Protein 6T9R (pdb70)

Secondary structure (P-SEA, 3-state):
ccaaaaaaaaacccccccccccccbbbbbbbbbbccccccccccccbbbbbbbbbbbbbbcccccccccccccccccccccccccccccccccccccccccccbbbbcccbbbbbbbbbbbbbbbbcccccccccbbbbbbbcccccccccbbbbbcccccccccccccccccccbbbbbbbccccccccbbbbbbbbbbbcccc/ccaaaaaaaaacccccccccccccccbbbbbbbbccccccccccccbbbbbbbbbbbbcccccccccccccccccccccccccccccccccccccccccccccbbbbcccbbbbbbbbbbbbbbbbcccccccccccccccccccccccccbbbbbcccccccccccccccccccbbbbbbbccccccccbbbbbbbbbbbccccccccccc/ccaaaaaaaaacccccccccccccbbbbbbbbbbccccccccccccbbbbbbbbbbbbbbcccccccccccccccccccccccccccccccccccccccccccbbbbcccbbbbbbbbbbbbbbbbcccccccbbbbbbbbbcccccccccbbbbbcccccccccccccccbbbcbbbbbbbbbbcccccbbbbbbbbbbbccccc/ccaaaaaaaaacccccccccccccbbbbbbbbbbccccccccccccbbbbbbbbbbbbcccccccccccccccccccccccccccccccccccccccccccccbbbbcccbbbbbbbbbccccccccccccccbbbbbbbbbcccccccccbbbbbcccccccccccccccccccbbbbbbbbbccccccbbbbbbbbbbbcccc/ccaaaaaaaaacccccccccccccbbbbbbbbbbccccccccccccbbbbbbbbbbbbbbcccccccccccccccccccccccccccccccccccccccccccbbbbcccbbbbbbbbbccccccccccccccbbbbbbccccccccccccbbbbbcccccccccccccccbbbcbbbbbbbccccccccbbbbbbbbbbbcccc/ccaaaaaaaaacccccccccccccbbbbbbbbbbccccccccccccbbbbbbbbbbbbbbccccccccccccccccccccccbbbbbccccccccccccccccbbbbcccbbbbbbbbbccccccccccccccccbbbbbbbcccccccccbbbbbcccccccccccccccbbbcbbbbbbbccccccccbbbbbbbbbbbcccc/ccaaaaaaaaacccccccccccccbbbbbbbbbbccccccccccccbbbbbbbbbbbbcccccccccccccccccccccccccccccccccccccccccccccbbbbcccbbbbbbbbbccccccccccccccbbbbbbccccccccccccbbbbbcccccccccccccccbbbcbbbbbbbccccccccbbbbbbbbbbbcccc/caaaaaaaaaacccccccccccccbbbbbbbbbbccccccccccccbbbbbbbbbbbbcccccccccccccccccbbbbcccbbbbbccccccccccccccccbbbbcccbbbbbbbbbbbbbbbbcccccccbbbbbbbbbcccccccccbbbbbcccccccccccccccbbbcbbbbbbbbbbcccccbbbbbbbbbbbcccc/caaaaaaaaaacccccccccccccbbbbbbbbbbccccccccccccbbbbbbbbbbbbbbccccccccccccccccccccccccccccccccccccccccccbbbbbcccbbbbbbbbbccccccccccccccbbbbbbbbbcccccccccbbbbbcccccccccccccccccccbbbbbbbccccccccbbbbbbbbbbbcccc/caaaaaaaaaacccccccccccccbbbbbbbbbbccccccccccccbbbbbbbbbbbbbbcccccccccccccccccccccccccccccccccccccccccccbbbbcccbbbbbbbbbccccccccccccccbbbbbbccccccccccccbbbbbcccccccccccccccccccbbbbbbbccccccccbbbbbbbbbbbcccc

Nearest PDB structures (foldseek):
  5ain-assembly1_E  TM=1.000E+00  e=4.618E-41  Aplysia californica
  5oaj-assembly1_B  TM=9.900E-01  e=3.506E-41  Aplysia californica
  2ymd-assembly1_A  TM=1.000E+00  e=1.732E-40  Aplysia californica
  5oaj-assembly1_A  TM=9.886E-01  e=1.055E-40  Aplysia californica
  5oan-assembly1_B  TM=9.975E-01  e=3.354E-40  Aplysia californica

Foldseek 3Di:
DPLVVVLLCVLQVPDDADPAFDLVRAKEKAKAKAWAAQADADQPQQKTKTKIKMKIKIFDQSLADDCVSRVNDFKDKDALVRHDDAQKDWPFFPDPKDWDDGRIWMAGNRRMIITITITMTIGRHNQVCQQPPQGGKDKIWIFGPPDFPSHYHYHYPAQFHRHVNYHPPYQKDWPGWTWAKDWDDDPVDGGTTIIIMIMTGIHGD/DPLVVVLLCVLQVPDDADPAFDLVRAKEKAKAKAWAAFADADQVQQKTKTKIKMKIKIFDPSSADDCVSRVNDFKDKDALVRHDDAQWDWPFFPDPKDWDDGRIWMAGNRRMIITITIIMTIGRHNFVCLAPLQGGKDKIWIFGPPDFCSHYHYDYPFQFHNHVNYDPPHQKDWPGKTWAKDWDDDPVDGGITIITMIMTGIHGDDVPDNDD/DPLVVVLLCVLFVVDDADPAFDLVRAKEKEKAKAWAAFADADQVQQKTKTKIKIKIKIFDQSSADDCVSRVNDFKDKDALVRHDDAQWDWPFFPDPKDWDDGRIWMAGNRRMIITITITMTIGRHNQVCLAPPQGGKDKIWIFGPPDFCSHYHYHYPFQFHRHVNYDPPHQKDWPGWTWAWDWDDDPPDDGITITTMIMTGIHGVD/DPLVVVLLCVLQVPDDADPAFDLVRAKEKEKAKAWAAFADADQVQQKTKTKIKIKIKIFDQSSADDCVSRVNDFKDKDALVRHDDAQKDWPFFPDPKDWDDGRIWMAGNRRMIITITITMTIGRHNQVCLADPQGGKDKIKIFGPPDACSHYHYDYPAQAHNHVNYHPPHQKDWPGWTWAKDWDDDPVDDGITIIIMIMTGIHGD/DVLVVVLLCVLQVPDPADPAFDLVRAKEKAKAKAWAAQADADQVQQKTKTKIKIKIKIFDQSSADDCVSRVNDFKDKDALVRHDDAQWDWPFFPDDKDWDDGRIWMAGNRRMIITITITMTIGRHNQVCLAPPQGGKDKIWIFHPPDFCSHYHYDYPFQFHRHVNYHPPHQKDWPGWTWAWDWDDDPVDGGITIITMIMTGIHGD/DPLVVVLLCVLQVPDDADPAFDLVRAKEKAKAKAWAAQADADQVQQKTKTKIKIKIKIFDPSSADDCVSRVNDFKDKDALVRHDDAQKDWPFFPDDKDWDDGRIWMAGNRRMIITITITITIGHHNQVCLADPQGGKDKIKIFGPPDFCSHYHYHYPFQFHNHVNYDPPHQKDWPGWGWAKDWDDDPVDGGTTIITMIMTGIHGD/DPLVVVLLCVLQVVDDADPAFDLVRAKEKAKAKAWAAFADADQVQQKTKTKIKMKIKIFDQSSADDCVSRVNDFKDKDALVRHDDAQWDWPFFPDPKDWDDGRIWMAGNRRMIITITITMTIGRHNQVCLAPPQGGKDKIWIFGPPDFCSHYHYHYPAQAHRHVNYHPPHQKDWPGWTWAKDWDDDPVDPGITIITMIMTGIHGD/DPLVVVLLCVLQVPDDADPAFDLVGAKEKEKAKAWAAFADADQVQQKTKTKIKIKIKIFDQSSADDCVSRVNDFKDKDALVRHDDAQWDWPFFPDPKDWDDGRIWMAGNRRMIITITITMTIGRHNQVCLADPQGGKDKIWIFGPPDFCSHYHYDYPFQFHRHVNYDPPHQKDWPGWTWAWDWDDDPVDPGIHIIIMIMTGIHGD/DPLVVVLLCVLQVPDPADPAFDLVRAKEKAKAKAWAAQADADQVQQKTKTKIKIKIKIFDQSSADDCVSRVNDFKDKDALVRHDDAQWDWPFFPDPKDWDDGRIWMAGNRRMIITITITMTIGRHNQVQLADPQGGKDKIWIFGPPDFCSHYHYHYPFQAHHHVNYHPPHQKDWPGWTWAKDWDDDPVDPGITIIIMIMTGMHGD/DPLVVVLLCVLFVPDDADPAFDLVRAKEKAKAKAWAAQADADQVQQKTKTKIKMKIKIFDPSSADDCVSRVNDFKDKDALVRHDDAQWDWPFFPDPKDWDDGRIWMAGNRRMIITITITITIGRHNQVCLADPQGGKDKIWIFGPPDFCSHYHYHYPFQAHNHVNYHPPHQKDWPGWTWAKDWDDDPVDDGTTIITMIMTGIHGD

Structure (mmCIF, N/CA/C/O backbone):
data_6T9R
#
_entry.id   6T9R
#
_cell.length_a   209.466
_cell.length_b   132.874
_cell.length_c   131.086
_cell.angle_alpha   90.000
_cell.angle_beta   102.524
_cell.angle_gamma   90.000
#
_symmetry.space_group_name_H-M   'C 1 2 1'
#
loop_
_entity.id
_entity.type
_entity.pdbx_description
1 polymer 'Acetylcholine binding protein'
2 non-polymer (1~{R},9~{S})-5-(3-oxidanylpropyl)-7,11-diazatricyclo[7.3.1.0^{2,7}]trideca-2,4-dien-6-one
3 non-polymer 2-acetamido-2-deoxy-beta-D-glucopyranose
4 non-polymer GLYCEROL
5 non-polymer 'PHOSPHATE ION'
6 non-polymer 'CHLORIDE ION'
7 non-polymer 'POTASSIUM ION'
8 water water
#
loop_
_atom_site.group_PDB
_atom_site.id
_atom_site.type_symbol
_atom_site.label_atom_id
_atom_site.label_alt_id
_atom_site.label_comp_id
_atom_site.label_asym_id
_atom_site.label_entity_id
_atom_site.label_seq_id
_atom_site.pdbx_PDB_ins_code
_atom_site.Cartn_x
_atom_site.Cartn_y
_atom_site.Cartn_z
_atom_site.occupancy
_atom_site.B_iso_or_equiv
_atom_site.auth_seq_id
_atom_site.auth_comp_id
_atom_site.auth_asym_id
_atom_site.auth_atom_id
_atom_site.pdbx_PDB_model_num
ATOM 1 N N . GLN A 1 20 ? 35.410 41.594 55.716 1.000 55.570 20 GLN AAA N 1
ATOM 2 C CA . GLN A 1 20 ? 36.708 41.741 56.389 1.000 50.450 20 GLN AAA CA 1
ATOM 3 C C . GLN A 1 20 ? 37.874 41.624 55.421 1.000 46.120 20 GLN AAA C 1
ATOM 4 O O . GLN A 1 20 ? 37.732 41.257 54.231 1.000 34.180 20 GLN AAA O 1
ATOM 18 N N . ALA A 1 21 ? 38.989 42.114 55.935 1.000 44.100 21 ALA AAA N 1
ATOM 19 C CA . ALA A 1 21 ? 40.081 42.684 55.134 1.000 41.730 21 ALA AAA CA 1
ATOM 20 C C . ALA A 1 21 ? 40.737 41.569 54.322 1.000 32.770 21 ALA AAA C 1
ATOM 21 O O . ALA A 1 21 ? 41.023 41.806 53.145 1.000 31.800 21 ALA AAA O 1
ATOM 28 N N . ASN A 1 22 ? 41.021 40.415 54.933 1.000 31.660 22 ASN AAA N 1
ATOM 29 C CA . ASN A 1 22 ? 41.783 39.357 54.221 1.000 29.920 22 ASN AAA CA 1
ATOM 30 C C . ASN A 1 22 ? 40.929 38.835 53.040 1.000 28.260 22 ASN AAA C 1
ATOM 31 O O . ASN A 1 22 ? 41.502 38.550 51.976 1.000 27.410 22 ASN AAA O 1
ATOM 42 N N . LEU A 1 23 ? 39.614 38.735 53.216 1.000 28.600 23 LEU AAA N 1
ATOM 43 C CA . LEU A 1 23 ? 38.733 38.185 52.149 1.000 25.920 23 LEU AAA CA 1
ATOM 44 C C . LEU A 1 23 ? 38.631 39.214 51.036 1.000 28.490 23 LEU AAA C 1
ATOM 45 O O . LEU A 1 23 ? 38.683 38.830 49.866 1.000 28.240 23 LEU AAA O 1
ATOM 61 N N . MET A 1 24 ? 38.519 40.494 51.385 1.000 27.450 24 MET AAA N 1
ATOM 62 C CA . MET A 1 24 ? 38.433 41.543 50.347 1.000 31.380 24 MET AAA CA 1
ATOM 63 C C . MET A 1 24 ? 39.710 41.541 49.518 1.000 28.900 24 MET AAA C 1
ATOM 64 O O . MET A 1 24 ? 39.625 41.681 48.307 1.000 28.670 24 MET AAA O 1
ATOM 78 N N . ARG A 1 25 ? 40.855 41.373 50.155 1.000 31.640 25 ARG AAA N 1
ATOM 79 C CA . ARG A 1 25 ? 42.166 41.282 49.467 1.000 30.960 25 ARG AAA CA 1
ATOM 80 C C . ARG A 1 25 ? 42.209 40.049 48.560 1.000 27.530 25 ARG AAA C 1
ATOM 81 O O . ARG A 1 25 ? 42.684 40.141 47.413 1.000 27.410 25 ARG AAA O 1
ATOM 102 N N . LEU A 1 26 ? 41.761 38.897 49.046 1.000 28.760 26 LEU AAA N 1
ATOM 103 C CA . LEU A 1 26 ? 41.800 37.638 48.246 1.000 26.780 26 LEU AAA CA 1
ATOM 104 C C . LEU A 1 26 ? 40.920 37.795 46.999 1.000 26.270 26 LEU AAA C 1
ATOM 105 O O . LEU A 1 26 ? 41.386 37.390 45.872 1.000 25.060 26 LEU AAA O 1
ATOM 121 N N . LYS A 1 27 ? 39.699 38.322 47.170 1.000 26.320 27 LYS AAA N 1
ATOM 122 C CA . LYS A 1 27 ? 38.764 38.448 46.008 1.000 29.570 27 LYS AAA CA 1
ATOM 123 C C . LYS A 1 27 ? 39.350 39.444 44.985 1.000 33.960 27 LYS AAA C 1
ATOM 124 O O . LYS A 1 27 ? 39.306 39.156 43.782 1.000 27.700 27 LYS AAA O 1
ATOM 143 N N . SER A 1 28 ? 39.906 40.562 45.457 1.000 31.520 28 SER AAA N 1
ATOM 144 C CA . SER A 1 28 ? 40.587 41.552 44.575 1.000 33.180 28 SER AAA CA 1
ATOM 145 C C . SER A 1 28 ? 41.726 40.892 43.771 1.000 30.120 28 SER AAA C 1
ATOM 146 O O . SER A 1 28 ? 41.811 41.062 42.541 1.000 31.140 28 SER AAA O 1
ATOM 154 N N . ASP A 1 29 ? 42.549 40.079 44.417 1.000 29.780 29 ASP AAA N 1
ATOM 155 C CA . ASP A 1 29 ? 43.656 39.343 43.763 1.000 30.380 29 ASP AAA CA 1
ATOM 156 C C . ASP A 1 29 ? 43.147 38.299 42.761 1.000 31.290 29 ASP AAA C 1
ATOM 157 O O . ASP A 1 29 ? 43.782 38.148 41.680 1.000 30.750 29 ASP AAA O 1
ATOM 166 N N . LEU A 1 30 ? 42.096 37.562 43.100 1.000 26.570 30 LEU AAA N 1
ATOM 167 C CA . LEU A 1 30 ? 41.577 36.490 42.198 1.000 30.710 30 LEU AAA CA 1
ATOM 168 C C . LEU A 1 30 ? 40.812 37.099 41.021 1.000 31.770 30 LEU AAA C 1
ATOM 169 O O . LEU A 1 30 ? 40.893 36.532 39.974 1.000 34.350 30 LEU AAA O 1
ATOM 185 N N . PHE A 1 31 ? 40.088 38.197 41.199 1.000 33.090 31 PHE AAA N 1
ATOM 186 C CA . PHE A 1 31 ? 39.096 38.654 40.197 1.000 34.840 31 PHE AAA CA 1
ATOM 187 C C . PHE A 1 31 ? 39.510 39.942 39.488 1.000 43.230 31 PHE AAA C 1
ATOM 188 O O . PHE A 1 31 ? 39.073 40.048 38.351 1.000 44.600 31 PHE AAA O 1
ATOM 205 N N . ASN A 1 32 ? 40.291 40.845 40.089 1.000 40.890 32 ASN AAA N 1
ATOM 206 C CA . ASN A 1 32 ? 40.546 42.196 39.507 1.000 45.700 32 ASN AAA CA 1
ATOM 207 C C . ASN A 1 32 ? 41.874 42.235 38.753 1.000 47.930 32 ASN AAA C 1
ATOM 208 O O . ASN A 1 32 ? 42.107 43.249 38.115 1.000 61.070 32 ASN AAA O 1
ATOM 219 N N . ARG A 1 33 ? 42.686 41.178 38.756 1.000 53.090 33 ARG AAA N 1
ATOM 220 C CA . ARG A 1 33 ? 44.091 41.257 38.252 1.000 62.600 33 ARG AAA CA 1
ATOM 221 C C . ARG A 1 33 ? 44.312 40.529 36.926 1.000 74.490 33 ARG AAA C 1
ATOM 222 O O . ARG A 1 33 ? 45.319 40.866 36.266 1.000 78.920 33 ARG AAA O 1
ATOM 243 N N . SER A 1 34 ? 43.476 39.545 36.580 1.000 74.350 34 SER AAA N 1
ATOM 244 C CA . SER A 1 34 ? 43.635 38.708 35.361 1.000 71.500 34 SER AAA CA 1
ATOM 245 C C . SER A 1 34 ? 42.339 38.751 34.564 1.000 67.190 34 SER AAA C 1
ATOM 246 O O . SER A 1 34 ? 41.312 39.122 35.126 1.000 57.140 34 SER AAA O 1
ATOM 254 N N . PRO A 1 35 ? 42.323 38.403 33.249 1.000 67.250 35 PRO AAA N 1
ATOM 255 C CA . PRO A 1 35 ? 41.052 38.253 32.538 1.000 62.500 35 PRO AAA CA 1
ATOM 256 C C . PRO A 1 35 ? 40.279 37.077 33.152 1.000 57.160 35 PRO AAA C 1
ATOM 257 O O . PRO A 1 35 ? 40.886 36.219 33.867 1.000 48.250 35 PRO AAA O 1
ATOM 268 N N . MET A 1 36 ? 38.965 37.045 32.908 1.000 53.080 36 MET AAA N 1
ATOM 269 C CA A MET A 1 36 ? 38.195 35.861 33.378 0.500 48.850 36 MET AAA CA 1
ATOM 270 C CA B MET A 1 36 ? 38.080 35.894 33.233 0.500 50.210 36 MET AAA CA 1
ATOM 271 C C . MET A 1 36 ? 38.720 34.648 32.598 1.000 43.270 36 MET AAA C 1
ATOM 272 O O . MET A 1 36 ? 39.242 34.797 31.458 1.000 44.330 36 MET AAA O 1
ATOM 298 N N . TYR A 1 37 ? 38.717 33.517 33.286 1.000 39.640 37 TYR AAA N 1
ATOM 299 C CA . TYR A 1 37 ? 38.903 32.179 32.686 1.000 35.540 37 TYR AAA CA 1
ATOM 300 C C . TYR A 1 37 ? 38.027 32.096 31.425 1.000 35.410 37 TYR AAA C 1
ATOM 301 O O . TYR A 1 37 ? 36.831 32.388 31.498 1.000 33.620 37 TYR AAA O 1
ATOM 319 N N . PRO A 1 38 ? 38.564 31.734 30.236 1.000 31.160 38 PRO AAA N 1
ATOM 320 C CA . PRO A 1 38 ? 37.764 31.682 29.001 1.000 30.020 38 PRO AAA CA 1
ATOM 321 C C . PRO A 1 38 ? 37.036 30.356 28.726 1.000 29.250 38 PRO AAA C 1
ATOM 322 O O . PRO A 1 38 ? 36.644 30.060 27.591 1.000 32.570 38 PRO AAA O 1
ATOM 333 N N . GLY A 1 39 ? 36.925 29.538 29.764 1.000 27.280 39 GLY AAA N 1
ATOM 334 C CA . GLY A 1 39 ? 36.285 28.231 29.700 1.000 27.030 39 GLY AAA CA 1
ATOM 335 C C . GLY A 1 39 ? 37.310 27.205 29.257 1.000 26.330 39 GLY AAA C 1
ATOM 336 O O . GLY A 1 39 ? 38.424 27.552 28.826 1.000 28.850 39 GLY AAA O 1
ATOM 340 N N . PRO A 1 40 ? 36.934 25.917 29.296 1.000 25.910 40 PRO AAA N 1
ATOM 341 C CA . PRO A 1 40 ? 37.856 24.851 28.957 1.000 28.080 40 PRO AAA CA 1
ATOM 342 C C . PRO A 1 40 ? 38.159 24.797 27.463 1.000 29.880 40 PRO AAA C 1
ATOM 343 O O . PRO A 1 40 ? 37.419 25.385 26.630 1.000 29.250 40 PRO AAA O 1
ATOM 354 N N . THR A 1 41 ? 39.243 24.092 27.162 1.000 29.220 41 THR AAA N 1
ATOM 355 C CA . THR A 1 41 ? 39.742 23.852 25.788 1.000 30.130 41 THR AAA CA 1
ATOM 356 C C . THR A 1 41 ? 40.180 22.402 25.642 1.000 33.500 41 THR AAA C 1
ATOM 357 O O . THR A 1 41 ? 40.302 21.699 26.644 1.000 29.890 41 THR AAA O 1
ATOM 368 N N . LYS A 1 42 ? 40.454 21.989 24.412 1.000 33.590 42 LYS AAA N 1
ATOM 369 C CA . LYS A 1 42 ? 40.977 20.630 24.131 1.000 35.390 42 LYS AAA CA 1
ATOM 370 C C . LYS A 1 42 ? 42.324 20.442 24.856 1.000 32.750 42 LYS AAA C 1
ATOM 371 O O . LYS A 1 42 ? 42.558 19.336 25.320 1.000 33.550 42 LYS AAA O 1
ATOM 390 N N . ASP A 1 43 ? 43.125 21.490 25.015 1.000 35.220 43 ASP AAA N 1
ATOM 391 C CA . ASP A 1 43 ? 44.461 21.411 25.670 1.000 40.300 43 ASP AAA CA 1
ATOM 392 C C . ASP A 1 43 ? 44.292 21.433 27.191 1.000 40.950 43 ASP AAA C 1
ATOM 393 O O . ASP A 1 43 ? 45.150 20.832 27.848 1.000 40.210 43 ASP AAA O 1
ATOM 402 N N . ASP A 1 44 ? 43.256 22.100 27.742 1.000 35.580 44 ASP AAA N 1
ATOM 403 C CA A ASP A 1 44 ? 43.020 22.119 29.215 0.380 35.080 44 ASP AAA CA 1
ATOM 404 C CA C ASP A 1 44 ? 43.000 22.219 29.195 0.620 35.370 44 ASP AAA CA 1
ATOM 405 C C . ASP A 1 44 ? 41.535 21.883 29.467 1.000 32.800 44 ASP AAA C 1
ATOM 406 O O . ASP A 1 44 ? 40.774 22.796 29.787 1.000 29.300 44 ASP AAA O 1
ATOM 422 N N . PRO A 1 45 ? 41.110 20.609 29.314 1.000 31.520 45 PRO AAA N 1
ATOM 423 C CA . PRO A 1 45 ? 39.715 20.227 29.502 1.000 30.090 45 PRO AAA CA 1
ATOM 424 C C . PRO A 1 45 ? 39.365 20.146 30.979 1.000 31.720 45 PRO AAA C 1
ATOM 425 O O . PRO A 1 45 ? 40.256 20.079 31.832 1.000 29.310 45 PRO AAA O 1
ATOM 436 N N . LEU A 1 46 ? 38.088 20.082 31.295 1.000 28.100 46 LEU AAA N 1
ATOM 437 C CA A LEU A 1 46 ? 37.749 19.885 32.729 0.500 27.700 46 LEU AAA CA 1
ATOM 438 C CA B LEU A 1 46 ? 37.549 20.094 32.686 0.500 26.620 46 LEU AAA CA 1
ATOM 439 C C . LEU A 1 46 ? 36.621 18.884 32.858 1.000 26.710 46 LEU AAA C 1
ATOM 440 O O . LEU A 1 46 ? 35.952 18.599 31.880 1.000 25.960 46 LEU AAA O 1
ATOM 470 N N . THR A 1 47 ? 36.530 18.328 34.061 1.000 26.520 47 THR AAA N 1
ATOM 471 C CA . THR A 1 47 ? 35.477 17.392 34.469 1.000 26.920 47 THR AAA CA 1
ATOM 472 C C . THR A 1 47 ? 34.570 18.094 35.473 1.000 27.630 47 THR AAA C 1
ATOM 473 O O . THR A 1 47 ? 35.060 18.614 36.521 1.000 25.780 47 THR AAA O 1
ATOM 484 N N . VAL A 1 48 ? 33.273 18.076 35.194 1.000 23.380 48 VAL AAA N 1
ATOM 485 C CA . VAL A 1 48 ? 32.252 18.631 36.103 1.000 22.670 48 VAL AAA CA 1
ATOM 486 C C . VAL A 1 48 ? 31.579 17.430 36.755 1.000 26.020 48 VAL AAA C 1
ATOM 487 O O . VAL A 1 48 ? 31.129 16.540 36.025 1.000 26.120 48 VAL AAA O 1
ATOM 500 N N . THR A 1 49 ? 31.486 17.437 38.074 1.000 26.390 49 THR AAA N 1
ATOM 501 C CA . THR A 1 49 ? 30.749 16.413 38.843 1.000 25.420 49 THR AAA CA 1
ATOM 502 C C . THR A 1 49 ? 29.330 16.914 38.986 1.000 23.800 49 THR AAA C 1
ATOM 503 O O . THR A 1 49 ? 29.152 18.081 39.395 1.000 23.530 49 THR AAA O 1
ATOM 514 N N . LEU A 1 50 ? 28.336 16.082 38.689 1.000 22.170 50 LEU AAA N 1
ATOM 515 C CA . LEU A 1 50 ? 26.919 16.491 38.831 1.000 22.520 50 LEU AAA CA 1
ATOM 516 C C . LEU A 1 50 ? 26.238 15.551 39.808 1.000 24.170 50 LEU AAA C 1
ATOM 517 O O . LEU A 1 50 ? 26.491 14.349 39.710 1.000 24.690 50 LEU AAA O 1
ATOM 533 N N . GLY A 1 51 ? 25.265 16.055 40.554 1.000 22.280 51 GLY AAA N 1
ATOM 534 C CA . GLY A 1 51 ? 24.317 15.184 41.270 1.000 26.130 51 GLY AAA CA 1
ATOM 535 C C . GLY A 1 51 ? 23.015 15.913 41.557 1.000 26.920 51 GLY AAA C 1
ATOM 536 O O . GLY A 1 51 ? 23.028 17.166 41.682 1.000 25.120 51 GLY AAA O 1
ATOM 540 N N . PHE A 1 52 ? 21.931 15.171 41.711 1.000 21.690 52 PHE AAA N 1
ATOM 541 C CA . PHE A 1 52 ? 20.606 15.781 41.878 1.000 23.270 52 PHE AAA CA 1
ATOM 542 C C . PHE A 1 52 ? 20.057 15.445 43.250 1.000 23.040 52 PHE AAA C 1
ATOM 543 O O . PHE A 1 52 ? 20.217 14.289 43.708 1.000 22.740 52 PHE AAA O 1
ATOM 560 N N . THR A 1 53 ? 19.382 16.418 43.837 1.000 21.560 53 THR AAA N 1
ATOM 561 C CA . THR A 1 53 ? 18.537 16.251 45.026 1.000 21.030 53 THR AAA CA 1
ATOM 562 C C . THR A 1 53 ? 17.118 16.562 44.578 1.000 22.000 53 THR AAA C 1
ATOM 563 O O . THR A 1 53 ? 16.803 17.747 44.386 1.000 20.890 53 THR AAA O 1
ATOM 574 N N . LEU A 1 54 ? 16.281 15.542 44.390 1.000 20.930 54 LEU AAA N 1
ATOM 575 C CA . LEU A 1 54 ? 14.904 15.761 43.874 1.000 20.520 54 LEU AAA CA 1
ATOM 576 C C . LEU A 1 54 ? 13.980 16.148 45.038 1.000 21.080 54 LEU AAA C 1
ATOM 577 O O . LEU A 1 54 ? 13.861 15.380 46.008 1.000 21.530 54 LEU AAA O 1
ATOM 593 N N . GLN A 1 55 ? 13.404 17.354 44.995 1.000 19.950 55 GLN AAA N 1
ATOM 594 C CA . GLN A 1 55 ? 12.517 17.846 46.067 1.000 22.270 55 GLN AAA CA 1
ATOM 595 C C . GLN A 1 55 ? 11.051 17.479 45.775 1.000 22.890 55 GLN AAA C 1
ATOM 596 O O . GLN A 1 55 ? 10.263 17.229 46.764 1.000 20.660 55 GLN AAA O 1
ATOM 610 N N . ASP A 1 56 ? 10.603 17.558 44.520 1.000 22.120 56 ASP AAA N 1
ATOM 611 C CA . ASP A 1 56 ? 9.167 17.361 44.213 1.000 22.150 56 ASP AAA CA 1
ATOM 612 C C . ASP A 1 56 ? 8.928 17.109 42.732 1.000 23.910 56 ASP AAA C 1
ATOM 613 O O . ASP A 1 56 ? 9.622 17.723 41.909 1.000 22.410 56 ASP AAA O 1
ATOM 622 N N . ILE A 1 57 ? 8.057 16.150 42.404 1.000 21.750 57 ILE AAA N 1
ATOM 623 C CA . ILE A 1 57 ? 7.346 16.146 41.084 1.000 21.480 57 ILE AAA CA 1
ATOM 624 C C . ILE A 1 57 ? 6.097 16.964 41.352 1.000 21.060 57 ILE AAA C 1
ATOM 625 O O . ILE A 1 57 ? 5.172 16.504 42.086 1.000 22.890 57 ILE AAA O 1
ATOM 641 N N . VAL A 1 58 ? 6.075 18.178 40.855 1.000 20.640 58 VAL AAA N 1
ATOM 642 C CA A VAL A 1 58 ? 5.068 19.217 41.197 0.500 22.200 58 VAL AAA CA 1
ATOM 643 C CA B VAL A 1 58 ? 5.045 19.149 41.283 0.500 23.310 58 VAL AAA CA 1
ATOM 644 C C . VAL A 1 58 ? 3.809 18.992 40.372 1.000 25.490 58 VAL AAA C 1
ATOM 645 O O . VAL A 1 58 ? 2.664 19.074 40.924 1.000 23.960 58 VAL AAA O 1
ATOM 669 N N . LYS A 1 59 ? 4.001 18.730 39.099 1.000 25.190 59 LYS AAA N 1
ATOM 670 C CA . LYS A 1 59 ? 2.863 18.757 38.164 1.000 24.110 59 LYS AAA CA 1
ATOM 671 C C . LYS A 1 59 ? 3.128 17.835 37.000 1.000 24.070 59 LYS AAA C 1
ATOM 672 O O . LYS A 1 59 ? 4.282 17.688 36.543 1.000 22.620 59 LYS AAA O 1
ATOM 691 N N . VAL A 1 60 ? 2.034 17.269 36.529 1.000 21.720 60 VAL AAA N 1
ATOM 692 C CA A VAL A 1 60 ? 2.001 16.421 35.323 0.700 25.740 60 VAL AAA CA 1
ATOM 693 C CA B VAL A 1 60 ? 1.965 16.383 35.336 0.300 24.250 60 VAL AAA CA 1
ATOM 694 C C . VAL A 1 60 ? 0.926 17.005 34.393 1.000 26.030 60 VAL AAA C 1
ATOM 695 O O . VAL A 1 60 ? -0.166 17.394 34.881 1.000 28.400 60 VAL AAA O 1
ATOM 719 N N . ASP A 1 61 ? 1.242 17.144 33.119 1.000 24.370 61 ASP AAA N 1
ATOM 720 C CA . ASP A 1 61 ? 0.281 17.658 32.105 1.000 26.300 61 ASP AAA CA 1
ATOM 721 C C . ASP A 1 61 ? 0.055 16.565 31.068 1.000 26.470 61 ASP AAA C 1
ATOM 722 O O . ASP A 1 61 ? 0.884 16.390 30.147 1.000 23.530 61 ASP AAA O 1
ATOM 731 N N . SER A 1 62 ? -1.012 15.763 31.238 1.000 26.310 62 SER AAA N 1
ATOM 732 C CA . SER A 1 62 ? -1.328 14.661 30.289 1.000 30.660 62 SER AAA CA 1
ATOM 733 C C . SER A 1 62 ? -1.767 15.203 28.918 1.000 27.510 62 SER AAA C 1
ATOM 734 O O . SER A 1 62 ? -1.828 14.382 27.972 1.000 29.980 62 SER AAA O 1
ATOM 742 N N . SER A 1 63 ? -2.142 16.473 28.780 1.000 24.290 63 SER AAA N 1
ATOM 743 C CA A SER A 1 63 ? -2.558 17.032 27.468 0.500 28.230 63 SER AAA CA 1
ATOM 744 C CA B SER A 1 63 ? -2.554 17.065 27.481 0.500 28.380 63 SER AAA CA 1
ATOM 745 C C . SER A 1 63 ? -1.324 17.414 26.631 1.000 31.290 63 SER AAA C 1
ATOM 746 O O . SER A 1 63 ? -1.469 17.458 25.384 1.000 30.840 63 SER AAA O 1
ATOM 760 N N . THR A 1 64 ? -0.164 17.675 27.268 1.000 24.850 64 THR AAA N 1
ATOM 761 C CA . THR A 1 64 ? 1.058 18.155 26.538 1.000 25.070 64 THR AAA CA 1
ATOM 762 C C . THR A 1 64 ? 2.267 17.231 26.709 1.000 23.980 64 THR AAA C 1
ATOM 763 O O . THR A 1 64 ? 3.311 17.463 26.014 1.000 24.200 64 THR AAA O 1
ATOM 774 N N . ASN A 1 65 ? 2.157 16.191 27.536 1.000 22.450 65 ASN AAA N 1
ATOM 775 C CA . ASN A 1 65 ? 3.250 15.304 27.945 1.000 23.530 65 ASN AAA CA 1
ATOM 776 C C . ASN A 1 65 ? 4.423 16.200 28.391 1.000 22.320 65 ASN AAA C 1
ATOM 777 O O . ASN A 1 65 ? 5.555 16.085 27.857 1.000 21.420 65 ASN AAA O 1
ATOM 788 N N . GLU A 1 66 ? 4.136 17.026 29.360 1.000 20.740 66 GLU AAA N 1
ATOM 789 C CA . GLU A 1 66 ? 5.124 17.819 30.109 1.000 21.580 66 GLU AAA CA 1
ATOM 790 C C . GLU A 1 66 ? 5.010 17.514 31.605 1.000 22.670 66 GLU AAA C 1
ATOM 791 O O . GLU A 1 66 ? 3.873 17.587 32.153 1.000 24.140 66 GLU AAA O 1
ATOM 803 N N . VAL A 1 67 ? 6.145 17.291 32.264 1.000 20.510 67 VAL AAA N 1
ATOM 804 C CA . VAL A 1 67 ? 6.211 17.076 33.730 1.000 20.630 67 VAL AAA CA 1
ATOM 805 C C . VAL A 1 67 ? 7.159 18.117 34.342 1.000 22.270 67 VAL AAA C 1
ATOM 806 O O . VAL A 1 67 ? 8.163 18.516 33.694 1.000 20.620 67 VAL AAA O 1
ATOM 819 N N . ASP A 1 68 ? 6.782 18.595 35.528 1.000 20.440 68 ASP AAA N 1
ATOM 820 C CA . ASP A 1 68 ? 7.540 19.665 36.220 1.000 19.760 68 ASP AAA CA 1
ATOM 821 C C . ASP A 1 68 ? 8.227 19.060 37.436 1.000 19.260 68 ASP AAA C 1
ATOM 822 O O . ASP A 1 68 ? 7.499 18.487 38.330 1.000 22.600 68 ASP AAA O 1
ATOM 831 N N . LEU A 1 69 ? 9.535 19.267 37.536 1.000 19.830 69 LEU AAA N 1
ATOM 832 C CA . LEU A 1 69 ? 10.376 18.807 38.668 1.000 20.200 69 LEU AAA CA 1
ATOM 833 C C . LEU A 1 69 ? 10.878 20.025 39.439 1.000 23.250 69 LEU AAA C 1
ATOM 834 O O . LEU A 1 69 ? 11.199 21.034 38.770 1.000 21.310 69 LEU AAA O 1
ATOM 850 N N . VAL A 1 70 ? 11.009 19.909 40.765 1.000 20.610 70 VAL AAA N 1
ATOM 851 C CA . VAL A 1 70 ? 11.783 20.886 41.590 1.000 20.200 70 VAL AAA CA 1
ATOM 852 C C . VAL A 1 70 ? 12.934 20.095 42.192 1.000 22.130 70 VAL AAA C 1
ATOM 853 O O . VAL A 1 70 ? 12.675 19.036 42.829 1.000 19.920 70 VAL AAA O 1
ATOM 866 N N . TYR A 1 71 ? 14.162 20.595 42.027 1.000 20.040 71 TYR AAA N 1
ATOM 867 C CA . TYR A 1 71 ? 15.371 19.876 42.461 1.000 17.860 71 TYR AAA CA 1
ATOM 868 C C . TYR A 1 71 ? 16.466 20.904 42.730 1.000 20.620 71 TYR AAA C 1
ATOM 869 O O . TYR A 1 71 ? 16.367 22.087 42.263 1.000 20.080 71 TYR AAA O 1
ATOM 887 N N . TYR A 1 72 ? 17.542 20.465 43.367 1.000 20.250 72 TYR AAA N 1
ATOM 888 C CA . TYR A 1 72 ? 18.785 21.263 43.286 1.000 21.450 72 TYR AAA CA 1
ATOM 889 C C . TYR A 1 72 ? 19.904 20.394 42.738 1.000 23.490 72 TYR AAA C 1
ATOM 890 O O . TYR A 1 72 ? 19.912 19.214 42.963 1.000 23.490 72 TYR AAA O 1
ATOM 908 N N . GLU A 1 73 ? 20.750 21.019 41.930 1.000 21.810 73 GLU AAA N 1
ATOM 909 C CA . GLU A 1 73 ? 21.777 20.325 41.126 1.000 23.010 73 GLU AAA CA 1
ATOM 910 C C . GLU A 1 73 ? 23.143 20.725 41.697 1.000 23.370 73 GLU AAA C 1
ATOM 911 O O . GLU A 1 73 ? 23.472 21.889 41.573 1.000 21.590 73 GLU AAA O 1
ATOM 923 N N . GLN A 1 74 ? 23.866 19.796 42.317 1.000 20.740 74 GLN AAA N 1
ATOM 924 C CA . GLN A 1 74 ? 25.219 20.067 42.852 1.000 22.090 74 GLN AAA CA 1
ATOM 925 C C . GLN A 1 74 ? 26.202 19.962 41.683 1.000 20.450 74 GLN AAA C 1
ATOM 926 O O . GLN A 1 74 ? 26.298 18.885 41.093 1.000 23.620 74 GLN AAA O 1
ATOM 940 N N . GLN A 1 75 ? 26.952 21.028 41.431 1.000 18.830 75 GLN AAA N 1
ATOM 941 C CA . GLN A 1 75 ? 27.961 21.088 40.361 1.000 19.690 75 GLN AAA CA 1
ATOM 942 C C . GLN A 1 75 ? 29.312 21.322 41.048 1.000 23.760 75 GLN AAA C 1
ATOM 943 O O . GLN A 1 75 ? 29.353 22.149 41.927 1.000 23.600 75 GLN AAA O 1
ATOM 957 N N . ARG A 1 76 ? 30.350 20.642 40.592 1.000 21.540 76 ARG AAA N 1
ATOM 958 C CA . ARG A 1 76 ? 31.727 20.770 41.149 1.000 24.240 76 ARG AAA CA 1
ATOM 959 C C . ARG A 1 76 ? 32.720 20.658 39.995 1.000 21.570 76 ARG AAA C 1
ATOM 960 O O . ARG A 1 76 ? 32.583 19.778 39.133 1.000 22.810 76 ARG AAA O 1
ATOM 981 N N . TRP A 1 77 ? 33.680 21.573 39.980 1.000 19.920 77 TRP AAA N 1
ATOM 982 C CA . TRP A 1 77 ? 34.820 21.571 39.043 1.000 20.080 77 TRP AAA CA 1
ATOM 983 C C . TRP A 1 77 ? 36.018 22.228 39.783 1.000 23.030 77 TRP AAA C 1
ATOM 984 O O . TRP A 1 77 ? 35.848 22.731 40.918 1.000 22.830 77 TRP AAA O 1
ATOM 1005 N N . LYS A 1 78 ? 37.171 22.273 39.140 1.000 23.530 78 LYS AAA N 1
ATOM 1006 C CA . LYS A 1 78 ? 38.418 22.808 39.739 1.000 23.630 78 LYS AAA CA 1
ATOM 1007 C C . LYS A 1 78 ? 39.235 23.539 38.675 1.000 25.070 78 LYS AAA C 1
ATOM 1008 O O . LYS A 1 78 ? 39.459 22.958 37.632 1.000 25.330 78 LYS AAA O 1
ATOM 1027 N N . LEU A 1 79 ? 39.652 24.772 38.972 1.000 23.930 79 LEU AAA N 1
ATOM 1028 C CA . LEU A 1 79 ? 40.508 25.611 38.100 1.000 25.580 79 LEU AAA CA 1
ATOM 1029 C C . LEU A 1 79 ? 41.809 25.912 38.868 1.000 23.480 79 LEU AAA C 1
ATOM 1030 O O . LEU A 1 79 ? 41.725 26.456 39.982 1.000 24.270 79 LEU AAA O 1
ATOM 1046 N N . ASN A 1 80 ? 42.950 25.750 38.201 1.000 24.540 80 ASN AAA N 1
ATOM 1047 C CA . ASN A 1 80 ? 44.264 26.225 38.717 1.000 28.860 80 ASN AAA CA 1
ATOM 1048 C C . ASN A 1 80 ? 44.232 27.719 38.999 1.000 24.200 80 ASN AAA C 1
ATOM 1049 O O . ASN A 1 80 ? 44.866 28.118 39.991 1.000 27.940 80 ASN AAA O 1
ATOM 1060 N N . SER A 1 81 ? 43.507 28.486 38.197 1.000 25.850 81 SER AAA N 1
ATOM 1061 C CA . SER A 1 81 ? 43.408 29.965 38.286 1.000 26.560 81 SER AAA CA 1
ATOM 1062 C C . SER A 1 81 ? 42.681 30.400 39.554 1.000 28.230 81 SER AAA C 1
ATOM 1063 O O . SER A 1 81 ? 42.800 31.614 39.876 1.000 28.220 81 SER AAA O 1
ATOM 1071 N N . LEU A 1 82 ? 41.944 29.513 40.238 1.000 23.850 82 LEU AAA N 1
ATOM 1072 C CA . LEU A 1 82 ? 41.243 29.917 41.481 1.000 24.310 82 LEU AAA CA 1
ATOM 1073 C C . LEU A 1 82 ? 42.014 29.469 42.733 1.000 27.190 82 LEU AAA C 1
ATOM 1074 O O . LEU A 1 82 ? 41.445 29.610 43.812 1.000 27.070 82 LEU AAA O 1
ATOM 1090 N N . MET A 1 83 ? 43.263 29.006 42.597 1.000 27.690 83 MET AAA N 1
ATOM 1091 C CA . MET A 1 83 ? 44.091 28.525 43.730 1.000 28.870 83 MET AAA CA 1
ATOM 1092 C C . MET A 1 83 ? 44.692 29.699 44.504 1.000 28.530 83 MET AAA C 1
ATOM 1093 O O . MET A 1 83 ? 44.994 30.720 43.908 1.000 29.560 83 MET AAA O 1
ATOM 1107 N N . TRP A 1 84 ? 44.772 29.572 45.810 1.000 27.910 84 TRP AAA N 1
ATOM 1108 C CA . TRP A 1 84 ? 45.543 30.522 46.659 1.000 29.050 84 TRP AAA CA 1
ATOM 1109 C C . TRP A 1 84 ? 46.177 29.776 47.826 1.000 32.000 84 TRP AAA C 1
ATOM 1110 O O . TRP A 1 84 ? 45.730 28.659 48.200 1.000 28.940 84 TRP AAA O 1
ATOM 1131 N N . ASP A 1 85 ? 47.175 30.423 48.410 1.000 33.490 85 ASP AAA N 1
ATOM 1132 C CA . ASP A 1 85 ? 47.816 29.924 49.656 1.000 33.630 85 ASP AAA CA 1
ATOM 1133 C C . ASP A 1 85 ? 47.098 30.517 50.857 1.000 26.200 85 ASP AAA C 1
ATOM 1134 O O . ASP A 1 85 ? 47.200 31.722 51.068 1.000 32.500 85 ASP AAA O 1
ATOM 1143 N N . PRO A 1 86 ? 46.363 29.749 51.698 1.000 25.610 86 PRO AAA N 1
ATOM 1144 C CA . PRO A 1 86 ? 45.651 30.329 52.833 1.000 29.050 86 PRO AAA CA 1
ATOM 1145 C C . PRO A 1 86 ? 46.537 31.160 53.780 1.000 34.210 86 PRO AAA C 1
ATOM 1146 O O . PRO A 1 86 ? 46.030 32.108 54.332 1.000 32.560 86 PRO AAA O 1
ATOM 1157 N N . ASN A 1 87 ? 47.818 30.802 53.905 1.000 37.960 87 ASN AAA N 1
ATOM 1158 C CA A ASN A 1 87 ? 48.827 31.515 54.745 0.500 41.160 87 ASN AAA CA 1
ATOM 1159 C CA B ASN A 1 87 ? 48.775 31.536 54.792 0.500 39.950 87 ASN AAA CA 1
ATOM 1160 C C . ASN A 1 87 ? 48.936 32.995 54.331 1.000 40.210 87 ASN AAA C 1
ATOM 1161 O O . ASN A 1 87 ? 49.182 33.821 55.210 1.000 44.430 87 ASN AAA O 1
ATOM 1181 N N . GLU A 1 88 ? 48.763 33.308 53.035 1.000 38.710 88 GLU AAA N 1
ATOM 1182 C CA A GLU A 1 88 ? 48.928 34.703 52.533 0.500 40.810 88 GLU AAA CA 1
ATOM 1183 C CA B GLU A 1 88 ? 48.889 34.690 52.483 0.500 37.500 88 GLU AAA CA 1
ATOM 1184 C C . GLU A 1 88 ? 47.605 35.492 52.685 1.000 38.270 88 GLU AAA C 1
ATOM 1185 O O . GLU A 1 88 ? 47.624 36.732 52.375 1.000 38.960 88 GLU AAA O 1
ATOM 1207 N N . TYR A 1 89 ? 46.521 34.849 53.168 1.000 36.390 89 TYR AAA N 1
ATOM 1208 C CA . TYR A 1 89 ? 45.168 35.457 53.271 1.000 34.750 89 TYR AAA CA 1
ATOM 1209 C C . TYR A 1 89 ? 44.503 35.060 54.572 1.000 37.990 89 TYR AAA C 1
ATOM 1210 O O . TYR A 1 89 ? 43.293 34.724 54.576 1.000 32.810 89 TYR AAA O 1
ATOM 1228 N N . GLY A 1 90 ? 45.255 35.126 55.678 1.000 35.310 90 GLY AAA N 1
ATOM 1229 C CA . GLY A 1 90 ? 44.636 35.043 57.018 1.000 32.610 90 GLY AAA CA 1
ATOM 1230 C C . GLY A 1 90 ? 43.996 33.693 57.288 1.000 30.130 90 GLY AAA C 1
ATOM 1231 O O . GLY A 1 90 ? 43.046 33.664 58.069 1.000 32.850 90 GLY AAA O 1
ATOM 1235 N N . ASN A 1 91 ? 44.579 32.619 56.749 1.000 32.670 91 ASN AAA N 1
ATOM 1236 C CA . ASN A 1 91 ? 44.123 31.216 56.938 1.000 37.890 91 ASN AAA CA 1
ATOM 1237 C C . ASN A 1 91 ? 42.755 30.983 56.254 1.000 32.960 91 ASN AAA C 1
ATOM 1238 O O . ASN A 1 91 ? 42.143 29.964 56.581 1.000 30.350 91 ASN AAA O 1
ATOM 1248 N N . ILE A 1 92 ? 42.291 31.860 55.357 1.000 29.860 92 ILE AAA N 1
ATOM 1249 C CA . ILE A 1 92 ? 40.998 31.626 54.610 1.000 27.570 92 ILE AAA CA 1
ATOM 1250 C C . ILE A 1 92 ? 41.175 30.396 53.729 1.000 24.660 92 ILE AAA C 1
ATOM 1251 O O . ILE A 1 92 ? 42.115 30.378 52.926 1.000 25.560 92 ILE AAA O 1
ATOM 1267 N N . THR A 1 93 ? 40.314 29.386 53.882 1.000 25.890 93 THR AAA N 1
ATOM 1268 C CA . THR A 1 93 ? 40.387 28.124 53.088 1.000 25.890 93 THR AAA CA 1
ATOM 1269 C C . THR A 1 93 ? 39.287 28.067 52.004 1.000 23.390 93 THR AAA C 1
ATOM 1270 O O . THR A 1 93 ? 39.445 27.253 51.086 1.000 23.200 93 THR AAA O 1
ATOM 1281 N N . ASP A 1 94 ? 38.266 28.895 52.102 1.000 23.220 94 ASP AAA N 1
ATOM 1282 C CA . ASP A 1 94 ? 37.157 28.919 51.118 1.000 25.420 94 ASP AAA CA 1
ATOM 1283 C C . ASP A 1 94 ? 36.397 30.205 51.309 1.000 23.590 94 ASP AAA C 1
ATOM 1284 O O . ASP A 1 94 ? 36.552 30.886 52.382 1.000 26.450 94 ASP AAA O 1
ATOM 1293 N N . PHE A 1 95 ? 35.568 30.546 50.318 1.000 22.910 95 PHE AAA N 1
ATOM 1294 C CA . PHE A 1 95 ? 34.700 31.736 50.405 1.000 21.100 95 PHE AAA CA 1
ATOM 1295 C C . PHE A 1 95 ? 33.476 31.578 49.484 1.000 22.020 95 PHE AAA C 1
ATOM 1296 O O . PHE A 1 95 ? 33.536 30.894 48.468 1.000 22.660 95 PHE AAA O 1
ATOM 1313 N N . ARG A 1 96 ? 32.419 32.273 49.868 1.000 21.470 96 ARG AAA N 1
ATOM 1314 C CA . ARG A 1 96 ? 31.176 32.421 49.091 1.000 23.510 96 ARG AAA CA 1
ATOM 1315 C C . ARG A 1 96 ? 31.389 33.572 48.141 1.000 24.820 96 ARG AAA C 1
ATOM 1316 O O . ARG A 1 96 ? 31.931 34.585 48.589 1.000 23.840 96 ARG AAA O 1
ATOM 1337 N N . THR A 1 97 ? 30.870 33.445 46.929 1.000 25.100 97 THR AAA N 1
ATOM 1338 C CA . THR A 1 97 ? 30.977 34.506 45.911 1.000 23.420 97 THR AAA CA 1
ATOM 1339 C C . THR A 1 97 ? 29.803 34.395 44.946 1.000 22.020 97 THR AAA C 1
ATOM 1340 O O . THR A 1 97 ? 29.397 33.268 44.623 1.000 21.890 97 THR AAA O 1
ATOM 1351 N N . SER A 1 98 ? 29.371 35.532 44.446 1.000 22.870 98 SER AAA N 1
ATOM 1352 C CA . SER A 1 98 ? 28.405 35.609 43.327 1.000 25.700 98 SER AAA CA 1
ATOM 1353 C C . SER A 1 98 ? 28.904 34.733 42.184 1.000 25.190 98 SER AAA C 1
ATOM 1354 O O . SER A 1 98 ? 30.090 34.847 41.759 1.000 25.160 98 SER AAA O 1
ATOM 1362 N N . ALA A 1 99 ? 28.028 33.902 41.634 1.000 26.340 99 ALA AAA N 1
ATOM 1363 C CA . ALA A 1 99 ? 28.314 33.080 40.442 1.000 26.140 99 ALA AAA CA 1
ATOM 1364 C C . ALA A 1 99 ? 28.663 33.957 39.245 1.000 28.100 99 ALA AAA C 1
ATOM 1365 O O . ALA A 1 99 ? 29.374 33.443 38.388 1.000 25.890 99 ALA AAA O 1
ATOM 1372 N N . ALA A 1 100 ? 28.255 35.230 39.184 1.000 29.860 100 ALA AAA N 1
ATOM 1373 C CA . ALA A 1 100 ? 28.692 36.208 38.140 1.000 31.990 100 ALA AAA CA 1
ATOM 1374 C C . ALA A 1 100 ? 30.205 36.455 38.156 1.000 32.920 100 ALA AAA C 1
ATOM 1375 O O . ALA A 1 100 ? 30.746 36.830 37.103 1.000 35.390 100 ALA AAA O 1
ATOM 1382 N N . ASP A 1 101 ? 30.871 36.295 39.305 1.000 29.760 101 ASP AAA N 1
ATOM 1383 C CA . ASP A 1 101 ? 32.316 36.568 39.486 1.000 32.390 101 ASP AAA CA 1
ATOM 1384 C C . ASP A 1 101 ? 33.159 35.520 38.772 1.000 29.490 101 ASP AAA C 1
ATOM 1385 O O . ASP A 1 101 ? 34.324 35.793 38.581 1.000 29.510 101 ASP AAA O 1
ATOM 1394 N N . ILE A 1 102 ? 32.626 34.317 38.498 1.000 24.200 102 ILE AAA N 1
ATOM 1395 C CA . ILE A 1 102 ? 33.426 33.175 38.063 1.000 23.500 102 ILE AAA CA 1
ATOM 1396 C C . ILE A 1 102 ? 32.819 32.588 36.801 1.000 25.300 102 ILE AAA C 1
ATOM 1397 O O . ILE A 1 102 ? 31.590 32.770 36.567 1.000 22.810 102 ILE AAA O 1
ATOM 1413 N N . TRP A 1 103 ? 33.622 31.817 36.097 1.000 24.480 103 TRP AAA N 1
ATOM 1414 C CA . TRP A 1 103 ? 33.074 30.946 35.041 1.000 26.080 103 TRP AAA CA 1
ATOM 1415 C C . TRP A 1 103 ? 32.156 29.906 35.698 1.000 26.680 103 TRP AAA C 1
ATOM 1416 O O . TRP A 1 103 ? 32.536 29.349 36.717 1.000 23.690 103 TRP AAA O 1
ATOM 1437 N N . THR A 1 104 ? 31.045 29.550 35.042 1.000 25.020 104 THR AAA N 1
ATOM 1438 C CA . THR A 1 104 ? 30.197 28.416 35.451 1.000 24.990 104 THR AAA CA 1
ATOM 1439 C C . THR A 1 104 ? 29.873 27.615 34.203 1.000 25.290 104 THR AAA C 1
ATOM 1440 O O . THR A 1 104 ? 29.758 28.183 33.117 1.000 23.320 104 THR AAA O 1
ATOM 1451 N N . PRO A 1 105 ? 29.733 26.273 34.338 1.000 22.710 105 PRO AAA N 1
ATOM 1452 C CA . PRO A 1 105 ? 29.507 25.429 33.194 1.000 23.860 105 PRO AAA CA 1
ATOM 1453 C C . PRO A 1 105 ? 28.058 25.600 32.688 1.000 23.170 105 PRO AAA C 1
ATOM 1454 O O . PRO A 1 105 ? 27.134 25.836 33.463 1.000 23.570 105 PRO AAA O 1
ATOM 1465 N N . ASP A 1 106 ? 27.900 25.454 31.390 1.000 21.130 106 ASP AAA N 1
ATOM 1466 C CA . ASP A 1 106 ? 26.631 25.650 30.634 1.000 24.860 106 ASP AAA CA 1
ATOM 1467 C C . ASP A 1 106 ? 25.840 24.330 30.655 1.000 23.200 106 ASP AAA C 1
ATOM 1468 O O . ASP A 1 106 ? 25.289 23.946 29.597 1.000 27.920 106 ASP AAA O 1
ATOM 1477 N N . ILE A 1 107 ? 25.613 23.764 31.843 1.000 24.590 107 ILE AAA N 1
ATOM 1478 C CA . ILE A 1 107 ? 24.850 22.483 31.963 1.000 25.430 107 ILE AAA CA 1
ATOM 1479 C C . ILE A 1 107 ? 23.377 22.801 31.631 1.000 23.290 107 ILE AAA C 1
ATOM 1480 O O . ILE A 1 107 ? 22.753 23.625 32.352 1.000 22.870 107 ILE AAA O 1
ATOM 1496 N N . THR A 1 108 ? 22.786 22.020 30.737 1.000 21.470 108 THR AAA N 1
ATOM 1497 C CA . THR A 1 108 ? 21.484 22.339 30.100 1.000 21.000 108 THR AAA CA 1
ATOM 1498 C C . THR A 1 108 ? 20.675 21.033 30.050 1.000 21.620 108 THR AAA C 1
ATOM 1499 O O . THR A 1 108 ? 21.262 20.010 29.648 1.000 19.190 108 THR AAA O 1
ATOM 1510 N N . ALA A 1 109 ? 19.403 21.104 30.383 1.000 20.470 109 ALA AAA N 1
ATOM 1511 C CA . ALA A 1 109 ? 18.449 19.992 30.187 1.000 20.970 109 ALA AAA CA 1
ATOM 1512 C C . ALA A 1 109 ? 18.167 19.889 28.691 1.000 24.270 109 ALA AAA C 1
ATOM 1513 O O . ALA A 1 109 ? 17.838 20.907 28.072 1.000 24.830 109 ALA AAA O 1
ATOM 1520 N N . TYR A 1 110 ? 18.323 18.724 28.088 1.000 21.280 110 TYR AAA N 1
ATOM 1521 C CA A TYR A 1 110 ? 18.233 18.569 26.617 0.700 22.540 110 TYR AAA CA 1
ATOM 1522 C CA B TYR A 1 110 ? 18.234 18.583 26.610 0.300 24.040 110 TYR AAA CA 1
ATOM 1523 C C . TYR A 1 110 ? 16.778 18.505 26.113 1.000 24.700 110 TYR AAA C 1
ATOM 1524 O O . TYR A 1 110 ? 16.601 18.668 24.929 1.000 28.800 110 TYR AAA O 1
ATOM 1558 N N . SER A 1 111 ? 15.765 18.306 26.990 1.000 23.690 111 SER AAA N 1
ATOM 1559 C CA A SER A 1 111 ? 14.349 18.079 26.611 0.500 20.480 111 SER AAA CA 1
ATOM 1560 C CA B SER A 1 111 ? 14.354 18.133 26.555 0.500 20.550 111 SER AAA CA 1
ATOM 1561 C C . SER A 1 111 ? 13.435 19.010 27.423 1.000 22.550 111 SER AAA C 1
ATOM 1562 O O . SER A 1 111 ? 12.275 18.637 27.647 1.000 20.000 111 SER AAA O 1
ATOM 1576 N N . SER A 1 112 ? 13.932 20.190 27.853 1.000 18.860 112 SER AAA N 1
ATOM 1577 C CA . SER A 1 112 ? 13.103 21.202 28.543 1.000 20.920 112 SER AAA CA 1
ATOM 1578 C C . SER A 1 112 ? 12.073 21.730 27.543 1.000 20.750 112 SER AAA C 1
ATOM 1579 O O . SER A 1 112 ? 12.387 21.755 26.338 1.000 20.340 112 SER AAA O 1
ATOM 1587 N N . THR A 1 113 ? 10.937 22.193 28.036 1.000 17.130 113 THR AAA N 1
ATOM 1588 C CA . THR A 1 113 ? 9.890 22.796 27.156 1.000 20.620 113 THR AAA CA 1
ATOM 1589 C C . THR A 1 113 ? 9.616 24.234 27.568 1.000 20.910 113 THR AAA C 1
ATOM 1590 O O . THR A 1 113 ? 8.808 24.859 26.925 1.000 22.320 113 THR AAA O 1
ATOM 1601 N N . ARG A 1 114 ? 10.320 24.720 28.566 1.000 20.770 114 ARG AAA N 1
ATOM 1602 C CA A ARG A 1 114 ? 10.196 26.128 29.014 0.500 21.670 114 ARG AAA CA 1
ATOM 1603 C CA B ARG A 1 114 ? 10.170 26.093 29.102 0.500 20.700 114 ARG AAA CA 1
ATOM 1604 C C . ARG A 1 114 ? 11.531 26.485 29.631 1.000 18.160 114 ARG AAA C 1
ATOM 1605 O O . ARG A 1 114 ? 12.292 25.618 30.035 1.000 17.940 114 ARG AAA O 1
ATOM 1645 N N . PRO A 1 115 ? 11.888 27.779 29.695 1.000 18.590 115 PRO AAA N 1
ATOM 1646 C CA . PRO A 1 115 ? 13.136 28.135 30.377 1.000 20.370 115 PRO AAA CA 1
ATOM 1647 C C . PRO A 1 115 ? 13.113 27.682 31.844 1.000 21.190 115 PRO AAA C 1
ATOM 1648 O O . PRO A 1 115 ? 12.047 27.773 32.492 1.000 20.730 115 PRO AAA O 1
ATOM 1659 N N . VAL A 1 116 ? 14.218 27.163 32.348 1.000 21.750 116 VAL AAA N 1
ATOM 1660 C CA A VAL A 1 116 ? 14.306 26.774 33.787 0.500 24.070 116 VAL AAA CA 1
ATOM 1661 C CA B VAL A 1 116 ? 14.340 26.785 33.792 0.500 24.750 116 VAL AAA CA 1
ATOM 1662 C C . VAL A 1 116 ? 14.025 28.008 34.661 1.000 26.210 116 VAL AAA C 1
ATOM 1663 O O . VAL A 1 116 ? 14.458 29.108 34.333 1.000 25.060 116 VAL AAA O 1
ATOM 1687 N N . GLN A 1 117 ? 13.319 27.809 35.752 1.000 21.630 117 GLN AAA N 1
ATOM 1688 C CA . GLN A 1 117 ? 13.056 28.872 36.745 1.000 21.540 117 GLN AAA CA 1
ATOM 1689 C C . GLN A 1 117 ? 14.035 28.666 37.920 1.000 22.830 117 GLN AAA C 1
ATOM 1690 O O . GLN A 1 117 ? 14.168 27.557 38.426 1.000 22.370 117 GLN AAA O 1
ATOM 1704 N N . VAL A 1 118 ? 14.812 29.686 38.231 1.000 21.100 118 VAL AAA N 1
ATOM 1705 C CA . VAL A 1 118 ? 15.861 29.609 39.286 1.000 23.070 118 VAL AAA CA 1
ATOM 1706 C C . VAL A 1 118 ? 15.201 29.875 40.645 1.000 21.270 118 VAL AAA C 1
ATOM 1707 O O . VAL A 1 118 ? 14.541 30.923 40.829 1.000 22.540 118 VAL AAA O 1
ATOM 1720 N N . LEU A 1 119 ? 15.422 28.986 41.608 1.000 18.080 119 LEU AAA N 1
ATOM 1721 C CA . LEU A 1 119 ? 14.752 29.100 42.922 1.000 19.110 119 LEU AAA CA 1
ATOM 1722 C C . LEU A 1 119 ? 15.740 29.437 44.052 1.000 18.840 119 LEU AAA C 1
ATOM 1723 O O . LEU A 1 119 ? 15.264 29.589 45.185 1.000 22.840 119 LEU AAA O 1
ATOM 1739 N N . SER A 1 120 ? 17.035 29.505 43.788 1.000 21.610 120 SER AAA N 1
ATOM 1740 C CA . SER A 1 120 ? 18.047 29.758 44.842 1.000 20.470 120 SER AAA CA 1
ATOM 1741 C C . SER A 1 120 ? 18.972 30.909 44.448 1.000 26.730 120 SER AAA C 1
ATOM 1742 O O . SER A 1 120 ? 19.120 31.242 43.264 1.000 22.980 120 SER AAA O 1
ATOM 1750 N N . PRO A 1 121 ? 19.628 31.546 45.446 1.000 24.500 121 PRO AAA N 1
ATOM 1751 C CA . PRO A 1 121 ? 20.637 32.574 45.181 1.000 25.830 121 PRO AAA CA 1
ATOM 1752 C C . PRO A 1 121 ? 21.773 32.033 44.298 1.000 22.240 121 PRO AAA C 1
ATOM 1753 O O . PRO A 1 121 ? 22.208 30.915 44.488 1.000 26.730 121 PRO AAA O 1
ATOM 1764 N N . GLN A 1 122 ? 22.288 32.861 43.413 1.000 21.540 122 GLN AAA N 1
ATOM 1765 C CA A GLN A 1 122 ? 23.345 32.545 42.419 0.500 23.340 122 GLN AAA CA 1
ATOM 1766 C CA B GLN A 1 122 ? 23.344 32.403 42.465 0.500 23.750 122 GLN AAA CA 1
ATOM 1767 C C . GLN A 1 122 ? 24.704 32.740 43.113 1.000 24.650 122 GLN AAA C 1
ATOM 1768 O O . GLN A 1 122 ? 25.380 33.711 42.754 1.000 22.880 122 GLN AAA O 1
ATOM 1794 N N . ILE A 1 123 ? 25.064 31.906 44.097 1.000 21.470 123 ILE AAA N 1
ATOM 1795 C CA . ILE A 1 123 ? 26.262 32.110 44.973 1.000 21.900 123 ILE AAA CA 1
ATOM 1796 C C . ILE A 1 123 ? 26.937 30.774 45.057 1.000 22.200 123 ILE AAA C 1
ATOM 1797 O O . ILE A 1 123 ? 26.239 29.752 45.270 1.000 23.010 123 ILE AAA O 1
ATOM 1813 N N . ALA A 1 124 ? 28.217 30.747 44.746 1.000 20.050 124 ALA AAA N 1
ATOM 1814 C CA . ALA A 1 124 ? 29.007 29.508 44.757 1.000 20.900 124 ALA AAA CA 1
ATOM 1815 C C . ALA A 1 124 ? 30.007 29.578 45.928 1.000 20.090 124 ALA AAA C 1
ATOM 1816 O O . ALA A 1 124 ? 30.305 30.679 46.407 1.000 22.170 124 ALA AAA O 1
ATOM 1823 N N . VAL A 1 125 ? 30.670 28.461 46.211 1.000 20.790 125 VAL AAA N 1
ATOM 1824 C CA . VAL A 1 125 ? 31.815 28.410 47.174 1.000 22.490 125 VAL AAA CA 1
ATOM 1825 C C . VAL A 1 125 ? 33.077 27.986 46.440 1.000 23.480 125 VAL AAA C 1
ATOM 1826 O O . VAL A 1 125 ? 33.087 26.901 45.836 1.000 22.260 125 VAL AAA O 1
ATOM 1839 N N . VAL A 1 126 ? 34.114 28.820 46.541 1.000 22.680 126 VAL AAA N 1
ATOM 1840 C CA . VAL A 1 126 ? 35.457 28.561 45.967 1.000 22.040 126 VAL AAA CA 1
ATOM 1841 C C . VAL A 1 126 ? 36.368 28.160 47.144 1.000 22.380 126 VAL AAA C 1
ATOM 1842 O O . VAL A 1 126 ? 36.389 28.899 48.148 1.000 22.200 126 VAL AAA O 1
ATOM 1855 N N . THR A 1 127 ? 37.097 27.073 46.992 1.000 22.260 127 THR AAA N 1
ATOM 1856 C CA . THR A 1 127 ? 38.067 26.518 47.962 1.000 24.060 127 THR AAA CA 1
ATOM 1857 C C . THR A 1 127 ? 39.488 26.778 47.445 1.000 24.760 127 THR AAA C 1
ATOM 1858 O O . THR A 1 127 ? 39.702 26.857 46.223 1.000 23.950 127 THR AAA O 1
ATOM 1869 N N . HIS A 1 128 ? 40.453 26.823 48.365 1.000 24.140 128 HIS AAA N 1
ATOM 1870 C CA . HIS A 1 128 ? 41.845 27.297 48.117 1.000 24.550 128 HIS AAA CA 1
ATOM 1871 C C . HIS A 1 128 ? 42.589 26.392 47.143 1.000 25.600 128 HIS AAA C 1
ATOM 1872 O O . HIS A 1 128 ? 43.554 26.870 46.532 1.000 24.360 128 HIS AAA O 1
ATOM 1887 N N . ASP A 1 129 ? 42.172 25.122 46.982 1.000 25.130 129 ASP AAA N 1
ATOM 1888 C CA . ASP A 1 129 ? 42.727 24.255 45.910 1.000 27.610 129 ASP AAA CA 1
ATOM 1889 C C . ASP A 1 129 ? 42.147 24.602 44.520 1.000 25.340 129 ASP AAA C 1
ATOM 1890 O O . ASP A 1 129 ? 42.495 23.903 43.564 1.000 26.840 129 ASP AAA O 1
ATOM 1899 N N . GLY A 1 130 ? 41.351 25.659 44.364 1.000 23.630 130 GLY AAA N 1
ATOM 1900 C CA . GLY A 1 130 ? 40.720 26.025 43.074 1.000 24.540 130 GLY AAA CA 1
ATOM 1901 C C . GLY A 1 130 ? 39.418 25.270 42.789 1.000 25.390 130 GLY AAA C 1
ATOM 1902 O O . GLY A 1 130 ? 38.854 25.488 41.697 1.000 23.230 130 GLY AAA O 1
ATOM 1906 N N . SER A 1 131 ? 38.925 24.444 43.720 1.000 24.230 131 SER AAA N 1
ATOM 1907 C CA . SER A 1 131 ? 37.653 23.717 43.519 1.000 25.070 131 SER AAA CA 1
ATOM 1908 C C . SER A 1 131 ? 36.471 24.668 43.756 1.000 25.400 131 SER AAA C 1
ATOM 1909 O O . SER A 1 131 ? 36.554 25.586 44.591 1.000 24.990 131 SER AAA O 1
ATOM 1917 N N . VAL A 1 132 ? 35.392 24.489 42.989 1.000 23.970 132 VAL AAA N 1
ATOM 1918 C CA . VAL A 1 132 ? 34.177 25.336 43.037 1.000 22.410 132 VAL AAA CA 1
ATOM 1919 C C . VAL A 1 132 ? 33.013 24.363 43.239 1.000 22.980 132 VAL AAA C 1
ATOM 1920 O O . VAL A 1 132 ? 33.006 23.317 42.581 1.000 23.710 132 VAL AAA O 1
ATOM 1933 N N . MET A 1 133 ? 32.122 24.672 44.158 1.000 22.440 133 MET AAA N 1
ATOM 1934 C CA A MET A 1 133 ? 30.827 23.953 44.304 0.500 21.590 133 MET AAA CA 1
ATOM 1935 C CA B MET A 1 133 ? 30.826 23.961 44.324 0.500 24.420 133 MET AAA CA 1
ATOM 1936 C C . MET A 1 133 ? 29.697 24.972 44.141 1.000 21.910 133 MET AAA C 1
ATOM 1937 O O . MET A 1 133 ? 29.784 26.034 44.720 1.000 22.730 133 MET AAA O 1
ATOM 1963 N N . PHE A 1 134 ? 28.697 24.636 43.318 1.000 21.020 134 PHE AAA N 1
ATOM 1964 C CA . PHE A 1 134 ? 27.582 25.535 42.978 1.000 21.000 134 PHE AAA CA 1
ATOM 1965 C C . PHE A 1 134 ? 26.316 24.672 42.930 1.000 19.910 134 PHE AAA C 1
ATOM 1966 O O . PHE A 1 134 ? 26.420 23.593 42.313 1.000 20.810 134 PHE AAA O 1
ATOM 1983 N N . ILE A 1 135 ? 25.281 25.039 43.695 1.000 21.140 135 ILE AAA N 1
ATOM 1984 C CA . ILE A 1 135 ? 24.133 24.120 43.946 1.000 19.780 135 ILE AAA CA 1
ATOM 1985 C C . ILE A 1 135 ? 22.856 24.883 43.626 1.000 21.190 135 ILE AAA C 1
ATOM 1986 O O . ILE A 1 135 ? 22.076 25.194 44.544 1.000 22.770 135 ILE AAA O 1
ATOM 2002 N N . PRO A 1 136 ? 22.601 25.197 42.332 1.000 19.970 136 PRO AAA N 1
ATOM 2003 C CA . PRO A 1 136 ? 21.358 25.855 41.933 1.000 23.440 136 PRO AAA CA 1
ATOM 2004 C C . PRO A 1 136 ? 20.092 24.986 42.099 1.000 21.720 136 PRO AAA C 1
ATOM 2005 O O . PRO A 1 136 ? 20.106 23.844 41.680 1.000 22.090 136 PRO AAA O 1
ATOM 2016 N N . ALA A 1 137 ? 19.072 25.554 42.739 1.000 20.170 137 ALA AAA N 1
ATOM 2017 C CA . ALA A 1 137 ? 17.711 24.997 42.790 1.000 18.510 137 ALA AAA CA 1
ATOM 2018 C C . ALA A 1 137 ? 16.923 25.502 41.567 1.000 20.440 137 ALA AAA C 1
ATOM 2019 O O . ALA A 1 137 ? 16.977 26.709 41.218 1.000 17.850 137 ALA AAA O 1
ATOM 2026 N N . GLN A 1 138 ? 16.136 24.619 40.969 1.000 19.120 138 GLN AAA N 1
ATOM 2027 C CA . GLN A 1 138 ? 15.472 24.878 39.683 1.000 21.350 138 GLN AAA CA 1
ATOM 2028 C C . GLN A 1 138 ? 14.098 24.224 39.654 1.000 19.840 138 GLN AAA C 1
ATOM 2029 O O . GLN A 1 138 ? 13.956 23.120 40.229 1.000 20.640 138 GLN AAA O 1
ATOM 2043 N N . ARG A 1 139 ? 13.179 24.857 38.922 1.000 18.790 139 ARG AAA N 1
ATOM 2044 C CA . ARG A 1 139 ? 11.946 24.196 38.430 1.000 20.110 139 ARG AAA CA 1
ATOM 2045 C C . ARG A 1 139 ? 12.112 23.994 36.917 1.000 20.750 139 ARG AAA C 1
ATOM 2046 O O . ARG A 1 139 ? 12.355 24.999 36.203 1.000 21.420 139 ARG AAA O 1
ATOM 2067 N N . LEU A 1 140 ? 11.972 22.743 36.464 1.000 20.030 140 LEU AAA N 1
ATOM 2068 C CA . LEU A 1 140 ? 12.172 22.295 35.069 1.000 20.140 140 LEU AAA CA 1
ATOM 2069 C C . LEU A 1 140 ? 10.855 21.696 34.548 1.000 23.280 140 LEU AAA C 1
ATOM 2070 O O . LEU A 1 140 ? 10.293 20.802 35.260 1.000 21.770 140 LEU AAA O 1
ATOM 2086 N N . SER A 1 141 ? 10.359 22.174 33.416 1.000 19.370 141 SER AAA N 1
ATOM 2087 C CA . SER A 1 141 ? 9.313 21.486 32.614 1.000 19.240 141 SER AAA CA 1
ATOM 2088 C C . SER A 1 141 ? 10.035 20.680 31.558 1.000 19.760 141 SER AAA C 1
ATOM 2089 O O . SER A 1 141 ? 10.808 21.284 30.775 1.000 19.160 141 SER AAA O 1
ATOM 2097 N N . PHE A 1 142 ? 9.800 19.369 31.467 1.000 19.720 142 PHE AAA N 1
ATOM 2098 C CA . PHE A 1 142 ? 10.454 18.561 30.430 1.000 20.360 142 PHE AAA CA 1
ATOM 2099 C C . PHE A 1 142 ? 9.470 17.558 29.808 1.000 23.390 142 PHE AAA C 1
ATOM 2100 O O . PHE A 1 142 ? 8.367 17.289 30.341 1.000 19.750 142 PHE AAA O 1
ATOM 2117 N N . MET A 1 143 ? 9.940 16.943 28.735 1.000 21.740 143 MET AAA N 1
ATOM 2118 C CA . MET A 1 143 ? 9.136 16.039 27.866 1.000 22.210 143 MET AAA CA 1
ATOM 2119 C C . MET A 1 143 ? 8.989 14.679 28.548 1.000 21.010 143 MET AAA C 1
ATOM 2120 O O . MET A 1 143 ? 10.015 13.987 28.859 1.000 22.550 143 MET AAA O 1
ATOM 2134 N N . CYS A 1 144 ? 7.749 14.363 28.940 1.000 24.290 144 CYS AAA N 1
ATOM 2135 C CA . CYS A 1 144 ? 7.465 13.148 29.727 1.000 24.300 144 CYS AAA CA 1
ATOM 2136 C C . CYS A 1 144 ? 5.976 12.794 29.584 1.000 24.170 144 CYS AAA C 1
ATOM 2137 O O . CYS A 1 144 ? 5.128 13.665 29.825 1.000 25.870 144 CYS AAA O 1
ATOM 2144 N N . ASP A 1 145 ? 5.711 11.577 29.141 1.000 25.270 145 ASP AAA N 1
ATOM 2145 C CA . ASP A 1 145 ? 4.336 11.058 28.945 1.000 26.810 145 ASP AAA CA 1
ATOM 2146 C C . ASP A 1 145 ? 3.900 10.412 30.253 1.000 24.440 145 ASP AAA C 1
ATOM 2147 O O . ASP A 1 145 ? 4.383 9.327 30.582 1.000 27.260 145 ASP AAA O 1
ATOM 2156 N N . PRO A 1 146 ? 2.980 11.017 31.027 1.000 23.430 146 PRO AAA N 1
ATOM 2157 C CA . PRO A 1 146 ? 2.582 10.437 32.294 1.000 28.050 146 PRO AAA CA 1
ATOM 2158 C C . PRO A 1 146 ? 1.500 9.347 32.243 1.000 32.110 146 PRO AAA C 1
ATOM 2159 O O . PRO A 1 146 ? 0.989 8.992 33.311 1.000 31.220 146 PRO AAA O 1
ATOM 2170 N N . THR A 1 147 ? 1.192 8.835 31.058 1.000 30.190 147 THR AAA N 1
ATOM 2171 C CA . THR A 1 147 ? 0.103 7.848 30.887 1.000 32.130 147 THR AAA CA 1
ATOM 2172 C C . THR A 1 147 ? 0.479 6.631 31.712 1.000 27.840 147 THR AAA C 1
ATOM 2173 O O . THR A 1 147 ? 1.538 6.074 31.446 1.000 32.860 147 THR AAA O 1
ATOM 2184 N N . GLY A 1 148 ? -0.354 6.251 32.673 1.000 29.770 148 GLY AAA N 1
ATOM 2185 C CA . GLY A 1 148 ? -0.103 5.073 33.536 1.000 30.880 148 GLY AAA CA 1
ATOM 2186 C C . GLY A 1 148 ? 0.417 5.470 34.905 1.000 30.510 148 GLY AAA C 1
ATOM 2187 O O . GLY A 1 148 ? 0.697 4.587 35.704 1.000 32.270 148 GLY AAA O 1
ATOM 2191 N N . VAL A 1 149 ? 0.547 6.768 35.189 1.000 31.170 149 VAL AAA N 1
ATOM 2192 C CA . VAL A 1 149 ? 1.073 7.228 36.494 1.000 30.640 149 VAL AAA CA 1
ATOM 2193 C C . VAL A 1 149 ? 0.096 6.813 37.617 1.000 31.700 149 VAL AAA C 1
ATOM 2194 O O . VAL A 1 149 ? 0.559 6.549 38.702 1.000 27.800 149 VAL AAA O 1
ATOM 2207 N N . ASP A 1 150 ? -1.203 6.714 37.333 1.000 31.950 150 ASP AAA N 1
ATOM 2208 C CA . ASP A 1 150 ? -2.224 6.289 38.346 1.000 32.590 150 ASP AAA CA 1
ATOM 2209 C C . ASP A 1 150 ? -2.196 4.777 38.594 1.000 35.000 150 ASP AAA C 1
ATOM 2210 O O . ASP A 1 150 ? -2.985 4.351 39.411 1.000 50.530 150 ASP AAA O 1
ATOM 2219 N N . SER A 1 151 ? -1.318 4.009 37.968 1.000 34.930 151 SER AAA N 1
ATOM 2220 C CA . SER A 1 151 ? -1.162 2.546 38.160 1.000 37.890 151 SER AAA CA 1
ATOM 2221 C C . SER A 1 151 ? -0.099 2.215 39.222 1.000 47.420 151 SER AAA C 1
ATOM 2222 O O . SER A 1 151 ? 0.737 3.100 39.571 1.000 39.240 151 SER AAA O 1
ATOM 2230 N N . GLU A 1 152 ? -0.120 0.965 39.688 1.000 38.870 152 GLU AAA N 1
ATOM 2231 C CA . GLU A 1 152 ? 0.840 0.410 40.677 1.000 46.030 152 GLU AAA CA 1
ATOM 2232 C C . GLU A 1 152 ? 2.263 0.446 40.105 1.000 38.950 152 GLU AAA C 1
ATOM 2233 O O . GLU A 1 152 ? 3.189 0.588 40.887 1.000 40.250 152 GLU AAA O 1
ATOM 2245 N N . GLU A 1 153 ? 2.418 0.193 38.809 1.000 39.830 153 GLU AAA N 1
ATOM 2246 C CA . GLU A 1 153 ? 3.715 0.100 38.102 1.000 43.550 153 GLU AAA CA 1
ATOM 2247 C C . GLU A 1 153 ? 4.238 1.527 37.818 1.000 39.290 153 GLU AAA C 1
ATOM 2248 O O . GLU A 1 153 ? 5.448 1.688 37.674 1.000 41.310 153 GLU AAA O 1
ATOM 2260 N N . GLY A 1 154 ? 3.350 2.516 37.720 1.000 35.770 154 GLY AAA N 1
ATOM 2261 C CA . GLY A 1 154 ? 3.707 3.922 37.430 1.000 36.380 154 GLY AAA CA 1
ATOM 2262 C C . GLY A 1 154 ? 4.346 4.092 36.057 1.000 34.470 154 GLY AAA C 1
ATOM 2263 O O . GLY A 1 154 ? 4.080 3.298 35.151 1.000 31.990 154 GLY AAA O 1
ATOM 2267 N N . VAL A 1 155 ? 5.163 5.131 35.909 1.000 30.580 155 VAL AAA N 1
ATOM 2268 C CA A VAL A 1 155 ? 5.732 5.585 34.614 0.500 30.950 155 VAL AAA CA 1
ATOM 2269 C CA B VAL A 1 155 ? 5.750 5.560 34.602 0.500 30.250 155 VAL AAA CA 1
ATOM 2270 C C . VAL A 1 155 ? 7.222 5.893 34.825 1.000 30.020 155 VAL AAA C 1
ATOM 2271 O O . VAL A 1 155 ? 7.596 6.157 35.968 1.000 27.890 155 VAL AAA O 1
ATOM 2295 N N . THR A 1 156 ? 7.996 5.827 33.755 1.000 28.010 156 THR AAA N 1
ATOM 2296 C CA . THR A 1 156 ? 9.419 6.203 33.723 1.000 31.430 156 THR AAA CA 1
ATOM 2297 C C . THR A 1 156 ? 9.547 7.392 32.784 1.000 32.700 156 THR AAA C 1
ATOM 2298 O O . THR A 1 156 ? 8.967 7.345 31.711 1.000 29.260 156 THR AAA O 1
ATOM 2309 N N . CYS A 1 157 ? 10.231 8.450 33.239 1.000 31.000 157 CYS AAA N 1
ATOM 2310 C CA . CYS A 1 157 ? 10.624 9.610 32.416 1.000 28.140 157 CYS AAA CA 1
ATOM 2311 C C . CYS A 1 157 ? 12.121 9.859 32.595 1.000 25.520 157 CYS AAA C 1
ATOM 2312 O O . CYS A 1 157 ? 12.727 9.378 33.572 1.000 26.990 157 CYS AAA O 1
ATOM 2319 N N . ALA A 1 158 ? 12.726 10.503 31.606 1.000 25.860 158 ALA AAA N 1
ATOM 2320 C CA . ALA A 1 158 ? 14.187 10.706 31.554 1.000 25.190 158 ALA AAA CA 1
ATOM 2321 C C . ALA A 1 158 ? 14.459 12.067 30.951 1.000 24.520 158 ALA AAA C 1
ATOM 2322 O O . ALA A 1 158 ? 13.724 12.497 30.040 1.000 25.760 158 ALA AAA O 1
ATOM 2329 N N . VAL A 1 159 ? 15.514 12.698 31.435 1.000 24.760 159 VAL AAA N 1
ATOM 2330 C CA . VAL A 1 159 ? 15.998 13.978 30.871 1.000 21.770 159 VAL AAA CA 1
ATOM 2331 C C . VAL A 1 159 ? 17.519 14.004 31.017 1.000 22.600 159 VAL AAA C 1
ATOM 2332 O O . VAL A 1 159 ? 18.048 13.593 32.110 1.000 23.270 159 VAL AAA O 1
ATOM 2345 N N . LYS A 1 160 ? 18.189 14.344 29.915 1.000 20.780 160 LYS AAA N 1
ATOM 2346 C CA . LYS A 1 160 ? 19.661 14.453 29.855 1.000 21.560 160 LYS AAA CA 1
ATOM 2347 C C . LYS A 1 160 ? 20.090 15.861 30.269 1.000 21.060 160 LYS AAA C 1
ATOM 2348 O O . LYS A 1 160 ? 19.520 16.827 29.799 1.000 21.720 160 LYS AAA O 1
ATOM 2367 N N . PHE A 1 161 ? 21.142 15.941 31.045 1.000 19.140 161 PHE AAA N 1
ATOM 2368 C CA . PHE A 1 161 ? 21.806 17.219 31.410 1.000 21.100 161 PHE AAA CA 1
ATOM 2369 C C . PHE A 1 161 ? 23.255 17.182 30.942 1.000 23.790 161 PHE AAA C 1
ATOM 2370 O O . PHE A 1 161 ? 23.997 16.256 31.310 1.000 24.390 161 PHE AAA O 1
ATOM 2387 N N . GLY A 1 162 ? 23.666 18.209 30.210 1.000 22.810 162 GLY AAA N 1
ATOM 2388 C CA . GLY A 1 162 ? 25.038 18.294 29.697 1.000 23.290 162 GLY AAA CA 1
ATOM 2389 C C . GLY A 1 162 ? 25.359 19.662 29.192 1.000 23.350 162 GLY AAA C 1
ATOM 2390 O O . GLY A 1 162 ? 24.426 20.469 29.044 1.000 22.880 162 GLY AAA O 1
ATOM 2394 N N . SER A 1 163 ? 26.612 19.862 28.794 1.000 23.050 163 SER AAA N 1
ATOM 2395 C CA . SER A 1 163 ? 27.024 21.089 28.072 1.000 22.350 163 SER AAA CA 1
ATOM 2396 C C . SER A 1 163 ? 26.192 21.193 26.779 1.000 20.640 163 SER AAA C 1
ATOM 2397 O O . SER A 1 163 ? 25.945 20.155 26.128 1.000 22.600 163 SER AAA O 1
ATOM 2405 N N . TRP A 1 164 ? 25.705 22.387 26.473 1.000 19.030 164 TRP AAA N 1
ATOM 2406 C CA . TRP A 1 164 ? 25.032 22.665 25.192 1.000 21.050 164 TRP AAA CA 1
ATOM 2407 C C . TRP A 1 164 ? 26.113 22.789 24.093 1.000 22.240 164 TRP AAA C 1
ATOM 2408 O O . TRP A 1 164 ? 25.866 22.282 22.978 1.000 21.110 164 TRP AAA O 1
ATOM 2429 N N . VAL A 1 165 ? 27.275 23.384 24.402 1.000 20.730 165 VAL AAA N 1
ATOM 2430 C CA . VAL A 1 165 ? 28.261 23.803 23.344 1.000 20.770 165 VAL AAA CA 1
ATOM 2431 C C . VAL A 1 165 ? 29.620 23.104 23.410 1.000 23.010 165 VAL AAA C 1
ATOM 2432 O O . VAL A 1 165 ? 30.365 23.323 22.405 1.000 22.500 165 VAL AAA O 1
ATOM 2445 N N . TYR A 1 166 ? 29.974 22.411 24.514 1.000 22.950 166 TYR AAA N 1
ATOM 2446 C CA . TYR A 1 166 ? 31.313 21.792 24.689 1.000 22.450 166 TYR AAA CA 1
ATOM 2447 C C . TYR A 1 166 ? 31.168 20.285 24.534 1.000 24.320 166 TYR AAA C 1
ATOM 2448 O O . TYR A 1 166 ? 30.371 19.676 25.222 1.000 25.000 166 TYR AAA O 1
ATOM 2466 N N . SER A 1 167 ? 31.938 19.707 23.617 1.000 22.830 167 SER AAA N 1
ATOM 2467 C CA . SER A 1 167 ? 32.093 18.246 23.479 1.000 24.620 167 SER AAA CA 1
ATOM 2468 C C . SER A 1 167 ? 32.841 17.652 24.694 1.000 22.650 167 SER AAA C 1
ATOM 2469 O O . SER A 1 167 ? 33.390 18.397 25.548 1.000 23.240 167 SER AAA O 1
ATOM 2477 N N . GLY A 1 168 ? 32.908 16.333 24.744 1.000 25.710 168 GLY AAA N 1
ATOM 2478 C CA . GLY A 1 168 ? 33.754 15.530 25.646 1.000 27.390 168 GLY AAA CA 1
ATOM 2479 C C . GLY A 1 168 ? 35.237 15.905 25.584 1.000 30.840 168 GLY AAA C 1
ATOM 2480 O O . GLY A 1 168 ? 35.920 15.669 26.590 1.000 29.500 168 GLY AAA O 1
ATOM 2484 N N . PHE A 1 169 ? 35.730 16.522 24.507 1.000 30.620 169 PHE AAA N 1
ATOM 2485 C CA . PHE A 1 169 ? 37.137 17.005 24.459 1.000 32.120 169 PHE AAA CA 1
ATOM 2486 C C . PHE A 1 169 ? 37.357 18.247 25.317 1.000 32.070 169 PHE AAA C 1
ATOM 2487 O O . PHE A 1 169 ? 38.524 18.484 25.611 1.000 29.950 169 PHE AAA O 1
ATOM 2504 N N . GLU A 1 170 ? 36.323 18.979 25.753 1.000 28.950 170 GLU AAA N 1
ATOM 2505 C CA . GLU A 1 170 ? 36.494 20.165 26.628 1.000 24.370 170 GLU AAA CA 1
ATOM 2506 C C . GLU A 1 170 ? 35.819 19.940 27.980 1.000 25.640 170 GLU AAA C 1
ATOM 2507 O O . GLU A 1 170 ? 36.386 20.393 28.985 1.000 26.730 170 GLU AAA O 1
ATOM 2519 N N . ILE A 1 171 ? 34.606 19.378 28.000 1.000 24.730 171 ILE AAA N 1
ATOM 2520 C CA . ILE A 1 171 ? 33.850 19.093 29.261 1.000 26.230 171 ILE AAA CA 1
ATOM 2521 C C . ILE A 1 171 ? 33.526 17.609 29.332 1.000 24.960 171 ILE AAA C 1
ATOM 2522 O O . ILE A 1 171 ? 32.719 17.131 28.553 1.000 27.150 171 ILE AAA O 1
ATOM 2538 N N . ASP A 1 172 ? 34.095 16.933 30.321 1.000 23.960 172 ASP AAA N 1
ATOM 2539 C CA . ASP A 1 172 ? 33.632 15.583 30.700 1.000 24.560 172 ASP AAA CA 1
ATOM 2540 C C . ASP A 1 172 ? 32.727 15.780 31.919 1.000 22.890 172 ASP AAA C 1
ATOM 2541 O O . ASP A 1 172 ? 32.830 16.824 32.585 1.000 23.530 172 ASP AAA O 1
ATOM 2550 N N . LEU A 1 173 ? 31.878 14.817 32.176 1.000 23.340 173 LEU AAA N 1
ATOM 2551 C CA . LEU A 1 173 ? 31.017 14.767 33.386 1.000 23.590 173 LEU AAA CA 1
ATOM 2552 C C . LEU A 1 173 ? 31.291 13.474 34.134 1.000 24.230 173 LEU AAA C 1
ATOM 2553 O O . LEU A 1 173 ? 31.624 12.429 33.488 1.000 25.280 173 LEU AAA O 1
ATOM 2569 N N . LYS A 1 174 ? 31.020 13.536 35.428 1.000 26.400 174 LYS AAA N 1
ATOM 2570 C CA A LYS A 1 174 ? 30.928 12.358 36.321 0.500 26.420 174 LYS AAA CA 1
ATOM 2571 C CA B LYS A 1 174 ? 30.894 12.335 36.289 0.500 27.680 174 LYS AAA CA 1
ATOM 2572 C C . LYS A 1 174 ? 29.829 12.586 37.363 1.000 27.150 174 LYS AAA C 1
ATOM 2573 O O . LYS A 1 174 ? 29.458 13.768 37.605 1.000 24.630 174 LYS AAA O 1
ATOM 2609 N N . THR A 1 175 ? 29.345 11.502 37.945 1.000 25.950 175 THR AAA N 1
ATOM 2610 C CA . THR A 1 175 ? 28.545 11.523 39.191 1.000 29.330 175 THR AAA CA 1
ATOM 2611 C C . THR A 1 175 ? 29.442 10.947 40.306 1.000 30.670 175 THR AAA C 1
ATOM 2612 O O . THR A 1 175 ? 30.354 10.132 39.964 1.000 30.570 175 THR AAA O 1
ATOM 2623 N N . ASP A 1 176 ? 29.189 11.327 41.559 1.000 30.190 176 ASP AAA N 1
ATOM 2624 C CA . ASP A 1 176 ? 29.784 10.678 42.768 1.000 33.060 176 ASP AAA CA 1
ATOM 2625 C C . ASP A 1 176 ? 29.015 9.387 43.088 1.000 37.420 176 ASP AAA C 1
ATOM 2626 O O . ASP A 1 176 ? 29.598 8.502 43.698 1.000 34.710 176 ASP AAA O 1
ATOM 2635 N N . THR A 1 177 ? 27.743 9.296 42.694 1.000 29.850 177 THR AAA N 1
ATOM 2636 C CA . THR A 1 177 ? 26.842 8.135 42.902 1.000 29.080 177 THR AAA CA 1
ATOM 2637 C C . THR A 1 177 ? 25.850 8.116 41.734 1.000 28.860 177 THR AAA C 1
ATOM 2638 O O . THR A 1 177 ? 25.504 9.205 41.264 1.000 25.660 177 THR AAA O 1
ATOM 2649 N N . ASP A 1 178 ? 25.333 6.952 41.353 1.000 27.580 178 ASP AAA N 1
ATOM 2650 C CA . ASP A 1 178 ? 24.216 6.881 40.381 1.000 30.060 178 ASP AAA CA 1
ATOM 2651 C C . ASP A 1 178 ? 22.845 6.977 41.073 1.000 27.050 178 ASP AAA C 1
ATOM 2652 O O . ASP A 1 178 ? 21.864 6.973 40.345 1.000 27.110 178 ASP AAA O 1
ATOM 2661 N N . GLN A 1 179 ? 22.771 7.134 42.383 1.000 27.660 179 GLN AAA N 1
ATOM 2662 C CA . GLN A 1 179 ? 21.477 7.265 43.100 1.000 30.030 179 GLN AAA CA 1
ATOM 2663 C C . GLN A 1 179 ? 21.191 8.752 43.320 1.000 26.670 179 GLN AAA C 1
ATOM 2664 O O . GLN A 1 179 ? 21.943 9.434 43.972 1.000 26.000 179 GLN AAA O 1
ATOM 2678 N N . VAL A 1 180 ? 20.076 9.215 42.800 1.000 25.960 180 VAL AAA N 1
ATOM 2679 C CA . VAL A 1 180 ? 19.608 10.596 43.071 1.000 26.090 180 VAL AAA CA 1
ATOM 2680 C C . VAL A 1 180 ? 19.367 10.681 44.575 1.000 28.930 180 VAL AAA C 1
ATOM 2681 O O . VAL A 1 180 ? 18.849 9.710 45.152 1.000 26.760 180 VAL AAA O 1
ATOM 2694 N N . ASP A 1 181 ? 19.607 11.835 45.168 1.000 24.740 181 ASP AAA N 1
ATOM 2695 C CA . ASP A 1 181 ? 19.365 12.044 46.610 1.000 29.440 181 ASP AAA CA 1
ATOM 2696 C C . ASP A 1 181 ? 17.872 12.346 46.778 1.000 27.360 181 ASP AAA C 1
ATOM 2697 O O . ASP A 1 181 ? 17.412 13.423 46.342 1.000 26.090 181 ASP AAA O 1
ATOM 2706 N N . LEU A 1 182 ? 17.181 11.467 47.502 1.000 24.370 182 LEU AAA N 1
ATOM 2707 C CA . LEU A 1 182 ? 15.747 11.544 47.812 1.000 25.880 182 LEU AAA CA 1
ATOM 2708 C C . LEU A 1 182 ? 15.517 11.867 49.275 1.000 28.580 182 LEU AAA C 1
ATOM 2709 O O . LEU A 1 182 ? 14.335 11.898 49.651 1.000 27.430 182 LEU AAA O 1
ATOM 2725 N N . SER A 1 183 ? 16.573 12.209 50.020 1.000 28.610 183 SER AAA N 1
ATOM 2726 C CA . SER A 1 183 ? 16.522 12.528 51.468 1.000 32.510 183 SER AAA CA 1
ATOM 2727 C C . SER A 1 183 ? 15.667 13.775 51.735 1.000 31.270 183 SER AAA C 1
ATOM 2728 O O . SER A 1 183 ? 15.207 13.956 52.883 1.000 29.990 183 SER AAA O 1
ATOM 2736 N N . SER A 1 184 ? 15.478 14.648 50.762 1.000 30.270 184 SER AAA N 1
ATOM 2737 C CA . SER A 1 184 ? 14.615 15.853 50.906 1.000 29.970 184 SER AAA CA 1
ATOM 2738 C C . SER A 1 184 ? 13.387 15.786 49.985 1.000 24.800 184 SER AAA C 1
ATOM 2739 O O . SER A 1 184 ? 12.816 16.859 49.700 1.000 27.350 184 SER AAA O 1
ATOM 2747 N N . TYR A 1 185 ? 12.927 14.609 49.562 1.000 22.590 185 TYR AAA N 1
ATOM 2748 C CA . TYR A 1 185 ? 11.727 14.532 48.682 1.000 21.670 185 TYR AAA CA 1
ATOM 2749 C C . TYR A 1 185 ? 10.475 14.853 49.530 1.000 23.740 185 TYR AAA C 1
ATOM 2750 O O . TYR A 1 185 ? 10.298 14.309 50.649 1.000 23.500 185 TYR AAA O 1
ATOM 2768 N N . TYR A 1 186 ? 9.620 15.739 49.027 1.000 21.510 186 TYR AAA N 1
ATOM 2769 C CA . TYR A 1 186 ? 8.391 16.221 49.689 1.000 23.820 186 TYR AAA CA 1
ATOM 2770 C C . TYR A 1 186 ? 7.505 15.012 50.046 1.000 26.420 186 TYR AAA C 1
ATOM 2771 O O . TYR A 1 186 ? 6.980 14.322 49.163 1.000 23.150 186 TYR AAA O 1
ATOM 2789 N N . ALA A 1 187 ? 7.287 14.795 51.341 1.000 26.790 187 ALA AAA N 1
ATOM 2790 C CA . ALA A 1 187 ? 6.583 13.584 51.829 1.000 32.230 187 ALA AAA CA 1
ATOM 2791 C C . ALA A 1 187 ? 5.106 13.624 51.417 1.000 27.570 187 ALA AAA C 1
ATOM 2792 O O . ALA A 1 187 ? 4.483 12.544 51.342 1.000 28.000 187 ALA AAA O 1
ATOM 2799 N N . SER A 1 188 ? 4.524 14.782 51.148 1.000 23.070 188 SER AAA N 1
ATOM 2800 C CA . SER A 1 188 ? 3.081 14.867 50.763 1.000 24.030 188 SER AAA CA 1
ATOM 2801 C C . SER A 1 188 ? 2.908 15.203 49.272 1.000 25.380 188 SER AAA C 1
ATOM 2802 O O . SER A 1 188 ? 1.803 15.704 48.896 1.000 25.410 188 SER AAA O 1
ATOM 2810 N N . SER A 1 189 ? 3.920 14.931 48.427 1.000 27.600 189 SER AAA N 1
ATOM 2811 C CA . SER A 1 189 ? 3.808 15.112 46.960 1.000 23.560 189 SER AAA CA 1
ATOM 2812 C C . SER A 1 189 ? 2.622 14.276 46.462 1.000 26.800 189 SER AAA C 1
ATOM 2813 O O . SER A 1 189 ? 2.379 13.202 47.030 1.000 24.400 189 SER AAA O 1
ATOM 2821 N N . LYS A 1 190 ? 2.003 14.680 45.358 1.000 28.360 190 LYS AAA N 1
ATOM 2822 C CA . LYS A 1 190 ? 1.058 13.808 44.625 1.000 29.730 190 LYS AAA CA 1
ATOM 2823 C C . LYS A 1 190 ? 1.748 12.564 44.121 1.000 32.390 190 LYS AAA C 1
ATOM 2824 O O . LYS A 1 190 ? 1.051 11.593 43.943 1.000 29.800 190 LYS AAA O 1
ATOM 2843 N N . TYR A 1 191 ? 3.074 12.578 43.915 1.000 27.500 191 TYR AAA N 1
ATOM 2844 C CA . TYR A 1 191 ? 3.796 11.448 43.298 1.000 26.120 191 TYR AAA CA 1
ATOM 2845 C C . TYR A 1 191 ? 4.829 10.894 44.279 1.000 28.990 191 TYR AAA C 1
ATOM 2846 O O . TYR A 1 191 ? 5.582 11.658 44.929 1.000 29.950 191 TYR AAA O 1
ATOM 2864 N N . GLU A 1 192 ? 4.841 9.570 44.380 1.000 29.290 192 GLU AAA N 1
ATOM 2865 C CA A GLU A 1 192 ? 5.831 8.732 45.105 0.500 30.060 192 GLU AAA CA 1
ATOM 2866 C CA B GLU A 1 192 ? 5.869 8.789 45.107 0.500 31.010 192 GLU AAA CA 1
ATOM 2867 C C . GLU A 1 192 ? 6.945 8.384 44.115 1.000 29.150 192 GLU AAA C 1
ATOM 2868 O O . GLU A 1 192 ? 6.602 7.966 43.017 1.000 28.390 192 GLU AAA O 1
ATOM 2890 N N . ILE A 1 193 ? 8.194 8.453 44.526 1.000 26.800 193 ILE AAA N 1
ATOM 2891 C CA . ILE A 1 193 ? 9.322 8.029 43.663 1.000 26.560 193 ILE AAA CA 1
ATOM 2892 C C . ILE A 1 193 ? 9.538 6.545 43.883 1.000 29.980 193 ILE AAA C 1
ATOM 2893 O O . ILE A 1 193 ? 9.820 6.159 45.016 1.000 31.820 193 ILE AAA O 1
ATOM 2909 N N . LEU A 1 194 ? 9.523 5.775 42.812 1.000 27.900 194 LEU AAA N 1
ATOM 2910 C CA . LEU A 1 194 ? 9.833 4.329 42.863 1.000 29.450 194 LEU AAA CA 1
ATOM 2911 C C . LEU A 1 194 ? 11.325 4.155 42.645 1.000 32.730 194 LEU AAA C 1
ATOM 2912 O O . LEU A 1 194 ? 11.907 3.301 43.303 1.000 33.080 194 LEU AAA O 1
ATOM 2928 N N . SER A 1 195 ? 11.939 4.910 41.737 1.000 28.460 195 SER AAA N 1
ATOM 2929 C CA . SER A 1 195 ? 13.412 4.912 41.607 1.000 31.670 195 SER AAA CA 1
ATOM 2930 C C . SER A 1 195 ? 13.860 6.213 40.948 1.000 28.400 195 SER AAA C 1
ATOM 2931 O O . SER A 1 195 ? 13.074 6.793 40.210 1.000 28.100 195 SER AAA O 1
ATOM 2939 N N . ALA A 1 196 ? 15.093 6.621 41.225 1.000 29.520 196 ALA AAA N 1
ATOM 2940 C CA . ALA A 1 196 ? 15.699 7.827 40.615 1.000 28.620 196 ALA AAA CA 1
ATOM 2941 C C . ALA A 1 196 ? 17.199 7.632 40.497 1.000 23.960 196 ALA AAA C 1
ATOM 2942 O O . ALA A 1 196 ? 17.840 7.543 41.539 1.000 25.640 196 ALA AAA O 1
ATOM 2949 N N . THR A 1 197 ? 17.711 7.566 39.271 1.000 24.150 197 THR AAA N 1
ATOM 2950 C CA . THR A 1 197 ? 19.122 7.325 38.942 1.000 24.800 197 THR AAA CA 1
ATOM 2951 C C . THR A 1 197 ? 19.654 8.479 38.100 1.000 24.890 197 THR AAA C 1
ATOM 2952 O O . THR A 1 197 ? 18.852 9.159 37.384 1.000 24.010 197 THR AAA O 1
ATOM 2963 N N . GLN A 1 198 ? 20.963 8.672 38.201 1.000 24.810 198 GLN AAA N 1
ATOM 2964 C CA . GLN A 1 198 ? 21.742 9.724 37.508 1.000 24.120 198 GLN AAA CA 1
ATOM 2965 C C . GLN A 1 198 ? 22.972 9.035 36.933 1.000 26.010 198 GLN AAA C 1
ATOM 2966 O O . GLN A 1 198 ? 23.833 8.560 37.746 1.000 26.550 198 GLN AAA O 1
ATOM 2980 N N . THR A 1 199 ? 23.089 8.951 35.607 1.000 24.330 199 THR AAA N 1
ATOM 2981 C CA . THR A 1 199 ? 24.101 8.076 34.976 1.000 25.050 199 THR AAA CA 1
ATOM 2982 C C . THR A 1 199 ? 24.784 8.831 33.850 1.000 26.060 199 THR AAA C 1
ATOM 2983 O O . THR A 1 199 ? 24.076 9.346 32.950 1.000 25.890 199 THR AAA O 1
ATOM 2994 N N . ARG A 1 200 ? 26.106 8.874 33.881 1.000 26.370 200 ARG AAA N 1
ATOM 2995 C CA . ARG A 1 200 ? 26.921 9.398 32.743 1.000 26.470 200 ARG AAA CA 1
ATOM 2996 C C . ARG A 1 200 ? 26.586 8.656 31.448 1.000 27.890 200 ARG AAA C 1
ATOM 2997 O O . ARG A 1 200 ? 26.478 7.439 31.485 1.000 29.110 200 ARG AAA O 1
ATOM 3018 N N . GLN A 1 201 ? 26.481 9.364 30.329 1.000 26.250 201 GLN AAA N 1
ATOM 3019 C CA A GLN A 1 201 ? 26.332 8.725 28.993 0.500 28.930 201 GLN AAA CA 1
ATOM 3020 C CA B GLN A 1 201 ? 26.119 8.854 28.975 0.500 28.510 201 GLN AAA CA 1
ATOM 3021 C C . GLN A 1 201 ? 26.924 9.612 27.899 1.000 34.170 201 GLN AAA C 1
ATOM 3022 O O . GLN A 1 201 ? 27.174 10.819 28.088 1.000 29.250 201 GLN AAA O 1
ATOM 3048 N N . VAL A 1 202 ? 27.222 8.957 26.797 1.000 34.170 202 VAL AAA N 1
ATOM 3049 C CA . VAL A 1 202 ? 27.794 9.572 25.575 1.000 34.760 202 VAL AAA CA 1
ATOM 3050 C C . VAL A 1 202 ? 26.674 9.695 24.528 1.000 41.990 202 VAL AAA C 1
ATOM 3051 O O . VAL A 1 202 ? 25.882 8.728 24.387 1.000 36.420 202 VAL AAA O 1
ATOM 3064 N N . GLN A 1 203 ? 26.552 10.867 23.892 1.000 34.100 203 GLN AAA N 1
ATOM 3065 C CA . GLN A 1 203 ? 25.619 11.109 22.758 1.000 36.670 203 GLN AAA CA 1
ATOM 3066 C C . GLN A 1 203 ? 26.386 11.747 21.594 1.000 38.360 203 GLN AAA C 1
ATOM 3067 O O . GLN A 1 203 ? 27.410 12.436 21.840 1.000 34.720 203 GLN AAA O 1
ATOM 3081 N N . HIS A 1 204 ? 25.890 11.543 20.369 1.000 36.770 204 HIS AAA N 1
ATOM 3082 C CA . HIS A 1 204 ? 26.346 12.245 19.137 1.000 35.950 204 HIS AAA CA 1
ATOM 3083 C C . HIS A 1 204 ? 25.159 13.025 18.576 1.000 36.020 204 HIS AAA C 1
ATOM 3084 O O . HIS A 1 204 ? 24.027 12.549 18.728 1.000 33.190 204 HIS AAA O 1
ATOM 3099 N N . TYR A 1 205 ? 25.444 14.141 17.907 1.000 34.870 205 TYR AAA N 1
ATOM 3100 C CA . TYR A 1 205 ? 24.449 15.081 17.315 1.000 34.140 205 TYR AAA CA 1
ATOM 3101 C C . TYR A 1 205 ? 24.787 15.272 15.831 1.000 36.000 205 TYR AAA C 1
ATOM 3102 O O . TYR A 1 205 ? 25.943 15.082 15.471 1.000 35.450 205 TYR AAA O 1
ATOM 3120 N N . SER A 1 206 ? 23.796 15.626 14.999 1.000 37.580 206 SER AAA N 1
ATOM 3121 C CA . SER A 1 206 ? 23.930 15.737 13.518 1.000 40.240 206 SER AAA CA 1
ATOM 3122 C C . SER A 1 206 ? 25.018 16.761 13.143 1.000 39.300 206 SER AAA C 1
ATOM 3123 O O . SER A 1 206 ? 25.788 16.492 12.203 1.000 37.990 206 SER AAA O 1
ATOM 3131 N N . CYS A 1 207 ? 25.126 17.877 13.871 1.000 35.400 207 CYS AAA N 1
ATOM 3132 C CA . CYS A 1 207 ? 26.019 19.014 13.513 1.000 41.370 207 CYS AAA CA 1
ATOM 3133 C C . CYS A 1 207 ? 27.513 18.633 13.521 1.000 41.070 207 CYS AAA C 1
ATOM 3134 O O . CYS A 1 207 ? 28.277 19.316 12.802 1.000 45.950 207 CYS AAA O 1
ATOM 3141 N N . CYS A 1 208 ? 27.930 17.659 14.343 1.000 38.210 208 CYS AAA N 1
ATOM 3142 C CA . CYS A 1 208 ? 29.304 17.591 14.940 1.000 40.590 208 CYS AAA CA 1
ATOM 3143 C C . CYS A 1 208 ? 29.688 16.107 15.006 1.000 41.670 208 CYS AAA C 1
ATOM 3144 O O . CYS A 1 208 ? 28.844 15.295 15.394 1.000 40.400 208 CYS AAA O 1
ATOM 3151 N N . PRO A 1 209 ? 30.907 15.647 14.596 1.000 43.030 209 PRO AAA N 1
ATOM 3152 C CA . PRO A 1 209 ? 31.316 14.256 14.848 1.000 43.590 209 PRO AAA CA 1
ATOM 3153 C C . PRO A 1 209 ? 31.694 13.890 16.307 1.000 47.440 209 PRO AAA C 1
ATOM 3154 O O . PRO A 1 209 ? 31.702 12.667 16.617 1.000 42.180 209 PRO AAA O 1
ATOM 3165 N N . GLU A 1 210 ? 31.978 14.879 17.184 1.000 39.140 210 GLU AAA N 1
ATOM 3166 C CA . GLU A 1 210 ? 32.603 14.569 18.509 1.000 41.590 210 GLU AAA CA 1
ATOM 3167 C C . GLU A 1 210 ? 31.540 14.054 19.494 1.000 37.320 210 GLU AAA C 1
ATOM 3168 O O . GLU A 1 210 ? 30.347 14.417 19.414 1.000 35.380 210 GLU AAA O 1
ATOM 3180 N N . PRO A 1 211 ? 31.946 13.204 20.470 1.000 34.870 211 PRO AAA N 1
ATOM 3181 C CA . PRO A 1 211 ? 31.040 12.740 21.534 1.000 36.150 211 PRO AAA CA 1
ATOM 3182 C C . PRO A 1 211 ? 30.708 13.895 22.477 1.000 31.060 211 PRO AAA C 1
ATOM 3183 O O . PRO A 1 211 ? 31.625 14.671 22.763 1.000 31.060 211 PRO AAA O 1
ATOM 3194 N N . TYR A 1 212 ? 29.439 13.996 22.876 1.000 30.520 212 TYR AAA N 1
ATOM 3195 C CA . TYR A 1 212 ? 28.922 14.955 23.876 1.000 32.580 212 TYR AAA CA 1
ATOM 3196 C C . TYR A 1 212 ? 28.520 14.109 25.084 1.000 30.180 212 TYR AAA C 1
ATOM 3197 O O . TYR A 1 212 ? 28.040 12.974 24.926 1.000 31.040 212 TYR AAA O 1
ATOM 3215 N N . ILE A 1 213 ? 28.820 14.605 26.273 1.000 26.130 213 ILE AAA N 1
ATOM 3216 C CA . ILE A 1 213 ? 28.608 13.825 27.505 1.000 24.420 213 ILE AAA CA 1
ATOM 3217 C C . ILE A 1 213 ? 27.372 14.409 28.169 1.000 24.300 213 ILE AAA C 1
ATOM 3218 O O . ILE A 1 213 ? 27.248 15.651 28.273 1.000 27.180 213 ILE AAA O 1
ATOM 3234 N N . ASP A 1 214 ? 26.564 13.549 28.738 1.000 22.800 214 ASP AAA N 1
ATOM 3235 C CA . ASP A 1 214 ? 25.447 14.016 29.586 1.000 23.870 214 ASP AAA CA 1
ATOM 3236 C C . ASP A 1 214 ? 25.327 13.114 30.804 1.000 23.760 214 ASP AAA C 1
ATOM 3237 O O . ASP A 1 214 ? 25.929 12.017 30.842 1.000 22.530 214 ASP AAA O 1
ATOM 3246 N N . VAL A 1 215 ? 24.578 13.591 31.768 1.000 23.560 215 VAL AAA N 1
ATOM 3247 C CA . VAL A 1 215 ? 24.090 12.770 32.908 1.000 24.700 215 VAL AAA CA 1
ATOM 3248 C C . VAL A 1 215 ? 22.602 12.591 32.663 1.000 23.590 215 VAL AAA C 1
ATOM 3249 O O . VAL A 1 215 ? 21.865 13.581 32.607 1.000 21.510 215 VAL AAA O 1
ATOM 3262 N N . ASN A 1 216 ? 22.188 11.345 32.548 1.000 21.430 216 ASN AAA N 1
ATOM 3263 C CA . ASN A 1 216 ? 20.791 10.978 32.279 1.000 22.340 216 ASN AAA CA 1
ATOM 3264 C C . ASN A 1 216 ? 20.070 10.769 33.626 1.000 23.670 216 ASN AAA C 1
ATOM 3265 O O . ASN A 1 216 ? 20.439 9.861 34.367 1.000 23.830 216 ASN AAA O 1
ATOM 3276 N N . LEU A 1 217 ? 19.129 11.650 33.929 1.000 21.870 217 LEU AAA N 1
ATOM 3277 C CA . LEU A 1 217 ? 18.263 11.593 35.133 1.000 21.500 217 LEU AAA CA 1
ATOM 3278 C C . LEU A 1 217 ? 17.040 10.752 34.785 1.000 23.760 217 LEU AAA C 1
ATOM 3279 O O . LEU A 1 217 ? 16.234 11.228 33.945 1.000 24.860 217 LEU AAA O 1
ATOM 3295 N N . VAL A 1 218 ? 16.925 9.553 35.352 1.000 23.360 218 VAL AAA N 1
ATOM 3296 C CA . VAL A 1 218 ? 15.807 8.610 35.045 1.000 25.660 218 VAL AAA CA 1
ATOM 3297 C C . VAL A 1 218 ? 14.984 8.432 36.332 1.000 26.960 218 VAL AAA C 1
ATOM 3298 O O . VAL A 1 218 ? 15.554 7.952 37.351 1.000 23.840 218 VAL AAA O 1
ATOM 3311 N N . VAL A 1 219 ? 13.714 8.834 36.282 1.000 24.130 219 VAL AAA N 1
ATOM 3312 C CA . VAL A 1 219 ? 12.798 8.848 37.453 1.000 24.180 219 VAL AAA CA 1
ATOM 3313 C C . VAL A 1 219 ? 11.596 7.971 37.109 1.000 26.730 219 VAL AAA C 1
ATOM 3314 O O . VAL A 1 219 ? 10.906 8.262 36.101 1.000 24.860 219 VAL AAA O 1
ATOM 3327 N N . LYS A 1 220 ? 11.357 6.966 37.929 1.000 27.350 220 LYS AAA N 1
ATOM 3328 C CA . LYS A 1 220 ? 10.128 6.125 37.874 1.000 30.020 220 LYS AAA CA 1
ATOM 3329 C C . LYS A 1 220 ? 9.241 6.537 39.040 1.000 25.910 220 LYS AAA C 1
ATOM 3330 O O . LYS A 1 220 ? 9.747 6.623 40.185 1.000 27.260 220 LYS AAA O 1
ATOM 3349 N N . PHE A 1 221 ? 7.990 6.884 38.766 1.000 24.530 221 PHE AAA N 1
ATOM 3350 C CA . PHE A 1 221 ? 7.087 7.452 39.776 1.000 25.290 221 PHE AAA CA 1
ATOM 3351 C C . PHE A 1 221 ? 5.639 7.006 39.523 1.000 26.340 221 PHE AAA C 1
ATOM 3352 O O . PHE A 1 221 ? 5.293 6.589 38.382 1.000 25.960 221 PHE AAA O 1
ATOM 3369 N N . ARG A 1 222 ? 4.811 7.199 40.549 1.000 27.900 222 ARG AAA N 1
ATOM 3370 C CA . ARG A 1 222 ? 3.359 6.910 40.479 1.000 31.360 222 ARG AAA CA 1
ATOM 3371 C C . ARG A 1 222 ? 2.594 7.814 41.427 1.000 31.180 222 ARG AAA C 1
ATOM 3372 O O . ARG A 1 222 ? 3.179 8.430 42.327 1.000 27.540 222 ARG AAA O 1
ATOM 3393 N N . GLU A 1 223 ? 1.299 7.905 41.216 1.000 28.160 223 GLU AAA N 1
ATOM 3394 C CA . GLU A 1 223 ? 0.410 8.644 42.152 1.000 33.150 223 GLU AAA CA 1
ATOM 3395 C C . GLU A 1 223 ? 0.509 8.017 43.550 1.000 32.010 223 GLU AAA C 1
ATOM 3396 O O . GLU A 1 223 ? 0.618 6.793 43.620 1.000 32.300 223 GLU AAA O 1
ATOM 3408 N N . ARG A 1 224 ? 0.650 8.858 44.568 1.000 35.420 224 ARG AAA N 1
ATOM 3409 C CA . ARG A 1 224 ? 0.588 8.495 46.016 1.000 42.870 224 ARG AAA CA 1
ATOM 3410 C C . ARG A 1 224 ? -0.851 8.066 46.346 1.000 46.780 224 ARG AAA C 1
ATOM 3411 O O . ARG A 1 224 ? -0.999 6.831 46.348 1.000 49.380 224 ARG AAA O 1
ATOM 3432 N N . GLN B 1 20 ? 32.521 46.993 9.037 1.000 57.350 20 GLN BBB N 1
ATOM 3433 C CA . GLN B 1 20 ? 33.058 47.683 7.859 1.000 47.710 20 GLN BBB CA 1
ATOM 3434 C C . GLN B 1 20 ? 33.222 49.180 7.954 1.000 37.440 20 GLN BBB C 1
ATOM 3435 O O . GLN B 1 20 ? 32.443 49.846 8.618 1.000 27.900 20 GLN BBB O 1
ATOM 3449 N N . ALA B 1 21 ? 34.287 49.629 7.303 1.000 35.400 21 ALA BBB N 1
ATOM 3450 C CA . ALA B 1 21 ? 35.088 50.770 7.802 1.000 34.670 21 ALA BBB CA 1
ATOM 3451 C C . ALA B 1 21 ? 34.250 52.039 7.718 1.000 25.830 21 ALA BBB C 1
ATOM 3452 O O . ALA B 1 21 ? 34.171 52.724 8.731 1.000 28.110 21 ALA BBB O 1
ATOM 3459 N N . ASN B 1 22 ? 33.595 52.277 6.584 1.000 25.760 22 ASN BBB N 1
ATOM 3460 C CA . ASN B 1 22 ? 32.813 53.522 6.354 1.000 26.960 22 ASN BBB CA 1
ATOM 3461 C C . ASN B 1 22 ? 31.606 53.555 7.335 1.000 24.080 22 ASN BBB C 1
ATOM 3462 O O . ASN B 1 22 ? 31.353 54.610 7.932 1.000 25.450 22 ASN BBB O 1
ATOM 3473 N N . LEU B 1 23 ? 30.870 52.450 7.474 1.000 27.010 23 LEU BBB N 1
ATOM 3474 C CA . LEU B 1 23 ? 29.701 52.407 8.392 1.000 24.180 23 LEU BBB CA 1
ATOM 3475 C C . LEU B 1 23 ? 30.177 52.589 9.848 1.000 26.310 23 LEU BBB C 1
ATOM 3476 O O . LEU B 1 23 ? 29.505 53.311 10.623 1.000 26.400 23 LEU BBB O 1
ATOM 3492 N N . MET B 1 24 ? 31.293 51.952 10.257 1.000 26.020 24 MET BBB N 1
ATOM 3493 C CA . MET B 1 24 ? 31.771 52.096 11.674 1.000 28.420 24 MET BBB CA 1
ATOM 3494 C C . MET B 1 24 ? 32.097 53.561 11.945 1.000 24.900 24 MET BBB C 1
ATOM 3495 O O . MET B 1 24 ? 31.709 54.079 12.992 1.000 24.270 24 MET BBB O 1
ATOM 3509 N N . ARG B 1 25 ? 32.671 54.232 10.941 1.000 26.890 25 ARG BBB N 1
ATOM 3510 C CA . ARG B 1 25 ? 33.031 55.676 11.011 1.000 27.960 25 ARG BBB CA 1
ATOM 3511 C C . ARG B 1 25 ? 31.772 56.533 11.131 1.000 26.590 25 ARG BBB C 1
ATOM 3512 O O . ARG B 1 25 ? 31.717 57.432 11.986 1.000 25.890 25 ARG BBB O 1
ATOM 3533 N N . LEU B 1 26 ? 30.742 56.253 10.322 1.000 24.780 26 LEU BBB N 1
ATOM 3534 C CA . LEU B 1 26 ? 29.466 57.002 10.376 1.000 24.140 26 LEU BBB CA 1
ATOM 3535 C C . LEU B 1 26 ? 28.808 56.822 11.754 1.000 21.820 26 LEU BBB C 1
ATOM 3536 O O . LEU B 1 26 ? 28.367 57.781 12.330 1.000 22.610 26 LEU BBB O 1
ATOM 3552 N N . LYS B 1 27 ? 28.676 55.606 12.236 1.000 22.110 27 LYS BBB N 1
ATOM 3553 C CA . LYS B 1 27 ? 27.969 55.392 13.512 1.000 25.890 27 LYS BBB CA 1
ATOM 3554 C C . LYS B 1 27 ? 28.776 56.029 14.663 1.000 28.980 27 LYS BBB C 1
ATOM 3555 O O . LYS B 1 27 ? 28.157 56.655 15.543 1.000 27.360 27 LYS BBB O 1
ATOM 3574 N N . SER B 1 28 ? 30.105 55.934 14.613 1.000 29.010 28 SER BBB N 1
ATOM 3575 C CA . SER B 1 28 ? 30.970 56.581 15.638 1.000 32.070 28 SER BBB CA 1
ATOM 3576 C C . SER B 1 28 ? 30.754 58.099 15.615 1.000 30.320 28 SER BBB C 1
ATOM 3577 O O . SER B 1 28 ? 30.439 58.679 16.680 1.000 32.860 28 SER BBB O 1
ATOM 3585 N N . ASP B 1 29 ? 30.732 58.694 14.434 1.000 27.540 29 ASP BBB N 1
ATOM 3586 C CA . ASP B 1 29 ? 30.446 60.140 14.241 1.000 28.060 29 ASP BBB CA 1
ATOM 3587 C C . ASP B 1 29 ? 29.049 60.531 14.692 1.000 33.190 29 ASP BBB C 1
ATOM 3588 O O . ASP B 1 29 ? 28.921 61.617 15.279 1.000 29.900 29 ASP BBB O 1
ATOM 3597 N N . LEU B 1 30 ? 28.010 59.764 14.347 1.000 30.210 30 LEU BBB N 1
ATOM 3598 C CA . LEU B 1 30 ? 26.611 60.154 14.696 1.000 32.340 30 LEU BBB CA 1
ATOM 3599 C C . LEU B 1 30 ? 26.356 59.980 16.189 1.000 30.550 30 LEU BBB C 1
ATOM 3600 O O . LEU B 1 30 ? 25.566 60.758 16.695 1.000 38.070 30 LEU BBB O 1
ATOM 3616 N N . PHE B 1 31 ? 26.854 58.907 16.789 1.000 30.320 31 PHE BBB N 1
ATOM 3617 C CA . PHE B 1 31 ? 26.420 58.423 18.127 1.000 35.470 31 PHE BBB CA 1
ATOM 3618 C C . PHE B 1 31 ? 27.453 58.705 19.232 1.000 43.340 31 PHE BBB C 1
ATOM 3619 O O . PHE B 1 31 ? 26.995 58.844 20.393 1.000 39.570 31 PHE BBB O 1
ATOM 3636 N N . ASN B 1 32 ? 28.760 58.793 18.948 1.000 42.530 32 ASN BBB N 1
ATOM 3637 C CA . ASN B 1 32 ? 29.772 58.895 20.043 1.000 42.980 32 ASN BBB CA 1
ATOM 3638 C C . ASN B 1 32 ? 30.186 60.337 20.317 1.000 46.140 32 ASN BBB C 1
ATOM 3639 O O . ASN B 1 32 ? 30.838 60.491 21.309 1.000 51.270 32 ASN BBB O 1
ATOM 3650 N N . ARG B 1 33 ? 29.769 61.355 19.561 1.000 50.570 33 ARG BBB N 1
ATOM 3651 C CA . ARG B 1 33 ? 30.376 62.721 19.660 1.000 57.220 33 ARG BBB CA 1
ATOM 3652 C C . ARG B 1 33 ? 29.502 63.762 20.381 1.000 65.260 33 ARG BBB C 1
ATOM 3653 O O . ARG B 1 33 ? 30.069 64.797 20.793 1.000 66.650 33 ARG BBB O 1
ATOM 3674 N N . SER B 1 34 ? 28.192 63.546 20.492 1.000 63.980 34 SER BBB N 1
ATOM 3675 C CA . SER B 1 34 ? 27.200 64.547 20.979 1.000 64.370 34 SER BBB CA 1
ATOM 3676 C C . SER B 1 34 ? 26.274 63.842 21.959 1.000 60.170 34 SER BBB C 1
ATOM 3677 O O . SER B 1 34 ? 26.206 62.613 21.895 1.000 49.880 34 SER BBB O 1
ATOM 3685 N N . PRO B 1 35 ? 25.549 64.537 22.887 1.000 62.790 35 PRO BBB N 1
ATOM 3686 C CA . PRO B 1 35 ? 24.575 63.853 23.743 1.000 60.120 35 PRO BBB CA 1
ATOM 3687 C C . PRO B 1 35 ? 23.473 63.257 22.855 1.000 49.140 35 PRO BBB C 1
ATOM 3688 O O . PRO B 1 35 ? 23.392 63.632 21.686 1.000 47.770 35 PRO BBB O 1
ATOM 3699 N N . MET B 1 36 ? 22.728 62.278 23.371 1.000 52.650 36 MET BBB N 1
ATOM 3700 C CA A MET B 1 36 ? 21.544 61.786 22.605 0.500 50.170 36 MET BBB CA 1
ATOM 3701 C CA B MET B 1 36 ? 21.447 61.773 22.804 0.500 50.790 36 MET BBB CA 1
ATOM 3702 C C . MET B 1 36 ? 20.606 62.993 22.404 1.000 45.450 36 MET BBB C 1
ATOM 3703 O O . MET B 1 36 ? 20.621 64.001 23.209 1.000 50.710 36 MET BBB O 1
ATOM 3729 N N . TYR B 1 37 ? 19.901 62.942 21.298 1.000 39.090 37 TYR BBB N 1
ATOM 3730 C CA . TYR B 1 37 ? 18.771 63.850 21.032 1.000 38.330 37 TYR BBB CA 1
ATOM 3731 C C . TYR B 1 37 ? 17.855 63.788 22.260 1.000 35.790 37 TYR BBB C 1
ATOM 3732 O O . TYR B 1 37 ? 17.474 62.684 22.676 1.000 33.040 37 TYR BBB O 1
ATOM 3750 N N . PRO B 1 38 ? 17.478 64.936 22.860 1.000 29.670 38 PRO BBB N 1
ATOM 3751 C CA . PRO B 1 38 ? 16.639 64.945 24.067 1.000 29.200 38 PRO BBB CA 1
ATOM 3752 C C . PRO B 1 38 ? 15.118 64.851 23.835 1.000 28.570 38 PRO BBB C 1
ATOM 3753 O O . PRO B 1 38 ? 14.332 65.151 24.741 1.000 28.440 38 PRO BBB O 1
ATOM 3764 N N . GLY B 1 39 ? 14.720 64.474 22.619 1.000 28.670 39 GLY BBB N 1
ATOM 3765 C CA . GLY B 1 39 ? 13.339 64.371 22.155 1.000 27.190 39 GLY BBB CA 1
ATOM 3766 C C . GLY B 1 39 ? 12.815 65.713 21.692 1.000 31.850 39 GLY BBB C 1
ATOM 3767 O O . GLY B 1 39 ? 13.480 66.754 21.822 1.000 31.610 39 GLY BBB O 1
ATOM 3771 N N . PRO B 1 40 ? 11.593 65.716 21.142 1.000 27.320 40 PRO BBB N 1
ATOM 3772 C CA . PRO B 1 40 ? 11.007 66.936 20.609 1.000 24.740 40 PRO BBB CA 1
ATOM 3773 C C . PRO B 1 40 ? 10.636 67.962 21.670 1.000 24.390 40 PRO BBB C 1
ATOM 3774 O O . PRO B 1 40 ? 10.442 67.615 22.843 1.000 30.310 40 PRO BBB O 1
ATOM 3785 N N . THR B 1 41 ? 10.451 69.200 21.228 1.000 27.260 41 THR BBB N 1
ATOM 3786 C CA . THR B 1 41 ? 10.044 70.338 22.092 1.000 30.730 41 THR BBB CA 1
ATOM 3787 C C . THR B 1 41 ? 9.057 71.204 21.358 1.000 31.460 41 THR BBB C 1
ATOM 3788 O O . THR B 1 41 ? 8.909 71.014 20.149 1.000 30.720 41 THR BBB O 1
ATOM 3799 N N . LYS B 1 42 ? 8.447 72.159 22.052 1.000 31.750 42 LYS BBB N 1
ATOM 3800 C CA . LYS B 1 42 ? 7.524 73.147 21.417 1.000 36.160 42 LYS BBB CA 1
ATOM 3801 C C . LYS B 1 42 ? 8.279 73.931 20.320 1.000 34.430 42 LYS BBB C 1
ATOM 3802 O O . LYS B 1 42 ? 7.672 74.207 19.261 1.000 34.950 42 LYS BBB O 1
ATOM 3821 N N . ASP B 1 43 ? 9.555 74.232 20.533 1.000 37.630 43 ASP BBB N 1
ATOM 3822 C CA . ASP B 1 43 ? 10.421 74.973 19.568 1.000 44.770 43 ASP BBB CA 1
ATOM 3823 C C . ASP B 1 43 ? 10.770 74.098 18.358 1.000 42.730 43 ASP BBB C 1
ATOM 3824 O O . ASP B 1 43 ? 10.862 74.675 17.265 1.000 38.230 43 ASP BBB O 1
ATOM 3833 N N . ASP B 1 44 ? 10.965 72.777 18.540 1.000 37.630 44 ASP BBB N 1
ATOM 3834 C CA . ASP B 1 44 ? 11.401 71.820 17.484 1.000 38.190 44 ASP BBB CA 1
ATOM 3835 C C . ASP B 1 44 ? 10.498 70.584 17.544 1.000 34.000 44 ASP BBB C 1
ATOM 3836 O O . ASP B 1 44 ? 10.947 69.501 17.967 1.000 29.690 44 ASP BBB O 1
ATOM 3845 N N . PRO B 1 45 ? 9.223 70.738 17.137 1.000 30.950 45 PRO BBB N 1
ATOM 3846 C CA . PRO B 1 45 ? 8.262 69.633 17.128 1.000 30.130 45 PRO BBB CA 1
ATOM 3847 C C . PRO B 1 45 ? 8.566 68.597 16.053 1.000 31.800 45 PRO BBB C 1
ATOM 3848 O O . PRO B 1 45 ? 9.333 68.852 15.144 1.000 26.680 45 PRO BBB O 1
ATOM 3859 N N . LEU B 1 46 ? 7.946 67.421 16.177 1.000 27.990 46 LEU BBB N 1
ATOM 3860 C CA A LEU B 1 46 ? 8.054 66.434 15.072 0.500 27.540 46 LEU BBB CA 1
ATOM 3861 C CA B LEU B 1 46 ? 8.104 66.242 15.284 0.500 26.210 46 LEU BBB CA 1
ATOM 3862 C C . LEU B 1 46 ? 6.715 65.757 14.822 1.000 24.850 46 LEU BBB C 1
ATOM 3863 O O . LEU B 1 46 ? 5.776 65.842 15.642 1.000 25.730 46 LEU BBB O 1
ATOM 3893 N N . THR B 1 47 ? 6.614 65.229 13.623 1.000 26.820 47 THR BBB N 1
ATOM 3894 C CA . THR B 1 47 ? 5.430 64.470 13.154 1.000 25.310 47 THR BBB CA 1
ATOM 3895 C C . THR B 1 47 ? 5.886 63.034 13.032 1.000 24.250 47 THR BBB C 1
ATOM 3896 O O . THR B 1 47 ? 6.848 62.785 12.290 1.000 25.090 47 THR BBB O 1
ATOM 3907 N N . VAL B 1 48 ? 5.158 62.123 13.672 1.000 21.340 48 VAL BBB N 1
ATOM 3908 C CA . VAL B 1 48 ? 5.396 60.664 13.505 1.000 21.030 48 VAL BBB CA 1
ATOM 3909 C C . VAL B 1 48 ? 4.300 60.135 12.576 1.000 21.350 48 VAL BBB C 1
ATOM 3910 O O . VAL B 1 48 ? 3.148 60.337 12.881 1.000 22.180 48 VAL BBB O 1
ATOM 3923 N N . THR B 1 49 ? 4.673 59.418 11.514 1.000 22.240 49 THR BBB N 1
ATOM 3924 C CA . THR B 1 49 ? 3.717 58.687 10.642 1.000 21.810 49 THR BBB CA 1
ATOM 3925 C C . THR B 1 49 ? 3.554 57.277 11.219 1.000 24.020 49 THR BBB C 1
ATOM 3926 O O . THR B 1 49 ? 4.560 56.638 11.462 1.000 24.120 49 THR BBB O 1
ATOM 3937 N N . LEU B 1 50 ? 2.319 56.829 11.364 1.000 21.570 50 LEU BBB N 1
ATOM 3938 C CA . LEU B 1 50 ? 2.007 55.463 11.835 1.000 20.850 50 LEU BBB CA 1
ATOM 3939 C C . LEU B 1 50 ? 1.153 54.758 10.793 1.000 21.730 50 LEU BBB C 1
ATOM 3940 O O . LEU B 1 50 ? 0.316 55.390 10.164 1.000 19.690 50 LEU BBB O 1
ATOM 3956 N N . GLY B 1 51 ? 1.315 53.435 10.704 1.000 21.230 51 GLY BBB N 1
ATOM 3957 C CA . GLY B 1 51 ? 0.392 52.580 9.962 1.000 21.040 51 GLY BBB CA 1
ATOM 3958 C C . GLY B 1 51 ? 0.514 51.171 10.492 1.000 21.500 51 GLY BBB C 1
ATOM 3959 O O . GLY B 1 51 ? 1.581 50.815 11.025 1.000 22.250 51 GLY BBB O 1
ATOM 3963 N N . PHE B 1 52 ? -0.560 50.416 10.409 1.000 20.080 52 PHE BBB N 1
ATOM 3964 C CA . PHE B 1 52 ? -0.659 49.055 10.939 1.000 19.710 52 PHE BBB CA 1
ATOM 3965 C C . PHE B 1 52 ? -0.838 48.063 9.818 1.000 18.930 52 PHE BBB C 1
ATOM 3966 O O . PHE B 1 52 ? -1.581 48.310 8.847 1.000 19.880 52 PHE BBB O 1
ATOM 3983 N N . THR B 1 53 ? -0.238 46.910 10.031 1.000 19.720 53 THR BBB N 1
ATOM 3984 C CA . THR B 1 53 ? -0.447 45.675 9.277 1.000 19.900 53 THR BBB CA 1
ATOM 3985 C C . THR B 1 53 ? -0.971 44.665 10.282 1.000 21.240 53 THR BBB C 1
ATOM 3986 O O . THR B 1 53 ? -0.172 44.226 11.140 1.000 19.030 53 THR BBB O 1
ATOM 3997 N N . LEU B 1 54 ? -2.265 44.330 10.201 1.000 19.890 54 LEU BBB N 1
ATOM 3998 C CA . LEU B 1 54 ? -2.894 43.446 11.189 1.000 18.230 54 LEU BBB CA 1
ATOM 3999 C C . LEU B 1 54 ? -2.628 42.019 10.722 1.000 19.870 54 LEU BBB C 1
ATOM 4000 O O . LEU B 1 54 ? -3.035 41.662 9.585 1.000 20.690 54 LEU BBB O 1
ATOM 4016 N N . GLN B 1 55 ? -1.942 41.216 11.548 1.000 17.950 55 GLN BBB N 1
ATOM 4017 C CA . GLN B 1 55 ? -1.633 39.811 11.183 1.000 18.980 55 GLN BBB CA 1
ATOM 4018 C C . GLN B 1 55 ? -2.681 38.846 11.741 1.000 18.790 55 GLN BBB C 1
ATOM 4019 O O . GLN B 1 55 ? -2.952 37.819 11.081 1.000 19.040 55 GLN BBB O 1
ATOM 4033 N N . ASP B 1 56 ? -3.215 39.069 12.938 1.000 18.510 56 ASP BBB N 1
ATOM 4034 C CA . ASP B 1 56 ? -4.092 38.061 13.555 1.000 19.390 56 ASP BBB CA 1
ATOM 4035 C C . ASP B 1 56 ? -4.862 38.687 14.710 1.000 18.540 56 ASP BBB C 1
ATOM 4036 O O . ASP B 1 56 ? -4.243 39.482 15.474 1.000 21.020 56 ASP BBB O 1
ATOM 4045 N N . ILE B 1 57 ? -6.136 38.343 14.818 1.000 18.720 57 ILE BBB N 1
ATOM 4046 C CA . ILE B 1 57 ? -6.908 38.440 16.099 1.000 18.070 57 ILE BBB CA 1
ATOM 4047 C C . ILE B 1 57 ? -6.786 37.072 16.727 1.000 19.730 57 ILE BBB C 1
ATOM 4048 O O . ILE B 1 57 ? -7.388 36.103 16.166 1.000 20.970 57 ILE BBB O 1
ATOM 4064 N N . VAL B 1 58 ? -5.926 36.937 17.734 1.000 18.020 58 VAL BBB N 1
ATOM 4065 C CA A VAL B 1 58 ? -5.523 35.625 18.316 0.500 18.140 58 VAL BBB CA 1
ATOM 4066 C CA B VAL B 1 58 ? -5.545 35.592 18.258 0.500 21.320 58 VAL BBB CA 1
ATOM 4067 C C . VAL B 1 58 ? -6.628 35.097 19.222 1.000 20.920 58 VAL BBB C 1
ATOM 4068 O O . VAL B 1 58 ? -6.962 33.882 19.151 1.000 22.790 58 VAL BBB O 1
ATOM 4092 N N . LYS B 1 59 ? -7.098 35.949 20.087 1.000 19.510 59 LYS BBB N 1
ATOM 4093 C CA . LYS B 1 59 ? -7.889 35.511 21.250 1.000 22.980 59 LYS BBB CA 1
ATOM 4094 C C . LYS B 1 59 ? -8.879 36.596 21.596 1.000 20.940 59 LYS BBB C 1
ATOM 4095 O O . LYS B 1 59 ? -8.542 37.793 21.548 1.000 22.100 59 LYS BBB O 1
ATOM 4114 N N . VAL B 1 60 ? -10.002 36.143 22.113 1.000 20.080 60 VAL BBB N 1
ATOM 4115 C CA A VAL B 1 60 ? -11.121 36.972 22.647 0.500 22.490 60 VAL BBB CA 1
ATOM 4116 C CA B VAL B 1 60 ? -11.078 36.999 22.663 0.500 22.300 60 VAL BBB CA 1
ATOM 4117 C C . VAL B 1 60 ? -11.421 36.408 24.042 1.000 27.180 60 VAL BBB C 1
ATOM 4118 O O . VAL B 1 60 ? -11.425 35.152 24.140 1.000 27.800 60 VAL BBB O 1
ATOM 4142 N N . ASP B 1 61 ? -11.546 37.258 25.087 1.000 24.080 61 ASP BBB N 1
ATOM 4143 C CA . ASP B 1 61 ? -11.894 36.830 26.472 1.000 25.580 61 ASP BBB CA 1
ATOM 4144 C C . ASP B 1 61 ? -13.225 37.473 26.827 1.000 26.670 61 ASP BBB C 1
ATOM 4145 O O . ASP B 1 61 ? -13.272 38.653 27.166 1.000 23.230 61 ASP BBB O 1
ATOM 4154 N N . SER B 1 62 ? -14.322 36.717 26.681 1.000 25.260 62 SER BBB N 1
ATOM 4155 C CA . SER B 1 62 ? -15.672 37.248 26.948 1.000 27.850 62 SER BBB CA 1
ATOM 4156 C C . SER B 1 62 ? -15.881 37.402 28.461 1.000 23.880 62 SER BBB C 1
ATOM 4157 O O . SER B 1 62 ? -16.821 38.110 28.800 1.000 28.530 62 SER BBB O 1
ATOM 4165 N N . SER B 1 63 ? -15.103 36.767 29.341 1.000 25.730 63 SER BBB N 1
ATOM 4166 C CA A SER B 1 63 ? -15.227 36.955 30.811 0.500 26.780 63 SER BBB CA 1
ATOM 4167 C CA B SER B 1 63 ? -15.267 36.967 30.808 0.500 28.970 63 SER BBB CA 1
ATOM 4168 C C . SER B 1 63 ? -14.649 38.311 31.241 1.000 30.730 63 SER BBB C 1
ATOM 4169 O O . SER B 1 63 ? -15.155 38.873 32.199 1.000 28.630 63 SER BBB O 1
ATOM 4183 N N . THR B 1 64 ? -13.660 38.851 30.506 1.000 25.170 64 THR BBB N 1
ATOM 4184 C CA . THR B 1 64 ? -12.928 40.089 30.890 1.000 24.360 64 THR BBB CA 1
ATOM 4185 C C . THR B 1 64 ? -13.037 41.230 29.885 1.000 23.740 64 THR BBB C 1
ATOM 4186 O O . THR B 1 64 ? -12.463 42.325 30.193 1.000 21.000 64 THR BBB O 1
ATOM 4197 N N . ASN B 1 65 ? -13.640 41.020 28.710 1.000 21.130 65 ASN BBB N 1
ATOM 4198 C CA . ASN B 1 65 ? -13.716 42.033 27.647 1.000 22.840 65 ASN BBB CA 1
ATOM 4199 C C . ASN B 1 65 ? -12.268 42.459 27.313 1.000 21.530 65 ASN BBB C 1
ATOM 4200 O O . ASN B 1 65 ? -11.986 43.678 27.295 1.000 21.720 65 ASN BBB O 1
ATOM 4211 N N . GLU B 1 66 ? -11.436 41.466 27.037 1.000 19.880 66 GLU BBB N 1
ATOM 4212 C CA . GLU B 1 66 ? -10.079 41.645 26.480 1.000 21.090 66 GLU BBB CA 1
ATOM 4213 C C . GLU B 1 66 ? -9.963 40.891 25.177 1.000 24.240 66 GLU BBB C 1
ATOM 4214 O O . GLU B 1 66 ? -10.365 39.700 25.093 1.000 22.270 66 GLU BBB O 1
ATOM 4226 N N . VAL B 1 67 ? -9.328 41.538 24.206 1.000 20.190 67 VAL BBB N 1
ATOM 4227 C CA . VAL B 1 67 ? -9.035 40.933 22.899 1.000 20.260 67 VAL BBB CA 1
ATOM 4228 C C . VAL B 1 67 ? -7.554 41.116 22.611 1.000 20.360 67 VAL BBB C 1
ATOM 4229 O O . VAL B 1 67 ? -6.994 42.192 22.950 1.000 20.290 67 VAL BBB O 1
ATOM 4242 N N . ASP B 1 68 ? -6.965 40.107 21.972 1.000 18.790 68 ASP BBB N 1
ATOM 4243 C CA . ASP B 1 68 ? -5.509 40.078 21.715 1.000 19.870 68 ASP BBB CA 1
ATOM 4244 C C . ASP B 1 68 ? -5.223 40.146 20.204 1.000 20.660 68 ASP BBB C 1
ATOM 4245 O O . ASP B 1 68 ? -5.754 39.300 19.450 1.000 19.960 68 ASP BBB O 1
ATOM 4254 N N . LEU B 1 69 ? -4.510 41.190 19.776 1.000 19.530 69 LEU BBB N 1
ATOM 4255 C CA . LEU B 1 69 ? -4.112 41.439 18.371 1.000 19.920 69 LEU BBB CA 1
ATOM 4256 C C . LEU B 1 69 ? -2.616 41.165 18.213 1.000 18.610 69 LEU BBB C 1
ATOM 4257 O O . LEU B 1 69 ? -1.802 41.576 19.114 1.000 19.110 69 LEU BBB O 1
ATOM 4273 N N . VAL B 1 70 ? -2.222 40.634 17.053 1.000 18.050 70 VAL BBB N 1
ATOM 4274 C CA . VAL B 1 70 ? -0.816 40.623 16.599 1.000 18.610 70 VAL BBB CA 1
ATOM 4275 C C . VAL B 1 70 ? -0.736 41.440 15.309 1.000 20.100 70 VAL BBB C 1
ATOM 4276 O O . VAL B 1 70 ? -1.552 41.229 14.405 1.000 18.590 70 VAL BBB O 1
ATOM 4289 N N . TYR B 1 71 ? 0.183 42.398 15.262 1.000 19.800 71 TYR BBB N 1
ATOM 4290 C CA . TYR B 1 71 ? 0.335 43.350 14.153 1.000 19.000 71 TYR BBB CA 1
ATOM 4291 C C . TYR B 1 71 ? 1.797 43.838 14.116 1.000 19.770 71 TYR BBB C 1
ATOM 4292 O O . TYR B 1 71 ? 2.545 43.638 15.120 1.000 18.970 71 TYR BBB O 1
ATOM 4310 N N . TYR B 1 72 ? 2.184 44.456 13.018 1.000 18.660 72 TYR BBB N 1
ATOM 4311 C CA . TYR B 1 72 ? 3.394 45.317 13.019 1.000 20.170 72 TYR BBB CA 1
ATOM 4312 C C . TYR B 1 72 ? 2.978 46.726 12.663 1.000 20.040 72 TYR BBB C 1
ATOM 4313 O O . TYR B 1 72 ? 2.024 46.981 11.916 1.000 22.540 72 TYR BBB O 1
ATOM 4331 N N . GLU B 1 73 ? 3.656 47.639 13.325 1.000 18.360 73 GLU BBB N 1
ATOM 4332 C CA . GLU B 1 73 ? 3.341 49.064 13.329 1.000 18.990 73 GLU BBB CA 1
ATOM 4333 C C . GLU B 1 73 ? 4.527 49.790 12.695 1.000 20.430 73 GLU BBB C 1
ATOM 4334 O O . GLU B 1 73 ? 5.610 49.815 13.310 1.000 21.240 73 GLU BBB O 1
ATOM 4346 N N . GLN B 1 74 ? 4.292 50.400 11.550 1.000 20.720 74 GLN BBB N 1
ATOM 4347 C CA . GLN B 1 74 ? 5.316 51.157 10.819 1.000 21.710 74 GLN BBB CA 1
ATOM 4348 C C . GLN B 1 74 ? 5.322 52.555 11.432 1.000 20.730 74 GLN BBB C 1
ATOM 4349 O O . GLN B 1 74 ? 4.271 53.183 11.420 1.000 22.070 74 GLN BBB O 1
ATOM 4363 N N . GLN B 1 75 ? 6.467 52.992 11.947 1.000 18.340 75 GLN BBB N 1
ATOM 4364 C CA . GLN B 1 75 ? 6.676 54.336 12.518 1.000 20.150 75 GLN BBB CA 1
ATOM 4365 C C . GLN B 1 75 ? 7.742 55.049 11.647 1.000 20.950 75 GLN BBB C 1
ATOM 4366 O O . GLN B 1 75 ? 8.796 54.442 11.325 1.000 21.430 75 GLN BBB O 1
ATOM 4380 N N . ARG B 1 76 ? 7.523 56.320 11.367 1.000 20.950 76 ARG BBB N 1
ATOM 4381 C CA . ARG B 1 76 ? 8.491 57.101 10.591 1.000 23.310 76 ARG BBB CA 1
ATOM 4382 C C . ARG B 1 76 ? 8.569 58.496 11.203 1.000 22.200 76 ARG BBB C 1
ATOM 4383 O O . ARG B 1 76 ? 7.523 59.111 11.510 1.000 22.230 76 ARG BBB O 1
ATOM 4404 N N . TRP B 1 77 ? 9.784 59.014 11.285 1.000 21.370 77 TRP BBB N 1
ATOM 4405 C CA . TRP B 1 77 ? 9.999 60.424 11.691 1.000 21.760 77 TRP BBB CA 1
ATOM 4406 C C . TRP B 1 77 ? 11.328 60.886 11.097 1.000 22.670 77 TRP BBB C 1
ATOM 4407 O O . TRP B 1 77 ? 12.015 60.068 10.464 1.000 22.950 77 TRP BBB O 1
ATOM 4428 N N . LYS B 1 78 ? 11.690 62.139 11.344 1.000 23.320 78 LYS BBB N 1
ATOM 4429 C CA . LYS B 1 78 ? 12.912 62.711 10.736 1.000 26.060 78 LYS BBB CA 1
ATOM 4430 C C . LYS B 1 78 ? 13.574 63.700 11.712 1.000 25.200 78 LYS BBB C 1
ATOM 4431 O O . LYS B 1 78 ? 12.890 64.575 12.234 1.000 26.090 78 LYS BBB O 1
ATOM 4450 N N . LEU B 1 79 ? 14.848 63.514 11.935 1.000 24.240 79 LEU BBB N 1
ATOM 4451 C CA . LEU B 1 79 ? 15.711 64.354 12.814 1.000 25.750 79 LEU BBB CA 1
ATOM 4452 C C . LEU B 1 79 ? 16.856 64.974 11.966 1.000 27.720 79 LEU BBB C 1
ATOM 4453 O O . LEU B 1 79 ? 17.640 64.238 11.322 1.000 25.610 79 LEU BBB O 1
ATOM 4469 N N . ASN B 1 80 ? 17.017 66.298 12.023 1.000 28.330 80 ASN BBB N 1
ATOM 4470 C CA . ASN B 1 80 ? 18.216 66.984 11.458 1.000 31.510 80 ASN BBB CA 1
ATOM 4471 C C . ASN B 1 80 ? 19.521 66.410 12.035 1.000 28.170 80 ASN BBB C 1
ATOM 4472 O O . ASN B 1 80 ? 20.473 66.272 11.263 1.000 29.270 80 ASN BBB O 1
ATOM 4483 N N . SER B 1 81 ? 19.548 65.980 13.300 1.000 28.100 81 SER BBB N 1
ATOM 4484 C CA . SER B 1 81 ? 20.753 65.459 13.984 1.000 27.260 81 SER BBB CA 1
ATOM 4485 C C . SER B 1 81 ? 21.147 64.081 13.451 1.000 27.720 81 SER BBB C 1
ATOM 4486 O O . SER B 1 81 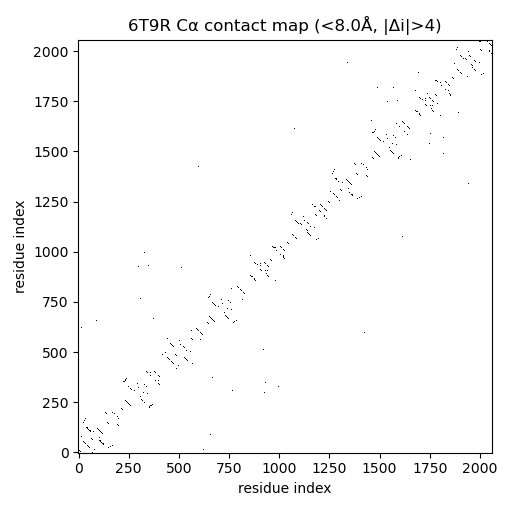? 22.223 63.617 13.814 1.000 26.750 81 SER BBB O 1
ATOM 4494 N N . LEU B 1 82 ? 20.303 63.391 12.675 1.000 25.180 82 LEU BBB N 1
ATOM 4495 C CA . LEU B 1 82 ? 20.712 62.083 12.081 1.000 27.250 82 LEU BBB CA 1
ATOM 4496 C C . LEU B 1 82 ? 21.133 62.236 10.617 1.000 27.720 82 LEU BBB C 1
ATOM 4497 O O . LEU B 1 82 ? 21.311 61.196 9.953 1.000 27.070 82 LEU BBB O 1
ATOM 4513 N N . MET B 1 83 ? 21.294 63.460 10.123 1.000 27.280 83 MET BBB N 1
ATOM 4514 C CA . MET B 1 83 ? 21.684 63.690 8.707 1.000 26.180 83 MET BBB CA 1
ATOM 4515 C C . MET B 1 83 ? 23.169 63.439 8.524 1.000 27.170 83 MET BBB C 1
ATOM 4516 O O . MET B 1 83 ? 23.946 63.759 9.419 1.000 26.910 83 MET BBB O 1
ATOM 4530 N N . TRP B 1 84 ? 23.546 62.953 7.353 1.000 28.430 84 TRP BBB N 1
ATOM 4531 C CA . TRP B 1 84 ? 24.960 62.969 6.906 1.000 28.170 84 TRP BBB CA 1
ATOM 4532 C C . TRP B 1 84 ? 25.046 63.150 5.404 1.000 29.780 84 TRP BBB C 1
ATOM 4533 O O . TRP B 1 84 ? 24.108 62.817 4.672 1.000 25.870 84 TRP BBB O 1
ATOM 4554 N N . ASP B 1 85 ? 26.251 63.499 4.974 1.000 31.740 85 ASP BBB N 1
ATOM 4555 C CA . ASP B 1 85 ? 26.617 63.543 3.535 1.000 30.830 85 ASP BBB CA 1
ATOM 4556 C C . ASP B 1 85 ? 27.171 62.178 3.133 1.000 28.660 85 ASP BBB C 1
ATOM 4557 O O . ASP B 1 85 ? 28.258 61.798 3.577 1.000 29.590 85 ASP BBB O 1
ATOM 4566 N N . PRO B 1 86 ? 26.481 61.387 2.281 1.000 26.220 86 PRO BBB N 1
ATOM 4567 C CA . PRO B 1 86 ? 26.992 60.090 1.852 1.000 29.500 86 PRO BBB CA 1
ATOM 4568 C C . PRO B 1 86 ? 28.398 60.122 1.227 1.000 30.360 86 PRO BBB C 1
ATOM 4569 O O . PRO B 1 86 ? 29.080 59.122 1.340 1.000 30.890 86 PRO BBB O 1
ATOM 4580 N N . ASN B 1 87 ? 28.782 61.247 0.611 1.000 33.910 87 ASN BBB N 1
ATOM 4581 C CA A ASN B 1 87 ? 30.133 61.396 -0.006 0.500 33.160 87 ASN BBB CA 1
ATOM 4582 C CA B ASN B 1 87 ? 30.133 61.464 0.006 0.500 34.510 87 ASN BBB CA 1
ATOM 4583 C C . ASN B 1 87 ? 31.228 61.324 1.078 1.000 32.010 87 ASN BBB C 1
ATOM 4584 O O . ASN B 1 87 ? 32.312 60.821 0.742 1.000 35.980 87 ASN BBB O 1
ATOM 4604 N N . GLU B 1 88 ? 30.962 61.745 2.319 1.000 29.540 88 GLU BBB N 1
ATOM 4605 C CA . GLU B 1 88 ? 31.967 61.661 3.424 1.000 31.380 88 GLU BBB CA 1
ATOM 4606 C C . GLU B 1 88 ? 32.058 60.233 4.005 1.000 31.310 88 GLU BBB C 1
ATOM 4607 O O . GLU B 1 88 ? 32.940 59.999 4.894 1.000 34.180 88 GLU BBB O 1
ATOM 4619 N N . TYR B 1 89 ? 31.177 59.298 3.607 1.000 30.380 89 TYR BBB N 1
ATOM 4620 C CA . TYR B 1 89 ? 31.024 57.968 4.261 1.000 29.770 89 TYR BBB CA 1
ATOM 4621 C C . TYR B 1 89 ? 30.835 56.883 3.214 1.000 30.740 89 TYR BBB C 1
ATOM 4622 O O . TYR B 1 89 ? 29.988 55.966 3.333 1.000 27.630 89 TYR BBB O 1
ATOM 4640 N N . GLY B 1 90 ? 31.719 56.899 2.221 1.000 31.960 90 GLY BBB N 1
ATOM 4641 C CA . GLY B 1 90 ? 31.766 55.875 1.176 1.000 28.500 90 GLY BBB CA 1
ATOM 4642 C C . GLY B 1 90 ? 30.439 55.689 0.450 1.000 28.020 90 GLY BBB C 1
ATOM 4643 O O . GLY B 1 90 ? 30.163 54.548 0.122 1.000 31.580 90 GLY BBB O 1
ATOM 4647 N N . ASN B 1 91 ? 29.642 56.743 0.231 1.000 28.450 91 ASN BBB N 1
ATOM 4648 C CA . ASN B 1 91 ? 28.322 56.684 -0.481 1.000 33.850 91 ASN BBB CA 1
ATOM 4649 C C . ASN B 1 91 ? 27.275 55.883 0.314 1.000 31.630 91 ASN BBB C 1
ATOM 4650 O O . ASN B 1 91 ? 26.301 55.450 -0.292 1.000 29.910 91 ASN BBB O 1
ATOM 4660 N N . ILE B 1 92 ? 27.442 55.708 1.620 1.000 29.510 92 ILE BBB N 1
ATOM 4661 C CA . ILE B 1 92 ? 26.373 55.049 2.454 1.000 26.520 92 ILE BBB CA 1
ATOM 4662 C C . ILE B 1 92 ? 25.156 55.971 2.449 1.000 24.250 92 ILE BBB C 1
ATOM 4663 O O . ILE B 1 92 ? 25.291 57.121 2.817 1.000 25.240 92 ILE BBB O 1
ATOM 4679 N N . THR B 1 93 ? 23.984 55.465 2.074 1.000 23.220 93 THR BBB N 1
ATOM 4680 C CA . THR B 1 93 ? 22.734 56.279 2.070 1.000 24.320 93 THR BBB CA 1
ATOM 4681 C C . THR B 1 93 ? 21.807 55.914 3.259 1.000 22.460 93 THR BBB C 1
ATOM 4682 O O . THR B 1 93 ? 20.874 56.670 3.503 1.000 22.430 93 THR BBB O 1
ATOM 4693 N N . ASP B 1 94 ? 21.957 54.722 3.816 1.000 25.230 94 ASP BBB N 1
ATOM 4694 C CA . ASP B 1 94 ? 21.171 54.309 5.013 1.000 26.430 94 ASP BBB CA 1
ATOM 4695 C C . ASP B 1 94 ? 21.903 53.215 5.766 1.000 21.290 94 ASP BBB C 1
ATOM 4696 O O . ASP B 1 94 ? 22.845 52.622 5.232 1.000 25.390 94 ASP BBB O 1
ATOM 4705 N N . PHE B 1 95 ? 21.421 52.901 6.962 1.000 21.380 95 PHE BBB N 1
ATOM 4706 C CA . PHE B 1 95 ? 21.970 51.779 7.732 1.000 19.840 95 PHE BBB CA 1
ATOM 4707 C C . PHE B 1 95 ? 20.942 51.301 8.758 1.000 18.530 95 PHE BBB C 1
ATOM 4708 O O . PHE B 1 95 ? 20.105 52.076 9.235 1.000 19.540 95 PHE BBB O 1
ATOM 4725 N N . ARG B 1 96 ? 21.074 50.034 9.099 1.000 18.980 96 ARG BBB N 1
ATOM 4726 C CA . ARG B 1 96 ? 20.308 49.410 10.180 1.000 20.450 96 ARG BBB CA 1
ATOM 4727 C C . ARG B 1 96 ? 21.052 49.683 11.483 1.000 23.030 96 ARG BBB C 1
ATOM 4728 O O . ARG B 1 96 ? 22.293 49.565 11.501 1.000 23.490 96 ARG BBB O 1
ATOM 4749 N N . THR B 1 97 ? 20.326 49.959 12.553 1.000 21.740 97 THR BBB N 1
ATOM 4750 C CA . THR B 1 97 ? 20.917 50.182 13.874 1.000 24.200 97 THR BBB CA 1
ATOM 4751 C C . THR B 1 97 ? 19.935 49.739 14.955 1.000 24.570 97 THR BBB C 1
ATOM 4752 O O . THR B 1 97 ? 18.728 49.917 14.770 1.000 19.870 97 THR BBB O 1
ATOM 4763 N N . SER B 1 98 ? 20.490 49.298 16.075 1.000 22.870 98 SER BBB N 1
ATOM 4764 C CA . SER B 1 98 ? 19.731 49.054 17.322 1.000 23.270 98 SER BBB CA 1
ATOM 4765 C C . SER B 1 98 ? 18.860 50.264 17.619 1.000 24.080 98 SER BBB C 1
ATOM 4766 O O . SER B 1 98 ? 19.361 51.423 17.641 1.000 25.770 98 SER BBB O 1
ATOM 4774 N N . ALA B 1 99 ? 17.602 50.014 17.923 1.000 23.710 99 ALA BBB N 1
ATOM 4775 C CA . ALA B 1 99 ? 16.675 51.080 18.334 1.000 27.040 99 ALA BBB CA 1
ATOM 4776 C C . ALA B 1 99 ? 17.156 51.689 19.652 1.000 25.930 99 ALA BBB C 1
ATOM 4777 O O . ALA B 1 99 ? 16.823 52.838 19.874 1.000 28.060 99 ALA BBB O 1
ATOM 4784 N N . ALA B 1 100 ? 17.998 51.022 20.431 1.000 26.780 100 ALA BBB N 1
ATOM 4785 C CA . ALA B 1 100 ? 18.642 51.608 21.639 1.000 28.970 100 ALA BBB CA 1
ATOM 4786 C C . ALA B 1 100 ? 19.566 52.788 21.309 1.000 29.180 100 ALA BBB C 1
ATOM 4787 O O . ALA B 1 100 ? 19.797 53.616 22.200 1.000 33.840 100 ALA BBB O 1
ATOM 4794 N N . ASP B 1 101 ? 20.099 52.888 20.094 1.000 29.120 101 ASP BBB N 1
ATOM 4795 C CA . ASP B 1 101 ? 21.133 53.894 19.717 1.000 28.730 101 ASP BBB CA 1
ATOM 4796 C C . ASP B 1 101 ? 20.491 55.247 19.464 1.000 30.600 101 ASP BBB C 1
ATOM 4797 O O . ASP B 1 101 ? 21.258 56.213 19.317 1.000 29.620 101 ASP BBB O 1
ATOM 4806 N N . ILE B 1 102 ? 19.168 55.294 19.241 1.000 26.770 102 ILE BBB N 1
ATOM 4807 C CA . ILE B 1 102 ? 18.471 56.501 18.740 1.000 25.240 102 ILE BBB CA 1
ATOM 4808 C C . ILE B 1 102 ? 17.307 56.812 19.658 1.000 24.420 102 ILE BBB C 1
ATOM 4809 O O . ILE B 1 102 ? 16.783 55.892 20.358 1.000 22.300 102 ILE BBB O 1
ATOM 4825 N N . TRP B 1 103 ? 16.846 58.041 19.621 1.000 24.400 103 TRP BBB N 1
ATOM 4826 C CA . TRP B 1 103 ? 15.531 58.365 20.196 1.000 26.960 103 TRP BBB CA 1
ATOM 4827 C C . TRP B 1 103 ? 14.434 57.593 19.430 1.000 27.670 103 TRP BBB C 1
ATOM 4828 O O . TRP B 1 103 ? 14.511 57.522 18.186 1.000 22.260 103 TRP BBB O 1
ATOM 4849 N N . THR B 1 104 ? 13.408 57.101 20.136 1.000 26.950 104 THR BBB N 1
ATOM 4850 C CA . THR B 1 104 ? 12.196 56.512 19.503 1.000 24.870 104 THR BBB CA 1
ATOM 4851 C C . THR B 1 104 ? 10.972 57.084 20.204 1.000 24.780 104 THR BBB C 1
ATOM 4852 O O . THR B 1 104 ? 11.029 57.352 21.409 1.000 23.170 104 THR BBB O 1
ATOM 4863 N N . PRO B 1 105 ? 9.865 57.330 19.466 1.000 22.420 105 PRO BBB N 1
ATOM 4864 C CA . PRO B 1 105 ? 8.671 57.917 20.047 1.000 22.870 105 PRO BBB CA 1
ATOM 4865 C C . PRO B 1 105 ? 8.016 56.949 21.045 1.000 22.790 105 PRO BBB C 1
ATOM 4866 O O . PRO B 1 105 ? 8.024 55.720 20.835 1.000 23.130 105 PRO BBB O 1
ATOM 4877 N N . ASP B 1 106 ? 7.449 57.505 22.095 1.000 25.200 106 ASP BBB N 1
ATOM 4878 C CA . ASP B 1 106 ? 6.737 56.739 23.164 1.000 27.120 106 ASP BBB CA 1
ATOM 4879 C C . ASP B 1 106 ? 5.294 56.416 22.729 1.000 23.060 106 ASP BBB C 1
ATOM 4880 O O . ASP B 1 106 ? 4.374 56.661 23.509 1.000 23.760 106 ASP BBB O 1
ATOM 4889 N N . ILE B 1 107 ? 5.105 55.757 21.596 1.000 26.500 107 ILE BBB N 1
ATOM 4890 C CA . ILE B 1 107 ? 3.737 55.436 21.073 1.000 23.150 107 ILE BBB CA 1
ATOM 4891 C C . ILE B 1 107 ? 3.150 54.339 21.982 1.000 24.110 107 ILE BBB C 1
ATOM 4892 O O . ILE B 1 107 ? 3.765 53.263 22.097 1.000 25.660 107 ILE BBB O 1
ATOM 4908 N N . THR B 1 108 ? 2.033 54.643 22.613 1.000 20.270 108 THR BBB N 1
ATOM 4909 C CA . THR B 1 108 ? 1.411 53.833 23.683 1.000 21.650 108 THR BBB CA 1
ATOM 4910 C C . THR B 1 108 ? -0.040 53.536 23.289 1.000 19.980 108 THR BBB C 1
ATOM 4911 O O . THR B 1 108 ? -0.740 54.436 22.907 1.000 19.550 108 THR BBB O 1
ATOM 4922 N N . ALA B 1 109 ? -0.477 52.290 23.458 1.000 18.570 109 ALA BBB N 1
ATOM 4923 C CA . ALA B 1 109 ? -1.912 51.915 23.394 1.000 19.260 109 ALA BBB CA 1
ATOM 4924 C C . ALA B 1 109 ? -2.620 52.430 24.654 1.000 20.810 109 ALA BBB C 1
ATOM 4925 O O . ALA B 1 109 ? -2.136 52.158 25.739 1.000 26.050 109 ALA BBB O 1
ATOM 4932 N N . TYR B 1 110 ? -3.695 53.190 24.522 1.000 20.900 110 TYR BBB N 1
ATOM 4933 C CA A TYR B 1 110 ? -4.331 53.892 25.656 0.600 20.180 110 TYR BBB CA 1
ATOM 4934 C CA B TYR B 1 110 ? -4.329 53.897 25.658 0.400 24.000 110 TYR BBB CA 1
ATOM 4935 C C . TYR B 1 110 ? -5.259 52.972 26.459 1.000 24.800 110 TYR BBB C 1
ATOM 4936 O O . TYR B 1 110 ? -5.567 53.348 27.587 1.000 29.780 110 TYR BBB O 1
ATOM 4970 N N . SER B 1 111 ? -5.618 51.810 25.941 1.000 21.970 111 SER BBB N 1
ATOM 4971 C CA . SER B 1 111 ? -6.561 50.895 26.630 1.000 21.050 111 SER BBB CA 1
ATOM 4972 C C . SER B 1 111 ? -5.985 49.488 26.658 1.000 21.630 111 SER BBB C 1
ATOM 4973 O O . SER B 1 111 ? -6.784 48.492 26.701 1.000 20.040 111 SER BBB O 1
ATOM 4981 N N . SER B 1 112 ? -4.666 49.371 26.745 1.000 20.430 112 SER BBB N 1
ATOM 4982 C CA . SER B 1 112 ? -3.999 48.058 26.973 1.000 20.440 112 SER BBB CA 1
ATOM 4983 C C . SER B 1 112 ? -4.394 47.552 28.378 1.000 20.400 112 SER BBB C 1
ATOM 4984 O O . SER B 1 112 ? -4.704 48.407 29.295 1.000 20.470 112 SER BBB O 1
ATOM 4992 N N . THR B 1 113 ? -4.414 46.226 28.568 1.000 19.460 113 THR BBB N 1
ATOM 4993 C CA . THR B 1 113 ? -4.715 45.623 29.891 1.000 21.600 113 THR BBB CA 1
ATOM 4994 C C . THR B 1 113 ? -3.523 44.790 30.344 1.000 22.240 113 THR BBB C 1
ATOM 4995 O O . THR B 1 113 ? -3.591 44.268 31.408 1.000 20.760 113 THR BBB O 1
ATOM 5006 N N . ARG B 1 114 ? -2.473 44.703 29.530 1.000 22.050 114 ARG BBB N 1
ATOM 5007 C CA A ARG B 1 114 ? -1.234 43.929 29.784 0.700 23.210 114 ARG BBB CA 1
ATOM 5008 C CA B ARG B 1 114 ? -1.220 43.983 29.855 0.300 22.410 114 ARG BBB CA 1
ATOM 5009 C C . ARG B 1 114 ? -0.094 44.691 29.106 1.000 21.510 114 ARG BBB C 1
ATOM 5010 O O . ARG B 1 114 ? -0.356 45.351 28.125 1.000 19.600 114 ARG BBB O 1
ATOM 5050 N N . PRO B 1 115 ? 1.170 44.591 29.570 1.000 22.220 115 PRO BBB N 1
ATOM 5051 C CA . PRO B 1 115 ? 2.307 45.170 28.849 1.000 22.750 115 PRO BBB CA 1
ATOM 5052 C C . PRO B 1 115 ? 2.334 44.543 27.455 1.000 22.060 115 PRO BBB C 1
ATOM 5053 O O . PRO B 1 115 ? 2.155 43.319 27.268 1.000 19.810 115 PRO BBB O 1
ATOM 5064 N N . VAL B 1 116 ? 2.537 45.379 26.474 1.000 20.690 116 VAL BBB N 1
ATOM 5065 C CA A VAL B 1 116 ? 2.702 44.924 25.054 0.500 21.430 116 VAL BBB CA 1
ATOM 5066 C CA B VAL B 1 116 ? 2.674 44.920 25.055 0.500 23.980 116 VAL BBB CA 1
ATOM 5067 C C . VAL B 1 116 ? 3.873 43.951 24.969 1.000 23.200 116 VAL BBB C 1
ATOM 5068 O O . VAL B 1 116 ? 4.918 44.141 25.694 1.000 23.830 116 VAL BBB O 1
ATOM 5092 N N . GLN B 1 117 ? 3.731 42.874 24.192 1.000 20.860 117 GLN BBB N 1
ATOM 5093 C CA . GLN B 1 117 ? 4.810 41.891 24.015 1.000 20.010 117 GLN BBB CA 1
ATOM 5094 C C . GLN B 1 117 ? 5.490 42.191 22.665 1.000 20.520 117 GLN BBB C 1
ATOM 5095 O O . GLN B 1 117 ? 4.776 42.315 21.638 1.000 21.550 117 GLN BBB O 1
ATOM 5109 N N . VAL B 1 118 ? 6.804 42.233 22.652 1.000 19.650 118 VAL BBB N 1
ATOM 5110 C CA . VAL B 1 118 ? 7.593 42.559 21.429 1.000 20.790 118 VAL BBB CA 1
ATOM 5111 C C . VAL B 1 118 ? 7.923 41.279 20.709 1.000 22.060 118 VAL BBB C 1
ATOM 5112 O O . VAL B 1 118 ? 8.470 40.387 21.349 1.000 22.470 118 VAL BBB O 1
ATOM 5125 N N . LEU B 1 119 ? 7.598 41.200 19.412 1.000 20.070 119 LEU BBB N 1
ATOM 5126 C CA . LEU B 1 119 ? 7.743 39.942 18.644 1.000 19.100 119 LEU BBB CA 1
ATOM 5127 C C . LEU B 1 119 ? 8.852 40.075 17.600 1.000 19.710 119 LEU BBB C 1
ATOM 5128 O O . LEU B 1 119 ? 9.144 39.103 16.985 1.000 23.280 119 LEU BBB O 1
ATOM 5144 N N . SER B 1 120 ? 9.482 41.229 17.470 1.000 20.190 120 SER BBB N 1
ATOM 5145 C CA . SER B 1 120 ? 10.486 41.472 16.404 1.000 19.980 120 SER BBB CA 1
ATOM 5146 C C . SER B 1 120 ? 11.728 42.122 17.011 1.000 21.860 120 SER BBB C 1
ATOM 5147 O O . SER B 1 120 ? 11.639 42.754 18.046 1.000 20.600 120 SER BBB O 1
ATOM 5155 N N . PRO B 1 121 ? 12.893 42.002 16.352 1.000 20.390 121 PRO BBB N 1
ATOM 5156 C CA . PRO B 1 121 ? 14.124 42.680 16.774 1.000 23.000 121 PRO BBB CA 1
ATOM 5157 C C . PRO B 1 121 ? 13.959 44.200 16.796 1.000 23.310 121 PRO BBB C 1
ATOM 5158 O O . PRO B 1 121 ? 13.348 44.751 15.946 1.000 24.240 121 PRO BBB O 1
ATOM 5169 N N . GLN B 1 122 ? 14.545 44.838 17.779 1.000 21.490 122 GLN BBB N 1
ATOM 5170 C CA A GLN B 1 122 ? 14.482 46.293 18.040 0.500 25.200 122 GLN BBB CA 1
ATOM 5171 C CA B GLN B 1 122 ? 14.372 46.312 17.936 0.500 24.520 122 GLN BBB CA 1
ATOM 5172 C C . GLN B 1 122 ? 15.552 46.961 17.165 1.000 21.920 122 GLN BBB C 1
ATOM 5173 O O . GLN B 1 122 ? 16.589 47.349 17.727 1.000 23.430 122 GLN BBB O 1
ATOM 5199 N N . ILE B 1 123 ? 15.347 47.018 15.868 1.000 21.920 123 ILE BBB N 1
ATOM 5200 C CA . ILE B 1 123 ? 16.329 47.490 14.838 1.000 21.450 123 ILE BBB CA 1
ATOM 5201 C C . ILE B 1 123 ? 15.547 48.407 13.915 1.000 22.020 123 ILE BBB C 1
ATOM 5202 O O . ILE B 1 123 ? 14.505 47.993 13.424 1.000 21.400 123 ILE BBB O 1
ATOM 5218 N N . ALA B 1 124 ? 16.052 49.631 13.737 1.000 19.260 124 ALA BBB N 1
ATOM 5219 C CA . ALA B 1 124 ? 15.483 50.669 12.872 1.000 20.010 124 ALA BBB CA 1
ATOM 5220 C C . ALA B 1 124 ? 16.445 50.915 11.685 1.000 20.900 124 ALA BBB C 1
ATOM 5221 O O . ALA B 1 124 ? 17.591 50.420 11.700 1.000 21.100 124 ALA BBB O 1
ATOM 5228 N N . VAL B 1 125 ? 15.950 51.571 10.641 1.000 19.680 125 VAL BBB N 1
ATOM 5229 C CA . VAL B 1 125 ? 16.789 52.021 9.497 1.000 18.860 125 VAL BBB CA 1
ATOM 5230 C C . VAL B 1 125 ? 16.836 53.537 9.527 1.000 21.100 125 VAL BBB C 1
ATOM 5231 O O . VAL B 1 125 ? 15.766 54.141 9.511 1.000 21.560 125 VAL BBB O 1
ATOM 5244 N N . VAL B 1 126 ? 18.050 54.105 9.490 1.000 21.230 126 VAL BBB N 1
ATOM 5245 C CA . VAL B 1 126 ? 18.266 55.576 9.408 1.000 19.900 126 VAL BBB CA 1
ATOM 5246 C C . VAL B 1 126 ? 18.741 55.872 7.984 1.000 22.170 126 VAL BBB C 1
ATOM 5247 O O . VAL B 1 126 ? 19.639 55.195 7.517 1.000 20.670 126 VAL BBB O 1
ATOM 5260 N N . THR B 1 127 ? 18.183 56.893 7.361 1.000 21.910 127 THR BBB N 1
ATOM 5261 C CA . THR B 1 127 ? 18.532 57.320 5.990 1.000 23.910 127 THR BBB CA 1
ATOM 5262 C C . THR B 1 127 ? 19.261 58.659 6.117 1.000 22.910 127 THR BBB C 1
ATOM 5263 O O . THR B 1 127 ? 19.018 59.389 7.072 1.000 22.380 127 THR BBB O 1
ATOM 5274 N N . HIS B 1 128 ? 20.122 58.965 5.144 1.000 25.300 128 HIS BBB N 1
ATOM 5275 C CA . HIS B 1 128 ? 21.082 60.108 5.182 1.000 25.020 128 HIS BBB CA 1
ATOM 5276 C C . HIS B 1 128 ? 20.372 61.454 5.320 1.000 24.860 128 HIS BBB C 1
ATOM 5277 O O . HIS B 1 128 ? 21.014 62.412 5.757 1.000 24.940 128 HIS BBB O 1
ATOM 5292 N N . ASP B 1 129 ? 19.108 61.567 4.908 1.000 25.710 129 ASP BBB N 1
ATOM 5293 C CA . ASP B 1 129 ? 18.311 62.819 5.120 1.000 26.340 129 ASP BBB CA 1
ATOM 5294 C C . ASP B 1 129 ? 17.840 62.947 6.589 1.000 25.870 129 ASP BBB C 1
ATOM 5295 O O . ASP B 1 129 ? 17.122 63.937 6.918 1.000 28.130 129 ASP BBB O 1
ATOM 5304 N N . GLY B 1 130 ? 18.198 62.008 7.476 1.000 24.200 130 GLY BBB N 1
ATOM 5305 C CA . GLY B 1 130 ? 17.825 62.055 8.902 1.000 24.400 130 GLY BBB CA 1
ATOM 5306 C C . GLY B 1 130 ? 16.481 61.364 9.162 1.000 26.040 130 GLY BBB C 1
ATOM 5307 O O . GLY B 1 130 ? 16.037 61.376 10.320 1.000 23.630 130 GLY BBB O 1
ATOM 5311 N N . SER B 1 131 ? 15.877 60.740 8.145 1.000 25.320 131 SER BBB N 1
ATOM 5312 C CA . SER B 1 131 ? 14.603 59.999 8.320 1.000 26.310 131 SER BBB CA 1
ATOM 5313 C C . SER B 1 131 ? 14.886 58.619 8.928 1.000 22.980 131 SER BBB C 1
ATOM 5314 O O . SER B 1 131 ? 15.908 57.982 8.644 1.000 21.950 131 SER BBB O 1
ATOM 5322 N N . VAL B 1 132 ? 13.952 58.161 9.746 1.000 23.060 132 VAL BBB N 1
ATOM 5323 C CA . VAL B 1 132 ? 14.053 56.877 10.460 1.000 22.450 132 VAL BBB CA 1
ATOM 5324 C C . VAL B 1 132 ? 12.761 56.118 10.154 1.000 22.130 132 VAL BBB C 1
ATOM 5325 O O . VAL B 1 132 ? 11.688 56.728 10.158 1.000 19.490 132 VAL BBB O 1
ATOM 5338 N N . MET B 1 133 ? 12.899 54.825 9.923 1.000 21.880 133 MET BBB N 1
ATOM 5339 C CA A MET B 1 133 ? 11.750 53.909 9.859 0.500 21.300 133 MET BBB CA 1
ATOM 5340 C CA B MET B 1 133 ? 11.764 53.885 9.815 0.500 24.830 133 MET BBB CA 1
ATOM 5341 C C . MET B 1 133 ? 12.003 52.766 10.829 1.000 21.570 133 MET BBB C 1
ATOM 5342 O O . MET B 1 133 ? 13.086 52.227 10.842 1.000 22.450 133 MET BBB O 1
ATOM 5368 N N . PHE B 1 134 ? 10.981 52.443 11.606 1.000 21.360 134 PHE BBB N 1
ATOM 5369 C CA . PHE B 1 134 ? 11.033 51.437 12.680 1.000 20.110 134 PHE BBB CA 1
ATOM 5370 C C . PHE B 1 134 ? 9.686 50.685 12.657 1.000 18.460 134 PHE BBB C 1
ATOM 5371 O O . PHE B 1 134 ? 8.621 51.324 12.692 1.000 18.220 134 PHE BBB O 1
ATOM 5388 N N . ILE B 1 135 ? 9.745 49.358 12.607 1.000 18.550 135 ILE BBB N 1
ATOM 5389 C CA . ILE B 1 135 ? 8.535 48.547 12.313 1.000 20.290 135 ILE BBB CA 1
ATOM 5390 C C . ILE B 1 135 ? 8.436 47.442 13.349 1.000 20.410 135 ILE BBB C 1
ATOM 5391 O O . ILE B 1 135 ? 8.616 46.271 13.039 1.000 19.640 135 ILE BBB O 1
ATOM 5407 N N . PRO B 1 136 ? 8.140 47.771 14.623 1.000 19.170 136 PRO BBB N 1
ATOM 5408 C CA . PRO B 1 136 ? 7.971 46.728 15.649 1.000 21.130 136 PRO BBB CA 1
ATOM 5409 C C . PRO B 1 136 ? 6.713 45.857 15.432 1.000 18.720 136 PRO BBB C 1
ATOM 5410 O O . PRO B 1 136 ? 5.659 46.367 15.147 1.000 19.180 136 PRO BBB O 1
ATOM 5421 N N . ALA B 1 137 ? 6.871 44.558 15.574 1.000 18.380 137 ALA BBB N 1
ATOM 5422 C CA . ALA B 1 137 ? 5.778 43.590 15.682 1.000 17.560 137 ALA BBB CA 1
ATOM 5423 C C . ALA B 1 137 ? 5.430 43.456 17.179 1.000 17.060 137 ALA BBB C 1
ATOM 5424 O O . ALA B 1 137 ? 6.385 43.368 18.056 1.000 17.410 137 ALA BBB O 1
ATOM 5431 N N . GLN B 1 138 ? 4.144 43.483 17.474 1.000 17.260 138 GLN BBB N 1
ATOM 5432 C CA . GLN B 1 138 ? 3.608 43.493 18.855 1.000 18.230 138 GLN BBB CA 1
ATOM 5433 C C . GLN B 1 138 ? 2.431 42.528 19.007 1.000 19.940 138 GLN BBB C 1
ATOM 5434 O O . GLN B 1 138 ? 1.625 42.339 18.044 1.000 17.590 138 GLN BBB O 1
ATOM 5448 N N . ARG B 1 139 ? 2.283 41.995 20.220 1.000 17.320 139 ARG BBB N 1
ATOM 5449 C CA . ARG B 1 139 ? 0.994 41.410 20.653 1.000 18.480 139 ARG BBB CA 1
ATOM 5450 C C . ARG B 1 139 ? 0.396 42.269 21.770 1.000 18.980 139 ARG BBB C 1
ATOM 5451 O O . ARG B 1 139 ? 1.141 42.542 22.782 1.000 19.380 139 ARG BBB O 1
ATOM 5472 N N . LEU B 1 140 ? -0.816 42.752 21.548 1.000 18.330 140 LEU BBB N 1
ATOM 5473 C CA . LEU B 1 140 ? -1.536 43.704 22.407 1.000 18.890 140 LEU BBB CA 1
ATOM 5474 C C . LEU B 1 140 ? -2.785 43.027 22.977 1.000 19.330 140 LEU BBB C 1
ATOM 5475 O O . LEU B 1 140 ? -3.631 42.616 22.120 1.000 19.380 140 LEU BBB O 1
ATOM 5491 N N . SER B 1 141 ? -3.003 43.094 24.301 1.000 18.640 141 SER BBB N 1
ATOM 5492 C CA . SER B 1 141 ? -4.318 42.831 24.954 1.000 19.950 141 SER BBB CA 1
ATOM 5493 C C . SER B 1 141 ? -4.972 44.175 25.225 1.000 18.300 141 SER BBB C 1
ATOM 5494 O O . SER B 1 141 ? -4.345 44.999 25.886 1.000 18.410 141 SER BBB O 1
ATOM 5502 N N . PHE B 1 142 ? -6.144 44.423 24.673 1.000 19.810 142 PHE BBB N 1
ATOM 5503 C CA . PHE B 1 142 ? -6.865 45.691 24.882 1.000 20.140 142 PHE BBB CA 1
ATOM 5504 C C . PHE B 1 142 ? -8.341 45.464 25.219 1.000 20.430 142 PHE BBB C 1
ATOM 5505 O O . PHE B 1 142 ? -8.911 44.370 24.968 1.000 19.680 142 PHE BBB O 1
ATOM 5522 N N . MET B 1 143 ? -8.949 46.548 25.694 1.000 19.200 143 MET BBB N 1
ATOM 5523 C CA . MET B 1 143 ? -10.357 46.571 26.184 1.000 20.660 143 MET BBB CA 1
ATOM 5524 C C . MET B 1 143 ? -11.313 46.518 24.976 1.000 21.110 143 MET BBB C 1
ATOM 5525 O O . MET B 1 143 ? -11.321 47.432 24.119 1.000 19.510 143 MET BBB O 1
ATOM 5539 N N . CYS B 1 144 ? -12.025 45.403 24.859 1.000 19.900 144 CYS BBB N 1
ATOM 5540 C CA . CYS B 1 144 ? -12.929 45.157 23.708 1.000 21.230 144 CYS BBB CA 1
ATOM 5541 C C . CYS B 1 144 ? -14.001 44.161 24.170 1.000 22.970 144 CYS BBB C 1
ATOM 5542 O O . CYS B 1 144 ? -13.620 43.073 24.631 1.000 21.510 144 CYS BBB O 1
ATOM 5549 N N . ASP B 1 145 ? -15.272 44.495 23.950 1.000 25.460 145 ASP BBB N 1
ATOM 5550 C CA . ASP B 1 145 ? -16.422 43.638 24.350 1.000 23.370 145 ASP BBB CA 1
ATOM 5551 C C . ASP B 1 145 ? -16.740 42.775 23.147 1.000 21.370 145 ASP BBB C 1
ATOM 5552 O O . ASP B 1 145 ? -17.248 43.273 22.165 1.000 23.530 145 ASP BBB O 1
ATOM 5561 N N . PRO B 1 146 ? -16.447 41.466 23.173 1.000 20.700 146 PRO BBB N 1
ATOM 5562 C CA . PRO B 1 146 ? -16.725 40.622 22.023 1.000 25.130 146 PRO BBB CA 1
ATOM 5563 C C . PRO B 1 146 ? -18.145 40.035 21.959 1.000 27.860 146 PRO BBB C 1
ATOM 5564 O O . PRO B 1 146 ? -18.336 39.152 21.198 1.000 27.470 146 PRO BBB O 1
ATOM 5575 N N . THR B 1 147 ? -19.072 40.465 22.804 1.000 29.510 147 THR BBB N 1
ATOM 5576 C CA . THR B 1 147 ? -20.490 40.038 22.703 1.000 28.050 147 THR BBB CA 1
ATOM 5577 C C . THR B 1 147 ? -20.997 40.185 21.267 1.000 25.200 147 THR BBB C 1
ATOM 5578 O O . THR B 1 147 ? -21.049 41.299 20.781 1.000 26.150 147 THR BBB O 1
ATOM 5589 N N . GLY B 1 148 ? -21.421 39.081 20.632 1.000 26.130 148 GLY BBB N 1
ATOM 5590 C CA . GLY B 1 148 ? -21.955 39.132 19.255 1.000 27.290 148 GLY BBB CA 1
ATOM 5591 C C . GLY B 1 148 ? -20.882 38.827 18.208 1.000 26.960 148 GLY BBB C 1
ATOM 5592 O O . GLY B 1 148 ? -21.198 38.879 17.012 1.000 26.700 148 GLY BBB O 1
ATOM 5596 N N . VAL B 1 149 ? -19.649 38.503 18.626 1.000 27.820 149 VAL BBB N 1
ATOM 5597 C CA . VAL B 1 149 ? -18.567 38.138 17.664 1.000 25.040 149 VAL BBB CA 1
ATOM 5598 C C . VAL B 1 149 ? -19.008 36.893 16.863 1.000 28.040 149 VAL BBB C 1
ATOM 5599 O O . VAL B 1 149 ? -18.555 36.717 15.704 1.000 24.410 149 VAL BBB O 1
ATOM 5612 N N . ASP B 1 150 ? -19.845 36.035 17.438 1.000 24.390 150 ASP BBB N 1
ATOM 5613 C CA . ASP B 1 150 ? -20.295 34.809 16.733 1.000 24.760 150 ASP BBB CA 1
ATOM 5614 C C . ASP B 1 150 ? -21.496 35.085 15.796 1.000 27.280 150 ASP BBB C 1
ATOM 5615 O O . ASP B 1 150 ? -22.089 34.116 15.272 1.000 33.560 150 ASP BBB O 1
ATOM 5624 N N . SER B 1 151 ? -21.897 36.322 15.583 1.000 26.190 151 SER BBB N 1
ATOM 5625 C CA . SER B 1 151 ? -23.021 36.703 14.718 1.000 26.890 151 SER BBB CA 1
ATOM 5626 C C . SER B 1 151 ? -22.494 36.970 13.309 1.000 31.120 151 SER BBB C 1
ATOM 5627 O O . SER B 1 151 ? -21.279 37.188 13.127 1.000 28.040 151 SER BBB O 1
ATOM 5635 N N . GLU B 1 152 ? -23.417 37.058 12.357 1.000 29.550 152 GLU BBB N 1
ATOM 5636 C CA . GLU B 1 152 ? -23.096 37.396 10.961 1.000 34.940 152 GLU BBB CA 1
ATOM 5637 C C . GLU B 1 152 ? -22.522 38.816 10.924 1.000 27.200 152 GLU BBB C 1
ATOM 5638 O O . GLU B 1 152 ? -21.621 39.051 10.116 1.000 24.810 152 GLU BBB O 1
ATOM 5650 N N . GLU B 1 153 ? -23.011 39.738 11.743 1.000 25.270 153 GLU BBB N 1
ATOM 5651 C CA . GLU B 1 153 ? -22.563 41.148 11.704 1.000 29.740 153 GLU BBB CA 1
ATOM 5652 C C . GLU B 1 153 ? -21.237 41.312 12.465 1.000 26.960 153 GLU BBB C 1
ATOM 5653 O O . GLU B 1 153 ? -20.555 42.305 12.167 1.000 31.320 153 GLU BBB O 1
ATOM 5665 N N . GLY B 1 154 ? -20.946 40.474 13.446 1.000 23.090 154 GLY BBB N 1
ATOM 5666 C CA . GLY B 1 154 ? -19.749 40.626 14.300 1.000 24.390 154 GLY BBB CA 1
ATOM 5667 C C . GLY B 1 154 ? -19.774 41.833 15.224 1.000 25.670 154 GLY BBB C 1
ATOM 5668 O O . GLY B 1 154 ? -20.863 42.338 15.567 1.000 24.940 154 GLY BBB O 1
ATOM 5672 N N . VAL B 1 155 ? -18.580 42.323 15.569 1.000 23.700 155 VAL BBB N 1
ATOM 5673 C CA A VAL B 1 155 ? -18.363 43.358 16.623 0.500 21.120 155 VAL BBB CA 1
ATOM 5674 C CA B VAL B 1 155 ? -18.325 43.321 16.642 0.500 24.340 155 VAL BBB CA 1
ATOM 5675 C C . VAL B 1 155 ? -17.350 44.376 16.108 1.000 23.320 155 VAL BBB C 1
ATOM 5676 O O . VAL B 1 155 ? -16.634 44.091 15.103 1.000 21.780 155 VAL BBB O 1
ATOM 5700 N N . THR B 1 156 ? -17.362 45.546 16.711 1.000 20.760 156 THR BBB N 1
ATOM 5701 C CA . THR B 1 156 ? -16.429 46.648 16.431 1.000 22.240 156 THR BBB CA 1
ATOM 5702 C C . THR B 1 156 ? -15.704 46.898 17.733 1.000 24.010 156 THR BBB C 1
ATOM 5703 O O . THR B 1 156 ? -16.358 46.974 18.797 1.000 24.270 156 THR BBB O 1
ATOM 5714 N N . CYS B 1 157 ? -14.406 47.027 17.668 1.000 21.080 157 CYS BBB N 1
ATOM 5715 C CA . CYS B 1 157 ? -13.571 47.462 18.819 1.000 22.520 157 CYS BBB CA 1
ATOM 5716 C C . CYS B 1 157 ? -12.622 48.530 18.314 1.000 22.110 157 CYS BBB C 1
ATOM 5717 O O . CYS B 1 157 ? -12.357 48.604 17.068 1.000 20.740 157 CYS BBB O 1
ATOM 5724 N N . ALA B 1 158 ? -12.045 49.257 19.259 1.000 20.100 158 ALA BBB N 1
ATOM 5725 C CA . ALA B 1 158 ? -11.142 50.367 18.918 1.000 21.600 158 ALA BBB CA 1
ATOM 5726 C C . ALA B 1 158 ? -10.102 50.523 20.026 1.000 20.770 158 ALA BBB C 1
ATOM 5727 O O . ALA B 1 158 ? -10.457 50.314 21.196 1.000 19.170 158 ALA BBB O 1
ATOM 5734 N N . VAL B 1 159 ? -8.922 50.958 19.642 1.000 18.510 159 VAL BBB N 1
ATOM 5735 C CA . VAL B 1 159 ? -7.812 51.291 20.585 1.000 19.000 159 VAL BBB CA 1
ATOM 5736 C C . VAL B 1 159 ? -7.053 52.469 19.992 1.000 20.510 159 VAL BBB C 1
ATOM 5737 O O . VAL B 1 159 ? -6.714 52.444 18.776 1.000 21.010 159 VAL BBB O 1
ATOM 5750 N N . LYS B 1 160 ? -6.741 53.448 20.832 1.000 20.460 160 LYS BBB N 1
ATOM 5751 C CA . LYS B 1 160 ? -6.006 54.684 20.478 1.000 21.210 160 LYS BBB CA 1
ATOM 5752 C C . LYS B 1 160 ? -4.514 54.500 20.749 1.000 21.650 160 LYS BBB C 1
ATOM 5753 O O . LYS B 1 160 ? -4.110 53.972 21.836 1.000 21.260 160 LYS BBB O 1
ATOM 5772 N N . PHE B 1 161 ? -3.689 54.892 19.789 1.000 21.400 161 PHE BBB N 1
ATOM 5773 C CA . PHE B 1 161 ? -2.214 54.822 19.902 1.000 20.650 161 PHE BBB CA 1
ATOM 5774 C C . PHE B 1 161 ? -1.667 56.246 19.834 1.000 21.970 161 PHE BBB C 1
ATOM 5775 O O . PHE B 1 161 ? -2.018 56.979 18.903 1.000 21.570 161 PHE BBB O 1
ATOM 5792 N N . GLY B 1 162 ? -0.851 56.625 20.811 1.000 21.620 162 GLY BBB N 1
ATOM 5793 C CA . GLY B 1 162 ? -0.302 58.003 20.791 1.000 22.640 162 GLY BBB CA 1
ATOM 5794 C C . GLY B 1 162 ? 0.782 58.147 21.799 1.000 21.780 162 GLY BBB C 1
ATOM 5795 O O . GLY B 1 162 ? 1.015 57.193 22.581 1.000 22.030 162 GLY BBB O 1
ATOM 5799 N N . SER B 1 163 ? 1.461 59.297 21.777 1.000 21.060 163 SER BBB N 1
ATOM 5800 C CA . SER B 1 163 ? 2.431 59.604 22.843 1.000 21.240 163 SER BBB CA 1
ATOM 5801 C C . SER B 1 163 ? 1.699 59.578 24.205 1.000 21.090 163 SER BBB C 1
ATOM 5802 O O . SER B 1 163 ? 0.615 60.173 24.326 1.000 22.550 163 SER BBB O 1
ATOM 5810 N N . TRP B 1 164 ? 2.328 58.995 25.218 1.000 19.410 164 TRP BBB N 1
ATOM 5811 C CA . TRP B 1 164 ? 1.862 59.057 26.627 1.000 22.160 164 TRP BBB CA 1
ATOM 5812 C C . TRP B 1 164 ? 2.120 60.468 27.206 1.000 22.600 164 TRP BBB C 1
ATOM 5813 O O . TRP B 1 164 ? 1.311 60.954 28.033 1.000 21.530 164 TRP BBB O 1
ATOM 5834 N N . VAL B 1 165 ? 3.243 61.081 26.843 1.000 21.720 165 VAL BBB N 1
ATOM 5835 C CA . VAL B 1 165 ? 3.777 62.247 27.610 1.000 23.790 165 VAL BBB CA 1
ATOM 5836 C C . VAL B 1 165 ? 3.873 63.518 26.782 1.000 23.170 165 VAL BBB C 1
ATOM 5837 O O . VAL B 1 165 ? 4.104 64.561 27.459 1.000 22.840 165 VAL BBB O 1
ATOM 5850 N N . TYR B 1 166 ? 3.858 63.453 25.448 1.000 23.950 166 TYR BBB N 1
ATOM 5851 C CA . TYR B 1 166 ? 4.035 64.657 24.578 1.000 24.450 166 TYR BBB CA 1
ATOM 5852 C C . TYR B 1 166 ? 2.699 65.061 24.015 1.000 24.460 166 TYR BBB C 1
ATOM 5853 O O . TYR B 1 166 ? 1.994 64.232 23.405 1.000 24.820 166 TYR BBB O 1
ATOM 5871 N N . SER B 1 167 ? 2.336 66.334 24.180 1.000 23.790 167 SER BBB N 1
ATOM 5872 C CA . SER B 1 167 ? 1.143 66.929 23.548 1.000 23.790 167 SER BBB CA 1
ATOM 5873 C C . SER B 1 167 ? 1.379 67.117 22.051 1.000 24.580 167 SER BBB C 1
ATOM 5874 O O . SER B 1 167 ? 2.522 66.877 21.570 1.000 24.490 167 SER BBB O 1
ATOM 5882 N N . GLY B 1 168 ? 0.333 67.534 21.347 1.000 25.690 168 GLY BBB N 1
ATOM 5883 C CA . GLY B 1 168 ? 0.376 67.910 19.925 1.000 28.620 168 GLY BBB CA 1
ATOM 5884 C C . GLY B 1 168 ? 1.362 69.040 19.625 1.000 29.130 168 GLY BBB C 1
ATOM 5885 O O . GLY B 1 168 ? 1.813 69.116 18.471 1.000 27.720 168 GLY BBB O 1
ATOM 5889 N N . PHE B 1 169 ? 1.729 69.841 20.619 1.000 31.700 169 PHE BBB N 1
ATOM 5890 C CA . PHE B 1 169 ? 2.813 70.858 20.479 1.000 33.410 169 PHE BBB CA 1
ATOM 5891 C C . PHE B 1 169 ? 4.206 70.251 20.366 1.000 32.560 169 PHE BBB C 1
ATOM 5892 O O . PHE B 1 169 ? 5.068 71.017 19.937 1.000 31.860 169 PHE BBB O 1
ATOM 5909 N N . GLU B 1 170 ? 4.459 68.985 20.733 1.000 26.390 170 GLU BBB N 1
ATOM 5910 C CA . GLU B 1 170 ? 5.785 68.349 20.567 1.000 27.400 170 GLU BBB CA 1
ATOM 5911 C C . GLU B 1 170 ? 5.716 67.193 19.588 1.000 27.120 170 GLU BBB C 1
ATOM 5912 O O . GLU B 1 170 ? 6.661 67.052 18.793 1.000 26.120 170 GLU BBB O 1
ATOM 5924 N N . ILE B 1 171 ? 4.670 66.366 19.677 1.000 25.610 171 ILE BBB N 1
ATOM 5925 C CA . ILE B 1 171 ? 4.494 65.211 18.755 1.000 24.780 171 ILE BBB CA 1
ATOM 5926 C C . ILE B 1 171 ? 3.129 65.335 18.083 1.000 24.330 171 ILE BBB C 1
ATOM 5927 O O . ILE B 1 171 ? 2.077 65.245 18.753 1.000 23.890 171 ILE BBB O 1
ATOM 5943 N N . ASP B 1 172 ? 3.150 65.465 16.779 1.000 24.550 172 ASP BBB N 1
ATOM 5944 C CA . ASP B 1 172 ? 1.966 65.323 15.926 1.000 25.450 172 ASP BBB CA 1
ATOM 5945 C C . ASP B 1 172 ? 2.048 63.944 15.290 1.000 23.100 172 ASP BBB C 1
ATOM 5946 O O . ASP B 1 172 ? 3.157 63.377 15.164 1.000 25.580 172 ASP BBB O 1
ATOM 5955 N N . LEU B 1 173 ? 0.905 63.419 14.890 1.000 22.300 173 LEU BBB N 1
ATOM 5956 C CA . LEU B 1 173 ? 0.832 62.121 14.197 1.000 22.340 173 LEU BBB CA 1
ATOM 5957 C C . LEU B 1 173 ? 0.123 62.275 12.864 1.000 22.520 173 LEU BBB C 1
ATOM 5958 O O . LEU B 1 173 ? -0.763 63.156 12.731 1.000 24.180 173 LEU BBB O 1
ATOM 5974 N N . LYS B 1 174 ? 0.432 61.394 11.915 1.000 23.610 174 LYS BBB N 1
ATOM 5975 C CA . LYS B 1 174 ? -0.428 61.243 10.727 1.000 23.660 174 LYS BBB CA 1
ATOM 5976 C C . LYS B 1 174 ? -0.387 59.800 10.276 1.000 24.140 174 LYS BBB C 1
ATOM 5977 O O . LYS B 1 174 ? 0.507 59.057 10.709 1.000 24.030 174 LYS BBB O 1
ATOM 5996 N N . THR B 1 175 ? -1.273 59.478 9.354 1.000 23.690 175 THR BBB N 1
ATOM 5997 C CA . THR B 1 175 ? -1.242 58.199 8.617 1.000 25.660 175 THR BBB CA 1
ATOM 5998 C C . THR B 1 175 ? -1.021 58.539 7.146 1.000 28.330 175 THR BBB C 1
ATOM 5999 O O . THR B 1 175 ? -1.448 59.629 6.731 1.000 29.700 175 THR BBB O 1
ATOM 6010 N N . ASP B 1 176 ? -0.420 57.637 6.394 1.000 29.650 176 ASP BBB N 1
ATOM 6011 C CA . ASP B 1 176 ? -0.340 57.788 4.912 1.000 30.970 176 ASP BBB CA 1
ATOM 6012 C C . ASP B 1 176 ? -1.703 57.390 4.306 1.000 34.970 176 ASP BBB C 1
ATOM 6013 O O . ASP B 1 176 ? -2.008 57.812 3.198 1.000 31.860 176 ASP BBB O 1
ATOM 6022 N N . THR B 1 177 ? -2.465 56.514 4.964 1.000 27.670 177 THR BBB N 1
ATOM 6023 C CA . THR B 1 177 ? -3.808 56.069 4.508 1.000 25.740 177 THR BBB CA 1
ATOM 6024 C C . THR B 1 177 ? -4.615 55.755 5.781 1.000 23.400 177 THR BBB C 1
ATOM 6025 O O . THR B 1 177 ? -3.977 55.307 6.756 1.000 23.560 177 THR BBB O 1
ATOM 6036 N N . ASP B 1 178 ? -5.913 55.920 5.718 1.000 19.630 178 ASP BBB N 1
ATOM 6037 C CA . ASP B 1 178 ? -6.826 55.554 6.827 1.000 24.750 178 ASP BBB CA 1
ATOM 6038 C C . ASP B 1 178 ? -7.179 54.060 6.729 1.000 20.930 178 ASP BBB C 1
ATOM 6039 O O . ASP B 1 178 ? -7.856 53.540 7.647 1.000 22.590 178 ASP BBB O 1
ATOM 6048 N N . GLN B 1 179 ? -6.775 53.391 5.665 1.000 23.200 179 GLN BBB N 1
ATOM 6049 C CA . GLN B 1 179 ? -7.063 51.951 5.466 1.000 23.510 179 GLN BBB CA 1
ATOM 6050 C C . GLN B 1 179 ? -5.913 51.126 6.063 1.000 24.700 179 GLN BBB C 1
ATOM 6051 O O . GLN B 1 179 ? -4.801 51.223 5.580 1.000 23.310 179 GLN BBB O 1
ATOM 6065 N N . VAL B 1 180 ? -6.226 50.268 7.028 1.000 20.610 180 VAL BBB N 1
ATOM 6066 C CA . VAL B 1 180 ? -5.241 49.351 7.666 1.000 22.150 180 VAL BBB CA 1
ATOM 6067 C C . VAL B 1 180 ? -4.823 48.329 6.609 1.000 22.740 180 VAL BBB C 1
ATOM 6068 O O . VAL B 1 180 ? -5.672 47.914 5.783 1.000 21.240 180 VAL BBB O 1
ATOM 6081 N N . ASP B 1 181 ? -3.593 47.845 6.682 1.000 21.510 181 ASP BBB N 1
ATOM 6082 C CA . ASP B 1 181 ? -3.098 46.833 5.721 1.000 21.720 181 ASP BBB CA 1
ATOM 6083 C C . ASP B 1 181 ? -3.589 45.470 6.224 1.000 21.610 181 ASP BBB C 1
ATOM 6084 O O . ASP B 1 181 ? -3.124 45.010 7.300 1.000 21.760 181 ASP BBB O 1
ATOM 6093 N N . LEU B 1 182 ? -4.511 44.861 5.498 1.000 20.820 182 LEU BBB N 1
ATOM 6094 C CA . LEU B 1 182 ? -5.077 43.528 5.834 1.000 21.340 182 LEU BBB CA 1
ATOM 6095 C C . LEU B 1 182 ? -4.651 42.468 4.835 1.000 20.390 182 LEU BBB C 1
ATOM 6096 O O . LEU B 1 182 ? -5.152 41.300 4.922 1.000 20.900 182 LEU BBB O 1
ATOM 6112 N N . SER B 1 183 ? -3.715 42.800 3.966 1.000 22.440 183 SER BBB N 1
ATOM 6113 C CA A SER B 1 183 ? -3.308 41.884 2.869 0.500 27.130 183 SER BBB CA 1
ATOM 6114 C CA B SER B 1 183 ? -3.306 41.896 2.863 0.500 23.200 183 SER BBB CA 1
ATOM 6115 C C . SER B 1 183 ? -2.432 40.746 3.410 1.000 26.860 183 SER BBB C 1
ATOM 6116 O O . SER B 1 183 ? -2.286 39.779 2.711 1.000 29.230 183 SER BBB O 1
ATOM 6130 N N . SER B 1 184 ? -1.905 40.846 4.635 1.000 22.730 184 SER BBB N 1
ATOM 6131 C CA . SER B 1 184 ? -1.113 39.767 5.312 1.000 24.980 184 SER BBB CA 1
ATOM 6132 C C . SER B 1 184 ? -1.862 39.175 6.513 1.000 22.920 184 SER BBB C 1
ATOM 6133 O O . SER B 1 184 ? -1.204 38.519 7.324 1.000 23.770 184 SER BBB O 1
ATOM 6141 N N . TYR B 1 185 ? -3.176 39.335 6.594 1.000 21.690 185 TYR BBB N 1
ATOM 6142 C CA . TYR B 1 185 ? -3.976 38.796 7.725 1.000 19.200 185 TYR BBB CA 1
ATOM 6143 C C . TYR B 1 185 ? -3.966 37.271 7.605 1.000 20.970 185 TYR BBB C 1
ATOM 6144 O O . TYR B 1 185 ? -4.135 36.749 6.532 1.000 19.680 185 TYR BBB O 1
ATOM 6162 N N . TYR B 1 186 ? -3.779 36.590 8.719 1.000 20.150 186 TYR BBB N 1
ATOM 6163 C CA . TYR B 1 186 ? -3.778 35.108 8.824 1.000 20.610 186 TYR BBB CA 1
ATOM 6164 C C . TYR B 1 186 ? -5.133 34.551 8.355 1.000 19.200 186 TYR BBB C 1
ATOM 6165 O O . TYR B 1 186 ? -6.135 34.762 9.005 1.000 21.220 186 TYR BBB O 1
ATOM 6183 N N . ALA B 1 187 ? -5.113 33.817 7.250 1.000 21.540 187 ALA BBB N 1
ATOM 6184 C CA . ALA B 1 187 ? -6.306 33.306 6.522 1.000 24.170 187 ALA BBB CA 1
ATOM 6185 C C . ALA B 1 187 ? -7.047 32.231 7.333 1.000 25.920 187 ALA BBB C 1
ATOM 6186 O O . ALA B 1 187 ? -8.272 32.156 7.166 1.000 26.070 187 ALA BBB O 1
ATOM 6193 N N . SER B 1 188 ? -6.382 31.517 8.242 1.000 22.710 188 SER BBB N 1
ATOM 6194 C CA . SER B 1 188 ? -7.027 30.493 9.097 1.000 24.900 188 SER BBB CA 1
ATOM 6195 C C . SER B 1 188 ? -7.216 30.975 10.544 1.000 23.020 188 SER BBB C 1
ATOM 6196 O O . SER B 1 188 ? -7.379 30.137 11.392 1.000 24.370 188 SER BBB O 1
ATOM 6204 N N . SER B 1 189 ? -7.149 32.284 10.826 1.000 22.030 189 SER BBB N 1
ATOM 6205 C CA . SER B 1 189 ? -7.506 32.832 12.152 1.000 21.130 189 SER BBB CA 1
ATOM 6206 C C . SER B 1 189 ? -8.868 32.303 12.605 1.000 19.810 189 SER BBB C 1
ATOM 6207 O O . SER B 1 189 ? -9.791 32.145 11.761 1.000 19.640 189 SER BBB O 1
ATOM 6215 N N . LYS B 1 190 ? -9.073 32.260 13.910 1.000 22.470 190 LYS BBB N 1
ATOM 6216 C CA . LYS B 1 190 ? -10.428 32.033 14.467 1.000 25.050 190 LYS BBB CA 1
ATOM 6217 C C . LYS B 1 190 ? -11.380 33.154 14.072 1.000 25.120 190 LYS BBB C 1
ATOM 6218 O O . LYS B 1 190 ? -12.594 32.912 14.066 1.000 22.300 190 LYS BBB O 1
ATOM 6237 N N . TYR B 1 191 ? -10.853 34.356 13.808 1.000 20.850 191 TYR BBB N 1
ATOM 6238 C CA . TYR B 1 191 ? -11.661 35.582 13.589 1.000 19.690 191 TYR BBB CA 1
ATOM 6239 C C . TYR B 1 191 ? -11.400 36.083 12.176 1.000 21.800 191 TYR BBB C 1
ATOM 6240 O O . TYR B 1 191 ? -10.193 36.237 11.806 1.000 23.060 191 TYR BBB O 1
ATOM 6258 N N . GLU B 1 192 ? -12.488 36.335 11.445 1.000 20.640 192 GLU BBB N 1
ATOM 6259 C CA A GLU B 1 192 ? -12.444 36.982 10.108 0.500 22.470 192 GLU BBB CA 1
ATOM 6260 C CA B GLU B 1 192 ? -12.492 36.977 10.122 0.500 23.250 192 GLU BBB CA 1
ATOM 6261 C C . GLU B 1 192 ? -12.457 38.490 10.340 1.000 22.400 192 GLU BBB C 1
ATOM 6262 O O . GLU B 1 192 ? -13.272 38.968 11.126 1.000 21.980 192 GLU BBB O 1
ATOM 6284 N N . ILE B 1 193 ? -11.567 39.200 9.661 1.000 21.260 193 ILE BBB N 1
ATOM 6285 C CA A ILE B 1 193 ? -11.513 40.682 9.656 0.500 24.490 193 ILE BBB CA 1
ATOM 6286 C CA B ILE B 1 193 ? -11.564 40.689 9.697 0.500 20.720 193 ILE BBB CA 1
ATOM 6287 C C . ILE B 1 193 ? -12.463 41.187 8.570 1.000 22.880 193 ILE BBB C 1
ATOM 6288 O O . ILE B 1 193 ? -12.237 40.818 7.394 1.000 26.950 193 ILE BBB O 1
ATOM 6318 N N . LEU B 1 194 ? -13.435 42.023 8.907 1.000 21.870 194 LEU BBB N 1
ATOM 6319 C CA . LEU B 1 194 ? -14.333 42.638 7.899 1.000 24.430 194 LEU BBB CA 1
ATOM 6320 C C . LEU B 1 194 ? -13.656 43.892 7.346 1.000 25.190 194 LEU BBB C 1
ATOM 6321 O O . LEU B 1 194 ? -13.564 44.042 6.119 1.000 24.010 194 LEU BBB O 1
ATOM 6337 N N . SER B 1 195 ? -13.245 44.783 8.232 1.000 23.510 195 SER BBB N 1
ATOM 6338 C CA . SER B 1 195 ? -12.579 46.049 7.872 1.000 23.170 195 SER BBB CA 1
ATOM 6339 C C . SER B 1 195 ? -11.784 46.559 9.076 1.000 20.670 195 SER BBB C 1
ATOM 6340 O O . SER B 1 195 ? -12.041 46.139 10.217 1.000 21.200 195 SER BBB O 1
ATOM 6348 N N . ALA B 1 196 ? -10.877 47.476 8.815 1.000 18.870 196 ALA BBB N 1
ATOM 6349 C CA . ALA B 1 196 ? -10.069 48.122 9.848 1.000 19.630 196 ALA BBB CA 1
ATOM 6350 C C . ALA B 1 196 ? -9.552 49.462 9.324 1.000 21.880 196 ALA BBB C 1
ATOM 6351 O O . ALA B 1 196 ? -9.155 49.523 8.143 1.000 21.070 196 ALA BBB O 1
ATOM 6358 N N . THR B 1 197 ? -9.672 50.495 10.158 1.000 20.390 197 THR BBB N 1
ATOM 6359 C CA . THR B 1 197 ? -9.296 51.876 9.841 1.000 20.450 197 THR BBB CA 1
ATOM 6360 C C . THR B 1 197 ? -8.245 52.334 10.862 1.000 19.680 197 THR BBB C 1
ATOM 6361 O O . THR B 1 197 ? -8.265 51.858 12.019 1.000 20.860 197 THR BBB O 1
ATOM 6372 N N . GLN B 1 198 ? -7.485 53.340 10.473 1.000 20.550 198 GLN BBB N 1
ATOM 6373 C CA . GLN B 1 198 ? -6.450 53.983 11.310 1.000 19.400 198 GLN BBB CA 1
ATOM 6374 C C . GLN B 1 198 ? -6.576 55.484 11.060 1.000 23.050 198 GLN BBB C 1
ATOM 6375 O O . GLN B 1 198 ? -6.251 55.941 9.982 1.000 25.300 198 GLN BBB O 1
ATOM 6389 N N . THR B 1 199 ? -7.071 56.216 12.023 1.000 20.020 199 THR BBB N 1
ATOM 6390 C CA . THR B 1 199 ? -7.514 57.605 11.809 1.000 21.980 199 THR BBB CA 1
ATOM 6391 C C . THR B 1 199 ? -6.930 58.506 12.888 1.000 22.340 199 THR BBB C 1
ATOM 6392 O O . THR B 1 199 ? -7.144 58.267 14.104 1.000 22.550 199 THR BBB O 1
ATOM 6403 N N . ARG B 1 200 ? -6.263 59.558 12.462 1.000 23.250 200 ARG BBB N 1
ATOM 6404 C CA . ARG B 1 200 ? -5.813 60.640 13.378 1.000 24.070 200 ARG BBB CA 1
ATOM 6405 C C . ARG B 1 200 ? -6.990 61.228 14.155 1.000 23.720 200 ARG BBB C 1
ATOM 6406 O O . ARG B 1 200 ? -8.053 61.457 13.565 1.000 23.270 200 ARG BBB O 1
ATOM 6427 N N . GLN B 1 201 ? -6.754 61.519 15.425 1.000 22.750 201 GLN BBB N 1
ATOM 6428 C CA A GLN B 1 201 ? -7.757 62.105 16.363 0.500 24.600 201 GLN BBB CA 1
ATOM 6429 C CA B GLN B 1 201 ? -7.758 62.066 16.365 0.500 26.070 201 GLN BBB CA 1
ATOM 6430 C C . GLN B 1 201 ? -7.075 63.025 17.360 1.000 27.600 201 GLN BBB C 1
ATOM 6431 O O . GLN B 1 201 ? -5.902 62.828 17.662 1.000 25.700 201 GLN BBB O 1
ATOM 6457 N N . VAL B 1 202 ? -7.837 63.984 17.885 1.000 29.430 202 VAL BBB N 1
ATOM 6458 C CA . VAL B 1 202 ? -7.413 64.918 18.966 1.000 31.390 202 VAL BBB CA 1
ATOM 6459 C C . VAL B 1 202 ? -8.161 64.540 20.248 1.000 31.430 202 VAL BBB C 1
ATOM 6460 O O . VAL B 1 202 ? -9.363 64.307 20.178 1.000 32.340 202 VAL BBB O 1
ATOM 6473 N N . GLN B 1 203 ? -7.462 64.424 21.376 1.000 28.630 203 GLN BBB N 1
ATOM 6474 C CA . GLN B 1 203 ? -8.099 64.194 22.706 1.000 29.860 203 GLN BBB CA 1
ATOM 6475 C C . GLN B 1 203 ? -7.584 65.204 23.728 1.000 32.150 203 GLN BBB C 1
ATOM 6476 O O . GLN B 1 203 ? -6.448 65.720 23.562 1.000 29.780 203 GLN BBB O 1
ATOM 6490 N N . HIS B 1 204 ? -8.356 65.383 24.810 1.000 30.850 204 HIS BBB N 1
ATOM 6491 C CA . HIS B 1 204 ? -7.916 66.128 26.015 1.000 33.300 204 HIS BBB CA 1
ATOM 6492 C C . HIS B 1 204 ? -8.028 65.207 27.220 1.000 30.100 204 HIS BBB C 1
ATOM 6493 O O . HIS B 1 204 ? -8.874 64.296 27.211 1.000 30.220 204 HIS BBB O 1
ATOM 6508 N N . TYR B 1 205 ? -7.163 65.450 28.193 1.000 29.420 205 TYR BBB N 1
ATOM 6509 C CA . TYR B 1 205 ? -7.049 64.680 29.450 1.000 32.090 205 TYR BBB CA 1
ATOM 6510 C C . TYR B 1 205 ? -7.222 65.662 30.604 1.000 33.510 205 TYR BBB C 1
ATOM 6511 O O . TYR B 1 205 ? -6.905 66.847 30.433 1.000 34.080 205 TYR BBB O 1
ATOM 6529 N N . SER B 1 206 ? -7.677 65.154 31.751 1.000 36.260 206 SER BBB N 1
ATOM 6530 C CA . SER B 1 206 ? -7.963 65.933 32.986 1.000 36.350 206 SER BBB CA 1
ATOM 6531 C C . SER B 1 206 ? -6.723 66.685 33.472 1.000 37.450 206 SER BBB C 1
ATOM 6532 O O . SER B 1 206 ? -6.878 67.801 33.938 1.000 38.710 206 SER BBB O 1
ATOM 6540 N N . CYS B 1 207 ? -5.530 66.094 33.369 1.000 34.440 207 CYS BBB N 1
ATOM 6541 C CA . CYS B 1 207 ? -4.292 66.646 33.979 1.000 37.250 207 CYS BBB CA 1
ATOM 6542 C C . CYS B 1 207 ? -3.876 67.977 33.342 1.000 41.000 207 CYS BBB C 1
ATOM 6543 O O . CYS B 1 207 ? -3.155 68.691 34.020 1.000 40.010 207 CYS BBB O 1
ATOM 6550 N N . CYS B 1 208 ? -4.215 68.221 32.071 1.000 40.320 208 CYS BBB N 1
ATOM 6551 C CA . CYS B 1 208 ? -3.405 69.038 31.118 1.000 40.030 208 CYS BBB CA 1
ATOM 6552 C C . CYS B 1 208 ? -4.400 69.730 30.178 1.000 39.470 208 CYS BBB C 1
ATOM 6553 O O . CYS B 1 208 ? -5.328 69.074 29.717 1.000 39.580 208 CYS BBB O 1
ATOM 6560 N N . PRO B 1 209 ? -4.322 71.052 29.876 1.000 43.610 209 PRO BBB N 1
ATOM 6561 C CA . PRO B 1 209 ? -5.210 71.663 28.867 1.000 42.260 209 PRO BBB CA 1
ATOM 6562 C C . PRO B 1 209 ? -4.832 71.447 27.383 1.000 39.320 209 PRO BBB C 1
ATOM 6563 O O . PRO B 1 209 ? -5.682 71.673 26.529 1.000 43.590 209 PRO BBB O 1
ATOM 6574 N N . GLU B 1 210 ? -3.603 70.991 27.085 1.000 35.950 210 GLU BBB N 1
ATOM 6575 C CA . GLU B 1 210 ? -3.094 70.872 25.681 1.000 37.710 210 GLU BBB CA 1
ATOM 6576 C C . GLU B 1 210 ? -3.720 69.668 24.970 1.000 35.450 210 GLU BBB C 1
ATOM 6577 O O . GLU B 1 210 ? -4.013 68.653 25.605 1.000 33.290 210 GLU BBB O 1
ATOM 6589 N N . PRO B 1 211 ? -3.925 69.748 23.633 1.000 35.090 211 PRO BBB N 1
ATOM 6590 C CA . PRO B 1 211 ? -4.421 68.616 22.850 1.000 35.490 211 PRO BBB CA 1
ATOM 6591 C C . PRO B 1 211 ? -3.354 67.522 22.728 1.000 31.110 211 PRO BBB C 1
ATOM 6592 O O . PRO B 1 211 ? -2.177 67.874 22.600 1.000 30.360 211 PRO BBB O 1
ATOM 6603 N N . TYR B 1 212 ? -3.772 66.255 22.849 1.000 27.640 212 TYR BBB N 1
ATOM 6604 C CA . TYR B 1 212 ? -2.947 65.047 22.635 1.000 27.100 212 TYR BBB CA 1
ATOM 6605 C C . TYR B 1 212 ? -3.459 64.398 21.333 1.000 30.890 212 TYR BBB C 1
ATOM 6606 O O . TYR B 1 212 ? -4.675 64.357 21.037 1.000 32.490 212 TYR BBB O 1
ATOM 6624 N N . ILE B 1 213 ? -2.536 63.923 20.527 1.000 25.880 213 ILE BBB N 1
ATOM 6625 C CA . ILE B 1 213 ? -2.866 63.312 19.221 1.000 24.580 213 ILE BBB CA 1
ATOM 6626 C C . ILE B 1 213 ? -2.777 61.784 19.335 1.000 23.870 213 ILE BBB C 1
ATOM 6627 O O . ILE B 1 213 ? -1.873 61.301 19.952 1.000 24.660 213 ILE BBB O 1
ATOM 6643 N N . ASP B 1 214 ? -3.742 61.086 18.751 1.000 21.590 214 ASP BBB N 1
ATOM 6644 C CA . ASP B 1 214 ? -3.666 59.607 18.652 1.000 23.400 214 ASP BBB CA 1
ATOM 6645 C C . ASP B 1 214 ? -4.055 59.208 17.246 1.000 21.860 214 ASP BBB C 1
ATOM 6646 O O . ASP B 1 214 ? -4.641 60.024 16.504 1.000 21.220 214 ASP BBB O 1
ATOM 6655 N N . VAL B 1 215 ? -3.723 57.966 16.918 1.000 21.680 215 VAL BBB N 1
ATOM 6656 C CA . VAL B 1 215 ? -4.301 57.263 15.770 1.000 21.930 215 VAL BBB CA 1
ATOM 6657 C C . VAL B 1 215 ? -5.195 56.182 16.351 1.000 21.720 215 VAL BBB C 1
ATOM 6658 O O . VAL B 1 215 ? -4.705 55.364 17.147 1.000 20.510 215 VAL BBB O 1
ATOM 6671 N N . ASN B 1 216 ? -6.447 56.198 15.928 1.000 22.620 216 ASN BBB N 1
ATOM 6672 C CA . ASN B 1 216 ? -7.494 55.314 16.464 1.000 21.450 216 ASN BBB CA 1
ATOM 6673 C C . ASN B 1 216 ? -7.573 54.151 15.505 1.000 23.200 216 ASN BBB C 1
ATOM 6674 O O . ASN B 1 216 ? -7.917 54.400 14.317 1.000 21.180 216 ASN BBB O 1
ATOM 6685 N N . LEU B 1 217 ? -7.244 52.964 16.006 1.000 18.820 217 LEU BBB N 1
ATOM 6686 C CA . LEU B 1 217 ? -7.322 51.699 15.276 1.000 18.930 217 LEU BBB CA 1
ATOM 6687 C C . LEU B 1 217 ? -8.696 51.093 15.587 1.000 22.630 217 LEU BBB C 1
ATOM 6688 O O . LEU B 1 217 ? -8.960 50.781 16.789 1.000 20.430 217 LEU BBB O 1
ATOM 6704 N N . VAL B 1 218 ? -9.542 50.981 14.559 1.000 21.020 218 VAL BBB N 1
ATOM 6705 C CA . VAL B 1 218 ? -10.914 50.422 14.650 1.000 21.080 218 VAL BBB CA 1
ATOM 6706 C C . VAL B 1 218 ? -10.906 49.116 13.856 1.000 22.910 218 VAL BBB C 1
ATOM 6707 O O . VAL B 1 218 ? -10.592 49.135 12.626 1.000 23.270 218 VAL BBB O 1
ATOM 6720 N N . VAL B 1 219 ? -11.336 48.039 14.484 1.000 19.780 219 VAL BBB N 1
ATOM 6721 C CA A VAL B 1 219 ? -11.383 46.706 13.834 0.500 22.160 219 VAL BBB CA 1
ATOM 6722 C CA B VAL B 1 219 ? -11.388 46.696 13.841 0.500 20.070 219 VAL BBB CA 1
ATOM 6723 C C . VAL B 1 219 ? -12.837 46.203 13.927 1.000 21.580 219 VAL BBB C 1
ATOM 6724 O O . VAL B 1 219 ? -13.424 46.304 15.018 1.000 21.280 219 VAL BBB O 1
ATOM 6748 N N . LYS B 1 220 ? -13.384 45.758 12.797 1.000 23.720 220 LYS BBB N 1
ATOM 6749 C CA . LYS B 1 220 ? -14.684 45.060 12.703 1.000 20.350 220 LYS BBB CA 1
ATOM 6750 C C . LYS B 1 220 ? -14.402 43.624 12.315 1.000 20.590 220 LYS BBB C 1
ATOM 6751 O O . LYS B 1 220 ? -13.727 43.411 11.268 1.000 20.170 220 LYS BBB O 1
ATOM 6770 N N . PHE B 1 221 ? -14.852 42.687 13.137 1.000 18.340 221 PHE BBB N 1
ATOM 6771 C CA . PHE B 1 221 ? -14.493 41.256 13.002 1.000 18.970 221 PHE BBB CA 1
ATOM 6772 C C . PHE B 1 221 ? -15.612 40.364 13.506 1.000 19.350 221 PHE BBB C 1
ATOM 6773 O O . PHE B 1 221 ? -16.495 40.813 14.277 1.000 19.890 221 PHE BBB O 1
ATOM 6790 N N . ARG B 1 222 ? -15.480 39.081 13.197 1.000 20.100 222 ARG BBB N 1
ATOM 6791 C CA . ARG B 1 222 ? -16.495 38.091 13.622 1.000 22.240 222 ARG BBB CA 1
ATOM 6792 C C . ARG B 1 222 ? -15.813 36.754 13.630 1.000 24.420 222 ARG BBB C 1
ATOM 6793 O O . ARG B 1 222 ? -14.737 36.626 13.027 1.000 22.480 222 ARG BBB O 1
ATOM 6814 N N . GLU B 1 223 ? -16.433 35.789 14.265 1.000 23.540 223 GLU BBB N 1
ATOM 6815 C CA . GLU B 1 223 ? -15.921 34.400 14.276 1.000 26.530 223 GLU BBB CA 1
ATOM 6816 C C . GLU B 1 223 ? -15.989 33.835 12.861 1.000 27.470 223 GLU BBB C 1
ATOM 6817 O O . GLU B 1 223 ? -16.993 34.132 12.142 1.000 27.760 223 GLU BBB O 1
ATOM 6829 N N . ARG B 1 224 ? -14.924 33.169 12.426 1.000 29.950 224 ARG BBB N 1
ATOM 6830 C CA A ARG B 1 224 ? -14.895 32.438 11.133 0.500 32.630 224 ARG BBB CA 1
ATOM 6831 C CA B ARG B 1 224 ? -14.897 32.428 11.137 0.500 35.440 224 ARG BBB CA 1
ATOM 6832 C C . ARG B 1 224 ? -15.763 31.187 11.331 1.000 39.750 224 ARG BBB C 1
ATOM 6833 O O . ARG B 1 224 ? -15.418 30.404 12.259 1.000 40.070 224 ARG BBB O 1
ATOM 6873 N N . ARG B 1 225 ? -16.812 31.038 10.519 1.000 44.120 225 ARG BBB N 1
ATOM 6874 C CA . ARG B 1 225 ? -17.616 29.773 10.411 1.000 64.240 225 ARG BBB CA 1
ATOM 6875 C C . ARG B 1 225 ? -17.476 29.217 8.991 1.000 71.140 225 ARG BBB C 1
ATOM 6876 O O . ARG B 1 225 ? -17.921 28.073 8.783 1.000 74.670 225 ARG BBB O 1
ATOM 6897 N N . GLY B 1 227 ? -17.922 28.434 5.557 1.000 82.920 227 GLY BBB N 1
ATOM 6898 C CA . GLY B 1 227 ? -18.756 29.128 4.554 1.000 80.370 227 GLY BBB CA 1
ATOM 6899 C C . GLY B 1 227 ? -19.914 29.866 5.203 1.000 82.630 227 GLY BBB C 1
ATOM 6900 O O . GLY B 1 227 ? -20.940 29.214 5.502 1.000 88.270 227 GLY BBB O 1
ATOM 6904 N N . ASN B 1 228 ? -19.726 31.158 5.478 1.000 71.990 228 ASN BBB N 1
ATOM 6905 C CA . ASN B 1 228 ? -20.759 32.096 6.011 1.000 73.710 228 ASN BBB CA 1
ATOM 6906 C C . ASN B 1 228 ? -20.621 33.393 5.184 1.000 62.210 228 ASN BBB C 1
ATOM 6907 O O . ASN B 1 228 ? -19.481 33.909 5.073 1.000 53.090 228 ASN BBB O 1
ATOM 6918 N N . GLY B 1 229 ? -21.697 33.886 4.561 1.000 50.650 229 GLY BBB N 1
ATOM 6919 C CA . GLY B 1 229 ? -21.667 35.154 3.798 1.000 44.700 229 GLY BBB CA 1
ATOM 6920 C C . GLY B 1 229 ? -21.520 36.375 4.703 1.000 50.320 229 GLY BBB C 1
ATOM 6921 O O . GLY B 1 229 ? -21.643 36.214 5.916 1.000 43.800 229 GLY BBB O 1
ATOM 6925 N N . PHE B 1 230 ? -21.272 37.562 4.138 1.000 51.990 230 PHE BBB N 1
ATOM 6926 C CA . PHE B 1 230 ? -20.982 38.815 4.886 1.000 52.940 230 PHE BBB CA 1
ATOM 6927 C C . PHE B 1 230 ? -22.150 39.796 4.885 1.000 59.000 230 PHE BBB C 1
ATOM 6928 O O . PHE B 1 230 ? -21.940 40.923 5.359 1.000 59.560 230 PHE BBB O 1
ATOM 6945 N N . PHE B 1 231 ? -23.332 39.437 4.393 1.000 65.540 231 PHE BBB N 1
ATOM 6946 C CA . PHE B 1 231 ? -24.293 40.483 3.925 1.000 73.310 231 PHE BBB CA 1
ATOM 6947 C C . PHE B 1 231 ? -24.629 41.503 5.053 1.000 85.920 231 PHE BBB C 1
ATOM 6948 O O . PHE B 1 231 ? -24.508 41.191 6.273 1.000 70.010 231 PHE BBB O 1
ATOM 6965 N N . ARG B 1 232 ? -24.919 42.758 4.661 1.000 93.900 232 ARG BBB N 1
ATOM 6966 C CA . ARG B 1 232 ? -25.310 43.874 5.577 1.000 99.330 232 ARG BBB CA 1
ATOM 6967 C C . ARG B 1 232 ? -26.787 44.227 5.344 1.000 97.290 232 ARG BBB C 1
ATOM 6968 O O . ARG B 1 232 ? -27.602 43.940 6.229 1.000 93.580 232 ARG BBB O 1
ATOM 6989 N N . GLN C 1 20 ? 19.855 66.370 50.016 1.000 48.510 20 GLN CCC N 1
ATOM 6990 C CA . GLN C 1 20 ? 20.505 67.298 51.001 1.000 49.330 20 GLN CCC CA 1
ATOM 6991 C C . GLN C 1 20 ? 21.891 66.820 51.444 1.000 40.140 20 GLN CCC C 1
ATOM 6992 O O . GLN C 1 20 ? 22.301 65.640 51.310 1.000 31.080 20 GLN CCC O 1
ATOM 7006 N N . ALA C 1 21 ? 22.663 67.828 51.816 1.000 37.400 21 ALA CCC N 1
ATOM 7007 C CA . ALA C 1 21 ? 24.125 67.845 51.631 1.000 38.820 21 ALA CCC CA 1
ATOM 7008 C C . ALA C 1 21 ? 24.761 66.813 52.566 1.000 31.710 21 ALA CCC C 1
ATOM 7009 O O . ALA C 1 21 ? 25.682 66.089 52.130 1.000 30.570 21 ALA CCC O 1
ATOM 7016 N N . ASN C 1 22 ? 24.316 66.750 53.826 1.000 29.410 22 ASN CCC N 1
ATOM 7017 C CA . ASN C 1 22 ? 24.959 65.845 54.820 1.000 31.090 22 ASN CCC CA 1
ATOM 7018 C C . ASN C 1 22 ? 24.680 64.388 54.433 1.000 26.440 22 ASN CCC C 1
ATOM 7019 O O . ASN C 1 22 ? 25.599 63.536 54.586 1.000 26.960 22 ASN CCC O 1
ATOM 7030 N N . LEU C 1 23 ? 23.459 64.102 53.982 1.000 27.960 23 LEU CCC N 1
ATOM 7031 C CA . LEU C 1 23 ? 23.114 62.703 53.594 1.000 28.300 23 LEU CCC CA 1
ATOM 7032 C C . LEU C 1 23 ? 23.925 62.319 52.346 1.000 25.120 23 LEU CCC C 1
ATOM 7033 O O . LEU C 1 23 ? 24.474 61.226 52.318 1.000 23.650 23 LEU CCC O 1
ATOM 7049 N N . MET C 1 24 ? 24.059 63.211 51.373 1.000 27.630 24 MET CCC N 1
ATOM 7050 C CA . MET C 1 24 ? 24.884 62.907 50.166 1.000 30.960 24 MET CCC CA 1
ATOM 7051 C C . MET C 1 24 ? 26.313 62.580 50.582 1.000 25.960 24 MET CCC C 1
ATOM 7052 O O . MET C 1 24 ? 26.881 61.625 50.072 1.000 26.040 24 MET CCC O 1
ATOM 7066 N N . ARG C 1 25 ? 26.846 63.303 51.568 1.000 28.270 25 ARG CCC N 1
ATOM 7067 C CA . ARG C 1 25 ? 28.237 63.131 52.031 1.000 26.450 25 ARG CCC CA 1
ATOM 7068 C C . ARG C 1 25 ? 28.378 61.813 52.775 1.000 25.950 25 ARG CCC C 1
ATOM 7069 O O . ARG C 1 25 ? 29.368 61.045 52.522 1.000 26.800 25 ARG CCC O 1
ATOM 7090 N N . LEU C 1 26 ? 27.392 61.499 53.626 1.000 26.150 26 LEU CCC N 1
ATOM 7091 C CA . LEU C 1 26 ? 27.392 60.203 54.338 1.000 24.990 26 LEU CCC CA 1
ATOM 7092 C C . LEU C 1 26 ? 27.372 59.027 53.349 1.000 22.430 26 LEU CCC C 1
ATOM 7093 O O . LEU C 1 26 ? 28.207 58.087 53.510 1.000 25.660 26 LEU CCC O 1
ATOM 7109 N N . LYS C 1 27 ? 26.480 59.034 52.357 1.000 23.740 27 LYS CCC N 1
ATOM 7110 C CA . LYS C 1 27 ? 26.375 57.874 51.432 1.000 26.940 27 LYS CCC CA 1
ATOM 7111 C C . LYS C 1 27 ? 27.667 57.767 50.608 1.000 28.530 27 LYS CCC C 1
ATOM 7112 O O . LYS C 1 27 ? 28.191 56.647 50.367 1.000 27.830 27 LYS CCC O 1
ATOM 7131 N N . SER C 1 28 ? 28.208 58.913 50.204 1.000 32.240 28 SER CCC N 1
ATOM 7132 C CA . SER C 1 28 ? 29.499 58.923 49.464 1.000 31.030 28 SER CCC CA 1
ATOM 7133 C C . SER C 1 28 ? 30.603 58.284 50.316 1.000 29.710 28 SER CCC C 1
ATOM 7134 O O . SER C 1 28 ? 31.335 57.391 49.791 1.000 32.120 28 SER CCC O 1
ATOM 7142 N N . ASP C 1 29 ? 30.681 58.637 51.606 1.000 29.680 29 ASP CCC N 1
ATOM 7143 C CA . ASP C 1 29 ? 31.696 58.097 52.542 1.000 29.030 29 ASP CCC CA 1
ATOM 7144 C C . ASP C 1 29 ? 31.490 56.604 52.772 1.000 36.830 29 ASP CCC C 1
ATOM 7145 O O . ASP C 1 29 ? 32.495 55.881 52.697 1.000 33.910 29 ASP CCC O 1
ATOM 7154 N N . LEU C 1 30 ? 30.251 56.166 53.009 1.000 31.390 30 LEU CCC N 1
ATOM 7155 C CA . LEU C 1 30 ? 29.966 54.730 53.243 1.000 32.870 30 LEU CCC CA 1
ATOM 7156 C C . LEU C 1 30 ? 30.143 53.916 51.958 1.000 33.740 30 LEU CCC C 1
ATOM 7157 O O . LEU C 1 30 ? 30.610 52.773 52.093 1.000 38.800 30 LEU CCC O 1
ATOM 7173 N N . PHE C 1 31 ? 29.707 54.408 50.799 1.000 31.610 31 PHE CCC N 1
ATOM 7174 C CA . PHE C 1 31 ? 29.549 53.545 49.602 1.000 38.590 31 PHE CCC CA 1
ATOM 7175 C C . PHE C 1 31 ? 30.649 53.800 48.560 1.000 47.520 31 PHE CCC C 1
ATOM 7176 O O . PHE C 1 31 ? 31.103 52.801 47.995 1.000 48.050 31 PHE CCC O 1
ATOM 7193 N N . ASN C 1 32 ? 31.016 55.051 48.278 1.000 49.000 32 ASN CCC N 1
ATOM 7194 C CA . ASN C 1 32 ? 31.938 55.368 47.148 1.000 53.860 32 ASN CCC CA 1
ATOM 7195 C C . ASN C 1 32 ? 33.379 55.189 47.610 1.000 57.460 32 ASN CCC C 1
ATOM 7196 O O . ASN C 1 32 ? 34.193 54.767 46.787 1.000 73.130 32 ASN CCC O 1
ATOM 7207 N N . ARG C 1 33 ? 33.681 55.520 48.867 1.000 65.320 33 ARG CCC N 1
ATOM 7208 C CA . ARG C 1 33 ? 35.075 55.675 49.366 1.000 74.280 33 ARG CCC CA 1
ATOM 7209 C C . ARG C 1 33 ? 35.489 54.403 50.108 1.000 76.440 33 ARG CCC C 1
ATOM 7210 O O . ARG C 1 33 ? 36.203 54.537 51.113 1.000 73.310 33 ARG CCC O 1
ATOM 7231 N N . SER C 1 34 ? 35.100 53.220 49.600 1.000 85.490 34 SER CCC N 1
ATOM 7232 C CA . SER C 1 34 ? 35.315 51.909 50.281 1.000 84.160 34 SER CCC CA 1
ATOM 7233 C C . SER C 1 34 ? 34.949 50.715 49.401 1.000 79.540 34 SER CCC C 1
ATOM 7234 O O . SER C 1 34 ? 34.096 50.831 48.519 1.000 81.930 34 SER CCC O 1
ATOM 7242 N N . PRO C 1 35 ? 35.566 49.532 49.643 1.000 71.310 35 PRO CCC N 1
ATOM 7243 C CA . PRO C 1 35 ? 35.254 48.312 48.894 1.000 70.200 35 PRO CCC CA 1
ATOM 7244 C C . PRO C 1 35 ? 33.983 47.661 49.459 1.000 66.290 35 PRO CCC C 1
ATOM 7245 O O . PRO C 1 35 ? 33.622 47.966 50.602 1.000 60.530 35 PRO CCC O 1
ATOM 7256 N N . MET C 1 36 ? 33.293 46.842 48.656 1.000 61.130 36 MET CCC N 1
ATOM 7257 C CA . MET C 1 36 ? 31.996 46.239 49.091 1.000 64.320 36 MET CCC CA 1
ATOM 7258 C C . MET C 1 36 ? 32.310 45.169 50.163 1.000 47.150 36 MET CCC C 1
ATOM 7259 O O . MET C 1 36 ? 33.376 44.468 50.063 1.000 46.520 36 MET CCC O 1
ATOM 7273 N N . TYR C 1 37 ? 31.478 45.139 51.209 1.000 40.970 37 TYR CCC N 1
ATOM 7274 C CA . TYR C 1 37 ? 31.441 44.079 52.249 1.000 39.470 37 TYR CCC CA 1
ATOM 7275 C C . TYR C 1 37 ? 31.327 42.731 51.528 1.000 39.010 37 TYR CCC C 1
ATOM 7276 O O . TYR C 1 37 ? 30.395 42.555 50.732 1.000 36.630 37 TYR CCC O 1
ATOM 7294 N N . PRO C 1 38 ? 32.254 41.771 51.752 1.000 32.190 38 PRO CCC N 1
ATOM 7295 C CA . PRO C 1 38 ? 32.213 40.472 51.079 1.000 29.730 38 PRO CCC CA 1
ATOM 7296 C C . PRO C 1 38 ? 31.350 39.400 51.757 1.000 28.700 38 PRO CCC C 1
ATOM 7297 O O . PRO C 1 38 ? 31.546 38.235 51.510 1.000 30.020 38 PRO CCC O 1
ATOM 7308 N N . GLY C 1 39 ? 30.427 39.811 52.615 1.000 30.980 39 GLY CCC N 1
ATOM 7309 C CA . GLY C 1 39 ? 29.581 38.896 53.380 1.000 29.700 39 GLY CCC CA 1
ATOM 7310 C C . GLY C 1 39 ? 30.305 38.335 54.603 1.000 29.570 39 GLY CCC C 1
ATOM 7311 O O . GLY C 1 39 ? 31.512 38.546 54.808 1.000 25.740 39 GLY CCC O 1
ATOM 7315 N N . PRO C 1 40 ? 29.555 37.595 55.453 1.000 28.360 40 PRO CCC N 1
ATOM 7316 C CA . PRO C 1 40 ? 30.098 37.070 56.689 1.000 29.300 40 PRO CCC CA 1
ATOM 7317 C C . PRO C 1 40 ? 31.060 35.916 56.449 1.000 28.730 40 PRO CCC C 1
ATOM 7318 O O . PRO C 1 40 ? 31.079 35.323 55.396 1.000 25.490 40 PRO CCC O 1
ATOM 7329 N N . THR C 1 41 ? 31.878 35.664 57.470 1.000 29.740 41 THR CCC N 1
ATOM 7330 C CA . THR C 1 41 ? 32.879 34.573 57.499 1.000 31.110 41 THR CCC CA 1
ATOM 7331 C C . THR C 1 41 ? 32.853 33.921 58.869 1.000 32.190 41 THR CCC C 1
ATOM 7332 O O . THR C 1 41 ? 32.244 34.516 59.811 1.000 31.850 41 THR CCC O 1
ATOM 7343 N N . LYS C 1 42 ? 33.528 32.786 58.984 1.000 32.110 42 LYS CCC N 1
ATOM 7344 C CA . LYS C 1 42 ? 33.656 32.041 60.260 1.000 37.530 42 LYS CCC CA 1
ATOM 7345 C C . LYS C 1 42 ? 34.302 32.954 61.313 1.000 37.850 42 LYS CCC C 1
ATOM 7346 O O . LYS C 1 42 ? 33.892 32.855 62.470 1.000 35.430 42 LYS CCC O 1
ATOM 7365 N N . ASP C 1 43 ? 35.246 33.811 60.922 1.000 36.880 43 ASP CCC N 1
ATOM 7366 C CA . ASP C 1 43 ? 35.941 34.734 61.864 1.000 40.380 43 ASP CCC CA 1
ATOM 7367 C C . ASP C 1 43 ? 35.089 35.967 62.154 1.000 41.370 43 ASP CCC C 1
ATOM 7368 O O . ASP C 1 43 ? 35.327 36.542 63.199 1.000 40.430 43 ASP CCC O 1
ATOM 7377 N N . ASP C 1 44 ? 34.165 36.384 61.270 1.000 33.580 44 ASP CCC N 1
ATOM 7378 C CA B ASP C 1 44 ? 33.250 37.538 61.503 0.500 33.020 44 ASP CCC CA 1
ATOM 7379 C CA C ASP C 1 44 ? 33.257 37.543 61.501 0.500 33.040 44 ASP CCC CA 1
ATOM 7380 C C . ASP C 1 44 ? 31.820 37.137 61.127 1.000 31.830 44 ASP CCC C 1
ATOM 7381 O O . ASP C 1 44 ? 31.309 37.581 60.108 1.000 27.520 44 ASP CCC O 1
ATOM 7397 N N . PRO C 1 45 ? 31.153 36.282 61.943 1.000 32.200 45 PRO CCC N 1
ATOM 7398 C CA . PRO C 1 45 ? 29.806 35.790 61.665 1.000 30.750 45 PRO CCC CA 1
ATOM 7399 C C . PRO C 1 45 ? 28.765 36.868 61.959 1.000 33.260 45 PRO CCC C 1
ATOM 7400 O O . PRO C 1 45 ? 29.100 37.865 62.577 1.000 27.470 45 PRO CCC O 1
ATOM 7411 N N . LEU C 1 46 ? 27.548 36.678 61.453 1.000 27.620 46 LEU CCC N 1
ATOM 7412 C CA A LEU C 1 46 ? 26.463 37.616 61.825 0.500 27.710 46 LEU CCC CA 1
ATOM 7413 C CA B LEU C 1 46 ? 26.402 37.612 61.568 0.500 27.650 46 LEU CCC CA 1
ATOM 7414 C C . LEU C 1 46 ? 25.181 36.849 62.101 1.000 25.880 46 LEU CCC C 1
ATOM 7415 O O . LEU C 1 46 ? 25.072 35.632 61.761 1.000 27.490 46 LEU CCC O 1
ATOM 7445 N N . THR C 1 47 ? 24.331 37.502 62.878 1.000 24.940 47 THR CCC N 1
ATOM 7446 C CA . THR C 1 47 ? 22.997 37.041 63.249 1.000 24.450 47 THR CCC CA 1
ATOM 7447 C C . THR C 1 47 ? 21.999 37.920 62.523 1.000 22.390 47 THR CCC C 1
ATOM 7448 O O . THR C 1 47 ? 22.031 39.155 62.703 1.000 24.310 47 THR CCC O 1
ATOM 7459 N N . VAL C 1 48 ? 21.103 37.289 61.772 1.000 24.070 48 VAL CCC N 1
ATOM 7460 C CA . VAL C 1 48 ? 19.975 37.973 61.104 1.000 21.680 48 VAL CCC CA 1
ATOM 7461 C C . VAL C 1 48 ? 18.735 37.704 61.946 1.000 22.130 48 VAL CCC C 1
ATOM 7462 O O . VAL C 1 48 ? 18.416 36.513 62.172 1.000 19.850 48 VAL CCC O 1
ATOM 7475 N N . THR C 1 49 ? 18.023 38.733 62.357 1.000 19.400 49 THR CCC N 1
ATOM 7476 C CA . THR C 1 49 ? 16.708 38.571 63.021 1.000 21.490 49 THR CCC CA 1
ATOM 7477 C C . THR C 1 49 ? 15.645 38.520 61.896 1.000 24.190 49 THR CCC C 1
ATOM 7478 O O . THR C 1 49 ? 15.692 39.396 61.007 1.000 23.160 49 THR CCC O 1
ATOM 7489 N N . LEU C 1 50 ? 14.771 37.520 61.916 1.000 20.060 50 LEU CCC N 1
ATOM 7490 C CA . LEU C 1 50 ? 13.631 37.417 60.953 1.000 20.660 50 LEU CCC CA 1
ATOM 7491 C C . LEU C 1 50 ? 12.295 37.493 61.686 1.000 23.700 50 LEU CCC C 1
ATOM 7492 O O . LEU C 1 50 ? 12.181 36.972 62.824 1.000 23.520 50 LEU CCC O 1
ATOM 7508 N N . GLY C 1 51 ? 11.306 38.135 61.059 1.000 21.590 51 GLY CCC N 1
ATOM 7509 C CA . GLY C 1 51 ? 9.912 38.057 61.512 1.000 24.610 51 GLY CCC CA 1
ATOM 7510 C C . GLY C 1 51 ? 8.982 38.186 60.322 1.000 25.470 51 GLY CCC C 1
ATOM 7511 O O . GLY C 1 51 ? 9.364 38.865 59.340 1.000 24.070 51 GLY CCC O 1
ATOM 7515 N N . PHE C 1 52 ? 7.866 37.474 60.346 1.000 21.360 52 PHE CCC N 1
ATOM 7516 C CA . PHE C 1 52 ? 6.843 37.472 59.264 1.000 18.970 52 PHE CCC CA 1
ATOM 7517 C C . PHE C 1 52 ? 5.598 38.209 59.697 1.000 20.860 52 PHE CCC C 1
ATOM 7518 O O . PHE C 1 52 ? 5.153 38.062 60.888 1.000 19.510 52 PHE CCC O 1
ATOM 7535 N N . THR C 1 53 ? 5.046 38.988 58.756 1.000 19.770 53 THR CCC N 1
ATOM 7536 C CA . THR C 1 53 ? 3.704 39.569 58.819 1.000 19.210 53 THR CCC CA 1
ATOM 7537 C C . THR C 1 53 ? 2.888 38.941 57.688 1.000 21.920 53 THR CCC C 1
ATOM 7538 O O . THR C 1 53 ? 3.207 39.225 56.500 1.000 21.760 53 THR CCC O 1
ATOM 7549 N N . LEU C 1 54 ? 2.014 37.994 58.024 1.000 19.580 54 LEU CCC N 1
ATOM 7550 C CA . LEU C 1 54 ? 1.242 37.208 57.027 1.000 21.120 54 LEU CCC CA 1
ATOM 7551 C C . LEU C 1 54 ? 0.030 38.035 56.626 1.000 20.990 54 LEU CCC C 1
ATOM 7552 O O . LEU C 1 54 ? -0.862 38.334 57.498 1.000 21.480 54 LEU CCC O 1
ATOM 7568 N N . GLN C 1 55 ? -0.049 38.381 55.334 1.000 21.320 55 GLN CCC N 1
ATOM 7569 C CA . GLN C 1 55 ? -1.154 39.235 54.831 1.000 21.600 55 GLN CCC CA 1
ATOM 7570 C C . GLN C 1 55 ? -2.267 38.360 54.249 1.000 20.690 55 GLN CCC C 1
ATOM 7571 O O . GLN C 1 55 ? -3.436 38.759 54.370 1.000 20.650 55 GLN CCC O 1
ATOM 7585 N N . ASP C 1 56 ? -1.949 37.234 53.623 1.000 20.360 56 ASP CCC N 1
ATOM 7586 C CA . ASP C 1 56 ? -3.022 36.486 52.922 1.000 21.000 56 ASP CCC CA 1
ATOM 7587 C C . ASP C 1 56 ? -2.527 35.099 52.562 1.000 20.730 56 ASP CCC C 1
ATOM 7588 O O . ASP C 1 56 ? -1.401 34.967 52.077 1.000 21.930 56 ASP CCC O 1
ATOM 7597 N N . ILE C 1 57 ? -3.364 34.094 52.773 1.000 20.890 57 ILE CCC N 1
ATOM 7598 C CA . ILE C 1 57 ? -3.255 32.832 51.990 1.000 20.700 57 ILE CCC CA 1
ATOM 7599 C C . ILE C 1 57 ? -4.156 33.056 50.773 1.000 21.210 57 ILE CCC C 1
ATOM 7600 O O . ILE C 1 57 ? -5.384 33.167 50.906 1.000 21.200 57 ILE CCC O 1
ATOM 7616 N N . VAL C 1 58 ? -3.545 33.270 49.618 1.000 21.040 58 VAL CCC N 1
ATOM 7617 C CA A VAL C 1 58 ? -4.226 33.738 48.371 0.500 20.240 58 VAL CCC CA 1
ATOM 7618 C CA B VAL C 1 58 ? -4.325 33.766 48.450 0.500 22.040 58 VAL CCC CA 1
ATOM 7619 C C . VAL C 1 58 ? -4.899 32.558 47.689 1.000 22.430 58 VAL CCC C 1
ATOM 7620 O O . VAL C 1 58 ? -6.069 32.695 47.252 1.000 23.140 58 VAL CCC O 1
ATOM 7644 N N . LYS C 1 59 ? -4.184 31.437 47.600 1.000 22.540 59 LYS CCC N 1
ATOM 7645 C CA . LYS C 1 59 ? -4.570 30.359 46.658 1.000 22.560 59 LYS CCC CA 1
ATOM 7646 C C . LYS C 1 59 ? -4.065 29.033 47.165 1.000 24.160 59 LYS CCC C 1
ATOM 7647 O O . LYS C 1 59 ? -2.995 28.993 47.740 1.000 21.160 59 LYS CCC O 1
ATOM 7666 N N . VAL C 1 60 ? -4.847 28.006 46.929 1.000 22.040 60 VAL CCC N 1
ATOM 7667 C CA A VAL C 1 60 ? -4.493 26.585 47.175 0.500 24.900 60 VAL CCC CA 1
ATOM 7668 C CA B VAL C 1 60 ? -4.413 26.594 47.146 0.500 22.850 60 VAL CCC CA 1
ATOM 7669 C C . VAL C 1 60 ? -4.638 25.863 45.821 1.000 26.160 60 VAL CCC C 1
ATOM 7670 O O . VAL C 1 60 ? -5.671 26.142 45.112 1.000 26.920 60 VAL CCC O 1
ATOM 7694 N N . ASP C 1 61 ? -3.763 24.924 45.517 1.000 24.580 61 ASP CCC N 1
ATOM 7695 C CA . ASP C 1 61 ? -3.876 24.100 44.301 1.000 25.080 61 ASP CCC CA 1
ATOM 7696 C C . ASP C 1 61 ? -3.838 22.660 44.760 1.000 26.770 61 ASP CCC C 1
ATOM 7697 O O . ASP C 1 61 ? -2.754 22.187 45.061 1.000 23.200 61 ASP CCC O 1
ATOM 7706 N N . SER C 1 62 ? -5.001 22.002 44.843 1.000 25.900 62 SER CCC N 1
ATOM 7707 C CA . SER C 1 62 ? -5.063 20.588 45.306 1.000 27.970 62 SER CCC CA 1
ATOM 7708 C C . SER C 1 62 ? -4.572 19.638 44.212 1.000 27.840 62 SER CCC C 1
ATOM 7709 O O . SER C 1 62 ? -4.319 18.483 44.553 1.000 31.360 62 SER CCC O 1
ATOM 7717 N N . SER C 1 63 ? -4.436 20.037 42.957 1.000 28.190 63 SER CCC N 1
ATOM 7718 C CA A SER C 1 63 ? -3.872 19.131 41.918 0.500 31.900 63 SER CCC CA 1
ATOM 7719 C CA B SER C 1 63 ? -3.865 19.146 41.908 0.500 30.860 63 SER CCC CA 1
ATOM 7720 C C . SER C 1 63 ? -2.346 19.039 42.068 1.000 31.930 63 SER CCC C 1
ATOM 7721 O O . SER C 1 63 ? -1.815 17.980 41.743 1.000 30.840 63 SER CCC O 1
ATOM 7735 N N . THR C 1 64 ? -1.679 20.102 42.538 1.000 25.600 64 THR CCC N 1
ATOM 7736 C CA . THR C 1 64 ? -0.190 20.170 42.579 1.000 25.370 64 THR CCC CA 1
ATOM 7737 C C . THR C 1 64 ? 0.376 20.221 44.014 1.000 23.860 64 THR CCC C 1
ATOM 7738 O O . THR C 1 64 ? 1.633 20.159 44.151 1.000 21.250 64 THR CCC O 1
ATOM 7749 N N . ASN C 1 65 ? -0.474 20.348 45.050 1.000 23.680 65 ASN CCC N 1
ATOM 7750 C CA . ASN C 1 65 ? -0.037 20.584 46.445 1.000 21.200 65 ASN CCC CA 1
ATOM 7751 C C . ASN C 1 65 ? 0.922 21.787 46.473 1.000 20.550 65 ASN CCC C 1
ATOM 7752 O O . ASN C 1 65 ? 2.006 21.719 47.060 1.000 20.060 65 ASN CCC O 1
ATOM 7763 N N . GLU C 1 66 ? 0.434 22.886 45.967 1.000 20.150 66 GLU CCC N 1
ATOM 7764 C CA . GLU C 1 66 ? 1.099 24.199 46.059 1.000 21.660 66 GLU CCC CA 1
ATOM 7765 C C . GLU C 1 66 ? 0.134 25.154 46.724 1.000 20.770 66 GLU CCC C 1
ATOM 7766 O O . GLU C 1 66 ? -1.040 25.178 46.316 1.000 21.760 66 GLU CCC O 1
ATOM 7778 N N . VAL C 1 67 ? 0.648 25.924 47.697 1.000 18.590 67 VAL CCC N 1
ATOM 7779 C CA . VAL C 1 67 ? -0.099 27.020 48.332 1.000 19.500 67 VAL CCC CA 1
ATOM 7780 C C . VAL C 1 67 ? 0.660 28.323 48.182 1.000 18.810 67 VAL CCC C 1
ATOM 7781 O O . VAL C 1 67 ? 1.886 28.311 48.207 1.000 19.690 67 VAL CCC O 1
ATOM 7794 N N . ASP C 1 68 ? -0.088 29.395 47.974 1.000 20.910 68 ASP CCC N 1
ATOM 7795 C CA . ASP C 1 68 ? 0.491 30.740 47.728 1.000 21.480 68 ASP CCC CA 1
ATOM 7796 C C . ASP C 1 68 ? 0.204 31.632 48.928 1.000 22.070 68 ASP CCC C 1
ATOM 7797 O O . ASP C 1 68 ? -1.010 31.821 49.248 1.000 21.280 68 ASP CCC O 1
ATOM 7806 N N . LEU C 1 69 ? 1.266 32.234 49.493 1.000 19.710 69 LEU CCC N 1
ATOM 7807 C CA . LEU C 1 69 ? 1.189 33.213 50.606 1.000 19.830 69 LEU CCC CA 1
ATOM 7808 C C . LEU C 1 69 ? 1.639 34.583 50.118 1.000 19.390 69 LEU CCC C 1
ATOM 7809 O O . LEU C 1 69 ? 2.508 34.647 49.274 1.000 19.350 69 LEU CCC O 1
ATOM 7825 N N . VAL C 1 70 ? 1.054 35.610 50.660 1.000 17.090 70 VAL CCC N 1
ATOM 7826 C CA . VAL C 1 70 ? 1.526 37.016 50.566 1.000 18.280 70 VAL CCC CA 1
ATOM 7827 C C . VAL C 1 70 ? 1.897 37.442 51.987 1.000 19.400 70 VAL CCC C 1
ATOM 7828 O O . VAL C 1 70 ? 1.047 37.369 52.931 1.000 18.170 70 VAL CCC O 1
ATOM 7841 N N . TYR C 1 71 ? 3.100 37.903 52.168 1.000 20.090 71 TYR CCC N 1
ATOM 7842 C CA . TYR C 1 71 ? 3.594 38.297 53.511 1.000 19.590 71 TYR CCC CA 1
ATOM 7843 C C . TYR C 1 71 ? 4.667 39.386 53.323 1.000 20.970 71 TYR CCC C 1
ATOM 7844 O O . TYR C 1 71 ? 5.154 39.602 52.150 1.000 19.580 71 TYR CCC O 1
ATOM 7862 N N . TYR C 1 72 ? 5.078 40.010 54.425 1.000 20.600 72 TYR CCC N 1
ATOM 7863 C CA . TYR C 1 72 ? 6.382 40.720 54.420 1.000 20.970 72 TYR CCC CA 1
ATOM 7864 C C . TYR C 1 72 ? 7.241 40.209 55.560 1.000 21.990 72 TYR CCC C 1
ATOM 7865 O O . TYR C 1 72 ? 6.744 39.813 56.658 1.000 21.430 72 TYR CCC O 1
ATOM 7883 N N . GLU C 1 73 ? 8.522 40.153 55.233 1.000 20.670 73 GLU CCC N 1
ATOM 7884 C CA . GLU C 1 73 ? 9.569 39.484 56.003 1.000 22.240 73 GLU CCC CA 1
ATOM 7885 C C . GLU C 1 73 ? 10.495 40.574 56.532 1.000 24.650 73 GLU CCC C 1
ATOM 7886 O O . GLU C 1 73 ? 11.300 41.090 55.745 1.000 23.050 73 GLU CCC O 1
ATOM 7898 N N . GLN C 1 74 ? 10.455 40.830 57.821 1.000 21.530 74 GLN CCC N 1
ATOM 7899 C CA . GLN C 1 74 ? 11.361 41.811 58.473 1.000 22.240 74 GLN CCC CA 1
ATOM 7900 C C . GLN C 1 74 ? 12.707 41.144 58.709 1.000 24.270 74 GLN CCC C 1
ATOM 7901 O O . GLN C 1 74 ? 12.777 40.087 59.393 1.000 22.940 74 GLN CCC O 1
ATOM 7915 N N . GLN C 1 75 ? 13.778 41.694 58.126 1.000 22.750 75 GLN CCC N 1
ATOM 7916 C CA . GLN C 1 75 ? 15.156 41.203 58.278 1.000 20.260 75 GLN CCC CA 1
ATOM 7917 C C . GLN C 1 75 ? 15.968 42.284 58.988 1.000 21.070 75 GLN CCC C 1
ATOM 7918 O O . GLN C 1 75 ? 15.853 43.458 58.589 1.000 22.230 75 GLN CCC O 1
ATOM 7932 N N . ARG C 1 76 ? 16.804 41.894 59.943 1.000 21.460 76 ARG CCC N 1
ATOM 7933 C CA . ARG C 1 76 ? 17.645 42.877 60.698 1.000 23.080 76 ARG CCC CA 1
ATOM 7934 C C . ARG C 1 76 ? 19.013 42.246 60.917 1.000 23.030 76 ARG CCC C 1
ATOM 7935 O O . ARG C 1 76 ? 19.108 41.064 61.237 1.000 21.490 76 ARG CCC O 1
ATOM 7956 N N . TRP C 1 77 ? 20.066 43.031 60.677 1.000 23.460 77 TRP CCC N 1
ATOM 7957 C CA . TRP C 1 77 ? 21.471 42.636 60.922 1.000 22.460 77 TRP CCC CA 1
ATOM 7958 C C . TRP C 1 77 ? 22.297 43.898 61.198 1.000 22.560 77 TRP CCC C 1
ATOM 7959 O O . TRP C 1 77 ? 21.753 45.035 61.086 1.000 22.220 77 TRP CCC O 1
ATOM 7980 N N . LYS C 1 78 ? 23.538 43.705 61.592 1.000 25.380 78 LYS CCC N 1
ATOM 7981 C CA . LYS C 1 78 ? 24.390 44.843 61.985 1.000 26.030 78 LYS CCC CA 1
ATOM 7982 C C . LYS C 1 78 ? 25.805 44.627 61.466 1.000 26.570 78 LYS CCC C 1
ATOM 7983 O O . LYS C 1 78 ? 26.368 43.545 61.706 1.000 27.670 78 LYS CCC O 1
ATOM 8002 N N . LEU C 1 79 ? 26.366 45.652 60.813 1.000 27.170 79 LEU CCC N 1
ATOM 8003 C CA . LEU C 1 79 ? 27.756 45.622 60.267 1.000 27.270 79 LEU CCC CA 1
ATOM 8004 C C . LEU C 1 79 ? 28.543 46.801 60.853 1.000 27.760 79 LEU CCC C 1
ATOM 8005 O O . LEU C 1 79 ? 28.082 47.943 60.746 1.000 26.030 79 LEU CCC O 1
ATOM 8021 N N . ASN C 1 80 ? 29.697 46.543 61.455 1.000 29.720 80 ASN CCC N 1
ATOM 8022 C CA . ASN C 1 80 ? 30.622 47.634 61.900 1.000 33.890 80 ASN CCC CA 1
ATOM 8023 C C . ASN C 1 80 ? 30.968 48.588 60.742 1.000 30.400 80 ASN CCC C 1
ATOM 8024 O O . ASN C 1 80 ? 31.011 49.796 60.984 1.000 30.070 80 ASN CCC O 1
ATOM 8035 N N . SER C 1 81 ? 31.119 48.062 59.523 1.000 31.960 81 SER CCC N 1
ATOM 8036 C CA . SER C 1 81 ? 31.432 48.833 58.294 1.000 33.100 81 SER CCC CA 1
ATOM 8037 C C . SER C 1 81 ? 30.325 49.832 57.938 1.000 33.390 81 SER CCC C 1
ATOM 8038 O O . SER C 1 81 ? 30.643 50.706 57.148 1.000 30.640 81 SER CCC O 1
ATOM 8046 N N . LEU C 1 82 ? 29.097 49.759 58.491 1.000 29.400 82 LEU CCC N 1
ATOM 8047 C CA . LEU C 1 82 ? 28.022 50.749 58.196 1.000 27.960 82 LEU CCC CA 1
ATOM 8048 C C . LEU C 1 82 ? 27.857 51.758 59.318 1.000 27.300 82 LEU CCC C 1
ATOM 8049 O O . LEU C 1 82 ? 26.890 52.535 59.258 1.000 29.310 82 LEU CCC O 1
ATOM 8065 N N . MET C 1 83 ? 28.790 51.804 60.280 1.000 29.680 83 MET CCC N 1
ATOM 8066 C CA . MET C 1 83 ? 28.697 52.719 61.439 1.000 29.940 83 MET CCC CA 1
ATOM 8067 C C . MET C 1 83 ? 29.174 54.116 61.018 1.000 29.320 83 MET CCC C 1
ATOM 8068 O O . MET C 1 83 ? 30.080 54.232 60.150 1.000 30.630 83 MET CCC O 1
ATOM 8082 N N . TRP C 1 84 ? 28.570 55.130 61.600 1.000 29.550 84 TRP CCC N 1
ATOM 8083 C CA . TRP C 1 84 ? 29.070 56.521 61.533 1.000 34.950 84 TRP CCC CA 1
ATOM 8084 C C . TRP C 1 84 ? 28.731 57.258 62.822 1.000 37.260 84 TRP CCC C 1
ATOM 8085 O O . TRP C 1 84 ? 27.788 56.851 63.559 1.000 30.870 84 TRP CCC O 1
ATOM 8106 N N . ASP C 1 85 ? 29.376 58.410 62.977 1.000 35.270 85 ASP CCC N 1
ATOM 8107 C CA . ASP C 1 85 ? 29.108 59.343 64.088 1.000 36.970 85 ASP CCC CA 1
ATOM 8108 C C . ASP C 1 85 ? 28.121 60.383 63.580 1.000 35.080 85 ASP CCC C 1
ATOM 8109 O O . ASP C 1 85 ? 28.504 61.150 62.701 1.000 39.570 85 ASP CCC O 1
ATOM 8118 N N . PRO C 1 86 ? 26.863 60.473 64.089 1.000 30.800 86 PRO CCC N 1
ATOM 8119 C CA . PRO C 1 86 ? 25.913 61.475 63.631 1.000 33.330 86 PRO CCC CA 1
ATOM 8120 C C . PRO C 1 86 ? 26.418 62.927 63.748 1.000 38.870 86 PRO CCC C 1
ATOM 8121 O O . PRO C 1 86 ? 25.983 63.753 62.943 1.000 38.110 86 PRO CCC O 1
ATOM 8132 N N . ASN C 1 87 ? 27.306 63.210 64.714 1.000 42.480 87 ASN CCC N 1
ATOM 8133 C CA A ASN C 1 87 ? 27.860 64.577 64.929 0.500 41.790 87 ASN CCC CA 1
ATOM 8134 C CA B ASN C 1 87 ? 27.921 64.553 64.945 0.500 41.610 87 ASN CCC CA 1
ATOM 8135 C C . ASN C 1 87 ? 28.640 65.025 63.676 1.000 40.910 87 ASN CCC C 1
ATOM 8136 O O . ASN C 1 87 ? 28.534 66.192 63.338 1.000 42.790 87 ASN CCC O 1
ATOM 8156 N N . GLU C 1 88 ? 29.311 64.111 62.987 1.000 36.000 88 GLU CCC N 1
ATOM 8157 C CA . GLU C 1 88 ? 30.039 64.402 61.726 1.000 41.860 88 GLU CCC CA 1
ATOM 8158 C C . GLU C 1 88 ? 29.101 64.613 60.518 1.000 39.950 88 GLU CCC C 1
ATOM 8159 O O . GLU C 1 88 ? 29.630 65.037 59.445 1.000 39.810 88 GLU CCC O 1
ATOM 8171 N N . TYR C 1 89 ? 27.805 64.296 60.626 1.000 40.090 89 TYR CCC N 1
ATOM 8172 C CA . TYR C 1 89 ? 26.872 64.241 59.464 1.000 36.570 89 TYR CCC CA 1
ATOM 8173 C C . TYR C 1 89 ? 25.545 64.903 59.820 1.000 38.460 89 TYR CCC C 1
ATOM 8174 O O . TYR C 1 89 ? 24.455 64.386 59.490 1.000 35.040 89 TYR CCC O 1
ATOM 8192 N N . GLY C 1 90 ? 25.621 66.078 60.443 1.000 35.360 90 GLY CCC N 1
ATOM 8193 C CA . GLY C 1 90 ? 24.460 66.946 60.699 1.000 35.010 90 GLY CCC CA 1
ATOM 8194 C C . GLY C 1 90 ? 23.403 66.253 61.562 1.000 36.460 90 GLY CCC C 1
ATOM 8195 O O . GLY C 1 90 ? 22.217 66.495 61.291 1.000 34.860 90 GLY CCC O 1
ATOM 8199 N N . ASN C 1 91 ? 23.822 65.373 62.487 1.000 37.170 91 ASN CCC N 1
ATOM 8200 C CA . ASN C 1 91 ? 22.946 64.619 63.433 1.000 39.640 91 ASN CCC CA 1
ATOM 8201 C C . ASN C 1 91 ? 22.050 63.601 62.703 1.000 37.010 91 ASN CCC C 1
ATOM 8202 O O . ASN C 1 91 ? 21.033 63.223 63.294 1.000 35.620 91 ASN CCC O 1
ATOM 8212 N N . ILE C 1 92 ? 22.379 63.199 61.475 1.000 31.950 92 ILE CCC N 1
ATOM 8213 C CA . ILE C 1 92 ? 21.646 62.083 60.790 1.000 31.650 92 ILE CCC CA 1
ATOM 8214 C C . ILE C 1 92 ? 21.915 60.803 61.600 1.000 26.500 92 ILE CCC C 1
ATOM 8215 O O . ILE C 1 92 ? 23.111 60.419 61.770 1.000 27.370 92 ILE CCC O 1
ATOM 8231 N N . THR C 1 93 ? 20.844 60.129 62.041 1.000 30.180 93 THR CCC N 1
ATOM 8232 C CA . THR C 1 93 ? 20.922 58.859 62.813 1.000 29.630 93 THR CCC CA 1
ATOM 8233 C C . THR C 1 93 ? 20.544 57.629 61.968 1.000 27.510 93 THR CCC C 1
ATOM 8234 O O . THR C 1 93 ? 20.921 56.531 62.363 1.000 28.990 93 THR CCC O 1
ATOM 8245 N N . ASP C 1 94 ? 19.868 57.810 60.839 1.000 26.230 94 ASP CCC N 1
ATOM 8246 C CA . ASP C 1 94 ? 19.489 56.689 59.940 1.000 29.800 94 ASP CCC CA 1
ATOM 8247 C C . ASP C 1 94 ? 19.209 57.247 58.547 1.000 25.480 94 ASP CCC C 1
ATOM 8248 O O . ASP C 1 94 ? 18.941 58.474 58.414 1.000 26.970 94 ASP CCC O 1
ATOM 8257 N N . PHE C 1 95 ? 19.210 56.381 57.548 1.000 23.480 95 PHE CCC N 1
ATOM 8258 C CA . PHE C 1 95 ? 18.809 56.784 56.183 1.000 23.060 95 PHE CCC CA 1
ATOM 8259 C C . PHE C 1 95 ? 18.221 55.611 55.401 1.000 24.420 95 PHE CCC C 1
ATOM 8260 O O . PHE C 1 95 ? 18.602 54.436 55.659 1.000 24.470 95 PHE CCC O 1
ATOM 8277 N N . ARG C 1 96 ? 17.405 55.977 54.408 1.000 24.370 96 ARG CCC N 1
ATOM 8278 C CA . ARG C 1 96 ? 16.850 55.036 53.402 1.000 23.980 96 ARG CCC CA 1
ATOM 8279 C C . ARG C 1 96 ? 17.873 54.905 52.279 1.000 26.150 96 ARG CCC C 1
ATOM 8280 O O . ARG C 1 96 ? 18.383 55.909 51.809 1.000 25.730 96 ARG CCC O 1
ATOM 8301 N N . THR C 1 97 ? 18.139 53.694 51.835 1.000 23.730 97 THR CCC N 1
ATOM 8302 C CA . THR C 1 97 ? 19.016 53.446 50.674 1.000 25.920 97 THR CCC CA 1
ATOM 8303 C C . THR C 1 97 ? 18.521 52.254 49.860 1.000 26.250 97 THR CCC C 1
ATOM 8304 O O . THR C 1 97 ? 18.003 51.306 50.450 1.000 22.590 97 THR CCC O 1
ATOM 8315 N N . SER C 1 98 ? 18.785 52.281 48.556 1.000 27.160 98 SER CCC N 1
ATOM 8316 C CA . SER C 1 98 ? 18.611 51.135 47.635 1.000 25.180 98 SER CCC CA 1
ATOM 8317 C C . SER C 1 98 ? 19.278 49.906 48.251 1.000 24.890 98 SER CCC C 1
ATOM 8318 O O . SER C 1 98 ? 20.457 49.960 48.690 1.000 23.800 98 SER CCC O 1
ATOM 8326 N N . ALA C 1 99 ? 18.581 48.782 48.268 1.000 25.170 99 ALA CCC N 1
ATOM 8327 C CA . ALA C 1 99 ? 19.184 47.525 48.768 1.000 26.140 99 ALA CCC CA 1
ATOM 8328 C C . ALA C 1 99 ? 20.341 47.083 47.849 1.000 27.340 99 ALA CCC C 1
ATOM 8329 O O . ALA C 1 99 ? 21.179 46.243 48.302 1.000 28.740 99 ALA CCC O 1
ATOM 8336 N N . ALA C 1 100 ? 20.446 47.580 46.617 1.000 28.280 100 ALA CCC N 1
ATOM 8337 C CA . ALA C 1 100 ? 21.620 47.353 45.724 1.000 30.700 100 ALA CCC CA 1
ATOM 8338 C C . ALA C 1 100 ? 22.914 47.928 46.338 1.000 31.590 100 ALA CCC C 1
ATOM 8339 O O . ALA C 1 100 ? 23.995 47.395 46.055 1.000 34.450 100 ALA CCC O 1
ATOM 8346 N N . ASP C 1 101 ? 22.812 48.992 47.131 1.000 31.340 101 ASP CCC N 1
ATOM 8347 C CA . ASP C 1 101 ? 23.968 49.703 47.725 1.000 29.290 101 ASP CCC CA 1
ATOM 8348 C C . ASP C 1 101 ? 24.657 48.886 48.814 1.000 30.090 101 ASP CCC C 1
ATOM 8349 O O . ASP C 1 101 ? 25.773 49.291 49.176 1.000 28.890 101 ASP CCC O 1
ATOM 8358 N N . ILE C 1 102 ? 24.021 47.857 49.404 1.000 25.490 102 ILE CCC N 1
ATOM 8359 C CA . ILE C 1 102 ? 24.542 47.196 50.620 1.000 25.220 102 ILE CCC CA 1
ATOM 8360 C C . ILE C 1 102 ? 24.498 45.707 50.397 1.000 24.450 102 ILE CCC C 1
ATOM 8361 O O . ILE C 1 102 ? 23.692 45.248 49.537 1.000 22.540 102 ILE CCC O 1
ATOM 8377 N N . TRP C 1 103 ? 25.245 44.993 51.193 1.000 24.200 103 TRP CCC N 1
ATOM 8378 C CA . TRP C 1 103 ? 25.071 43.528 51.314 1.000 25.550 103 TRP CCC CA 1
ATOM 8379 C C . TRP C 1 103 ? 23.690 43.225 51.907 1.000 25.010 103 TRP CCC C 1
ATOM 8380 O O . TRP C 1 103 ? 23.246 43.960 52.805 1.000 22.560 103 TRP CCC O 1
ATOM 8401 N N . THR C 1 104 ? 22.998 42.186 51.404 1.000 23.660 104 THR CCC N 1
ATOM 8402 C CA . THR C 1 104 ? 21.734 41.707 52.012 1.000 23.710 104 THR CCC CA 1
ATOM 8403 C C . THR C 1 104 ? 21.861 40.201 52.133 1.000 23.280 104 THR CCC C 1
ATOM 8404 O O . THR C 1 104 ? 22.530 39.579 51.297 1.000 22.560 104 THR CCC O 1
ATOM 8415 N N . PRO C 1 105 ? 21.265 39.579 53.179 1.000 21.340 105 PRO CCC N 1
ATOM 8416 C CA . PRO C 1 105 ? 21.403 38.126 53.357 1.000 20.210 105 PRO CCC CA 1
ATOM 8417 C C . PRO C 1 105 ? 20.564 37.361 52.310 1.000 20.950 105 PRO CCC C 1
ATOM 8418 O O . PRO C 1 105 ? 19.508 37.857 51.884 1.000 23.580 105 PRO CCC O 1
ATOM 8429 N N . ASP C 1 106 ? 21.068 36.192 51.924 1.000 21.540 106 ASP CCC N 1
ATOM 8430 C CA . ASP C 1 106 ? 20.469 35.278 50.915 1.000 24.820 106 ASP CCC CA 1
ATOM 8431 C C . ASP C 1 106 ? 19.383 34.412 51.588 1.000 19.960 106 ASP CCC C 1
ATOM 8432 O O . ASP C 1 106 ? 19.384 33.169 51.363 1.000 23.170 106 ASP CCC O 1
ATOM 8441 N N . ILE C 1 107 ? 18.427 35.025 52.272 1.000 22.640 107 ILE CCC N 1
ATOM 8442 C CA . ILE C 1 107 ? 17.329 34.288 52.958 1.000 21.460 107 ILE CCC CA 1
ATOM 8443 C C . ILE C 1 107 ? 16.426 33.686 51.871 1.000 21.730 107 ILE CCC C 1
ATOM 8444 O O . ILE C 1 107 ? 15.887 34.424 51.079 1.000 23.770 107 ILE CCC O 1
ATOM 8460 N N . THR C 1 108 ? 16.283 32.367 51.868 1.000 20.190 108 THR CCC N 1
ATOM 8461 C CA . THR C 1 108 ? 15.641 31.586 50.805 1.000 22.810 108 THR CCC CA 1
ATOM 8462 C C . THR C 1 108 ? 14.573 30.686 51.437 1.000 23.210 108 THR CCC C 1
ATOM 8463 O O . THR C 1 108 ? 14.896 30.057 52.462 1.000 20.520 108 THR CCC O 1
ATOM 8474 N N . ALA C 1 109 ? 13.416 30.575 50.798 1.000 19.390 109 ALA CCC N 1
ATOM 8475 C CA . ALA C 1 109 ? 12.361 29.573 51.135 1.000 18.460 109 ALA CCC CA 1
ATOM 8476 C C . ALA C 1 109 ? 12.838 28.237 50.602 1.000 21.890 109 ALA CCC C 1
ATOM 8477 O O . ALA C 1 109 ? 13.158 28.178 49.400 1.000 29.150 109 ALA CCC O 1
ATOM 8484 N N . TYR C 1 110 ? 12.921 27.215 51.427 1.000 19.170 110 TYR CCC N 1
ATOM 8485 C CA . TYR C 1 110 ? 13.554 25.933 51.079 1.000 20.330 110 TYR CCC CA 1
ATOM 8486 C C . TYR C 1 110 ? 12.598 25.043 50.248 1.000 25.680 110 TYR CCC C 1
ATOM 8487 O O . TYR C 1 110 ? 13.098 24.136 49.577 1.000 29.770 110 TYR CCC O 1
ATOM 8505 N N . SER C 1 111 ? 11.314 25.352 50.156 1.000 20.320 111 SER CCC N 1
ATOM 8506 C CA . SER C 1 111 ? 10.354 24.456 49.457 1.000 21.460 111 SER CCC CA 1
ATOM 8507 C C . SER C 1 111 ? 9.489 25.285 48.508 1.000 21.410 111 SER CCC C 1
ATOM 8508 O O . SER C 1 111 ? 8.329 24.923 48.238 1.000 19.130 111 SER CCC O 1
ATOM 8516 N N . SER C 1 112 ? 10.027 26.402 48.000 1.000 20.790 112 SER CCC N 1
ATOM 8517 C CA . SER C 1 112 ? 9.358 27.185 46.940 1.000 21.460 112 SER CCC CA 1
ATOM 8518 C C . SER C 1 112 ? 9.258 26.310 45.684 1.000 19.950 112 SER CCC C 1
ATOM 8519 O O . SER C 1 112 ? 10.075 25.412 45.467 1.000 20.030 112 SER CCC O 1
ATOM 8527 N N . THR C 1 113 ? 8.215 26.534 44.892 1.000 18.510 113 THR CCC N 1
ATOM 8528 C CA . THR C 1 113 ? 7.992 25.846 43.602 1.000 20.900 113 THR CCC CA 1
ATOM 8529 C C . THR C 1 113 ? 8.028 26.814 42.427 1.000 21.340 113 THR CCC C 1
ATOM 8530 O O . THR C 1 113 ? 7.888 26.382 41.325 1.000 22.820 113 THR CCC O 1
ATOM 8541 N N . ARG C 1 114 ? 8.177 28.094 42.697 1.000 21.490 114 ARG CCC N 1
ATOM 8542 C CA A ARG C 1 114 ? 8.188 29.186 41.699 0.700 24.570 114 ARG CCC CA 1
ATOM 8543 C CA B ARG C 1 114 ? 8.268 29.143 41.662 0.300 22.890 114 ARG CCC CA 1
ATOM 8544 C C . ARG C 1 114 ? 9.178 30.203 42.249 1.000 23.100 114 ARG CCC C 1
ATOM 8545 O O . ARG C 1 114 ? 9.291 30.290 43.469 1.000 22.200 114 ARG CCC O 1
ATOM 8585 N N . PRO C 1 115 ? 9.872 31.009 41.416 1.000 22.480 115 PRO CCC N 1
ATOM 8586 C CA . PRO C 1 115 ? 10.603 32.154 41.962 1.000 22.960 115 PRO CCC CA 1
ATOM 8587 C C . PRO C 1 115 ? 9.660 33.051 42.760 1.000 21.920 115 PRO CCC C 1
ATOM 8588 O O . PRO C 1 115 ? 8.521 33.321 42.345 1.000 20.700 115 PRO CCC O 1
ATOM 8599 N N . VAL C 1 116 ? 10.151 33.547 43.876 1.000 20.010 116 VAL CCC N 1
ATOM 8600 C CA A VAL C 1 116 ? 9.395 34.485 44.767 0.500 22.020 116 VAL CCC CA 1
ATOM 8601 C CA B VAL C 1 116 ? 9.348 34.446 44.747 0.500 22.990 116 VAL CCC CA 1
ATOM 8602 C C . VAL C 1 116 ? 9.109 35.739 43.939 1.000 24.820 116 VAL CCC C 1
ATOM 8603 O O . VAL C 1 116 ? 10.002 36.158 43.177 1.000 27.740 116 VAL CCC O 1
ATOM 8627 N N . GLN C 1 117 ? 7.936 36.309 44.048 1.000 20.840 117 GLN CCC N 1
ATOM 8628 C CA . GLN C 1 117 ? 7.586 37.579 43.392 1.000 21.770 117 GLN CCC CA 1
ATOM 8629 C C . GLN C 1 117 ? 7.741 38.698 44.413 1.000 24.020 117 GLN CCC C 1
ATOM 8630 O O . GLN C 1 117 ? 7.186 38.588 45.504 1.000 24.070 117 GLN CCC O 1
ATOM 8644 N N . VAL C 1 118 ? 8.459 39.753 44.052 1.000 23.400 118 VAL CCC N 1
ATOM 8645 C CA . VAL C 1 118 ? 8.713 40.913 44.939 1.000 25.140 118 VAL CCC CA 1
ATOM 8646 C C . VAL C 1 118 ? 7.600 41.931 44.777 1.000 22.950 118 VAL CCC C 1
ATOM 8647 O O . VAL C 1 118 ? 7.301 42.350 43.636 1.000 26.520 118 VAL CCC O 1
ATOM 8660 N N . LEU C 1 119 ? 6.987 42.334 45.891 1.000 21.470 119 LEU CCC N 1
ATOM 8661 C CA . LEU C 1 119 ? 5.802 43.217 45.899 1.000 19.770 119 LEU CCC CA 1
ATOM 8662 C C . LEU C 1 119 ? 6.140 44.603 46.438 1.000 19.700 119 LEU CCC C 1
ATOM 8663 O O . LEU C 1 119 ? 5.276 45.434 46.357 1.000 22.840 119 LEU CCC O 1
ATOM 8679 N N . SER C 1 120 ? 7.329 44.822 46.981 1.000 20.430 120 SER CCC N 1
ATOM 8680 C CA . SER C 1 120 ? 7.691 46.106 47.617 1.000 20.910 120 SER CCC CA 1
ATOM 8681 C C . SER C 1 120 ? 9.009 46.630 47.049 1.000 21.440 120 SER CCC C 1
ATOM 8682 O O . SER C 1 120 ? 9.820 45.876 46.520 1.000 21.660 120 SER CCC O 1
ATOM 8690 N N . PRO C 1 121 ? 9.235 47.951 47.151 1.000 21.000 121 PRO CCC N 1
ATOM 8691 C CA . PRO C 1 121 ? 10.504 48.558 46.741 1.000 27.430 121 PRO CCC CA 1
ATOM 8692 C C . PRO C 1 121 ? 11.723 48.009 47.498 1.000 23.290 121 PRO CCC C 1
ATOM 8693 O O . PRO C 1 121 ? 11.638 47.808 48.647 1.000 26.050 121 PRO CCC O 1
ATOM 8704 N N . GLN C 1 122 ? 12.811 47.777 46.790 1.000 22.940 122 GLN CCC N 1
ATOM 8705 C CA A GLN C 1 122 ? 14.093 47.217 47.270 0.500 25.900 122 GLN CCC CA 1
ATOM 8706 C CA B GLN C 1 122 ? 14.029 47.159 47.402 0.500 25.900 122 GLN CCC CA 1
ATOM 8707 C C . GLN C 1 122 ? 14.870 48.331 47.988 1.000 24.300 122 GLN CCC C 1
ATOM 8708 O O . GLN C 1 122 ? 15.857 48.793 47.416 1.000 26.030 122 GLN CCC O 1
ATOM 8734 N N . ILE C 1 123 ? 14.391 48.799 49.119 1.000 23.980 123 ILE CCC N 1
ATOM 8735 C CA . ILE C 1 123 ? 14.952 49.952 49.887 1.000 24.330 123 ILE CCC CA 1
ATOM 8736 C C . ILE C 1 123 ? 15.019 49.505 51.347 1.000 25.070 123 ILE CCC C 1
ATOM 8737 O O . ILE C 1 123 ? 14.025 48.952 51.837 1.000 23.270 123 ILE CCC O 1
ATOM 8753 N N . ALA C 1 124 ? 16.180 49.675 51.970 1.000 22.500 124 ALA CCC N 1
ATOM 8754 C CA . ALA C 1 124 ? 16.466 49.356 53.381 1.000 23.360 124 ALA CCC CA 1
ATOM 8755 C C . ALA C 1 124 ? 16.707 50.633 54.163 1.000 23.300 124 ALA CCC C 1
ATOM 8756 O O . ALA C 1 124 ? 16.818 51.746 53.552 1.000 22.870 124 ALA CCC O 1
ATOM 8763 N N . VAL C 1 125 ? 16.701 50.487 55.482 1.000 24.330 125 VAL CCC N 1
ATOM 8764 C CA . VAL C 1 125 ? 17.038 51.610 56.394 1.000 24.840 125 VAL CCC CA 1
ATOM 8765 C C . VAL C 1 125 ? 18.308 51.213 57.116 1.000 25.110 125 VAL CCC C 1
ATOM 8766 O O . VAL C 1 125 ? 18.356 50.121 57.721 1.000 23.150 125 VAL CCC O 1
ATOM 8779 N N . VAL C 1 126 ? 19.316 52.099 57.077 1.000 22.620 126 VAL CCC N 1
ATOM 8780 C CA . VAL C 1 126 ? 20.624 51.896 57.751 1.000 23.700 126 VAL CCC CA 1
ATOM 8781 C C . VAL C 1 126 ? 20.654 52.885 58.916 1.000 23.590 126 VAL CCC C 1
ATOM 8782 O O . VAL C 1 126 ? 20.327 54.061 58.684 1.000 25.490 126 VAL CCC O 1
ATOM 8795 N N . THR C 1 127 ? 21.003 52.403 60.106 1.000 26.620 127 THR CCC N 1
ATOM 8796 C CA . THR C 1 127 ? 21.090 53.190 61.363 1.000 28.110 127 THR CCC CA 1
ATOM 8797 C C . THR C 1 127 ? 22.557 53.364 61.738 1.000 26.120 127 THR CCC C 1
ATOM 8798 O O . THR C 1 127 ? 23.393 52.537 61.376 1.000 24.460 127 THR CCC O 1
ATOM 8809 N N . HIS C 1 128 ? 22.870 54.446 62.451 1.000 28.380 128 HIS CCC N 1
ATOM 8810 C CA . HIS C 1 128 ? 24.278 54.891 62.726 1.000 28.440 128 HIS CCC CA 1
ATOM 8811 C C . HIS C 1 128 ? 25.118 53.892 63.510 1.000 30.660 128 HIS CCC C 1
ATOM 8812 O O . HIS C 1 128 ? 26.348 54.003 63.420 1.000 27.420 128 HIS CCC O 1
ATOM 8827 N N . ASP C 1 129 ? 24.497 52.931 64.205 1.000 27.670 129 ASP CCC N 1
ATOM 8828 C CA . ASP C 1 129 ? 25.219 51.825 64.887 1.000 29.680 129 ASP CCC CA 1
ATOM 8829 C C . ASP C 1 129 ? 25.598 50.716 63.900 1.000 30.310 129 ASP CCC C 1
ATOM 8830 O O . ASP C 1 129 ? 26.198 49.720 64.350 1.000 29.200 129 ASP CCC O 1
ATOM 8839 N N . GLY C 1 130 ? 25.292 50.873 62.603 1.000 26.890 130 GLY CCC N 1
ATOM 8840 C CA . GLY C 1 130 ? 25.595 49.882 61.570 1.000 26.660 130 GLY CCC CA 1
ATOM 8841 C C . GLY C 1 130 ? 24.468 48.865 61.403 1.000 24.270 130 GLY CCC C 1
ATOM 8842 O O . GLY C 1 130 ? 24.672 47.944 60.672 1.000 24.530 130 GLY CCC O 1
ATOM 8846 N N . SER C 1 131 ? 23.347 49.038 62.076 1.000 23.340 131 SER CCC N 1
ATOM 8847 C CA . SER C 1 131 ? 22.200 48.102 62.018 1.000 26.770 131 SER CCC CA 1
ATOM 8848 C C . SER C 1 131 ? 21.394 48.438 60.754 1.000 26.110 131 SER CCC C 1
ATOM 8849 O O . SER C 1 131 ? 21.349 49.613 60.297 1.000 23.010 131 SER CCC O 1
ATOM 8857 N N . VAL C 1 132 ? 20.878 47.403 60.123 1.000 24.250 132 VAL CCC N 1
ATOM 8858 C CA . VAL C 1 132 ? 20.113 47.528 58.843 1.000 22.790 132 VAL CCC CA 1
ATOM 8859 C C . VAL C 1 132 ? 18.778 46.830 59.060 1.000 22.760 132 VAL CCC C 1
ATOM 8860 O O . VAL C 1 132 ? 18.812 45.759 59.679 1.000 23.530 132 VAL CCC O 1
ATOM 8873 N N . MET C 1 133 ? 17.695 47.425 58.557 1.000 22.140 133 MET CCC N 1
ATOM 8874 C CA . MET C 1 133 ? 16.389 46.757 58.522 1.000 24.310 133 MET CCC CA 1
ATOM 8875 C C . MET C 1 133 ? 15.856 46.814 57.104 1.000 24.070 133 MET CCC C 1
ATOM 8876 O O . MET C 1 133 ? 15.872 47.861 56.470 1.000 23.380 133 MET CCC O 1
ATOM 8890 N N . PHE C 1 134 ? 15.403 45.661 56.629 1.000 21.700 134 PHE CCC N 1
ATOM 8891 C CA . PHE C 1 134 ? 14.921 45.493 55.253 1.000 22.530 134 PHE CCC CA 1
ATOM 8892 C C . PHE C 1 134 ? 13.644 44.648 55.337 1.000 22.980 134 PHE CCC C 1
ATOM 8893 O O . PHE C 1 134 ? 13.766 43.623 55.985 1.000 19.780 134 PHE CCC O 1
ATOM 8910 N N . ILE C 1 135 ? 12.531 45.073 54.716 1.000 21.580 135 ILE CCC N 1
ATOM 8911 C CA . ILE C 1 135 ? 11.210 44.436 54.920 1.000 21.390 135 ILE CCC CA 1
ATOM 8912 C C . ILE C 1 135 ? 10.580 44.159 53.550 1.000 20.450 135 ILE CCC C 1
ATOM 8913 O O . ILE C 1 135 ? 9.598 44.801 53.154 1.000 22.190 135 ILE CCC O 1
ATOM 8929 N N . PRO C 1 136 ? 11.123 43.180 52.779 1.000 20.190 136 PRO CCC N 1
ATOM 8930 C CA . PRO C 1 136 ? 10.530 42.799 51.503 1.000 22.790 136 PRO CCC CA 1
ATOM 8931 C C . PRO C 1 136 ? 9.180 42.074 51.638 1.000 23.020 136 PRO CCC C 1
ATOM 8932 O O . PRO C 1 136 ? 9.071 41.101 52.415 1.000 22.430 136 PRO CCC O 1
ATOM 8943 N N . ALA C 1 137 ? 8.201 42.581 50.889 1.000 22.850 137 ALA CCC N 1
ATOM 8944 C CA . ALA C 1 137 ? 6.893 41.926 50.637 1.000 22.620 137 ALA CCC CA 1
ATOM 8945 C C . ALA C 1 137 ? 7.071 40.948 49.478 1.000 23.770 137 ALA CCC C 1
ATOM 8946 O O . ALA C 1 137 ? 7.751 41.273 48.456 1.000 18.260 137 ALA CCC O 1
ATOM 8953 N N . GLN C 1 138 ? 6.538 39.732 49.639 1.000 20.860 138 GLN CCC N 1
ATOM 8954 C CA . GLN C 1 138 ? 6.725 38.623 48.695 1.000 21.690 138 GLN CCC CA 1
ATOM 8955 C C . GLN C 1 138 ? 5.415 37.875 48.480 1.000 19.810 138 GLN CCC C 1
ATOM 8956 O O . GLN C 1 138 ? 4.584 37.837 49.425 1.000 20.690 138 GLN CCC O 1
ATOM 8970 N N . ARG C 1 139 ? 5.249 37.327 47.282 1.000 19.970 139 ARG CCC N 1
ATOM 8971 C CA . ARG C 1 139 ? 4.296 36.227 47.036 1.000 19.700 139 ARG CCC CA 1
ATOM 8972 C C . ARG C 1 139 ? 5.095 34.965 46.797 1.000 18.960 139 ARG CCC C 1
ATOM 8973 O O . ARG C 1 139 ? 5.956 34.978 45.875 1.000 20.610 139 ARG CCC O 1
ATOM 8994 N N . LEU C 1 140 ? 4.795 33.920 47.561 1.000 17.490 140 LEU CCC N 1
ATOM 8995 C CA . LEU C 1 140 ? 5.526 32.652 47.556 1.000 19.290 140 LEU CCC CA 1
ATOM 8996 C C . LEU C 1 140 ? 4.546 31.549 47.175 1.000 20.410 140 LEU CCC C 1
ATOM 8997 O O . LEU C 1 140 ? 3.483 31.515 47.860 1.000 19.790 140 LEU CCC O 1
ATOM 9013 N N . SER C 1 141 ? 4.950 30.681 46.247 1.000 19.820 141 SER CCC N 1
ATOM 9014 C CA . SER C 1 141 ? 4.305 29.353 46.024 1.000 20.110 141 SER CCC CA 1
ATOM 9015 C C . SER C 1 141 ? 5.165 28.314 46.701 1.000 20.050 141 SER CCC C 1
ATOM 9016 O O . SER C 1 141 ? 6.324 28.245 46.328 1.000 18.350 141 SER CCC O 1
ATOM 9024 N N . PHE C 1 142 ? 4.623 27.500 47.613 1.000 19.240 142 PHE CCC N 1
ATOM 9025 C CA . PHE C 1 142 ? 5.428 26.456 48.286 1.000 19.470 142 PHE CCC CA 1
ATOM 9026 C C . PHE C 1 142 ? 4.647 25.149 48.389 1.000 18.870 142 PHE CCC C 1
ATOM 9027 O O . PHE C 1 142 ? 3.444 25.131 48.188 1.000 19.990 142 PHE CCC O 1
ATOM 9044 N N . MET C 1 143 ? 5.371 24.110 48.780 1.000 17.990 143 MET CCC N 1
ATOM 9045 C CA . MET C 1 143 ? 4.860 22.721 48.813 1.000 19.900 143 MET CCC CA 1
ATOM 9046 C C . MET C 1 143 ? 3.989 22.559 50.076 1.000 21.170 143 MET CCC C 1
ATOM 9047 O O . MET C 1 143 ? 4.515 22.733 51.213 1.000 20.550 143 MET CCC O 1
ATOM 9061 N N . CYS C 1 144 ? 2.709 22.328 49.872 1.000 19.040 144 CYS CCC N 1
ATOM 9062 C CA . CYS C 1 144 ? 1.704 22.236 50.939 1.000 21.460 144 CYS CCC CA 1
ATOM 9063 C C . CYS C 1 144 ? 0.502 21.444 50.386 1.000 25.240 144 CYS CCC C 1
ATOM 9064 O O . CYS C 1 144 ? -0.068 21.893 49.370 1.000 22.720 144 CYS CCC O 1
ATOM 9071 N N . ASP C 1 145 ? 0.130 20.366 51.064 1.000 25.680 145 ASP CCC N 1
ATOM 9072 C CA . ASP C 1 145 ? -1.054 19.542 50.716 1.000 24.390 145 ASP CCC CA 1
ATOM 9073 C C . ASP C 1 145 ? -2.271 20.169 51.386 1.000 23.820 145 ASP CCC C 1
ATOM 9074 O O . ASP C 1 145 ? -2.387 20.085 52.598 1.000 24.850 145 ASP CCC O 1
ATOM 9083 N N . PRO C 1 146 ? -3.197 20.840 50.647 1.000 23.090 146 PRO CCC N 1
ATOM 9084 C CA . PRO C 1 146 ? -4.359 21.476 51.250 1.000 24.560 146 PRO CCC CA 1
ATOM 9085 C C . PRO C 1 146 ? -5.559 20.530 51.500 1.000 28.290 146 PRO CCC C 1
ATOM 9086 O O . PRO C 1 146 ? -6.607 21.027 51.861 1.000 31.410 146 PRO CCC O 1
ATOM 9097 N N . THR C 1 147 ? -5.387 19.216 51.307 1.000 27.250 147 THR CCC N 1
ATOM 9098 C CA . THR C 1 147 ? -6.477 18.205 51.503 1.000 31.450 147 THR CCC CA 1
ATOM 9099 C C . THR C 1 147 ? -7.022 18.332 52.913 1.000 28.230 147 THR CCC C 1
ATOM 9100 O O . THR C 1 147 ? -6.235 18.196 53.814 1.000 29.180 147 THR CCC O 1
ATOM 9111 N N . GLY C 1 148 ? -8.337 18.590 53.056 1.000 30.170 148 GLY CCC N 1
ATOM 9112 C CA . GLY C 1 148 ? -8.965 18.805 54.374 1.000 29.200 148 GLY CCC CA 1
ATOM 9113 C C . GLY C 1 148 ? -9.027 20.269 54.786 1.000 32.120 148 GLY CCC C 1
ATOM 9114 O O . GLY C 1 148 ? -9.506 20.540 55.900 1.000 29.280 148 GLY CCC O 1
ATOM 9118 N N . VAL C 1 149 ? -8.568 21.217 53.954 1.000 28.730 149 VAL CCC N 1
ATOM 9119 C CA . VAL C 1 149 ? -8.731 22.660 54.314 1.000 29.140 149 VAL CCC CA 1
ATOM 9120 C C . VAL C 1 149 ? -10.218 23.009 54.486 1.000 27.770 149 VAL CCC C 1
ATOM 9121 O O . VAL C 1 149 ? -10.539 23.973 55.241 1.000 26.150 149 VAL CCC O 1
ATOM 9134 N N . ASP C 1 150 ? -11.114 22.278 53.810 1.000 29.010 150 ASP CCC N 1
ATOM 9135 C CA . ASP C 1 150 ? -12.585 22.528 53.922 1.000 30.910 150 ASP CCC CA 1
ATOM 9136 C C . ASP C 1 150 ? -13.198 21.885 55.191 1.000 33.250 150 ASP CCC C 1
ATOM 9137 O O . ASP C 1 150 ? -14.392 21.710 55.224 1.000 45.320 150 ASP CCC O 1
ATOM 9146 N N . SER C 1 151 ? -12.429 21.478 56.175 1.000 29.430 151 SER CCC N 1
ATOM 9147 C CA . SER C 1 151 ? -12.896 20.825 57.418 1.000 33.890 151 SER CCC CA 1
ATOM 9148 C C . SER C 1 151 ? -12.702 21.789 58.577 1.000 38.430 151 SER CCC C 1
ATOM 9149 O O . SER C 1 151 ? -12.054 22.823 58.390 1.000 35.150 151 SER CCC O 1
ATOM 9157 N N . GLU C 1 152 ? -13.245 21.439 59.738 1.000 39.930 152 GLU CCC N 1
ATOM 9158 C CA . GLU C 1 152 ? -13.183 22.294 60.944 1.000 44.420 152 GLU CCC CA 1
ATOM 9159 C C . GLU C 1 152 ? -11.756 22.323 61.482 1.000 34.490 152 GLU CCC C 1
ATOM 9160 O O . GLU C 1 152 ? -11.401 23.313 62.088 1.000 39.390 152 GLU CCC O 1
ATOM 9172 N N . GLU C 1 153 ? -10.996 21.258 61.311 1.000 33.770 153 GLU CCC N 1
ATOM 9173 C CA . GLU C 1 153 ? -9.651 21.137 61.914 1.000 38.850 153 GLU CCC CA 1
ATOM 9174 C C . GLU C 1 153 ? -8.599 21.684 60.934 1.000 36.680 153 GLU CCC C 1
ATOM 9175 O O . GLU C 1 153 ? -7.496 21.882 61.380 1.000 37.700 153 GLU CCC O 1
ATOM 9187 N N . GLY C 1 154 ? -8.940 21.866 59.660 1.000 31.050 154 GLY CCC N 1
ATOM 9188 C CA . GLY C 1 154 ? -8.065 22.477 58.643 1.000 29.470 154 GLY CCC CA 1
ATOM 9189 C C . GLY C 1 154 ? -6.832 21.660 58.361 1.000 33.100 154 GLY CCC C 1
ATOM 9190 O O . GLY C 1 154 ? -6.855 20.401 58.486 1.000 29.940 154 GLY CCC O 1
ATOM 9194 N N . VAL C 1 155 ? -5.781 22.362 57.927 1.000 27.190 155 VAL CCC N 1
ATOM 9195 C CA A VAL C 1 155 ? -4.507 21.744 57.485 0.500 25.710 155 VAL CCC CA 1
ATOM 9196 C CA B VAL C 1 155 ? -4.506 21.783 57.437 0.500 28.490 155 VAL CCC CA 1
ATOM 9197 C C . VAL C 1 155 ? -3.360 22.554 58.107 1.000 24.130 155 VAL CCC C 1
ATOM 9198 O O . VAL C 1 155 ? -3.579 23.756 58.420 1.000 25.060 155 VAL CCC O 1
ATOM 9222 N N . THR C 1 156 ? -2.242 21.899 58.267 1.000 23.850 156 THR CCC N 1
ATOM 9223 C CA . THR C 1 156 ? -0.965 22.512 58.703 1.000 28.130 156 THR CCC CA 1
ATOM 9224 C C . THR C 1 156 ? 0.041 22.402 57.554 1.000 25.660 156 THR CCC C 1
ATOM 9225 O O . THR C 1 156 ? 0.162 21.330 56.965 1.000 25.500 156 THR CCC O 1
ATOM 9236 N N . CYS C 1 157 ? 0.667 23.509 57.188 1.000 23.660 157 CYS CCC N 1
ATOM 9237 C CA . CYS C 1 157 ? 1.797 23.509 56.231 1.000 23.700 157 CYS CCC CA 1
ATOM 9238 C C . CYS C 1 157 ? 2.941 24.304 56.869 1.000 21.740 157 CYS CCC C 1
ATOM 9239 O O . CYS C 1 157 ? 2.725 25.047 57.840 1.000 22.510 157 CYS CCC O 1
ATOM 9246 N N . ALA C 1 158 ? 4.124 24.062 56.370 1.000 20.380 158 ALA CCC N 1
ATOM 9247 C CA . ALA C 1 158 ? 5.356 24.686 56.878 1.000 21.690 158 ALA CCC CA 1
ATOM 9248 C C . ALA C 1 158 ? 6.322 24.929 55.720 1.000 22.730 158 ALA CCC C 1
ATOM 9249 O O . ALA C 1 158 ? 6.384 24.093 54.801 1.000 23.820 158 ALA CCC O 1
ATOM 9256 N N . VAL C 1 159 ? 7.118 25.987 55.874 1.000 23.920 159 VAL CCC N 1
ATOM 9257 C CA . VAL C 1 159 ? 8.203 26.327 54.907 1.000 19.950 159 VAL CCC CA 1
ATOM 9258 C C . VAL C 1 159 ? 9.333 26.945 55.752 1.000 21.310 159 VAL CCC C 1
ATOM 9259 O O . VAL C 1 159 ? 9.041 27.736 56.664 1.000 21.990 159 VAL CCC O 1
ATOM 9272 N N . LYS C 1 160 ? 10.547 26.518 55.477 1.000 20.590 160 LYS CCC N 1
ATOM 9273 C CA . LYS C 1 160 ? 11.787 26.980 56.122 1.000 21.880 160 LYS CCC CA 1
ATOM 9274 C C . LYS C 1 160 ? 12.395 28.118 55.320 1.000 21.330 160 LYS CCC C 1
ATOM 9275 O O . LYS C 1 160 ? 12.558 27.965 54.079 1.000 22.030 160 LYS CCC O 1
ATOM 9294 N N . PHE C 1 161 ? 12.817 29.159 56.024 1.000 20.880 161 PHE CCC N 1
ATOM 9295 C CA . PHE C 1 161 ? 13.517 30.327 55.471 1.000 21.730 161 PHE CCC CA 1
ATOM 9296 C C . PHE C 1 161 ? 14.906 30.421 56.078 1.000 24.090 161 PHE CCC C 1
ATOM 9297 O O . PHE C 1 161 ? 15.036 30.524 57.307 1.000 20.020 161 PHE CCC O 1
ATOM 9314 N N . GLY C 1 162 ? 15.930 30.377 55.244 1.000 20.430 162 GLY CCC N 1
ATOM 9315 C CA . GLY C 1 162 ? 17.302 30.536 55.762 1.000 23.540 162 GLY CCC CA 1
ATOM 9316 C C . GLY C 1 162 ? 18.277 30.747 54.634 1.000 21.970 162 GLY CCC C 1
ATOM 9317 O O . GLY C 1 162 ? 17.870 30.690 53.437 1.000 20.710 162 GLY CCC O 1
ATOM 9321 N N . SER C 1 163 ? 19.534 30.945 54.990 1.000 21.370 163 SER CCC N 1
ATOM 9322 C CA . SER C 1 163 ? 20.614 31.123 54.011 1.000 20.240 163 SER CCC CA 1
ATOM 9323 C C . SER C 1 163 ? 20.686 29.869 53.154 1.000 20.540 163 SER CCC C 1
ATOM 9324 O O . SER C 1 163 ? 20.566 28.732 53.700 1.000 22.550 163 SER CCC O 1
ATOM 9332 N N . TRP C 1 164 ? 20.849 30.051 51.843 1.000 19.500 164 TRP CCC N 1
ATOM 9333 C CA . TRP C 1 164 ? 21.100 28.934 50.901 1.000 19.770 164 TRP CCC CA 1
ATOM 9334 C C . TRP C 1 164 ? 22.536 28.418 51.027 1.000 20.370 164 TRP CCC C 1
ATOM 9335 O O . TRP C 1 164 ? 22.749 27.178 50.928 1.000 19.560 164 TRP CCC O 1
ATOM 9356 N N . VAL C 1 165 ? 23.504 29.320 51.236 1.000 19.330 165 VAL CCC N 1
ATOM 9357 C CA . VAL C 1 165 ? 24.942 28.991 51.058 1.000 20.760 165 VAL CCC CA 1
ATOM 9358 C C . VAL C 1 165 ? 25.795 29.191 52.321 1.000 21.800 165 VAL CCC C 1
ATOM 9359 O O . VAL C 1 165 ? 26.921 28.694 52.258 1.000 21.680 165 VAL CCC O 1
ATOM 9372 N N . TYR C 1 166 ? 25.298 29.813 53.391 1.000 21.460 166 TYR CCC N 1
ATOM 9373 C CA . TYR C 1 166 ? 26.088 30.023 54.645 1.000 23.110 166 TYR CCC CA 1
ATOM 9374 C C . TYR C 1 166 ? 25.547 29.138 55.766 1.000 23.360 166 TYR CCC C 1
ATOM 9375 O O . TYR C 1 166 ? 24.328 29.156 56.075 1.000 20.450 166 TYR CCC O 1
ATOM 9393 N N . SER C 1 167 ? 26.469 28.396 56.396 1.000 23.800 167 SER CCC N 1
ATOM 9394 C CA . SER C 1 167 ? 26.174 27.585 57.584 1.000 22.150 167 SER CCC CA 1
ATOM 9395 C C . SER C 1 167 ? 25.993 28.488 58.802 1.000 22.310 167 SER CCC C 1
ATOM 9396 O O . SER C 1 167 ? 26.194 29.763 58.730 1.000 22.660 167 SER CCC O 1
ATOM 9404 N N . GLY C 1 168 ? 25.589 27.859 59.890 1.000 24.800 168 GLY CCC N 1
ATOM 9405 C CA . GLY C 1 168 ? 25.398 28.561 61.175 1.000 29.780 168 GLY CCC CA 1
ATOM 9406 C C . GLY C 1 168 ? 26.717 29.136 61.715 1.000 29.250 168 GLY CCC C 1
ATOM 9407 O O . GLY C 1 168 ? 26.645 29.997 62.565 1.000 27.780 168 GLY CCC O 1
ATOM 9411 N N . PHE C 1 169 ? 27.865 28.727 61.186 1.000 27.520 169 PHE CCC N 1
ATOM 9412 C CA . PHE C 1 169 ? 29.181 29.351 61.498 1.000 29.570 169 PHE CCC CA 1
ATOM 9413 C C . PHE C 1 169 ? 29.380 30.688 60.790 1.000 31.720 169 PHE CCC C 1
ATOM 9414 O O . PHE C 1 169 ? 30.315 31.401 61.212 1.000 30.090 169 PHE CCC O 1
ATOM 9431 N N . GLU C 1 170 ? 28.603 31.050 59.758 1.000 25.150 170 GLU CCC N 1
ATOM 9432 C CA . GLU C 1 170 ? 28.660 32.418 59.180 1.000 24.470 170 GLU CCC CA 1
ATOM 9433 C C . GLU C 1 170 ? 27.380 33.201 59.396 1.000 26.520 170 GLU CCC C 1
ATOM 9434 O O . GLU C 1 170 ? 27.489 34.422 59.580 1.000 23.910 170 GLU CCC O 1
ATOM 9446 N N . ILE C 1 171 ? 26.216 32.583 59.170 1.000 25.550 171 ILE CCC N 1
ATOM 9447 C CA . ILE C 1 171 ? 24.909 33.249 59.403 1.000 24.730 171 ILE CCC CA 1
ATOM 9448 C C . ILE C 1 171 ? 24.167 32.413 60.440 1.000 25.220 171 ILE CCC C 1
ATOM 9449 O O . ILE C 1 171 ? 23.752 31.248 60.156 1.000 25.380 171 ILE CCC O 1
ATOM 9465 N N . ASP C 1 172 ? 23.881 33.039 61.560 1.000 25.700 172 ASP CCC N 1
ATOM 9466 C CA . ASP C 1 172 ? 22.896 32.539 62.534 1.000 26.210 172 ASP CCC CA 1
ATOM 9467 C C . ASP C 1 172 ? 21.617 33.348 62.375 1.000 22.770 172 ASP CCC C 1
ATOM 9468 O O . ASP C 1 172 ? 21.673 34.487 61.845 1.000 24.750 172 ASP CCC O 1
ATOM 9477 N N . LEU C 1 173 ? 20.491 32.793 62.844 1.000 20.410 173 LEU CCC N 1
ATOM 9478 C CA . LEU C 1 173 ? 19.192 33.489 62.806 1.000 21.180 173 LEU CCC CA 1
ATOM 9479 C C . LEU C 1 173 ? 18.603 33.493 64.206 1.000 23.380 173 LEU CCC C 1
ATOM 9480 O O . LEU C 1 173 ? 18.978 32.650 65.042 1.000 23.470 173 LEU CCC O 1
ATOM 9496 N N . LYS C 1 174 ? 17.689 34.411 64.393 1.000 23.860 174 LYS CCC N 1
ATOM 9497 C CA . LYS C 1 174 ? 16.798 34.444 65.567 1.000 25.030 174 LYS CCC CA 1
ATOM 9498 C C . LYS C 1 174 ? 15.482 35.073 65.163 1.000 25.330 174 LYS CCC C 1
ATOM 9499 O O . LYS C 1 174 ? 15.448 35.804 64.167 1.000 21.810 174 LYS CCC O 1
ATOM 9518 N N . THR C 1 175 ? 14.469 34.865 66.000 1.000 23.300 175 THR CCC N 1
ATOM 9519 C CA . THR C 1 175 ? 13.199 35.598 66.004 1.000 26.650 175 THR CCC CA 1
ATOM 9520 C C . THR C 1 175 ? 13.090 36.355 67.326 1.000 27.050 175 THR CCC C 1
ATOM 9521 O O . THR C 1 175 ? 13.566 35.851 68.355 1.000 33.570 175 THR CCC O 1
ATOM 9532 N N . ASP C 1 176 ? 12.449 37.496 67.319 1.000 27.640 176 ASP CCC N 1
ATOM 9533 C CA . ASP C 1 176 ? 12.140 38.231 68.566 1.000 30.630 176 ASP CCC CA 1
ATOM 9534 C C . ASP C 1 176 ? 10.972 37.560 69.284 1.000 28.770 176 ASP CCC C 1
ATOM 9535 O O . ASP C 1 176 ? 10.925 37.632 70.541 1.000 28.730 176 ASP CCC O 1
ATOM 9544 N N . THR C 1 177 ? 10.051 36.963 68.547 1.000 26.610 177 THR CCC N 1
ATOM 9545 C CA . THR C 1 177 ? 8.910 36.194 69.104 1.000 25.220 177 THR CCC CA 1
ATOM 9546 C C . THR C 1 177 ? 8.673 34.972 68.220 1.000 23.420 177 THR CCC C 1
ATOM 9547 O O . THR C 1 177 ? 8.962 35.051 67.028 1.000 24.650 177 THR CCC O 1
ATOM 9558 N N . ASP C 1 178 ? 8.053 33.943 68.775 1.000 21.290 178 ASP CCC N 1
ATOM 9559 C CA A ASP C 1 178 ? 7.615 32.682 68.102 0.500 23.050 178 ASP CCC CA 1
ATOM 9560 C CA B ASP C 1 178 ? 7.709 32.744 67.972 0.500 22.690 178 ASP CCC CA 1
ATOM 9561 C C . ASP C 1 178 ? 6.310 32.918 67.334 1.000 21.130 178 ASP CCC C 1
ATOM 9562 O O . ASP C 1 178 ? 5.931 32.046 66.603 1.000 22.550 178 ASP CCC O 1
ATOM 9578 N N . GLN C 1 179 ? 5.611 34.037 67.568 1.000 21.840 179 GLN CCC N 1
ATOM 9579 C CA A GLN C 1 179 ? 4.254 34.338 67.027 0.700 26.710 179 GLN CCC CA 1
ATOM 9580 C CA B GLN C 1 179 ? 4.252 34.269 67.005 0.300 22.670 179 GLN CCC CA 1
ATOM 9581 C C . GLN C 1 179 ? 4.368 35.183 65.764 1.000 25.430 179 GLN CCC C 1
ATOM 9582 O O . GLN C 1 179 ? 4.889 36.296 65.864 1.000 25.650 179 GLN CCC O 1
ATOM 9608 N N . VAL C 1 180 ? 3.881 34.683 64.628 1.000 23.650 180 VAL CCC N 1
ATOM 9609 C CA . VAL C 1 180 ? 3.802 35.466 63.357 1.000 22.390 180 VAL CCC CA 1
ATOM 9610 C C . VAL C 1 180 ? 2.872 36.627 63.642 1.000 21.950 180 VAL CCC C 1
ATOM 9611 O O . VAL C 1 180 ? 1.894 36.467 64.406 1.000 26.800 180 VAL CCC O 1
ATOM 9624 N N . ASP C 1 181 ? 3.131 37.775 63.058 1.000 21.350 181 ASP CCC N 1
ATOM 9625 C CA . ASP C 1 181 ? 2.229 38.939 63.189 1.000 22.860 181 ASP CCC CA 1
ATOM 9626 C C . ASP C 1 181 ? 1.023 38.743 62.237 1.000 21.450 181 ASP CCC C 1
ATOM 9627 O O . ASP C 1 181 ? 1.251 38.729 61.024 1.000 23.850 181 ASP CCC O 1
ATOM 9636 N N . LEU C 1 182 ? -0.188 38.656 62.794 1.000 20.670 182 LEU CCC N 1
ATOM 9637 C CA . LEU C 1 182 ? -1.443 38.413 62.065 1.000 23.150 182 LEU CCC CA 1
ATOM 9638 C C . LEU C 1 182 ? -2.271 39.680 62.126 1.000 25.110 182 LEU CCC C 1
ATOM 9639 O O . LEU C 1 182 ? -3.410 39.644 61.613 1.000 24.660 182 LEU CCC O 1
ATOM 9655 N N . SER C 1 183 ? -1.691 40.796 62.579 1.000 25.300 183 SER CCC N 1
ATOM 9656 C CA . SER C 1 183 ? -2.472 42.046 62.771 1.000 29.490 183 SER CCC CA 1
ATOM 9657 C C . SER C 1 183 ? -2.870 42.682 61.423 1.000 29.750 183 SER CCC C 1
ATOM 9658 O O . SER C 1 183 ? -3.686 43.626 61.447 1.000 29.340 183 SER CCC O 1
ATOM 9666 N N . SER C 1 184 ? -2.248 42.321 60.295 1.000 26.610 184 SER CCC N 1
ATOM 9667 C CA . SER C 1 184 ? -2.639 42.813 58.945 1.000 27.350 184 SER CCC CA 1
ATOM 9668 C C . SER C 1 184 ? -3.135 41.649 58.088 1.000 25.680 184 SER CCC C 1
ATOM 9669 O O . SER C 1 184 ? -3.020 41.778 56.873 1.000 24.740 184 SER CCC O 1
ATOM 9677 N N . TYR C 1 185 ? -3.565 40.509 58.668 1.000 20.650 185 TYR CCC N 1
ATOM 9678 C CA . TYR C 1 185 ? -4.100 39.406 57.856 1.000 20.700 185 TYR CCC CA 1
ATOM 9679 C C . TYR C 1 185 ? -5.424 39.868 57.214 1.000 22.090 185 TYR CCC C 1
ATOM 9680 O O . TYR C 1 185 ? -6.284 40.436 57.869 1.000 23.200 185 TYR CCC O 1
ATOM 9698 N N . TYR C 1 186 ? -5.588 39.607 55.924 1.000 21.470 186 TYR CCC N 1
ATOM 9699 C CA . TYR C 1 186 ? -6.795 39.996 55.147 1.000 21.060 186 TYR CCC CA 1
ATOM 9700 C C . TYR C 1 186 ? -8.057 39.355 55.745 1.000 20.700 186 TYR CCC C 1
ATOM 9701 O O . TYR C 1 186 ? -8.183 38.124 55.690 1.000 22.920 186 TYR CCC O 1
ATOM 9719 N N . ALA C 1 187 ? -8.949 40.183 56.273 1.000 23.200 187 ALA CCC N 1
ATOM 9720 C CA . ALA C 1 187 ? -10.156 39.733 57.025 1.000 25.040 187 ALA CCC CA 1
ATOM 9721 C C . ALA C 1 187 ? -11.133 38.990 56.094 1.000 27.730 187 ALA CCC C 1
ATOM 9722 O O . ALA C 1 187 ? -11.850 38.098 56.611 1.000 27.700 187 ALA CCC O 1
ATOM 9729 N N . SER C 1 188 ? -11.103 39.229 54.771 1.000 24.020 188 SER CCC N 1
ATOM 9730 C CA . SER C 1 188 ? -12.003 38.515 53.815 1.000 25.650 188 SER CCC CA 1
ATOM 9731 C C . SER C 1 188 ? -11.242 37.504 52.955 1.000 25.290 188 SER CCC C 1
ATOM 9732 O O . SER C 1 188 ? -11.773 37.155 51.902 1.000 25.790 188 SER CCC O 1
ATOM 9740 N N . SER C 1 189 ? -10.071 37.010 53.400 1.000 24.880 189 SER CCC N 1
ATOM 9741 C CA . SER C 1 189 ? -9.383 35.864 52.776 1.000 23.760 189 SER CCC CA 1
ATOM 9742 C C . SER C 1 189 ? -10.369 34.685 52.672 1.000 25.830 189 SER CCC C 1
ATOM 9743 O O . SER C 1 189 ? -11.197 34.507 53.576 1.000 25.230 189 SER CCC O 1
ATOM 9751 N N . LYS C 1 190 ? -10.164 33.821 51.694 1.000 28.130 190 LYS CCC N 1
ATOM 9752 C CA . LYS C 1 190 ? -10.854 32.500 51.645 1.000 31.710 190 LYS CCC CA 1
ATOM 9753 C C . LYS C 1 190 ? -10.438 31.642 52.829 1.000 33.730 190 LYS CCC C 1
ATOM 9754 O O . LYS C 1 190 ? -11.196 30.737 53.189 1.000 29.970 190 LYS CCC O 1
ATOM 9773 N N . TYR C 1 191 ? -9.284 31.924 53.442 1.000 27.180 191 TYR CCC N 1
ATOM 9774 C CA . TYR C 1 191 ? -8.712 31.067 54.499 1.000 26.790 191 TYR CCC CA 1
ATOM 9775 C C . TYR C 1 191 ? -8.629 31.860 55.785 1.000 29.970 191 TYR CCC C 1
ATOM 9776 O O . TYR C 1 191 ? -8.098 32.980 55.830 1.000 31.370 191 TYR CCC O 1
ATOM 9794 N N . GLU C 1 192 ? -9.046 31.203 56.859 1.000 27.320 192 GLU CCC N 1
ATOM 9795 C CA . GLU C 1 192 ? -8.892 31.694 58.232 1.000 29.730 192 GLU CCC CA 1
ATOM 9796 C C . GLU C 1 192 ? -7.595 31.090 58.776 1.000 27.150 192 GLU CCC C 1
ATOM 9797 O O . GLU C 1 192 ? -7.374 29.903 58.610 1.000 27.900 192 GLU CCC O 1
ATOM 9809 N N . ILE C 1 193 ? -6.814 31.871 59.506 1.000 27.300 193 ILE CCC N 1
ATOM 9810 C CA . ILE C 1 193 ? -5.628 31.374 60.245 1.000 26.830 193 ILE CCC CA 1
ATOM 9811 C C . ILE C 1 193 ? -6.033 30.875 61.630 1.000 28.500 193 ILE CCC C 1
ATOM 9812 O O . ILE C 1 193 ? -6.572 31.649 62.410 1.000 30.930 193 ILE CCC O 1
ATOM 9828 N N . LEU C 1 194 ? -5.690 29.628 61.924 1.000 27.660 194 LEU CCC N 1
ATOM 9829 C CA . LEU C 1 194 ? -5.884 29.011 63.247 1.000 31.230 194 LEU CCC CA 1
ATOM 9830 C C . LEU C 1 194 ? -4.612 29.204 64.082 1.000 31.640 194 LEU CCC C 1
ATOM 9831 O O . LEU C 1 194 ? -4.719 29.402 65.301 1.000 29.590 194 LEU CCC O 1
ATOM 9847 N N . SER C 1 195 ? -3.426 29.135 63.492 1.000 27.240 195 SER CCC N 1
ATOM 9848 C CA . SER C 1 195 ? -2.174 29.476 64.222 1.000 27.700 195 SER CCC CA 1
ATOM 9849 C C . SER C 1 195 ? -1.069 29.747 63.199 1.000 27.740 195 SER CCC C 1
ATOM 9850 O O . SER C 1 195 ? -1.151 29.248 62.092 1.000 24.200 195 SER CCC O 1
ATOM 9858 N N . ALA C 1 196 ? -0.114 30.573 63.572 1.000 22.840 196 ALA CCC N 1
ATOM 9859 C CA . ALA C 1 196 ? 1.051 30.874 62.708 1.000 22.440 196 ALA CCC CA 1
ATOM 9860 C C . ALA C 1 196 ? 2.257 31.123 63.619 1.000 22.360 196 ALA CCC C 1
ATOM 9861 O O . ALA C 1 196 ? 2.206 32.095 64.368 1.000 24.560 196 ALA CCC O 1
ATOM 9868 N N . THR C 1 197 ? 3.230 30.229 63.594 1.000 21.340 197 THR CCC N 1
ATOM 9869 C CA . THR C 1 197 ? 4.468 30.342 64.403 1.000 23.820 197 THR CCC CA 1
ATOM 9870 C C . THR C 1 197 ? 5.696 30.498 63.480 1.000 21.810 197 THR CCC C 1
ATOM 9871 O O . THR C 1 197 ? 5.663 30.034 62.311 1.000 22.120 197 THR CCC O 1
ATOM 9882 N N . GLN C 1 198 ? 6.765 31.071 64.023 1.000 19.570 198 GLN CCC N 1
ATOM 9883 C CA . GLN C 1 198 ? 8.058 31.280 63.335 1.000 20.120 198 GLN CCC CA 1
ATOM 9884 C C . GLN C 1 198 ? 9.156 30.839 64.311 1.000 23.730 198 GLN CCC C 1
ATOM 9885 O O . GLN C 1 198 ? 9.339 31.518 65.339 1.000 24.820 198 GLN CCC O 1
ATOM 9899 N N . THR C 1 199 ? 9.845 29.740 64.018 1.000 21.110 199 THR CCC N 1
ATOM 9900 C CA . THR C 1 199 ? 10.707 29.088 65.020 1.000 23.930 199 THR CCC CA 1
ATOM 9901 C C . THR C 1 199 ? 12.097 28.861 64.430 1.000 24.120 199 THR CCC C 1
ATOM 9902 O O . THR C 1 199 ? 12.181 28.171 63.389 1.000 23.630 199 THR CCC O 1
ATOM 9913 N N . ARG C 1 200 ? 13.150 29.270 65.173 1.000 20.240 200 ARG CCC N 1
ATOM 9914 C CA . ARG C 1 200 ? 14.552 28.964 64.834 1.000 20.300 200 ARG CCC CA 1
ATOM 9915 C C . ARG C 1 200 ? 14.708 27.445 64.855 1.000 21.530 200 ARG CCC C 1
ATOM 9916 O O . ARG C 1 200 ? 14.182 26.797 65.722 1.000 22.870 200 ARG CCC O 1
ATOM 9937 N N . GLN C 1 201 ? 15.436 26.930 63.895 1.000 19.400 201 GLN CCC N 1
ATOM 9938 C CA A GLN C 1 201 ? 15.568 25.487 63.620 0.500 22.820 201 GLN CCC CA 1
ATOM 9939 C CA B GLN C 1 201 ? 15.560 25.472 63.609 0.500 21.730 201 GLN CCC CA 1
ATOM 9940 C C . GLN C 1 201 ? 16.969 25.249 63.070 1.000 24.020 201 GLN CCC C 1
ATOM 9941 O O . GLN C 1 201 ? 17.518 26.179 62.371 1.000 24.720 201 GLN CCC O 1
ATOM 9967 N N . VAL C 1 202 ? 17.502 24.065 63.303 1.000 25.370 202 VAL CCC N 1
ATOM 9968 C CA . VAL C 1 202 ? 18.802 23.622 62.771 1.000 26.760 202 VAL CCC CA 1
ATOM 9969 C C . VAL C 1 202 ? 18.508 22.476 61.818 1.000 30.280 202 VAL CCC C 1
ATOM 9970 O O . VAL C 1 202 ? 17.598 21.665 62.120 1.000 28.650 202 VAL CCC O 1
ATOM 9983 N N . GLN C 1 203 ? 19.215 22.432 60.686 1.000 24.740 203 GLN CCC N 1
ATOM 9984 C CA . GLN C 1 203 ? 19.083 21.348 59.704 1.000 24.450 203 GLN CCC CA 1
ATOM 9985 C C . GLN C 1 203 ? 20.476 20.990 59.246 1.000 24.990 203 GLN CCC C 1
ATOM 9986 O O . GLN C 1 203 ? 21.363 21.880 59.287 1.000 26.060 203 GLN CCC O 1
ATOM 10000 N N . HIS C 1 204 ? 20.634 19.734 58.826 1.000 23.550 204 HIS CCC N 1
ATOM 10001 C CA . HIS C 1 204 ? 21.854 19.300 58.108 1.000 26.500 204 HIS CCC CA 1
ATOM 10002 C C . HIS C 1 204 ? 21.463 18.835 56.700 1.000 24.600 204 HIS CCC C 1
ATOM 10003 O O . HIS C 1 204 ? 20.321 18.424 56.488 1.000 27.360 204 HIS CCC O 1
ATOM 10018 N N . TYR C 1 205 ? 22.439 18.874 55.792 1.000 26.650 205 TYR CCC N 1
ATOM 10019 C CA . TYR C 1 205 ? 22.267 18.596 54.351 1.000 28.310 205 TYR CCC CA 1
ATOM 10020 C C . TYR C 1 205 ? 23.368 17.653 53.889 1.000 28.590 205 TYR CCC C 1
ATOM 10021 O O . TYR C 1 205 ? 24.484 17.733 54.449 1.000 28.750 205 TYR CCC O 1
ATOM 10039 N N . SER C 1 206 ? 23.045 16.827 52.892 1.000 28.800 206 SER CCC N 1
ATOM 10040 C CA . SER C 1 206 ? 23.914 15.741 52.355 1.000 33.860 206 SER CCC CA 1
ATOM 10041 C C . SER C 1 206 ? 25.304 16.287 52.008 1.000 33.210 206 SER CCC C 1
ATOM 10042 O O . SER C 1 206 ? 26.271 15.633 52.367 1.000 36.410 206 SER CCC O 1
ATOM 10050 N N . CYS C 1 207 ? 25.397 17.484 51.432 1.000 31.800 207 CYS CCC N 1
ATOM 10051 C CA . CYS C 1 207 ? 26.651 18.025 50.839 1.000 34.170 207 CYS CCC CA 1
ATOM 10052 C C . CYS C 1 207 ? 27.702 18.373 51.899 1.000 37.590 207 CYS CCC C 1
ATOM 10053 O O . CYS C 1 207 ? 28.853 18.492 51.515 1.000 32.800 207 CYS CCC O 1
ATOM 10060 N N . CYS C 1 208 ? 27.316 18.651 53.143 1.000 35.070 208 CYS CCC N 1
ATOM 10061 C CA . CYS C 1 208 ? 28.120 19.509 54.070 1.000 36.710 208 CYS CCC CA 1
ATOM 10062 C C . CYS C 1 208 ? 27.961 18.986 55.508 1.000 35.500 208 CYS CCC C 1
ATOM 10063 O O . CYS C 1 208 ? 26.857 18.634 55.886 1.000 34.000 208 CYS CCC O 1
ATOM 10070 N N . PRO C 1 209 ? 29.006 18.898 56.375 1.000 38.860 209 PRO CCC N 1
ATOM 10071 C CA . PRO C 1 209 ? 28.801 18.489 57.770 1.000 40.590 209 PRO CCC CA 1
ATOM 10072 C C . PRO C 1 209 ? 28.213 19.567 58.705 1.000 38.340 209 PRO CCC C 1
ATOM 10073 O O . PRO C 1 209 ? 27.613 19.193 59.693 1.000 35.220 209 PRO CCC O 1
ATOM 10084 N N . GLU C 1 210 ? 28.299 20.856 58.355 1.000 33.010 210 GLU CCC N 1
ATOM 10085 C CA . GLU C 1 210 ? 27.969 21.958 59.301 1.000 31.810 210 GLU CCC CA 1
ATOM 10086 C C . GLU C 1 210 ? 26.454 22.130 59.434 1.000 28.850 210 GLU CCC C 1
ATOM 10087 O O . GLU C 1 210 ? 25.708 21.877 58.480 1.000 28.690 210 GLU CCC O 1
ATOM 10099 N N . PRO C 1 211 ? 25.929 22.617 60.585 1.000 28.530 211 PRO CCC N 1
ATOM 10100 C CA . PRO C 1 211 ? 24.511 22.933 60.731 1.000 27.110 211 PRO CCC CA 1
ATOM 10101 C C . PRO C 1 211 ? 24.182 24.226 59.969 1.000 26.670 211 PRO CCC C 1
ATOM 10102 O O . PRO C 1 211 ? 25.002 25.155 59.986 1.000 27.040 211 PRO CCC O 1
ATOM 10113 N N . TYR C 1 212 ? 23.041 24.211 59.293 1.000 24.620 212 TYR CCC N 1
ATOM 10114 C CA . TYR C 1 212 ? 22.413 25.382 58.641 1.000 23.560 212 TYR CCC CA 1
ATOM 10115 C C . TYR C 1 212 ? 21.234 25.801 59.502 1.000 24.470 212 TYR CCC C 1
ATOM 10116 O O . TYR C 1 212 ? 20.550 24.914 60.054 1.000 24.590 212 TYR CCC O 1
ATOM 10134 N N . ILE C 1 213 ? 21.019 27.109 59.647 1.000 20.810 213 ILE CCC N 1
ATOM 10135 C CA . ILE C 1 213 ? 19.928 27.642 60.492 1.000 21.250 213 ILE CCC CA 1
ATOM 10136 C C . ILE C 1 213 ? 18.793 28.096 59.557 1.000 19.820 213 ILE CCC C 1
ATOM 10137 O O . ILE C 1 213 ? 19.085 28.652 58.476 1.000 21.360 213 ILE CCC O 1
ATOM 10153 N N . ASP C 1 214 ? 17.544 27.874 59.942 1.000 18.430 214 ASP CCC N 1
ATOM 10154 C CA . ASP C 1 214 ? 16.354 28.425 59.244 1.000 20.970 214 ASP CCC CA 1
ATOM 10155 C C . ASP C 1 214 ? 15.335 28.872 60.289 1.000 20.790 214 ASP CCC C 1
ATOM 10156 O O . ASP C 1 214 ? 15.525 28.540 61.471 1.000 21.870 214 ASP CCC O 1
ATOM 10165 N N . VAL C 1 215 ? 14.389 29.697 59.892 1.000 18.410 215 VAL CCC N 1
ATOM 10166 C CA . VAL C 1 215 ? 13.175 29.989 60.668 1.000 20.530 215 VAL CCC CA 1
ATOM 10167 C C . VAL C 1 215 ? 12.055 29.213 59.970 1.000 23.320 215 VAL CCC C 1
ATOM 10168 O O . VAL C 1 215 ? 11.815 29.437 58.764 1.000 21.270 215 VAL CCC O 1
ATOM 10181 N N . ASN C 1 216 ? 11.434 28.298 60.709 1.000 20.470 216 ASN CCC N 1
ATOM 10182 C CA . ASN C 1 216 ? 10.375 27.439 60.163 1.000 20.960 216 ASN CCC CA 1
ATOM 10183 C C . ASN C 1 216 ? 9.057 28.183 60.356 1.000 21.510 216 ASN CCC C 1
ATOM 10184 O O . ASN C 1 216 ? 8.665 28.363 61.539 1.000 19.840 216 ASN CCC O 1
ATOM 10195 N N . LEU C 1 217 ? 8.361 28.525 59.267 1.000 20.380 217 LEU CCC N 1
ATOM 10196 C CA . LEU C 1 217 ? 7.041 29.188 59.300 1.000 20.460 217 LEU CCC CA 1
ATOM 10197 C C . LEU C 1 217 ? 6.015 28.067 59.249 1.000 23.870 217 LEU CCC C 1
ATOM 10198 O O . LEU C 1 217 ? 5.983 27.396 58.265 1.000 21.560 217 LEU CCC O 1
ATOM 10214 N N . VAL C 1 218 ? 5.208 27.906 60.305 1.000 21.790 218 VAL CCC N 1
ATOM 10215 C CA . VAL C 1 218 ? 4.224 26.804 60.425 1.000 22.830 218 VAL CCC CA 1
ATOM 10216 C C . VAL C 1 218 ? 2.859 27.480 60.541 1.000 24.020 218 VAL CCC C 1
ATOM 10217 O O . VAL C 1 218 ? 2.636 28.224 61.510 1.000 22.450 218 VAL CCC O 1
ATOM 10230 N N . VAL C 1 219 ? 1.946 27.178 59.604 1.000 23.270 219 VAL CCC N 1
ATOM 10231 C CA A VAL C 1 219 ? 0.638 27.853 59.458 0.500 22.620 219 VAL CCC CA 1
ATOM 10232 C CA B VAL C 1 219 ? 0.629 27.862 59.475 0.500 23.980 219 VAL CCC CA 1
ATOM 10233 C C . VAL C 1 219 ? -0.447 26.772 59.459 1.000 24.830 219 VAL CCC C 1
ATOM 10234 O O . VAL C 1 219 ? -0.321 25.847 58.657 1.000 23.750 219 VAL CCC O 1
ATOM 10258 N N . LYS C 1 220 ? -1.410 26.898 60.371 1.000 26.230 220 LYS CCC N 1
ATOM 10259 C CA . LYS C 1 220 ? -2.595 26.014 60.412 1.000 26.820 220 LYS CCC CA 1
ATOM 10260 C C . LYS C 1 220 ? -3.735 26.900 59.940 1.000 23.580 220 LYS CCC C 1
ATOM 10261 O O . LYS C 1 220 ? -3.871 28.008 60.451 1.000 24.450 220 LYS CCC O 1
ATOM 10280 N N . PHE C 1 221 ? -4.491 26.443 58.948 1.000 22.800 221 PHE CCC N 1
ATOM 10281 C CA . PHE C 1 221 ? -5.567 27.242 58.346 1.000 22.960 221 PHE CCC CA 1
ATOM 10282 C C . PHE C 1 221 ? -6.704 26.322 57.876 1.000 23.010 221 PHE CCC C 1
ATOM 10283 O O . PHE C 1 221 ? -6.514 25.106 57.686 1.000 25.610 221 PHE CCC O 1
ATOM 10300 N N . ARG C 1 222 ? -7.821 26.958 57.571 1.000 26.770 222 ARG CCC N 1
ATOM 10301 C CA . ARG C 1 222 ? -9.031 26.261 57.051 1.000 27.650 222 ARG CCC CA 1
ATOM 10302 C C . ARG C 1 222 ? -9.825 27.249 56.235 1.000 29.510 222 ARG CCC C 1
ATOM 10303 O O . ARG C 1 222 ? -9.614 28.463 56.392 1.000 28.040 222 ARG CCC O 1
ATOM 10324 N N . GLU C 1 223 ? -10.742 26.755 55.415 1.000 28.230 223 GLU CCC N 1
ATOM 10325 C CA . GLU C 1 223 ? -11.673 27.647 54.699 1.000 29.410 223 GLU CCC CA 1
ATOM 10326 C C . GLU C 1 223 ? -12.539 28.406 55.700 1.000 31.160 223 GLU CCC C 1
ATOM 10327 O O . GLU C 1 223 ? -12.972 27.805 56.692 1.000 33.070 223 GLU CCC O 1
ATOM 10339 N N . ARG C 1 224 ? -12.764 29.691 55.432 1.000 36.390 224 ARG CCC N 1
ATOM 10340 C CA . ARG C 1 224 ? -13.442 30.659 56.348 1.000 42.230 224 ARG CCC CA 1
ATOM 10341 C C . ARG C 1 224 ? -14.908 30.245 56.554 1.000 43.660 224 ARG CCC C 1
ATOM 10342 O O . ARG C 1 224 ? -15.469 29.792 55.550 1.000 44.480 224 ARG CCC O 1
ATOM 10363 N N . ALA C 1 226 ? -16.792 26.077 57.136 1.000 86.880 226 ALA CCC N 1
ATOM 10364 C CA . ALA C 1 226 ? -16.015 24.947 57.709 1.000 84.360 226 ALA CCC CA 1
ATOM 10365 C C . ALA C 1 226 ? -16.890 23.689 57.836 1.000 86.760 226 ALA CCC C 1
ATOM 10366 O O . ALA C 1 226 ? -16.493 22.569 57.467 1.000 71.020 226 ALA CCC O 1
ATOM 10373 N N . GLN D 1 20 ? 42.989 29.543 29.837 1.000 54.700 20 GLN DDD N 1
ATOM 10374 C CA . GLN D 1 20 ? 44.371 29.458 29.308 1.000 51.660 20 GLN DDD CA 1
ATOM 10375 C C . GLN D 1 20 ? 44.783 30.601 28.400 1.000 38.440 20 GLN DDD C 1
ATOM 10376 O O . GLN D 1 20 ? 43.955 31.338 27.757 1.000 32.340 20 GLN DDD O 1
ATOM 10390 N N . ALA D 1 21 ? 46.096 30.731 28.395 1.000 35.580 21 ALA DDD N 1
ATOM 10391 C CA . ALA D 1 21 ? 46.812 31.964 28.057 1.000 37.260 21 ALA DDD CA 1
ATOM 10392 C C . ALA D 1 21 ? 46.570 32.260 26.577 1.000 29.430 21 ALA DDD C 1
ATOM 10393 O O . ALA D 1 21 ? 46.321 33.420 26.292 1.000 29.770 21 ALA DDD O 1
ATOM 10400 N N . ASN D 1 22 ? 46.686 31.274 25.688 1.000 31.430 22 ASN DDD N 1
ATOM 10401 C CA . ASN D 1 22 ? 46.590 31.538 24.228 1.000 30.850 22 ASN DDD CA 1
ATOM 10402 C C . ASN D 1 22 ? 45.154 31.963 23.883 1.000 29.550 22 ASN DDD C 1
ATOM 10403 O O . ASN D 1 22 ? 45.026 32.934 23.152 1.000 25.070 22 ASN DDD O 1
ATOM 10414 N N . LEU D 1 23 ? 44.129 31.340 24.489 1.000 29.160 23 LEU DDD N 1
ATOM 10415 C CA . LEU D 1 23 ? 42.717 31.723 24.216 1.000 27.610 23 LEU DDD CA 1
ATOM 10416 C C . LEU D 1 23 ? 42.432 33.119 24.763 1.000 25.760 23 LEU DDD C 1
ATOM 10417 O O . LEU D 1 23 ? 41.778 33.901 24.094 1.000 25.260 23 LEU DDD O 1
ATOM 10433 N N . MET D 1 24 ? 42.931 33.454 25.953 1.000 27.000 24 MET DDD N 1
ATOM 10434 C CA . MET D 1 24 ? 42.716 34.798 26.534 1.000 28.040 24 MET DDD CA 1
ATOM 10435 C C . MET D 1 24 ? 43.281 35.863 25.610 1.000 25.410 24 MET DDD C 1
ATOM 10436 O O . MET D 1 24 ? 42.650 36.899 25.436 1.000 26.860 24 MET DDD O 1
ATOM 10450 N N . ARG D 1 25 ? 44.446 35.585 25.023 1.000 28.420 25 ARG DDD N 1
ATOM 10451 C CA . ARG D 1 25 ? 45.161 36.513 24.113 1.000 30.490 25 ARG DDD CA 1
ATOM 10452 C C . ARG D 1 25 ? 44.343 36.664 22.811 1.000 27.680 25 ARG DDD C 1
ATOM 10453 O O . ARG D 1 25 ? 44.066 37.773 22.396 1.000 25.950 25 ARG DDD O 1
ATOM 10474 N N . LEU D 1 26 ? 43.876 35.557 22.245 1.000 24.590 26 LEU DDD N 1
ATOM 10475 C CA . LEU D 1 26 ? 43.022 35.581 21.027 1.000 23.460 26 LEU DDD CA 1
ATOM 10476 C C . LEU D 1 26 ? 41.759 36.398 21.263 1.000 21.600 26 LEU DDD C 1
ATOM 10477 O O . LEU D 1 26 ? 41.435 37.259 20.437 1.000 25.620 26 LEU DDD O 1
ATOM 10493 N N . LYS D 1 27 ? 41.036 36.131 22.347 1.000 25.010 27 LYS DDD N 1
ATOM 10494 C CA . LYS D 1 27 ? 39.768 36.843 22.627 1.000 24.110 27 LYS DDD CA 1
ATOM 10495 C C . LYS D 1 27 ? 40.042 38.333 22.815 1.000 26.430 27 LYS DDD C 1
ATOM 10496 O O . LYS D 1 27 ? 39.289 39.158 22.265 1.000 27.200 27 LYS DDD O 1
ATOM 10515 N N . SER D 1 28 ? 41.108 38.668 23.528 1.000 27.920 28 SER DDD N 1
ATOM 10516 C CA . SER D 1 28 ? 41.468 40.092 23.749 1.000 28.840 28 SER DDD CA 1
ATOM 10517 C C . SER D 1 28 ? 41.769 40.768 22.398 1.000 30.700 28 SER DDD C 1
ATOM 10518 O O . SER D 1 28 ? 41.266 41.903 22.135 1.000 28.280 28 SER DDD O 1
ATOM 10526 N N . ASP D 1 29 ? 42.525 40.082 21.531 1.000 28.050 29 ASP DDD N 1
ATOM 10527 C CA . ASP D 1 29 ? 42.881 40.610 20.195 1.000 31.210 29 ASP DDD CA 1
ATOM 10528 C C . ASP D 1 29 ? 41.645 40.753 19.305 1.000 35.720 29 ASP DDD C 1
ATOM 10529 O O . ASP D 1 29 ? 41.537 41.776 18.608 1.000 31.150 29 ASP DDD O 1
ATOM 10538 N N . LEU D 1 30 ? 40.752 39.764 19.291 1.000 29.510 30 LEU DDD N 1
ATOM 10539 C CA . LEU D 1 30 ? 39.513 39.875 18.481 1.000 32.200 30 LEU DDD CA 1
ATOM 10540 C C . LEU D 1 30 ? 38.535 40.916 19.037 1.000 29.950 30 LEU DDD C 1
ATOM 10541 O O . LEU D 1 30 ? 37.881 41.514 18.193 1.000 37.370 30 LEU DDD O 1
ATOM 10557 N N . PHE D 1 31 ? 38.344 41.050 20.351 1.000 33.200 31 PHE DDD N 1
ATOM 10558 C CA . PHE D 1 31 ? 37.162 41.754 20.933 1.000 36.580 31 PHE DDD CA 1
ATOM 10559 C C . PHE D 1 31 ? 37.490 43.079 21.630 1.000 43.850 31 PHE DDD C 1
ATOM 10560 O O . PHE D 1 31 ? 36.555 43.877 21.736 1.000 46.240 31 PHE DDD O 1
ATOM 10577 N N . ASN D 1 32 ? 38.718 43.330 22.087 1.000 49.180 32 ASN DDD N 1
ATOM 10578 C CA . ASN D 1 32 ? 39.045 44.591 22.814 1.000 54.430 32 ASN DDD CA 1
ATOM 10579 C C . ASN D 1 32 ? 39.557 45.675 21.852 1.000 57.730 32 ASN DDD C 1
ATOM 10580 O O . ASN D 1 32 ? 39.472 46.844 22.238 1.000 70.840 32 ASN DDD O 1
ATOM 10591 N N . ARG D 1 33 ? 40.021 45.342 20.643 1.000 62.550 33 ARG DDD N 1
ATOM 10592 C CA . ARG D 1 33 ? 40.798 46.289 19.784 1.000 73.010 33 ARG DDD CA 1
ATOM 10593 C C . ARG D 1 33 ? 39.875 47.158 18.920 1.000 87.600 33 ARG DDD C 1
ATOM 10594 O O . ARG D 1 33 ? 40.085 48.392 18.904 1.000 91.450 33 ARG DDD O 1
ATOM 10615 N N . SER D 1 34 ? 38.919 46.542 18.215 1.000 87.020 34 SER DDD N 1
ATOM 10616 C CA . SER D 1 34 ? 38.158 47.172 17.101 1.000 75.670 34 SER DDD CA 1
ATOM 10617 C C . SER D 1 34 ? 36.767 47.580 17.580 1.000 62.740 34 SER DDD C 1
ATOM 10618 O O . SER D 1 34 ? 36.323 47.105 18.631 1.000 49.430 34 SER DDD O 1
ATOM 10626 N N . PRO D 1 35 ? 36.028 48.455 16.841 1.000 61.950 35 PRO DDD N 1
ATOM 10627 C CA . PRO D 1 35 ? 34.629 48.726 17.169 1.000 56.830 35 PRO DDD CA 1
ATOM 10628 C C . PRO D 1 35 ? 33.845 47.450 16.840 1.000 49.090 35 PRO DDD C 1
ATOM 10629 O O . PRO D 1 35 ? 34.379 46.567 16.163 1.000 41.270 35 PRO DDD O 1
ATOM 10640 N N . MET D 1 36 ? 32.624 47.312 17.353 1.000 47.390 36 MET DDD N 1
ATOM 10641 C CA A MET D 1 36 ? 31.901 46.055 17.024 0.500 48.220 36 MET DDD CA 1
ATOM 10642 C CA B MET D 1 36 ? 31.735 46.154 17.061 0.500 47.500 36 MET DDD CA 1
ATOM 10643 C C . MET D 1 36 ? 31.526 46.127 15.532 1.000 42.360 36 MET DDD C 1
ATOM 10644 O O . MET D 1 36 ? 31.509 47.264 14.892 1.000 39.220 36 MET DDD O 1
ATOM 10670 N N . TYR D 1 37 ? 31.443 44.950 14.940 1.000 37.480 37 TYR DDD N 1
ATOM 10671 C CA . TYR D 1 37 ? 31.015 44.765 13.537 1.000 34.490 37 TYR DDD CA 1
ATOM 10672 C C . TYR D 1 37 ? 29.650 45.435 13.425 1.000 28.780 37 TYR DDD C 1
ATOM 10673 O O . TYR D 1 37 ? 28.777 45.138 14.228 1.000 32.010 37 TYR DDD O 1
ATOM 10691 N N . PRO D 1 38 ? 29.415 46.361 12.472 1.000 27.790 38 PRO DDD N 1
ATOM 10692 C CA . PRO D 1 38 ? 28.131 47.066 12.355 1.000 27.510 38 PRO DDD CA 1
ATOM 10693 C C . PRO D 1 38 ? 27.029 46.316 11.584 1.000 26.780 38 PRO DDD C 1
ATOM 10694 O O . PRO D 1 38 ? 26.070 46.926 11.231 1.000 28.280 38 PRO DDD O 1
ATOM 10705 N N . GLY D 1 39 ? 27.210 45.022 11.345 1.000 26.330 39 GLY DDD N 1
ATOM 10706 C CA . GLY D 1 39 ? 26.265 44.199 10.577 1.000 29.680 39 GLY DDD CA 1
ATOM 10707 C C . GLY D 1 39 ? 26.545 44.309 9.083 1.000 30.110 39 GLY DDD C 1
ATOM 10708 O O . GLY D 1 39 ? 27.363 45.145 8.630 1.000 26.780 39 GLY DDD O 1
ATOM 10712 N N . PRO D 1 40 ? 25.879 43.457 8.278 1.000 25.670 40 PRO DDD N 1
ATOM 10713 C CA . PRO D 1 40 ? 26.113 43.450 6.842 1.000 25.500 40 PRO DDD CA 1
ATOM 10714 C C . PRO D 1 40 ? 25.580 44.718 6.165 1.000 26.600 40 PRO DDD C 1
ATOM 10715 O O . PRO D 1 40 ? 24.698 45.373 6.683 1.000 24.820 40 PRO DDD O 1
ATOM 10726 N N . THR D 1 41 ? 26.132 45.007 4.989 1.000 25.210 41 THR DDD N 1
ATOM 10727 C CA . THR D 1 41 ? 25.700 46.089 4.072 1.000 29.570 41 THR DDD CA 1
ATOM 10728 C C . THR D 1 41 ? 25.656 45.564 2.634 1.000 29.600 41 THR DDD C 1
ATOM 10729 O O . THR D 1 41 ? 26.052 44.407 2.368 1.000 25.740 41 THR DDD O 1
ATOM 10740 N N . LYS D 1 42 ? 25.124 46.385 1.730 1.000 26.650 42 LYS DDD N 1
ATOM 10741 C CA . LYS D 1 42 ? 25.076 46.054 0.289 1.000 34.210 42 LYS DDD CA 1
ATOM 10742 C C . LYS D 1 42 ? 26.513 45.839 -0.224 1.000 27.900 42 LYS DDD C 1
ATOM 10743 O O . LYS D 1 42 ? 26.681 45.000 -1.088 1.000 28.080 42 LYS DDD O 1
ATOM 10762 N N . ASP D 1 43 ? 27.497 46.553 0.307 1.000 29.010 43 ASP DDD N 1
ATOM 10763 C CA . ASP D 1 43 ? 28.912 46.442 -0.147 1.000 33.500 43 ASP DDD CA 1
ATOM 10764 C C . ASP D 1 43 ? 29.566 45.224 0.479 1.000 35.260 43 ASP DDD C 1
ATOM 10765 O O . ASP D 1 43 ? 30.491 44.750 -0.124 1.000 34.540 43 ASP DDD O 1
ATOM 10774 N N . ASP D 1 44 ? 29.089 44.758 1.639 1.000 28.810 44 ASP DDD N 1
ATOM 10775 C CA A ASP D 1 44 ? 29.711 43.646 2.411 0.500 28.340 44 ASP DDD CA 1
ATOM 10776 C CA B ASP D 1 44 ? 29.700 43.684 2.460 0.500 28.820 44 ASP DDD CA 1
ATOM 10777 C C . ASP D 1 44 ? 28.584 42.755 2.930 1.000 28.280 44 ASP DDD C 1
ATOM 10778 O O . ASP D 1 44 ? 28.312 42.718 4.133 1.000 25.970 44 ASP DDD O 1
ATOM 10794 N N . PRO D 1 45 ? 27.904 42.028 2.012 1.000 27.800 45 PRO DDD N 1
ATOM 10795 C CA . PRO D 1 45 ? 26.739 41.212 2.372 1.000 27.980 45 PRO DDD CA 1
ATOM 10796 C C . PRO D 1 45 ? 27.154 39.868 2.974 1.000 28.380 45 PRO DDD C 1
ATOM 10797 O O . PRO D 1 45 ? 28.320 39.535 2.897 1.000 24.690 45 PRO DDD O 1
ATOM 10808 N N . LEU D 1 46 ? 26.226 39.177 3.648 1.000 23.530 46 LEU DDD N 1
ATOM 10809 C CA A LEU D 1 46 ? 26.551 37.823 4.168 0.500 23.280 46 LEU DDD CA 1
ATOM 10810 C CA B LEU D 1 46 ? 26.420 37.891 4.388 0.500 23.950 46 LEU DDD CA 1
ATOM 10811 C C . LEU D 1 46 ? 25.406 36.856 3.896 1.000 22.930 46 LEU DDD C 1
ATOM 10812 O O . LEU D 1 46 ? 24.284 37.269 3.566 1.000 22.150 46 LEU DDD O 1
ATOM 10842 N N . THR D 1 47 ? 25.773 35.598 3.919 1.000 22.760 47 THR DDD N 1
ATOM 10843 C CA . THR D 1 47 ? 24.874 34.443 3.736 1.000 24.400 47 THR DDD CA 1
ATOM 10844 C C . THR D 1 47 ? 24.754 33.756 5.096 1.000 23.560 47 THR DDD C 1
ATOM 10845 O O . THR D 1 47 ? 25.795 33.297 5.620 1.000 24.980 47 THR DDD O 1
ATOM 10856 N N . VAL D 1 48 ? 23.526 33.565 5.565 1.000 22.220 48 VAL DDD N 1
ATOM 10857 C CA . VAL D 1 48 ? 23.267 32.770 6.788 1.000 19.790 48 VAL DDD CA 1
ATOM 10858 C C . VAL D 1 48 ? 22.692 31.436 6.347 1.000 19.430 48 VAL DDD C 1
ATOM 10859 O O . VAL D 1 48 ? 21.707 31.433 5.607 1.000 20.290 48 VAL DDD O 1
ATOM 10872 N N . THR D 1 49 ? 23.324 30.352 6.733 1.000 16.990 49 THR DDD N 1
ATOM 10873 C CA . THR D 1 49 ? 22.760 29.011 6.528 1.000 20.710 49 THR DDD CA 1
ATOM 10874 C C . THR D 1 49 ? 21.883 28.677 7.744 1.000 22.810 49 THR DDD C 1
ATOM 10875 O O . THR D 1 49 ? 22.394 28.832 8.881 1.000 23.430 49 THR DDD O 1
ATOM 10886 N N . LEU D 1 50 ? 20.674 28.168 7.509 1.000 21.060 50 LEU DDD N 1
ATOM 10887 C CA . LEU D 1 50 ? 19.712 27.778 8.563 1.000 22.630 50 LEU DDD CA 1
ATOM 10888 C C . LEU D 1 50 ? 19.345 26.322 8.387 1.000 23.430 50 LEU DDD C 1
ATOM 10889 O O . LEU D 1 50 ? 19.162 25.875 7.243 1.000 23.140 50 LEU DDD O 1
ATOM 10905 N N . GLY D 1 51 ? 19.119 25.656 9.504 1.000 21.680 51 GLY DDD N 1
ATOM 10906 C CA . GLY D 1 51 ? 18.500 24.320 9.533 1.000 23.080 51 GLY DDD CA 1
ATOM 10907 C C . GLY D 1 51 ? 17.769 24.165 10.842 1.000 22.750 51 GLY DDD C 1
ATOM 10908 O O . GLY D 1 51 ? 18.253 24.725 11.853 1.000 23.820 51 GLY DDD O 1
ATOM 10912 N N . PHE D 1 52 ? 16.743 23.357 10.863 1.000 21.060 52 PHE DDD N 1
ATOM 10913 C CA . PHE D 1 52 ? 15.930 23.126 12.082 1.000 20.390 52 PHE DDD CA 1
ATOM 10914 C C . PHE D 1 52 ? 16.113 21.699 12.511 1.000 22.060 52 PHE DDD C 1
ATOM 10915 O O . PHE D 1 52 ? 16.048 20.820 11.626 1.000 22.450 52 PHE DDD O 1
ATOM 10932 N N . THR D 1 53 ? 16.185 21.488 13.822 1.000 21.290 53 THR DDD N 1
ATOM 10933 C CA . THR D 1 53 ? 16.035 20.155 14.469 1.000 20.610 53 THR DDD CA 1
ATOM 10934 C C . THR D 1 53 ? 14.746 20.230 15.303 1.000 23.060 53 THR DDD C 1
ATOM 10935 O O . THR D 1 53 ? 14.759 20.943 16.343 1.000 22.380 53 THR DDD O 1
ATOM 10946 N N . LEU D 1 54 ? 13.672 19.560 14.876 1.000 20.680 54 LEU DDD N 1
ATOM 10947 C CA . LEU D 1 54 ? 12.374 19.673 15.597 1.000 20.050 54 LEU DDD CA 1
ATOM 10948 C C . LEU D 1 54 ? 12.382 18.640 16.727 1.000 20.310 54 LEU DDD C 1
ATOM 10949 O O . LEU D 1 54 ? 12.540 17.416 16.456 1.000 21.460 54 LEU DDD O 1
ATOM 10965 N N . GLN D 1 55 ? 12.184 19.095 17.962 1.000 20.710 55 GLN DDD N 1
ATOM 10966 C CA . GLN D 1 55 ? 12.207 18.207 19.161 1.000 23.230 55 GLN DDD CA 1
ATOM 10967 C C . GLN D 1 55 ? 10.775 17.822 19.574 1.000 21.890 55 GLN DDD C 1
ATOM 10968 O O . GLN D 1 55 ? 10.570 16.676 20.007 1.000 22.860 55 GLN DDD O 1
ATOM 10982 N N . ASP D 1 56 ? 9.796 18.720 19.461 1.000 20.350 56 ASP DDD N 1
ATOM 10983 C CA . ASP D 1 56 ? 8.427 18.384 19.945 1.000 20.190 56 ASP DDD CA 1
ATOM 10984 C C . ASP D 1 56 ? 7.421 19.376 19.418 1.000 22.090 56 ASP DDD C 1
ATOM 10985 O O . ASP D 1 56 ? 7.745 20.568 19.399 1.000 22.460 56 ASP DDD O 1
ATOM 10994 N N . ILE D 1 57 ? 6.241 18.896 19.014 1.000 19.370 57 ILE DDD N 1
ATOM 10995 C CA . ILE D 1 57 ? 5.038 19.730 18.982 1.000 20.030 57 ILE DDD CA 1
ATOM 10996 C C . ILE D 1 57 ? 4.412 19.533 20.380 1.000 22.720 57 ILE DDD C 1
ATOM 10997 O O . ILE D 1 57 ? 3.874 18.415 20.664 1.000 24.670 57 ILE DDD O 1
ATOM 11013 N N . VAL D 1 58 ? 4.504 20.541 21.230 1.000 20.900 58 VAL DDD N 1
ATOM 11014 C CA A VAL D 1 58 ? 4.171 20.384 22.675 0.500 23.010 58 VAL DDD CA 1
ATOM 11015 C CA B VAL D 1 58 ? 4.177 20.362 22.676 0.500 22.630 58 VAL DDD CA 1
ATOM 11016 C C . VAL D 1 58 ? 2.675 20.593 22.869 1.000 24.860 58 VAL DDD C 1
ATOM 11017 O O . VAL D 1 58 ? 2.076 19.828 23.643 1.000 26.570 58 VAL DDD O 1
ATOM 11041 N N . LYS D 1 59 ? 2.091 21.580 22.189 1.000 24.210 59 LYS DDD N 1
ATOM 11042 C CA . LYS D 1 59 ? 0.718 22.017 22.519 1.000 27.490 59 LYS DDD CA 1
ATOM 11043 C C . LYS D 1 59 ? 0.043 22.505 21.239 1.000 28.090 59 LYS DDD C 1
ATOM 11044 O O . LYS D 1 59 ? 0.717 23.128 20.381 1.000 23.700 59 LYS DDD O 1
ATOM 11063 N N . VAL D 1 60 ? -1.249 22.263 21.165 1.000 25.130 60 VAL DDD N 1
ATOM 11064 C CA A VAL D 1 60 ? -2.192 22.813 20.159 0.700 25.820 60 VAL DDD CA 1
ATOM 11065 C CA B VAL D 1 60 ? -2.148 22.899 20.151 0.300 23.860 60 VAL DDD CA 1
ATOM 11066 C C . VAL D 1 60 ? -3.258 23.606 20.930 1.000 26.480 60 VAL DDD C 1
ATOM 11067 O O . VAL D 1 60 ? -3.752 23.063 21.960 1.000 28.210 60 VAL DDD O 1
ATOM 11091 N N . ASP D 1 61 ? -3.646 24.796 20.483 1.000 23.810 61 ASP DDD N 1
ATOM 11092 C CA . ASP D 1 61 ? -4.796 25.523 21.072 1.000 23.410 61 ASP DDD CA 1
ATOM 11093 C C . ASP D 1 61 ? -5.832 25.750 19.967 1.000 24.960 61 ASP DDD C 1
ATOM 11094 O O . ASP D 1 61 ? -5.633 26.653 19.128 1.000 24.210 61 ASP DDD O 1
ATOM 11103 N N . SER D 1 62 ? -6.919 24.955 19.939 1.000 23.690 62 SER DDD N 1
ATOM 11104 C CA . SER D 1 62 ? -8.016 25.106 18.941 1.000 26.320 62 SER DDD CA 1
ATOM 11105 C C . SER D 1 62 ? -8.877 26.330 19.244 1.000 27.260 62 SER DDD C 1
ATOM 11106 O O . SER D 1 62 ? -9.698 26.675 18.367 1.000 29.110 62 SER DDD O 1
ATOM 11114 N N . SER D 1 63 ? -8.776 26.953 20.428 1.000 24.980 63 SER DDD N 1
ATOM 11115 C CA A SER D 1 63 ? -9.555 28.167 20.765 0.500 25.710 63 SER DDD CA 1
ATOM 11116 C CA B SER D 1 63 ? -9.575 28.161 20.753 0.500 26.430 63 SER DDD CA 1
ATOM 11117 C C . SER D 1 63 ? -8.925 29.420 20.163 1.000 25.380 63 SER DDD C 1
ATOM 11118 O O . SER D 1 63 ? -9.646 30.401 19.997 1.000 28.390 63 SER DDD O 1
ATOM 11132 N N . THR D 1 64 ? -7.637 29.366 19.850 1.000 22.910 64 THR DDD N 1
ATOM 11133 C CA . THR D 1 64 ? -6.857 30.537 19.383 1.000 22.900 64 THR DDD CA 1
ATOM 11134 C C . THR D 1 64 ? -6.117 30.224 18.079 1.000 22.230 64 THR DDD C 1
ATOM 11135 O O . THR D 1 64 ? -5.494 31.160 17.589 1.000 20.900 64 THR DDD O 1
ATOM 11146 N N . ASN D 1 65 ? -6.084 28.973 17.592 1.000 19.440 65 ASN DDD N 1
ATOM 11147 C CA . ASN D 1 65 ? -5.275 28.551 16.413 1.000 21.380 65 ASN DDD CA 1
ATOM 11148 C C . ASN D 1 65 ? -3.827 29.029 16.612 1.000 21.920 65 ASN DDD C 1
ATOM 11149 O O . ASN D 1 65 ? -3.287 29.758 15.749 1.000 21.630 65 ASN DDD O 1
ATOM 11160 N N . GLU D 1 66 ? -3.240 28.550 17.703 1.000 21.190 66 GLU DDD N 1
ATOM 11161 C CA . GLU D 1 66 ? -1.819 28.668 18.082 1.000 22.170 66 GLU DDD CA 1
ATOM 11162 C C . GLU D 1 66 ? -1.289 27.271 18.328 1.000 23.060 66 GLU DDD C 1
ATOM 11163 O O . GLU D 1 66 ? -1.977 26.493 19.019 1.000 24.920 66 GLU DDD O 1
ATOM 11175 N N . VAL D 1 67 ? -0.106 26.982 17.798 1.000 19.210 67 VAL DDD N 1
ATOM 11176 C CA . VAL D 1 67 ? 0.609 25.719 18.082 1.000 18.450 67 VAL DDD CA 1
ATOM 11177 C C . VAL D 1 67 ? 1.976 26.075 18.642 1.000 18.790 67 VAL DDD C 1
ATOM 11178 O O . VAL D 1 67 ? 2.544 27.110 18.216 1.000 21.260 67 VAL DDD O 1
ATOM 11191 N N . ASP D 1 68 ? 2.522 25.222 19.492 1.000 19.260 68 ASP DDD N 1
ATOM 11192 C CA . ASP D 1 68 ? 3.798 25.447 20.236 1.000 19.240 68 ASP DDD CA 1
ATOM 11193 C C . ASP D 1 68 ? 4.811 24.379 19.855 1.000 20.490 68 ASP DDD C 1
ATOM 11194 O O . ASP D 1 68 ? 4.503 23.157 19.972 1.000 22.660 68 ASP DDD O 1
ATOM 11203 N N . LEU D 1 69 ? 5.920 24.810 19.258 1.000 19.650 69 LEU DDD N 1
ATOM 11204 C CA . LEU D 1 69 ? 7.020 23.928 18.843 1.000 20.050 69 LEU DDD CA 1
ATOM 11205 C C . LEU D 1 69 ? 8.208 24.116 19.805 1.000 20.100 69 LEU DDD C 1
ATOM 11206 O O . LEU D 1 69 ? 8.469 25.261 20.244 1.000 19.830 69 LEU DDD O 1
ATOM 11222 N N . VAL D 1 70 ? 8.980 23.057 20.019 1.000 17.140 70 VAL DDD N 1
ATOM 11223 C CA . VAL D 1 70 ? 10.309 23.129 20.651 1.000 18.360 70 VAL DDD CA 1
ATOM 11224 C C . VAL D 1 70 ? 11.295 22.639 19.574 1.000 19.300 70 VAL DDD C 1
ATOM 11225 O O . VAL D 1 70 ? 11.112 21.557 19.046 1.000 20.130 70 VAL DDD O 1
ATOM 11238 N N . TYR D 1 71 ? 12.298 23.426 19.267 1.000 18.220 71 TYR DDD N 1
ATOM 11239 C CA . TYR D 1 71 ? 13.291 23.065 18.222 1.000 18.490 71 TYR DDD CA 1
ATOM 11240 C C . TYR D 1 71 ? 14.612 23.754 18.569 1.000 20.660 71 TYR DDD C 1
ATOM 11241 O O . TYR D 1 71 ? 14.654 24.642 19.464 1.000 19.850 71 TYR DDD O 1
ATOM 11259 N N . TYR D 1 72 ? 15.667 23.349 17.868 1.000 19.910 72 TYR DDD N 1
ATOM 11260 C CA . TYR D 1 72 ? 16.885 24.191 17.832 1.000 20.920 72 TYR DDD CA 1
ATOM 11261 C C . TYR D 1 72 ? 17.242 24.469 16.373 1.000 21.860 72 TYR DDD C 1
ATOM 11262 O O . TYR D 1 72 ? 17.055 23.627 15.491 1.000 22.050 72 TYR DDD O 1
ATOM 11280 N N . GLU D 1 73 ? 17.662 25.712 16.165 1.000 20.430 73 GLU DDD N 1
ATOM 11281 C CA . GLU D 1 73 ? 17.934 26.326 14.871 1.000 22.340 73 GLU DDD CA 1
ATOM 11282 C C . GLU D 1 73 ? 19.445 26.455 14.712 1.000 24.890 73 GLU DDD C 1
ATOM 11283 O O . GLU D 1 73 ? 20.024 27.346 15.364 1.000 26.280 73 GLU DDD O 1
ATOM 11295 N N . GLN D 1 74 ? 20.045 25.696 13.805 1.000 20.860 74 GLN DDD N 1
ATOM 11296 C CA . GLN D 1 74 ? 21.479 25.864 13.448 1.000 22.180 74 GLN DDD CA 1
ATOM 11297 C C . GLN D 1 74 ? 21.621 27.079 12.529 1.000 23.170 74 GLN DDD C 1
ATOM 11298 O O . GLN D 1 74 ? 21.029 27.076 11.411 1.000 22.080 74 GLN DDD O 1
ATOM 11312 N N . GLN D 1 75 ? 22.402 28.069 12.947 1.000 20.520 75 GLN DDD N 1
ATOM 11313 C CA . GLN D 1 75 ? 22.745 29.265 12.146 1.000 20.450 75 GLN DDD CA 1
ATOM 11314 C C . GLN D 1 75 ? 24.260 29.249 11.885 1.000 22.100 75 GLN DDD C 1
ATOM 11315 O O . GLN D 1 75 ? 25.057 29.011 12.845 1.000 22.030 75 GLN DDD O 1
ATOM 11329 N N . ARG D 1 76 ? 24.664 29.549 10.665 1.000 21.140 76 ARG DDD N 1
ATOM 11330 C CA . ARG D 1 76 ? 26.095 29.611 10.296 1.000 22.930 76 ARG DDD CA 1
ATOM 11331 C C . ARG D 1 76 ? 26.292 30.821 9.402 1.000 21.170 76 ARG DDD C 1
ATOM 11332 O O . ARG D 1 76 ? 25.521 31.029 8.443 1.000 20.810 76 ARG DDD O 1
ATOM 11353 N N . TRP D 1 77 ? 27.359 31.570 9.651 1.000 20.690 77 TRP DDD N 1
ATOM 11354 C CA . TRP D 1 77 ? 27.815 32.670 8.782 1.000 23.150 77 TRP DDD CA 1
ATOM 11355 C C . TRP D 1 77 ? 29.328 32.849 8.908 1.000 24.370 77 TRP DDD C 1
ATOM 11356 O O . TRP D 1 77 ? 29.922 32.133 9.733 1.000 24.370 77 TRP DDD O 1
ATOM 11377 N N . LYS D 1 78 ? 29.905 33.799 8.166 1.000 24.120 78 LYS DDD N 1
ATOM 11378 C CA . LYS D 1 78 ? 31.381 33.959 8.130 1.000 24.850 78 LYS DDD CA 1
ATOM 11379 C C . LYS D 1 78 ? 31.710 35.432 8.023 1.000 26.810 78 LYS DDD C 1
ATOM 11380 O O . LYS D 1 78 ? 31.116 36.086 7.182 1.000 27.350 78 LYS DDD O 1
ATOM 11399 N N . LEU D 1 79 ? 32.584 35.916 8.897 1.000 24.050 79 LEU DDD N 1
ATOM 11400 C CA . LEU D 1 79 ? 33.037 37.331 8.909 1.000 24.910 79 LEU DDD CA 1
ATOM 11401 C C . LEU D 1 79 ? 34.562 37.352 8.765 1.000 29.060 79 LEU DDD C 1
ATOM 11402 O O . LEU D 1 79 ? 35.236 36.694 9.565 1.000 27.460 79 LEU DDD O 1
ATOM 11418 N N . ASN D 1 80 ? 35.101 38.146 7.833 1.000 32.260 80 ASN DDD N 1
ATOM 11419 C CA . ASN D 1 80 ? 36.580 38.290 7.704 1.000 34.550 80 ASN DDD CA 1
ATOM 11420 C C . ASN D 1 80 ? 37.164 38.868 8.987 1.000 28.610 80 ASN DDD C 1
ATOM 11421 O O . ASN D 1 80 ? 38.278 38.507 9.308 1.000 32.760 80 ASN DDD O 1
ATOM 11432 N N . SER D 1 81 ? 36.399 39.675 9.702 1.000 30.820 81 SER DDD N 1
ATOM 11433 C CA . SER D 1 81 ? 36.802 40.315 10.963 1.000 33.130 81 SER DDD CA 1
ATOM 11434 C C . SER D 1 81 ? 36.976 39.307 12.120 1.000 33.110 81 SER DDD C 1
ATOM 11435 O O . SER D 1 81 ? 37.553 39.694 13.109 1.000 31.020 81 SER DDD O 1
ATOM 11443 N N . LEU D 1 82 ? 36.536 38.053 12.019 1.000 25.920 82 LEU DDD N 1
ATOM 11444 C CA . LEU D 1 82 ? 36.755 37.050 13.085 1.000 26.260 82 LEU DDD CA 1
ATOM 11445 C C . LEU D 1 82 ? 37.851 36.064 12.687 1.000 28.710 82 LEU DDD C 1
ATOM 11446 O O . LEU D 1 82 ? 37.969 35.045 13.368 1.000 27.520 82 LEU DDD O 1
ATOM 11462 N N . MET D 1 83 ? 38.634 36.335 11.636 1.000 28.130 83 MET DDD N 1
ATOM 11463 C CA . MET D 1 83 ? 39.707 35.409 11.209 1.000 30.390 83 MET DDD CA 1
ATOM 11464 C C . MET D 1 83 ? 40.944 35.608 12.103 1.000 29.180 83 MET DDD C 1
ATOM 11465 O O . MET D 1 83 ? 41.227 36.751 12.554 1.000 27.520 83 MET DDD O 1
ATOM 11479 N N . TRP D 1 84 ? 41.659 34.521 12.329 1.000 28.110 84 TRP DDD N 1
ATOM 11480 C CA . TRP D 1 84 ? 43.032 34.566 12.912 1.000 27.800 84 TRP DDD CA 1
ATOM 11481 C C . TRP D 1 84 ? 43.860 33.457 12.315 1.000 30.730 84 TRP DDD C 1
ATOM 11482 O O . TRP D 1 84 ? 43.294 32.452 11.787 1.000 25.670 84 TRP DDD O 1
ATOM 11503 N N . ASP D 1 85 ? 45.158 33.581 12.537 1.000 28.470 85 ASP DDD N 1
ATOM 11504 C CA . ASP D 1 85 ? 46.140 32.540 12.173 1.000 31.880 85 ASP DDD CA 1
ATOM 11505 C C . ASP D 1 85 ? 46.359 31.645 13.381 1.000 28.570 85 ASP DDD C 1
ATOM 11506 O O . ASP D 1 85 ? 46.935 32.082 14.384 1.000 29.160 85 ASP DDD O 1
ATOM 11515 N N . PRO D 1 86 ? 45.951 30.356 13.353 1.000 28.400 86 PRO DDD N 1
ATOM 11516 C CA . PRO D 1 86 ? 46.160 29.484 14.506 1.000 31.110 86 PRO DDD CA 1
ATOM 11517 C C . PRO D 1 86 ? 47.612 29.445 15.034 1.000 34.840 86 PRO DDD C 1
ATOM 11518 O O . PRO D 1 86 ? 47.801 29.253 16.254 1.000 33.270 86 PRO DDD O 1
ATOM 11529 N N . ASN D 1 87 ? 48.591 29.684 14.148 1.000 35.770 87 ASN DDD N 1
ATOM 11530 C CA . ASN D 1 87 ? 50.037 29.610 14.470 1.000 40.400 87 ASN DDD CA 1
ATOM 11531 C C . ASN D 1 87 ? 50.407 30.696 15.487 1.000 38.280 87 ASN DDD C 1
ATOM 11532 O O . ASN D 1 87 ? 51.236 30.400 16.364 1.000 41.800 87 ASN DDD O 1
ATOM 11543 N N . GLU D 1 88 ? 49.751 31.856 15.430 1.000 33.740 88 GLU DDD N 1
ATOM 11544 C CA . GLU D 1 88 ? 50.003 32.992 16.334 1.000 35.420 88 GLU DDD CA 1
ATOM 11545 C C . GLU D 1 88 ? 49.285 32.809 17.685 1.000 35.470 88 GLU DDD C 1
ATOM 11546 O O . GLU D 1 88 ? 49.433 33.733 18.518 1.000 32.910 88 GLU DDD O 1
ATOM 11558 N N . TYR D 1 89 ? 48.500 31.732 17.902 1.000 31.770 89 TYR DDD N 1
ATOM 11559 C CA . TYR D 1 89 ? 47.662 31.564 19.122 1.000 31.790 89 TYR DDD CA 1
ATOM 11560 C C . TYR D 1 89 ? 47.637 30.094 19.534 1.000 35.720 89 TYR DDD C 1
ATOM 11561 O O . TYR D 1 89 ? 46.556 29.540 19.834 1.000 33.330 89 TYR DDD O 1
ATOM 11579 N N . GLY D 1 90 ? 48.814 29.465 19.577 1.000 32.470 90 GLY DDD N 1
ATOM 11580 C CA . GLY D 1 90 ? 48.958 28.123 20.156 1.000 33.630 90 GLY DDD CA 1
ATOM 11581 C C . GLY D 1 90 ? 48.201 27.047 19.397 1.000 33.630 90 GLY DDD C 1
ATOM 11582 O O . GLY D 1 90 ? 47.788 26.064 20.061 1.000 36.850 90 GLY DDD O 1
ATOM 11586 N N . ASN D 1 91 ? 48.043 27.219 18.083 1.000 33.220 91 ASN DDD N 1
ATOM 11587 C CA . ASN D 1 91 ? 47.322 26.295 17.167 1.000 36.360 91 ASN DDD CA 1
ATOM 11588 C C . ASN D 1 91 ? 45.828 26.233 17.506 1.000 32.680 91 ASN DDD C 1
ATOM 11589 O O . ASN D 1 91 ? 45.208 25.223 17.126 1.000 35.040 91 ASN DDD O 1
ATOM 11599 N N . ILE D 1 92 ? 45.262 27.211 18.210 1.000 29.450 92 ILE DDD N 1
ATOM 11600 C CA . ILE D 1 92 ? 43.784 27.203 18.482 1.000 28.540 92 ILE DDD CA 1
ATOM 11601 C C . ILE D 1 92 ? 43.068 27.383 17.131 1.000 25.530 92 ILE DDD C 1
ATOM 11602 O O . ILE D 1 92 ? 43.384 28.358 16.388 1.000 26.510 92 ILE DDD O 1
ATOM 11618 N N . THR D 1 93 ? 42.155 26.487 16.748 1.000 24.800 93 THR DDD N 1
ATOM 11619 C CA . THR D 1 93 ? 41.413 26.590 15.458 1.000 25.680 93 THR DDD CA 1
ATOM 11620 C C . THR D 1 93 ? 39.957 27.054 15.649 1.000 26.440 93 THR DDD C 1
ATOM 11621 O O . THR D 1 93 ? 39.317 27.413 14.620 1.000 27.750 93 THR DDD O 1
ATOM 11632 N N . ASP D 1 94 ? 39.428 26.990 16.872 1.000 26.940 94 ASP DDD N 1
ATOM 11633 C CA . ASP D 1 94 ? 38.068 27.481 17.177 1.000 26.770 94 ASP DDD CA 1
ATOM 11634 C C . ASP D 1 94 ? 37.934 27.752 18.676 1.000 24.500 94 ASP DDD C 1
ATOM 11635 O O . ASP D 1 94 ? 38.730 27.243 19.472 1.000 24.760 94 ASP DDD O 1
ATOM 11644 N N . PHE D 1 95 ? 36.880 28.453 19.067 1.000 22.250 95 PHE DDD N 1
ATOM 11645 C CA . PHE D 1 95 ? 36.585 28.694 20.494 1.000 20.990 95 PHE DDD CA 1
ATOM 11646 C C . PHE D 1 95 ? 35.101 28.962 20.720 1.000 22.940 95 PHE DDD C 1
ATOM 11647 O O . PHE D 1 95 ? 34.421 29.509 19.816 1.000 25.150 95 PHE DDD O 1
ATOM 11664 N N . ARG D 1 96 ? 34.648 28.620 21.925 1.000 22.540 96 ARG DDD N 1
ATOM 11665 C CA . ARG D 1 96 ? 33.308 28.973 22.433 1.000 21.430 96 ARG DDD CA 1
ATOM 11666 C C . ARG D 1 96 ? 33.343 30.390 22.952 1.000 23.580 96 ARG DDD C 1
ATOM 11667 O O . ARG D 1 96 ? 34.327 30.751 23.639 1.000 24.810 96 ARG DDD O 1
ATOM 11688 N N . THR D 1 97 ? 32.323 31.173 22.658 1.000 22.530 97 THR DDD N 1
ATOM 11689 C CA . THR D 1 97 ? 32.204 32.539 23.210 1.000 23.920 97 THR DDD CA 1
ATOM 11690 C C . THR D 1 97 ? 30.742 32.901 23.431 1.000 24.160 97 THR DDD C 1
ATOM 11691 O O . THR D 1 97 ? 29.894 32.449 22.646 1.000 22.830 97 THR DDD O 1
ATOM 11702 N N . SER D 1 98 ? 30.502 33.801 24.378 1.000 23.860 98 SER DDD N 1
ATOM 11703 C CA . SER D 1 98 ? 29.186 34.427 24.627 1.000 26.540 98 SER DDD CA 1
ATOM 11704 C C . SER D 1 98 ? 28.690 35.049 23.310 1.000 26.000 98 SER DDD C 1
ATOM 11705 O O . SER D 1 98 ? 29.425 35.812 22.681 1.000 23.700 98 SER DDD O 1
ATOM 11713 N N . ALA D 1 99 ? 27.463 34.737 22.916 1.000 23.380 99 ALA DDD N 1
ATOM 11714 C CA . ALA D 1 99 ? 26.832 35.365 21.735 1.000 25.770 99 ALA DDD CA 1
ATOM 11715 C C . ALA D 1 99 ? 26.777 36.879 21.915 1.000 26.600 99 ALA DDD C 1
ATOM 11716 O O . ALA D 1 99 ? 26.663 37.515 20.902 1.000 28.510 99 ALA DDD O 1
ATOM 11723 N N . ALA D 1 100 ? 26.885 37.438 23.123 1.000 29.560 100 ALA DDD N 1
ATOM 11724 C CA . ALA D 1 100 ? 26.933 38.908 23.333 1.000 30.690 100 ALA DDD CA 1
ATOM 11725 C C . ALA D 1 100 ? 28.259 39.479 22.827 1.000 29.820 100 ALA DDD C 1
ATOM 11726 O O . ALA D 1 100 ? 28.311 40.705 22.651 1.000 31.850 100 ALA DDD O 1
ATOM 11733 N N . ASP D 1 101 ? 29.307 38.662 22.636 1.000 31.890 101 ASP DDD N 1
ATOM 11734 C CA . ASP D 1 101 ? 30.637 39.172 22.196 1.000 32.100 101 ASP DDD CA 1
ATOM 11735 C C . ASP D 1 101 ? 30.634 39.438 20.700 1.000 29.450 101 ASP DDD C 1
ATOM 11736 O O . ASP D 1 101 ? 31.603 40.083 20.211 1.000 28.560 101 ASP DDD O 1
ATOM 11745 N N . ILE D 1 102 ? 29.649 38.914 19.932 1.000 24.590 102 ILE DDD N 1
ATOM 11746 C CA . ILE D 1 102 ? 29.743 38.946 18.452 1.000 23.650 102 ILE DDD CA 1
ATOM 11747 C C . ILE D 1 102 ? 28.412 39.438 17.898 1.000 23.360 102 ILE DDD C 1
ATOM 11748 O O . ILE D 1 102 ? 27.388 39.380 18.600 1.000 23.540 102 ILE DDD O 1
ATOM 11764 N N . TRP D 1 103 ? 28.428 39.799 16.656 1.000 22.610 103 TRP DDD N 1
ATOM 11765 C CA . TRP D 1 103 ? 27.182 40.119 15.913 1.000 23.460 103 TRP DDD CA 1
ATOM 11766 C C . TRP D 1 103 ? 26.463 38.779 15.696 1.000 20.680 103 TRP DDD C 1
ATOM 11767 O O . TRP D 1 103 ? 27.172 37.728 15.496 1.000 21.910 103 TRP DDD O 1
ATOM 11788 N N . THR D 1 104 ? 25.147 38.751 15.860 1.000 23.530 104 THR DDD N 1
ATOM 11789 C CA . THR D 1 104 ? 24.325 37.572 15.511 1.000 21.920 104 THR DDD CA 1
ATOM 11790 C C . THR D 1 104 ? 23.184 38.041 14.605 1.000 21.180 104 THR DDD C 1
ATOM 11791 O O . THR D 1 104 ? 22.713 39.156 14.711 1.000 21.290 104 THR DDD O 1
ATOM 11802 N N . PRO D 1 105 ? 22.731 37.215 13.648 1.000 20.670 105 PRO DDD N 1
ATOM 11803 C CA . PRO D 1 105 ? 21.667 37.638 12.725 1.000 22.970 105 PRO DDD CA 1
ATOM 11804 C C . PRO D 1 105 ? 20.279 37.690 13.375 1.000 23.480 105 PRO DDD C 1
ATOM 11805 O O . PRO D 1 105 ? 20.000 36.886 14.238 1.000 22.560 105 PRO DDD O 1
ATOM 11816 N N . ASP D 1 106 ? 19.442 38.627 12.914 1.000 23.050 106 ASP DDD N 1
ATOM 11817 C CA . ASP D 1 106 ? 18.105 38.923 13.486 1.000 24.950 106 ASP DDD CA 1
ATOM 11818 C C . ASP D 1 106 ? 17.052 38.007 12.839 1.000 22.670 106 ASP DDD C 1
ATOM 11819 O O . ASP D 1 106 ? 15.997 38.527 12.323 1.000 23.980 106 ASP DDD O 1
ATOM 11828 N N . ILE D 1 107 ? 17.301 36.697 12.873 1.000 22.950 107 ILE DDD N 1
ATOM 11829 C CA . ILE D 1 107 ? 16.379 35.680 12.295 1.000 23.130 107 ILE DDD CA 1
ATOM 11830 C C . ILE D 1 107 ? 15.127 35.640 13.173 1.000 22.650 107 ILE DDD C 1
ATOM 11831 O O . ILE D 1 107 ? 15.260 35.347 14.352 1.000 23.270 107 ILE DDD O 1
ATOM 11847 N N . THR D 1 108 ? 13.964 35.913 12.575 1.000 21.140 108 THR DDD N 1
ATOM 11848 C CA . THR D 1 108 ? 12.668 36.154 13.242 1.000 21.330 108 THR DDD CA 1
ATOM 11849 C C . THR D 1 108 ? 11.624 35.203 12.638 1.000 20.980 108 THR DDD C 1
ATOM 11850 O O . THR D 1 108 ? 11.536 35.133 11.387 1.000 19.050 108 THR DDD O 1
ATOM 11861 N N . ALA D 1 109 ? 10.793 34.571 13.460 1.000 19.320 109 ALA DDD N 1
ATOM 11862 C CA . ALA D 1 109 ? 9.562 33.892 12.993 1.000 19.970 109 ALA DDD CA 1
ATOM 11863 C C . ALA D 1 109 ? 8.570 34.973 12.567 1.000 20.660 109 ALA DDD C 1
ATOM 11864 O O . ALA D 1 109 ? 8.271 35.852 13.384 1.000 27.360 109 ALA DDD O 1
ATOM 11871 N N . TYR D 1 110 ? 8.004 34.905 11.369 1.000 20.740 110 TYR DDD N 1
ATOM 11872 C CA A TYR D 1 110 ? 7.101 35.962 10.841 0.750 21.380 110 TYR DDD CA 1
ATOM 11873 C CA B TYR D 1 110 ? 7.103 35.975 10.852 0.250 21.010 110 TYR DDD CA 1
ATOM 11874 C C . TYR D 1 110 ? 5.677 35.857 11.429 1.000 22.230 110 TYR DDD C 1
ATOM 11875 O O . TYR D 1 110 ? 4.964 36.869 11.431 1.000 26.180 110 TYR DDD O 1
ATOM 11909 N N . SER D 1 111 ? 5.274 34.706 11.943 1.000 21.520 111 SER DDD N 1
ATOM 11910 C CA . SER D 1 111 ? 3.887 34.536 12.442 1.000 20.910 111 SER DDD CA 1
ATOM 11911 C C . SER D 1 111 ? 3.879 34.008 13.881 1.000 21.510 111 SER DDD C 1
ATOM 11912 O O . SER D 1 111 ? 2.935 33.268 14.272 1.000 19.980 111 SER DDD O 1
ATOM 11920 N N . SER D 1 112 ? 4.881 34.378 14.694 1.000 19.420 112 SER DDD N 1
ATOM 11921 C CA . SER D 1 112 ? 4.841 34.104 16.141 1.000 17.630 112 SER DDD CA 1
ATOM 11922 C C . SER D 1 112 ? 3.670 34.863 16.766 1.000 18.920 112 SER DDD C 1
ATOM 11923 O O . SER D 1 112 ? 3.280 35.948 16.265 1.000 17.000 112 SER DDD O 1
ATOM 11931 N N . THR D 1 113 ? 3.115 34.332 17.858 1.000 18.470 113 THR DDD N 1
ATOM 11932 C CA . THR D 1 113 ? 2.063 35.031 18.643 1.000 18.960 113 THR DDD CA 1
ATOM 11933 C C . THR D 1 113 ? 2.524 35.377 20.055 1.000 21.250 113 THR DDD C 1
ATOM 11934 O O . THR D 1 113 ? 1.720 36.010 20.784 1.000 23.180 113 THR DDD O 1
ATOM 11945 N N . ARG D 1 114 ? 3.729 34.990 20.423 1.000 21.150 114 ARG DDD N 1
ATOM 11946 C CA A ARG D 1 114 ? 4.360 35.204 21.756 0.500 21.430 114 ARG DDD CA 1
ATOM 11947 C CA B ARG D 1 114 ? 4.333 35.382 21.722 0.500 22.670 114 ARG DDD CA 1
ATOM 11948 C C . ARG D 1 114 ? 5.840 35.455 21.513 1.000 20.600 114 ARG DDD C 1
ATOM 11949 O O . ARG D 1 114 ? 6.392 34.894 20.561 1.000 20.830 114 ARG DDD O 1
ATOM 11989 N N . PRO D 1 115 ? 6.570 36.207 22.369 1.000 21.370 115 PRO DDD N 1
ATOM 11990 C CA . PRO D 1 115 ? 8.028 36.218 22.272 1.000 20.470 115 PRO DDD CA 1
ATOM 11991 C C . PRO D 1 115 ? 8.543 34.780 22.391 1.000 21.250 115 PRO DDD C 1
ATOM 11992 O O . PRO D 1 115 ? 8.012 33.947 23.161 1.000 19.360 115 PRO DDD O 1
ATOM 12003 N N . VAL D 1 116 ? 9.525 34.460 21.582 1.000 18.460 116 VAL DDD N 1
ATOM 12004 C CA A VAL D 1 116 ? 10.176 33.122 21.645 0.500 20.360 116 VAL DDD CA 1
ATOM 12005 C CA B VAL D 1 116 ? 10.189 33.129 21.637 0.500 20.470 116 VAL DDD CA 1
ATOM 12006 C C . VAL D 1 116 ? 10.835 32.967 23.026 1.000 22.640 116 VAL DDD C 1
ATOM 12007 O O . VAL D 1 116 ? 11.314 33.972 23.609 1.000 23.460 116 VAL DDD O 1
ATOM 12031 N N . GLN D 1 117 ? 10.791 31.767 23.571 1.000 19.930 117 GLN DDD N 1
ATOM 12032 C CA . GLN D 1 117 ? 11.459 31.450 24.856 1.000 21.950 117 GLN DDD CA 1
ATOM 12033 C C . GLN D 1 117 ? 12.761 30.735 24.534 1.000 24.690 117 GLN DDD C 1
ATOM 12034 O O . GLN D 1 117 ? 12.730 29.736 23.851 1.000 23.460 117 GLN DDD O 1
ATOM 12048 N N . VAL D 1 118 ? 13.872 31.229 25.072 1.000 22.240 118 VAL DDD N 1
ATOM 12049 C CA . VAL D 1 118 ? 15.207 30.651 24.820 1.000 25.100 118 VAL DDD CA 1
ATOM 12050 C C . VAL D 1 118 ? 15.456 29.514 25.813 1.000 21.900 118 VAL DDD C 1
ATOM 12051 O O . VAL D 1 118 ? 15.281 29.727 27.029 1.000 22.600 118 VAL DDD O 1
ATOM 12064 N N . LEU D 1 119 ? 15.845 28.345 25.327 1.000 18.870 119 LEU DDD N 1
ATOM 12065 C CA . LEU D 1 119 ? 16.006 27.128 26.162 1.000 20.080 119 LEU DDD CA 1
ATOM 12066 C C . LEU D 1 119 ? 17.474 26.710 26.301 1.000 22.690 119 LEU DDD C 1
ATOM 12067 O O . LEU D 1 119 ? 17.710 25.766 27.077 1.000 25.580 119 LEU DDD O 1
ATOM 12083 N N . SER D 1 120 ? 18.408 27.368 25.615 1.000 22.800 120 SER DDD N 1
ATOM 12084 C CA . SER D 1 120 ? 19.837 26.971 25.562 1.000 20.870 120 SER DDD CA 1
ATOM 12085 C C . SER D 1 120 ? 20.689 28.180 25.903 1.000 22.160 120 SER DDD C 1
ATOM 12086 O O . SER D 1 120 ? 20.281 29.334 25.691 1.000 21.000 120 SER DDD O 1
ATOM 12094 N N . PRO D 1 121 ? 21.893 27.933 26.441 1.000 21.540 121 PRO DDD N 1
ATOM 12095 C CA . PRO D 1 121 ? 22.854 29.009 26.683 1.000 23.930 121 PRO DDD CA 1
ATOM 12096 C C . PRO D 1 121 ? 23.224 29.784 25.398 1.000 21.290 121 PRO DDD C 1
ATOM 12097 O O . PRO D 1 121 ? 23.409 29.186 24.331 1.000 25.130 121 PRO DDD O 1
ATOM 12108 N N . GLN D 1 122 ? 23.348 31.092 25.538 1.000 21.800 122 GLN DDD N 1
ATOM 12109 C CA A GLN D 1 122 ? 23.670 32.072 24.485 0.500 23.340 122 GLN DDD CA 1
ATOM 12110 C CA B GLN D 1 122 ? 23.625 31.969 24.372 0.500 23.940 122 GLN DDD CA 1
ATOM 12111 C C . GLN D 1 122 ? 25.172 32.000 24.185 1.000 22.660 122 GLN DDD C 1
ATOM 12112 O O . GLN D 1 122 ? 25.871 32.964 24.526 1.000 25.010 122 GLN DDD O 1
ATOM 12138 N N . ILE D 1 123 ? 25.661 30.902 23.619 1.000 22.080 123 ILE DDD N 1
ATOM 12139 C CA . ILE D 1 123 ? 27.107 30.659 23.373 1.000 23.700 123 ILE DDD CA 1
ATOM 12140 C C . ILE D 1 123 ? 27.217 30.145 21.943 1.000 23.430 123 ILE DDD C 1
ATOM 12141 O O . ILE D 1 123 ? 26.527 29.209 21.589 1.000 23.920 123 ILE DDD O 1
ATOM 12157 N N . ALA D 1 124 ? 28.167 30.694 21.194 1.000 21.440 124 ALA DDD N 1
ATOM 12158 C CA . ALA D 1 124 ? 28.476 30.334 19.795 1.000 21.180 124 ALA DDD CA 1
ATOM 12159 C C . ALA D 1 124 ? 29.875 29.763 19.711 1.000 21.330 124 ALA DDD C 1
ATOM 12160 O O . ALA D 1 124 ? 30.664 29.946 20.675 1.000 20.420 124 ALA DDD O 1
ATOM 12167 N N . VAL D 1 125 ? 30.213 29.164 18.558 1.000 21.410 125 VAL DDD N 1
ATOM 12168 C CA . VAL D 1 125 ? 31.591 28.668 18.277 1.000 21.580 125 VAL DDD CA 1
ATOM 12169 C C . VAL D 1 125 ? 32.119 29.442 17.086 1.000 19.190 125 VAL DDD C 1
ATOM 12170 O O . VAL D 1 125 ? 31.453 29.485 16.013 1.000 20.440 125 VAL DDD O 1
ATOM 12183 N N . VAL D 1 126 ? 33.233 30.131 17.291 1.000 21.350 126 VAL DDD N 1
ATOM 12184 C CA . VAL D 1 126 ? 33.965 30.860 16.232 1.000 20.760 126 VAL DDD CA 1
ATOM 12185 C C . VAL D 1 126 ? 35.125 29.992 15.745 1.000 22.640 126 VAL DDD C 1
ATOM 12186 O O . VAL D 1 126 ? 35.890 29.503 16.581 1.000 22.840 126 VAL DDD O 1
ATOM 12199 N N . THR D 1 127 ? 35.315 29.911 14.430 1.000 23.210 127 THR DDD N 1
ATOM 12200 C CA . THR D 1 127 ? 36.395 29.164 13.776 1.000 26.790 127 THR DDD CA 1
ATOM 12201 C C . THR D 1 127 ? 37.388 30.137 13.127 1.000 23.160 127 THR DDD C 1
ATOM 12202 O O . THR D 1 127 ? 37.030 31.270 12.804 1.000 23.430 127 THR DDD O 1
ATOM 12213 N N . HIS D 1 128 ? 38.647 29.688 12.977 1.000 26.830 128 HIS DDD N 1
ATOM 12214 C CA . HIS D 1 128 ? 39.793 30.566 12.558 1.000 27.260 128 HIS DDD CA 1
ATOM 12215 C C . HIS D 1 128 ? 39.597 31.161 11.166 1.000 26.840 128 HIS DDD C 1
ATOM 12216 O O . HIS D 1 128 ? 40.143 32.249 10.908 1.000 26.060 128 HIS DDD O 1
ATOM 12231 N N . ASP D 1 129 ? 38.765 30.549 10.333 1.000 24.710 129 ASP DDD N 1
ATOM 12232 C CA . ASP D 1 129 ? 38.399 31.142 9.011 1.000 29.630 129 ASP DDD CA 1
ATOM 12233 C C . ASP D 1 129 ? 37.389 32.271 9.156 1.000 28.930 129 ASP DDD C 1
ATOM 12234 O O . ASP D 1 129 ? 37.005 32.784 8.130 1.000 28.630 129 ASP DDD O 1
ATOM 12243 N N . GLY D 1 130 ? 36.927 32.597 10.368 1.000 24.370 130 GLY DDD N 1
ATOM 12244 C CA . GLY D 1 130 ? 35.921 33.635 10.601 1.000 25.070 130 GLY DDD CA 1
ATOM 12245 C C . GLY D 1 130 ? 34.492 33.087 10.554 1.000 23.300 130 GLY DDD C 1
ATOM 12246 O O . GLY D 1 130 ? 33.574 33.866 10.690 1.000 23.060 130 GLY DDD O 1
ATOM 12250 N N . SER D 1 131 ? 34.309 31.798 10.404 1.000 23.310 131 SER DDD N 1
ATOM 12251 C CA . SER D 1 131 ? 32.956 31.200 10.374 1.000 24.240 131 SER DDD CA 1
ATOM 12252 C C . SER D 1 131 ? 32.443 31.065 11.831 1.000 24.430 131 SER DDD C 1
ATOM 12253 O O . SER D 1 131 ? 33.246 30.815 12.788 1.000 23.090 131 SER DDD O 1
ATOM 12261 N N . VAL D 1 132 ? 31.153 31.263 11.995 1.000 21.570 132 VAL DDD N 1
ATOM 12262 C CA . VAL D 1 132 ? 30.455 31.212 13.300 1.000 19.750 132 VAL DDD CA 1
ATOM 12263 C C . VAL D 1 132 ? 29.326 30.201 13.174 1.000 22.210 132 VAL DDD C 1
ATOM 12264 O O . VAL D 1 132 ? 28.608 30.257 12.134 1.000 23.620 132 VAL DDD O 1
ATOM 12277 N N . MET D 1 133 ? 29.159 29.349 14.177 1.000 23.120 133 MET DDD N 1
ATOM 12278 C CA . MET D 1 133 ? 27.976 28.473 14.302 1.000 21.730 133 MET DDD CA 1
ATOM 12279 C C . MET D 1 133 ? 27.315 28.749 15.659 1.000 23.170 133 MET DDD C 1
ATOM 12280 O O . MET D 1 133 ? 28.022 28.818 16.692 1.000 20.820 133 MET DDD O 1
ATOM 12294 N N . PHE D 1 134 ? 26.009 28.934 15.637 1.000 21.180 134 PHE DDD N 1
ATOM 12295 C CA . PHE D 1 134 ? 25.173 29.287 16.802 1.000 19.570 134 PHE DDD CA 1
ATOM 12296 C C . PHE D 1 134 ? 23.901 28.452 16.718 1.000 21.730 134 PHE DDD C 1
ATOM 12297 O O . PHE D 1 134 ? 23.280 28.477 15.645 1.000 20.840 134 PHE DDD O 1
ATOM 12314 N N . ILE D 1 135 ? 23.539 27.707 17.780 1.000 21.440 135 ILE DDD N 1
ATOM 12315 C CA . ILE D 1 135 ? 22.448 26.698 17.699 1.000 20.110 135 ILE DDD CA 1
ATOM 12316 C C . ILE D 1 135 ? 21.452 26.928 18.838 1.000 21.080 135 ILE DDD C 1
ATOM 12317 O O . ILE D 1 135 ? 21.371 26.149 19.777 1.000 19.170 135 ILE DDD O 1
ATOM 12333 N N . PRO D 1 136 ? 20.697 28.032 18.826 1.000 19.350 136 PRO DDD N 1
ATOM 12334 C CA . PRO D 1 136 ? 19.765 28.308 19.924 1.000 20.610 136 PRO DDD CA 1
ATOM 12335 C C . PRO D 1 136 ? 18.549 27.377 19.906 1.000 20.280 136 PRO DDD C 1
ATOM 12336 O O . PRO D 1 136 ? 17.938 27.138 18.826 1.000 21.960 136 PRO DDD O 1
ATOM 12347 N N . ALA D 1 137 ? 18.194 26.886 21.085 1.000 22.730 137 ALA DDD N 1
ATOM 12348 C CA . ALA D 1 137 ? 16.962 26.106 21.319 1.000 22.410 137 ALA DDD CA 1
ATOM 12349 C C . ALA D 1 137 ? 15.849 27.066 21.732 1.000 21.780 137 ALA DDD C 1
ATOM 12350 O O . ALA D 1 137 ? 16.113 28.005 22.501 1.000 18.330 137 ALA DDD O 1
ATOM 12357 N N . GLN D 1 138 ? 14.656 26.896 21.160 1.000 20.400 138 GLN DDD N 1
ATOM 12358 C CA . GLN D 1 138 ? 13.540 27.863 21.281 1.000 22.730 138 GLN DDD CA 1
ATOM 12359 C C . GLN D 1 138 ? 12.223 27.111 21.504 1.000 22.610 138 GLN DDD C 1
ATOM 12360 O O . GLN D 1 138 ? 12.054 25.991 20.980 1.000 21.150 138 GLN DDD O 1
ATOM 12374 N N . ARG D 1 139 ? 11.344 27.710 22.281 1.000 19.870 139 ARG DDD N 1
ATOM 12375 C CA . ARG D 1 139 ? 9.907 27.391 22.264 1.000 19.010 139 ARG DDD CA 1
ATOM 12376 C C . ARG D 1 139 ? 9.187 28.535 21.565 1.000 19.030 139 ARG DDD C 1
ATOM 12377 O O . ARG D 1 139 ? 9.318 29.687 22.010 1.000 20.440 139 ARG DDD O 1
ATOM 12398 N N . LEU D 1 140 ? 8.409 28.185 20.548 1.000 20.190 140 LEU DDD N 1
ATOM 12399 C CA . LEU D 1 140 ? 7.691 29.143 19.677 1.000 20.170 140 LEU DDD CA 1
ATOM 12400 C C . LEU D 1 140 ? 6.206 28.810 19.669 1.000 20.400 140 LEU DDD C 1
ATOM 12401 O O . LEU D 1 140 ? 5.854 27.652 19.347 1.000 19.630 140 LEU DDD O 1
ATOM 12417 N N . SER D 1 141 ? 5.372 29.814 19.905 1.000 21.050 141 SER DDD N 1
ATOM 12418 C CA . SER D 1 141 ? 3.923 29.792 19.627 1.000 20.800 141 SER DDD CA 1
ATOM 12419 C C . SER D 1 141 ? 3.723 30.472 18.286 1.000 21.140 141 SER DDD C 1
ATOM 12420 O O . SER D 1 141 ? 4.153 31.641 18.171 1.000 19.500 141 SER DDD O 1
ATOM 12428 N N . PHE D 1 142 ? 3.059 29.814 17.345 1.000 19.900 142 PHE DDD N 1
ATOM 12429 C CA . PHE D 1 142 ? 2.785 30.446 16.025 1.000 19.770 142 PHE DDD CA 1
ATOM 12430 C C . PHE D 1 142 ? 1.360 30.154 15.523 1.000 21.950 142 PHE DDD C 1
ATOM 12431 O O . PHE D 1 142 ? 0.661 29.285 16.062 1.000 20.440 142 PHE DDD O 1
ATOM 12448 N N . MET D 1 143 ? 0.979 30.908 14.505 1.000 19.650 143 MET DDD N 1
ATOM 12449 C CA . MET D 1 143 ? -0.371 30.882 13.887 1.000 19.690 143 MET DDD CA 1
ATOM 12450 C C . MET D 1 143 ? -0.554 29.565 13.131 1.000 20.520 143 MET DDD C 1
ATOM 12451 O O . MET D 1 143 ? 0.160 29.278 12.147 1.000 19.410 143 MET DDD O 1
ATOM 12465 N N . CYS D 1 144 ? -1.474 28.732 13.599 1.000 20.970 144 CYS DDD N 1
ATOM 12466 C CA . CYS D 1 144 ? -1.661 27.378 13.043 1.000 22.690 144 CYS DDD CA 1
ATOM 12467 C C . CYS D 1 144 ? -3.052 26.897 13.479 1.000 23.370 144 CYS DDD C 1
ATOM 12468 O O . CYS D 1 144 ? -3.278 26.803 14.688 1.000 22.120 144 CYS DDD O 1
ATOM 12475 N N . ASP D 1 145 ? -3.880 26.505 12.523 1.000 24.630 145 ASP DDD N 1
ATOM 12476 C CA . ASP D 1 145 ? -5.222 25.937 12.810 1.000 24.120 145 ASP DDD CA 1
ATOM 12477 C C . ASP D 1 145 ? -5.039 24.437 12.895 1.000 22.870 145 ASP DDD C 1
ATOM 12478 O O . ASP D 1 145 ? -4.731 23.813 11.885 1.000 28.250 145 ASP DDD O 1
ATOM 12487 N N . PRO D 1 146 ? -5.217 23.828 14.084 1.000 21.990 146 PRO DDD N 1
ATOM 12488 C CA . PRO D 1 146 ? -5.019 22.396 14.266 1.000 26.500 146 PRO DDD CA 1
ATOM 12489 C C . PRO D 1 146 ? -6.276 21.546 13.958 1.000 28.760 146 PRO DDD C 1
ATOM 12490 O O . PRO D 1 146 ? -6.210 20.352 14.106 1.000 30.350 146 PRO DDD O 1
ATOM 12501 N N . THR D 1 147 ? -7.337 22.139 13.426 1.000 29.300 147 THR DDD N 1
ATOM 12502 C CA . THR D 1 147 ? -8.584 21.389 13.051 1.000 30.100 147 THR DDD CA 1
ATOM 12503 C C . THR D 1 147 ? -8.235 20.238 12.113 1.000 28.450 147 THR DDD C 1
ATOM 12504 O O . THR D 1 147 ? -7.641 20.479 11.079 1.000 31.440 147 THR DDD O 1
ATOM 12515 N N . GLY D 1 148 ? -8.552 19.005 12.494 1.000 32.780 148 GLY DDD N 1
ATOM 12516 C CA . GLY D 1 148 ? -8.204 17.815 11.707 1.000 29.540 148 GLY DDD CA 1
ATOM 12517 C C . GLY D 1 148 ? -6.955 17.104 12.174 1.000 28.240 148 GLY DDD C 1
ATOM 12518 O O . GLY D 1 148 ? -6.599 16.110 11.532 1.000 29.330 148 GLY DDD O 1
ATOM 12522 N N . VAL D 1 149 ? -6.307 17.564 13.251 1.000 30.320 149 VAL DDD N 1
ATOM 12523 C CA . VAL D 1 149 ? -5.070 16.909 13.772 1.000 27.480 149 VAL DDD CA 1
ATOM 12524 C C . VAL D 1 149 ? -5.384 15.474 14.263 1.000 31.920 149 VAL DDD C 1
ATOM 12525 O O . VAL D 1 149 ? -4.517 14.555 14.114 1.000 28.460 149 VAL DDD O 1
ATOM 12538 N N . ASP D 1 150 ? -6.620 15.233 14.727 1.000 30.290 150 ASP DDD N 1
ATOM 12539 C CA . ASP D 1 150 ? -7.083 13.911 15.223 1.000 31.160 150 ASP DDD CA 1
ATOM 12540 C C . ASP D 1 150 ? -7.515 12.988 14.081 1.000 36.250 150 ASP DDD C 1
ATOM 12541 O O . ASP D 1 150 ? -8.304 12.098 14.328 1.000 50.880 150 ASP DDD O 1
ATOM 12550 N N . SER D 1 151 ? -7.030 13.163 12.876 1.000 29.580 151 SER DDD N 1
ATOM 12551 C CA . SER D 1 151 ? -7.430 12.395 11.688 1.000 35.940 151 SER DDD CA 1
ATOM 12552 C C . SER D 1 151 ? -6.207 11.718 11.093 1.000 39.410 151 SER DDD C 1
ATOM 12553 O O . SER D 1 151 ? -5.044 12.074 11.453 1.000 36.480 151 SER DDD O 1
ATOM 12561 N N . GLU D 1 152 ? -6.449 10.755 10.216 1.000 36.360 152 GLU DDD N 1
ATOM 12562 C CA . GLU D 1 152 ? -5.352 9.988 9.571 1.000 41.290 152 GLU DDD CA 1
ATOM 12563 C C . GLU D 1 152 ? -4.486 10.928 8.721 1.000 38.810 152 GLU DDD C 1
ATOM 12564 O O . GLU D 1 152 ? -3.273 10.704 8.650 1.000 38.480 152 GLU DDD O 1
ATOM 12576 N N . GLU D 1 153 ? -5.089 11.910 8.065 1.000 36.540 153 GLU DDD N 1
ATOM 12577 C CA . GLU D 1 153 ? -4.375 12.791 7.109 1.000 42.300 153 GLU DDD CA 1
ATOM 12578 C C . GLU D 1 153 ? -3.713 13.946 7.901 1.000 37.520 153 GLU DDD C 1
ATOM 12579 O O . GLU D 1 153 ? -2.781 14.543 7.368 1.000 34.480 153 GLU DDD O 1
ATOM 12591 N N . GLY D 1 154 ? -4.146 14.229 9.134 1.000 30.720 154 GLY DDD N 1
ATOM 12592 C CA . GLY D 1 154 ? -3.546 15.269 9.984 1.000 30.450 154 GLY DDD CA 1
ATOM 12593 C C . GLY D 1 154 ? -3.729 16.671 9.432 1.000 34.600 154 GLY DDD C 1
ATOM 12594 O O . GLY D 1 154 ? -4.663 16.906 8.646 1.000 31.920 154 GLY DDD O 1
ATOM 12598 N N . VAL D 1 155 ? -2.823 17.578 9.812 1.000 26.870 155 VAL DDD N 1
ATOM 12599 C CA A VAL D 1 155 ? -2.921 19.015 9.463 0.500 25.750 155 VAL DDD CA 1
ATOM 12600 C CA B VAL D 1 155 ? -2.898 19.046 9.558 0.500 29.530 155 VAL DDD CA 1
ATOM 12601 C C . VAL D 1 155 ? -1.516 19.484 9.071 1.000 26.190 155 VAL DDD C 1
ATOM 12602 O O . VAL D 1 155 ? -0.536 18.835 9.506 1.000 23.720 155 VAL DDD O 1
ATOM 12626 N N . THR D 1 156 ? -1.476 20.517 8.245 1.000 25.080 156 THR DDD N 1
ATOM 12627 C CA . THR D 1 156 ? -0.220 21.136 7.782 1.000 27.120 156 THR DDD CA 1
ATOM 12628 C C . THR D 1 156 ? -0.207 22.559 8.302 1.000 25.250 156 THR DDD C 1
ATOM 12629 O O . THR D 1 156 ? -1.222 23.216 8.129 1.000 26.500 156 THR DDD O 1
ATOM 12640 N N . CYS D 1 157 ? 0.887 22.965 8.948 1.000 24.340 157 CYS DDD N 1
ATOM 12641 C CA . CYS D 1 157 ? 1.117 24.367 9.347 1.000 25.090 157 CYS DDD CA 1
ATOM 12642 C C . CYS D 1 157 ? 2.493 24.807 8.849 1.000 25.300 157 CYS DDD C 1
ATOM 12643 O O . CYS D 1 157 ? 3.303 23.969 8.506 1.000 23.140 157 CYS DDD O 1
ATOM 12650 N N . ALA D 1 158 ? 2.679 26.105 8.739 1.000 22.960 158 ALA DDD N 1
ATOM 12651 C CA . ALA D 1 158 ? 3.920 26.678 8.160 1.000 22.810 158 ALA DDD CA 1
ATOM 12652 C C . ALA D 1 158 ? 4.248 27.948 8.921 1.000 21.090 158 ALA DDD C 1
ATOM 12653 O O . ALA D 1 158 ? 3.308 28.698 9.378 1.000 21.380 158 ALA DDD O 1
ATOM 12660 N N . VAL D 1 159 ? 5.537 28.190 9.034 1.000 20.570 159 VAL DDD N 1
ATOM 12661 C CA . VAL D 1 159 ? 6.034 29.481 9.589 1.000 21.420 159 VAL DDD CA 1
ATOM 12662 C C . VAL D 1 159 ? 7.329 29.844 8.848 1.000 19.050 159 VAL DDD C 1
ATOM 12663 O O . VAL D 1 159 ? 8.182 29.001 8.681 1.000 20.210 159 VAL DDD O 1
ATOM 12676 N N . LYS D 1 160 ? 7.440 31.106 8.462 1.000 18.440 160 LYS DDD N 1
ATOM 12677 C CA . LYS D 1 160 ? 8.593 31.686 7.741 1.000 21.240 160 LYS DDD CA 1
ATOM 12678 C C . LYS D 1 160 ? 9.591 32.268 8.775 1.000 20.450 160 LYS DDD C 1
ATOM 12679 O O . LYS D 1 160 ? 9.159 33.001 9.715 1.000 19.260 160 LYS DDD O 1
ATOM 12698 N N . PHE D 1 161 ? 10.859 31.980 8.581 1.000 18.650 161 PHE DDD N 1
ATOM 12699 C CA . PHE D 1 161 ? 11.969 32.570 9.382 1.000 20.420 161 PHE DDD CA 1
ATOM 12700 C C . PHE D 1 161 ? 12.850 33.416 8.481 1.000 21.300 161 PHE DDD C 1
ATOM 12701 O O . PHE D 1 161 ? 13.297 32.925 7.454 1.000 19.170 161 PHE DDD O 1
ATOM 12718 N N . GLY D 1 162 ? 13.157 34.653 8.861 1.000 20.790 162 GLY DDD N 1
ATOM 12719 C CA . GLY D 1 162 ? 14.129 35.408 8.039 1.000 21.780 162 GLY DDD CA 1
ATOM 12720 C C . GLY D 1 162 ? 14.562 36.634 8.808 1.000 21.160 162 GLY DDD C 1
ATOM 12721 O O . GLY D 1 162 ? 13.996 36.880 9.897 1.000 18.960 162 GLY DDD O 1
ATOM 12725 N N . SER D 1 163 ? 15.478 37.405 8.264 1.000 20.250 163 SER DDD N 1
ATOM 12726 C CA . SER D 1 163 ? 15.796 38.719 8.847 1.000 19.390 163 SER DDD CA 1
ATOM 12727 C C . SER D 1 163 ? 14.534 39.563 8.898 1.000 20.130 163 SER DDD C 1
ATOM 12728 O O . SER D 1 163 ? 13.745 39.541 7.927 1.000 19.870 163 SER DDD O 1
ATOM 12736 N N . TRP D 1 164 ? 14.332 40.290 9.993 1.000 19.220 164 TRP DDD N 1
ATOM 12737 C CA . TRP D 1 164 ? 13.242 41.251 10.124 1.000 18.740 164 TRP DDD CA 1
ATOM 12738 C C . TRP D 1 164 ? 13.565 42.505 9.308 1.000 19.700 164 TRP DDD C 1
ATOM 12739 O O . TRP D 1 164 ? 12.605 43.090 8.742 1.000 18.460 164 TRP DDD O 1
ATOM 12760 N N . VAL D 1 165 ? 14.840 42.902 9.266 1.000 19.730 165 VAL DDD N 1
ATOM 12761 C CA . VAL D 1 165 ? 15.202 44.260 8.766 1.000 19.800 165 VAL DDD CA 1
ATOM 12762 C C . VAL D 1 165 ? 16.158 44.254 7.553 1.000 19.620 165 VAL DDD C 1
ATOM 12763 O O . VAL D 1 165 ? 16.296 45.381 7.001 1.000 21.120 165 VAL DDD O 1
ATOM 12776 N N . TYR D 1 166 ? 16.851 43.160 7.240 1.000 18.940 166 TYR DDD N 1
ATOM 12777 C CA . TYR D 1 166 ? 17.818 43.108 6.115 1.000 20.190 166 TYR DDD CA 1
ATOM 12778 C C . TYR D 1 166 ? 17.176 42.442 4.904 1.000 19.310 166 TYR DDD C 1
ATOM 12779 O O . TYR D 1 166 ? 16.748 41.270 4.970 1.000 19.780 166 TYR DDD O 1
ATOM 12797 N N . SER D 1 167 ? 17.290 43.102 3.755 1.000 19.110 167 SER DDD N 1
ATOM 12798 C CA . SER D 1 167 ? 16.877 42.559 2.438 1.000 21.560 167 SER DDD CA 1
ATOM 12799 C C . SER D 1 167 ? 17.911 41.531 1.983 1.000 21.290 167 SER DDD C 1
ATOM 12800 O O . SER D 1 167 ? 19.021 41.413 2.620 1.000 20.110 167 SER DDD O 1
ATOM 12808 N N . GLY D 1 168 ? 17.585 40.861 0.892 1.000 19.490 168 GLY DDD N 1
ATOM 12809 C CA . GLY D 1 168 ? 18.420 39.907 0.143 1.000 20.330 168 GLY DDD CA 1
ATOM 12810 C C . GLY D 1 168 ? 19.718 40.512 -0.343 1.000 22.750 168 GLY DDD C 1
ATOM 12811 O O . GLY D 1 168 ? 20.676 39.723 -0.534 1.000 24.860 168 GLY DDD O 1
ATOM 12815 N N . PHE D 1 169 ? 19.831 41.833 -0.375 1.000 21.440 169 PHE DDD N 1
ATOM 12816 C CA A PHE D 1 169 ? 21.080 42.505 -0.827 0.700 24.150 169 PHE DDD CA 1
ATOM 12817 C CA B PHE D 1 169 ? 21.063 42.535 -0.828 0.300 23.730 169 PHE DDD CA 1
ATOM 12818 C C . PHE D 1 169 ? 22.071 42.621 0.331 1.000 25.780 169 PHE DDD C 1
ATOM 12819 O O . PHE D 1 169 ? 23.218 42.909 0.080 1.000 24.320 169 PHE DDD O 1
ATOM 12851 N N . GLU D 1 170 ? 21.614 42.394 1.574 1.000 23.030 170 GLU DDD N 1
ATOM 12852 C CA . GLU D 1 170 ? 22.488 42.405 2.773 1.000 23.000 170 GLU DDD CA 1
ATOM 12853 C C . GLU D 1 170 ? 22.578 41.031 3.408 1.000 23.470 170 GLU DDD C 1
ATOM 12854 O O . GLU D 1 170 ? 23.693 40.701 3.851 1.000 22.650 170 GLU DDD O 1
ATOM 12866 N N . ILE D 1 171 ? 21.459 40.330 3.566 1.000 22.210 171 ILE DDD N 1
ATOM 12867 C CA . ILE D 1 171 ? 21.490 38.949 4.130 1.000 20.540 171 ILE DDD CA 1
ATOM 12868 C C . ILE D 1 171 ? 20.778 38.041 3.147 1.000 23.150 171 ILE DDD C 1
ATOM 12869 O O . ILE D 1 171 ? 19.571 38.191 2.963 1.000 23.420 171 ILE DDD O 1
ATOM 12885 N N . ASP D 1 172 ? 21.496 37.058 2.639 1.000 22.100 172 ASP DDD N 1
ATOM 12886 C CA . ASP D 1 172 ? 20.905 35.912 1.931 1.000 22.950 172 ASP DDD CA 1
ATOM 12887 C C . ASP D 1 172 ? 20.803 34.764 2.920 1.000 22.270 172 ASP DDD C 1
ATOM 12888 O O . ASP D 1 172 ? 21.559 34.764 3.923 1.000 23.480 172 ASP DDD O 1
ATOM 12897 N N . LEU D 1 173 ? 19.845 33.880 2.711 1.000 21.100 173 LEU DDD N 1
ATOM 12898 C CA . LEU D 1 173 ? 19.696 32.613 3.467 1.000 21.810 173 LEU DDD CA 1
ATOM 12899 C C . LEU D 1 173 ? 19.856 31.441 2.532 1.000 25.710 173 LEU DDD C 1
ATOM 12900 O O . LEU D 1 173 ? 19.440 31.524 1.358 1.000 25.990 173 LEU DDD O 1
ATOM 12916 N N . LYS D 1 174 ? 20.407 30.365 3.054 1.000 24.870 174 LYS DDD N 1
ATOM 12917 C CA . LYS D 1 174 ? 20.359 29.058 2.378 1.000 26.810 174 LYS DDD CA 1
ATOM 12918 C C . LYS D 1 174 ? 20.112 27.994 3.420 1.000 26.120 174 LYS DDD C 1
ATOM 12919 O O . LYS D 1 174 ? 20.274 28.272 4.609 1.000 23.870 174 LYS DDD O 1
ATOM 12938 N N . THR D 1 175 ? 19.754 26.800 2.952 1.000 25.930 175 THR DDD N 1
ATOM 12939 C CA . THR D 1 175 ? 19.706 25.556 3.730 1.000 27.270 175 THR DDD CA 1
ATOM 12940 C C . THR D 1 175 ? 20.779 24.622 3.190 1.000 28.470 175 THR DDD C 1
ATOM 12941 O O . THR D 1 175 ? 21.171 24.803 2.036 1.000 31.510 175 THR DDD O 1
ATOM 12952 N N . ASP D 1 176 ? 21.253 23.680 3.996 1.000 29.400 176 ASP DDD N 1
ATOM 12953 C CA . ASP D 1 176 ? 22.106 22.557 3.512 1.000 34.070 176 ASP DDD CA 1
ATOM 12954 C C . ASP D 1 176 ? 21.235 21.409 3.019 1.000 34.870 176 ASP DDD C 1
ATOM 12955 O O . ASP D 1 176 ? 21.727 20.618 2.222 1.000 30.770 176 ASP DDD O 1
ATOM 12964 N N . THR D 1 177 ? 19.992 21.331 3.476 1.000 29.920 177 THR DDD N 1
ATOM 12965 C CA . THR D 1 177 ? 19.012 20.273 3.112 1.000 27.650 177 THR DDD CA 1
ATOM 12966 C C . THR D 1 177 ? 17.617 20.864 3.245 1.000 28.670 177 THR DDD C 1
ATOM 12967 O O . THR D 1 177 ? 17.447 21.802 4.050 1.000 27.170 177 THR DDD O 1
ATOM 12978 N N . ASP D 1 178 ? 16.675 20.425 2.434 1.000 26.300 178 ASP DDD N 1
ATOM 12979 C CA . ASP D 1 178 ? 15.261 20.843 2.624 1.000 29.470 178 ASP DDD CA 1
ATOM 12980 C C . ASP D 1 178 ? 14.542 19.953 3.668 1.000 22.980 178 ASP DDD C 1
ATOM 12981 O O . ASP D 1 178 ? 13.377 20.223 3.906 1.000 22.200 178 ASP DDD O 1
ATOM 12990 N N . GLN D 1 179 ? 15.170 18.906 4.215 1.000 24.420 179 GLN DDD N 1
ATOM 12991 C CA . GLN D 1 179 ? 14.547 18.013 5.222 1.000 26.360 179 GLN DDD CA 1
ATOM 12992 C C . GLN D 1 179 ? 14.889 18.556 6.619 1.000 25.110 179 GLN DDD C 1
ATOM 12993 O O . GLN D 1 179 ? 16.079 18.618 6.970 1.000 25.190 179 GLN DDD O 1
ATOM 13007 N N . VAL D 1 180 ? 13.855 18.843 7.422 1.000 21.320 180 VAL DDD N 1
ATOM 13008 C CA . VAL D 1 180 ? 14.021 19.163 8.863 1.000 21.500 180 VAL DDD CA 1
ATOM 13009 C C . VAL D 1 180 ? 14.637 17.928 9.511 1.000 22.650 180 VAL DDD C 1
ATOM 13010 O O . VAL D 1 180 ? 14.259 16.792 9.170 1.000 22.800 180 VAL DDD O 1
ATOM 13023 N N . ASP D 1 181 ? 15.563 18.127 10.426 1.000 20.780 181 ASP DDD N 1
ATOM 13024 C CA . ASP D 1 181 ? 16.173 17.027 11.201 1.000 21.080 181 ASP DDD CA 1
ATOM 13025 C C . ASP D 1 181 ? 15.134 16.548 12.232 1.000 22.130 181 ASP DDD C 1
ATOM 13026 O O . ASP D 1 181 ? 14.801 17.333 13.103 1.000 21.200 181 ASP DDD O 1
ATOM 13035 N N . LEU D 1 182 ? 14.654 15.311 12.086 1.000 21.540 182 LEU DDD N 1
ATOM 13036 C CA . LEU D 1 182 ? 13.695 14.632 12.983 1.000 25.150 182 LEU DDD CA 1
ATOM 13037 C C . LEU D 1 182 ? 14.396 13.543 13.807 1.000 25.680 182 LEU DDD C 1
ATOM 13038 O O . LEU D 1 182 ? 13.691 12.850 14.549 1.000 26.870 182 LEU DDD O 1
ATOM 13054 N N . SER D 1 183 ? 15.728 13.484 13.801 1.000 26.780 183 SER DDD N 1
ATOM 13055 C CA . SER D 1 183 ? 16.502 12.424 14.525 1.000 29.200 183 SER DDD CA 1
ATOM 13056 C C . SER D 1 183 ? 16.405 12.562 16.052 1.000 28.500 183 SER DDD C 1
ATOM 13057 O O . SER D 1 183 ? 16.681 11.555 16.712 1.000 29.490 183 SER DDD O 1
ATOM 13065 N N . SER D 1 184 ? 15.984 13.719 16.582 1.000 26.020 184 SER DDD N 1
ATOM 13066 C CA . SER D 1 184 ? 15.760 13.995 18.030 1.000 29.000 184 SER DDD CA 1
ATOM 13067 C C . SER D 1 184 ? 14.293 14.295 18.359 1.000 26.390 184 SER DDD C 1
ATOM 13068 O O . SER D 1 184 ? 14.035 14.929 19.408 1.000 26.310 184 SER DDD O 1
ATOM 13076 N N . TYR D 1 185 ? 13.340 13.898 17.521 1.000 23.650 185 TYR DDD N 1
ATOM 13077 C CA . TYR D 1 185 ? 11.916 14.171 17.758 1.000 22.900 185 TYR DDD CA 1
ATOM 13078 C C . TYR D 1 185 ? 11.477 13.262 18.910 1.000 22.190 185 TYR DDD C 1
ATOM 13079 O O . TYR D 1 185 ? 11.751 12.051 18.913 1.000 24.700 185 TYR DDD O 1
ATOM 13097 N N . TYR D 1 186 ? 10.784 13.853 19.866 1.000 21.570 186 TYR DDD N 1
ATOM 13098 C CA . TYR D 1 186 ? 10.306 13.176 21.090 1.000 23.030 186 TYR DDD CA 1
ATOM 13099 C C . TYR D 1 186 ? 9.390 12.012 20.718 1.000 21.880 186 TYR DDD C 1
ATOM 13100 O O . TYR D 1 186 ? 8.335 12.263 20.172 1.000 21.160 186 TYR DDD O 1
ATOM 13118 N N . ALA D 1 187 ? 9.797 10.788 21.023 1.000 22.580 187 ALA DDD N 1
ATOM 13119 C CA . ALA D 1 187 ? 9.066 9.587 20.522 1.000 25.390 187 ALA DDD CA 1
ATOM 13120 C C . ALA D 1 187 ? 7.703 9.425 21.221 1.000 26.790 187 ALA DDD C 1
ATOM 13121 O O . ALA D 1 187 ? 6.848 8.755 20.652 1.000 26.680 187 ALA DDD O 1
ATOM 13128 N N . SER D 1 188 ? 7.458 10.043 22.380 1.000 24.620 188 SER DDD N 1
ATOM 13129 C CA . SER D 1 188 ? 6.160 9.968 23.098 1.000 24.930 188 SER DDD CA 1
ATOM 13130 C C . SER D 1 188 ? 5.425 11.300 23.040 1.000 24.580 188 SER DDD C 1
ATOM 13131 O O . SER D 1 188 ? 4.551 11.508 23.898 1.000 26.070 188 SER DDD O 1
ATOM 13139 N N . SER D 1 189 ? 5.752 12.161 22.074 1.000 24.770 189 SER DDD N 1
ATOM 13140 C CA . SER D 1 189 ? 4.943 13.377 21.789 1.000 25.980 189 SER DDD CA 1
ATOM 13141 C C . SER D 1 189 ? 3.464 12.984 21.648 1.000 26.030 189 SER DDD C 1
ATOM 13142 O O . SER D 1 189 ? 3.201 11.907 21.142 1.000 28.040 189 SER DDD O 1
ATOM 13150 N N . LYS D 1 190 ? 2.565 13.886 21.988 1.000 28.300 190 LYS DDD N 1
ATOM 13151 C CA . LYS D 1 190 ? 1.135 13.761 21.596 1.000 32.330 190 LYS DDD CA 1
ATOM 13152 C C . LYS D 1 190 ? 1.002 13.765 20.083 1.000 31.160 190 LYS DDD C 1
ATOM 13153 O O . LYS D 1 190 ? 0.023 13.199 19.614 1.000 28.970 190 LYS DDD O 1
ATOM 13172 N N . TYR D 1 191 ? 1.951 14.350 19.337 1.000 26.880 191 TYR DDD N 1
ATOM 13173 C CA . TYR D 1 191 ? 1.827 14.505 17.869 1.000 26.950 191 TYR DDD CA 1
ATOM 13174 C C . TYR D 1 191 ? 2.945 13.747 17.183 1.000 27.060 191 TYR DDD C 1
ATOM 13175 O O . TYR D 1 191 ? 4.146 13.812 17.606 1.000 29.550 191 TYR DDD O 1
ATOM 13193 N N . GLU D 1 192 ? 2.594 13.064 16.109 1.000 26.330 192 GLU DDD N 1
ATOM 13194 C CA . GLU D 1 192 ? 3.618 12.427 15.245 1.000 31.710 192 GLU DDD CA 1
ATOM 13195 C C . GLU D 1 192 ? 3.785 13.279 13.992 1.000 26.250 192 GLU DDD C 1
ATOM 13196 O O . GLU D 1 192 ? 2.800 13.944 13.560 1.000 28.690 192 GLU DDD O 1
ATOM 13208 N N . ILE D 1 193 ? 4.995 13.284 13.433 1.000 26.760 193 ILE DDD N 1
ATOM 13209 C CA . ILE D 1 193 ? 5.342 14.115 12.253 1.000 25.780 193 ILE DDD CA 1
ATOM 13210 C C . ILE D 1 193 ? 5.177 13.247 11.021 1.000 26.510 193 ILE DDD C 1
ATOM 13211 O O . ILE D 1 193 ? 5.855 12.235 10.941 1.000 29.630 193 ILE DDD O 1
ATOM 13227 N N . LEU D 1 194 ? 4.391 13.710 10.059 1.000 26.040 194 LEU DDD N 1
ATOM 13228 C CA . LEU D 1 194 ? 4.213 13.035 8.756 1.000 27.130 194 LEU DDD CA 1
ATOM 13229 C C . LEU D 1 194 ? 5.207 13.626 7.780 1.000 30.970 194 LEU DDD C 1
ATOM 13230 O O . LEU D 1 194 ? 5.756 12.872 6.959 1.000 29.970 194 LEU DDD O 1
ATOM 13246 N N . SER D 1 195 ? 5.450 14.933 7.840 1.000 27.680 195 SER DDD N 1
ATOM 13247 C CA . SER D 1 195 ? 6.573 15.491 7.048 1.000 27.430 195 SER DDD CA 1
ATOM 13248 C C . SER D 1 195 ? 6.981 16.824 7.641 1.000 26.870 195 SER DDD C 1
ATOM 13249 O O . SER D 1 195 ? 6.182 17.448 8.350 1.000 24.730 195 SER DDD O 1
ATOM 13257 N N . ALA D 1 196 ? 8.222 17.177 7.396 1.000 25.410 196 ALA DDD N 1
ATOM 13258 C CA . ALA D 1 196 ? 8.785 18.428 7.909 1.000 24.940 196 ALA DDD CA 1
ATOM 13259 C C . ALA D 1 196 ? 9.872 18.922 6.944 1.000 23.020 196 ALA DDD C 1
ATOM 13260 O O . ALA D 1 196 ? 10.894 18.279 6.845 1.000 22.410 196 ALA DDD O 1
ATOM 13267 N N . THR D 1 197 ? 9.635 20.054 6.296 1.000 20.490 197 THR DDD N 1
ATOM 13268 C CA . THR D 1 197 ? 10.543 20.588 5.258 1.000 20.500 197 THR DDD CA 1
ATOM 13269 C C . THR D 1 197 ? 10.902 22.037 5.582 1.000 21.940 197 THR DDD C 1
ATOM 13270 O O . THR D 1 197 ? 10.188 22.691 6.348 1.000 21.680 197 THR DDD O 1
ATOM 13281 N N . GLN D 1 198 ? 12.017 22.473 5.035 1.000 20.540 198 GLN DDD N 1
ATOM 13282 C CA . GLN D 1 198 ? 12.589 23.823 5.256 1.000 20.680 198 GLN DDD CA 1
ATOM 13283 C C . GLN D 1 198 ? 13.019 24.361 3.887 1.000 23.700 198 GLN DDD C 1
ATOM 13284 O O . GLN D 1 198 ? 13.901 23.768 3.304 1.000 23.510 198 GLN DDD O 1
ATOM 13298 N N . THR D 1 199 ? 12.401 25.434 3.391 1.000 23.860 199 THR DDD N 1
ATOM 13299 C CA . THR D 1 199 ? 12.533 25.785 1.957 1.000 23.750 199 THR DDD CA 1
ATOM 13300 C C . THR D 1 199 ? 12.777 27.280 1.848 1.000 20.080 199 THR DDD C 1
ATOM 13301 O O . THR D 1 199 ? 11.973 28.020 2.366 1.000 20.020 199 THR DDD O 1
ATOM 13312 N N . ARG D 1 200 ? 13.836 27.696 1.164 1.000 20.420 200 ARG DDD N 1
ATOM 13313 C CA . ARG D 1 200 ? 14.143 29.135 0.933 1.000 21.000 200 ARG DDD CA 1
ATOM 13314 C C . ARG D 1 200 ? 13.036 29.747 0.070 1.000 20.970 200 ARG DDD C 1
ATOM 13315 O O . ARG D 1 200 ? 12.558 29.058 -0.880 1.000 20.590 200 ARG DDD O 1
ATOM 13336 N N . GLN D 1 201 ? 12.651 31.004 0.329 1.000 18.690 201 GLN DDD N 1
ATOM 13337 C CA . GLN D 1 201 ? 11.621 31.721 -0.468 1.000 21.560 201 GLN DDD CA 1
ATOM 13338 C C . GLN D 1 201 ? 12.083 33.163 -0.562 1.000 20.250 201 GLN DDD C 1
ATOM 13339 O O . GLN D 1 201 ? 12.864 33.593 0.306 1.000 17.690 201 GLN DDD O 1
ATOM 13353 N N . VAL D 1 202 ? 11.514 33.912 -1.495 1.000 19.060 202 VAL DDD N 1
ATOM 13354 C CA . VAL D 1 202 ? 11.833 35.334 -1.698 1.000 20.400 202 VAL DDD CA 1
ATOM 13355 C C . VAL D 1 202 ? 10.503 36.054 -1.740 1.000 21.050 202 VAL DDD C 1
ATOM 13356 O O . VAL D 1 202 ? 9.588 35.498 -2.399 1.000 24.350 202 VAL DDD O 1
ATOM 13369 N N . GLN D 1 203 ? 10.389 37.213 -1.102 1.000 21.000 203 GLN DDD N 1
ATOM 13370 C CA . GLN D 1 203 ? 9.176 38.015 -1.359 1.000 25.460 203 GLN DDD CA 1
ATOM 13371 C C . GLN D 1 203 ? 9.445 39.476 -1.143 1.000 21.560 203 GLN DDD C 1
ATOM 13372 O O . GLN D 1 203 ? 10.516 39.839 -0.615 1.000 23.440 203 GLN DDD O 1
ATOM 13386 N N . HIS D 1 204 ? 8.472 40.275 -1.540 1.000 19.290 204 HIS DDD N 1
ATOM 13387 C CA . HIS D 1 204 ? 8.501 41.748 -1.315 1.000 20.020 204 HIS DDD CA 1
ATOM 13388 C C . HIS D 1 204 ? 7.480 42.087 -0.226 1.000 22.500 204 HIS DDD C 1
ATOM 13389 O O . HIS D 1 204 ? 6.491 41.369 -0.106 1.000 23.610 204 HIS DDD O 1
ATOM 13404 N N . TYR D 1 205 ? 7.670 43.221 0.421 1.000 20.870 205 TYR DDD N 1
ATOM 13405 C CA . TYR D 1 205 ? 6.821 43.741 1.513 1.000 21.070 205 TYR DDD CA 1
ATOM 13406 C C . TYR D 1 205 ? 6.432 45.136 1.089 1.000 21.580 205 TYR DDD C 1
ATOM 13407 O O . TYR D 1 205 ? 7.279 45.801 0.451 1.000 20.540 205 TYR DDD O 1
ATOM 13425 N N . SER D 1 206 ? 5.260 45.609 1.525 1.000 22.020 206 SER DDD N 1
ATOM 13426 C CA . SER D 1 206 ? 4.737 46.956 1.155 1.000 24.850 206 SER DDD CA 1
ATOM 13427 C C . SER D 1 206 ? 5.696 48.060 1.557 1.000 24.450 206 SER DDD C 1
ATOM 13428 O O . SER D 1 206 ? 5.733 49.077 0.822 1.000 24.910 206 SER DDD O 1
ATOM 13436 N N . CYS D 1 207 ? 6.395 47.940 2.692 1.000 22.310 207 CYS DDD N 1
ATOM 13437 C CA . CYS D 1 207 ? 7.223 49.052 3.220 1.000 23.930 207 CYS DDD CA 1
ATOM 13438 C C . CYS D 1 207 ? 8.406 49.397 2.306 1.000 24.490 207 CYS DDD C 1
ATOM 13439 O O . CYS D 1 207 ? 8.829 50.549 2.373 1.000 26.240 207 CYS DDD O 1
ATOM 13446 N N . CYS D 1 208 ? 8.935 48.461 1.503 1.000 23.650 208 CYS DDD N 1
ATOM 13447 C CA . CYS D 1 208 ? 10.357 48.460 1.095 1.000 24.860 208 CYS DDD CA 1
ATOM 13448 C C . CYS D 1 208 ? 10.504 47.961 -0.336 1.000 23.540 208 CYS DDD C 1
ATOM 13449 O O . CYS D 1 208 ? 9.791 47.039 -0.749 1.000 22.890 208 CYS DDD O 1
ATOM 13456 N N . PRO D 1 209 ? 11.453 48.539 -1.102 1.000 23.040 209 PRO DDD N 1
ATOM 13457 C CA . PRO D 1 209 ? 11.654 48.143 -2.508 1.000 21.010 209 PRO DDD CA 1
ATOM 13458 C C . PRO D 1 209 ? 12.359 46.813 -2.835 1.000 23.890 209 PRO DDD C 1
ATOM 13459 O O . PRO D 1 209 ? 12.122 46.283 -3.927 1.000 22.350 209 PRO DDD O 1
ATOM 13470 N N . GLU D 1 210 ? 13.145 46.240 -1.918 1.000 22.110 210 GLU DDD N 1
ATOM 13471 C CA . GLU D 1 210 ? 14.039 45.111 -2.265 1.000 21.930 210 GLU DDD CA 1
ATOM 13472 C C . GLU D 1 210 ? 13.420 43.783 -1.857 1.000 21.370 210 GLU DDD C 1
ATOM 13473 O O . GLU D 1 210 ? 12.518 43.736 -1.037 1.000 19.700 210 GLU DDD O 1
ATOM 13485 N N . PRO D 1 211 ? 13.892 42.661 -2.418 1.000 19.870 211 PRO DDD N 1
ATOM 13486 C CA . PRO D 1 211 ? 13.415 41.333 -2.030 1.000 21.480 211 PRO DDD CA 1
ATOM 13487 C C . PRO D 1 211 ? 13.993 40.912 -0.666 1.000 22.940 211 PRO DDD C 1
ATOM 13488 O O . PRO D 1 211 ? 15.116 41.344 -0.351 1.000 20.860 211 PRO DDD O 1
ATOM 13499 N N . TYR D 1 212 ? 13.227 40.148 0.116 1.000 21.300 212 TYR DDD N 1
ATOM 13500 C CA . TYR D 1 212 ? 13.577 39.674 1.480 1.000 19.940 212 TYR DDD CA 1
ATOM 13501 C C . TYR D 1 212 ? 13.563 38.166 1.381 1.000 19.670 212 TYR DDD C 1
ATOM 13502 O O . TYR D 1 212 ? 12.698 37.597 0.687 1.000 20.650 212 TYR DDD O 1
ATOM 13520 N N . ILE D 1 213 ? 14.502 37.539 2.049 1.000 18.370 213 ILE DDD N 1
ATOM 13521 C CA . ILE D 1 213 ? 14.609 36.063 2.016 1.000 19.090 213 ILE DDD CA 1
ATOM 13522 C C . ILE D 1 213 ? 14.041 35.456 3.308 1.000 19.410 213 ILE DDD C 1
ATOM 13523 O O . ILE D 1 213 ? 14.273 35.995 4.410 1.000 19.930 213 ILE DDD O 1
ATOM 13539 N N . ASP D 1 214 ? 13.408 34.291 3.179 1.000 18.080 214 ASP DDD N 1
ATOM 13540 C CA . ASP D 1 214 ? 12.974 33.543 4.379 1.000 20.030 214 ASP DDD CA 1
ATOM 13541 C C . ASP D 1 214 ? 13.233 32.083 4.109 1.000 20.070 214 ASP DDD C 1
ATOM 13542 O O . ASP D 1 214 ? 13.404 31.713 2.946 1.000 18.830 214 ASP DDD O 1
ATOM 13551 N N . VAL D 1 215 ? 13.177 31.329 5.176 1.000 17.480 215 VAL DDD N 1
ATOM 13552 C CA . VAL D 1 215 ? 13.106 29.853 5.155 1.000 18.040 215 VAL DDD CA 1
ATOM 13553 C C . VAL D 1 215 ? 11.765 29.473 5.757 1.000 18.750 215 VAL DDD C 1
ATOM 13554 O O . VAL D 1 215 ? 11.479 29.851 6.927 1.000 19.270 215 VAL DDD O 1
ATOM 13567 N N . ASN D 1 216 ? 10.995 28.725 4.958 1.000 21.090 216 ASN DDD N 1
ATOM 13568 C CA . ASN D 1 216 ? 9.619 28.333 5.272 1.000 19.750 216 ASN DDD CA 1
ATOM 13569 C C . ASN D 1 216 ? 9.650 26.956 5.914 1.000 21.940 216 ASN DDD C 1
ATOM 13570 O O . ASN D 1 216 ? 10.118 26.017 5.274 1.000 20.450 216 ASN DDD O 1
ATOM 13581 N N . LEU D 1 217 ? 9.241 26.877 7.169 1.000 18.940 217 LEU DDD N 1
ATOM 13582 C CA . LEU D 1 217 ? 9.212 25.596 7.930 1.000 22.450 217 LEU DDD CA 1
ATOM 13583 C C . LEU D 1 217 ? 7.802 25.072 7.749 1.000 22.160 217 LEU DDD C 1
ATOM 13584 O O . LEU D 1 217 ? 6.887 25.750 8.230 1.000 21.690 217 LEU DDD O 1
ATOM 13600 N N . VAL D 1 218 ? 7.636 23.904 7.131 1.000 23.260 218 VAL DDD N 1
ATOM 13601 C CA . VAL D 1 218 ? 6.290 23.356 6.811 1.000 22.070 218 VAL DDD CA 1
ATOM 13602 C C . VAL D 1 218 ? 6.199 22.020 7.499 1.000 22.130 218 VAL DDD C 1
ATOM 13603 O O . VAL D 1 218 ? 7.029 21.159 7.190 1.000 22.620 218 VAL DDD O 1
ATOM 13616 N N . VAL D 1 219 ? 5.249 21.872 8.418 1.000 22.880 219 VAL DDD N 1
ATOM 13617 C CA A VAL D 1 219 ? 5.139 20.641 9.248 0.500 22.210 219 VAL DDD CA 1
ATOM 13618 C CA B VAL D 1 219 ? 5.145 20.628 9.227 0.500 24.340 219 VAL DDD CA 1
ATOM 13619 C C . VAL D 1 219 ? 3.736 20.059 9.054 1.000 22.040 219 VAL DDD C 1
ATOM 13620 O O . VAL D 1 219 ? 2.745 20.802 9.248 1.000 23.010 219 VAL DDD O 1
ATOM 13644 N N . LYS D 1 220 ? 3.703 18.791 8.737 1.000 23.810 220 LYS DDD N 1
ATOM 13645 C CA . LYS D 1 220 ? 2.439 18.042 8.616 1.000 26.750 220 LYS DDD CA 1
ATOM 13646 C C . LYS D 1 220 ? 2.475 17.056 9.751 1.000 23.240 220 LYS DDD C 1
ATOM 13647 O O . LYS D 1 220 ? 3.462 16.335 9.845 1.000 26.320 220 LYS DDD O 1
ATOM 13666 N N . PHE D 1 221 ? 1.448 17.067 10.582 1.000 24.180 221 PHE DDD N 1
ATOM 13667 C CA . PHE D 1 221 ? 1.438 16.257 11.814 1.000 24.120 221 PHE DDD CA 1
ATOM 13668 C C . PHE D 1 221 ? 0.024 15.775 12.131 1.000 25.150 221 PHE DDD C 1
ATOM 13669 O O . PHE D 1 221 ? -0.993 16.356 11.639 1.000 24.150 221 PHE DDD O 1
ATOM 13686 N N . ARG D 1 222 ? -0.032 14.786 13.006 1.000 27.340 222 ARG DDD N 1
ATOM 13687 C CA . ARG D 1 222 ? -1.334 14.275 13.518 1.000 29.470 222 ARG DDD CA 1
ATOM 13688 C C . ARG D 1 222 ? -1.172 13.756 14.932 1.000 30.720 222 ARG DDD C 1
ATOM 13689 O O . ARG D 1 222 ? -0.030 13.531 15.391 1.000 28.450 222 ARG DDD O 1
ATOM 13710 N N . GLU D 1 223 ? -2.295 13.545 15.610 1.000 29.190 223 GLU DDD N 1
ATOM 13711 C CA . GLU D 1 223 ? -2.277 12.895 16.938 1.000 31.060 223 GLU DDD CA 1
ATOM 13712 C C . GLU D 1 223 ? -1.702 11.482 16.805 1.000 31.040 223 GLU DDD C 1
ATOM 13713 O O . GLU D 1 223 ? -2.052 10.822 15.835 1.000 32.560 223 GLU DDD O 1
ATOM 13725 N N . ARG D 1 224 ? -0.768 11.121 17.690 1.000 35.540 224 ARG DDD N 1
ATOM 13726 C CA . ARG D 1 224 ? -0.178 9.763 17.884 1.000 45.810 224 ARG DDD CA 1
ATOM 13727 C C . ARG D 1 224 ? -1.219 8.865 18.576 1.000 50.680 224 ARG DDD C 1
ATOM 13728 O O . ARG D 1 224 ? -2.181 8.449 17.989 1.000 49.720 224 ARG DDD O 1
ATOM 13749 N N . GLN E 1 20 ? 17.547 69.521 20.815 1.000 52.980 20 GLN EEE N 1
ATOM 13750 C CA . GLN E 1 20 ? 18.078 70.868 20.585 1.000 49.450 20 GLN EEE CA 1
ATOM 13751 C C . GLN E 1 20 ? 18.889 71.370 21.776 1.000 40.360 20 GLN EEE C 1
ATOM 13752 O O . GLN E 1 20 ? 18.975 70.740 22.845 1.000 33.240 20 GLN EEE O 1
ATOM 13766 N N . ALA E 1 21 ? 19.672 72.376 21.455 1.000 37.970 21 ALA EEE N 1
ATOM 13767 C CA . ALA E 1 21 ? 20.956 72.631 22.116 1.000 36.370 21 ALA EEE CA 1
ATOM 13768 C C . ALA E 1 21 ? 20.687 73.079 23.557 1.000 30.250 21 ALA EEE C 1
ATOM 13769 O O . ALA E 1 21 ? 21.437 72.656 24.430 1.000 29.550 21 ALA EEE O 1
ATOM 13776 N N . ASN E 1 22 ? 19.704 73.959 23.749 1.000 29.980 22 ASN EEE N 1
ATOM 13777 C CA . ASN E 1 22 ? 19.359 74.527 25.073 1.000 29.380 22 ASN EEE CA 1
ATOM 13778 C C . ASN E 1 22 ? 18.901 73.404 26.015 1.000 27.530 22 ASN EEE C 1
ATOM 13779 O O . ASN E 1 22 ? 19.362 73.383 27.156 1.000 26.170 22 ASN EEE O 1
ATOM 13790 N N . LEU E 1 23 ? 18.051 72.484 25.548 1.000 29.430 23 LEU EEE N 1
ATOM 13791 C CA . LEU E 1 23 ? 17.563 71.374 26.404 1.000 25.910 23 LEU EEE CA 1
ATOM 13792 C C . LEU E 1 23 ? 18.731 70.443 26.722 1.000 25.260 23 LEU EEE C 1
ATOM 13793 O O . LEU E 1 23 ? 18.847 70.024 27.848 1.000 26.450 23 LEU EEE O 1
ATOM 13809 N N . MET E 1 24 ? 19.626 70.158 25.772 1.000 25.230 24 MET EEE N 1
ATOM 13810 C CA . MET E 1 24 ? 20.777 69.270 26.030 1.000 27.090 24 MET EEE CA 1
ATOM 13811 C C . MET E 1 24 ? 21.671 69.879 27.123 1.000 26.180 24 MET EEE C 1
ATOM 13812 O O . MET E 1 24 ? 22.117 69.143 27.972 1.000 25.540 24 MET EEE O 1
ATOM 13826 N N . ARG E 1 25 ? 21.884 71.197 27.110 1.000 28.080 25 ARG EEE N 1
ATOM 13827 C CA . ARG E 1 25 ? 22.668 71.906 28.143 1.000 28.950 25 ARG EEE CA 1
ATOM 13828 C C . ARG E 1 25 ? 21.957 71.805 29.490 1.000 26.180 25 ARG EEE C 1
ATOM 13829 O O . ARG E 1 25 ? 22.649 71.558 30.517 1.000 25.700 25 ARG EEE O 1
ATOM 13850 N N . LEU E 1 26 ? 20.644 72.051 29.497 1.000 26.510 26 LEU EEE N 1
ATOM 13851 C CA . LEU E 1 26 ? 19.867 71.995 30.759 1.000 27.070 26 LEU EEE CA 1
ATOM 13852 C C . LEU E 1 26 ? 19.999 70.602 31.380 1.000 25.270 26 LEU EEE C 1
ATOM 13853 O O . LEU E 1 26 ? 20.318 70.494 32.588 1.000 25.840 26 LEU EEE O 1
ATOM 13869 N N . LYS E 1 27 ? 19.758 69.557 30.594 1.000 26.710 27 LYS EEE N 1
ATOM 13870 C CA . LYS E 1 27 ? 19.821 68.180 31.153 1.000 26.940 27 LYS EEE CA 1
ATOM 13871 C C . LYS E 1 27 ? 21.243 67.877 31.651 1.000 29.140 27 LYS EEE C 1
ATOM 13872 O O . LYS E 1 27 ? 21.382 67.327 32.762 1.000 30.300 27 LYS EEE O 1
ATOM 13891 N N . SER E 1 28 ? 22.277 68.243 30.897 1.000 29.190 28 SER EEE N 1
ATOM 13892 C CA . SER E 1 28 ? 23.687 68.054 31.338 1.000 31.320 28 SER EEE CA 1
ATOM 13893 C C . SER E 1 28 ? 23.942 68.739 32.682 1.000 29.720 28 SER EEE C 1
ATOM 13894 O O . SER E 1 28 ? 24.483 68.116 33.590 1.000 30.920 28 SER EEE O 1
ATOM 13902 N N . ASP E 1 29 ? 23.504 69.988 32.828 1.000 29.540 29 ASP EEE N 1
ATOM 13903 C CA . ASP E 1 29 ? 23.708 70.777 34.050 1.000 29.310 29 ASP EEE CA 1
ATOM 13904 C C . ASP E 1 29 ? 22.945 70.160 35.222 1.000 36.050 29 ASP EEE C 1
ATOM 13905 O O . ASP E 1 29 ? 23.519 70.110 36.326 1.000 30.480 29 ASP EEE O 1
ATOM 13914 N N . LEU E 1 30 ? 21.711 69.704 35.007 1.000 30.370 30 LEU EEE N 1
ATOM 13915 C CA . LEU E 1 30 ? 20.884 69.161 36.108 1.000 32.960 30 LEU EEE CA 1
ATOM 13916 C C . LEU E 1 30 ? 21.389 67.766 36.477 1.000 31.440 30 LEU EEE C 1
ATOM 13917 O O . LEU E 1 30 ? 21.403 67.486 37.648 1.000 35.760 30 LEU EEE O 1
ATOM 13933 N N . PHE E 1 31 ? 21.773 66.923 35.529 1.000 31.740 31 PHE EEE N 1
ATOM 13934 C CA . PHE E 1 31 ? 21.974 65.481 35.818 1.000 36.030 31 PHE EEE CA 1
ATOM 13935 C C . PHE E 1 31 ? 23.448 65.063 35.859 1.000 46.710 31 PHE EEE C 1
ATOM 13936 O O . PHE E 1 31 ? 23.700 64.104 36.605 1.000 44.750 31 PHE EEE O 1
ATOM 13953 N N . ASN E 1 32 ? 24.357 65.673 35.089 1.000 46.460 32 ASN EEE N 1
ATOM 13954 C CA . ASN E 1 32 ? 25.778 65.212 35.030 1.000 54.460 32 ASN EEE CA 1
ATOM 13955 C C . ASN E 1 32 ? 26.648 65.927 36.075 1.000 55.180 32 ASN EEE C 1
ATOM 13956 O O . ASN E 1 32 ? 27.765 65.451 36.263 1.000 67.700 32 ASN EEE O 1
ATOM 13967 N N . ARG E 1 33 ? 26.164 66.970 36.769 1.000 66.520 33 ARG EEE N 1
ATOM 13968 C CA . ARG E 1 33 ? 26.967 67.743 37.770 1.000 74.510 33 ARG EEE CA 1
ATOM 13969 C C . ARG E 1 33 ? 26.796 67.165 39.178 1.000 86.670 33 ARG EEE C 1
ATOM 13970 O O . ARG E 1 33 ? 27.792 66.621 39.713 1.000 94.380 33 ARG EEE O 1
ATOM 13991 N N . SER E 1 34 ? 25.595 67.279 39.755 1.000 90.240 34 SER EEE N 1
ATOM 13992 C CA . SER E 1 34 ? 25.326 66.950 41.185 1.000 82.640 34 SER EEE CA 1
ATOM 13993 C C . SER E 1 34 ? 25.275 65.429 41.338 1.000 76.020 34 SER EEE C 1
ATOM 13994 O O . SER E 1 34 ? 25.080 64.729 40.339 1.000 70.690 34 SER EEE O 1
ATOM 14002 N N . PRO E 1 35 ? 25.443 64.848 42.559 1.000 71.360 35 PRO EEE N 1
ATOM 14003 C CA . PRO E 1 35 ? 24.965 63.483 42.814 1.000 69.040 35 PRO EEE CA 1
ATOM 14004 C C . PRO E 1 35 ? 23.429 63.514 42.729 1.000 57.780 35 PRO EEE C 1
ATOM 14005 O O . PRO E 1 35 ? 22.850 64.616 42.751 1.000 50.470 35 PRO EEE O 1
ATOM 14016 N N . MET E 1 36 ? 22.779 62.359 42.562 1.000 59.350 36 MET EEE N 1
ATOM 14017 C CA . MET E 1 36 ? 21.291 62.325 42.564 1.000 58.750 36 MET EEE CA 1
ATOM 14018 C C . MET E 1 36 ? 20.807 62.715 43.979 1.000 46.080 36 MET EEE C 1
ATOM 14019 O O . MET E 1 36 ? 21.554 62.534 44.982 1.000 43.990 36 MET EEE O 1
ATOM 14033 N N . TYR E 1 37 ? 19.662 63.378 44.025 1.000 40.060 37 TYR EEE N 1
ATOM 14034 C CA . TYR E 1 37 ? 18.883 63.615 45.255 1.000 40.570 37 TYR EEE CA 1
ATOM 14035 C C . TYR E 1 37 ? 18.848 62.294 46.030 1.000 41.470 37 TYR EEE C 1
ATOM 14036 O O . TYR E 1 37 ? 18.430 61.290 45.454 1.000 39.920 37 TYR EEE O 1
ATOM 14054 N N . PRO E 1 38 ? 19.269 62.240 47.320 1.000 33.430 38 PRO EEE N 1
ATOM 14055 C CA . PRO E 1 38 ? 19.248 60.996 48.107 1.000 33.040 38 PRO EEE CA 1
ATOM 14056 C C . PRO E 1 38 ? 17.885 60.683 48.756 1.000 29.630 38 PRO EEE C 1
ATOM 14057 O O . PRO E 1 38 ? 17.793 59.826 49.628 1.000 30.040 38 PRO EEE O 1
ATOM 14068 N N . GLY E 1 39 ? 16.836 61.380 48.325 1.000 30.430 39 GLY EEE N 1
ATOM 14069 C CA . GLY E 1 39 ? 15.486 61.203 48.853 1.000 30.220 39 GLY EEE CA 1
ATOM 14070 C C . GLY E 1 39 ? 15.226 62.152 50.009 1.000 30.480 39 GLY EEE C 1
ATOM 14071 O O . GLY E 1 39 ? 16.135 62.848 50.496 1.000 33.220 39 GLY EEE O 1
ATOM 14075 N N . PRO E 1 40 ? 13.975 62.195 50.471 1.000 30.200 40 PRO EEE N 1
ATOM 14076 C CA . PRO E 1 40 ? 13.611 63.074 51.561 1.000 32.060 40 PRO EEE CA 1
ATOM 14077 C C . PRO E 1 40 ? 14.186 62.632 52.905 1.000 33.490 40 PRO EEE C 1
ATOM 14078 O O . PRO E 1 40 ? 14.571 61.444 53.113 1.000 30.170 40 PRO EEE O 1
ATOM 14089 N N . THR E 1 41 ? 14.200 63.599 53.818 1.000 32.970 41 THR EEE N 1
ATOM 14090 C CA . THR E 1 41 ? 14.675 63.391 55.211 1.000 37.000 41 THR EEE CA 1
ATOM 14091 C C . THR E 1 41 ? 13.742 64.106 56.174 1.000 33.550 41 THR EEE C 1
ATOM 14092 O O . THR E 1 41 ? 12.923 64.895 55.709 1.000 31.980 41 THR EEE O 1
ATOM 14103 N N . LYS E 1 42 ? 13.899 63.831 57.470 1.000 35.020 42 LYS EEE N 1
ATOM 14104 C CA . LYS E 1 42 ? 13.214 64.560 58.570 1.000 37.710 42 LYS EEE CA 1
ATOM 14105 C C . LYS E 1 42 ? 13.457 66.076 58.435 1.000 35.470 42 LYS EEE C 1
ATOM 14106 O O . LYS E 1 42 ? 12.505 66.845 58.674 1.000 36.750 42 LYS EEE O 1
ATOM 14125 N N . ASP E 1 43 ? 14.665 66.495 58.064 1.000 41.190 43 ASP EEE N 1
ATOM 14126 C CA . ASP E 1 43 ? 15.035 67.934 57.972 1.000 42.220 43 ASP EEE CA 1
ATOM 14127 C C . ASP E 1 43 ? 14.493 68.538 56.676 1.000 42.000 43 ASP EEE C 1
ATOM 14128 O O . ASP E 1 43 ? 14.277 69.738 56.682 1.000 39.460 43 ASP EEE O 1
ATOM 14137 N N . ASP E 1 44 ? 14.283 67.729 55.625 1.000 38.340 44 ASP EEE N 1
ATOM 14138 C CA A ASP E 1 44 ? 13.844 68.199 54.280 0.500 36.220 44 ASP EEE CA 1
ATOM 14139 C CA B ASP E 1 44 ? 13.904 68.143 54.240 0.500 37.720 44 ASP EEE CA 1
ATOM 14140 C C . ASP E 1 44 ? 12.777 67.218 53.769 1.000 34.670 44 ASP EEE C 1
ATOM 14141 O O . ASP E 1 44 ? 13.002 66.445 52.839 1.000 30.260 44 ASP EEE O 1
ATOM 14157 N N . PRO E 1 45 ? 11.574 67.235 54.386 1.000 33.480 45 PRO EEE N 1
ATOM 14158 C CA . PRO E 1 45 ? 10.489 66.344 53.990 1.000 31.940 45 PRO EEE CA 1
ATOM 14159 C C . PRO E 1 45 ? 9.808 66.849 52.721 1.000 33.490 45 PRO EEE C 1
ATOM 14160 O O . PRO E 1 45 ? 9.948 67.968 52.297 1.000 28.980 45 PRO EEE O 1
ATOM 14171 N N . LEU E 1 46 ? 9.000 65.967 52.174 1.000 29.850 46 LEU EEE N 1
ATOM 14172 C CA A LEU E 1 46 ? 8.374 66.097 50.834 0.500 30.680 46 LEU EEE CA 1
ATOM 14173 C CA B LEU E 1 46 ? 8.388 66.099 50.836 0.500 32.430 46 LEU EEE CA 1
ATOM 14174 C C . LEU E 1 46 ? 6.900 65.756 50.979 1.000 28.830 46 LEU EEE C 1
ATOM 14175 O O . LEU E 1 46 ? 6.604 64.801 51.731 1.000 27.940 46 LEU EEE O 1
ATOM 14205 N N . THR E 1 47 ? 6.031 66.476 50.282 1.000 26.270 47 THR EEE N 1
ATOM 14206 C CA . THR E 1 47 ? 4.610 66.115 50.116 1.000 27.100 47 THR EEE CA 1
ATOM 14207 C C . THR E 1 47 ? 4.414 65.640 48.666 1.000 27.550 47 THR EEE C 1
ATOM 14208 O O . THR E 1 47 ? 4.726 66.412 47.776 1.000 26.910 47 THR EEE O 1
ATOM 14219 N N . VAL E 1 48 ? 3.924 64.408 48.460 1.000 25.440 48 VAL EEE N 1
ATOM 14220 C CA . VAL E 1 48 ? 3.549 63.863 47.125 1.000 26.200 48 VAL EEE CA 1
ATOM 14221 C C . VAL E 1 48 ? 2.033 63.996 46.996 1.000 25.550 48 VAL EEE C 1
ATOM 14222 O O . VAL E 1 48 ? 1.349 63.515 47.895 1.000 26.680 48 VAL EEE O 1
ATOM 14235 N N . THR E 1 49 ? 1.554 64.615 45.929 1.000 23.260 49 THR EEE N 1
ATOM 14236 C CA . THR E 1 49 ? 0.134 64.646 45.541 1.000 23.130 49 THR EEE CA 1
ATOM 14237 C C . THR E 1 49 ? -0.179 63.418 44.676 1.000 24.310 49 THR EEE C 1
ATOM 14238 O O . THR E 1 49 ? 0.604 63.162 43.748 1.000 23.240 49 THR EEE O 1
ATOM 14249 N N . LEU E 1 50 ? -1.221 62.676 45.037 1.000 23.760 50 LEU EEE N 1
ATOM 14250 C CA . LEU E 1 50 ? -1.649 61.432 44.334 1.000 25.570 50 LEU EEE CA 1
ATOM 14251 C C . LEU E 1 50 ? -3.087 61.600 43.851 1.000 24.640 50 LEU EEE C 1
ATOM 14252 O O . LEU E 1 50 ? -3.918 62.215 44.570 1.000 26.810 50 LEU EEE O 1
ATOM 14268 N N . GLY E 1 51 ? -3.373 61.096 42.656 1.000 25.370 51 GLY EEE N 1
ATOM 14269 C CA . GLY E 1 51 ? -4.749 60.994 42.124 1.000 24.900 51 GLY EEE CA 1
ATOM 14270 C C . GLY E 1 51 ? -4.851 59.802 41.187 1.000 26.930 51 GLY EEE C 1
ATOM 14271 O O . GLY E 1 51 ? -3.835 59.535 40.453 1.000 25.300 51 GLY EEE O 1
ATOM 14275 N N . PHE E 1 52 ? -6.010 59.132 41.162 1.000 23.900 52 PHE EEE N 1
ATOM 14276 C CA . PHE E 1 52 ? -6.232 57.956 40.298 1.000 24.270 52 PHE EEE CA 1
ATOM 14277 C C . PHE E 1 52 ? -7.229 58.303 39.193 1.000 22.680 52 PHE EEE C 1
ATOM 14278 O O . PHE E 1 52 ? -8.253 58.967 39.464 1.000 23.180 52 PHE EEE O 1
ATOM 14295 N N . THR E 1 53 ? -6.927 57.821 37.996 1.000 22.420 53 THR EEE N 1
ATOM 14296 C CA . THR E 1 53 ? -7.878 57.713 36.851 1.000 22.490 53 THR EEE CA 1
ATOM 14297 C C . THR E 1 53 ? -8.128 56.218 36.655 1.000 21.750 53 THR EEE C 1
ATOM 14298 O O . THR E 1 53 ? -7.220 55.522 36.146 1.000 22.520 53 THR EEE O 1
ATOM 14309 N N . LEU E 1 54 ? -9.310 55.753 37.032 1.000 22.480 54 LEU EEE N 1
ATOM 14310 C CA . LEU E 1 54 ? -9.662 54.328 36.900 1.000 21.170 54 LEU EEE CA 1
ATOM 14311 C C . LEU E 1 54 ? -10.181 54.075 35.477 1.000 21.020 54 LEU EEE C 1
ATOM 14312 O O . LEU E 1 54 ? -11.238 54.632 35.096 1.000 21.670 54 LEU EEE O 1
ATOM 14328 N N . GLN E 1 55 ? -9.496 53.191 34.726 1.000 20.980 55 GLN EEE N 1
ATOM 14329 C CA . GLN E 1 55 ? -9.871 52.833 33.349 1.000 20.940 55 GLN EEE CA 1
ATOM 14330 C C . GLN E 1 55 ? -10.717 51.559 33.346 1.000 19.940 55 GLN EEE C 1
ATOM 14331 O O . GLN E 1 55 ? -11.579 51.485 32.503 1.000 21.180 55 GLN EEE O 1
ATOM 14345 N N . ASP E 1 56 ? -10.465 50.578 34.202 1.000 20.380 56 ASP EEE N 1
ATOM 14346 C CA . ASP E 1 56 ? -11.241 49.307 34.079 1.000 21.230 56 ASP EEE CA 1
ATOM 14347 C C . ASP E 1 56 ? -11.046 48.427 35.290 1.000 20.540 56 ASP EEE C 1
ATOM 14348 O O . ASP E 1 56 ? -9.914 48.437 35.839 1.000 21.790 56 ASP EEE O 1
ATOM 14357 N N . ILE E 1 57 ? -12.130 47.781 35.732 1.000 21.720 57 ILE EEE N 1
ATOM 14358 C CA . ILE E 1 57 ? -12.062 46.575 36.595 1.000 20.330 57 ILE EEE CA 1
ATOM 14359 C C . ILE E 1 57 ? -12.101 45.441 35.588 1.000 21.590 57 ILE EEE C 1
ATOM 14360 O O . ILE E 1 57 ? -13.174 45.220 35.001 1.000 20.900 57 ILE EEE O 1
ATOM 14376 N N . VAL E 1 58 ? -10.952 44.837 35.343 1.000 21.350 58 VAL EEE N 1
ATOM 14377 C CA A VAL E 1 58 ? -10.689 43.917 34.198 0.500 22.300 58 VAL EEE CA 1
ATOM 14378 C CA B VAL E 1 58 ? -10.769 43.953 34.169 0.500 23.330 58 VAL EEE CA 1
ATOM 14379 C C . VAL E 1 58 ? -11.154 42.525 34.584 1.000 24.940 58 VAL EEE C 1
ATOM 14380 O O . VAL E 1 58 ? -11.758 41.853 33.758 1.000 22.870 58 VAL EEE O 1
ATOM 14404 N N . LYS E 1 59 ? -10.912 42.142 35.824 1.000 24.240 59 LYS EEE N 1
ATOM 14405 C CA . LYS E 1 59 ? -11.073 40.719 36.207 1.000 24.360 59 LYS EEE CA 1
ATOM 14406 C C . LYS E 1 59 ? -11.403 40.633 37.692 1.000 23.980 59 LYS EEE C 1
ATOM 14407 O O . LYS E 1 59 ? -10.795 41.363 38.519 1.000 21.550 59 LYS EEE O 1
ATOM 14426 N N . VAL E 1 60 ? -12.274 39.697 38.029 1.000 23.760 60 VAL EEE N 1
ATOM 14427 C CA A VAL E 1 60 ? -12.575 39.288 39.419 0.500 26.450 60 VAL EEE CA 1
ATOM 14428 C CA B VAL E 1 60 ? -12.501 39.289 39.456 0.500 25.060 60 VAL EEE CA 1
ATOM 14429 C C . VAL E 1 60 ? -12.258 37.794 39.528 1.000 27.060 60 VAL EEE C 1
ATOM 14430 O O . VAL E 1 60 ? -12.633 37.079 38.619 1.000 27.360 60 VAL EEE O 1
ATOM 14454 N N . ASP E 1 61 ? -11.587 37.375 40.577 1.000 24.920 61 ASP EEE N 1
ATOM 14455 C CA . ASP E 1 61 ? -11.315 35.945 40.825 1.000 25.760 61 ASP EEE CA 1
ATOM 14456 C C . ASP E 1 61 ? -12.010 35.605 42.151 1.000 29.640 61 ASP EEE C 1
ATOM 14457 O O . ASP E 1 61 ? -11.445 35.886 43.223 1.000 24.430 61 ASP EEE O 1
ATOM 14466 N N . SER E 1 62 ? -13.194 34.980 42.093 1.000 27.520 62 SER EEE N 1
ATOM 14467 C CA . SER E 1 62 ? -13.926 34.568 43.326 1.000 29.990 62 SER EEE CA 1
ATOM 14468 C C . SER E 1 62 ? -13.270 33.344 43.968 1.000 26.790 62 SER EEE C 1
ATOM 14469 O O . SER E 1 62 ? -13.650 33.053 45.091 1.000 31.010 62 SER EEE O 1
ATOM 14477 N N . SER E 1 63 ? -12.377 32.615 43.312 1.000 26.050 63 SER EEE N 1
ATOM 14478 C CA A SER E 1 63 ? -11.679 31.457 43.943 0.500 28.900 63 SER EEE CA 1
ATOM 14479 C CA B SER E 1 63 ? -11.663 31.461 43.923 0.500 28.420 63 SER EEE CA 1
ATOM 14480 C C . SER E 1 63 ? -10.530 31.939 44.849 1.000 29.830 63 SER EEE C 1
ATOM 14481 O O . SER E 1 63 ? -10.197 31.205 45.772 1.000 30.370 63 SER EEE O 1
ATOM 14495 N N . THR E 1 64 ? -10.002 33.145 44.643 1.000 23.030 64 THR EEE N 1
ATOM 14496 C CA . THR E 1 64 ? -8.822 33.658 45.402 1.000 22.060 64 THR EEE CA 1
ATOM 14497 C C . THR E 1 64 ? -9.087 35.002 46.083 1.000 23.340 64 THR EEE C 1
ATOM 14498 O O . THR E 1 64 ? -8.141 35.505 46.774 1.000 23.540 64 THR EEE O 1
ATOM 14509 N N . ASN E 1 65 ? -10.228 35.640 45.828 1.000 22.760 65 ASN EEE N 1
ATOM 14510 C CA . ASN E 1 65 ? -10.538 37.004 46.321 1.000 23.440 65 ASN EEE CA 1
ATOM 14511 C C . ASN E 1 65 ? -9.415 37.954 45.870 1.000 24.180 65 ASN EEE C 1
ATOM 14512 O O . ASN E 1 65 ? -8.857 38.718 46.699 1.000 24.780 65 ASN EEE O 1
ATOM 14523 N N . GLU E 1 66 ? -9.154 37.956 44.574 1.000 22.520 66 GLU EEE N 1
ATOM 14524 C CA . GLU E 1 66 ? -8.250 38.915 43.884 1.000 20.770 66 GLU EEE CA 1
ATOM 14525 C C . GLU E 1 66 ? -9.045 39.625 42.794 1.000 23.720 66 GLU EEE C 1
ATOM 14526 O O . GLU E 1 66 ? -9.776 38.949 42.054 1.000 22.500 66 GLU EEE O 1
ATOM 14538 N N . VAL E 1 67 ? -8.919 40.954 42.729 1.000 21.430 67 VAL EEE N 1
ATOM 14539 C CA . VAL E 1 67 ? -9.571 41.769 41.670 1.000 20.850 67 VAL EEE CA 1
ATOM 14540 C C . VAL E 1 67 ? -8.466 42.548 40.957 1.000 20.960 67 VAL EEE C 1
ATOM 14541 O O . VAL E 1 67 ? -7.426 42.865 41.649 1.000 19.430 67 VAL EEE O 1
ATOM 14554 N N . ASP E 1 68 ? -8.587 42.692 39.646 1.000 20.770 68 ASP EEE N 1
ATOM 14555 C CA . ASP E 1 68 ? -7.567 43.350 38.770 1.000 19.610 68 ASP EEE CA 1
ATOM 14556 C C . ASP E 1 68 ? -8.104 44.702 38.291 1.000 19.430 68 ASP EEE C 1
ATOM 14557 O O . ASP E 1 68 ? -9.190 44.773 37.655 1.000 20.320 68 ASP EEE O 1
ATOM 14566 N N . LEU E 1 69 ? -7.357 45.764 38.596 1.000 19.430 69 LEU EEE N 1
ATOM 14567 C CA . LEU E 1 69 ? -7.674 47.132 38.140 1.000 19.490 69 LEU EEE CA 1
ATOM 14568 C C . LEU E 1 69 ? -6.654 47.570 37.070 1.000 19.470 69 LEU EEE C 1
ATOM 14569 O O . LEU E 1 69 ? -5.487 47.232 37.196 1.000 21.390 69 LEU EEE O 1
ATOM 14585 N N . VAL E 1 70 ? -7.109 48.367 36.112 1.000 18.870 70 VAL EEE N 1
ATOM 14586 C CA . VAL E 1 70 ? -6.241 49.143 35.198 1.000 18.670 70 VAL EEE CA 1
ATOM 14587 C C . VAL E 1 70 ? -6.521 50.601 35.481 1.000 18.490 70 VAL EEE C 1
ATOM 14588 O O . VAL E 1 70 ? -7.711 51.015 35.397 1.000 20.090 70 VAL EEE O 1
ATOM 14601 N N . TYR E 1 71 ? -5.461 51.350 35.805 1.000 17.230 71 TYR EEE N 1
ATOM 14602 C CA . TYR E 1 71 ? -5.600 52.787 36.099 1.000 19.380 71 TYR EEE CA 1
ATOM 14603 C C . TYR E 1 71 ? -4.309 53.503 35.716 1.000 20.590 71 TYR EEE C 1
ATOM 14604 O O . TYR E 1 71 ? -3.281 52.886 35.556 1.000 19.820 71 TYR EEE O 1
ATOM 14622 N N . TYR E 1 72 ? -4.359 54.827 35.723 1.000 19.110 72 TYR EEE N 1
ATOM 14623 C CA . TYR E 1 72 ? -3.107 55.611 35.837 1.000 20.880 72 TYR EEE CA 1
ATOM 14624 C C . TYR E 1 72 ? -3.153 56.540 37.048 1.000 22.530 72 TYR EEE C 1
ATOM 14625 O O . TYR E 1 72 ? -4.212 57.047 37.431 1.000 24.240 72 TYR EEE O 1
ATOM 14643 N N . GLU E 1 73 ? -1.992 56.638 37.690 1.000 22.130 73 GLU EEE N 1
ATOM 14644 C CA . GLU E 1 73 ? -1.772 57.296 38.994 1.000 23.330 73 GLU EEE CA 1
ATOM 14645 C C . GLU E 1 73 ? -0.952 58.564 38.759 1.000 24.660 73 GLU EEE C 1
ATOM 14646 O O . GLU E 1 73 ? 0.196 58.411 38.397 1.000 27.960 73 GLU EEE O 1
ATOM 14658 N N . GLN E 1 74 ? -1.546 59.737 38.887 1.000 20.260 74 GLN EEE N 1
ATOM 14659 C CA . GLN E 1 74 ? -0.821 61.020 38.792 1.000 22.730 74 GLN EEE CA 1
ATOM 14660 C C . GLN E 1 74 ? -0.080 61.271 40.102 1.000 24.260 74 GLN EEE C 1
ATOM 14661 O O . GLN E 1 74 ? -0.750 61.334 41.172 1.000 23.840 74 GLN EEE O 1
ATOM 14675 N N . GLN E 1 75 ? 1.239 61.419 40.025 1.000 22.140 75 GLN EEE N 1
ATOM 14676 C CA . GLN E 1 75 ? 2.123 61.737 41.160 1.000 22.040 75 GLN EEE CA 1
ATOM 14677 C C . GLN E 1 75 ? 2.743 63.120 40.926 1.000 22.790 75 GLN EEE C 1
ATOM 14678 O O . GLN E 1 75 ? 3.239 63.348 39.798 1.000 22.360 75 GLN EEE O 1
ATOM 14692 N N . ARG E 1 76 ? 2.773 63.958 41.948 1.000 22.730 76 ARG EEE N 1
ATOM 14693 C CA . ARG E 1 76 ? 3.430 65.294 41.844 1.000 24.690 76 ARG EEE CA 1
ATOM 14694 C C . ARG E 1 76 ? 4.183 65.581 43.138 1.000 24.310 76 ARG EEE C 1
ATOM 14695 O O . ARG E 1 76 ? 3.696 65.288 44.268 1.000 23.680 76 ARG EEE O 1
ATOM 14716 N N . TRP E 1 77 ? 5.393 66.093 42.976 1.000 23.810 77 TRP EEE N 1
ATOM 14717 C CA . TRP E 1 77 ? 6.255 66.563 44.082 1.000 24.800 77 TRP EEE CA 1
ATOM 14718 C C . TRP E 1 77 ? 7.124 67.719 43.562 1.000 24.940 77 TRP EEE C 1
ATOM 14719 O O . TRP E 1 77 ? 7.054 68.028 42.369 1.000 25.120 77 TRP EEE O 1
ATOM 14740 N N . LYS E 1 78 ? 7.970 68.279 44.420 1.000 26.570 78 LYS EEE N 1
ATOM 14741 C CA . LYS E 1 78 ? 8.820 69.433 44.051 1.000 28.580 78 LYS EEE CA 1
ATOM 14742 C C . LYS E 1 78 ? 10.149 69.369 44.791 1.000 27.080 78 LYS EEE C 1
ATOM 14743 O O . LYS E 1 78 ? 10.141 69.192 46.026 1.000 27.540 78 LYS EEE O 1
ATOM 14762 N N . LEU E 1 79 ? 11.251 69.526 44.054 1.000 29.660 79 LEU EEE N 1
ATOM 14763 C CA . LEU E 1 79 ? 12.628 69.528 44.623 1.000 30.110 79 LEU EEE CA 1
ATOM 14764 C C . LEU E 1 79 ? 13.313 70.845 44.280 1.000 31.390 79 LEU EEE C 1
ATOM 14765 O O . LEU E 1 79 ? 13.350 71.195 43.097 1.000 29.260 79 LEU EEE O 1
ATOM 14781 N N . ASN E 1 80 ? 13.950 71.493 45.260 1.000 32.860 80 ASN EEE N 1
ATOM 14782 C CA . ASN E 1 80 ? 14.771 72.712 44.988 1.000 36.020 80 ASN EEE CA 1
ATOM 14783 C C . ASN E 1 80 ? 15.896 72.350 44.020 1.000 30.020 80 ASN EEE C 1
ATOM 14784 O O . ASN E 1 80 ? 16.157 73.137 43.152 1.000 34.350 80 ASN EEE O 1
ATOM 14795 N N . SER E 1 81 ? 16.419 71.134 44.092 1.000 28.900 81 SER EEE N 1
ATOM 14796 C CA . SER E 1 81 ? 17.537 70.624 43.275 1.000 30.810 81 SER EEE CA 1
ATOM 14797 C C . SER E 1 81 ? 17.183 70.505 41.789 1.000 32.960 81 SER EEE C 1
ATOM 14798 O O . SER E 1 81 ? 18.127 70.449 41.002 1.000 31.990 81 SER EEE O 1
ATOM 14806 N N . LEU E 1 82 ? 15.906 70.527 41.386 1.000 29.720 82 LEU EEE N 1
ATOM 14807 C CA . LEU E 1 82 ? 15.499 70.486 39.950 1.000 27.480 82 LEU EEE CA 1
ATOM 14808 C C . LEU E 1 82 ? 15.111 71.877 39.445 1.000 29.450 82 LEU EEE C 1
ATOM 14809 O O . LEU E 1 82 ? 14.493 71.963 38.396 1.000 30.200 82 LEU EEE O 1
ATOM 14825 N N . MET E 1 83 ? 15.447 72.953 40.160 1.000 32.210 83 MET EEE N 1
ATOM 14826 C CA . MET E 1 83 ? 15.077 74.318 39.702 1.000 32.260 83 MET EEE CA 1
ATOM 14827 C C . MET E 1 83 ? 16.086 74.783 38.642 1.000 31.350 83 MET EEE C 1
ATOM 14828 O O . MET E 1 83 ? 17.272 74.391 38.719 1.000 29.340 83 MET EEE O 1
ATOM 14842 N N . TRP E 1 84 ? 15.626 75.566 37.689 1.000 29.410 84 TRP EEE N 1
ATOM 14843 C CA . TRP E 1 84 ? 16.525 76.361 36.814 1.000 33.040 84 TRP EEE CA 1
ATOM 14844 C C . TRP E 1 84 ? 15.848 77.689 36.492 1.000 34.140 84 TRP EEE C 1
ATOM 14845 O O . TRP E 1 84 ? 14.613 77.813 36.648 1.000 28.720 84 TRP EEE O 1
ATOM 14866 N N . ASP E 1 85 ? 16.671 78.638 36.048 1.000 35.170 85 ASP EEE N 1
ATOM 14867 C CA . ASP E 1 85 ? 16.230 79.933 35.486 1.000 36.480 85 ASP EEE CA 1
ATOM 14868 C C . ASP E 1 85 ? 15.996 79.717 33.998 1.000 33.190 85 ASP EEE C 1
ATOM 14869 O O . ASP E 1 85 ? 16.956 79.488 33.262 1.000 35.090 85 ASP EEE O 1
ATOM 14878 N N . PRO E 1 86 ? 14.748 79.763 33.485 1.000 32.820 86 PRO EEE N 1
ATOM 14879 C CA . PRO E 1 86 ? 14.516 79.587 32.051 1.000 34.620 86 PRO EEE CA 1
ATOM 14880 C C . PRO E 1 86 ? 15.326 80.539 31.152 1.000 36.010 86 PRO EEE C 1
ATOM 14881 O O . PRO E 1 86 ? 15.689 80.127 30.047 1.000 37.060 86 PRO EEE O 1
ATOM 14892 N N . ASN E 1 87 ? 15.574 81.775 31.622 1.000 39.660 87 ASN EEE N 1
ATOM 14893 C CA . ASN E 1 87 ? 16.376 82.808 30.899 1.000 42.390 87 ASN EEE CA 1
ATOM 14894 C C . ASN E 1 87 ? 17.765 82.258 30.526 1.000 38.940 87 ASN EEE C 1
ATOM 14895 O O . ASN E 1 87 ? 18.223 82.621 29.454 1.000 40.620 87 ASN EEE O 1
ATOM 14906 N N . GLU E 1 88 ? 18.380 81.386 31.336 1.000 35.870 88 GLU EEE N 1
ATOM 14907 C CA A GLU E 1 88 ? 19.740 80.840 31.060 0.500 40.010 88 GLU EEE CA 1
ATOM 14908 C CA B GLU E 1 88 ? 19.733 80.831 31.057 0.500 39.600 88 GLU EEE CA 1
ATOM 14909 C C . GLU E 1 88 ? 19.666 79.648 30.081 1.000 37.840 88 GLU EEE C 1
ATOM 14910 O O . GLU E 1 88 ? 20.753 79.174 29.678 1.000 39.730 88 GLU EEE O 1
ATOM 14932 N N . TYR E 1 89 ? 18.463 79.176 29.708 1.000 37.590 89 TYR EEE N 1
ATOM 14933 C CA . TYR E 1 89 ? 18.266 77.951 28.877 1.000 34.200 89 TYR EEE CA 1
ATOM 14934 C C . TYR E 1 89 ? 17.194 78.164 27.816 1.000 36.130 89 TYR EEE C 1
ATOM 14935 O O . TYR E 1 89 ? 16.324 77.290 27.622 1.000 33.740 89 TYR EEE O 1
ATOM 14953 N N . GLY E 1 90 ? 17.314 79.264 27.074 1.000 34.820 90 GLY EEE N 1
ATOM 14954 C CA . GLY E 1 90 ? 16.444 79.625 25.942 1.000 35.460 90 GLY EEE CA 1
ATOM 14955 C C . GLY E 1 90 ? 14.955 79.571 26.254 1.000 35.220 90 GLY EEE C 1
ATOM 14956 O O . GLY E 1 90 ? 14.218 79.127 25.382 1.000 34.530 90 GLY EEE O 1
ATOM 14960 N N . ASN E 1 91 ? 14.532 80.003 27.444 1.000 35.210 91 ASN EEE N 1
ATOM 14961 C CA . ASN E 1 91 ? 13.104 80.131 27.852 1.000 39.620 91 ASN EEE CA 1
ATOM 14962 C C . ASN E 1 91 ? 12.438 78.755 28.001 1.000 36.170 91 ASN EEE C 1
ATOM 14963 O O . ASN E 1 91 ? 11.199 78.719 28.092 1.000 35.200 91 ASN EEE O 1
ATOM 14973 N N . ILE E 1 92 ? 13.207 77.682 28.149 1.000 33.450 92 ILE EEE N 1
ATOM 14974 C CA . ILE E 1 92 ? 12.615 76.342 28.423 1.000 30.600 92 ILE EEE CA 1
ATOM 14975 C C . ILE E 1 92 ? 11.993 76.441 29.812 1.000 25.570 92 ILE EEE C 1
ATOM 14976 O O . ILE E 1 92 ? 12.720 76.769 30.784 1.000 28.100 92 ILE EEE O 1
ATOM 14992 N N . THR E 1 93 ? 10.696 76.183 29.930 1.000 28.010 93 THR EEE N 1
ATOM 14993 C CA . THR E 1 93 ? 10.004 76.165 31.260 1.000 27.780 93 THR EEE CA 1
ATOM 14994 C C . THR E 1 93 ? 9.763 74.731 31.780 1.000 29.190 93 THR EEE C 1
ATOM 14995 O O . THR E 1 93 ? 9.506 74.599 32.977 1.000 28.180 93 THR EEE O 1
ATOM 15006 N N . ASP E 1 94 ? 9.786 73.711 30.926 1.000 28.390 94 ASP EEE N 1
ATOM 15007 C CA . ASP E 1 94 ? 9.641 72.301 31.382 1.000 30.840 94 ASP EEE CA 1
ATOM 15008 C C . ASP E 1 94 ? 10.285 71.358 30.386 1.000 26.870 94 ASP E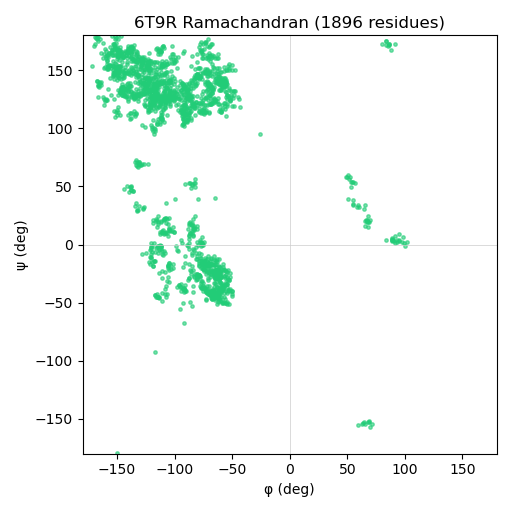EE C 1
ATOM 15009 O O . ASP E 1 94 ? 10.577 71.788 29.264 1.000 28.150 94 ASP EEE O 1
ATOM 15018 N N . PHE E 1 95 ? 10.523 70.108 30.788 1.000 24.920 95 PHE EEE N 1
ATOM 15019 C CA . PHE E 1 95 ? 10.988 69.088 29.828 1.000 24.100 95 PHE EEE CA 1
ATOM 15020 C C . PHE E 1 95 ? 10.508 67.708 30.241 1.000 23.120 95 PHE EEE C 1
ATOM 15021 O O . PHE E 1 95 ? 10.318 67.468 31.452 1.000 24.700 95 PHE EEE O 1
ATOM 15038 N N . ARG E 1 96 ? 10.366 66.843 29.231 1.000 24.410 96 ARG EEE N 1
ATOM 15039 C CA . ARG E 1 96 ? 10.180 65.375 29.415 1.000 23.810 96 ARG EEE CA 1
ATOM 15040 C C . ARG E 1 96 ? 11.532 64.729 29.665 1.000 23.670 96 ARG EEE C 1
ATOM 15041 O O . ARG E 1 96 ? 12.503 65.005 28.934 1.000 25.520 96 ARG EEE O 1
ATOM 15062 N N . THR E 1 97 ? 11.584 63.787 30.594 1.000 23.680 97 THR EEE N 1
ATOM 15063 C CA . THR E 1 97 ? 12.802 63.032 30.873 1.000 25.300 97 THR EEE CA 1
ATOM 15064 C C . THR E 1 97 ? 12.480 61.621 31.333 1.000 23.260 97 THR EEE C 1
ATOM 15065 O O . THR E 1 97 ? 11.459 61.407 32.030 1.000 23.930 97 THR EEE O 1
ATOM 15076 N N . SER E 1 98 ? 13.382 60.712 31.041 1.000 24.390 98 SER EEE N 1
ATOM 15077 C CA . SER E 1 98 ? 13.311 59.340 31.576 1.000 25.530 98 SER EEE CA 1
ATOM 15078 C C . SER E 1 98 ? 13.165 59.396 33.110 1.000 27.470 98 SER EEE C 1
ATOM 15079 O O . SER E 1 98 ? 13.958 60.115 33.795 1.000 25.690 98 SER EEE O 1
ATOM 15087 N N . ALA E 1 99 ? 12.258 58.592 33.678 1.000 23.510 99 ALA EEE N 1
ATOM 15088 C CA . ALA E 1 99 ? 12.058 58.550 35.146 1.000 27.130 99 ALA EEE CA 1
ATOM 15089 C C . ALA E 1 99 ? 13.330 57.982 35.819 1.000 28.510 99 ALA EEE C 1
ATOM 15090 O O . ALA E 1 99 ? 13.559 58.283 36.976 1.000 30.260 99 ALA EEE O 1
ATOM 15097 N N . ALA E 1 100 ? 14.227 57.310 35.095 1.000 28.630 100 ALA EEE N 1
ATOM 15098 C CA . ALA E 1 100 ? 15.521 56.821 35.620 1.000 30.930 100 ALA EEE CA 1
ATOM 15099 C C . ALA E 1 100 ? 16.479 57.983 35.913 1.000 29.620 100 ALA EEE C 1
ATOM 15100 O O . ALA E 1 100 ? 17.403 57.796 36.719 1.000 31.010 100 ALA EEE O 1
ATOM 15107 N N . ASP E 1 101 ? 16.285 59.143 35.306 1.000 27.800 101 ASP EEE N 1
ATOM 15108 C CA . ASP E 1 101 ? 17.176 60.321 35.495 1.000 29.500 101 ASP EEE CA 1
ATOM 15109 C C . ASP E 1 101 ? 16.945 60.993 36.858 1.000 30.200 101 ASP EEE C 1
ATOM 15110 O O . ASP E 1 101 ? 17.794 61.787 37.237 1.000 27.070 101 ASP EEE O 1
ATOM 15119 N N . ILE E 1 102 ? 15.837 60.731 37.555 1.000 25.610 102 ILE EEE N 1
ATOM 15120 C CA . ILE E 1 102 ? 15.361 61.549 38.700 1.000 23.640 102 ILE EEE CA 1
ATOM 15121 C C . ILE E 1 102 ? 14.959 60.593 39.824 1.000 27.800 102 ILE EEE C 1
ATOM 15122 O O . ILE E 1 102 ? 14.658 59.404 39.565 1.000 25.530 102 ILE EEE O 1
ATOM 15138 N N . TRP E 1 103 ? 15.032 61.065 41.040 1.000 26.520 103 TRP EEE N 1
ATOM 15139 C CA . TRP E 1 103 ? 14.331 60.401 42.159 1.000 26.900 103 TRP EEE CA 1
ATOM 15140 C C . TRP E 1 103 ? 12.827 60.301 41.851 1.000 25.370 103 TRP EEE C 1
ATOM 15141 O O . TRP E 1 103 ? 12.199 61.304 41.408 1.000 22.650 103 TRP EEE O 1
ATOM 15162 N N . THR E 1 104 ? 12.223 59.161 42.206 1.000 24.020 104 THR EEE N 1
ATOM 15163 C CA . THR E 1 104 ? 10.746 58.995 42.162 1.000 25.010 104 THR EEE CA 1
ATOM 15164 C C . THR E 1 104 ? 10.305 58.385 43.491 1.000 24.070 104 THR EEE C 1
ATOM 15165 O O . THR E 1 104 ? 11.047 57.571 44.035 1.000 23.250 104 THR EEE O 1
ATOM 15176 N N . PRO E 1 105 ? 9.120 58.761 44.027 1.000 23.860 105 PRO EEE N 1
ATOM 15177 C CA . PRO E 1 105 ? 8.645 58.216 45.303 1.000 24.430 105 PRO EEE CA 1
ATOM 15178 C C . PRO E 1 105 ? 8.271 56.725 45.198 1.000 24.650 105 PRO EEE C 1
ATOM 15179 O O . PRO E 1 105 ? 7.736 56.309 44.160 1.000 25.510 105 PRO EEE O 1
ATOM 15190 N N . ASP E 1 106 ? 8.511 55.968 46.275 1.000 24.690 106 ASP EEE N 1
ATOM 15191 C CA . ASP E 1 106 ? 8.297 54.493 46.373 1.000 25.540 106 ASP EEE CA 1
ATOM 15192 C C . ASP E 1 106 ? 6.804 54.215 46.693 1.000 25.620 106 ASP EEE C 1
ATOM 15193 O O . ASP E 1 106 ? 6.519 53.419 47.667 1.000 26.090 106 ASP EEE O 1
ATOM 15202 N N . ILE E 1 107 ? 5.861 54.815 45.947 1.000 23.980 107 ILE EEE N 1
ATOM 15203 C CA . ILE E 1 107 ? 4.402 54.664 46.210 1.000 24.380 107 ILE EEE CA 1
ATOM 15204 C C . ILE E 1 107 ? 4.028 53.198 45.884 1.000 25.260 107 ILE EEE C 1
ATOM 15205 O O . ILE E 1 107 ? 4.299 52.721 44.798 1.000 25.310 107 ILE EEE O 1
ATOM 15221 N N . THR E 1 108 ? 3.494 52.486 46.860 1.000 22.420 108 THR EEE N 1
ATOM 15222 C CA . THR E 1 108 ? 3.289 51.018 46.806 1.000 21.350 108 THR EEE CA 1
ATOM 15223 C C . THR E 1 108 ? 1.851 50.744 47.218 1.000 23.710 108 THR EEE C 1
ATOM 15224 O O . THR E 1 108 ? 1.392 51.339 48.240 1.000 22.250 108 THR EEE O 1
ATOM 15235 N N . ALA E 1 109 ? 1.204 49.807 46.532 1.000 21.100 109 ALA EEE N 1
ATOM 15236 C CA . ALA E 1 109 ? -0.097 49.264 46.966 1.000 21.640 109 ALA EEE CA 1
ATOM 15237 C C . ALA E 1 109 ? 0.165 48.318 48.132 1.000 22.010 109 ALA EEE C 1
ATOM 15238 O O . ALA E 1 109 ? 1.024 47.424 47.975 1.000 25.120 109 ALA EEE O 1
ATOM 15245 N N . TYR E 1 110 ? -0.576 48.428 49.245 1.000 21.920 110 TYR EEE N 1
ATOM 15246 C CA A TYR E 1 110 ? -0.239 47.661 50.473 0.700 23.090 110 TYR EEE CA 1
ATOM 15247 C CA B TYR E 1 110 ? -0.257 47.672 50.483 0.300 24.190 110 TYR EEE CA 1
ATOM 15248 C C . TYR E 1 110 ? -0.817 46.243 50.426 1.000 24.790 110 TYR EEE C 1
ATOM 15249 O O . TYR E 1 110 ? -0.340 45.403 51.187 1.000 30.440 110 TYR EEE O 1
ATOM 15283 N N . SER E 1 111 ? -1.778 45.990 49.569 1.000 21.010 111 SER EEE N 1
ATOM 15284 C CA . SER E 1 111 ? -2.462 44.667 49.518 1.000 21.070 111 SER EEE CA 1
ATOM 15285 C C . SER E 1 111 ? -2.455 44.102 48.104 1.000 22.710 111 SER EEE C 1
ATOM 15286 O O . SER E 1 111 ? -3.397 43.304 47.740 1.000 19.520 111 SER EEE O 1
ATOM 15294 N N . SER E 1 112 ? -1.434 44.419 47.316 1.000 20.100 112 SER EEE N 1
ATOM 15295 C CA . SER E 1 112 ? -1.185 43.731 46.023 1.000 20.350 112 SER EEE CA 1
ATOM 15296 C C . SER E 1 112 ? -0.944 42.235 46.257 1.000 20.040 112 SER EEE C 1
ATOM 15297 O O . SER E 1 112 ? -0.371 41.852 47.326 1.000 20.580 112 SER EEE O 1
ATOM 15305 N N . THR E 1 113 ? -1.332 41.396 45.293 1.000 19.280 113 THR EEE N 1
ATOM 15306 C CA . THR E 1 113 ? -1.018 39.956 45.346 1.000 18.770 113 THR EEE CA 1
ATOM 15307 C C . THR E 1 113 ? -0.023 39.543 44.261 1.000 21.160 113 THR EEE C 1
ATOM 15308 O O . THR E 1 113 ? 0.293 38.396 44.167 1.000 22.170 113 THR EEE O 1
ATOM 15319 N N . ARG E 1 114 ? 0.397 40.458 43.425 1.000 20.000 114 ARG EEE N 1
ATOM 15320 C CA A ARG E 1 114 ? 1.270 40.194 42.253 0.500 20.970 114 ARG EEE CA 1
ATOM 15321 C CA B ARG E 1 114 ? 1.330 40.174 42.310 0.500 21.600 114 ARG EEE CA 1
ATOM 15322 C C . ARG E 1 114 ? 2.059 41.470 42.032 1.000 19.220 114 ARG EEE C 1
ATOM 15323 O O . ARG E 1 114 ? 1.543 42.543 42.369 1.000 19.480 114 ARG EEE O 1
ATOM 15363 N N . PRO E 1 115 ? 3.256 41.411 41.425 1.000 18.880 115 PRO EEE N 1
ATOM 15364 C CA . PRO E 1 115 ? 3.919 42.658 41.055 1.000 19.210 115 PRO EEE CA 1
ATOM 15365 C C . PRO E 1 115 ? 3.045 43.446 40.078 1.000 19.820 115 PRO EEE C 1
ATOM 15366 O O . PRO E 1 115 ? 2.383 42.878 39.197 1.000 19.980 115 PRO EEE O 1
ATOM 15377 N N . VAL E 1 116 ? 3.033 44.752 40.235 1.000 19.060 116 VAL EEE N 1
ATOM 15378 C CA A VAL E 1 116 ? 2.285 45.656 39.333 0.500 20.600 116 VAL EEE CA 1
ATOM 15379 C CA B VAL E 1 116 ? 2.258 45.626 39.334 0.500 21.630 116 VAL EEE CA 1
ATOM 15380 C C . VAL E 1 116 ? 2.849 45.500 37.904 1.000 22.750 116 VAL EEE C 1
ATOM 15381 O O . VAL E 1 116 ? 4.035 45.294 37.758 1.000 22.520 116 VAL EEE O 1
ATOM 15405 N N . GLN E 1 117 ? 2.006 45.492 36.888 1.000 21.480 117 GLN EEE N 1
ATOM 15406 C CA . GLN E 1 117 ? 2.441 45.496 35.465 1.000 22.030 117 GLN EEE CA 1
ATOM 15407 C C . GLN E 1 117 ? 2.382 46.946 34.977 1.000 23.480 117 GLN EEE C 1
ATOM 15408 O O . GLN E 1 117 ? 1.379 47.612 35.169 1.000 22.190 117 GLN EEE O 1
ATOM 15422 N N . VAL E 1 118 ? 3.481 47.422 34.410 1.000 21.670 118 VAL EEE N 1
ATOM 15423 C CA . VAL E 1 118 ? 3.621 48.820 33.932 1.000 23.560 118 VAL EEE CA 1
ATOM 15424 C C . VAL E 1 118 ? 3.063 48.882 32.515 1.000 22.310 118 VAL EEE C 1
ATOM 15425 O O . VAL E 1 118 ? 3.554 48.127 31.634 1.000 22.520 118 VAL EEE O 1
ATOM 15438 N N . LEU E 1 119 ? 2.142 49.805 32.253 1.000 20.230 119 LEU EEE N 1
ATOM 15439 C CA . LEU E 1 119 ? 1.491 49.859 30.922 1.000 21.620 119 LEU EEE CA 1
ATOM 15440 C C . LEU E 1 119 ? 1.896 51.119 30.158 1.000 24.040 119 LEU EEE C 1
ATOM 15441 O O . LEU E 1 119 ? 1.396 51.293 29.056 1.000 23.120 119 LEU EEE O 1
ATOM 15457 N N . SER E 1 120 ? 2.714 51.993 30.723 1.000 20.260 120 SER EEE N 1
ATOM 15458 C CA . SER E 1 120 ? 3.033 53.284 30.086 1.000 22.280 120 SER EEE CA 1
ATOM 15459 C C . SER E 1 120 ? 4.534 53.515 30.130 1.000 24.250 120 SER EEE C 1
ATOM 15460 O O . SER E 1 120 ? 5.235 52.945 30.966 1.000 22.850 120 SER EEE O 1
ATOM 15468 N N . PRO E 1 121 ? 5.065 54.362 29.221 1.000 25.090 121 PRO EEE N 1
ATOM 15469 C CA . PRO E 1 121 ? 6.483 54.735 29.238 1.000 25.870 121 PRO EEE CA 1
ATOM 15470 C C . PRO E 1 121 ? 6.847 55.431 30.561 1.000 26.180 121 PRO EEE C 1
ATOM 15471 O O . PRO E 1 121 ? 6.092 56.230 31.061 1.000 27.320 121 PRO EEE O 1
ATOM 15482 N N . GLN E 1 122 ? 8.020 55.121 31.070 1.000 24.000 122 GLN EEE N 1
ATOM 15483 C CA A GLN E 1 122 ? 8.586 55.607 32.354 0.500 25.700 122 GLN EEE CA 1
ATOM 15484 C CA B GLN E 1 122 ? 8.472 55.653 32.387 0.500 25.400 122 GLN EEE CA 1
ATOM 15485 C C . GLN E 1 122 ? 9.205 56.985 32.089 1.000 23.480 122 GLN EEE C 1
ATOM 15486 O O . GLN E 1 122 ? 10.460 57.074 32.121 1.000 23.590 122 GLN EEE O 1
ATOM 15512 N N . ILE E 1 123 ? 8.387 57.991 31.787 1.000 23.190 123 ILE EEE N 1
ATOM 15513 C CA . ILE E 1 123 ? 8.829 59.356 31.411 1.000 24.110 123 ILE EEE CA 1
ATOM 15514 C C . ILE E 1 123 ? 8.049 60.321 32.279 1.000 24.310 123 ILE EEE C 1
ATOM 15515 O O . ILE E 1 123 ? 6.839 60.204 32.299 1.000 24.810 123 ILE EEE O 1
ATOM 15531 N N . ALA E 1 124 ? 8.750 61.268 32.927 1.000 21.520 124 ALA EEE N 1
ATOM 15532 C CA . ALA E 1 124 ? 8.181 62.318 33.770 1.000 22.050 124 ALA EEE CA 1
ATOM 15533 C C . ALA E 1 124 ? 8.384 63.672 33.081 1.000 22.100 124 ALA EEE C 1
ATOM 15534 O O . ALA E 1 124 ? 9.175 63.781 32.120 1.000 22.130 124 ALA EEE O 1
ATOM 15541 N N . VAL E 1 125 ? 7.680 64.656 33.588 1.000 21.730 125 VAL EEE N 1
ATOM 15542 C CA . VAL E 1 125 ? 7.840 66.082 33.160 1.000 22.490 125 VAL EEE CA 1
ATOM 15543 C C . VAL E 1 125 ? 8.368 66.856 34.365 1.000 23.640 125 VAL EEE C 1
ATOM 15544 O O . VAL E 1 125 ? 7.704 66.862 35.452 1.000 23.270 125 VAL EEE O 1
ATOM 15557 N N . VAL E 1 126 ? 9.488 67.567 34.169 1.000 25.730 126 VAL EEE N 1
ATOM 15558 C CA . VAL E 1 126 ? 10.113 68.433 35.204 1.000 23.570 126 VAL EEE CA 1
ATOM 15559 C C . VAL E 1 126 ? 9.874 69.892 34.780 1.000 24.680 126 VAL EEE C 1
ATOM 15560 O O . VAL E 1 126 ? 10.118 70.189 33.623 1.000 26.430 126 VAL EEE O 1
ATOM 15573 N N . THR E 1 127 ? 9.413 70.740 35.703 1.000 25.320 127 THR EEE N 1
ATOM 15574 C CA . THR E 1 127 ? 9.115 72.174 35.497 1.000 26.010 127 THR EEE CA 1
ATOM 15575 C C . THR E 1 127 ? 10.217 72.982 36.197 1.000 25.080 127 THR EEE C 1
ATOM 15576 O O . THR E 1 127 ? 10.824 72.491 37.157 1.000 25.920 127 THR EEE O 1
ATOM 15587 N N . HIS E 1 128 ? 10.439 74.214 35.730 1.000 28.230 128 HIS EEE N 1
ATOM 15588 C CA . HIS E 1 128 ? 11.562 75.105 36.158 1.000 27.030 128 HIS EEE CA 1
ATOM 15589 C C . HIS E 1 128 ? 11.510 75.465 37.639 1.000 29.050 128 HIS EEE C 1
ATOM 15590 O O . HIS E 1 128 ? 12.570 75.782 38.189 1.000 28.860 128 HIS EEE O 1
ATOM 15605 N N . ASP E 1 129 ? 10.335 75.449 38.274 1.000 26.520 129 ASP EEE N 1
ATOM 15606 C CA . ASP E 1 129 ? 10.231 75.613 39.751 1.000 29.500 129 ASP EEE CA 1
ATOM 15607 C C . ASP E 1 129 ? 10.678 74.349 40.518 1.000 30.760 129 ASP EEE C 1
ATOM 15608 O O . ASP E 1 129 ? 10.587 74.370 41.751 1.000 31.870 129 ASP EEE O 1
ATOM 15617 N N . GLY E 1 130 ? 11.133 73.288 39.853 1.000 26.470 130 GLY EEE N 1
ATOM 15618 C CA . GLY E 1 130 ? 11.546 72.027 40.500 1.000 26.570 130 GLY EEE CA 1
ATOM 15619 C C . GLY E 1 130 ? 10.401 71.031 40.687 1.000 28.000 130 GLY EEE C 1
ATOM 15620 O O . GLY E 1 130 ? 10.669 69.949 41.244 1.000 24.930 130 GLY EEE O 1
ATOM 15624 N N . SER E 1 131 ? 9.198 71.346 40.224 1.000 27.290 131 SER EEE N 1
ATOM 15625 C CA . SER E 1 131 ? 8.020 70.448 40.349 1.000 30.280 131 SER EEE CA 1
ATOM 15626 C C . SER E 1 131 ? 8.102 69.352 39.285 1.000 26.510 131 SER EEE C 1
ATOM 15627 O O . SER E 1 131 ? 8.655 69.569 38.189 1.000 26.280 131 SER EEE O 1
ATOM 15635 N N . VAL E 1 132 ? 7.668 68.150 39.654 1.000 25.120 132 VAL EEE N 1
ATOM 15636 C CA . VAL E 1 132 ? 7.728 66.959 38.789 1.000 22.930 132 VAL EEE CA 1
ATOM 15637 C C . VAL E 1 132 ? 6.305 66.406 38.738 1.000 24.130 132 VAL EEE C 1
ATOM 15638 O O . VAL E 1 132 ? 5.634 66.365 39.819 1.000 23.290 132 VAL EEE O 1
ATOM 15651 N N . MET E 1 133 ? 5.872 65.993 37.553 1.000 22.790 133 MET EEE N 1
ATOM 15652 C CA . MET E 1 133 ? 4.649 65.170 37.419 1.000 23.890 133 MET EEE CA 1
ATOM 15653 C C . MET E 1 133 ? 4.997 63.883 36.679 1.000 23.980 133 MET EEE C 1
ATOM 15654 O O . MET E 1 133 ? 5.707 63.896 35.643 1.000 23.590 133 MET EEE O 1
ATOM 15668 N N . PHE E 1 134 ? 4.507 62.781 37.215 1.000 22.820 134 PHE EEE N 1
ATOM 15669 C CA . PHE E 1 134 ? 4.768 61.435 36.666 1.000 21.470 134 PHE EEE CA 1
ATOM 15670 C C . PHE E 1 134 ? 3.437 60.684 36.733 1.000 22.960 134 PHE EEE C 1
ATOM 15671 O O . PHE E 1 134 ? 2.814 60.734 37.821 1.000 21.030 134 PHE EEE O 1
ATOM 15688 N N . ILE E 1 135 ? 3.020 60.016 35.642 1.000 23.810 135 ILE EEE N 1
ATOM 15689 C CA . ILE E 1 135 ? 1.649 59.455 35.547 1.000 22.390 135 ILE EEE CA 1
ATOM 15690 C C . ILE E 1 135 ? 1.729 58.027 35.027 1.000 21.100 135 ILE EEE C 1
ATOM 15691 O O . ILE E 1 135 ? 1.328 57.762 33.907 1.000 23.060 135 ILE EEE O 1
ATOM 15707 N N . PRO E 1 136 ? 2.262 57.086 35.805 1.000 20.780 136 PRO EEE N 1
ATOM 15708 C CA . PRO E 1 136 ? 2.353 55.697 35.360 1.000 21.680 136 PRO EEE CA 1
ATOM 15709 C C . PRO E 1 136 ? 0.983 54.993 35.288 1.000 20.810 136 PRO EEE C 1
ATOM 15710 O O . PRO E 1 136 ? 0.180 55.133 36.195 1.000 21.310 136 PRO EEE O 1
ATOM 15721 N N . ALA E 1 137 ? 0.769 54.248 34.208 1.000 21.140 137 ALA EEE N 1
ATOM 15722 C CA . ALA E 1 137 ? -0.381 53.337 34.020 1.000 18.780 137 ALA EEE CA 1
ATOM 15723 C C . ALA E 1 137 ? 0.040 51.969 34.542 1.000 19.330 137 ALA EEE C 1
ATOM 15724 O O . ALA E 1 137 ? 1.144 51.503 34.210 1.000 18.220 137 ALA EEE O 1
ATOM 15731 N N . GLN E 1 138 ? -0.853 51.321 35.279 1.000 19.010 138 GLN EEE N 1
ATOM 15732 C CA . GLN E 1 138 ? -0.581 50.053 35.955 1.000 21.150 138 GLN EEE CA 1
ATOM 15733 C C . GLN E 1 138 ? -1.783 49.133 35.828 1.000 18.780 138 GLN EEE C 1
ATOM 15734 O O . GLN E 1 138 ? -2.930 49.624 35.822 1.000 20.700 138 GLN EEE O 1
ATOM 15748 N N . ARG E 1 139 ? -1.501 47.833 35.814 1.000 18.780 139 ARG EEE N 1
ATOM 15749 C CA . ARG E 1 139 ? -2.503 46.809 36.134 1.000 19.130 139 ARG EEE CA 1
ATOM 15750 C C . ARG E 1 139 ? -2.109 46.203 37.488 1.000 18.230 139 ARG EEE C 1
ATOM 15751 O O . ARG E 1 139 ? -0.928 45.755 37.617 1.000 19.740 139 ARG EEE O 1
ATOM 15772 N N . LEU E 1 140 ? -3.032 46.254 38.461 1.000 18.970 140 LEU EEE N 1
ATOM 15773 C CA . LEU E 1 140 ? -2.841 45.794 39.857 1.000 20.120 140 LEU EEE CA 1
ATOM 15774 C C . LEU E 1 140 ? -3.821 44.661 40.157 1.000 19.800 140 LEU EEE C 1
ATOM 15775 O O . LEU E 1 140 ? -5.018 44.862 39.871 1.000 19.440 140 LEU EEE O 1
ATOM 15791 N N . SER E 1 141 ? -3.309 43.538 40.664 1.000 17.970 141 SER EEE N 1
ATOM 15792 C CA . SER E 1 141 ? -4.109 42.525 41.375 1.000 19.280 141 SER EEE CA 1
ATOM 15793 C C . SER E 1 141 ? -4.058 42.858 42.845 1.000 17.840 141 SER EEE C 1
ATOM 15794 O O . SER E 1 141 ? -2.898 42.928 43.406 1.000 18.790 141 SER EEE O 1
ATOM 15802 N N . PHE E 1 142 ? -5.202 42.944 43.489 1.000 18.950 142 PHE EEE N 1
ATOM 15803 C CA . PHE E 1 142 ? -5.218 43.184 44.953 1.000 19.570 142 PHE EEE CA 1
ATOM 15804 C C . PHE E 1 142 ? -6.315 42.363 45.652 1.000 21.570 142 PHE EEE C 1
ATOM 15805 O O . PHE E 1 142 ? -7.265 41.857 45.005 1.000 18.870 142 PHE EEE O 1
ATOM 15822 N N . MET E 1 143 ? -6.218 42.352 46.982 1.000 20.980 143 MET EEE N 1
ATOM 15823 C CA . MET E 1 143 ? -7.089 41.549 47.888 1.000 22.280 143 MET EEE CA 1
ATOM 15824 C C . MET E 1 143 ? -8.475 42.165 47.931 1.000 21.560 143 MET EEE C 1
ATOM 15825 O O . MET E 1 143 ? -8.687 43.337 48.364 1.000 20.940 143 MET EEE O 1
ATOM 15839 N N . CYS E 1 144 ? -9.458 41.429 47.415 1.000 21.090 144 CYS EEE N 1
ATOM 15840 C CA . CYS E 1 144 ? -10.829 41.937 47.262 1.000 22.110 144 CYS EEE CA 1
ATOM 15841 C C . CYS E 1 144 ? -11.769 40.732 47.139 1.000 23.700 144 CYS EEE C 1
ATOM 15842 O O . CYS E 1 144 ? -11.564 39.940 46.265 1.000 23.180 144 CYS EEE O 1
ATOM 15850 N N . ASP E 1 145 ? -12.776 40.676 47.990 1.000 25.260 145 ASP EEE N 1
ATOM 15851 C CA . ASP E 1 145 ? -13.811 39.611 47.963 1.000 25.080 145 ASP EEE CA 1
ATOM 15852 C C . ASP E 1 145 ? -14.954 40.108 47.100 1.000 22.580 145 ASP EEE C 1
ATOM 15853 O O . ASP E 1 145 ? -15.695 41.022 47.468 1.000 27.530 145 ASP EEE O 1
ATOM 15862 N N . PRO E 1 146 ? -15.151 39.555 45.904 1.000 22.060 146 PRO EEE N 1
ATOM 15863 C CA . PRO E 1 146 ? -16.254 40.015 45.062 1.000 27.450 146 PRO EEE CA 1
ATOM 15864 C C . PRO E 1 146 ? -17.620 39.328 45.273 1.000 31.810 146 PRO EEE C 1
ATOM 15865 O O . PRO E 1 146 ? -18.544 39.605 44.495 1.000 30.940 146 PRO EEE O 1
ATOM 15876 N N . THR E 1 147 ? -17.751 38.499 46.304 1.000 30.660 147 THR EEE N 1
ATOM 15877 C CA . THR E 1 147 ? -19.057 37.912 46.758 1.000 31.690 147 THR EEE CA 1
ATOM 15878 C C . THR E 1 147 ? -20.147 38.989 46.740 1.000 30.220 147 THR EEE C 1
ATOM 15879 O O . THR E 1 147 ? -19.999 39.960 47.470 1.000 31.020 147 THR EEE O 1
ATOM 15890 N N . GLY E 1 148 ? -21.214 38.829 45.932 1.000 31.340 148 GLY EEE N 1
ATOM 15891 C CA . GLY E 1 148 ? -22.296 39.841 45.850 1.000 33.800 148 GLY EEE CA 1
ATOM 15892 C C . GLY E 1 148 ? -22.112 40.901 44.766 1.000 28.610 148 GLY EEE C 1
ATOM 15893 O O . GLY E 1 148 ? -22.964 41.800 44.665 1.000 33.190 148 GLY EEE O 1
ATOM 15897 N N . VAL E 1 149 ? -21.051 40.842 43.967 1.000 28.960 149 VAL EEE N 1
ATOM 15898 C CA . VAL E 1 149 ? -20.878 41.797 42.837 1.000 27.790 149 VAL EEE CA 1
ATOM 15899 C C . VAL E 1 149 ? -22.069 41.680 41.855 1.000 29.200 149 VAL EEE C 1
ATOM 15900 O O . VAL E 1 149 ? -22.441 42.693 41.217 1.000 27.710 149 VAL EEE O 1
ATOM 15913 N N . ASP E 1 150 ? -22.707 40.504 41.777 1.000 27.850 150 ASP EEE N 1
ATOM 15914 C CA . ASP E 1 150 ? -23.866 40.247 40.868 1.000 28.320 150 ASP EEE CA 1
ATOM 15915 C C . ASP E 1 150 ? -25.201 40.722 41.470 1.000 36.550 150 ASP EEE C 1
ATOM 15916 O O . ASP E 1 150 ? -26.224 40.331 40.941 1.000 46.110 150 ASP EEE O 1
ATOM 15925 N N . SER E 1 151 ? -25.214 41.548 42.505 1.000 31.270 151 SER EEE N 1
ATOM 15926 C CA . SER E 1 151 ? -26.418 42.021 43.214 1.000 37.250 151 SER EEE CA 1
ATOM 15927 C C . SER E 1 151 ? -26.566 43.510 42.924 1.000 39.180 151 SER EEE C 1
ATOM 15928 O O . SER E 1 151 ? -25.589 44.103 42.415 1.000 36.440 151 SER EEE O 1
ATOM 15936 N N . GLU E 1 152 ? -27.733 44.077 43.223 1.000 37.520 152 GLU EEE N 1
ATOM 15937 C CA . GLU E 1 152 ? -28.069 45.522 43.042 1.000 39.730 152 GLU EEE CA 1
ATOM 15938 C C . GLU E 1 152 ? -27.106 46.399 43.860 1.000 36.010 152 GLU EEE C 1
ATOM 15939 O O . GLU E 1 152 ? -26.741 47.480 43.368 1.000 36.140 152 GLU EEE O 1
ATOM 15951 N N . GLU E 1 153 ? -26.756 45.976 45.068 1.000 37.320 153 GLU EEE N 1
ATOM 15952 C CA . GLU E 1 153 ? -25.949 46.786 46.029 1.000 43.500 153 GLU EEE CA 1
ATOM 15953 C C . GLU E 1 153 ? -24.451 46.629 45.713 1.000 39.450 153 GLU EEE C 1
ATOM 15954 O O . GLU E 1 153 ? -23.725 47.498 46.131 1.000 38.130 153 GLU EEE O 1
ATOM 15966 N N . GLY E 1 154 ? -24.036 45.560 45.029 1.000 34.580 154 GLY EEE N 1
ATOM 15967 C CA . GLY E 1 154 ? -22.654 45.332 44.582 1.000 33.230 154 GLY EEE CA 1
ATOM 15968 C C . GLY E 1 154 ? -21.755 45.069 45.770 1.000 32.320 154 GLY EEE C 1
ATOM 15969 O O . GLY E 1 154 ? -22.260 44.635 46.843 1.000 30.610 154 GLY EEE O 1
ATOM 15973 N N . VAL E 1 155 ? -20.473 45.394 45.627 1.000 28.360 155 VAL EEE N 1
ATOM 15974 C CA A VAL E 1 155 ? -19.421 45.083 46.625 0.500 27.150 155 VAL EEE CA 1
ATOM 15975 C CA B VAL E 1 155 ? -19.440 45.106 46.671 0.500 26.790 155 VAL EEE CA 1
ATOM 15976 C C . VAL E 1 155 ? -18.502 46.300 46.798 1.000 26.510 155 VAL EEE C 1
ATOM 15977 O O . VAL E 1 155 ? -18.394 47.058 45.862 1.000 26.740 155 VAL EEE O 1
ATOM 16001 N N . THR E 1 156 ? -17.844 46.390 47.934 1.000 25.570 156 THR EEE N 1
ATOM 16002 C CA . THR E 1 156 ? -16.870 47.467 48.224 1.000 28.430 156 THR EEE CA 1
ATOM 16003 C C . THR E 1 156 ? -15.544 46.777 48.445 1.000 26.290 156 THR EEE C 1
ATOM 16004 O O . THR E 1 156 ? -15.499 45.757 49.152 1.000 27.170 156 THR EEE O 1
ATOM 16015 N N . CYS E 1 157 ? -14.501 47.309 47.814 1.000 26.900 157 CYS EEE N 1
ATOM 16016 C CA . CYS E 1 157 ? -13.120 46.879 48.056 1.000 26.680 157 CYS EEE CA 1
ATOM 16017 C C . CYS E 1 157 ? -12.241 48.132 48.148 1.000 25.550 157 CYS EEE C 1
ATOM 16018 O O . CYS E 1 157 ? -12.696 49.263 47.813 1.000 24.130 157 CYS EEE O 1
ATOM 16031 N N . ALA E 1 158 ? -11.112 47.937 48.795 1.000 24.820 158 ALA EEE N 1
ATOM 16032 C CA . ALA E 1 158 ? -10.207 49.040 49.172 1.000 25.680 158 ALA EEE CA 1
ATOM 16033 C C . ALA E 1 158 ? -8.759 48.582 49.083 1.000 24.370 158 ALA EEE C 1
ATOM 16034 O O . ALA E 1 158 ? -8.425 47.390 49.383 1.000 25.860 158 ALA EEE O 1
ATOM 16041 N N . VAL E 1 159 ? -7.914 49.514 48.651 1.000 23.400 159 VAL EEE N 1
ATOM 16042 C CA . VAL E 1 159 ? -6.459 49.279 48.651 1.000 21.890 159 VAL EEE CA 1
ATOM 16043 C C . VAL E 1 159 ? -5.773 50.611 48.994 1.000 19.880 159 VAL EEE C 1
ATOM 16044 O O . VAL E 1 159 ? -6.188 51.643 48.492 1.000 21.470 159 VAL EEE O 1
ATOM 16057 N N . LYS E 1 160 ? -4.805 50.531 49.889 1.000 21.820 160 LYS EEE N 1
ATOM 16058 C CA . LYS E 1 160 ? -3.991 51.683 50.372 1.000 21.060 160 LYS EEE CA 1
ATOM 16059 C C . LYS E 1 160 ? -2.730 51.818 49.512 1.000 20.960 160 LYS EEE C 1
ATOM 16060 O O . LYS E 1 160 ? -2.020 50.835 49.261 1.000 21.900 160 LYS EEE O 1
ATOM 16079 N N . PHE E 1 161 ? -2.406 53.046 49.167 1.000 21.220 161 PHE EEE N 1
ATOM 16080 C CA . PHE E 1 161 ? -1.187 53.404 48.400 1.000 22.170 161 PHE EEE CA 1
ATOM 16081 C C . PHE E 1 161 ? -0.359 54.373 49.240 1.000 22.870 161 PHE EEE C 1
ATOM 16082 O O . PHE E 1 161 ? -0.875 55.422 49.662 1.000 23.890 161 PHE EEE O 1
ATOM 16099 N N . GLY E 1 162 ? 0.867 53.998 49.502 1.000 21.600 162 GLY EEE N 1
ATOM 16100 C CA . GLY E 1 162 ? 1.794 54.890 50.242 1.000 25.590 162 GLY EEE CA 1
ATOM 16101 C C . GLY E 1 162 ? 3.233 54.499 50.076 1.000 25.450 162 GLY EEE C 1
ATOM 16102 O O . GLY E 1 162 ? 3.546 53.399 49.545 1.000 21.180 162 GLY EEE O 1
ATOM 16106 N N . SER E 1 163 ? 4.129 55.334 50.603 1.000 22.120 163 SER EEE N 1
ATOM 16107 C CA . SER E 1 163 ? 5.545 54.953 50.717 1.000 21.580 163 SER EEE CA 1
ATOM 16108 C C . SER E 1 163 ? 5.643 53.640 51.476 1.000 20.060 163 SER EEE C 1
ATOM 16109 O O . SER E 1 163 ? 4.882 53.445 52.463 1.000 21.520 163 SER EEE O 1
ATOM 16117 N N . TRP E 1 164 ? 6.495 52.751 51.012 1.000 20.170 164 TRP EEE N 1
ATOM 16118 C CA . TRP E 1 164 ? 6.787 51.483 51.713 1.000 20.690 164 TRP EEE CA 1
ATOM 16119 C C . TRP E 1 164 ? 7.718 51.768 52.908 1.000 22.510 164 TRP EEE C 1
ATOM 16120 O O . TRP E 1 164 ? 7.540 51.106 53.945 1.000 20.330 164 TRP EEE O 1
ATOM 16141 N N . VAL E 1 165 ? 8.667 52.704 52.758 1.000 21.470 165 VAL EEE N 1
ATOM 16142 C CA . VAL E 1 165 ? 9.882 52.808 53.653 1.000 23.100 165 VAL EEE CA 1
ATOM 16143 C C . VAL E 1 165 ? 9.981 54.165 54.338 1.000 23.420 165 VAL EEE C 1
ATOM 16144 O O . VAL E 1 165 ? 10.752 54.220 55.287 1.000 24.070 165 VAL EEE O 1
ATOM 16157 N N . TYR E 1 166 ? 9.248 55.178 53.903 1.000 23.830 166 TYR EEE N 1
ATOM 16158 C CA . TYR E 1 166 ? 9.280 56.539 54.506 1.000 25.530 166 TYR EEE CA 1
ATOM 16159 C C . TYR E 1 166 ? 8.007 56.810 55.305 1.000 28.030 166 TYR EEE C 1
ATOM 16160 O O . TYR E 1 166 ? 6.852 56.732 54.807 1.000 26.250 166 TYR EEE O 1
ATOM 16178 N N . SER E 1 167 ? 8.225 57.263 56.538 1.000 23.410 167 SER EEE N 1
ATOM 16179 C CA . SER E 1 167 ? 7.164 57.640 57.476 1.000 23.600 167 SER EEE CA 1
ATOM 16180 C C . SER E 1 167 ? 6.655 59.024 57.059 1.000 24.690 167 SER EEE C 1
ATOM 16181 O O . SER E 1 167 ? 7.267 59.687 56.168 1.000 25.100 167 SER EEE O 1
ATOM 16189 N N . GLY E 1 168 ? 5.596 59.453 57.703 1.000 23.410 168 GLY EEE N 1
ATOM 16190 C CA . GLY E 1 168 ? 4.990 60.793 57.594 1.000 26.190 168 GLY EEE CA 1
ATOM 16191 C C . GLY E 1 168 ? 5.971 61.929 57.891 1.000 25.270 168 GLY EEE C 1
ATOM 16192 O O . GLY E 1 168 ? 5.743 63.010 57.354 1.000 30.390 168 GLY EEE O 1
ATOM 16196 N N . PHE E 1 169 ? 7.049 61.671 58.617 1.000 26.690 169 PHE EEE N 1
ATOM 16197 C CA . PHE E 1 169 ? 8.133 62.662 58.877 1.000 31.470 169 PHE EEE CA 1
ATOM 16198 C C . PHE E 1 169 ? 9.046 62.844 57.650 1.000 34.150 169 PHE EEE C 1
ATOM 16199 O O . PHE E 1 169 ? 9.820 63.803 57.666 1.000 29.940 169 PHE EEE O 1
ATOM 16216 N N . GLU E 1 170 ? 9.035 61.961 56.642 1.000 26.860 170 GLU EEE N 1
ATOM 16217 C CA . GLU E 1 170 ? 9.820 62.182 55.394 1.000 27.340 170 GLU EEE CA 1
ATOM 16218 C C . GLU E 1 170 ? 8.897 62.385 54.179 1.000 28.930 170 GLU EEE C 1
ATOM 16219 O O . GLU E 1 170 ? 9.229 63.258 53.350 1.000 28.020 170 GLU EEE O 1
ATOM 16231 N N . ILE E 1 171 ? 7.861 61.555 54.015 1.000 28.030 171 ILE EEE N 1
ATOM 16232 C CA . ILE E 1 171 ? 6.842 61.676 52.918 1.000 26.320 171 ILE EEE CA 1
ATOM 16233 C C . ILE E 1 171 ? 5.463 61.852 53.523 1.000 27.160 171 ILE EEE C 1
ATOM 16234 O O . ILE E 1 171 ? 4.951 60.922 54.152 1.000 27.870 171 ILE EEE O 1
ATOM 16250 N N . ASP E 1 172 ? 4.860 63.008 53.283 1.000 26.120 172 ASP EEE N 1
ATOM 16251 C CA . ASP E 1 172 ? 3.419 63.201 53.465 1.000 28.000 172 ASP EEE CA 1
ATOM 16252 C C . ASP E 1 172 ? 2.740 63.067 52.098 1.000 26.680 172 ASP EEE C 1
ATOM 16253 O O . ASP E 1 172 ? 3.436 63.196 51.032 1.000 26.560 172 ASP EEE O 1
ATOM 16262 N N . LEU E 1 173 ? 1.445 62.768 52.128 1.000 25.460 173 LEU EEE N 1
ATOM 16263 C CA . LEU E 1 173 ? 0.606 62.652 50.921 1.000 23.960 173 LEU EEE CA 1
ATOM 16264 C C . LEU E 1 173 ? -0.547 63.622 51.007 1.000 26.360 173 LEU EEE C 1
ATOM 16265 O O . LEU E 1 173 ? -1.024 63.975 52.130 1.000 27.700 173 LEU EEE O 1
ATOM 16281 N N . LYS E 1 174 ? -1.049 63.976 49.854 1.000 26.520 174 LYS EEE N 1
ATOM 16282 C CA . LYS E 1 174 ? -2.354 64.643 49.747 1.000 29.720 174 LYS EEE CA 1
ATOM 16283 C C . LYS E 1 174 ? -3.012 64.244 48.437 1.000 27.800 174 LYS EEE C 1
ATOM 16284 O O . LYS E 1 174 ? -2.294 63.798 47.467 1.000 24.800 174 LYS EEE O 1
ATOM 16303 N N . THR E 1 175 ? -4.310 64.476 48.364 1.000 25.780 175 THR EEE N 1
ATOM 16304 C CA . THR E 1 175 ? -5.053 64.386 47.088 1.000 30.000 175 THR EEE CA 1
ATOM 16305 C C . THR E 1 175 ? -5.467 65.813 46.724 1.000 30.140 175 THR EEE C 1
ATOM 16306 O O . THR E 1 175 ? -5.561 66.603 47.646 1.000 36.180 175 THR EEE O 1
ATOM 16317 N N . ASP E 1 176 ? -5.748 66.109 45.462 1.000 33.210 176 ASP EEE N 1
ATOM 16318 C CA . ASP E 1 176 ? -6.370 67.406 45.063 1.000 35.140 176 ASP EEE CA 1
ATOM 16319 C C . ASP E 1 176 ? -7.886 67.296 45.191 1.000 36.410 176 ASP EEE C 1
ATOM 16320 O O . ASP E 1 176 ? -8.520 68.344 45.325 1.000 35.990 176 ASP EEE O 1
ATOM 16329 N N . THR E 1 177 ? -8.444 66.086 45.101 1.000 31.040 177 THR EEE N 1
ATOM 16330 C CA . THR E 1 177 ? -9.894 65.793 45.232 1.000 29.750 177 THR EEE CA 1
ATOM 16331 C C . THR E 1 177 ? -9.985 64.394 45.826 1.000 30.640 177 THR EEE C 1
ATOM 16332 O O . THR E 1 177 ? -9.082 63.579 45.534 1.000 27.800 177 THR EEE O 1
ATOM 16343 N N . ASP E 1 178 ? -11.054 64.107 46.559 1.000 28.840 178 ASP EEE N 1
ATOM 16344 C CA . ASP E 1 178 ? -11.319 62.756 47.093 1.000 30.810 178 ASP EEE CA 1
ATOM 16345 C C . ASP E 1 178 ? -12.110 61.932 46.063 1.000 26.810 178 ASP EEE C 1
ATOM 16346 O O . ASP E 1 178 ? -12.327 60.757 46.371 1.000 28.170 178 ASP EEE O 1
ATOM 16355 N N . GLN E 1 179 ? -12.466 62.480 44.897 1.000 27.910 179 GLN EEE N 1
ATOM 16356 C CA A GLN E 1 179 ? -13.239 61.746 43.864 0.500 29.410 179 GLN EEE CA 1
ATOM 16357 C CA B GLN E 1 179 ? -13.231 61.773 43.835 0.500 29.910 179 GLN EEE CA 1
ATOM 16358 C C . GLN E 1 179 ? -12.216 61.186 42.851 1.000 30.210 179 GLN EEE C 1
ATOM 16359 O O . GLN E 1 179 ? -11.484 61.959 42.228 1.000 28.830 179 GLN EEE O 1
ATOM 16385 N N . VAL E 1 180 ? -12.169 59.869 42.733 1.000 24.480 180 VAL EEE N 1
ATOM 16386 C CA . VAL E 1 180 ? -11.400 59.208 41.644 1.000 25.410 180 VAL EEE CA 1
ATOM 16387 C C . VAL E 1 180 ? -11.949 59.706 40.307 1.000 26.480 180 VAL EEE C 1
ATOM 16388 O O . VAL E 1 180 ? -13.188 59.791 40.146 1.000 25.550 180 VAL EEE O 1
ATOM 16401 N N . ASP E 1 181 ? -11.064 59.963 39.341 1.000 25.490 181 ASP EEE N 1
ATOM 16402 C CA . ASP E 1 181 ? -11.438 60.394 37.990 1.000 26.250 181 ASP EEE CA 1
ATOM 16403 C C . ASP E 1 181 ? -11.994 59.168 37.253 1.000 26.290 181 ASP EEE C 1
ATOM 16404 O O . ASP E 1 181 ? -11.218 58.235 37.012 1.000 24.530 181 ASP EEE O 1
ATOM 16413 N N . LEU E 1 182 ? -13.266 59.222 36.867 1.000 27.130 182 LEU EEE N 1
ATOM 16414 C CA . LEU E 1 182 ? -13.951 58.128 36.146 1.000 25.670 182 LEU EEE CA 1
ATOM 16415 C C . LEU E 1 182 ? -14.288 58.583 34.723 1.000 27.150 182 LEU EEE C 1
ATOM 16416 O O . LEU E 1 182 ? -14.980 57.841 34.028 1.000 26.470 182 LEU EEE O 1
ATOM 16432 N N . SER E 1 183 ? -13.759 59.717 34.263 1.000 27.780 183 SER EEE N 1
ATOM 16433 C CA . SER E 1 183 ? -14.027 60.240 32.891 1.000 29.590 183 SER EEE CA 1
ATOM 16434 C C . SER E 1 183 ? -13.408 59.379 31.787 1.000 28.010 183 SER EEE C 1
ATOM 16435 O O . SER E 1 183 ? -13.800 59.560 30.687 1.000 29.520 183 SER EEE O 1
ATOM 16443 N N . SER E 1 184 ? -12.531 58.423 32.074 1.000 27.540 184 SER EEE N 1
ATOM 16444 C CA . SER E 1 184 ? -11.994 57.463 31.084 1.000 27.960 184 SER EEE CA 1
ATOM 16445 C C . SER E 1 184 ? -12.360 56.022 31.458 1.000 25.880 184 SER EEE C 1
ATOM 16446 O O . SER E 1 184 ? -11.627 55.129 31.008 1.000 24.030 184 SER EEE O 1
ATOM 16454 N N . TYR E 1 185 ? -13.361 55.790 32.317 1.000 22.140 185 TYR EEE N 1
ATOM 16455 C CA . TYR E 1 185 ? -13.741 54.404 32.689 1.000 21.390 185 TYR EEE CA 1
ATOM 16456 C C . TYR E 1 185 ? -14.321 53.733 31.455 1.000 22.870 185 TYR EEE C 1
ATOM 16457 O O . TYR E 1 185 ? -15.198 54.306 30.804 1.000 22.920 185 TYR EEE O 1
ATOM 16475 N N . TYR E 1 186 ? -13.878 52.509 31.185 1.000 21.330 186 TYR EEE N 1
ATOM 16476 C CA . TYR E 1 186 ? -14.293 51.708 30.007 1.000 24.710 186 TYR EEE CA 1
ATOM 16477 C C . TYR E 1 186 ? -15.818 51.451 30.025 1.000 23.870 186 TYR EEE C 1
ATOM 16478 O O . TYR E 1 186 ? -16.351 50.827 30.959 1.000 22.590 186 TYR EEE O 1
ATOM 16496 N N . ALA E 1 187 ? -16.514 51.981 29.018 1.000 25.240 187 ALA EEE N 1
ATOM 16497 C CA . ALA E 1 187 ? -17.993 52.007 28.944 1.000 27.540 187 ALA EEE CA 1
ATOM 16498 C C . ALA E 1 187 ? -18.563 50.592 28.797 1.000 26.240 187 ALA EEE C 1
ATOM 16499 O O . ALA E 1 187 ? -19.676 50.388 29.268 1.000 28.690 187 ALA EEE O 1
ATOM 16506 N N . SER E 1 188 ? -17.806 49.629 28.283 1.000 23.100 188 SER EEE N 1
ATOM 16507 C CA . SER E 1 188 ? -18.272 48.220 28.134 1.000 22.390 188 SER EEE CA 1
ATOM 16508 C C . SER E 1 188 ? -17.584 47.264 29.111 1.000 23.650 188 SER EEE C 1
ATOM 16509 O O . SER E 1 188 ? -17.553 46.059 28.837 1.000 26.700 188 SER EEE O 1
ATOM 16517 N N . SER E 1 189 ? -17.035 47.773 30.221 1.000 25.060 189 SER EEE N 1
ATOM 16518 C CA . SER E 1 189 ? -16.507 46.917 31.299 1.000 27.290 189 SER EEE CA 1
ATOM 16519 C C . SER E 1 189 ? -17.633 45.954 31.725 1.000 26.160 189 SER EEE C 1
ATOM 16520 O O . SER E 1 189 ? -18.833 46.328 31.669 1.000 24.640 189 SER EEE O 1
ATOM 16528 N N . LYS E 1 190 ? -17.247 44.788 32.186 1.000 26.080 190 LYS EEE N 1
ATOM 16529 C CA . LYS E 1 190 ? -18.176 43.876 32.890 1.000 28.270 190 LYS EEE CA 1
ATOM 16530 C C . LYS E 1 190 ? -18.711 44.540 34.163 1.000 29.610 190 LYS EEE C 1
ATOM 16531 O O . LYS E 1 190 ? -19.771 44.134 34.629 1.000 26.490 190 LYS EEE O 1
ATOM 16550 N N . TYR E 1 191 ? -18.028 45.548 34.734 1.000 24.760 191 TYR EEE N 1
ATOM 16551 C CA . TYR E 1 191 ? -18.376 46.090 36.062 1.000 25.830 191 TYR EEE CA 1
ATOM 16552 C C . TYR E 1 191 ? -18.678 47.577 35.899 1.000 28.360 191 TYR EEE C 1
ATOM 16553 O O . TYR E 1 191 ? -17.936 48.240 35.195 1.000 28.720 191 TYR EEE O 1
ATOM 16571 N N . GLU E 1 192 ? -19.737 48.026 36.556 1.000 25.180 192 GLU EEE N 1
ATOM 16572 C CA . GLU E 1 192 ? -20.175 49.427 36.668 1.000 29.160 192 GLU EEE CA 1
ATOM 16573 C C . GLU E 1 192 ? -19.584 49.939 37.975 1.000 28.550 192 GLU EEE C 1
ATOM 16574 O O . GLU E 1 192 ? -19.681 49.201 38.975 1.000 28.610 192 GLU EEE O 1
ATOM 16586 N N . ILE E 1 193 ? -19.108 51.175 38.003 1.000 25.810 193 ILE EEE N 1
ATOM 16587 C CA . ILE E 1 193 ? -18.611 51.827 39.244 1.000 26.190 193 ILE EEE CA 1
ATOM 16588 C C . ILE E 1 193 ? -19.770 52.569 39.896 1.000 28.110 193 ILE EEE C 1
ATOM 16589 O O . ILE E 1 193 ? -20.333 53.426 39.238 1.000 28.720 193 ILE EEE O 1
ATOM 16605 N N . LEU E 1 194 ? -20.108 52.203 41.135 1.000 26.270 194 LEU EEE N 1
ATOM 16606 C CA . LEU E 1 194 ? -21.118 52.913 41.948 1.000 30.080 194 LEU EEE CA 1
ATOM 16607 C C . LEU E 1 194 ? -20.457 54.096 42.637 1.000 31.620 194 LEU EEE C 1
ATOM 16608 O O . LEU E 1 194 ? -21.095 55.137 42.726 1.000 31.810 194 LEU EEE O 1
ATOM 16624 N N . SER E 1 195 ? -19.236 53.935 43.155 1.000 30.230 195 SER EEE N 1
ATOM 16625 C CA . SER E 1 195 ? -18.497 55.082 43.747 1.000 28.200 195 SER EEE CA 1
ATOM 16626 C C . SER E 1 195 ? -17.012 54.740 43.762 1.000 27.990 195 SER EEE C 1
ATOM 16627 O O . SER E 1 195 ? -16.641 53.533 43.861 1.000 24.520 195 SER EEE O 1
ATOM 16635 N N . ALA E 1 196 ? -16.178 55.762 43.683 1.000 27.430 196 ALA EEE N 1
ATOM 16636 C CA . ALA E 1 196 ? -14.716 55.556 43.781 1.000 26.450 196 ALA EEE CA 1
ATOM 16637 C C . ALA E 1 196 ? -14.100 56.800 44.417 1.000 23.980 196 ALA EEE C 1
ATOM 16638 O O . ALA E 1 196 ? -14.240 57.896 43.841 1.000 24.210 196 ALA EEE O 1
ATOM 16645 N N . THR E 1 197 ? -13.473 56.601 45.572 1.000 24.830 197 THR EEE N 1
ATOM 16646 C CA . THR E 1 197 ? -12.877 57.682 46.377 1.000 24.480 197 THR EEE CA 1
ATOM 16647 C C . THR E 1 197 ? -11.410 57.386 46.665 1.000 24.240 197 THR EEE C 1
ATOM 16648 O O . THR E 1 197 ? -10.962 56.201 46.716 1.000 22.990 197 THR EEE O 1
ATOM 16659 N N . GLN E 1 198 ? -10.695 58.457 46.980 1.000 22.580 198 GLN EEE N 1
ATOM 16660 C CA . GLN E 1 198 ? -9.246 58.429 47.238 1.000 24.830 198 GLN EEE CA 1
ATOM 16661 C C . GLN E 1 198 ? -9.003 59.384 48.399 1.000 25.060 198 GLN EEE C 1
ATOM 16662 O O . GLN E 1 198 ? -9.252 60.599 48.213 1.000 25.510 198 GLN EEE O 1
ATOM 16676 N N . THR E 1 199 ? -8.632 58.846 49.562 1.000 26.580 199 THR EEE N 1
ATOM 16677 C CA . THR E 1 199 ? -8.670 59.622 50.839 1.000 25.870 199 THR EEE CA 1
ATOM 16678 C C . THR E 1 199 ? -7.382 59.419 51.609 1.000 22.720 199 THR EEE C 1
ATOM 16679 O O . THR E 1 199 ? -7.038 58.277 51.933 1.000 23.620 199 THR EEE O 1
ATOM 16690 N N . ARG E 1 200 ? -6.734 60.521 52.004 1.000 23.910 200 ARG EEE N 1
ATOM 16691 C CA . ARG E 1 200 ? -5.549 60.502 52.894 1.000 25.780 200 ARG EEE CA 1
ATOM 16692 C C . ARG E 1 200 ? -5.914 59.822 54.222 1.000 27.010 200 ARG EEE C 1
ATOM 16693 O O . ARG E 1 200 ? -7.011 60.036 54.703 1.000 28.040 200 ARG EEE O 1
ATOM 16714 N N . GLN E 1 201 ? -5.035 58.967 54.703 1.000 26.920 201 GLN EEE N 1
ATOM 16715 C CA A GLN E 1 201 ? -5.185 58.225 55.982 0.500 28.990 201 GLN EEE CA 1
ATOM 16716 C CA B GLN E 1 201 ? -5.187 58.161 55.935 0.500 29.350 201 GLN EEE CA 1
ATOM 16717 C C . GLN E 1 201 ? -3.838 58.131 56.673 1.000 32.190 201 GLN EEE C 1
ATOM 16718 O O . GLN E 1 201 ? -2.787 58.150 55.991 1.000 27.890 201 GLN EEE O 1
ATOM 16744 N N . VAL E 1 202 ? -3.887 57.959 57.981 1.000 32.430 202 VAL EEE N 1
ATOM 16745 C CA . VAL E 1 202 ? -2.715 57.659 58.843 1.000 34.610 202 VAL EEE CA 1
ATOM 16746 C C . VAL E 1 202 ? -2.812 56.193 59.262 1.000 35.890 202 VAL EEE C 1
ATOM 16747 O O . VAL E 1 202 ? -3.936 55.741 59.596 1.000 35.530 202 VAL EEE O 1
ATOM 16760 N N . GLN E 1 203 ? -1.693 55.469 59.240 1.000 35.180 203 GLN EEE N 1
ATOM 16761 C CA . GLN E 1 203 ? -1.611 54.055 59.711 1.000 33.800 203 GLN EEE CA 1
ATOM 16762 C C . GLN E 1 203 ? -0.359 53.904 60.575 1.000 37.220 203 GLN EEE C 1
ATOM 16763 O O . GLN E 1 203 ? 0.551 54.726 60.431 1.000 35.570 203 GLN EEE O 1
ATOM 16777 N N . HIS E 1 204 ? -0.326 52.890 61.452 1.000 32.950 204 HIS EEE N 1
ATOM 16778 C CA . HIS E 1 204 ? 0.865 52.491 62.252 1.000 35.960 204 HIS EEE CA 1
ATOM 16779 C C . HIS E 1 204 ? 1.112 51.025 61.951 1.000 31.400 204 HIS EEE C 1
ATOM 16780 O O . HIS E 1 204 ? 0.168 50.352 61.570 1.000 32.980 204 HIS EEE O 1
ATOM 16795 N N . TYR E 1 205 ? 2.353 50.598 62.077 1.000 33.140 205 TYR EEE N 1
ATOM 16796 C CA . TYR E 1 205 ? 2.839 49.233 61.767 1.000 34.690 205 TYR EEE CA 1
ATOM 16797 C C . TYR E 1 205 ? 3.635 48.751 62.974 1.000 39.580 205 TYR EEE C 1
ATOM 16798 O O . TYR E 1 205 ? 4.256 49.598 63.671 1.000 36.430 205 TYR EEE O 1
ATOM 16816 N N . SER E 1 206 ? 3.640 47.436 63.173 1.000 36.620 206 SER EEE N 1
ATOM 16817 C CA . SER E 1 206 ? 4.354 46.727 64.262 1.000 40.820 206 SER EEE CA 1
ATOM 16818 C C . SER E 1 206 ? 5.822 47.168 64.361 1.000 40.510 206 SER EEE C 1
ATOM 16819 O O . SER E 1 206 ? 6.301 47.345 65.506 1.000 42.470 206 SER EEE O 1
ATOM 16827 N N . CYS E 1 207 ? 6.523 47.320 63.229 1.000 36.770 207 CYS EEE N 1
ATOM 16828 C CA . CYS E 1 207 ? 7.997 47.494 63.194 1.000 40.230 207 CYS EEE CA 1
ATOM 16829 C C . CYS E 1 207 ? 8.422 48.808 63.869 1.000 40.310 207 CYS EEE C 1
ATOM 16830 O O . CYS E 1 207 ? 9.560 48.848 64.297 1.000 43.730 207 CYS EEE O 1
ATOM 16837 N N . CYS E 1 208 ? 7.570 49.835 63.896 1.000 40.780 208 CYS EEE N 1
ATOM 16838 C CA . CYS E 1 208 ? 7.977 51.277 63.838 1.000 46.290 208 CYS EEE CA 1
ATOM 16839 C C . CYS E 1 208 ? 6.951 52.106 64.638 1.000 43.900 208 CYS EEE C 1
ATOM 16840 O O . CYS E 1 208 ? 5.758 51.891 64.464 1.000 45.210 208 CYS EEE O 1
ATOM 16847 N N . PRO E 1 209 ? 7.304 53.050 65.554 1.000 47.070 209 PRO EEE N 1
ATOM 16848 C CA . PRO E 1 209 ? 6.294 53.912 66.196 1.000 45.900 209 PRO EEE CA 1
ATOM 16849 C C . PRO E 1 209 ? 5.715 55.043 65.316 1.000 45.620 209 PRO EEE C 1
ATOM 16850 O O . PRO E 1 209 ? 4.611 55.548 65.643 1.000 45.280 209 PRO EEE O 1
ATOM 16861 N N . GLU E 1 210 ? 6.420 55.441 64.240 1.000 38.340 210 GLU EEE N 1
ATOM 16862 C CA . GLU E 1 210 ? 6.072 56.687 63.497 1.000 40.220 210 GLU EEE CA 1
ATOM 16863 C C . GLU E 1 210 ? 4.804 56.442 62.674 1.000 37.750 210 GLU EEE C 1
ATOM 16864 O O . GLU E 1 210 ? 4.533 55.303 62.225 1.000 32.850 210 GLU EEE O 1
ATOM 16876 N N . PRO E 1 211 ? 4.011 57.508 62.438 1.000 31.950 211 PRO EEE N 1
ATOM 16877 C CA . PRO E 1 211 ? 2.874 57.436 61.509 1.000 34.270 211 PRO EEE CA 1
ATOM 16878 C C . PRO E 1 211 ? 3.318 57.303 60.041 1.000 33.580 211 PRO EEE C 1
ATOM 16879 O O . PRO E 1 211 ? 4.288 57.974 59.684 1.000 28.150 211 PRO EEE O 1
ATOM 16890 N N . TYR E 1 212 ? 2.635 56.446 59.268 1.000 30.110 212 TYR EEE N 1
ATOM 16891 C CA . TYR E 1 212 ? 2.840 56.256 57.812 1.000 32.310 212 TYR EEE CA 1
ATOM 16892 C C . TYR E 1 212 ? 1.570 56.761 57.131 1.000 33.430 212 TYR EEE C 1
ATOM 16893 O O . TYR E 1 212 ? 0.485 56.590 57.688 1.000 33.660 212 TYR EEE O 1
ATOM 16911 N N . ILE E 1 213 ? 1.738 57.449 56.008 1.000 27.490 213 ILE EEE N 1
ATOM 16912 C CA . ILE E 1 213 ? 0.599 58.089 55.306 1.000 26.450 213 ILE EEE CA 1
ATOM 16913 C C . ILE E 1 213 ? 0.251 57.231 54.093 1.000 24.480 213 ILE EEE C 1
ATOM 16914 O O . ILE E 1 213 ? 1.173 56.763 53.389 1.000 28.200 213 ILE EEE O 1
ATOM 16930 N N . ASP E 1 214 ? -1.034 57.062 53.834 1.000 26.480 214 ASP EEE N 1
ATOM 16931 C CA . ASP E 1 214 ? -1.489 56.394 52.597 1.000 25.310 214 ASP EEE CA 1
ATOM 16932 C C . ASP E 1 214 ? -2.662 57.160 52.036 1.000 23.480 214 ASP EEE C 1
ATOM 16933 O O . ASP E 1 214 ? -3.234 58.020 52.747 1.000 24.710 214 ASP EEE O 1
ATOM 16942 N N . VAL E 1 215 ? -2.972 56.859 50.778 1.000 22.090 215 VAL EEE N 1
ATOM 16943 C CA . VAL E 1 215 ? -4.222 57.263 50.090 1.000 21.510 215 VAL EEE CA 1
ATOM 16944 C C . VAL E 1 215 ? -5.000 55.959 49.915 1.000 23.840 215 VAL EEE C 1
ATOM 16945 O O . VAL E 1 215 ? -4.475 55.023 49.294 1.000 22.270 215 VAL EEE O 1
ATOM 16958 N N . ASN E 1 216 ? -6.151 55.896 50.557 1.000 21.870 216 ASN EEE N 1
ATOM 16959 C CA . ASN E 1 216 ? -7.045 54.720 50.524 1.000 23.540 216 ASN EEE CA 1
ATOM 16960 C C . ASN E 1 216 ? -7.954 54.863 49.296 1.000 22.630 216 ASN EEE C 1
ATOM 16961 O O . ASN E 1 216 ? -8.741 55.840 49.232 1.000 23.200 216 ASN EEE O 1
ATOM 16972 N N . LEU E 1 217 ? -7.807 53.957 48.322 1.000 21.800 217 LEU EEE N 1
ATOM 16973 C CA . LEU E 1 217 ? -8.670 53.892 47.103 1.000 22.700 217 LEU EEE CA 1
ATOM 16974 C C . LEU E 1 217 ? -9.826 52.960 47.428 1.000 22.680 217 LEU EEE C 1
ATOM 16975 O O . LEU E 1 217 ? -9.549 51.772 47.672 1.000 21.570 217 LEU EEE O 1
ATOM 16991 N N . VAL E 1 218 ? -11.034 53.500 47.537 1.000 22.560 218 VAL EEE N 1
ATOM 16992 C CA . VAL E 1 218 ? -12.235 52.698 47.911 1.000 24.550 218 VAL EEE CA 1
ATOM 16993 C C . VAL E 1 218 ? -13.173 52.641 46.713 1.000 22.080 218 VAL EEE C 1
ATOM 16994 O O . VAL E 1 218 ? -13.638 53.692 46.271 1.000 23.880 218 VAL EEE O 1
ATOM 17007 N N . VAL E 1 219 ? -13.462 51.444 46.208 1.000 23.790 219 VAL EEE N 1
ATOM 17008 C CA A VAL E 1 219 ? -14.262 51.273 44.960 0.500 22.700 219 VAL EEE CA 1
ATOM 17009 C CA B VAL E 1 219 ? -14.277 51.287 44.962 0.500 25.200 219 VAL EEE CA 1
ATOM 17010 C C . VAL E 1 219 ? -15.479 50.387 45.270 1.000 23.760 219 VAL EEE C 1
ATOM 17011 O O . VAL E 1 219 ? -15.261 49.249 45.740 1.000 23.760 219 VAL EEE O 1
ATOM 17035 N N . LYS E 1 220 ? -16.657 50.916 44.982 1.000 25.100 220 LYS EEE N 1
ATOM 17036 C CA . LYS E 1 220 ? -17.921 50.154 45.068 1.000 27.110 220 LYS EEE CA 1
ATOM 17037 C C . LYS E 1 220 ? -18.354 49.893 43.644 1.000 21.410 220 LYS EEE C 1
ATOM 17038 O O . LYS E 1 220 ? -18.485 50.837 42.861 1.000 24.730 220 LYS EEE O 1
ATOM 17057 N N . PHE E 1 221 ? -18.599 48.641 43.305 1.000 23.230 221 PHE EEE N 1
ATOM 17058 C CA . PHE E 1 221 ? -18.889 48.239 41.919 1.000 24.340 221 PHE EEE CA 1
ATOM 17059 C C . PHE E 1 221 ? -19.854 47.036 41.921 1.000 25.880 221 PHE EEE C 1
ATOM 17060 O O . PHE E 1 221 ? -20.014 46.326 42.971 1.000 24.190 221 PHE EEE O 1
ATOM 17077 N N . ARG E 1 222 ? -20.457 46.831 40.759 1.000 27.900 222 ARG EEE N 1
ATOM 17078 C CA . ARG E 1 222 ? -21.382 45.699 40.515 1.000 29.880 222 ARG EEE CA 1
ATOM 17079 C C . ARG E 1 222 ? -21.314 45.290 39.064 1.000 29.750 222 ARG EEE C 1
ATOM 17080 O O . ARG E 1 222 ? -20.831 46.084 38.255 1.000 27.300 222 ARG EEE O 1
ATOM 17101 N N . GLU E 1 223 ? -21.738 44.071 38.756 1.000 27.220 223 GLU EEE N 1
ATOM 17102 C CA . GLU E 1 223 ? -21.887 43.631 37.351 1.000 31.290 223 GLU EEE CA 1
ATOM 17103 C C . GLU E 1 223 ? -22.827 44.598 36.633 1.000 30.360 223 GLU EEE C 1
ATOM 17104 O O . GLU E 1 223 ? -23.833 44.980 37.238 1.000 32.640 223 GLU EEE O 1
ATOM 17116 N N . ARG E 1 224 ? -22.406 45.041 35.454 1.000 33.330 224 ARG EEE N 1
ATOM 17117 C CA . ARG E 1 224 ? -23.184 45.838 34.465 1.000 43.920 224 ARG EEE CA 1
ATOM 17118 C C . ARG E 1 224 ? -24.225 44.908 33.826 1.000 46.340 224 ARG EEE C 1
ATOM 17119 O O . ARG E 1 224 ? -25.255 44.773 34.436 1.000 43.010 224 ARG EEE O 1
ATOM 17140 N N . GLN F 1 20 ? 30.438 -5.659 69.695 1.000 59.530 20 GLN FFF N 1
ATOM 17141 C CA . GLN F 1 20 ? 31.543 -6.407 69.025 1.000 51.760 20 GLN FFF CA 1
ATOM 17142 C C . GLN F 1 20 ? 32.915 -6.048 69.599 1.000 44.610 20 GLN FFF C 1
ATOM 17143 O O . GLN F 1 20 ? 33.031 -5.260 70.577 1.000 33.040 20 GLN FFF O 1
ATOM 17157 N N . ALA F 1 21 ? 33.907 -6.767 69.092 1.000 43.100 21 ALA FFF N 1
ATOM 17158 C CA . ALA F 1 21 ? 35.193 -7.034 69.757 1.000 41.400 21 ALA FFF CA 1
ATOM 17159 C C . ALA F 1 21 ? 35.929 -5.714 69.948 1.000 33.850 21 ALA FFF C 1
ATOM 17160 O O . ALA F 1 21 ? 36.483 -5.498 71.059 1.000 37.370 21 ALA FFF O 1
ATOM 17167 N N . ASN F 1 22 ? 35.961 -4.875 68.902 1.000 31.500 22 ASN FFF N 1
ATOM 17168 C CA . ASN F 1 22 ? 36.838 -3.684 68.934 1.000 30.650 22 ASN FFF CA 1
ATOM 17169 C C . ASN F 1 22 ? 36.278 -2.736 70.007 1.000 29.300 22 ASN FFF C 1
ATOM 17170 O O . ASN F 1 22 ? 37.097 -2.147 70.739 1.000 26.490 22 ASN FFF O 1
ATOM 17181 N N . LEU F 1 23 ? 34.950 -2.605 70.076 1.000 30.400 23 LEU FFF N 1
ATOM 17182 C CA . LEU F 1 23 ? 34.307 -1.712 71.063 1.000 27.590 23 LEU FFF CA 1
ATOM 17183 C C . LEU F 1 23 ? 34.541 -2.241 72.486 1.000 27.430 23 LEU FFF C 1
ATOM 17184 O O . LEU F 1 23 ? 34.875 -1.430 73.361 1.000 28.050 23 LEU FFF O 1
ATOM 17200 N N . MET F 1 24 ? 34.377 -3.545 72.734 1.000 29.440 24 MET FFF N 1
ATOM 17201 C CA . MET F 1 24 ? 34.626 -4.140 74.075 1.000 31.530 24 MET FFF CA 1
ATOM 17202 C C . MET F 1 24 ? 36.066 -3.864 74.488 1.000 29.840 24 MET FFF C 1
ATOM 17203 O O . MET F 1 24 ? 36.292 -3.465 75.617 1.000 28.300 24 MET FFF O 1
ATOM 17217 N N . ARG F 1 25 ? 36.989 -3.914 73.532 1.000 29.700 25 ARG FFF N 1
ATOM 17218 C CA . ARG F 1 25 ? 38.418 -3.665 73.796 1.000 30.250 25 ARG FFF CA 1
ATOM 17219 C C . ARG F 1 25 ? 38.630 -2.199 74.176 1.000 29.050 25 ARG FFF C 1
ATOM 17220 O O . ARG F 1 25 ? 39.355 -1.911 75.141 1.000 28.270 25 ARG FFF O 1
ATOM 17241 N N . LEU F 1 26 ? 38.008 -1.286 73.441 1.000 27.250 26 LEU FFF N 1
ATOM 17242 C CA . LEU F 1 26 ? 38.128 0.162 73.706 1.000 25.840 26 LEU FFF CA 1
ATOM 17243 C C . LEU F 1 26 ? 37.591 0.496 75.104 1.000 24.690 26 LEU FFF C 1
ATOM 17244 O O . LEU F 1 26 ? 38.274 1.244 75.846 1.000 25.110 26 LEU FFF O 1
ATOM 17260 N N . LYS F 1 27 ? 36.407 0.002 75.429 1.000 26.100 27 LYS FFF N 1
ATOM 17261 C CA . LYS F 1 27 ? 35.742 0.319 76.733 1.000 27.470 27 LYS FFF CA 1
ATOM 17262 C C . LYS F 1 27 ? 36.602 -0.214 77.893 1.000 30.270 27 LYS FFF C 1
ATOM 17263 O O . LYS F 1 27 ? 36.851 0.526 78.868 1.000 29.960 27 LYS FFF O 1
ATOM 17282 N N . SER F 1 28 ? 37.090 -1.444 77.752 1.000 30.210 28 SER FFF N 1
ATOM 17283 C CA . SER F 1 28 ? 38.007 -2.069 78.730 1.000 30.160 28 SER FFF CA 1
ATOM 17284 C C . SER F 1 28 ? 39.265 -1.196 78.930 1.000 28.460 28 SER FFF C 1
ATOM 17285 O O . SER F 1 28 ? 39.575 -0.863 80.094 1.000 29.960 28 SER FFF O 1
ATOM 17293 N N . ASP F 1 29 ? 39.948 -0.758 77.853 1.000 28.870 29 ASP FFF N 1
ATOM 17294 C CA . ASP F 1 29 ? 41.142 0.116 77.923 1.000 30.120 29 ASP FFF CA 1
ATOM 17295 C C . ASP F 1 29 ? 40.813 1.475 78.522 1.000 34.690 29 ASP FFF C 1
ATOM 17296 O O . ASP F 1 29 ? 41.693 1.989 79.270 1.000 30.180 29 ASP FFF O 1
ATOM 17305 N N . LEU F 1 30 ? 39.665 2.086 78.161 1.000 29.730 30 LEU FFF N 1
ATOM 17306 C CA . LEU F 1 30 ? 39.326 3.414 78.739 1.000 30.480 30 LEU FFF CA 1
ATOM 17307 C C . LEU F 1 30 ? 38.930 3.327 80.202 1.000 29.260 30 LEU FFF C 1
ATOM 17308 O O . LEU F 1 30 ? 39.278 4.280 80.930 1.000 33.910 30 LEU FFF O 1
ATOM 17324 N N . PHE F 1 31 ? 38.146 2.325 80.579 1.000 31.420 31 PHE FFF N 1
ATOM 17325 C CA . PHE F 1 31 ? 37.436 2.310 81.891 1.000 36.590 31 PHE FFF CA 1
ATOM 17326 C C . PHE F 1 31 ? 38.080 1.361 82.921 1.000 43.930 31 PHE FFF C 1
ATOM 17327 O O . PHE F 1 31 ? 37.990 1.724 84.109 1.000 45.870 31 PHE FFF O 1
ATOM 17344 N N . ASN F 1 32 ? 38.689 0.234 82.529 1.000 42.890 32 ASN FFF N 1
ATOM 17345 C CA . ASN F 1 32 ? 39.181 -0.802 83.495 1.000 47.820 32 ASN FFF CA 1
ATOM 17346 C C . ASN F 1 32 ? 40.661 -0.629 83.877 1.000 51.670 32 ASN FFF C 1
ATOM 17347 O O . ASN F 1 32 ? 41.113 -1.453 84.658 1.000 63.920 32 ASN FFF O 1
ATOM 17358 N N . ARG F 1 33 ? 41.387 0.406 83.429 1.000 57.960 33 ARG FFF N 1
ATOM 17359 C CA . ARG F 1 33 ? 42.877 0.480 83.594 1.000 67.590 33 ARG FFF CA 1
ATOM 17360 C C . ARG F 1 33 ? 43.312 1.567 84.584 1.000 75.540 33 ARG FFF C 1
ATOM 17361 O O . ARG F 1 33 ? 44.169 1.264 85.438 1.000 70.150 33 ARG FFF O 1
ATOM 17382 N N . SER F 1 34 ? 42.792 2.787 84.448 1.000 73.660 34 SER FFF N 1
ATOM 17383 C CA . SER F 1 34 ? 43.149 3.950 85.301 1.000 70.830 34 SER FFF CA 1
ATOM 17384 C C . SER F 1 34 ? 42.058 4.177 86.349 1.000 69.260 34 SER FFF C 1
ATOM 17385 O O . SER F 1 34 ? 40.947 3.650 86.209 1.000 52.270 34 SER FFF O 1
ATOM 17393 N N . PRO F 1 35 ? 42.319 4.960 87.431 1.000 70.960 35 PRO FFF N 1
ATOM 17394 C CA . PRO F 1 35 ? 41.245 5.422 88.307 1.000 63.960 35 PRO FFF CA 1
ATOM 17395 C C . PRO F 1 35 ? 40.264 6.313 87.528 1.000 59.910 35 PRO FFF C 1
ATOM 17396 O O . PRO F 1 35 ? 40.540 6.761 86.410 1.000 51.310 35 PRO FFF O 1
ATOM 17407 N N . MET F 1 36 ? 39.098 6.517 88.126 1.000 60.650 36 MET FFF N 1
ATOM 17408 C CA . MET F 1 36 ? 38.064 7.419 87.566 1.000 59.060 36 MET FFF CA 1
ATOM 17409 C C . MET F 1 36 ? 38.687 8.830 87.517 1.000 45.370 36 MET FFF C 1
ATOM 17410 O O . MET F 1 36 ? 39.583 9.149 88.335 1.000 54.730 36 MET FFF O 1
ATOM 17424 N N . TYR F 1 37 ? 38.343 9.594 86.503 1.000 39.740 37 TYR FFF N 1
ATOM 17425 C CA . TYR F 1 37 ? 38.659 11.034 86.418 1.000 38.620 37 TYR FFF CA 1
ATOM 17426 C C . TYR F 1 37 ? 38.105 11.673 87.694 1.000 36.780 37 TYR FFF C 1
ATOM 17427 O O . TYR F 1 37 ? 36.933 11.501 87.973 1.000 36.870 37 TYR FFF O 1
ATOM 17445 N N . PRO F 1 38 ? 38.912 12.413 88.500 1.000 35.150 38 PRO FFF N 1
ATOM 17446 C CA . PRO F 1 38 ? 38.449 12.965 89.773 1.000 30.400 38 PRO FFF CA 1
ATOM 17447 C C . PRO F 1 38 ? 37.785 14.343 89.647 1.000 30.350 38 PRO FFF C 1
ATOM 17448 O O . PRO F 1 38 ? 37.738 15.108 90.612 1.000 30.190 38 PRO FFF O 1
ATOM 17459 N N . GLY F 1 39 ? 37.362 14.688 88.433 1.000 31.540 39 GLY FFF N 1
ATOM 17460 C CA . GLY F 1 39 ? 36.759 15.992 88.154 1.000 31.100 39 GLY FFF CA 1
ATOM 17461 C C . GLY F 1 39 ? 37.809 17.056 87.903 1.000 31.540 39 GLY FFF C 1
ATOM 17462 O O . GLY F 1 39 ? 39.025 16.825 88.089 1.000 31.390 39 GLY FFF O 1
ATOM 17466 N N . PRO F 1 40 ? 37.349 18.254 87.466 1.000 29.960 40 PRO FFF N 1
ATOM 17467 C CA . PRO F 1 40 ? 38.243 19.360 87.165 1.000 26.910 40 PRO FFF CA 1
ATOM 17468 C C . PRO F 1 40 ? 38.903 20.003 88.395 1.000 28.650 40 PRO FFF C 1
ATOM 17469 O O . PRO F 1 40 ? 38.405 19.883 89.524 1.000 28.240 40 PRO FFF O 1
ATOM 17480 N N . THR F 1 41 ? 39.983 20.731 88.139 1.000 28.180 41 THR FFF N 1
ATOM 17481 C CA . THR F 1 41 ? 40.768 21.463 89.168 1.000 32.300 41 THR FFF CA 1
ATOM 17482 C C . THR F 1 41 ? 41.153 22.833 88.626 1.000 34.700 41 THR FFF C 1
ATOM 17483 O O . THR F 1 41 ? 41.003 23.048 87.411 1.000 32.920 41 THR FFF O 1
ATOM 17494 N N . LYS F 1 42 ? 41.696 23.679 89.503 1.000 33.190 42 LYS FFF N 1
ATOM 17495 C CA . LYS F 1 42 ? 42.261 24.996 89.145 1.000 37.540 42 LYS FFF CA 1
ATOM 17496 C C . LYS F 1 42 ? 43.371 24.825 88.088 1.000 36.400 42 LYS FFF C 1
ATOM 17497 O O . LYS F 1 42 ? 43.439 25.649 87.171 1.000 38.150 42 LYS FFF O 1
ATOM 17516 N N . ASP F 1 43 ? 44.149 23.758 88.161 1.000 36.940 43 ASP FFF N 1
ATOM 17517 C CA . ASP F 1 43 ? 45.285 23.500 87.233 1.000 42.560 43 ASP FFF CA 1
ATOM 17518 C C . ASP F 1 43 ? 44.785 22.862 85.941 1.000 45.710 43 ASP FFF C 1
ATOM 17519 O O . ASP F 1 43 ? 45.470 23.070 84.960 1.000 40.140 43 ASP FFF O 1
ATOM 17528 N N . ASP F 1 44 ? 43.650 22.123 85.938 1.000 38.820 44 ASP FFF N 1
ATOM 17529 C CA . ASP F 1 44 ? 43.068 21.427 84.754 1.000 39.150 44 ASP FFF CA 1
ATOM 17530 C C . ASP F 1 44 ? 41.569 21.729 84.686 1.000 32.500 44 ASP FFF C 1
ATOM 17531 O O . ASP F 1 44 ? 40.734 20.847 84.879 1.000 30.830 44 ASP FFF O 1
ATOM 17540 N N . PRO F 1 45 ? 41.204 22.986 84.407 1.000 32.300 45 PRO FFF N 1
ATOM 17541 C CA . PRO F 1 45 ? 39.798 23.387 84.398 1.000 33.230 45 PRO FFF CA 1
ATOM 17542 C C . PRO F 1 45 ? 39.102 22.889 83.134 1.000 31.310 45 PRO FFF C 1
ATOM 17543 O O . PRO F 1 45 ? 39.742 22.514 82.170 1.000 25.990 45 PRO FFF O 1
ATOM 17554 N N . LEU F 1 46 ? 37.778 22.972 83.151 1.000 27.450 46 LEU FFF N 1
ATOM 17555 C CA A LEU F 1 46 ? 36.887 22.417 82.092 0.500 28.980 46 LEU FFF CA 1
ATOM 17556 C CA B LEU F 1 46 ? 36.917 22.416 82.083 0.500 28.960 46 LEU FFF CA 1
ATOM 17557 C C . LEU F 1 46 ? 35.902 23.514 81.705 1.000 28.690 46 LEU FFF C 1
ATOM 17558 O O . LEU F 1 46 ? 35.501 24.267 82.594 1.000 28.840 46 LEU FFF O 1
ATOM 17588 N N . THR F 1 47 ? 35.490 23.553 80.451 1.000 27.390 47 THR FFF N 1
ATOM 17589 C CA . THR F 1 47 ? 34.343 24.361 79.967 1.000 27.120 47 THR FFF CA 1
ATOM 17590 C C . THR F 1 47 ? 33.257 23.379 79.566 1.000 28.060 47 THR FFF C 1
ATOM 17591 O O . THR F 1 47 ? 33.546 22.505 78.733 1.000 26.040 47 THR FFF O 1
ATOM 17602 N N . VAL F 1 48 ? 32.045 23.545 80.112 1.000 22.570 48 VAL FFF N 1
ATOM 17603 C CA . VAL F 1 48 ? 30.871 22.746 79.724 1.000 23.460 48 VAL FFF CA 1
ATOM 17604 C C . VAL F 1 48 ? 30.019 23.620 78.805 1.000 22.650 48 VAL FFF C 1
ATOM 17605 O O . VAL F 1 48 ? 29.688 24.754 79.176 1.000 23.510 48 VAL FFF O 1
ATOM 17618 N N . THR F 1 49 ? 29.711 23.127 77.622 1.000 22.690 49 THR FFF N 1
ATOM 17619 C CA . THR F 1 49 ? 28.748 23.783 76.696 1.000 23.960 49 THR FFF CA 1
ATOM 17620 C C . THR F 1 49 ? 27.339 23.304 77.096 1.000 25.580 49 THR FFF C 1
ATOM 17621 O O . THR F 1 49 ? 27.136 22.053 77.161 1.000 24.180 49 THR FFF O 1
ATOM 17632 N N . LEU F 1 50 ? 26.412 24.246 77.340 1.000 21.770 50 LEU FFF N 1
ATOM 17633 C CA . LEU F 1 50 ? 24.995 23.912 77.666 1.000 20.860 50 LEU FFF CA 1
ATOM 17634 C C . LEU F 1 50 ? 24.046 24.474 76.591 1.000 23.430 50 LEU FFF C 1
ATOM 17635 O O . LEU F 1 50 ? 24.269 25.612 76.135 1.000 23.170 50 LEU FFF O 1
ATOM 17651 N N . GLY F 1 51 ? 22.983 23.736 76.302 1.000 23.250 51 GLY FFF N 1
ATOM 17652 C CA . GLY F 1 51 ? 21.832 24.238 75.522 1.000 27.030 51 GLY FFF CA 1
ATOM 17653 C C . GLY F 1 51 ? 20.548 23.549 75.938 1.000 25.600 51 GLY FFF C 1
ATOM 17654 O O . GLY F 1 51 ? 20.591 22.340 76.280 1.000 25.380 51 GLY FFF O 1
ATOM 17658 N N . PHE F 1 52 ? 19.435 24.272 75.931 1.000 20.600 52 PHE FFF N 1
ATOM 17659 C CA . PHE F 1 52 ? 18.123 23.685 76.309 1.000 23.310 52 PHE FFF CA 1
ATOM 17660 C C . PHE F 1 52 ? 17.253 23.511 75.072 1.000 21.630 52 PHE FFF C 1
ATOM 17661 O O . PHE F 1 52 ? 17.230 24.393 74.200 1.000 21.640 52 PHE FFF O 1
ATOM 17678 N N . THR F 1 53 ? 16.526 22.408 75.036 1.000 21.360 53 THR FFF N 1
ATOM 17679 C CA . THR F 1 53 ? 15.403 22.173 74.104 1.000 21.460 53 THR FFF CA 1
ATOM 17680 C C . THR F 1 53 ? 14.146 22.127 74.958 1.000 21.640 53 THR FFF C 1
ATOM 17681 O O . THR F 1 53 ? 13.947 21.111 75.665 1.000 20.120 53 THR FFF O 1
ATOM 17692 N N . LEU F 1 54 ? 13.335 23.175 74.915 1.000 18.670 54 LEU FFF N 1
ATOM 17693 C CA . LEU F 1 54 ? 12.116 23.258 75.767 1.000 19.290 54 LEU FFF CA 1
ATOM 17694 C C . LEU F 1 54 ? 10.945 22.566 75.072 1.000 19.940 54 LEU FFF C 1
ATOM 17695 O O . LEU F 1 54 ? 10.508 22.987 73.950 1.000 21.370 54 LEU FFF O 1
ATOM 17711 N N . GLN F 1 55 ? 10.462 21.478 75.664 1.000 18.900 55 GLN FFF N 1
ATOM 17712 C CA . GLN F 1 55 ? 9.383 20.672 75.080 1.000 19.330 55 GLN FFF CA 1
ATOM 17713 C C . GLN F 1 55 ? 8.013 21.145 75.568 1.000 21.350 55 GLN FFF C 1
ATOM 17714 O O . GLN F 1 55 ? 7.034 21.050 74.777 1.000 21.900 55 GLN FFF O 1
ATOM 17728 N N . ASP F 1 56 ? 7.895 21.595 76.822 1.000 19.810 56 ASP FFF N 1
ATOM 17729 C CA . ASP F 1 56 ? 6.568 21.918 77.384 1.000 20.530 56 ASP FFF CA 1
ATOM 17730 C C . ASP F 1 56 ? 6.672 22.737 78.664 1.000 21.710 56 ASP FFF C 1
ATOM 17731 O O . ASP F 1 56 ? 7.568 22.462 79.516 1.000 20.650 56 ASP FFF O 1
ATOM 17740 N N . ILE F 1 57 ? 5.810 23.763 78.790 1.000 21.750 57 ILE FFF N 1
ATOM 17741 C CA . ILE F 1 57 ? 5.453 24.322 80.125 1.000 20.820 57 ILE FFF CA 1
ATOM 17742 C C . ILE F 1 57 ? 4.211 23.532 80.529 1.000 21.420 57 ILE FFF C 1
ATOM 17743 O O . ILE F 1 57 ? 3.120 23.741 79.936 1.000 20.020 57 ILE FFF O 1
ATOM 17759 N N . VAL F 1 58 ? 4.365 22.595 81.453 1.000 20.730 58 VAL FFF N 1
ATOM 17760 C CA A VAL F 1 58 ? 3.318 21.585 81.773 0.500 20.890 58 VAL FFF CA 1
ATOM 17761 C CA B VAL F 1 58 ? 3.270 21.611 81.686 0.500 23.840 58 VAL FFF CA 1
ATOM 17762 C C . VAL F 1 58 ? 2.270 22.222 82.684 1.000 23.280 58 VAL FFF C 1
ATOM 17763 O O . VAL F 1 58 ? 1.073 22.027 82.449 1.000 24.510 58 VAL FFF O 1
ATOM 17787 N N . LYS F 1 59 ? 2.737 22.923 83.702 1.000 21.430 59 LYS FFF N 1
ATOM 17788 C CA . LYS F 1 59 ? 1.866 23.295 84.853 1.000 23.830 59 LYS FFF CA 1
ATOM 17789 C C . LYS F 1 59 ? 2.338 24.597 85.447 1.000 24.390 59 LYS FFF C 1
ATOM 17790 O O . LYS F 1 59 ? 3.552 24.816 85.564 1.000 21.170 59 LYS FFF O 1
ATOM 17809 N N . VAL F 1 60 ? 1.391 25.418 85.854 1.000 22.590 60 VAL FFF N 1
ATOM 17810 C CA A VAL F 1 60 ? 1.650 26.635 86.640 0.500 24.390 60 VAL FFF CA 1
ATOM 17811 C CA B VAL F 1 60 ? 1.676 26.641 86.678 0.500 23.020 60 VAL FFF CA 1
ATOM 17812 C C . VAL F 1 60 ? 0.839 26.489 87.946 1.000 25.160 60 VAL FFF C 1
ATOM 17813 O O . VAL F 1 60 ? -0.297 26.000 87.872 1.000 25.160 60 VAL FFF O 1
ATOM 17837 N N . ASP F 1 61 ? 1.430 26.819 89.086 1.000 22.340 61 ASP FFF N 1
ATOM 17838 C CA . ASP F 1 61 ? 0.735 26.755 90.407 1.000 24.840 61 ASP FFF CA 1
ATOM 17839 C C . ASP F 1 61 ? 0.739 28.172 90.951 1.000 26.090 61 ASP FFF C 1
ATOM 17840 O O . ASP F 1 61 ? 1.776 28.621 91.531 1.000 22.040 61 ASP FFF O 1
ATOM 17849 N N . SER F 1 62 ? -0.371 28.886 90.768 1.000 25.990 62 SER FFF N 1
ATOM 17850 C CA . SER F 1 62 ? -0.473 30.286 91.242 1.000 28.440 62 SER FFF CA 1
ATOM 17851 C C . SER F 1 62 ? -0.527 30.371 92.777 1.000 26.710 62 SER FFF C 1
ATOM 17852 O O . SER F 1 62 ? -0.287 31.488 93.297 1.000 28.410 62 SER FFF O 1
ATOM 17860 N N . SER F 1 63 ? -0.833 29.303 93.505 1.000 25.650 63 SER FFF N 1
ATOM 17861 C CA A SER F 1 63 ? -0.878 29.377 94.993 0.500 29.420 63 SER FFF CA 1
ATOM 17862 C CA B SER F 1 63 ? -0.867 29.314 94.996 0.500 29.230 63 SER FFF CA 1
ATOM 17863 C C . SER F 1 63 ? 0.553 29.294 95.563 1.000 29.190 63 SER FFF C 1
ATOM 17864 O O . SER F 1 63 ? 0.745 29.774 96.684 1.000 27.900 63 SER FFF O 1
ATOM 17878 N N . THR F 1 64 ? 1.506 28.674 94.844 1.000 25.610 64 THR FFF N 1
ATOM 17879 C CA . THR F 1 64 ? 2.872 28.396 95.385 1.000 25.350 64 THR FFF CA 1
ATOM 17880 C C . THR F 1 64 ? 3.960 29.069 94.537 1.000 24.600 64 THR FFF C 1
ATOM 17881 O O . THR F 1 64 ? 5.136 29.066 94.973 1.000 25.390 64 THR FFF O 1
ATOM 17892 N N . ASN F 1 65 ? 3.618 29.715 93.427 1.000 21.220 65 ASN FFF N 1
ATOM 17893 C CA . ASN F 1 65 ? 4.591 30.343 92.499 1.000 22.760 65 ASN FFF CA 1
ATOM 17894 C C . ASN F 1 65 ? 5.638 29.282 92.120 1.000 21.560 65 ASN FFF C 1
ATOM 17895 O O . ASN F 1 65 ? 6.838 29.550 92.192 1.000 23.350 65 ASN FFF O 1
ATOM 17906 N N . GLU F 1 66 ? 5.166 28.128 91.723 1.000 20.590 66 GLU FFF N 1
ATOM 17907 C CA . GLU F 1 66 ? 5.968 27.058 91.095 1.000 20.740 66 GLU FFF CA 1
ATOM 17908 C C . GLU F 1 66 ? 5.475 26.805 89.665 1.000 23.370 66 GLU FFF C 1
ATOM 17909 O O . GLU F 1 66 ? 4.251 26.660 89.480 1.000 24.150 66 GLU FFF O 1
ATOM 17921 N N . VAL F 1 67 ? 6.415 26.710 88.696 1.000 22.730 67 VAL FFF N 1
ATOM 17922 C CA . VAL F 1 67 ? 6.110 26.354 87.280 1.000 21.010 67 VAL FFF CA 1
ATOM 17923 C C . VAL F 1 67 ? 6.953 25.121 86.917 1.000 20.720 67 VAL FFF C 1
ATOM 17924 O O . VAL F 1 67 ? 8.075 24.986 87.466 1.000 19.320 67 VAL FFF O 1
ATOM 17937 N N . ASP F 1 68 ? 6.330 24.188 86.206 1.000 19.980 68 ASP FFF N 1
ATOM 17938 C CA . ASP F 1 68 ? 6.913 22.886 85.821 1.000 20.260 68 ASP FFF CA 1
ATOM 17939 C C . ASP F 1 68 ? 7.270 22.918 84.313 1.000 19.410 68 ASP FFF C 1
ATOM 17940 O O . ASP F 1 68 ? 6.313 23.131 83.468 1.000 19.170 68 ASP FFF O 1
ATOM 17949 N N . LEU F 1 69 ? 8.553 22.679 83.998 1.000 19.950 69 LEU FFF N 1
ATOM 17950 C CA . LEU F 1 69 ? 9.070 22.602 82.610 1.000 19.410 69 LEU FFF CA 1
ATOM 17951 C C . LEU F 1 69 ? 9.422 21.150 82.261 1.000 21.080 69 LEU FFF C 1
ATOM 17952 O O . LEU F 1 69 ? 9.907 20.442 83.153 1.000 19.040 69 LEU FFF O 1
ATOM 17968 N N . VAL F 1 70 ? 9.259 20.767 80.998 1.000 19.240 70 VAL FFF N 1
ATOM 17969 C CA . VAL F 1 70 ? 9.871 19.526 80.456 1.000 19.140 70 VAL FFF CA 1
ATOM 17970 C C . VAL F 1 70 ? 10.838 19.984 79.344 1.000 20.290 70 VAL FFF C 1
ATOM 17971 O O . VAL F 1 70 ? 10.429 20.734 78.402 1.000 18.810 70 VAL FFF O 1
ATOM 17984 N N . TYR F 1 71 ? 12.083 19.557 79.435 1.000 18.460 71 TYR FFF N 1
ATOM 17985 C CA . TYR F 1 71 ? 13.136 19.964 78.489 1.000 18.110 71 TYR FFF CA 1
ATOM 17986 C C . TYR F 1 71 ? 14.170 18.842 78.410 1.000 21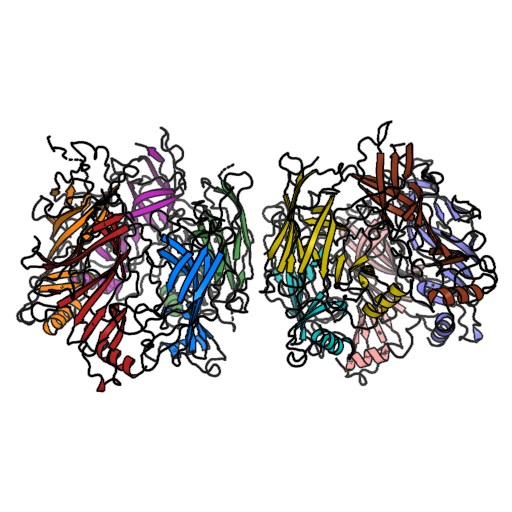.860 71 TYR FFF C 1
ATOM 17987 O O . TYR F 1 71 ? 14.206 17.923 79.282 1.000 20.960 71 TYR FFF O 1
ATOM 18005 N N . TYR F 1 72 ? 15.059 18.972 77.443 1.000 19.900 72 TYR FFF N 1
ATOM 18006 C CA . TYR F 1 72 ? 16.336 18.227 77.481 1.000 20.080 72 TYR FFF CA 1
ATOM 18007 C C . TYR F 1 72 ? 17.486 19.197 77.331 1.000 20.650 72 TYR FFF C 1
ATOM 18008 O O . TYR F 1 72 ? 17.383 20.288 76.708 1.000 22.000 72 TYR FFF O 1
ATOM 18026 N N . GLU F 1 73 ? 18.523 18.882 78.104 1.000 21.200 73 GLU FFF N 1
ATOM 18027 C CA . GLU F 1 73 ? 19.667 19.752 78.321 1.000 19.880 73 GLU FFF CA 1
ATOM 18028 C C . GLU F 1 73 ? 20.875 19.087 77.630 1.000 24.050 73 GLU FFF C 1
ATOM 18029 O O . GLU F 1 73 ? 21.375 18.079 78.135 1.000 24.310 73 GLU FFF O 1
ATOM 18041 N N . GLN F 1 74 ? 21.382 19.694 76.581 1.000 22.280 74 GLN FFF N 1
ATOM 18042 C CA . GLN F 1 74 ? 22.582 19.174 75.873 1.000 21.770 74 GLN FFF CA 1
ATOM 18043 C C . GLN F 1 74 ? 23.805 19.678 76.639 1.000 22.200 74 GLN FFF C 1
ATOM 18044 O O . GLN F 1 74 ? 24.007 20.903 76.778 1.000 22.630 74 GLN FFF O 1
ATOM 18058 N N . GLN F 1 75 ? 24.620 18.752 77.102 1.000 20.180 75 GLN FFF N 1
ATOM 18059 C CA . GLN F 1 75 ? 25.862 19.085 77.819 1.000 19.790 75 GLN FFF CA 1
ATOM 18060 C C . GLN F 1 75 ? 27.037 18.563 76.971 1.000 24.430 75 GLN FFF C 1
ATOM 18061 O O . GLN F 1 75 ? 26.987 17.374 76.565 1.000 23.100 75 GLN FFF O 1
ATOM 18075 N N . ARG F 1 76 ? 28.086 19.350 76.849 1.000 23.620 76 ARG FFF N 1
ATOM 18076 C CA . ARG F 1 76 ? 29.308 18.875 76.143 1.000 25.510 76 ARG FFF CA 1
ATOM 18077 C C . ARG F 1 76 ? 30.557 19.330 76.891 1.000 25.520 76 ARG FFF C 1
ATOM 18078 O O . ARG F 1 76 ? 30.658 20.487 77.2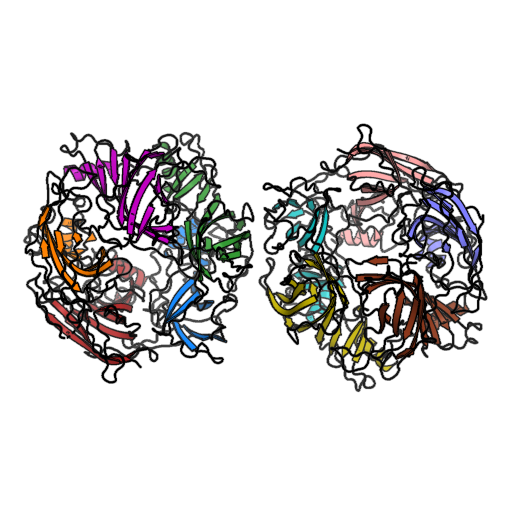86 1.000 22.320 76 ARG FFF O 1
ATOM 18099 N N . TRP F 1 77 ? 31.536 18.448 76.974 1.000 21.070 77 TRP FFF N 1
ATOM 18100 C CA . TRP F 1 77 ? 32.856 18.754 77.568 1.000 23.330 77 TRP FFF CA 1
ATOM 18101 C C . TRP F 1 77 ? 33.899 17.816 76.914 1.000 22.740 77 TRP FFF C 1
ATOM 18102 O O . TRP F 1 77 ? 33.493 16.962 76.121 1.000 23.420 77 TRP FFF O 1
ATOM 18123 N N . LYS F 1 78 ? 35.180 18.026 77.192 1.000 25.800 78 LYS FFF N 1
ATOM 18124 C CA . LYS F 1 78 ? 36.273 17.249 76.565 1.000 28.290 78 LYS FFF CA 1
ATOM 18125 C C . LYS F 1 78 ? 37.306 16.895 77.629 1.000 28.280 78 LYS FFF C 1
ATOM 18126 O O . LYS F 1 78 ? 37.742 17.828 78.298 1.000 25.470 78 LYS FFF O 1
ATOM 18145 N N . LEU F 1 79 ? 37.703 15.615 77.692 1.000 26.970 79 LEU FFF N 1
ATOM 18146 C CA . LEU F 1 79 ? 38.780 15.131 78.604 1.000 29.500 79 LEU FFF CA 1
ATOM 18147 C C . LEU F 1 79 ? 39.907 14.472 77.789 1.000 29.290 79 LEU FFF C 1
ATOM 18148 O O . LEU F 1 79 ? 39.616 13.594 76.991 1.000 27.240 79 LEU FFF O 1
ATOM 18164 N N . ASN F 1 80 ? 41.154 14.850 78.053 1.000 29.320 80 ASN FFF N 1
ATOM 18165 C CA . ASN F 1 80 ? 42.350 14.178 77.457 1.000 33.890 80 ASN FFF CA 1
ATOM 18166 C C . ASN F 1 80 ? 42.334 12.682 77.767 1.000 30.260 80 ASN FFF C 1
ATOM 18167 O O . ASN F 1 80 ? 42.654 11.906 76.890 1.000 29.260 80 ASN FFF O 1
ATOM 18178 N N . SER F 1 81 ? 41.842 12.297 78.940 1.000 31.000 81 SER FFF N 1
ATOM 18179 C CA . SER F 1 81 ? 41.781 10.888 79.403 1.000 27.550 81 SER FFF CA 1
ATOM 18180 C C . SER F 1 81 ? 40.732 10.068 78.648 1.000 27.650 81 SER FFF C 1
ATOM 18181 O O . SER F 1 81 ? 40.761 8.811 78.793 1.000 28.030 81 SER FFF O 1
ATOM 18189 N N . LEU F 1 82 ? 39.846 10.651 77.823 1.000 24.810 82 LEU FFF N 1
ATOM 18190 C CA . LEU F 1 82 ? 38.906 9.824 77.024 1.000 24.590 82 LEU FFF CA 1
ATOM 18191 C C . LEU F 1 82 ? 39.330 9.743 75.551 1.000 25.480 82 LEU FFF C 1
ATOM 18192 O O . LEU F 1 82 ? 38.521 9.234 74.725 1.000 28.630 82 LEU FFF O 1
ATOM 18208 N N . MET F 1 83 ? 40.541 10.176 75.235 1.000 28.080 83 MET FFF N 1
ATOM 18209 C CA . MET F 1 83 ? 41.062 10.173 73.847 1.000 29.780 83 MET FFF CA 1
ATOM 18210 C C . MET F 1 83 ? 41.489 8.750 73.461 1.000 30.640 83 MET FFF C 1
ATOM 18211 O O . MET F 1 83 ? 41.998 8.023 74.302 1.000 31.160 83 MET FFF O 1
ATOM 18225 N N . TRP F 1 84 ? 41.303 8.398 72.210 1.000 29.200 84 TRP FFF N 1
ATOM 18226 C CA . TRP F 1 84 ? 41.933 7.193 71.607 1.000 32.000 84 TRP FFF CA 1
ATOM 18227 C C . TRP F 1 84 ? 42.207 7.431 70.130 1.000 31.350 84 TRP FFF C 1
ATOM 18228 O O . TRP F 1 84 ? 41.637 8.381 69.507 1.000 27.780 84 TRP FFF O 1
ATOM 18249 N N . ASP F 1 85 ? 43.062 6.580 69.586 1.000 28.220 85 ASP FFF N 1
ATOM 18250 C CA . ASP F 1 85 ? 43.346 6.578 68.130 1.000 27.460 85 ASP FFF CA 1
ATOM 18251 C C . ASP F 1 85 ? 42.402 5.585 67.474 1.000 27.850 85 ASP FFF C 1
ATOM 18252 O O . ASP F 1 85 ? 42.525 4.376 67.737 1.000 32.630 85 ASP FFF O 1
ATOM 18261 N N . PRO F 1 86 ? 41.438 6.004 66.610 1.000 26.740 86 PRO FFF N 1
ATOM 18262 C CA . PRO F 1 86 ? 40.549 5.060 65.954 1.000 29.790 86 PRO FFF CA 1
ATOM 18263 C C . PRO F 1 86 ? 41.253 3.914 65.206 1.000 36.200 86 PRO FFF C 1
ATOM 18264 O O . PRO F 1 86 ? 40.679 2.841 65.161 1.000 32.980 86 PRO FFF O 1
ATOM 18275 N N . ASN F 1 87 ? 42.456 4.148 64.676 1.000 38.040 87 ASN FFF N 1
ATOM 18276 C CA A ASN F 1 87 ? 43.209 3.120 63.900 0.500 39.960 87 ASN FFF CA 1
ATOM 18277 C CA B ASN F 1 87 ? 43.244 3.128 63.916 0.500 40.740 87 ASN FFF CA 1
ATOM 18278 C C . ASN F 1 87 ? 43.556 1.917 64.807 1.000 39.060 87 ASN FFF C 1
ATOM 18279 O O . ASN F 1 87 ? 43.634 0.804 64.265 1.000 45.610 87 ASN FFF O 1
ATOM 18299 N N . GLU F 1 88 ? 43.713 2.125 66.125 1.000 36.450 88 GLU FFF N 1
ATOM 18300 C CA . GLU F 1 88 ? 43.990 1.057 67.114 1.000 38.770 88 GLU FFF CA 1
ATOM 18301 C C . GLU F 1 88 ? 42.724 0.285 67.531 1.000 40.230 88 GLU FFF C 1
ATOM 18302 O O . GLU F 1 88 ? 42.904 -0.765 68.236 1.000 37.170 88 GLU FFF O 1
ATOM 18314 N N . TYR F 1 89 ? 41.510 0.738 67.155 1.000 35.840 89 TYR FFF N 1
ATOM 18315 C CA . TYR F 1 89 ? 40.219 0.158 67.609 1.000 34.730 89 TYR FFF CA 1
ATOM 18316 C C . TYR F 1 89 ? 39.245 0.009 66.448 1.000 37.150 89 TYR FFF C 1
ATOM 18317 O O . TYR F 1 89 ? 38.042 0.323 66.591 1.000 33.570 89 TYR FFF O 1
ATOM 18335 N N . GLY F 1 90 ? 39.723 -0.525 65.320 1.000 37.140 90 GLY FFF N 1
ATOM 18336 C CA . GLY F 1 90 ? 38.879 -0.866 64.160 1.000 35.050 90 GLY FFF CA 1
ATOM 18337 C C . GLY F 1 90 ? 38.142 0.340 63.591 1.000 34.250 90 GLY FFF C 1
ATOM 18338 O O . GLY F 1 90 ? 37.036 0.137 63.089 1.000 35.360 90 GLY FFF O 1
ATOM 18342 N N . ASN F 1 91 ? 38.769 1.524 63.641 1.000 32.500 91 ASN FFF N 1
ATOM 18343 C CA . ASN F 1 91 ? 38.242 2.795 63.087 1.000 39.020 91 ASN FFF CA 1
ATOM 18344 C C . ASN F 1 91 ? 37.008 3.279 63.858 1.000 36.640 91 ASN FFF C 1
ATOM 18345 O O . ASN F 1 91 ? 36.259 4.096 63.262 1.000 33.180 91 ASN FFF O 1
ATOM 18355 N N . ILE F 1 92 ? 36.798 2.838 65.104 1.000 34.260 92 ILE FFF N 1
ATOM 18356 C CA . ILE F 1 92 ? 35.696 3.403 65.955 1.000 30.660 92 ILE FFF CA 1
ATOM 18357 C C . ILE F 1 92 ? 36.040 4.870 66.254 1.000 24.890 92 ILE FFF C 1
ATOM 18358 O O . ILE F 1 92 ? 37.131 5.143 66.756 1.000 26.630 92 ILE FFF O 1
ATOM 18374 N N . THR F 1 93 ? 35.147 5.803 65.932 1.000 24.230 93 THR FFF N 1
ATOM 18375 C CA . THR F 1 93 ? 35.337 7.265 66.157 1.000 26.720 93 THR FFF CA 1
ATOM 18376 C C . THR F 1 93 ? 34.506 7.764 67.382 1.000 24.250 93 THR FFF C 1
ATOM 18377 O O . THR F 1 93 ? 34.843 8.841 67.906 1.000 25.740 93 THR FFF O 1
ATOM 18388 N N . ASP F 1 94 ? 33.520 7.000 67.809 1.000 24.510 94 ASP FFF N 1
ATOM 18389 C CA . ASP F 1 94 ? 32.646 7.366 68.957 1.000 25.950 94 ASP FFF CA 1
ATOM 18390 C C . ASP F 1 94 ? 31.935 6.133 69.501 1.000 24.430 94 ASP FFF C 1
ATOM 18391 O O . ASP F 1 94 ? 31.826 5.103 68.791 1.000 26.280 94 ASP FFF O 1
ATOM 18400 N N . PHE F 1 95 ? 31.381 6.226 70.728 1.000 23.610 95 PHE FFF N 1
ATOM 18401 C CA . PHE F 1 95 ? 30.536 5.132 71.243 1.000 22.660 95 PHE FFF CA 1
ATOM 18402 C C . PHE F 1 95 ? 29.548 5.688 72.275 1.000 20.150 95 PHE FFF C 1
ATOM 18403 O O . PHE F 1 95 ? 29.840 6.692 72.916 1.000 21.430 95 PHE FFF O 1
ATOM 18420 N N . ARG F 1 96 ? 28.450 4.978 72.402 1.000 22.100 96 ARG FFF N 1
ATOM 18421 C CA . ARG F 1 96 ? 27.415 5.165 73.451 1.000 23.960 96 ARG FFF CA 1
ATOM 18422 C C . ARG F 1 96 ? 27.895 4.444 74.701 1.000 27.070 96 ARG FFF C 1
ATOM 18423 O O . ARG F 1 96 ? 28.303 3.267 74.586 1.000 24.710 96 ARG FFF O 1
ATOM 18444 N N . THR F 1 97 ? 27.729 5.060 75.866 1.000 25.490 97 THR FFF N 1
ATOM 18445 C CA . THR F 1 97 ? 28.107 4.425 77.147 1.000 23.290 97 THR FFF CA 1
ATOM 18446 C C . THR F 1 97 ? 27.174 4.916 78.249 1.000 24.510 97 THR FFF C 1
ATOM 18447 O O . THR F 1 97 ? 26.781 6.062 78.208 1.000 24.000 97 THR FFF O 1
ATOM 18458 N N . SER F 1 98 ? 26.894 4.067 79.215 1.000 24.980 98 SER FFF N 1
ATOM 18459 C CA . SER F 1 98 ? 26.238 4.469 80.481 1.000 27.180 98 SER FFF CA 1
ATOM 18460 C C . SER F 1 98 ? 26.949 5.702 81.068 1.000 26.250 98 SER FFF C 1
ATOM 18461 O O . SER F 1 98 ? 28.206 5.709 81.256 1.000 24.260 98 SER FFF O 1
ATOM 18469 N N . ALA F 1 99 ? 26.188 6.741 81.403 1.000 25.360 99 ALA FFF N 1
ATOM 18470 C CA . ALA F 1 99 ? 26.720 7.922 82.109 1.000 26.590 99 ALA FFF CA 1
ATOM 18471 C C . ALA F 1 99 ? 27.384 7.519 83.436 1.000 25.860 99 ALA FFF C 1
ATOM 18472 O O . ALA F 1 99 ? 28.181 8.281 83.890 1.000 28.020 99 ALA FFF O 1
ATOM 18479 N N . ALA F 1 100 ? 27.080 6.374 84.028 1.000 28.440 100 ALA FFF N 1
ATOM 18480 C CA . ALA F 1 100 ? 27.735 5.853 85.256 1.000 30.690 100 ALA FFF CA 1
ATOM 18481 C C . ALA F 1 100 ? 29.202 5.451 84.981 1.000 32.680 100 ALA FFF C 1
ATOM 18482 O O . ALA F 1 100 ? 30.005 5.451 85.939 1.000 34.420 100 ALA FFF O 1
ATOM 18489 N N . ASP F 1 101 ? 29.601 5.187 83.733 1.000 30.370 101 ASP FFF N 1
ATOM 18490 C CA . ASP F 1 101 ? 31.004 4.832 83.378 1.000 29.080 101 ASP FFF CA 1
ATOM 18491 C C . ASP F 1 101 ? 31.951 6.032 83.419 1.000 31.710 101 ASP FFF C 1
ATOM 18492 O O . ASP F 1 101 ? 33.174 5.788 83.413 1.000 31.340 101 ASP FFF O 1
ATOM 18501 N N . ILE F 1 102 ? 31.448 7.274 83.380 1.000 25.250 102 ILE FFF N 1
ATOM 18502 C CA . ILE F 1 102 ? 32.271 8.496 83.139 1.000 24.190 102 ILE FFF CA 1
ATOM 18503 C C . ILE F 1 102 ? 31.922 9.536 84.189 1.000 24.630 102 ILE FFF C 1
ATOM 18504 O O . ILE F 1 102 ? 30.818 9.429 84.768 1.000 24.200 102 ILE FFF O 1
ATOM 18520 N N . TRP F 1 103 ? 32.815 10.491 84.380 1.000 25.860 103 TRP FFF N 1
ATOM 18521 C CA . TRP F 1 103 ? 32.497 11.705 85.138 1.000 26.010 103 TRP FFF CA 1
ATOM 18522 C C . TRP F 1 103 ? 31.401 12.449 84.350 1.000 26.280 103 TRP FFF C 1
ATOM 18523 O O . TRP F 1 103 ? 31.484 12.525 83.103 1.000 23.550 103 TRP FFF O 1
ATOM 18544 N N . THR F 1 104 ? 30.461 13.062 85.056 1.000 23.510 104 THR FFF N 1
ATOM 18545 C CA . THR F 1 104 ? 29.497 14.010 84.439 1.000 23.940 104 THR FFF CA 1
ATOM 18546 C C . THR F 1 104 ? 29.416 15.252 85.316 1.000 25.590 104 THR FFF C 1
ATOM 18547 O O . THR F 1 104 ? 29.524 15.151 86.542 1.000 25.490 104 THR FFF O 1
ATOM 18558 N N . PRO F 1 105 ? 29.211 16.446 84.705 1.000 23.990 105 PRO FFF N 1
ATOM 18559 C CA . PRO F 1 105 ? 29.203 17.680 85.466 1.000 25.470 105 PRO FFF CA 1
ATOM 18560 C C . PRO F 1 105 ? 27.919 17.772 86.329 1.000 25.170 105 PRO FFF C 1
ATOM 18561 O O . PRO F 1 105 ? 26.868 17.229 85.944 1.000 24.600 105 PRO FFF O 1
ATOM 18572 N N . ASP F 1 106 ? 28.059 18.459 87.464 1.000 26.030 106 ASP FFF N 1
ATOM 18573 C CA . ASP F 1 106 ? 27.014 18.590 88.526 1.000 26.610 106 ASP FFF CA 1
ATOM 18574 C C . ASP F 1 106 ? 26.186 19.850 88.210 1.000 24.580 106 ASP FFF C 1
ATOM 18575 O O . ASP F 1 106 ? 25.924 20.674 89.115 1.000 25.980 106 ASP FFF O 1
ATOM 18584 N N . ILE F 1 107 ? 25.693 19.936 86.988 1.000 25.030 107 ILE FFF N 1
ATOM 18585 C CA . ILE F 1 107 ? 24.873 21.104 86.551 1.000 25.220 107 ILE FFF CA 1
ATOM 18586 C C . ILE F 1 107 ? 23.532 21.018 87.326 1.000 21.750 107 ILE FFF C 1
ATOM 18587 O O . ILE F 1 107 ? 22.792 20.058 87.181 1.000 23.140 107 ILE FFF O 1
ATOM 18603 N N . THR F 1 108 ? 23.162 22.078 88.007 1.000 21.630 108 THR FFF N 1
ATOM 18604 C CA . THR F 1 108 ? 22.052 22.097 88.984 1.000 21.180 108 THR FFF CA 1
ATOM 18605 C C . THR F 1 108 ? 21.214 23.349 88.724 1.000 22.140 108 THR FFF C 1
ATOM 18606 O O . THR F 1 108 ? 21.833 24.415 88.551 1.000 22.080 108 THR FFF O 1
ATOM 18617 N N . ALA F 1 109 ? 19.903 23.229 88.815 1.000 22.540 109 ALA FFF N 1
ATOM 18618 C CA . ALA F 1 109 ? 18.971 24.403 88.816 1.000 21.120 109 ALA FFF CA 1
ATOM 18619 C C . ALA F 1 109 ? 19.060 25.046 90.201 1.000 22.800 109 ALA FFF C 1
ATOM 18620 O O . ALA F 1 109 ? 18.949 24.328 91.190 1.000 26.600 109 ALA FFF O 1
ATOM 18627 N N . TYR F 1 110 ? 19.275 26.349 90.268 1.000 22.040 110 TYR FFF N 1
ATOM 18628 C CA A TYR F 1 110 ? 19.503 27.082 91.537 0.300 24.540 110 TYR FFF CA 1
ATOM 18629 C CA B TYR F 1 110 ? 19.500 27.101 91.518 0.700 24.110 110 TYR FFF CA 1
ATOM 18630 C C . TYR F 1 110 ? 18.187 27.491 92.228 1.000 26.600 110 TYR FFF C 1
ATOM 18631 O O . TYR F 1 110 ? 18.286 27.943 93.362 1.000 25.800 110 TYR FFF O 1
ATOM 18665 N N . SER F 1 111 ? 17.025 27.330 91.602 1.000 23.330 111 SER FFF N 1
ATOM 18666 C CA . SER F 1 111 ? 15.735 27.698 92.240 1.000 21.390 111 SER FFF CA 1
ATOM 18667 C C . SER F 1 111 ? 14.715 26.603 92.027 1.000 21.600 111 SER FFF C 1
ATOM 18668 O O . SER F 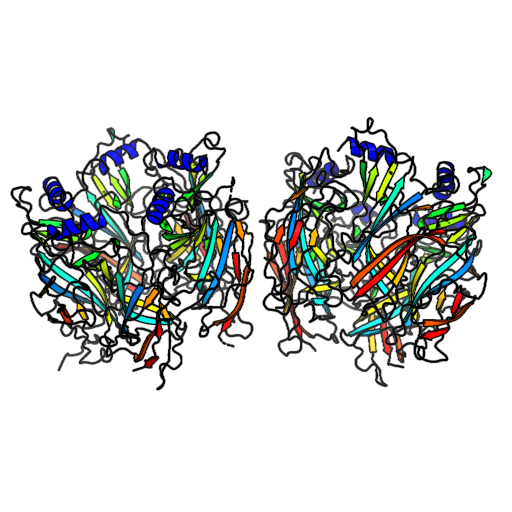1 111 ? 13.503 26.894 91.959 1.000 21.430 111 SER FFF O 1
ATOM 18676 N N . SER F 1 112 ? 15.156 25.346 91.980 1.000 18.500 112 SER FFF N 1
ATOM 18677 C CA . SER F 1 112 ? 14.231 24.221 91.944 1.000 19.380 112 SER FFF CA 1
ATOM 18678 C C . SER F 1 112 ? 13.493 24.165 93.311 1.000 20.980 112 SER FFF C 1
ATOM 18679 O O . SER F 1 112 ? 14.047 24.631 94.329 1.000 20.230 112 SER FFF O 1
ATOM 18687 N N . THR F 1 113 ? 12.313 23.592 93.324 1.000 17.830 113 THR FFF N 1
ATOM 18688 C CA . THR F 1 113 ? 11.478 23.401 94.568 1.000 20.140 113 THR FFF CA 1
ATOM 18689 C C . THR F 1 113 ? 11.200 21.922 94.810 1.000 22.240 113 THR FFF C 1
ATOM 18690 O O . THR F 1 113 ? 10.552 21.600 95.819 1.000 23.190 113 THR FFF O 1
ATOM 18701 N N . ARG F 1 114 ? 11.671 21.069 93.924 1.000 22.260 114 ARG FFF N 1
ATOM 18702 C CA A ARG F 1 114 ? 11.472 19.606 94.022 0.500 24.010 114 ARG FFF CA 1
ATOM 18703 C CA B ARG F 1 114 ? 11.446 19.605 93.976 0.500 23.070 114 ARG FFF CA 1
ATOM 18704 C C . ARG F 1 114 ? 12.663 18.968 93.320 1.000 22.480 114 ARG FFF C 1
ATOM 18705 O O . ARG F 1 114 ? 13.259 19.589 92.467 1.000 20.560 114 ARG FFF O 1
ATOM 18745 N N . PRO F 1 115 ? 13.042 17.715 93.654 1.000 22.930 115 PRO FFF N 1
ATOM 18746 C CA . PRO F 1 115 ? 14.084 17.043 92.880 1.000 21.300 115 PRO FFF CA 1
ATOM 18747 C C . PRO F 1 115 ? 13.647 16.906 91.421 1.000 21.740 115 PRO FFF C 1
ATOM 18748 O O . PRO F 1 115 ? 12.487 16.601 91.067 1.000 21.940 115 PRO FFF O 1
ATOM 18759 N N . VAL F 1 116 ? 14.624 17.076 90.552 1.000 22.030 116 VAL FFF N 1
ATOM 18760 C CA A VAL F 1 116 ? 14.422 16.902 89.092 0.500 23.070 116 VAL FFF CA 1
ATOM 18761 C CA B VAL F 1 116 ? 14.364 16.920 89.109 0.500 23.510 116 VAL FFF CA 1
ATOM 18762 C C . VAL F 1 116 ? 13.991 15.453 88.857 1.000 23.970 116 VAL FFF C 1
ATOM 18763 O O . VAL F 1 116 ? 14.517 14.578 89.531 1.000 25.820 116 VAL FFF O 1
ATOM 18787 N N . GLN F 1 117 ? 13.045 15.228 87.955 1.000 21.700 117 GLN FFF N 1
ATOM 18788 C CA . GLN F 1 117 ? 12.602 13.894 87.513 1.000 21.550 117 GLN FFF CA 1
ATOM 18789 C C . GLN F 1 117 ? 13.251 13.613 86.156 1.000 26.740 117 GLN FFF C 1
ATOM 18790 O O . GLN F 1 117 ? 13.178 14.481 85.278 1.000 22.940 117 GLN FFF O 1
ATOM 18804 N N . VAL F 1 118 ? 13.938 12.478 86.035 1.000 22.670 118 VAL FFF N 1
ATOM 18805 C CA . VAL F 1 118 ? 14.731 12.088 84.836 1.000 24.180 118 VAL FFF CA 1
ATOM 18806 C C . VAL F 1 118 ? 13.799 11.356 83.874 1.000 21.240 118 VAL FFF C 1
ATOM 18807 O O . VAL F 1 118 ? 13.135 10.387 84.285 1.000 25.780 118 VAL FFF O 1
ATOM 18820 N N . LEU F 1 119 ? 13.747 11.786 82.616 1.000 20.740 119 LEU FFF N 1
ATOM 18821 C CA . LEU F 1 119 ? 12.769 11.244 81.641 1.000 20.540 119 LEU FFF CA 1
ATOM 18822 C C . LEU F 1 119 ? 13.473 10.469 80.524 1.000 21.880 119 LEU FFF C 1
ATOM 18823 O O . LEU F 1 119 ? 12.778 9.975 79.673 1.000 22.760 119 LEU FFF O 1
ATOM 18839 N N . SER F 1 120 ? 14.794 10.438 80.489 1.000 22.160 120 SER FFF N 1
ATOM 18840 C CA . SER F 1 120 ? 15.551 9.782 79.394 1.000 23.170 120 SER FFF CA 1
ATOM 18841 C C . SER F 1 120 ? 16.590 8.811 79.948 1.000 25.480 120 SER FFF C 1
ATOM 18842 O O . SER F 1 120 ? 17.045 8.986 81.068 1.000 26.500 120 SER FFF O 1
ATOM 18850 N N . PRO F 1 121 ? 17.018 7.813 79.149 1.000 25.800 121 PRO FFF N 1
ATOM 18851 C CA . PRO F 1 121 ? 18.136 6.934 79.517 1.000 24.470 121 PRO FFF CA 1
ATOM 18852 C C . PRO F 1 121 ? 19.426 7.716 79.794 1.000 24.330 121 PRO FFF C 1
ATOM 18853 O O . PRO F 1 121 ? 19.720 8.707 79.083 1.000 27.540 121 PRO FFF O 1
ATOM 18864 N N . GLN F 1 122 ? 20.147 7.306 80.830 1.000 23.570 122 GLN FFF N 1
ATOM 18865 C CA A GLN F 1 122 ? 21.409 7.946 81.288 0.500 26.140 122 GLN FFF CA 1
ATOM 18866 C CA B GLN F 1 122 ? 21.395 7.999 81.256 0.500 23.900 122 GLN FFF CA 1
ATOM 18867 C C . GLN F 1 122 ? 22.559 7.383 80.454 1.000 26.130 122 GLN FFF C 1
ATOM 18868 O O . GLN F 1 122 ? 23.331 6.552 80.981 1.000 23.980 122 GLN FFF O 1
ATOM 18894 N N . ILE F 1 123 ? 22.615 7.781 79.189 1.000 24.810 123 ILE FFF N 1
ATOM 18895 C CA . ILE F 1 123 ? 23.583 7.230 78.189 1.000 25.640 123 ILE FFF CA 1
ATOM 18896 C C . ILE F 1 123 ? 24.179 8.430 77.490 1.000 24.880 123 ILE FFF C 1
ATOM 18897 O O . ILE F 1 123 ? 23.429 9.301 77.082 1.000 25.130 123 ILE FFF O 1
ATOM 18913 N N . ALA F 1 124 ? 25.512 8.465 77.430 1.000 22.950 124 ALA FFF N 1
ATOM 18914 C CA . ALA F 1 124 ? 26.289 9.536 76.816 1.000 20.400 124 ALA FFF CA 1
ATOM 18915 C C . ALA F 1 124 ? 26.989 8.977 75.592 1.000 19.730 124 ALA FFF C 1
ATOM 18916 O O . ALA F 1 124 ? 27.047 7.742 75.433 1.000 21.750 124 ALA FFF O 1
ATOM 18923 N N . VAL F 1 125 ? 27.529 9.875 74.794 1.000 21.390 125 VAL FFF N 1
ATOM 18924 C CA . VAL F 1 125 ? 28.334 9.511 73.586 1.000 21.890 125 VAL FFF CA 1
ATOM 18925 C C . VAL F 1 125 ? 29.727 10.075 73.798 1.000 23.080 125 VAL FFF C 1
ATOM 18926 O O . VAL F 1 125 ? 29.896 11.328 73.946 1.000 20.950 125 VAL FFF O 1
ATOM 18939 N N . VAL F 1 126 ? 30.737 9.200 73.696 1.000 23.030 126 VAL FFF N 1
ATOM 18940 C CA . VAL F 1 126 ? 32.147 9.634 73.817 1.000 21.770 126 VAL FFF CA 1
ATOM 18941 C C . VAL F 1 126 ? 32.775 9.568 72.412 1.000 22.680 126 VAL FFF C 1
ATOM 18942 O O . VAL F 1 126 ? 32.579 8.571 71.742 1.000 22.990 126 VAL FFF O 1
ATOM 18955 N N . THR F 1 127 ? 33.513 10.595 72.038 1.000 24.830 127 THR FFF N 1
ATOM 18956 C CA . THR F 1 127 ? 34.153 10.734 70.693 1.000 25.920 127 THR FFF CA 1
ATOM 18957 C C . THR F 1 127 ? 35.661 10.630 70.901 1.000 24.700 127 THR FFF C 1
ATOM 18958 O O . THR F 1 127 ? 36.161 11.023 71.968 1.000 25.620 127 THR FFF O 1
ATOM 18969 N N . HIS F 1 128 ? 36.378 10.166 69.852 1.000 25.490 128 HIS FFF N 1
ATOM 18970 C CA . HIS F 1 128 ? 37.825 9.804 69.949 1.000 24.920 128 HIS FFF CA 1
ATOM 18971 C C . HIS F 1 128 ? 38.726 10.974 70.366 1.000 25.860 128 HIS FFF C 1
ATOM 18972 O O . HIS F 1 128 ? 39.847 10.742 70.892 1.000 25.890 128 HIS FFF O 1
ATOM 18987 N N . ASP F 1 129 ? 38.288 12.215 70.160 1.000 26.110 129 ASP FFF N 1
ATOM 18988 C CA . ASP F 1 129 ? 39.040 13.399 70.634 1.000 25.420 129 ASP FFF CA 1
ATOM 18989 C C . ASP F 1 129 ? 38.847 13.618 72.144 1.000 26.780 129 ASP FFF C 1
ATOM 18990 O O . ASP F 1 129 ? 39.402 14.603 72.672 1.000 27.020 129 ASP FFF O 1
ATOM 18999 N N . GLY F 1 130 ? 38.103 12.749 72.840 1.000 24.430 130 GLY FFF N 1
ATOM 19000 C CA . GLY F 1 130 ? 37.863 12.864 74.277 1.000 25.000 130 GLY FFF CA 1
ATOM 19001 C C . GLY F 1 130 ? 36.632 13.722 74.563 1.000 23.790 130 GLY FFF C 1
ATOM 19002 O O . GLY F 1 130 ? 36.389 14.016 75.738 1.000 26.740 130 GLY FFF O 1
ATOM 19006 N N . SER F 1 131 ? 35.913 14.161 73.538 1.000 25.400 131 SER FFF N 1
ATOM 19007 C CA . SER F 1 131 ? 34.691 14.974 73.731 1.000 28.110 131 SER FFF CA 1
ATOM 19008 C C . SER F 1 131 ? 33.539 14.039 74.141 1.000 24.430 131 SER FFF C 1
ATOM 19009 O O . SER F 1 131 ? 33.441 12.850 73.669 1.000 24.870 131 SER FFF O 1
ATOM 19017 N N . VAL F 1 132 ? 32.676 14.547 75.025 1.000 22.870 132 VAL FFF N 1
ATOM 19018 C CA . VAL F 1 132 ? 31.489 13.822 75.547 1.000 22.280 132 VAL FFF CA 1
ATOM 19019 C C . VAL F 1 132 ? 30.261 14.698 75.275 1.000 22.790 132 VAL FFF C 1
ATOM 19020 O O . VAL F 1 132 ? 30.358 15.899 75.511 1.000 22.790 132 VAL FFF O 1
ATOM 19033 N N . MET F 1 133 ? 29.196 14.092 74.800 1.000 22.070 133 MET FFF N 1
ATOM 19034 C CA A MET F 1 133 ? 27.872 14.751 74.739 0.500 22.780 133 MET FFF CA 1
ATOM 19035 C CA B MET F 1 133 ? 27.867 14.733 74.710 0.500 26.250 133 MET FFF CA 1
ATOM 19036 C C . MET F 1 133 ? 26.865 13.886 75.495 1.000 23.670 133 MET FFF C 1
ATOM 19037 O O . MET F 1 133 ? 26.848 12.643 75.335 1.000 23.250 133 MET FFF O 1
ATOM 19063 N N . PHE F 1 134 ? 26.069 14.540 76.321 1.000 23.440 134 PHE FFF N 1
ATOM 19064 C CA . PHE F 1 134 ? 25.105 13.891 77.225 1.000 21.320 134 PHE FFF CA 1
ATOM 19065 C C . PHE F 1 134 ? 23.864 14.793 77.250 1.000 20.090 134 PHE FFF C 1
ATOM 19066 O O . PHE F 1 134 ? 24.060 15.997 77.468 1.000 21.220 134 PHE FFF O 1
ATOM 19083 N N . ILE F 1 135 ? 22.697 14.226 76.978 1.000 21.770 135 ILE FFF N 1
ATOM 19084 C CA . ILE F 1 135 ? 21.483 15.039 76.685 1.000 22.040 135 ILE FFF CA 1
ATOM 19085 C C . ILE F 1 135 ? 20.338 14.524 77.552 1.000 19.080 135 ILE FFF C 1
ATOM 19086 O O . ILE F 1 135 ? 19.369 13.953 77.050 1.000 19.570 135 ILE FFF O 1
ATOM 19102 N N . PRO F 1 136 ? 20.419 14.730 78.872 1.000 20.070 136 PRO FFF N 1
ATOM 19103 C CA . PRO F 1 136 ? 19.332 14.333 79.783 1.000 20.420 136 PRO FFF CA 1
ATOM 19104 C C . PRO F 1 136 ? 18.030 15.119 79.609 1.000 20.300 136 PRO FFF C 1
ATOM 19105 O O . PRO F 1 136 ? 18.072 16.332 79.549 1.000 19.330 136 PRO FFF O 1
ATOM 19116 N N . ALA F 1 137 ? 16.930 14.391 79.563 1.000 20.690 137 ALA FFF N 1
ATOM 19117 C CA . ALA F 1 137 ? 15.575 14.983 79.607 1.000 19.800 137 ALA FFF CA 1
ATOM 19118 C C . ALA F 1 137 ? 15.091 15.017 81.075 1.000 21.360 137 ALA FFF C 1
ATOM 19119 O O . ALA F 1 137 ? 15.259 14.035 81.810 1.000 19.110 137 ALA FFF O 1
ATOM 19126 N N . GLN F 1 138 ? 14.478 16.131 81.465 1.000 19.230 138 GLN FFF N 1
ATOM 19127 C CA . GLN F 1 138 ? 14.097 16.424 82.861 1.000 22.600 138 GLN FFF CA 1
ATOM 19128 C C . GLN F 1 138 ? 12.734 17.095 82.934 1.000 22.210 138 GLN FFF C 1
ATOM 19129 O O . GLN F 1 138 ? 12.382 17.839 82.016 1.000 19.810 138 GLN FFF O 1
ATOM 19143 N N . ARG F 1 139 ? 12.007 16.819 84.015 1.000 22.160 139 ARG FFF N 1
ATOM 19144 C CA . ARG F 1 139 ? 10.913 17.690 84.492 1.000 21.650 139 ARG FFF CA 1
ATOM 19145 C C . ARG F 1 139 ? 11.380 18.442 85.739 1.000 19.060 139 ARG FFF C 1
ATOM 19146 O O . ARG F 1 139 ? 11.877 17.793 86.697 1.000 19.240 139 ARG FFF O 1
ATOM 19167 N N . LEU F 1 140 ? 11.273 19.775 85.702 1.000 19.520 140 LEU FFF N 1
ATOM 19168 C CA . LEU F 1 140 ? 11.768 20.715 86.740 1.000 20.740 140 LEU FFF CA 1
ATOM 19169 C C . LEU F 1 140 ? 10.604 21.547 87.257 1.000 21.450 140 LEU FFF C 1
ATOM 19170 O O . LEU F 1 140 ? 9.873 22.109 86.373 1.000 19.780 140 LEU FFF O 1
ATOM 19186 N N . SER F 1 141 ? 10.375 21.549 88.574 1.000 19.880 141 SER FFF N 1
ATOM 19187 C CA . SER F 1 141 ? 9.556 22.587 89.257 1.000 18.490 141 SER FFF CA 1
ATOM 19188 C C . SER F 1 141 ? 10.496 23.670 89.729 1.000 19.080 141 SER FFF C 1
ATOM 19189 O O . SER F 1 141 ? 11.484 23.369 90.455 1.000 19.640 141 SER FFF O 1
ATOM 19197 N N . PHE F 1 142 ? 10.209 24.922 89.422 1.000 19.080 142 PHE FFF N 1
ATOM 19198 C CA . PHE F 1 142 ? 11.079 26.035 89.852 1.000 19.520 142 PHE FFF CA 1
ATOM 19199 C C . PHE F 1 142 ? 10.203 27.219 90.264 1.000 22.240 142 PHE FFF C 1
ATOM 19200 O O . PHE F 1 142 ? 8.994 27.324 89.931 1.000 19.920 142 PHE FFF O 1
ATOM 19217 N N . MET F 1 143 ? 10.863 28.144 90.922 1.000 20.610 143 MET FFF N 1
ATOM 19218 C CA . MET F 1 143 ? 10.237 29.372 91.492 1.000 22.220 143 MET FFF CA 1
ATOM 19219 C C . MET F 1 143 ? 9.893 30.364 90.371 1.000 22.610 143 MET FFF C 1
ATOM 19220 O O . MET F 1 143 ? 10.817 30.917 89.681 1.000 22.140 143 MET FFF O 1
ATOM 19234 N N . CYS F 1 144 ? 8.604 30.595 90.180 1.000 21.880 144 CYS FFF N 1
ATOM 19235 C CA A CYS F 1 144 ? 8.067 31.453 89.071 0.500 20.850 144 CYS FFF CA 1
ATOM 19236 C CA B CYS F 1 144 ? 8.124 31.582 89.188 0.500 23.360 144 CYS FFF CA 1
ATOM 19237 C C . CYS F 1 144 ? 6.683 31.982 89.496 1.000 19.250 144 CYS FFF C 1
ATOM 19238 O O . CYS F 1 144 ? 5.876 31.157 89.740 1.000 22.710 144 CYS FFF O 1
ATOM 19250 N N . ASP F 1 145 ? 6.452 33.281 89.465 1.000 24.390 145 ASP FFF N 1
ATOM 19251 C CA . ASP F 1 145 ? 5.143 33.918 89.734 1.000 24.890 145 ASP FFF CA 1
ATOM 19252 C C . ASP F 1 145 ? 4.410 34.009 88.404 1.000 22.170 145 ASP FFF C 1
ATOM 19253 O O . ASP F 1 145 ? 4.774 34.789 87.530 1.000 23.350 145 ASP FFF O 1
ATOM 19262 N N . PRO F 1 146 ? 3.378 33.184 88.181 1.000 23.720 146 PRO FFF N 1
ATOM 19263 C CA . PRO F 1 146 ? 2.661 33.237 86.916 1.000 25.930 146 PRO FFF CA 1
ATOM 19264 C C . PRO F 1 146 ? 1.542 34.292 86.808 1.000 32.500 146 PRO FFF C 1
ATOM 19265 O O . PRO F 1 146 ? 0.763 34.197 85.857 1.000 31.000 146 PRO FFF O 1
ATOM 19276 N N . THR F 1 147 ? 1.437 35.208 87.773 1.000 32.910 147 THR FFF N 1
ATOM 19277 C CA . THR F 1 147 ? 0.453 36.329 87.757 1.000 33.970 147 THR FFF CA 1
ATOM 19278 C C . THR F 1 147 ? 0.533 37.044 86.405 1.000 31.960 147 THR FFF C 1
ATOM 19279 O O . THR F 1 147 ? 1.593 37.572 86.076 1.000 28.620 147 THR FFF O 1
ATOM 19290 N N . GLY F 1 148 ? -0.575 37.063 85.644 1.000 36.420 148 GLY FFF N 1
ATOM 19291 C CA . GLY F 1 148 ? -0.599 37.764 84.346 1.000 32.380 148 GLY FFF CA 1
ATOM 19292 C C . GLY F 1 148 ? -0.399 36.827 83.180 1.000 32.070 148 GLY FFF C 1
ATOM 19293 O O . GLY F 1 148 ? -0.375 37.321 82.039 1.000 32.230 148 GLY FFF O 1
ATOM 19297 N N . VAL F 1 149 ? -0.262 35.518 83.431 1.000 28.620 149 VAL FFF N 1
ATOM 19298 C CA . VAL F 1 149 ? -0.049 34.537 82.327 1.000 28.370 149 VAL FFF CA 1
ATOM 19299 C C . VAL F 1 149 ? -1.289 34.517 81.398 1.000 29.670 149 VAL FFF C 1
ATOM 19300 O O . VAL F 1 149 ? -1.116 34.284 80.199 1.000 27.250 149 VAL FFF O 1
ATOM 19313 N N . ASP F 1 150 ? -2.470 34.858 81.905 1.000 27.390 150 ASP FFF N 1
ATOM 19314 C CA . ASP F 1 150 ? -3.729 34.955 81.103 1.000 32.090 150 ASP FFF CA 1
ATOM 19315 C C . ASP F 1 150 ? -3.877 36.311 80.399 1.000 35.770 150 ASP FFF C 1
ATOM 19316 O O . ASP F 1 150 ? -4.999 36.696 80.112 1.000 48.510 150 ASP FFF O 1
ATOM 19325 N N . SER F 1 151 ? -2.822 37.052 80.160 1.000 33.490 151 SER FFF N 1
ATOM 19326 C CA . SER F 1 151 ? -2.863 38.368 79.491 1.000 32.600 151 SER FFF CA 1
ATOM 19327 C C . SER F 1 151 ? -2.133 38.251 78.160 1.000 39.000 151 SER FFF C 1
ATOM 19328 O O . SER F 1 151 ? -1.375 37.257 77.973 1.000 34.170 151 SER FFF O 1
ATOM 19336 N N . GLU F 1 152 ? -2.310 39.252 77.299 1.000 36.830 152 GLU FFF N 1
ATOM 19337 C CA . GLU F 1 152 ? -1.601 39.361 75.995 1.000 40.950 152 GLU FFF CA 1
ATOM 19338 C C . GLU F 1 152 ? -0.085 39.420 76.211 1.000 36.530 152 GLU FFF C 1
ATOM 19339 O O . GLU F 1 152 ? 0.652 38.853 75.394 1.000 36.240 152 GLU FFF O 1
ATOM 19351 N N . GLU F 1 153 ? 0.350 40.106 77.264 1.000 36.870 153 GLU FFF N 1
ATOM 19352 C CA . GLU F 1 153 ? 1.777 40.370 77.586 1.000 38.490 153 GLU FFF CA 1
ATOM 19353 C C . GLU F 1 153 ? 2.399 39.070 78.141 1.000 33.710 153 GLU FFF C 1
ATOM 19354 O O . GLU F 1 153 ? 3.601 38.827 77.917 1.000 35.240 153 GLU FFF O 1
ATOM 19366 N N . GLY F 1 154 ? 1.611 38.276 78.855 1.000 31.210 154 GLY FFF N 1
ATOM 19367 C CA . GLY F 1 154 ? 2.086 37.037 79.490 1.000 30.890 154 GLY FFF CA 1
ATOM 19368 C C . GLY F 1 154 ? 3.040 37.334 80.627 1.000 30.400 154 GLY FFF C 1
ATOM 19369 O O . GLY F 1 154 ? 2.950 38.421 81.263 1.000 27.590 154 GLY FFF O 1
ATOM 19373 N N . VAL F 1 155 ? 3.946 36.399 80.892 1.000 26.500 155 VAL FFF N 1
ATOM 19374 C CA A VAL F 1 155 ? 4.829 36.434 82.082 0.500 26.850 155 VAL FFF CA 1
ATOM 19375 C CA B VAL F 1 155 ? 4.851 36.485 82.072 0.500 25.680 155 VAL FFF CA 1
ATOM 19376 C C . VAL F 1 155 ? 6.260 36.086 81.654 1.000 27.360 155 VAL FFF C 1
ATOM 19377 O O . VAL F 1 155 ? 6.409 35.373 80.644 1.000 24.360 155 VAL FFF O 1
ATOM 19401 N N . THR F 1 156 ? 7.233 36.570 82.415 1.000 24.200 156 THR FFF N 1
ATOM 19402 C CA . THR F 1 156 ? 8.649 36.175 82.309 1.000 26.950 156 THR FFF CA 1
ATOM 19403 C C . THR F 1 156 ? 9.049 35.411 83.568 1.000 26.600 156 THR FFF C 1
ATOM 19404 O O . THR F 1 156 ? 8.799 35.892 84.677 1.000 23.820 156 THR FFF O 1
ATOM 19415 N N . CYS F 1 157 ? 9.645 34.242 83.384 1.000 25.920 157 CYS FFF N 1
ATOM 19416 C CA A CYS F 1 157 ? 10.317 33.577 84.513 0.500 22.800 157 CYS FFF CA 1
ATOM 19417 C CA B CYS F 1 157 ? 10.222 33.349 84.430 0.500 25.040 157 CYS FFF CA 1
ATOM 19418 C C . CYS F 1 157 ? 11.734 33.198 84.121 1.000 23.300 157 CYS FFF C 1
ATOM 19419 O O . CYS F 1 157 ? 12.072 33.197 82.910 1.000 23.210 157 CYS FFF O 1
ATOM 19431 N N . ALA F 1 158 ? 12.574 32.967 85.124 1.000 22.620 158 ALA FFF N 1
ATOM 19432 C CA . ALA F 1 158 ? 14.010 32.680 84.881 1.000 23.860 158 ALA FFF CA 1
ATOM 19433 C C . ALA F 1 158 ? 14.487 31.643 85.881 1.000 25.250 158 ALA FFF C 1
ATOM 19434 O O . ALA F 1 158 ? 14.021 31.676 87.029 1.000 22.930 158 ALA FFF O 1
ATOM 19441 N N . VAL F 1 159 ? 15.435 30.810 85.457 1.000 20.150 159 VAL FFF N 1
ATOM 19442 C CA . VAL F 1 159 ? 16.115 29.850 86.369 1.000 21.350 159 VAL FFF CA 1
ATOM 19443 C C . VAL F 1 159 ? 17.564 29.679 85.914 1.000 23.210 159 VAL FFF C 1
ATOM 19444 O O . VAL F 1 159 ? 17.803 29.587 84.720 1.000 21.550 159 VAL FFF O 1
ATOM 19457 N N . LYS F 1 160 ? 18.489 29.725 86.869 1.000 22.560 160 LYS FFF N 1
ATOM 19458 C CA . LYS F 1 160 ? 19.945 29.617 86.627 1.000 24.110 160 LYS FFF CA 1
ATOM 19459 C C . LYS F 1 160 ? 20.350 28.146 86.708 1.000 23.980 160 LYS FFF C 1
ATOM 19460 O O . LYS F 1 160 ? 19.912 27.465 87.641 1.000 21.540 160 LYS FFF O 1
ATOM 19479 N N . PHE F 1 161 ? 21.213 27.720 85.784 1.000 20.290 161 PHE FFF N 1
ATOM 19480 C CA . PHE F 1 161 ? 21.808 26.369 85.775 1.000 21.870 161 PHE FFF CA 1
ATOM 19481 C C . PHE F 1 161 ? 23.317 26.519 85.892 1.000 24.670 161 PHE FFF C 1
ATOM 19482 O O . PHE F 1 161 ? 23.946 27.238 85.099 1.000 24.620 161 PHE FFF O 1
ATOM 19499 N N . GLY F 1 162 ? 23.905 25.821 86.853 1.000 24.120 162 GLY FFF N 1
ATOM 19500 C CA . GLY F 1 162 ? 25.380 25.785 86.957 1.000 24.030 162 GLY FFF CA 1
ATOM 19501 C C . GLY F 1 162 ? 25.861 24.702 87.889 1.000 20.450 162 GLY FFF C 1
ATOM 19502 O O . GLY F 1 162 ? 25.020 24.021 88.544 1.000 22.710 162 GLY FFF O 1
ATOM 19506 N N . SER F 1 163 ? 27.176 24.603 88.003 1.000 22.000 163 SER FFF N 1
ATOM 19507 C CA . SER F 1 163 ? 27.832 23.782 89.034 1.000 21.730 163 SER FFF CA 1
ATOM 19508 C C . SER F 1 163 ? 27.339 24.212 90.418 1.000 20.720 163 SER FFF C 1
ATOM 19509 O O . SER F 1 163 ? 27.295 25.429 90.701 1.000 24.190 163 SER FFF O 1
ATOM 19517 N N . TRP F 1 164 ? 26.948 23.248 91.227 1.000 20.590 164 TRP FFF N 1
ATOM 19518 C CA . TRP F 1 164 ? 26.647 23.482 92.670 1.000 20.920 164 TRP FFF CA 1
ATOM 19519 C C . TRP F 1 164 ? 27.959 23.720 93.425 1.000 23.230 164 TRP FFF C 1
ATOM 19520 O O . TRP F 1 164 ? 27.951 24.563 94.321 1.000 22.050 164 TRP FFF O 1
ATOM 19541 N N . VAL F 1 165 ? 29.038 22.979 93.116 1.000 22.290 165 VAL FFF N 1
ATOM 19542 C CA . VAL F 1 165 ? 30.239 22.916 94.010 1.000 24.290 165 VAL FFF CA 1
ATOM 19543 C C . VAL F 1 165 ? 31.529 23.451 93.355 1.000 26.740 165 VAL FFF C 1
ATOM 19544 O O . VAL F 1 165 ? 32.498 23.666 94.107 1.000 25.020 165 VAL FFF O 1
ATOM 19557 N N . TYR F 1 166 ? 31.589 23.650 92.044 1.000 24.520 166 TYR FFF N 1
ATOM 19558 C CA . TYR F 1 166 ? 32.802 24.121 91.329 1.000 25.150 166 TYR FFF CA 1
ATOM 19559 C C . TYR F 1 166 ? 32.627 25.583 90.924 1.000 25.100 166 TYR FFF C 1
ATOM 19560 O O . TYR F 1 166 ? 31.711 25.966 90.216 1.000 25.660 166 TYR FFF O 1
ATOM 19578 N N . SER F 1 167 ? 33.564 26.407 91.340 1.000 24.700 167 SER FFF N 1
ATOM 19579 C CA . SER F 1 167 ? 33.652 27.814 90.904 1.000 25.360 167 SER FFF CA 1
ATOM 19580 C C . SER F 1 167 ? 34.091 27.907 89.433 1.000 26.410 167 SER FFF C 1
ATOM 19581 O O . SER F 1 167 ? 34.415 26.874 88.800 1.000 27.360 167 SER FFF O 1
ATOM 19589 N N . GLY F 1 168 ? 34.146 29.125 88.914 1.000 26.370 168 GLY FFF N 1
ATOM 19590 C CA . GLY F 1 168 ? 34.605 29.447 87.555 1.000 28.400 168 GLY FFF CA 1
ATOM 19591 C C . GLY F 1 168 ? 36.063 29.035 87.309 1.000 30.770 168 GLY FFF C 1
ATOM 19592 O O . GLY F 1 168 ? 36.440 28.941 86.118 1.000 27.950 168 GLY FFF O 1
ATOM 19596 N N . PHE F 1 169 ? 36.850 28.827 88.373 1.000 34.340 169 PHE FFF N 1
ATOM 19597 C CA . PHE F 1 169 ? 38.262 28.378 88.308 1.000 34.460 169 PHE FFF CA 1
ATOM 19598 C C . PHE F 1 169 ? 38.324 26.889 87.973 1.000 32.640 169 PHE FFF C 1
ATOM 19599 O O . PHE F 1 169 ? 39.421 26.495 87.537 1.000 34.310 169 PHE FFF O 1
ATOM 19616 N N . GLU F 1 170 ? 37.243 26.103 88.113 1.000 26.250 170 GLU FFF N 1
ATOM 19617 C CA . GLU F 1 170 ? 37.236 24.658 87.750 1.000 27.180 170 GLU FFF CA 1
ATOM 19618 C C . GLU F 1 170 ? 36.277 24.377 86.588 1.000 26.540 170 GLU FFF C 1
ATOM 19619 O O . GLU F 1 170 ? 36.644 23.565 85.722 1.000 26.630 170 GLU FFF O 1
ATOM 19631 N N . ILE F 1 171 ? 35.063 24.934 86.626 1.000 27.160 171 ILE FFF N 1
ATOM 19632 C CA . ILE F 1 171 ? 34.022 24.723 85.569 1.000 23.660 171 ILE FFF CA 1
ATOM 19633 C C . ILE F 1 171 ? 33.660 26.104 85.052 1.000 27.170 171 ILE FFF C 1
ATOM 19634 O O . ILE F 1 171 ? 33.079 26.908 85.812 1.000 26.010 171 ILE FFF O 1
ATOM 19650 N N . ASP F 1 172 ? 33.983 26.353 83.781 1.000 23.460 172 ASP FFF N 1
ATOM 19651 C CA . ASP F 1 172 ? 33.361 27.461 83.026 1.000 25.040 172 ASP FFF CA 1
ATOM 19652 C C . ASP F 1 172 ? 32.210 26.875 82.200 1.000 22.120 172 ASP FFF C 1
ATOM 19653 O O . ASP F 1 172 ? 32.139 25.640 81.977 1.000 24.460 172 ASP FFF O 1
ATOM 19662 N N . LEU F 1 173 ? 31.316 27.731 81.779 1.000 23.090 173 LEU FFF N 1
ATOM 19663 C CA . LEU F 1 173 ? 30.157 27.372 80.936 1.000 25.000 173 LEU FFF CA 1
ATOM 19664 C C . LEU F 1 173 ? 30.190 28.251 79.698 1.000 26.980 173 LEU FFF C 1
ATOM 19665 O O . LEU F 1 173 ? 30.682 29.413 79.751 1.000 27.090 173 LEU FFF O 1
ATOM 19681 N N . LYS F 1 174 ? 29.610 27.726 78.636 1.000 26.700 174 LYS FFF N 1
ATOM 19682 C CA . LYS F 1 174 ? 29.292 28.497 77.415 1.000 28.210 174 LYS FFF CA 1
ATOM 19683 C C . LYS F 1 174 ? 28.028 27.943 76.784 1.000 25.080 174 LYS FFF C 1
ATOM 19684 O O . LYS F 1 174 ? 27.631 26.816 77.097 1.000 25.900 174 LYS FFF O 1
ATOM 19703 N N . THR F 1 175 ? 27.459 28.731 75.888 1.000 27.850 175 THR FFF N 1
ATOM 19704 C CA . THR F 1 175 ? 26.366 28.294 74.978 1.000 26.220 175 THR FFF CA 1
ATOM 19705 C C . THR F 1 175 ? 26.900 28.394 73.547 1.000 26.730 175 THR FFF C 1
ATOM 19706 O O . THR F 1 175 ? 27.778 29.209 73.323 1.000 30.210 175 THR FFF O 1
ATOM 19717 N N . ASP F 1 176 ? 26.312 27.653 72.620 1.000 27.850 176 ASP FFF N 1
ATOM 19718 C CA . ASP F 1 176 ? 26.580 27.764 71.162 1.000 28.420 176 ASP FFF CA 1
ATOM 19719 C C . ASP F 1 176 ? 25.646 28.841 70.582 1.000 33.910 176 ASP FFF C 1
ATOM 19720 O O . ASP F 1 176 ? 26.020 29.469 69.604 1.000 31.240 176 ASP FFF O 1
ATOM 19729 N N . THR F 1 177 ? 24.465 29.060 71.158 1.000 27.060 177 THR FFF N 1
ATOM 19730 C CA . THR F 1 177 ? 23.541 30.177 70.823 1.000 27.070 177 THR FFF CA 1
ATOM 19731 C C . THR F 1 177 ? 22.798 30.565 72.096 1.000 26.840 177 THR FFF C 1
ATOM 19732 O O . THR F 1 177 ? 22.605 29.687 72.944 1.000 25.150 177 THR FFF O 1
ATOM 19743 N N . ASP F 1 178 ? 22.360 31.804 72.187 1.000 24.740 178 ASP FFF N 1
ATOM 19744 C CA A ASP F 1 178 ? 21.492 32.269 73.298 0.700 27.080 178 ASP FFF CA 1
ATOM 19745 C CA B ASP F 1 178 ? 21.500 32.266 73.309 0.300 24.990 178 ASP FFF CA 1
ATOM 19746 C C . ASP F 1 178 ? 20.012 31.989 73.008 1.000 23.460 178 ASP FFF C 1
ATOM 19747 O O . ASP F 1 178 ? 19.204 32.281 73.888 1.000 23.770 178 ASP FFF O 1
ATOM 19763 N N . GLN F 1 179 ? 19.673 31.414 71.841 1.000 24.560 179 GLN FFF N 1
ATOM 19764 C CA . GLN F 1 179 ? 18.283 31.082 71.454 1.000 23.450 179 GLN FFF CA 1
ATOM 19765 C C . GLN F 1 179 ? 17.966 29.646 71.878 1.000 23.890 179 GLN FFF C 1
ATOM 19766 O O . GLN F 1 179 ? 18.495 28.691 71.276 1.000 23.640 179 GLN FFF O 1
ATOM 19780 N N . VAL F 1 180 ? 17.081 29.494 72.868 1.000 20.870 180 VAL FFF N 1
ATOM 19781 C CA . VAL F 1 180 ? 16.662 28.138 73.314 1.000 19.690 180 VAL FFF CA 1
ATOM 19782 C C . VAL F 1 180 ? 16.018 27.451 72.114 1.000 21.430 180 VAL FFF C 1
ATOM 19783 O O . VAL F 1 180 ? 15.289 28.133 71.348 1.000 21.120 180 VAL FFF O 1
ATOM 19796 N N . ASP F 1 181 ? 16.218 26.137 71.983 1.000 20.980 181 ASP FFF N 1
ATOM 19797 C CA . ASP F 1 181 ? 15.591 25.362 70.892 1.000 23.300 181 ASP FFF CA 1
ATOM 19798 C C . ASP F 1 181 ? 14.106 25.162 71.215 1.000 25.180 181 ASP FFF C 1
ATOM 19799 O O . ASP F 1 181 ? 13.782 24.394 72.168 1.000 21.110 181 ASP FFF O 1
ATOM 19808 N N . LEU F 1 182 ? 13.232 25.786 70.406 1.000 20.400 182 LEU FFF N 1
ATOM 19809 C CA . LEU F 1 182 ? 11.759 25.684 70.494 1.000 21.770 182 LEU FFF CA 1
ATOM 19810 C C . LEU F 1 182 ? 11.171 24.879 69.350 1.000 21.720 182 LEU FFF C 1
ATOM 19811 O O . LEU F 1 182 ? 9.963 24.820 69.271 1.000 22.450 182 LEU FFF O 1
ATOM 19827 N N . SER F 1 183 ? 12.001 24.199 68.550 1.000 23.140 183 SER FFF N 1
ATOM 19828 C CA A SER F 1 183 ? 11.603 23.413 67.358 0.500 24.610 183 SER FFF CA 1
ATOM 19829 C CA B SER F 1 183 ? 11.498 23.473 67.362 0.500 26.620 183 SER FFF CA 1
ATOM 19830 C C . SER F 1 183 ? 10.798 22.168 67.758 1.000 26.610 183 SER FFF C 1
ATOM 19831 O O . SER F 1 183 ? 10.102 21.626 66.877 1.000 24.560 183 SER FFF O 1
ATOM 19845 N N . SER F 1 184 ? 10.846 21.757 69.035 1.000 25.130 184 SER FFF N 1
ATOM 19846 C CA . SER F 1 184 ? 10.062 20.602 69.545 1.000 23.410 184 SER FFF CA 1
ATOM 19847 C C . SER F 1 184 ? 9.093 21.036 70.637 1.000 22.930 184 SER FFF C 1
ATOM 19848 O O . SER F 1 184 ? 8.695 20.165 71.409 1.000 24.050 184 SER FFF O 1
ATOM 19856 N N . TYR F 1 185 ? 8.732 22.315 70.729 1.000 20.160 185 TYR FFF N 1
ATOM 19857 C CA . TYR F 1 185 ? 7.791 22.778 71.782 1.000 20.900 185 TYR FFF CA 1
ATOM 19858 C C . TYR F 1 185 ? 6.426 22.189 71.437 1.000 24.610 185 TYR FFF C 1
ATOM 19859 O O . TYR F 1 185 ? 5.987 22.304 70.289 1.000 23.600 185 TYR FFF O 1
ATOM 19877 N N . TYR F 1 186 ? 5.723 21.653 72.418 1.000 20.190 186 TYR FFF N 1
ATOM 19878 C CA . TYR F 1 186 ? 4.398 21.043 72.260 1.000 22.590 186 TYR FFF CA 1
ATOM 19879 C C . TYR F 1 186 ? 3.389 22.102 71.742 1.000 23.120 186 TYR FFF C 1
ATOM 19880 O O . TYR F 1 186 ? 3.045 23.054 72.467 1.000 23.120 186 TYR FFF O 1
ATOM 19898 N N . ALA F 1 187 ? 2.889 21.897 70.522 1.000 24.560 187 ALA FFF N 1
ATOM 19899 C CA . ALA F 1 187 ? 2.006 22.862 69.828 1.000 27.110 187 ALA FFF CA 1
ATOM 19900 C C . ALA F 1 187 ? 0.657 23.006 70.552 1.000 27.130 187 ALA FFF C 1
ATOM 19901 O O . ALA F 1 187 ? 0.037 24.062 70.353 1.000 27.270 187 ALA FFF O 1
ATOM 19908 N N . SER F 1 188 ? 0.182 22.020 71.318 1.000 22.380 188 SER FFF N 1
ATOM 19909 C CA . SER F 1 188 ? -1.112 22.103 72.038 1.000 23.810 188 SER FFF CA 1
ATOM 19910 C C . SER F 1 188 ? -0.886 22.264 73.548 1.000 22.830 188 SER FFF C 1
ATOM 19911 O O . SER F 1 188 ? -1.852 22.035 74.309 1.000 23.750 188 SER FFF O 1
ATOM 19919 N N . SER F 1 189 ? 0.315 22.672 73.979 1.000 23.040 189 SER FFF N 1
ATOM 19920 C CA . SER F 1 189 ? 0.551 23.078 75.395 1.000 22.660 189 SER FFF CA 1
ATOM 19921 C C . SER F 1 189 ? -0.565 24.035 75.850 1.000 21.810 189 SER FFF C 1
ATOM 19922 O O . SER F 1 189 ? -1.080 24.847 75.030 1.000 21.760 189 SER FFF O 1
ATOM 19930 N N . LYS F 1 190 ? -0.867 24.013 77.137 1.000 23.090 190 LYS FFF N 1
ATOM 19931 C CA . LYS F 1 190 ? -1.688 25.085 77.744 1.000 25.710 190 LYS FFF CA 1
ATOM 19932 C C . LYS F 1 190 ? -1.014 26.426 77.581 1.000 25.700 190 LYS FFF C 1
ATOM 19933 O O . LYS F 1 190 ? -1.716 27.390 77.633 1.000 23.040 190 LYS FFF O 1
ATOM 19952 N N . TYR F 1 191 ? 0.323 26.475 77.491 1.000 24.100 191 TYR FFF N 1
ATOM 19953 C CA . TYR F 1 191 ? 1.092 27.734 77.461 1.000 22.690 191 TYR FFF CA 1
ATOM 19954 C C . TYR F 1 191 ? 1.793 27.829 76.114 1.000 26.940 191 TYR FFF C 1
ATOM 19955 O O . TYR F 1 191 ? 2.537 26.922 75.705 1.000 25.280 191 TYR FFF O 1
ATOM 19973 N N . GLU F 1 192 ? 1.668 29.004 75.523 1.000 24.820 192 GLU FFF N 1
ATOM 19974 C CA A GLU F 1 192 ? 2.337 29.338 74.244 0.500 27.580 192 GLU FFF CA 1
ATOM 19975 C CA B GLU F 1 192 ? 2.299 29.425 74.255 0.500 28.000 192 GLU FFF CA 1
ATOM 19976 C C . GLU F 1 192 ? 3.629 30.060 74.614 1.000 27.030 192 GLU FFF C 1
ATOM 19977 O O . GLU F 1 192 ? 3.600 30.985 75.411 1.000 23.070 192 GLU FFF O 1
ATOM 19999 N N . ILE F 1 193 ? 4.725 29.621 74.015 1.000 25.940 193 ILE FFF N 1
ATOM 20000 C CA A ILE F 1 193 ? 6.040 30.282 74.234 0.500 29.170 193 ILE FFF CA 1
ATOM 20001 C CA B ILE F 1 193 ? 6.053 30.262 74.192 0.500 25.230 193 ILE FFF CA 1
ATOM 20002 C C . ILE F 1 193 ? 6.138 31.501 73.304 1.000 26.730 193 ILE FFF C 1
ATOM 20003 O O . ILE F 1 193 ? 5.823 31.386 72.125 1.000 31.160 193 ILE FFF O 1
ATOM 20033 N N . LEU F 1 194 ? 6.526 32.639 73.868 1.000 24.350 194 LEU FFF N 1
ATOM 20034 C CA . LEU F 1 194 ? 6.792 33.866 73.113 1.000 24.290 194 LEU FFF CA 1
ATOM 20035 C C . LEU F 1 194 ? 8.277 33.900 72.775 1.000 27.620 194 LEU FFF C 1
ATOM 20036 O O . LEU F 1 194 ? 8.636 34.125 71.596 1.000 25.210 194 LEU FFF O 1
ATOM 20052 N N . SER F 1 195 ? 9.144 33.692 73.779 1.000 24.380 195 SER FFF N 1
ATOM 20053 C CA . SER F 1 195 ? 10.592 33.664 73.527 1.000 24.990 195 SER FFF CA 1
ATOM 20054 C C . SER F 1 195 ? 11.253 32.915 74.683 1.000 25.710 195 SER FFF C 1
ATOM 20055 O O . SER F 1 195 ? 10.608 32.762 75.766 1.000 22.890 195 SER FFF O 1
ATOM 20063 N N . ALA F 1 196 ? 12.448 32.421 74.423 1.000 22.290 196 ALA FFF N 1
ATOM 20064 C CA . ALA F 1 196 ? 13.263 31.708 75.422 1.000 20.790 196 ALA FFF CA 1
ATOM 20065 C C . ALA F 1 196 ? 14.732 31.863 75.090 1.000 22.480 196 ALA FFF C 1
ATOM 20066 O O . ALA F 1 196 ? 15.105 31.524 73.947 1.000 20.960 196 ALA FFF O 1
ATOM 20073 N N . THR F 1 197 ? 15.514 32.358 76.058 1.000 22.150 197 THR FFF N 1
ATOM 20074 C CA . THR F 1 197 ? 16.940 32.660 75.913 1.000 23.320 197 THR FFF CA 1
ATOM 20075 C C . THR F 1 197 ? 17.728 31.893 76.995 1.000 22.690 197 THR FFF C 1
ATOM 20076 O O . THR F 1 197 ? 17.173 31.559 78.099 1.000 21.160 197 THR FFF O 1
ATOM 20087 N N . GLN F 1 198 ? 18.978 31.611 76.690 1.000 20.320 198 GLN FFF N 1
ATOM 20088 C CA . GLN F 1 198 ? 19.950 30.917 77.570 1.000 21.500 198 GLN FFF CA 1
ATOM 20089 C C . GLN F 1 198 ? 21.262 31.725 77.503 1.000 26.870 198 GLN FFF C 1
ATOM 20090 O O . GLN F 1 198 ? 21.885 31.744 76.411 1.000 26.490 198 GLN FFF O 1
ATOM 20104 N N . THR F 1 199 ? 21.651 32.370 78.599 1.000 23.540 199 THR FFF N 1
ATOM 20105 C CA . THR F 1 199 ? 22.713 33.404 78.653 1.000 23.790 199 THR FFF CA 1
ATOM 20106 C C . THR F 1 199 ? 23.674 33.103 79.796 1.000 24.620 199 THR FFF C 1
ATOM 20107 O O . THR F 1 199 ? 23.239 32.967 80.969 1.000 24.280 199 THR FFF O 1
ATOM 20118 N N . ARG F 1 200 ? 24.963 32.970 79.477 1.000 25.110 200 ARG FFF N 1
ATOM 20119 C CA . ARG F 1 200 ? 26.042 32.851 80.480 1.000 23.900 200 ARG FFF CA 1
ATOM 20120 C C . ARG F 1 200 ? 26.035 34.051 81.427 1.000 26.350 200 ARG FFF C 1
ATOM 20121 O O . ARG F 1 200 ? 25.836 35.175 80.934 1.000 25.410 200 ARG FFF O 1
ATOM 20142 N N . GLN F 1 201 ? 26.173 33.804 82.732 1.000 26.390 201 GLN FFF N 1
ATOM 20143 C CA A GLN F 1 201 ? 26.369 34.898 83.723 0.500 28.330 201 GLN FFF CA 1
ATOM 20144 C CA B GLN F 1 201 ? 26.225 34.818 83.817 0.500 26.630 201 GLN FFF CA 1
ATOM 20145 C C . GLN F 1 201 ? 27.321 34.445 84.826 1.000 30.260 201 GLN FFF C 1
ATOM 20146 O O . GLN F 1 201 ? 27.598 33.229 84.981 1.000 27.970 201 GLN FFF O 1
ATOM 20172 N N . VAL F 1 202 ? 27.827 35.447 85.523 1.000 31.120 202 VAL FFF N 1
ATOM 20173 C CA . VAL F 1 202 ? 28.671 35.303 86.746 1.000 36.300 202 VAL FFF CA 1
ATOM 20174 C C . VAL F 1 202 ? 27.797 35.628 87.969 1.000 41.420 202 VAL FFF C 1
ATOM 20175 O O . VAL F 1 202 ? 27.045 36.646 87.915 1.000 38.430 202 VAL FFF O 1
ATOM 20188 N N . GLN F 1 203 ? 27.873 34.816 89.030 1.000 36.090 203 GLN FFF N 1
ATOM 20189 C CA . GLN F 1 203 ? 27.260 35.126 90.358 1.000 37.000 203 GLN FFF CA 1
ATOM 20190 C C . GLN F 1 203 ? 28.296 34.982 91.477 1.000 37.430 203 GLN FFF C 1
ATOM 20191 O O . GLN F 1 203 ? 29.246 34.196 91.305 1.000 33.620 203 GLN FFF O 1
ATOM 20205 N N . HIS F 1 204 ? 28.028 35.596 92.634 1.000 36.500 204 HIS FFF N 1
ATOM 20206 C CA . HIS F 1 204 ? 28.781 35.365 93.901 1.000 39.600 204 HIS FFF CA 1
ATOM 20207 C C . HIS F 1 204 ? 27.810 34.893 94.976 1.000 40.310 204 HIS FFF C 1
ATOM 20208 O O . HIS F 1 204 ? 26.629 35.263 94.901 1.000 36.810 204 HIS FFF O 1
ATOM 20223 N N . TYR F 1 205 ? 28.314 34.088 95.919 1.000 36.310 205 TYR FFF N 1
ATOM 20224 C CA . TYR F 1 205 ? 27.561 33.480 97.043 1.000 38.480 205 TYR FFF CA 1
ATOM 20225 C C . TYR F 1 205 ? 28.281 33.828 98.348 1.000 40.680 205 TYR FFF C 1
ATOM 20226 O O . TYR F 1 205 ? 29.533 33.941 98.323 1.000 38.800 205 TYR FFF O 1
ATOM 20244 N N . SER F 1 206 ? 27.517 33.929 99.444 1.000 36.620 206 SER FFF N 1
ATOM 20245 C CA . SER F 1 206 ? 27.982 34.301 100.813 1.000 42.060 206 SER FFF CA 1
ATOM 20246 C C . SER F 1 206 ? 29.194 33.470 101.239 1.000 43.750 206 SER FFF C 1
ATOM 20247 O O . SER F 1 206 ? 30.151 34.062 101.764 1.000 47.160 206 SER FFF O 1
ATOM 20255 N N . CYS F 1 207 ? 29.161 32.153 100.998 1.000 39.560 207 CYS FFF N 1
ATOM 20256 C CA . CYS F 1 207 ? 30.124 31.184 101.578 1.000 44.560 207 CYS FFF CA 1
ATOM 20257 C C . CYS F 1 207 ? 31.551 31.420 101.071 1.000 42.080 207 CYS FFF C 1
ATOM 20258 O O . CYS F 1 207 ? 32.464 30.945 101.746 1.000 42.850 207 CYS FFF O 1
ATOM 20265 N N . CYS F 1 208 ? 31.719 32.016 99.889 1.000 43.060 208 CYS FFF N 1
ATOM 20266 C CA . CYS F 1 208 ? 32.882 31.782 98.989 1.000 49.710 208 CYS 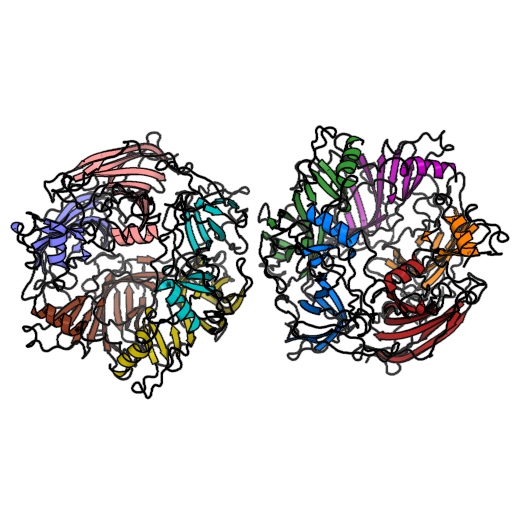FFF CA 1
ATOM 20267 C C . CYS F 1 208 ? 33.176 33.088 98.230 1.000 47.150 208 CYS FFF C 1
ATOM 20268 O O . CYS F 1 208 ? 32.249 33.689 97.687 1.000 47.560 208 CYS FFF O 1
ATOM 20275 N N . PRO F 1 209 ? 34.432 33.606 98.148 1.000 49.060 209 PRO FFF N 1
ATOM 20276 C CA . PRO F 1 209 ? 34.716 34.794 97.323 1.000 45.140 209 PRO FFF CA 1
ATOM 20277 C C . PRO F 1 209 ? 34.783 34.580 95.796 1.000 43.840 209 PRO FFF C 1
ATOM 20278 O O . PRO F 1 209 ? 34.642 35.562 95.059 1.000 43.880 209 PRO FFF O 1
ATOM 20289 N N . GLU F 1 210 ? 34.973 33.339 95.329 1.000 38.550 210 GLU FFF N 1
ATOM 20290 C CA . GLU F 1 210 ? 35.218 33.058 93.881 1.000 39.220 210 GLU FFF CA 1
ATOM 20291 C C . GLU F 1 210 ? 33.935 33.253 93.054 1.000 33.950 210 GLU FFF C 1
ATOM 20292 O O . GLU F 1 210 ? 32.814 33.016 93.545 1.000 33.630 210 GLU FFF O 1
ATOM 20304 N N . PRO F 1 211 ? 34.065 33.629 91.766 1.000 37.260 211 PRO FFF N 1
ATOM 20305 C CA . PRO F 1 211 ? 32.923 33.679 90.839 1.000 36.190 211 PRO FFF CA 1
ATOM 20306 C C . PRO F 1 211 ? 32.422 32.281 90.466 1.000 32.850 211 PRO FFF C 1
ATOM 20307 O O . PRO F 1 211 ? 33.259 31.396 90.270 1.000 30.690 211 PRO FFF O 1
ATOM 20318 N N . TYR F 1 212 ? 31.095 32.106 90.432 1.000 29.590 212 TYR FFF N 1
ATOM 20319 C CA . TYR F 1 212 ? 30.375 30.876 90.016 1.000 30.650 212 TYR FFF CA 1
ATOM 20320 C C . TYR F 1 212 ? 29.667 31.237 88.706 1.000 33.200 212 TYR FFF C 1
ATOM 20321 O O . TYR F 1 212 ? 29.226 32.414 88.560 1.000 30.460 212 TYR FFF O 1
ATOM 20339 N N . ILE F 1 213 ? 29.691 30.321 87.750 1.000 26.460 213 ILE FFF N 1
ATOM 20340 C CA . ILE F 1 213 ? 29.176 30.589 86.388 1.000 24.970 213 ILE FFF CA 1
ATOM 20341 C C . ILE F 1 213 ? 27.834 29.897 86.280 1.000 22.920 213 ILE FFF C 1
ATOM 20342 O O . ILE F 1 213 ? 27.727 28.758 86.720 1.000 23.690 213 ILE FFF O 1
ATOM 20358 N N . ASP F 1 214 ? 26.882 30.521 85.600 1.000 22.500 214 ASP FFF N 1
ATOM 20359 C CA . ASP F 1 214 ? 25.599 29.853 85.331 1.000 23.090 214 ASP FFF CA 1
ATOM 20360 C C . ASP F 1 214 ? 25.136 30.242 83.934 1.000 20.750 214 ASP FFF C 1
ATOM 20361 O O . ASP F 1 214 ? 25.653 31.217 83.358 1.000 23.530 214 ASP FFF O 1
ATOM 20370 N N . VAL F 1 215 ? 24.204 29.458 83.430 1.000 22.270 215 VAL FFF N 1
ATOM 20371 C CA . VAL F 1 215 ? 23.411 29.760 82.217 1.000 21.070 215 VAL FFF CA 1
ATOM 20372 C C . VAL F 1 215 ? 22.009 30.081 82.716 1.000 21.370 215 VAL FFF C 1
ATOM 20373 O O . VAL F 1 215 ? 21.371 29.226 83.379 1.000 22.100 215 VAL FFF O 1
ATOM 20386 N N . ASN F 1 216 ? 21.563 31.316 82.450 1.000 21.990 216 ASN FFF N 1
ATOM 20387 C CA . ASN F 1 216 ? 20.229 31.786 82.883 1.000 20.920 216 ASN FFF CA 1
ATOM 20388 C C . ASN F 1 216 ? 19.206 31.466 81.784 1.000 21.220 216 ASN FFF C 1
ATOM 20389 O O . ASN F 1 216 ? 19.363 32.021 80.647 1.000 23.460 216 ASN FFF O 1
ATOM 20400 N N . LEU F 1 217 ? 18.259 30.577 82.075 1.000 21.180 217 LEU FFF N 1
ATOM 20401 C CA . LEU F 1 217 ? 17.137 30.217 81.166 1.000 19.990 217 LEU FFF CA 1
ATOM 20402 C C . LEU F 1 217 ? 16.010 31.207 81.431 1.000 23.670 217 LEU FFF C 1
ATOM 20403 O O . LEU F 1 217 ? 15.436 31.150 82.554 1.000 23.700 217 LEU FFF O 1
ATOM 20419 N N . VAL F 1 218 ? 15.691 32.064 80.459 1.000 23.810 218 VAL FFF N 1
ATOM 20420 C CA . VAL F 1 218 ? 14.598 33.083 80.591 1.000 22.780 218 VAL FFF CA 1
ATOM 20421 C C . VAL F 1 218 ? 13.488 32.711 79.612 1.000 24.630 218 VAL FFF C 1
ATOM 20422 O O . VAL F 1 218 ? 13.748 32.692 78.402 1.000 23.460 218 VAL FFF O 1
ATOM 20435 N N . VAL F 1 219 ? 12.277 32.422 80.114 1.000 23.550 219 VAL FFF N 1
ATOM 20436 C CA A VAL F 1 219 ? 11.117 31.968 79.299 0.500 23.820 219 VAL FFF CA 1
ATOM 20437 C CA B VAL F 1 219 ? 11.141 32.010 79.239 0.500 23.310 219 VAL FFF CA 1
ATOM 20438 C C . VAL F 1 219 ? 10.017 33.036 79.409 1.000 24.030 219 VAL FFF C 1
ATOM 20439 O O . VAL F 1 219 ? 9.652 33.366 80.575 1.000 23.000 219 VAL FFF O 1
ATOM 20463 N N . LYS F 1 220 ? 9.499 33.514 78.271 1.000 25.200 220 LYS FFF N 1
ATOM 20464 C CA . LYS F 1 220 ? 8.330 34.429 78.228 1.000 25.620 220 LYS FFF CA 1
ATOM 20465 C C . LYS F 1 220 ? 7.184 33.675 77.599 1.000 24.070 220 LYS FFF C 1
ATOM 20466 O O . LYS F 1 220 ? 7.372 33.163 76.498 1.000 22.040 220 LYS FFF O 1
ATOM 20485 N N . PHE F 1 221 ? 6.058 33.563 78.304 1.000 20.960 221 PHE FFF N 1
ATOM 20486 C CA . PHE F 1 221 ? 4.947 32.683 77.900 1.000 21.630 221 PHE FFF CA 1
ATOM 20487 C C . PHE F 1 221 ? 3.597 33.249 78.360 1.000 22.050 221 PHE FFF C 1
ATOM 20488 O O . PHE F 1 221 ? 3.571 34.152 79.183 1.000 24.540 221 PHE FFF O 1
ATOM 20505 N N . ARG F 1 222 ? 2.525 32.771 77.748 1.000 24.020 222 ARG FFF N 1
ATOM 20506 C CA . ARG F 1 222 ? 1.130 33.148 78.115 1.000 25.410 222 ARG FFF CA 1
ATOM 20507 C C . ARG F 1 222 ? 0.218 31.968 77.853 1.000 26.470 222 ARG FFF C 1
ATOM 20508 O O . ARG F 1 222 ? 0.637 31.017 77.192 1.000 25.320 222 ARG FFF O 1
ATOM 20529 N N . GLU F 1 223 ? -0.963 32.015 78.428 1.000 25.840 223 GLU FFF N 1
ATOM 20530 C CA . GLU F 1 223 ? -2.000 30.989 78.156 1.000 28.250 223 GLU FFF CA 1
ATOM 20531 C C . GLU F 1 223 ? -2.317 31.016 76.663 1.000 29.870 223 GLU FFF C 1
ATOM 20532 O O . GLU F 1 223 ? -2.415 32.125 76.091 1.000 31.320 223 GLU FFF O 1
ATOM 20544 N N . ARG F 1 224 ? -2.364 29.840 76.051 1.000 32.730 224 ARG FFF N 1
ATOM 20545 C CA . ARG F 1 224 ? -2.773 29.680 74.631 1.000 40.740 224 ARG FFF CA 1
ATOM 20546 C C . ARG F 1 224 ? -4.262 30.067 74.546 1.000 41.390 224 ARG FFF C 1
ATOM 20547 O O . ARG F 1 224 ? -4.481 31.049 73.854 1.000 47.860 224 ARG FFF O 1
ATOM 20568 N N . GLN G 1 20 ? 17.658 -26.203 87.747 1.000 58.910 20 GLN GGG N 1
ATOM 20569 C CA . GLN G 1 20 ? 18.129 -27.416 87.014 1.000 56.180 20 GLN GGG CA 1
ATOM 20570 C C . GLN G 1 20 ? 19.365 -27.148 86.161 1.000 47.560 20 GLN GGG C 1
ATOM 20571 O O . GLN G 1 20 ? 19.604 -26.005 85.715 1.000 37.000 20 GLN GGG O 1
ATOM 20585 N N . ALA G 1 21 ? 20.082 -28.245 85.935 1.000 42.510 21 ALA GGG N 1
ATOM 20586 C CA . ALA G 1 21 ? 21.545 -28.273 85.763 1.000 42.140 21 ALA GGG CA 1
ATOM 20587 C C . ALA G 1 21 ? 21.890 -27.685 84.404 1.000 34.570 21 ALA GGG C 1
ATOM 20588 O O . ALA G 1 21 ? 22.801 -26.841 84.338 1.000 36.130 21 ALA GGG O 1
ATOM 20595 N N . ASN G 1 22 ? 21.191 -28.127 83.361 1.000 33.870 22 ASN GGG N 1
ATOM 20596 C CA . ASN G 1 22 ? 21.485 -27.695 81.973 1.000 31.150 22 ASN GGG CA 1
ATOM 20597 C C . ASN G 1 22 ? 21.264 -26.180 81.848 1.000 30.900 22 ASN GGG C 1
ATOM 20598 O O . ASN G 1 22 ? 22.133 -25.527 81.239 1.000 28.750 22 ASN GGG O 1
ATOM 20609 N N . LEU G 1 23 ? 20.191 -25.646 82.448 1.000 31.830 23 LEU GGG N 1
ATOM 20610 C CA . LEU G 1 23 ? 19.891 -24.192 82.368 1.000 30.940 23 LEU GGG CA 1
ATOM 20611 C C . LEU G 1 23 ? 20.917 -23.403 83.173 1.000 28.980 23 LEU GGG C 1
ATOM 20612 O O . LEU G 1 23 ? 21.375 -22.359 82.643 1.000 28.710 23 LEU GGG O 1
ATOM 20628 N N . MET G 1 24 ? 21.293 -23.858 84.383 1.000 30.850 24 MET GGG N 1
ATOM 20629 C CA . MET G 1 24 ? 22.382 -23.169 85.140 1.000 32.910 24 MET GGG CA 1
ATOM 20630 C C . MET G 1 24 ? 23.667 -23.136 84.307 1.000 31.860 24 MET GGG C 1
ATOM 20631 O O . MET G 1 24 ? 24.332 -22.084 84.280 1.000 27.730 24 MET GGG O 1
ATOM 20645 N N . ARG G 1 25 ? 23.993 -24.237 83.629 1.000 29.480 25 ARG GGG N 1
ATOM 20646 C CA . ARG G 1 25 ? 25.205 -24.317 82.789 1.000 32.510 25 ARG GGG CA 1
ATOM 20647 C C . ARG G 1 25 ? 25.099 -23.337 81.614 1.000 30.800 25 ARG GGG C 1
ATOM 20648 O O . ARG G 1 25 ? 26.071 -22.621 81.360 1.000 31.150 25 ARG GGG O 1
ATOM 20669 N N . LEU G 1 26 ? 23.955 -23.273 80.924 1.000 27.300 26 LEU GGG N 1
ATOM 20670 C CA . LEU G 1 26 ? 23.783 -22.354 79.779 1.000 26.830 26 LEU GGG CA 1
ATOM 20671 C C . LEU G 1 26 ? 23.942 -20.909 80.238 1.000 26.300 26 LEU GGG C 1
ATOM 20672 O O . LEU G 1 26 ? 24.637 -20.142 79.532 1.000 26.060 26 LEU GGG O 1
ATOM 20688 N N . LYS G 1 27 ? 23.289 -20.548 81.332 1.000 28.030 27 LYS GGG N 1
ATOM 20689 C CA . LYS G 1 27 ? 23.319 -19.144 81.833 1.000 31.140 27 LYS GGG CA 1
ATOM 20690 C C . LYS G 1 27 ? 24.747 -18.782 82.230 1.000 32.530 27 LYS GGG C 1
ATOM 20691 O O . LYS G 1 27 ? 25.203 -17.654 81.918 1.000 31.090 27 LYS GGG O 1
ATOM 20710 N N . SER G 1 28 ? 25.453 -19.726 82.856 1.000 32.120 28 SER GGG N 1
ATOM 20711 C CA . SER G 1 28 ? 26.873 -19.514 83.221 1.000 33.350 28 SER GGG CA 1
ATOM 20712 C C . SER G 1 28 ? 27.714 -19.271 81.957 1.000 28.610 28 SER GGG C 1
ATOM 20713 O O . SER G 1 28 ? 28.495 -18.317 81.943 1.000 29.350 28 SER GGG O 1
ATOM 20721 N N . ASP G 1 29 ? 27.492 -20.035 80.890 1.000 29.370 29 ASP GGG N 1
ATOM 20722 C CA . ASP G 1 29 ? 28.286 -19.942 79.646 1.000 31.990 29 ASP GGG CA 1
ATOM 20723 C C . ASP G 1 29 ? 27.991 -18.640 78.890 1.000 35.860 29 ASP GGG C 1
ATOM 20724 O O . ASP G 1 29 ? 28.958 -18.032 78.344 1.000 32.590 29 ASP GGG O 1
ATOM 20733 N N . LEU G 1 30 ? 26.714 -18.252 78.819 1.000 32.960 30 LEU GGG N 1
ATOM 20734 C CA . LEU G 1 30 ? 26.281 -17.025 78.104 1.000 32.170 30 LEU GGG CA 1
ATOM 20735 C C . LEU G 1 30 ? 26.688 -15.757 78.842 1.000 32.430 30 LEU GGG C 1
ATOM 20736 O O . LEU G 1 30 ? 27.055 -14.817 78.125 1.000 40.210 30 LEU GGG O 1
ATOM 20752 N N . PHE G 1 31 ? 26.621 -15.732 80.173 1.000 35.970 31 PHE GGG N 1
ATOM 20753 C CA . PHE G 1 31 ? 26.667 -14.490 80.999 1.000 40.650 31 PHE GGG CA 1
ATOM 20754 C C . PHE G 1 31 ? 27.993 -14.330 81.767 1.000 46.480 31 PHE GGG C 1
ATOM 20755 O O . PHE G 1 31 ? 28.458 -13.184 81.804 1.000 44.900 31 PHE GGG O 1
ATOM 20772 N N . ASN G 1 32 ? 28.600 -15.388 82.312 1.000 51.350 32 ASN GGG N 1
ATOM 20773 C CA . ASN G 1 32 ? 29.832 -15.280 83.162 1.000 54.820 32 ASN GGG CA 1
ATOM 20774 C C . ASN G 1 32 ? 31.116 -15.315 82.327 1.000 61.010 32 ASN GGG C 1
ATOM 20775 O O . ASN G 1 32 ? 32.100 -14.708 82.779 1.000 70.300 32 ASN GGG O 1
ATOM 20786 N N . ARG G 1 33 ? 31.117 -15.982 81.168 1.000 64.560 33 ARG GGG N 1
ATOM 20787 C CA . ARG G 1 33 ? 32.347 -16.300 80.387 1.000 75.150 33 ARG GGG CA 1
ATOM 20788 C C . ARG G 1 33 ? 32.784 -15.147 79.460 1.000 84.530 33 ARG GGG C 1
ATOM 20789 O O . ARG G 1 33 ? 33.908 -15.279 78.926 1.000 79.720 33 ARG GGG O 1
ATOM 20810 N N . SER G 1 34 ? 31.994 -14.067 79.271 1.000 90.310 34 SER GGG N 1
ATOM 20811 C CA . SER G 1 34 ? 32.314 -12.948 78.327 1.000 81.590 34 SER GGG CA 1
ATOM 20812 C C . SER G 1 34 ? 31.997 -11.580 78.934 1.000 74.530 34 SER GGG C 1
ATOM 20813 O O . SER G 1 34 ? 31.237 -11.514 79.906 1.000 63.180 34 SER GGG O 1
ATOM 20821 N N . PRO G 1 35 ? 32.563 -10.449 78.408 1.000 73.960 35 PRO GGG N 1
ATOM 20822 C CA . PRO G 1 35 ? 32.113 -9.106 78.790 1.000 68.500 35 PRO GGG CA 1
ATOM 20823 C C . PRO G 1 35 ? 30.691 -8.843 78.281 1.000 59.180 35 PRO GGG C 1
ATOM 20824 O O . PRO G 1 35 ? 30.226 -9.580 77.398 1.000 50.720 35 PRO GGG O 1
ATOM 20835 N N . MET G 1 36 ? 30.022 -7.826 78.838 1.000 57.220 36 MET GGG N 1
ATOM 20836 C CA A MET G 1 36 ? 28.621 -7.563 78.398 0.500 58.900 36 MET GGG CA 1
ATOM 20837 C CA B MET G 1 36 ? 28.645 -7.413 78.444 0.500 57.160 36 MET GGG CA 1
ATOM 20838 C C . MET G 1 36 ? 28.689 -7.044 76.949 1.000 51.040 36 MET GGG C 1
ATOM 20839 O O . MET G 1 36 ? 29.738 -6.451 76.510 1.000 46.150 36 MET GGG O 1
ATOM 20865 N N . TYR G 1 37 ? 27.659 -7.399 76.197 1.000 43.020 37 TYR GGG N 1
ATOM 20866 C CA . TYR G 1 37 ? 27.419 -6.857 74.845 1.000 40.040 37 TYR GGG CA 1
ATOM 20867 C C . TYR G 1 37 ? 27.448 -5.339 74.975 1.000 38.320 37 TYR GGG C 1
ATOM 20868 O O . TYR G 1 37 ? 26.730 -4.794 75.812 1.000 38.180 37 TYR GGG O 1
ATOM 20886 N N . PRO G 1 38 ? 28.273 -4.609 74.196 1.000 33.090 38 PRO GGG N 1
ATOM 20887 C CA . PRO G 1 38 ? 28.376 -3.153 74.340 1.000 32.690 38 PRO GGG CA 1
ATOM 20888 C C . PRO G 1 38 ? 27.305 -2.357 73.579 1.000 28.840 38 PRO GGG C 1
ATOM 20889 O O . PRO G 1 38 ? 27.467 -1.136 73.398 1.000 28.770 38 PRO GGG O 1
ATOM 20900 N N . GLY G 1 39 ? 26.263 -3.042 73.123 1.000 30.570 39 GLY GGG N 1
ATOM 20901 C CA . GLY G 1 39 ? 25.174 -2.461 72.328 1.000 28.070 39 GLY GGG CA 1
ATOM 20902 C C . GLY G 1 39 ? 25.536 -2.378 70.854 1.000 29.690 39 GLY GGG C 1
ATOM 20903 O O . GLY G 1 39 ? 26.678 -2.676 70.437 1.000 29.880 39 GLY GGG O 1
ATOM 20907 N N . PRO G 1 40 ? 24.568 -1.953 70.012 1.000 28.520 40 PRO GGG N 1
ATOM 20908 C CA . PRO G 1 40 ? 24.764 -1.919 68.573 1.000 26.390 40 PRO GGG CA 1
ATOM 20909 C C . PRO G 1 40 ? 25.731 -0.816 68.143 1.000 25.990 40 PRO GGG C 1
ATOM 20910 O O . PRO G 1 40 ? 25.992 0.120 68.900 1.000 27.830 40 PRO GGG O 1
ATOM 20921 N N . THR G 1 41 ? 26.277 -0.983 66.943 1.000 27.520 41 THR GGG N 1
ATOM 20922 C CA . THR G 1 41 ? 27.185 -0.027 66.277 1.000 30.500 41 THR GGG CA 1
ATOM 20923 C C . THR G 1 41 ? 26.829 0.095 64.790 1.000 28.700 41 THR GGG C 1
ATOM 20924 O O . THR G 1 41 ? 26.071 -0.734 64.271 1.000 30.040 41 THR GGG O 1
ATOM 20935 N N . LYS G 1 42 ? 27.392 1.097 64.128 1.000 31.250 42 LYS GGG N 1
ATOM 20936 C CA . LYS G 1 42 ? 27.314 1.296 62.649 1.000 38.250 42 LYS GGG CA 1
ATOM 20937 C C . LYS G 1 42 ? 27.698 0.003 61.918 1.000 34.910 42 LYS GGG C 1
ATOM 20938 O O . LYS G 1 42 ? 27.001 -0.324 60.918 1.000 29.750 42 LYS GGG O 1
ATOM 20957 N N . ASP G 1 43 ? 28.723 -0.703 62.420 1.000 35.240 43 ASP GGG N 1
ATOM 20958 C CA . ASP G 1 43 ? 29.260 -1.939 61.789 1.000 37.910 43 ASP GGG CA 1
ATOM 20959 C C . ASP G 1 43 ? 28.414 -3.136 62.171 1.000 36.750 43 ASP GGG C 1
ATOM 20960 O O . ASP G 1 43 ? 28.383 -4.011 61.344 1.000 36.010 43 ASP GGG O 1
ATOM 20969 N N . ASP G 1 44 ? 27.702 -3.141 63.309 1.000 33.080 44 ASP GGG N 1
ATOM 20970 C CA . ASP G 1 44 ? 26.821 -4.268 63.734 1.000 32.600 44 ASP GGG CA 1
ATOM 20971 C C . ASP G 1 44 ? 25.465 -3.725 64.228 1.000 28.280 44 ASP GGG C 1
ATOM 20972 O O . ASP G 1 44 ? 25.163 -3.778 65.420 1.000 29.250 44 ASP GGG O 1
ATOM 20981 N N . PRO G 1 45 ? 24.606 -3.208 63.322 1.000 31.760 45 PRO GGG N 1
ATOM 20982 C CA . PRO G 1 45 ? 23.322 -2.606 63.699 1.000 31.830 45 PRO GGG CA 1
ATOM 20983 C C . PRO G 1 45 ? 22.277 -3.671 64.023 1.000 34.510 45 PRO GGG C 1
ATOM 20984 O O . PRO G 1 45 ? 22.472 -4.847 63.749 1.000 28.290 45 PRO GGG O 1
ATOM 20995 N N . LEU G 1 46 ? 21.196 -3.220 64.657 1.000 28.790 46 LEU GGG N 1
ATOM 20996 C CA A LEU G 1 46 ? 20.108 -4.037 65.240 0.500 28.560 46 LEU GGG CA 1
ATOM 20997 C CA B LEU G 1 46 ? 20.113 -4.098 65.145 0.500 30.590 46 LEU GGG CA 1
ATOM 20998 C C . LEU G 1 46 ? 18.784 -3.447 64.731 1.000 28.750 46 LEU GGG C 1
ATOM 20999 O O . LEU G 1 46 ? 18.723 -2.209 64.607 1.000 27.610 46 LEU GGG O 1
ATOM 21029 N N . THR G 1 47 ? 17.806 -4.282 64.448 1.000 26.790 47 THR GGG N 1
ATOM 21030 C CA . THR G 1 47 ? 16.403 -3.871 64.236 1.000 30.390 47 THR GGG CA 1
ATOM 21031 C C . THR G 1 47 ? 15.649 -4.344 65.469 1.000 27.310 47 THR GGG C 1
ATOM 21032 O O . THR G 1 47 ? 15.660 -5.562 65.762 1.000 28.140 47 THR GGG O 1
ATOM 21043 N N . VAL G 1 48 ? 14.905 -3.447 66.087 1.000 23.920 48 VAL GGG N 1
ATOM 21044 C CA . VAL G 1 48 ? 13.983 -3.800 67.206 1.000 23.440 48 VAL GGG CA 1
ATOM 21045 C C . VAL G 1 48 ? 12.553 -3.769 66.679 1.000 26.230 48 VAL GGG C 1
ATOM 21046 O O . VAL G 1 48 ? 12.165 -2.761 66.098 1.000 26.270 48 VAL GGG O 1
ATOM 21059 N N . THR G 1 49 ? 11.786 -4.818 66.920 1.000 25.730 49 THR GGG N 1
ATOM 21060 C CA . THR G 1 49 ? 10.366 -4.861 66.542 1.000 25.010 49 THR GGG CA 1
ATOM 21061 C C . THR G 1 49 ? 9.602 -4.384 67.782 1.000 27.190 49 THR GGG C 1
ATOM 21062 O O . THR G 1 49 ? 9.892 -4.903 68.887 1.000 26.510 49 THR GGG O 1
ATOM 21073 N N . LEU G 1 50 ? 8.671 -3.445 67.595 1.000 23.480 50 LEU GGG N 1
ATOM 21074 C CA . LEU G 1 50 ? 7.809 -2.888 68.677 1.000 23.280 50 LEU GGG CA 1
ATOM 21075 C C . LEU G 1 50 ? 6.346 -3.101 68.341 1.000 26.540 50 LEU GGG C 1
ATOM 21076 O O . LEU G 1 50 ? 5.962 -2.908 67.160 1.000 25.890 50 LEU GGG O 1
ATOM 21092 N N . GLY G 1 51 ? 5.550 -3.401 69.374 1.000 25.950 51 GLY GGG N 1
ATOM 21093 C CA . GLY G 1 51 ? 4.093 -3.366 69.254 1.000 25.720 51 GLY GGG CA 1
ATOM 21094 C C . GLY G 1 51 ? 3.492 -3.050 70.608 1.000 23.830 51 GLY GGG C 1
ATOM 21095 O O . GLY G 1 51 ? 4.125 -3.369 71.615 1.000 23.850 51 GLY GGG O 1
ATOM 21099 N N . PHE G 1 52 ? 2.353 -2.395 70.611 1.000 22.720 52 PHE GGG N 1
ATOM 21100 C CA . PHE G 1 52 ? 1.643 -1.996 71.844 1.000 23.250 52 PHE GGG CA 1
ATOM 21101 C C . PHE G 1 52 ? 0.373 -2.775 72.005 1.000 22.280 52 PHE GGG C 1
ATOM 21102 O O . PHE G 1 52 ? -0.381 -2.935 71.005 1.000 25.690 52 PHE GGG O 1
ATOM 21119 N N . THR G 1 53 ? 0.099 -3.134 73.267 1.000 23.450 53 THR GGG N 1
ATOM 21120 C CA . THR G 1 53 ? -1.203 -3.613 73.751 1.000 21.910 53 THR GGG CA 1
ATOM 21121 C C . THR G 1 53 ? -1.768 -2.550 74.700 1.000 23.100 53 THR GGG C 1
ATOM 21122 O O . THR G 1 53 ? -1.229 -2.400 75.787 1.000 23.150 53 THR GGG O 1
ATOM 21133 N N . LEU G 1 54 ? -2.743 -1.768 74.240 1.000 22.700 54 LEU GGG N 1
ATOM 21134 C CA . LEU G 1 54 ? -3.307 -0.662 75.064 1.000 24.230 54 LEU GGG CA 1
ATOM 21135 C C . LEU G 1 54 ? -4.350 -1.256 76.009 1.000 22.100 54 LEU GGG C 1
ATOM 21136 O O . LEU G 1 54 ? -5.379 -1.795 75.535 1.000 23.890 54 LEU GGG O 1
ATOM 21152 N N . GLN G 1 55 ? -4.110 -1.094 77.315 1.000 23.690 55 GLN GGG N 1
ATOM 21153 C CA . GLN G 1 55 ? -5.004 -1.626 78.368 1.000 24.760 55 GLN GGG CA 1
ATOM 21154 C C . GLN G 1 55 ? -5.994 -0.551 78.806 1.000 24.170 55 GLN GGG C 1
ATOM 21155 O O . GLN G 1 55 ? -7.146 -0.930 79.136 1.000 23.670 55 GLN GGG O 1
ATOM 21169 N N . ASP G 1 56 ? -5.571 0.714 78.933 1.000 21.990 56 ASP GGG N 1
ATOM 21170 C CA . ASP G 1 56 ? -6.491 1.710 79.528 1.000 22.250 56 ASP GGG CA 1
ATOM 21171 C C . ASP G 1 56 ? -5.978 3.113 79.272 1.000 23.590 56 ASP GGG C 1
ATOM 21172 O O . ASP G 1 56 ? -4.777 3.348 79.423 1.000 22.940 56 ASP GGG O 1
ATOM 21181 N N . ILE G 1 57 ? -6.878 4.013 78.880 1.000 23.350 57 ILE GGG N 1
ATOM 21182 C CA . ILE G 1 57 ? -6.662 5.477 79.098 1.000 22.070 57 ILE GGG CA 1
ATOM 21183 C C . ILE G 1 57 ? -7.255 5.753 80.494 1.000 23.190 57 ILE GGG C 1
ATOM 21184 O O . ILE G 1 57 ? -8.458 5.695 80.669 1.000 24.500 57 ILE GGG O 1
ATOM 21200 N N . VAL G 1 58 ? -6.387 5.964 81.469 1.000 22.070 58 VAL GGG N 1
ATOM 21201 C CA A VAL G 1 58 ? -6.707 6.025 82.924 0.500 22.210 58 VAL GGG CA 1
ATOM 21202 C CA B VAL G 1 58 ? -6.830 5.969 82.884 0.500 24.450 58 VAL GGG CA 1
ATOM 21203 C C . VAL G 1 58 ? -7.278 7.389 83.269 1.000 26.140 58 VAL GGG C 1
ATOM 21204 O O . VAL G 1 58 ? -8.287 7.458 83.984 1.000 28.660 58 VAL GGG O 1
ATOM 21228 N N . LYS G 1 59 ? -6.586 8.424 82.818 1.000 25.320 59 LYS GGG N 1
ATOM 21229 C CA . LYS G 1 59 ? -6.819 9.782 83.360 1.000 27.550 59 LYS GGG CA 1
ATOM 21230 C C . LYS G 1 59 ? -6.496 10.828 82.306 1.000 29.330 59 LYS GGG C 1
ATOM 21231 O O . LYS G 1 59 ? -5.543 10.681 81.525 1.000 23.230 59 LYS GGG O 1
ATOM 21250 N N . VAL G 1 60 ? -7.231 11.908 82.375 1.000 24.090 60 VAL GGG N 1
ATOM 21251 C CA A VAL G 1 60 ? -6.998 13.096 81.514 0.700 27.430 60 VAL GGG CA 1
ATOM 21252 C CA B VAL G 1 60 ? -7.060 13.108 81.515 0.300 25.780 60 VAL GGG CA 1
ATOM 21253 C C . VAL G 1 60 ? -6.863 14.285 82.466 1.000 26.150 60 VAL GGG C 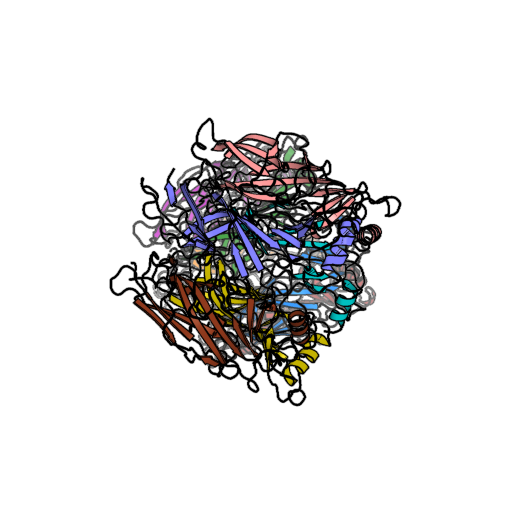1
ATOM 21254 O O . VAL G 1 60 ? -7.586 14.308 83.505 1.000 24.670 60 VAL GGG O 1
ATOM 21278 N N . ASP G 1 61 ? -5.986 15.223 82.142 1.000 22.270 61 ASP GGG N 1
ATOM 21279 C CA . ASP G 1 61 ? -5.825 16.457 82.955 1.000 23.600 61 ASP GGG CA 1
ATOM 21280 C C . ASP G 1 61 ? -5.926 17.652 82.030 1.000 25.400 61 ASP GGG C 1
ATOM 21281 O O . ASP G 1 61 ? -4.931 17.996 81.343 1.000 22.110 61 ASP GGG O 1
ATOM 21290 N N . SER G 1 62 ? -7.083 18.324 82.034 1.000 25.610 62 SER GGG N 1
ATOM 21291 C CA . SER G 1 62 ? -7.331 19.500 81.161 1.000 26.420 62 SER GGG CA 1
ATOM 21292 C C . SER G 1 62 ? -6.634 20.732 81.728 1.000 27.300 62 SER GGG C 1
ATOM 21293 O O . SER G 1 62 ? -6.566 21.717 80.977 1.000 27.410 62 SER GGG O 1
ATOM 21301 N N . SER G 1 63 ? -6.121 20.734 82.968 1.000 26.030 63 SER GGG N 1
ATOM 21302 C CA A SER G 1 63 ? -5.373 21.912 83.483 0.500 29.320 63 SER GGG CA 1
ATOM 21303 C CA B SER G 1 63 ? -5.354 21.889 83.508 0.500 28.440 63 SER GGG CA 1
ATOM 21304 C C . SER G 1 63 ? -3.930 21.898 82.952 1.000 27.110 63 SER GGG C 1
ATOM 21305 O O . SER G 1 63 ? -3.329 22.961 82.918 1.000 28.860 63 SER GGG O 1
ATOM 21319 N N . THR G 1 64 ? -3.399 20.716 82.605 1.000 24.690 64 THR GGG N 1
ATOM 21320 C CA . THR G 1 64 ? -1.972 20.539 82.234 1.000 23.800 64 THR GGG CA 1
ATOM 21321 C C . THR G 1 64 ? -1.807 19.989 80.821 1.000 21.450 64 THR GGG C 1
ATOM 21322 O O . THR G 1 64 ? -0.631 19.966 80.364 1.000 24.990 64 THR GGG O 1
ATOM 21333 N N . ASN G 1 65 ? -2.876 19.517 80.149 1.000 23.570 65 ASN GGG N 1
ATOM 21334 C CA . ASN G 1 65 ? -2.784 18.778 78.872 1.000 24.250 65 ASN GGG CA 1
ATOM 21335 C C . ASN G 1 65 ? -1.783 17.616 79.035 1.000 23.040 65 ASN GGG C 1
ATOM 21336 O O . ASN G 1 65 ? -0.814 17.500 78.240 1.000 20.590 65 ASN GGG O 1
ATOM 21347 N N . GLU G 1 66 ? -2.088 16.770 79.991 1.000 20.980 66 GLU GGG N 1
ATOM 21348 C CA . GLU G 1 66 ? -1.465 15.455 80.195 1.000 20.560 66 GLU GGG CA 1
ATOM 21349 C C . GLU G 1 66 ? -2.533 14.381 80.164 1.000 21.570 66 GLU GGG C 1
ATOM 21350 O O . GLU G 1 66 ? -3.574 14.544 80.812 1.000 23.870 66 GLU GGG O 1
ATOM 21362 N N . VAL G 1 67 ? -2.199 13.252 79.543 1.000 20.970 67 VAL GGG N 1
ATOM 21363 C CA . VAL G 1 67 ? -3.054 12.045 79.566 1.000 20.010 67 VAL GGG CA 1
ATOM 21364 C C . VAL G 1 67 ? -2.222 10.868 80.040 1.000 22.780 67 VAL GGG C 1
ATOM 21365 O O . VAL G 1 67 ? -1.035 10.842 79.705 1.000 20.620 67 VAL GGG O 1
ATOM 21378 N N . ASP G 1 68 ? -2.864 9.927 80.728 1.000 21.460 68 ASP GGG N 1
ATOM 21379 C CA . ASP G 1 68 ? -2.144 8.773 81.303 1.000 22.420 68 ASP GGG CA 1
ATOM 21380 C C . ASP G 1 68 ? -2.652 7.511 80.636 1.000 22.760 68 ASP GGG C 1
ATOM 21381 O O . ASP G 1 68 ? -3.872 7.293 80.636 1.000 24.350 68 ASP GGG O 1
ATOM 21390 N N . LEU G 1 69 ? -1.714 6.710 80.085 1.000 22.400 69 LEU GGG N 1
ATOM 21391 C CA . LEU G 1 69 ? -1.999 5.427 79.429 1.000 19.370 69 LEU GGG CA 1
ATOM 21392 C C . LEU G 1 69 ? -1.422 4.305 80.274 1.000 19.350 69 LEU GGG C 1
ATOM 21393 O O . LEU G 1 69 ? -0.382 4.505 80.899 1.000 21.600 69 LEU GGG O 1
ATOM 21409 N N . VAL G 1 70 ? -2.079 3.154 80.230 1.000 21.030 70 VAL GGG N 1
ATOM 21410 C CA . VAL G 1 70 ? -1.529 1.864 80.732 1.000 21.300 70 VAL GGG CA 1
ATOM 21411 C C . VAL G 1 70 ? -1.494 0.914 79.536 1.000 21.920 70 VAL GGG C 1
ATOM 21412 O O . VAL G 1 70 ? -2.526 0.765 78.824 1.000 20.790 70 VAL GGG O 1
ATOM 21425 N N . TYR G 1 71 ? -0.333 0.342 79.268 1.000 21.850 71 TYR GGG N 1
ATOM 21426 C CA . TYR G 1 71 ? -0.142 -0.545 78.093 1.000 20.860 71 TYR GGG CA 1
ATOM 21427 C C . TYR G 1 71 ? 1.010 -1.504 78.399 1.000 25.030 71 TYR GGG C 1
ATOM 21428 O O . TYR G 1 71 ? 1.767 -1.296 79.408 1.000 22.660 71 TYR GGG O 1
ATOM 21446 N N . TYR G 1 72 ? 1.155 -2.538 77.572 1.000 24.720 72 TYR GGG N 1
ATOM 21447 C CA . TYR G 1 72 ? 2.455 -3.260 77.528 1.000 23.560 72 TYR GGG CA 1
ATOM 21448 C C . TYR G 1 72 ? 3.003 -3.246 76.121 1.000 23.040 72 TYR GGG C 1
ATOM 21449 O O . TYR G 1 72 ? 2.219 -3.240 75.111 1.000 25.530 72 TYR GGG O 1
ATOM 21467 N N . GLU G 1 73 ? 4.325 -3.121 76.072 1.000 22.910 73 GLU GGG N 1
ATOM 21468 C CA . GLU G 1 73 ? 5.090 -2.846 74.830 1.000 24.040 73 GLU GGG CA 1
ATOM 21469 C C . GLU G 1 73 ? 5.903 -4.111 74.513 1.000 27.080 73 GLU GGG C 1
ATOM 21470 O O . GLU G 1 73 ? 6.840 -4.396 75.288 1.000 27.030 73 GLU GGG O 1
ATOM 21482 N N . GLN G 1 74 ? 5.596 -4.789 73.424 1.000 25.480 74 GLN GGG N 1
ATOM 21483 C CA . GLN G 1 74 ? 6.370 -5.973 72.983 1.000 27.990 74 GLN GGG CA 1
ATOM 21484 C C . GLN G 1 74 ? 7.617 -5.480 72.246 1.000 26.840 74 GLN GGG C 1
ATOM 21485 O O . GLN G 1 74 ? 7.484 -4.757 71.247 1.000 26.210 74 GLN GGG O 1
ATOM 21499 N N . GLN G 1 75 ? 8.809 -5.887 72.713 1.000 22.990 75 GLN GGG N 1
ATOM 21500 C CA . GLN G 1 75 ? 10.106 -5.512 72.117 1.000 24.170 75 GLN GGG CA 1
ATOM 21501 C C . GLN G 1 75 ? 10.765 -6.823 71.650 1.000 26.640 75 GLN GGG C 1
ATOM 21502 O O . GLN G 1 75 ? 10.753 -7.768 72.444 1.000 25.490 75 GLN GGG O 1
ATOM 21516 N N . ARG G 1 76 ? 11.338 -6.857 70.458 1.000 25.020 76 ARG GGG N 1
ATOM 21517 C CA . ARG G 1 76 ? 12.002 -8.102 69.979 1.000 27.550 76 ARG GGG CA 1
ATOM 21518 C C . ARG G 1 76 ? 13.265 -7.693 69.243 1.000 26.990 76 ARG GGG C 1
ATOM 21519 O O . ARG G 1 76 ? 13.245 -6.725 68.448 1.000 22.460 76 ARG GGG O 1
ATOM 21540 N N . TRP G 1 77 ? 14.366 -8.396 69.516 1.000 27.330 77 TRP GGG N 1
ATOM 21541 C CA . TRP G 1 77 ? 15.638 -8.175 68.799 1.000 24.140 77 TRP GGG CA 1
ATOM 21542 C C . TRP G 1 77 ? 16.426 -9.492 68.808 1.000 26.580 77 TRP GGG C 1
ATOM 21543 O O . TRP G 1 77 ? 15.920 -10.473 69.354 1.000 26.680 77 TRP GGG O 1
ATOM 21564 N N . LYS G 1 78 ? 17.576 -9.506 68.146 1.000 27.910 78 LYS GGG N 1
ATOM 21565 C CA . LYS G 1 78 ? 18.389 -10.740 67.990 1.000 29.700 78 LYS GGG CA 1
ATOM 21566 C C . LYS G 1 78 ? 19.867 -10.396 68.077 1.000 28.350 78 LYS GGG C 1
ATOM 21567 O O . LYS G 1 78 ? 20.315 -9.490 67.335 1.000 29.700 78 LYS GGG O 1
ATOM 21586 N N . LEU G 1 79 ? 20.588 -11.098 68.952 1.000 30.430 79 LEU GGG N 1
ATOM 21587 C CA . LEU G 1 79 ? 22.070 -11.014 69.078 1.000 29.820 79 LEU GGG CA 1
ATOM 21588 C C . LEU G 1 79 ? 22.708 -12.375 68.754 1.000 30.510 79 LEU GGG C 1
ATOM 21589 O O . LEU G 1 79 ? 22.287 -13.408 69.313 1.000 29.200 79 LEU GGG O 1
ATOM 21605 N N . ASN G 1 80 ? 23.725 -12.375 67.889 1.000 31.090 80 ASN GGG N 1
ATOM 21606 C CA . ASN G 1 80 ? 24.537 -13.607 67.629 1.000 36.010 80 ASN GGG CA 1
ATOM 21607 C C . ASN G 1 80 ? 25.181 -14.095 68.937 1.000 32.360 80 ASN GGG C 1
ATOM 21608 O O . ASN G 1 80 ? 25.252 -15.317 69.150 1.000 33.710 80 ASN GGG O 1
ATOM 21619 N N . SER G 1 81 ? 25.575 -13.172 69.812 1.000 32.070 81 SER GGG N 1
ATOM 21620 C CA . SER G 1 81 ? 26.206 -13.454 71.130 1.000 35.520 81 SER GGG CA 1
ATOM 21621 C C . SER G 1 81 ? 25.247 -14.180 72.085 1.000 35.300 81 SER GGG C 1
ATOM 21622 O O . SER G 1 81 ? 25.754 -14.718 73.062 1.000 33.080 81 SER GGG O 1
ATOM 21630 N N . LEU G 1 82 ? 23.939 -14.262 71.822 1.000 27.660 82 LEU GGG N 1
ATOM 21631 C CA . LEU G 1 82 ? 23.011 -14.998 72.715 1.000 27.540 82 LEU GGG CA 1
ATOM 21632 C C . LEU G 1 82 ? 22.643 -16.342 72.101 1.000 29.740 82 LEU GGG C 1
ATOM 21633 O O . LEU G 1 82 ? 21.748 -16.988 72.671 1.000 32.150 82 LEU GGG O 1
ATOM 21649 N N . MET G 1 83 ? 23.350 -16.786 71.037 1.000 32.370 83 MET GGG N 1
ATOM 21650 C CA . MET G 1 83 ? 23.032 -18.072 70.376 1.000 36.060 83 MET GGG CA 1
ATOM 21651 C C . MET G 1 83 ? 23.669 -19.225 71.154 1.000 33.430 83 MET GGG C 1
ATOM 21652 O O . MET G 1 83 ? 24.734 -19.041 71.786 1.000 31.200 83 MET GGG O 1
ATOM 21666 N N . TRP G 1 84 ? 22.979 -20.350 71.163 1.000 34.300 84 TRP GGG N 1
ATOM 21667 C CA . TRP G 1 84 ? 23.533 -21.629 71.659 1.000 35.450 84 TRP GGG CA 1
ATOM 21668 C C . TRP G 1 84 ? 22.972 -22.758 70.823 1.000 37.340 84 TRP GGG C 1
ATOM 21669 O O . TRP G 1 84 ? 21.942 -22.556 70.124 1.000 36.690 84 TRP GGG O 1
ATOM 21690 N N . ASP G 1 85 ? 23.658 -23.896 70.895 1.000 39.800 85 ASP GGG N 1
ATOM 21691 C CA . ASP G 1 85 ? 23.206 -25.176 70.299 1.000 39.190 85 ASP GGG CA 1
ATOM 21692 C C . ASP G 1 85 ? 22.405 -25.921 71.353 1.000 39.410 85 ASP GGG C 1
ATOM 21693 O O . ASP G 1 85 ? 22.996 -26.370 72.340 1.000 38.160 85 ASP GGG O 1
ATOM 21702 N N . PRO G 1 86 ? 21.067 -26.092 71.217 1.000 35.780 86 PRO GGG N 1
ATOM 21703 C CA . PRO G 1 86 ? 20.293 -26.805 72.226 1.000 38.600 86 PRO GGG CA 1
ATOM 21704 C C . PRO G 1 86 ? 20.774 -28.233 72.540 1.000 43.270 86 PRO GGG C 1
ATOM 21705 O O . PRO G 1 86 ? 20.486 -28.704 73.644 1.000 40.190 86 PRO GGG O 1
ATOM 21716 N N . ASN G 1 87 ? 21.425 -28.898 71.577 1.000 44.730 87 ASN GGG N 1
ATOM 21717 C CA A ASN G 1 87 ? 21.889 -30.302 71.758 0.500 45.130 87 ASN GGG CA 1
ATOM 21718 C CA B ASN G 1 87 ? 21.947 -30.293 71.711 0.500 44.620 87 ASN GGG CA 1
ATOM 21719 C C . ASN G 1 87 ? 22.982 -30.329 72.844 1.000 44.340 87 ASN GGG C 1
ATOM 21720 O O . ASN G 1 87 ? 23.091 -31.372 73.505 1.000 52.450 87 ASN GGG O 1
ATOM 21740 N N . GLU G 1 88 ? 23.722 -29.227 73.036 1.000 39.960 88 GLU GGG N 1
ATOM 21741 C CA . GLU G 1 88 ? 24.744 -29.105 74.113 1.000 42.640 88 GLU GGG CA 1
ATOM 21742 C C . GLU G 1 88 ? 24.159 -28.754 75.478 1.000 38.970 88 GLU GGG C 1
ATOM 21743 O O . GLU G 1 88 ? 24.959 -28.769 76.447 1.000 44.740 88 GLU GGG O 1
ATOM 21755 N N . TYR G 1 89 ? 22.859 -28.452 75.588 1.000 37.050 89 TYR GGG N 1
ATOM 21756 C CA . TYR G 1 89 ? 22.249 -27.924 76.837 1.000 38.330 89 TYR GGG CA 1
ATOM 21757 C C . TYR G 1 89 ? 20.903 -28.601 77.062 1.000 39.710 89 TYR GGG C 1
ATOM 21758 O O . TYR G 1 89 ? 19.901 -27.914 77.333 1.000 37.200 89 TYR GGG O 1
ATOM 21776 N N . GLY G 1 90 ? 20.878 -29.931 76.922 1.000 37.870 90 GLY GGG N 1
ATOM 21777 C CA . GLY G 1 90 ? 19.717 -30.776 77.241 1.000 39.880 90 GLY GGG CA 1
ATOM 21778 C C . GLY G 1 90 ? 18.471 -30.399 76.452 1.000 38.960 90 GLY GGG C 1
ATOM 21779 O O . GLY G 1 90 ? 17.411 -30.554 77.010 1.000 37.680 90 GLY GGG O 1
ATOM 21783 N N . ASN G 1 91 ? 18.617 -29.921 75.212 1.000 40.110 91 ASN GGG N 1
ATOM 21784 C CA . ASN G 1 91 ? 17.497 -29.564 74.292 1.000 44.980 91 ASN GGG CA 1
ATOM 21785 C C . ASN G 1 91 ? 16.748 -28.307 74.761 1.000 43.070 91 ASN GGG C 1
ATOM 21786 O O . ASN G 1 91 ? 15.606 -28.106 74.313 1.000 38.520 91 ASN GGG O 1
ATOM 21796 N N . ILE G 1 92 ? 17.372 -27.469 75.583 1.000 38.110 92 ILE GGG N 1
ATOM 21797 C CA . ILE G 1 92 ? 16.783 -26.151 75.970 1.000 33.820 92 ILE GGG CA 1
ATOM 21798 C C . ILE G 1 92 ? 16.756 -25.286 74.724 1.000 28.670 92 ILE GGG C 1
ATOM 21799 O O . ILE G 1 92 ? 17.830 -25.053 74.143 1.000 33.400 92 ILE GGG O 1
ATOM 21815 N N . THR G 1 93 ? 15.578 -24.797 74.343 1.000 29.890 93 THR GGG N 1
ATOM 21816 C CA . THR G 1 93 ? 15.406 -23.892 73.172 1.000 32.130 93 THR GGG CA 1
ATOM 21817 C C . THR G 1 93 ? 15.212 -22.425 73.591 1.000 27.020 93 THR GGG C 1
ATOM 21818 O O . THR G 1 93 ? 15.426 -21.563 72.720 1.000 30.140 93 THR GGG O 1
ATOM 21829 N N . ASP G 1 94 ? 14.796 -22.165 74.826 1.000 30.050 94 ASP GGG N 1
ATOM 21830 C CA . ASP G 1 94 ? 14.608 -20.778 75.330 1.000 35.120 94 ASP GGG CA 1
ATOM 21831 C C . ASP G 1 94 ? 14.689 -20.789 76.847 1.000 29.770 94 ASP GGG C 1
ATOM 21832 O O . ASP G 1 94 ? 14.582 -21.857 77.411 1.000 30.570 94 ASP GGG O 1
ATOM 21841 N N . PHE G 1 95 ? 14.857 -19.613 77.465 1.000 28.870 95 PHE GGG N 1
ATOM 21842 C CA . PHE G 1 95 ? 14.795 -19.464 78.934 1.000 27.280 95 PHE GGG CA 1
ATOM 21843 C C . PHE G 1 95 ? 14.366 -18.040 79.306 1.000 24.660 95 PHE GGG C 1
ATOM 21844 O O . PHE G 1 95 ? 14.674 -17.090 78.571 1.000 28.000 95 PHE GGG O 1
ATOM 21861 N N . ARG G 1 96 ? 13.759 -17.922 80.473 1.000 25.380 96 ARG GGG N 1
ATOM 21862 C CA . ARG G 1 96 ? 13.455 -16.614 81.120 1.000 27.520 96 ARG GGG CA 1
ATOM 21863 C C . ARG G 1 96 ? 14.694 -16.147 81.864 1.000 29.870 96 ARG GGG C 1
ATOM 21864 O O . ARG G 1 96 ? 15.356 -16.986 82.539 1.000 27.280 96 ARG GGG O 1
ATOM 21885 N N . THR G 1 97 ? 14.946 -14.846 81.874 1.000 25.560 97 THR GGG N 1
ATOM 21886 C CA . THR G 1 97 ? 16.099 -14.286 82.589 1.000 28.280 97 THR GGG CA 1
ATOM 21887 C C . THR G 1 97 ? 15.797 -12.847 82.980 1.000 27.540 97 THR GGG C 1
ATOM 21888 O O . THR G 1 97 ? 15.106 -12.148 82.209 1.000 23.690 97 THR GGG O 1
ATOM 21899 N N . SER G 1 98 ? 16.386 -12.425 84.086 1.000 26.580 98 SER GGG N 1
ATOM 21900 C CA . SER G 1 98 ? 16.350 -11.009 84.529 1.000 27.780 98 SER GGG CA 1
ATOM 21901 C C . SER G 1 98 ? 16.824 -10.118 83.377 1.000 30.710 98 SER GGG C 1
ATOM 21902 O O . SER G 1 98 ? 17.854 -10.438 82.736 1.000 29.700 98 SER GGG O 1
ATOM 21910 N N . ALA G 1 99 ? 16.105 -9.030 83.072 1.000 28.000 99 ALA GGG N 1
ATOM 21911 C CA . ALA G 1 99 ? 16.541 -8.062 82.044 1.000 31.890 99 ALA GGG CA 1
ATOM 21912 C C . ALA G 1 99 ? 17.852 -7.384 82.459 1.000 31.450 99 ALA GGG C 1
ATOM 21913 O O . ALA G 1 99 ? 18.535 -6.899 81.559 1.000 31.930 99 ALA GGG O 1
ATOM 21920 N N . ALA G 1 100 ? 18.268 -7.421 83.719 1.000 31.360 100 ALA GGG N 1
ATOM 21921 C CA . ALA G 1 100 ? 19.610 -6.945 84.138 1.000 33.660 100 ALA GGG CA 1
ATOM 21922 C C . ALA G 1 100 ? 20.723 -7.822 83.542 1.000 34.610 100 ALA GGG C 1
ATOM 21923 O O . ALA G 1 100 ? 21.845 -7.335 83.458 1.000 35.610 100 ALA GGG O 1
ATOM 21930 N N . ASP G 1 101 ? 20.433 -9.064 83.154 1.000 32.510 101 ASP GGG N 1
ATOM 21931 C CA . ASP G 1 101 ? 21.451 -10.017 82.657 1.000 32.050 101 ASP GGG CA 1
ATOM 21932 C C . ASP G 1 101 ? 21.867 -9.680 81.227 1.000 34.550 101 ASP GGG C 1
ATOM 21933 O O . ASP G 1 101 ? 22.893 -10.225 80.784 1.000 30.290 101 ASP GGG O 1
ATOM 21942 N N . ILE G 1 102 ? 21.096 -8.869 80.501 1.000 27.820 102 ILE GGG N 1
ATOM 21943 C CA . ILE G 1 102 ? 21.247 -8.705 79.038 1.000 28.060 102 ILE GGG CA 1
ATOM 21944 C C . ILE G 1 102 ? 21.196 -7.219 78.730 1.000 29.850 102 ILE GGG C 1
ATOM 21945 O O . ILE G 1 102 ? 20.595 -6.450 79.526 1.000 27.350 102 ILE GGG O 1
ATOM 21961 N N . TRP G 1 103 ? 21.697 -6.881 77.570 1.000 27.020 103 TRP GGG N 1
ATOM 21962 C CA . TRP G 1 103 ? 21.465 -5.567 76.946 1.000 27.090 103 TRP GGG CA 1
ATOM 21963 C C . TRP G 1 103 ? 19.976 -5.478 76.620 1.000 27.330 103 TRP GGG C 1
ATOM 21964 O O . TRP G 1 103 ? 19.378 -6.490 76.148 1.000 26.200 103 TRP GGG O 1
ATOM 21985 N N . THR G 1 104 ? 19.389 -4.301 76.846 1.000 27.610 104 THR GGG N 1
ATOM 21986 C CA . THR G 1 104 ? 17.999 -3.996 76.416 1.000 27.850 104 THR GGG CA 1
ATOM 21987 C C . THR G 1 104 ? 18.022 -2.640 75.723 1.000 26.630 104 THR GGG C 1
ATOM 21988 O O . THR G 1 104 ? 18.837 -1.773 76.065 1.000 24.930 104 THR GGG O 1
ATOM 21999 N N . PRO G 1 105 ? 17.177 -2.444 74.698 1.000 25.720 105 PRO GGG N 1
ATOM 22000 C CA . PRO G 1 105 ? 17.182 -1.188 73.958 1.000 26.130 105 PRO GGG CA 1
ATOM 22001 C C . PRO G 1 105 ? 16.614 -0.066 74.833 1.000 25.070 105 PRO GGG C 1
ATOM 22002 O O . PRO G 1 105 ? 15.702 -0.321 75.602 1.000 25.940 105 PRO GGG O 1
ATOM 22013 N N . ASP G 1 106 ? 17.119 1.140 74.607 1.000 25.110 106 ASP GGG N 1
ATOM 22014 C CA . ASP G 1 106 ? 16.711 2.374 75.337 1.000 25.770 106 ASP GGG CA 1
ATOM 22015 C C . ASP G 1 106 ? 15.465 2.992 74.693 1.000 20.990 106 ASP GGG C 1
ATOM 22016 O O . ASP G 1 106 ? 15.497 4.235 74.445 1.000 23.240 106 ASP GGG O 1
ATOM 22025 N N . ILE G 1 107 ? 14.409 2.213 74.480 1.000 23.990 107 ILE GGG N 1
ATOM 22026 C CA . ILE G 1 107 ? 13.153 2.712 73.842 1.000 24.020 107 ILE GGG CA 1
ATOM 22027 C C . ILE G 1 107 ? 12.491 3.684 74.830 1.000 26.210 107 ILE GGG C 1
ATOM 22028 O O . ILE G 1 107 ? 12.196 3.286 75.941 1.000 26.110 107 ILE GGG O 1
ATOM 22044 N N . THR G 1 108 ? 12.305 4.931 74.405 1.000 23.200 108 THR GGG N 1
ATOM 22045 C CA . THR G 1 108 ? 11.914 6.078 75.236 1.000 25.150 108 THR GGG CA 1
ATOM 22046 C C . THR G 1 108 ? 10.710 6.749 74.580 1.000 23.280 108 THR GGG C 1
ATOM 22047 O O . THR G 1 108 ? 10.745 6.969 73.352 1.000 20.900 108 THR GGG O 1
ATOM 22058 N N . ALA G 1 109 ? 9.728 7.129 75.391 1.000 20.480 109 ALA GGG N 1
ATOM 22059 C CA . ALA G 1 109 ? 8.590 7.970 74.944 1.000 20.600 109 ALA GGG CA 1
ATOM 22060 C C . ALA G 1 109 ? 9.116 9.401 74.835 1.000 21.560 109 ALA GGG C 1
ATOM 22061 O O . ALA G 1 109 ? 9.650 9.890 75.810 1.000 28.110 109 ALA GGG O 1
ATOM 22068 N N . TYR G 1 110 ? 9.026 10.039 73.677 1.000 20.450 110 TYR GGG N 1
ATOM 22069 C CA . TYR G 1 110 ? 9.644 11.355 73.422 1.000 21.570 110 TYR GGG CA 1
ATOM 22070 C C . TYR G 1 110 ? 8.864 12.505 74.071 1.000 23.410 110 TYR GGG C 1
ATOM 22071 O O . TYR G 1 110 ? 9.532 13.545 74.352 1.000 30.410 110 TYR GGG O 1
ATOM 22089 N N . SER G 1 111 ? 7.635 12.318 74.520 1.000 19.910 111 SER GGG N 1
ATOM 22090 C CA . SER G 1 111 ? 6.874 13.485 75.065 1.000 18.970 111 SER GGG CA 1
ATOM 22091 C C . SER G 1 111 ? 6.261 13.102 76.412 1.000 21.340 111 SER GGG C 1
ATOM 22092 O O . SER G 1 111 ? 5.168 13.595 76.777 1.000 19.020 111 SER GGG O 1
ATOM 22100 N N . SER G 1 112 ? 6.895 12.196 77.151 1.000 22.410 112 SER GGG N 1
ATOM 22101 C CA . SER G 1 112 ? 6.512 11.900 78.557 1.000 21.360 112 SER GGG CA 1
ATOM 22102 C C . SER G 1 112 ? 6.641 13.184 79.399 1.000 20.350 112 SER GGG C 1
ATOM 22103 O O . SER G 1 112 ? 7.466 14.070 79.082 1.000 19.970 112 SER GGG O 1
ATOM 22111 N N . THR G 1 113 ? 5.809 13.334 80.409 1.000 19.050 113 THR GGG N 1
ATOM 22112 C CA . THR G 1 113 ? 5.907 14.460 81.368 1.000 22.700 113 THR GGG CA 1
ATOM 22113 C C . THR G 1 113 ? 6.263 13.953 82.781 1.000 23.120 113 THR GGG C 1
ATOM 22114 O O . THR G 1 113 ? 6.433 14.771 83.624 1.000 24.950 113 THR GGG O 1
ATOM 22125 N N . ARG G 1 114 ? 6.402 12.646 82.977 1.000 22.640 114 ARG GGG N 1
ATOM 22126 C CA A ARG G 1 114 ? 6.744 12.007 84.269 0.500 23.370 114 ARG GGG CA 1
ATOM 22127 C CA B ARG G 1 114 ? 6.827 12.062 84.266 0.500 25.050 114 ARG GGG CA 1
ATOM 22128 C C . ARG G 1 114 ? 7.611 10.806 83.935 1.000 21.920 114 ARG GGG C 1
ATOM 22129 O O . ARG G 1 114 ? 7.465 10.257 82.850 1.000 24.120 114 ARG GGG O 1
ATOM 22169 N N . PRO G 1 115 ? 8.480 10.341 84.842 1.000 20.770 115 PRO GGG N 1
ATOM 22170 C CA . PRO G 1 115 ? 9.119 9.050 84.611 1.000 21.740 115 PRO GGG CA 1
ATOM 22171 C C . PRO G 1 115 ? 8.063 7.955 84.441 1.000 23.160 115 PRO GGG C 1
ATOM 22172 O O . PRO G 1 115 ? 7.068 7.878 85.166 1.000 21.520 115 PRO GGG O 1
ATOM 22183 N N . VAL G 1 116 ? 8.319 7.068 83.516 1.000 21.610 116 VAL GGG N 1
ATOM 22184 C CA A VAL G 1 116 ? 7.423 5.901 83.236 0.500 23.500 116 VAL GGG CA 1
ATOM 22185 C CA B VAL G 1 116 ? 7.391 5.929 83.247 0.500 25.100 116 VAL GGG CA 1
ATOM 22186 C C . VAL G 1 116 ? 7.354 5.053 84.505 1.000 25.180 116 VAL GGG C 1
ATOM 22187 O O . VAL G 1 116 ? 8.407 4.926 85.182 1.000 26.740 116 VAL GGG O 1
ATOM 22211 N N . GLN G 1 117 ? 6.185 4.525 84.847 1.000 24.800 117 GLN GGG N 1
ATOM 22212 C CA . GLN G 1 117 ? 6.052 3.630 86.023 1.000 25.890 117 GLN GGG CA 1
ATOM 22213 C C . GLN G 1 117 ? 5.992 2.200 85.495 1.000 26.270 117 GLN GGG C 1
ATOM 22214 O O . GLN G 1 117 ? 5.192 1.922 84.598 1.000 25.860 117 GLN GGG O 1
ATOM 22228 N N . VAL G 1 118 ? 6.832 1.330 86.022 1.000 23.980 118 VAL GGG N 1
ATOM 22229 C CA . VAL G 1 118 ? 6.950 -0.073 85.523 1.000 26.870 118 VAL GGG CA 1
ATOM 22230 C C . VAL G 1 118 ? 5.953 -0.913 86.301 1.000 22.740 118 VAL GGG C 1
ATOM 22231 O O . VAL G 1 118 ? 5.967 -0.845 87.557 1.000 25.270 118 VAL GGG O 1
ATOM 22244 N N . LEU G 1 119 ? 5.098 -1.672 85.618 1.000 21.460 119 LEU GGG N 1
ATOM 22245 C CA . LEU G 1 119 ? 3.993 -2.421 86.258 1.000 22.460 119 LEU GGG CA 1
ATOM 22246 C C . LEU G 1 119 ? 4.261 -3.927 86.187 1.000 24.970 119 LEU GGG C 1
ATOM 22247 O O . LEU G 1 119 ? 3.486 -4.648 86.761 1.000 25.180 119 LEU GGG O 1
ATOM 22263 N N . SER G 1 120 ? 5.284 -4.353 85.456 1.000 26.310 120 SER GGG N 1
ATOM 22264 C CA . SER G 1 120 ? 5.547 -5.795 85.221 1.000 24.560 120 SER GGG CA 1
ATOM 22265 C C . SER G 1 120 ? 6.979 -6.152 85.635 1.000 25.180 120 SER GGG C 1
ATOM 22266 O O . SER G 1 120 ? 7.859 -5.298 85.714 1.000 25.100 120 SER GGG O 1
ATOM 22274 N N . PRO G 1 121 ? 7.225 -7.440 85.925 1.000 24.420 121 PRO GGG N 1
ATOM 22275 C CA . PRO G 1 121 ? 8.562 -7.916 86.287 1.000 28.870 121 PRO GGG CA 1
ATOM 22276 C C . PRO G 1 121 ? 9.545 -7.738 85.117 1.000 26.300 121 PRO GGG C 1
ATOM 22277 O O . PRO G 1 121 ? 9.182 -7.993 83.976 1.000 31.000 121 PRO GGG O 1
ATOM 22288 N N . GLN G 1 122 ? 10.760 -7.312 85.423 1.000 24.900 122 GLN GGG N 1
ATOM 22289 C CA A GLN G 1 122 ? 11.835 -7.027 84.438 0.500 27.950 122 GLN GGG CA 1
ATOM 22290 C CA B GLN G 1 122 ? 11.746 -7.023 84.334 0.500 27.730 122 GLN GGG CA 1
ATOM 22291 C C . GLN G 1 122 ? 12.492 -8.351 84.034 1.000 26.020 122 GLN GGG C 1
ATOM 22292 O O . GLN G 1 122 ? 13.621 -8.576 84.497 1.000 27.080 122 GLN GGG O 1
ATOM 22318 N N . ILE G 1 123 ? 11.791 -9.199 83.296 1.000 26.200 123 ILE GGG N 1
ATOM 22319 C CA . ILE G 1 123 ? 12.190 -10.575 82.897 1.000 29.320 123 ILE GGG CA 1
ATOM 22320 C C . ILE G 1 123 ? 11.928 -10.677 81.405 1.000 28.440 123 ILE GGG C 1
ATOM 22321 O O . ILE G 1 123 ? 10.795 -10.361 80.952 1.000 28.900 123 ILE GGG O 1
ATOM 22337 N N . ALA G 1 124 ? 12.935 -11.123 80.651 1.000 25.150 124 ALA GGG N 1
ATOM 22338 C CA . ALA G 1 124 ? 12.859 -11.350 79.191 1.000 25.800 124 ALA GGG CA 1
ATOM 22339 C C . ALA G 1 124 ? 12.973 -12.859 78.897 1.000 26.480 124 ALA GGG C 1
ATOM 22340 O O . ALA G 1 124 ? 13.239 -13.624 79.834 1.000 25.980 124 ALA GGG O 1
ATOM 22347 N N . VAL G 1 125 ? 12.658 -13.238 77.668 1.000 25.830 125 VAL GGG N 1
ATOM 22348 C CA . VAL G 1 125 ? 12.816 -14.618 77.154 1.000 26.210 125 VAL GGG CA 1
ATOM 22349 C C . VAL G 1 125 ? 13.881 -14.540 76.065 1.000 25.860 125 VAL GGG C 1
ATOM 22350 O O . VAL G 1 125 ? 13.763 -13.754 75.119 1.000 25.800 125 VAL GGG O 1
ATOM 22363 N N . VAL G 1 126 ? 14.914 -15.370 76.208 1.000 26.210 126 VAL GGG N 1
ATOM 22364 C CA . VAL G 1 126 ? 15.998 -15.525 75.202 1.000 25.680 126 VAL GGG CA 1
ATOM 22365 C C . VAL G 1 126 ? 15.773 -16.884 74.528 1.000 29.800 126 VAL GGG C 1
ATOM 22366 O O . VAL G 1 126 ? 15.543 -17.877 75.255 1.000 27.330 126 VAL GGG O 1
ATOM 22379 N N . THR G 1 127 ? 15.874 -16.915 73.205 1.000 30.180 127 THR GGG N 1
ATOM 22380 C CA . THR G 1 127 ? 15.691 -18.120 72.364 1.000 28.990 127 THR GGG CA 1
ATOM 22381 C C . THR G 1 127 ? 17.058 -18.491 71.772 1.000 26.290 127 THR GGG C 1
ATOM 22382 O O . THR G 1 127 ? 17.916 -17.610 71.579 1.000 27.080 127 THR GGG O 1
ATOM 22393 N N . HIS G 1 128 ? 17.234 -19.772 71.449 1.000 31.810 128 HIS GGG N 1
ATOM 22394 C CA . HIS G 1 128 ? 18.553 -20.373 71.054 1.000 30.470 128 HIS GGG CA 1
ATOM 22395 C C . HIS G 1 128 ? 19.141 -19.720 69.803 1.000 33.850 128 HIS GGG C 1
ATOM 22396 O O . HIS G 1 128 ? 20.377 -19.785 69.637 1.000 33.890 128 HIS GGG O 1
ATOM 22411 N N . ASP G 1 129 ? 18.305 -19.114 68.936 1.000 29.940 129 ASP GGG N 1
ATOM 22412 C CA . ASP G 1 129 ? 18.776 -18.366 67.739 1.000 34.860 129 ASP GGG CA 1
ATOM 22413 C C . ASP G 1 129 ? 19.324 -16.982 68.125 1.000 33.370 129 ASP GGG C 1
ATOM 22414 O O . ASP G 1 129 ? 19.728 -16.255 67.224 1.000 37.050 129 ASP GGG O 1
ATOM 22423 N N . GLY G 1 130 ? 19.368 -16.638 69.415 1.000 31.910 130 GLY GGG N 1
ATOM 22424 C CA . GLY G 1 130 ? 19.844 -15.329 69.883 1.000 29.730 130 GLY GGG CA 1
ATOM 22425 C C . GLY G 1 130 ? 18.724 -14.295 69.943 1.000 28.820 130 GLY GGG C 1
ATOM 22426 O O . GLY G 1 130 ? 19.033 -13.142 70.272 1.000 28.700 130 GLY GGG O 1
ATOM 22430 N N . SER G 1 131 ? 17.491 -14.678 69.656 1.000 28.600 131 SER GGG N 1
ATOM 22431 C CA . SER G 1 131 ? 16.366 -13.703 69.650 1.000 30.660 131 SER GGG CA 1
ATOM 22432 C C . SER G 1 131 ? 15.910 -13.475 71.093 1.000 29.930 131 SER GGG C 1
ATOM 22433 O O . SER G 1 131 ? 15.994 -14.386 71.956 1.000 26.680 131 SER GGG O 1
ATOM 22441 N N . VAL G 1 132 ? 15.492 -12.235 71.380 1.000 27.610 132 VAL GGG N 1
ATOM 22442 C CA . VAL G 1 132 ? 15.025 -11.842 72.726 1.000 25.480 132 VAL GGG CA 1
ATOM 22443 C C . VAL G 1 132 ? 13.650 -11.216 72.570 1.000 26.730 132 VAL GGG C 1
ATOM 22444 O O . VAL G 1 132 ? 13.515 -10.392 71.657 1.000 27.100 132 VAL GGG O 1
ATOM 22457 N N . MET G 1 133 ? 12.744 -11.540 73.492 1.000 27.050 133 MET GGG N 1
ATOM 22458 C CA . MET G 1 133 ? 11.446 -10.848 73.597 1.000 29.740 133 MET GGG CA 1
ATOM 22459 C C . MET G 1 133 ? 11.291 -10.348 75.027 1.000 29.160 133 MET GGG C 1
ATOM 22460 O O . MET G 1 133 ? 11.576 -11.083 75.973 1.000 26.710 133 MET GGG O 1
ATOM 22474 N N . PHE G 1 134 ? 10.943 -9.060 75.167 1.000 25.740 134 PHE GGG N 1
ATOM 22475 C CA . PHE G 1 134 ? 10.738 -8.382 76.464 1.000 24.580 134 PHE GGG CA 1
ATOM 22476 C C . PHE G 1 134 ? 9.461 -7.543 76.360 1.000 24.320 134 PHE GGG C 1
ATOM 22477 O O . PHE G 1 134 ? 9.320 -6.860 75.338 1.000 23.440 134 PHE GGG O 1
ATOM 22494 N N . ILE G 1 135 ? 8.545 -7.659 77.320 1.000 24.250 135 ILE GGG N 1
ATOM 22495 C CA . ILE G 1 135 ? 7.183 -7.079 77.191 1.000 22.840 135 ILE GGG CA 1
ATOM 22496 C C . ILE G 1 135 ? 6.893 -6.300 78.478 1.000 23.610 135 ILE GGG C 1
ATOM 22497 O O . ILE G 1 135 ? 6.103 -6.700 79.342 1.000 23.780 135 ILE GGG O 1
ATOM 22513 N N . PRO G 1 136 ? 7.557 -5.154 78.684 1.000 21.590 136 PRO GGG N 1
ATOM 22514 C CA . PRO G 1 136 ? 7.263 -4.334 79.846 1.000 23.430 136 PRO GGG CA 1
ATOM 22515 C C . PRO G 1 136 ? 5.888 -3.661 79.797 1.000 24.270 136 PRO GGG C 1
ATOM 22516 O O . PRO G 1 136 ? 5.587 -3.042 78.790 1.000 26.990 136 PRO GGG O 1
ATOM 22527 N N . ALA G 1 137 ? 5.193 -3.715 80.927 1.000 25.000 137 ALA GGG N 1
ATOM 22528 C CA . ALA G 1 137 ? 3.930 -2.988 81.176 1.000 24.110 137 ALA GGG CA 1
ATOM 22529 C C . ALA G 1 137 ? 4.316 -1.668 81.831 1.000 21.670 137 ALA GGG C 1
ATOM 22530 O O . ALA G 1 137 ? 5.173 -1.661 82.754 1.000 20.540 137 ALA GGG O 1
ATOM 22537 N N . GLN G 1 138 ? 3.675 -0.586 81.413 1.000 22.050 138 GLN GGG N 1
ATOM 22538 C CA . GLN G 1 138 ? 4.042 0.784 81.787 1.000 21.130 138 GLN GGG CA 1
ATOM 22539 C C . GLN G 1 138 ? 2.779 1.600 82.036 1.000 22.910 138 GLN GGG C 1
ATOM 22540 O O . GLN G 1 138 ? 1.748 1.383 81.305 1.000 22.490 138 GLN GGG O 1
ATOM 22554 N N . ARG G 1 139 ? 2.913 2.576 82.950 1.000 22.100 139 ARG GGG N 1
ATOM 22555 C CA . ARG G 1 139 ? 1.983 3.711 83.047 1.000 22.590 139 ARG GGG CA 1
ATOM 22556 C C . ARG G 1 139 ? 2.778 4.925 82.610 1.000 20.210 139 ARG GGG C 1
ATOM 22557 O O . ARG G 1 139 ? 3.861 5.212 83.225 1.000 21.120 139 ARG GGG O 1
ATOM 22578 N N . LEU G 1 140 ? 2.252 5.626 81.607 1.000 20.520 140 LEU GGG N 1
ATOM 22579 C CA . LEU G 1 140 ? 2.883 6.792 80.972 1.000 20.720 140 LEU GGG CA 1
ATOM 22580 C C . LEU G 1 140 ? 1.964 7.991 81.106 1.000 21.560 140 LEU GGG C 1
ATOM 22581 O O . LEU G 1 140 ? 0.850 7.842 80.611 1.000 22.740 140 LEU GGG O 1
ATOM 22597 N N . SER G 1 141 ? 2.496 9.143 81.543 1.000 20.470 141 SER GGG N 1
ATOM 22598 C CA . SER G 1 141 ? 1.877 10.487 81.391 1.000 20.690 141 SER GGG CA 1
ATOM 22599 C C . SER G 1 141 ? 2.569 11.168 80.212 1.000 21.470 141 SER GGG C 1
ATOM 22600 O O . SER G 1 141 ? 3.825 11.209 80.216 1.000 20.100 141 SER GGG O 1
ATOM 22608 N N . PHE G 1 142 ? 1.797 11.658 79.230 1.000 20.480 142 PHE GGG N 1
ATOM 22609 C CA . PHE G 1 142 ? 2.360 12.298 78.038 1.000 22.020 142 PHE GGG CA 1
ATOM 22610 C C . PHE G 1 142 ? 1.528 13.534 77.681 1.000 21.640 142 PHE GGG C 1
ATOM 22611 O O . PHE G 1 142 ? 0.364 13.735 78.140 1.000 20.820 142 PHE GGG O 1
ATOM 22628 N N . MET G 1 143 ? 2.119 14.264 76.770 1.000 20.540 143 MET GGG N 1
ATOM 22629 C CA . MET G 1 143 ? 1.586 15.567 76.315 1.000 22.200 143 MET GGG CA 1
ATOM 22630 C C . MET G 1 143 ? 0.399 15.314 75.373 1.000 22.070 143 MET GGG C 1
ATOM 22631 O O . MET G 1 143 ? 0.578 14.729 74.273 1.000 21.040 143 MET GGG O 1
ATOM 22645 N N . CYS G 1 144 ? -0.784 15.749 75.783 1.000 21.420 144 CYS GGG N 1
ATOM 22646 C CA . CYS G 1 144 ? -2.041 15.460 75.081 1.000 21.860 144 CYS GGG CA 1
ATOM 22647 C C . CYS G 1 144 ? -3.095 16.475 75.564 1.000 25.290 144 CYS GGG C 1
ATOM 22648 O O . CYS G 1 144 ? -3.333 16.531 76.761 1.000 24.700 144 CYS GGG O 1
ATOM 22655 N N . ASP G 1 145 ? -3.730 17.166 74.625 1.000 26.690 145 ASP GGG N 1
ATOM 22656 C CA . ASP G 1 145 ? -4.790 18.160 74.900 1.000 25.340 145 ASP GGG CA 1
ATOM 22657 C C . ASP G 1 145 ? -6.109 17.411 74.821 1.000 25.700 145 ASP GGG C 1
ATOM 22658 O O . ASP G 1 145 ? -6.552 17.025 73.735 1.000 26.470 145 ASP GGG O 1
ATOM 22667 N N . PRO G 1 146 ? -6.797 17.165 75.957 1.000 25.640 146 PRO GGG N 1
ATOM 22668 C CA . PRO G 1 146 ? -8.052 16.444 75.907 1.000 27.960 146 PRO GGG CA 1
ATOM 22669 C C . PRO G 1 146 ? -9.288 17.322 75.641 1.000 30.120 146 PRO GGG C 1
ATOM 22670 O O . PRO G 1 146 ? -10.366 16.814 75.781 1.000 28.900 146 PRO GGG O 1
ATOM 22681 N N . THR G 1 147 ? -9.126 18.598 75.287 1.000 26.630 147 THR GGG N 1
ATOM 22682 C CA . THR G 1 147 ? -10.304 19.459 74.958 1.000 30.850 147 THR GGG CA 1
ATOM 22683 C C . THR G 1 147 ? -11.147 18.800 73.863 1.000 27.580 147 THR GGG C 1
ATOM 22684 O O . THR G 1 147 ? -10.615 18.588 72.780 1.000 31.640 147 THR GGG O 1
ATOM 22695 N N . GLY G 1 148 ? -12.409 18.495 74.153 1.000 29.200 148 GLY GGG N 1
ATOM 22696 C CA . GLY G 1 148 ? -13.376 17.915 73.193 1.000 27.980 148 GLY GGG CA 1
ATOM 22697 C C . GLY G 1 148 ? -13.488 16.415 73.347 1.000 27.470 148 GLY GGG C 1
ATOM 22698 O O . GLY G 1 148 ? -14.173 15.799 72.531 1.000 27.550 148 GLY GGG O 1
ATOM 22702 N N . VAL G 1 149 ? -12.836 15.838 74.374 1.000 24.460 149 VAL GGG N 1
ATOM 22703 C CA . VAL G 1 149 ? -12.934 14.370 74.652 1.000 26.610 149 VAL GGG CA 1
ATOM 22704 C C . VAL G 1 149 ? -14.390 14.010 74.972 1.000 27.930 149 VAL GGG C 1
ATOM 22705 O O . VAL G 1 149 ? -14.809 12.862 74.688 1.000 26.250 149 VAL GGG O 1
ATOM 22718 N N . ASP G 1 150 ? -15.169 14.963 75.497 1.000 27.650 150 ASP GGG N 1
ATOM 22719 C CA . ASP G 1 150 ? -16.610 14.736 75.814 1.000 28.860 150 ASP GGG CA 1
ATOM 22720 C C . ASP G 1 150 ? -17.517 14.781 74.568 1.000 32.940 150 ASP GGG C 1
ATOM 22721 O O . ASP G 1 150 ? -18.715 14.641 74.744 1.000 41.210 150 ASP GGG O 1
ATOM 22730 N N . SER G 1 151 ? -17.005 14.926 73.358 1.000 30.150 151 SER GGG N 1
ATOM 22731 C CA . SER G 1 151 ? -17.813 15.123 72.128 1.000 30.030 151 SER GGG CA 1
ATOM 22732 C C . SER G 1 151 ? -17.891 13.810 71.350 1.000 36.170 151 SER GGG C 1
ATOM 22733 O O . SER G 1 151 ? -17.159 12.846 71.681 1.000 30.440 151 SER GGG O 1
ATOM 22741 N N . GLU G 1 152 ? -18.738 13.768 70.330 1.000 33.580 152 GLU GGG N 1
ATOM 22742 C CA . GLU G 1 152 ? -18.932 12.554 69.484 1.000 38.890 152 GLU GGG CA 1
ATOM 22743 C C . GLU G 1 152 ? -17.630 12.279 68.720 1.000 31.000 152 GLU GGG C 1
ATOM 22744 O O . GLU G 1 152 ? -17.269 11.099 68.517 1.000 31.620 152 GLU GGG O 1
ATOM 22756 N N . GLU G 1 153 ? -16.907 13.323 68.351 1.000 30.380 153 GLU GGG N 1
ATOM 22757 C CA . GLU G 1 153 ? -15.696 13.183 67.502 1.000 34.660 153 GLU GGG CA 1
ATOM 22758 C C . GLU G 1 153 ? -14.488 12.819 68.377 1.000 33.540 153 GLU GGG C 1
ATOM 22759 O O . GLU G 1 153 ? -13.555 12.258 67.813 1.000 32.310 153 GLU GGG O 1
ATOM 22771 N N . GLY G 1 154 ? -14.482 13.213 69.652 1.000 29.600 154 GLY GGG N 1
ATOM 22772 C CA . GLY G 1 154 ? -13.393 12.898 70.591 1.000 28.120 154 GLY GGG CA 1
ATOM 22773 C C . GLY G 1 154 ? -12.140 13.684 70.280 1.000 30.640 154 GLY GGG C 1
ATOM 22774 O O . GLY G 1 154 ? -12.209 14.789 69.698 1.000 27.520 154 GLY GGG O 1
ATOM 22778 N N . VAL G 1 155 ? -10.996 13.147 70.680 1.000 29.900 155 VAL GGG N 1
ATOM 22779 C CA A VAL G 1 155 ? -9.689 13.833 70.555 0.500 28.000 155 VAL GGG CA 1
ATOM 22780 C CA B VAL G 1 155 ? -9.685 13.842 70.540 0.500 25.990 155 VAL GGG CA 1
ATOM 22781 C C . VAL G 1 155 ? -8.668 12.846 69.970 1.000 25.760 155 VAL GGG C 1
ATOM 22782 O O . VAL G 1 155 ? -8.861 11.638 70.148 1.000 25.840 155 VAL GGG O 1
ATOM 22806 N N . THR G 1 156 ? -7.650 13.363 69.305 1.000 25.950 156 THR GGG N 1
ATOM 22807 C CA . THR G 1 156 ? -6.497 12.563 68.825 1.000 26.510 156 THR GGG CA 1
ATOM 22808 C C . THR G 1 156 ? -5.264 13.015 69.582 1.000 25.500 156 THR GGG C 1
ATOM 22809 O O . THR G 1 156 ? -4.992 14.224 69.647 1.000 24.850 156 THR GGG O 1
ATOM 22820 N N . CYS G 1 157 ? -4.473 12.056 70.043 1.000 27.210 157 CYS GGG N 1
ATOM 22821 C CA . CYS G 1 157 ? -3.146 12.331 70.666 1.000 27.030 157 CYS GGG CA 1
ATOM 22822 C C . CYS G 1 157 ? -2.125 11.322 70.111 1.000 26.730 157 CYS GGG C 1
ATOM 22823 O O . CYS G 1 157 ? -2.515 10.275 69.553 1.000 24.940 157 CYS GGG O 1
ATOM 22830 N N . ALA G 1 158 ? -0.865 11.684 70.222 1.000 24.720 158 ALA GGG N 1
ATOM 22831 C CA . ALA G 1 158 ? 0.245 10.901 69.635 1.000 23.210 158 ALA GGG CA 1
ATOM 22832 C C . ALA G 1 158 ? 1.460 11.011 70.539 1.000 22.650 158 ALA GGG C 1
ATOM 22833 O O . ALA G 1 158 ? 1.745 12.115 71.063 1.000 24.500 158 ALA GGG O 1
ATOM 22840 N N . VAL G 1 159 ? 2.200 9.913 70.599 1.000 22.180 159 VAL GGG N 1
ATOM 22841 C CA . VAL G 1 159 ? 3.499 9.853 71.300 1.000 21.910 159 VAL GGG CA 1
ATOM 22842 C C . VAL G 1 159 ? 4.447 8.934 70.500 1.000 22.230 159 VAL GGG C 1
ATOM 22843 O O . VAL G 1 159 ? 4.027 7.865 70.094 1.000 22.910 159 VAL GGG O 1
ATOM 22856 N N . LYS G 1 160 ? 5.651 9.421 70.259 1.000 21.590 160 LYS GGG N 1
ATOM 22857 C CA . LYS G 1 160 ? 6.748 8.707 69.572 1.000 23.000 160 LYS GGG CA 1
ATOM 22858 C C . LYS G 1 160 ? 7.591 7.925 70.565 1.000 22.790 160 LYS GGG C 1
ATOM 22859 O O . LYS G 1 160 ? 8.017 8.467 71.612 1.000 21.740 160 LYS GGG O 1
ATOM 22878 N N . PHE G 1 161 ? 7.838 6.675 70.233 1.000 22.110 161 PHE GGG N 1
ATOM 22879 C CA . PHE G 1 161 ? 8.739 5.769 70.978 1.000 21.500 161 PHE GGG CA 1
ATOM 22880 C C . PHE G 1 161 ? 9.952 5.444 70.103 1.000 22.860 161 PHE GGG C 1
ATOM 22881 O O . PHE G 1 161 ? 9.784 4.872 69.018 1.000 23.410 161 PHE GGG O 1
ATOM 22898 N N . GLY G 1 162 ? 11.136 5.675 70.620 1.000 20.530 162 GLY GGG N 1
ATOM 22899 C CA . GLY G 1 162 ? 12.369 5.281 69.916 1.000 23.730 162 GLY GGG CA 1
ATOM 22900 C C . GLY G 1 162 ? 13.573 5.361 70.829 1.000 24.200 162 GLY GGG C 1
ATOM 22901 O O . GLY G 1 162 ? 13.463 5.845 71.973 1.000 21.370 162 GLY GGG O 1
ATOM 22905 N N . SER G 1 163 ? 14.723 4.990 70.292 1.000 21.190 163 SER GGG N 1
ATOM 22906 C CA . SER G 1 163 ? 15.997 5.099 71.019 1.000 22.620 163 SER GGG CA 1
ATOM 22907 C C . SER G 1 163 ? 16.215 6.567 71.309 1.000 21.720 163 SER GGG C 1
ATOM 22908 O O . SER G 1 163 ? 15.899 7.457 70.426 1.000 24.310 163 SER GGG O 1
ATOM 22916 N N . TRP G 1 164 ? 16.689 6.849 72.498 1.000 20.550 164 TRP GGG N 1
ATOM 22917 C CA . TRP G 1 164 ? 17.060 8.235 72.862 1.000 22.320 164 TRP GGG CA 1
ATOM 22918 C C . TRP G 1 164 ? 18.418 8.573 72.233 1.000 20.430 164 TRP GGG C 1
ATOM 22919 O O . TRP G 1 164 ? 18.646 9.744 71.882 1.000 20.200 164 TRP GGG O 1
ATOM 22940 N N . VAL G 1 165 ? 19.335 7.607 72.144 1.000 21.030 165 VAL GGG N 1
ATOM 22941 C CA . VAL G 1 165 ? 20.778 7.889 71.879 1.000 23.050 165 VAL GGG CA 1
ATOM 22942 C C . VAL G 1 165 ? 21.315 7.264 70.581 1.000 21.840 165 VAL GGG C 1
ATOM 22943 O O . VAL G 1 165 ? 22.446 7.615 70.214 1.000 23.780 165 VAL GGG O 1
ATOM 22956 N N . TYR G 1 166 ? 20.645 6.280 70.011 1.000 24.230 166 TYR GGG N 1
ATOM 22957 C CA . TYR G 1 166 ? 21.123 5.563 68.805 1.000 22.260 166 TYR GGG CA 1
ATOM 22958 C C . TYR G 1 166 ? 20.329 6.045 67.606 1.000 21.850 166 TYR GGG C 1
ATOM 22959 O O . TYR G 1 166 ? 19.094 5.980 67.620 1.000 22.840 166 TYR GGG O 1
ATOM 22977 N N . SER G 1 167 ? 21.045 6.399 66.532 1.000 23.270 167 SER GGG N 1
ATOM 22978 C CA . SER G 1 167 ? 20.420 6.770 65.235 1.000 23.650 167 SER GGG CA 1
ATOM 22979 C C . SER G 1 167 ? 19.971 5.507 64.499 1.000 23.250 167 SER GGG C 1
ATOM 22980 O O . SER G 1 167 ? 20.276 4.378 64.988 1.000 23.030 167 SER GGG O 1
ATOM 22988 N N . GLY G 1 168 ? 19.284 5.676 63.368 1.000 25.470 168 GLY GGG N 1
ATOM 22989 C CA . GLY G 1 168 ? 18.898 4.579 62.453 1.000 27.750 168 GLY GGG CA 1
ATOM 22990 C C . GLY G 1 168 ? 20.085 3.734 61.977 1.000 27.710 168 GLY GGG C 1
ATOM 22991 O O . GLY G 1 168 ? 19.862 2.566 61.618 1.000 29.260 168 GLY GGG O 1
ATOM 22995 N N . PHE G 1 169 ? 21.297 4.269 62.013 1.000 29.760 169 PHE GGG N 1
ATOM 22996 C CA . PHE G 1 169 ? 22.527 3.520 61.620 1.000 32.330 169 PHE GGG CA 1
ATOM 22997 C C . PHE G 1 169 ? 22.914 2.496 62.698 1.000 32.100 169 PHE GGG C 1
ATOM 22998 O O . PHE G 1 169 ? 23.724 1.617 62.374 1.000 29.970 169 PHE GGG O 1
ATOM 23015 N N . GLU G 1 170 ? 22.379 2.571 63.933 1.000 25.600 170 GLU GGG N 1
ATOM 23016 C CA . GLU G 1 170 ? 22.634 1.540 64.969 1.000 27.720 170 GLU GGG CA 1
ATOM 23017 C C . GLU G 1 170 ? 21.348 0.833 65.371 1.000 29.350 170 GLU GGG C 1
ATOM 23018 O O . GLU G 1 170 ? 21.429 -0.388 65.555 1.000 27.000 170 GLU GGG O 1
ATOM 23030 N N . ILE G 1 171 ? 20.236 1.560 65.562 1.000 24.560 171 ILE GGG N 1
ATOM 23031 C CA . ILE G 1 171 ? 18.933 0.929 65.902 1.000 25.310 171 ILE GGG CA 1
ATOM 23032 C C . ILE G 1 171 ? 17.923 1.357 64.852 1.000 25.940 171 ILE GGG C 1
ATOM 23033 O O . ILE G 1 171 ? 17.561 2.574 64.803 1.000 24.130 171 ILE GGG O 1
ATOM 23049 N N . ASP G 1 172 ? 17.436 0.387 64.109 1.000 25.280 172 ASP GGG N 1
ATOM 23050 C CA . ASP G 1 172 ? 16.242 0.575 63.264 1.000 26.800 172 ASP GGG CA 1
ATOM 23051 C C . ASP G 1 172 ? 15.065 -0.041 64.012 1.000 25.850 172 ASP GGG C 1
ATOM 23052 O O . ASP G 1 172 ? 15.274 -0.915 64.910 1.000 27.210 172 ASP GGG O 1
ATOM 23061 N N . LEU G 1 173 ? 13.869 0.411 63.681 1.000 23.370 173 LEU GGG N 1
ATOM 23062 C CA . LEU G 1 173 ? 12.611 -0.108 64.264 1.000 26.310 173 LEU GGG CA 1
ATOM 23063 C C . LEU G 1 173 ? 11.728 -0.640 63.149 1.000 24.840 173 LEU GGG C 1
ATOM 23064 O O . LEU G 1 173 ? 11.817 -0.125 62.056 1.000 27.400 173 LEU GGG O 1
ATOM 23080 N N . LYS G 1 174 ? 10.891 -1.602 63.485 1.000 26.140 174 LYS GGG N 1
ATOM 23081 C CA . LYS G 1 174 ? 9.724 -1.971 62.668 1.000 30.060 174 LYS GGG CA 1
ATOM 23082 C C . LYS G 1 174 ? 8.574 -2.369 63.572 1.000 29.730 174 LYS GGG C 1
ATOM 23083 O O . LYS G 1 174 ? 8.807 -2.632 64.765 1.000 27.500 174 LYS GGG O 1
ATOM 23102 N N . THR G 1 175 ? 7.375 -2.431 62.994 1.000 28.750 175 THR GGG N 1
ATOM 23103 C CA . THR G 1 175 ? 6.194 -3.068 63.606 1.000 29.040 175 THR GGG CA 1
ATOM 23104 C C . THR G 1 175 ? 5.887 -4.336 62.790 1.000 30.590 175 THR GGG C 1
ATOM 23105 O O . THR G 1 175 ? 6.278 -4.378 61.621 1.000 33.490 175 THR GGG O 1
ATOM 23116 N N . ASP G 1 176 ? 5.226 -5.307 63.388 1.000 31.840 176 ASP GGG N 1
ATOM 23117 C CA . ASP G 1 176 ? 4.579 -6.456 62.676 1.000 35.460 176 ASP GGG CA 1
ATOM 23118 C C . ASP G 1 176 ? 3.220 -6.046 62.086 1.000 37.490 176 ASP GGG C 1
ATOM 23119 O O . ASP G 1 176 ? 2.815 -6.662 61.114 1.000 35.590 176 ASP GGG O 1
ATOM 23128 N N . THR G 1 177 ? 2.516 -5.088 62.691 1.000 34.310 177 THR GGG N 1
ATOM 23129 C CA . THR G 1 177 ? 1.196 -4.565 62.253 1.000 32.570 177 THR GGG CA 1
ATOM 23130 C C . THR G 1 177 ? 1.134 -3.079 62.622 1.000 31.650 177 THR GGG C 1
ATOM 23131 O O . THR G 1 177 ? 1.779 -2.670 63.617 1.000 30.580 177 THR GGG O 1
ATOM 23142 N N . ASP G 1 178 ? 0.370 -2.292 61.890 1.000 26.830 178 ASP GGG N 1
ATOM 23143 C CA . ASP G 1 178 ? 0.201 -0.863 62.226 1.000 30.100 178 ASP GGG CA 1
ATOM 23144 C C . ASP G 1 178 ? -1.046 -0.723 63.096 1.000 26.150 178 ASP GGG C 1
ATOM 23145 O O . ASP G 1 178 ? -1.330 0.417 63.455 1.000 27.600 178 ASP GGG O 1
ATOM 23154 N N . GLN G 1 179 ? -1.738 -1.814 63.432 1.000 28.990 179 GLN GGG N 1
ATOM 23155 C CA . GLN G 1 179 ? -2.915 -1.780 64.333 1.000 32.240 179 GLN GGG CA 1
ATOM 23156 C C . GLN G 1 179 ? -2.418 -2.036 65.757 1.000 32.660 179 GLN GGG C 1
ATOM 23157 O O . GLN G 1 179 ? -1.931 -3.141 66.021 1.000 28.800 179 GLN GGG O 1
ATOM 23171 N N . VAL G 1 180 ? -2.637 -1.089 66.671 1.000 30.700 180 VAL GGG N 1
ATOM 23172 C CA . VAL G 1 180 ? -2.436 -1.345 68.138 1.000 27.540 180 VAL GGG CA 1
ATOM 23173 C C . VAL G 1 180 ? -3.373 -2.482 68.550 1.000 27.800 180 VAL GGG C 1
ATOM 23174 O O . VAL G 1 180 ? -4.528 -2.514 68.067 1.000 26.990 180 VAL GGG O 1
ATOM 23187 N N . ASP G 1 181 ? -2.915 -3.381 69.418 1.000 24.420 181 ASP GGG N 1
ATOM 23188 C CA . ASP G 1 181 ? -3.742 -4.491 69.943 1.000 28.570 181 ASP GGG CA 1
ATOM 23189 C C . ASP G 1 181 ? -4.688 -3.923 71.016 1.000 26.970 181 ASP GGG C 1
ATOM 23190 O O . ASP G 1 181 ? -4.165 -3.462 72.064 1.000 27.660 181 ASP GGG O 1
ATOM 23199 N N . LEU G 1 182 ? -5.998 -3.951 70.750 1.000 26.530 182 LEU GGG N 1
ATOM 23200 C CA . LEU G 1 182 ? -7.085 -3.473 71.651 1.000 27.250 182 LEU GGG CA 1
ATOM 23201 C C . LEU G 1 182 ? -7.851 -4.658 72.261 1.000 26.580 182 LEU GGG C 1
ATOM 23202 O O . LEU G 1 182 ? -8.825 -4.416 72.977 1.000 28.300 182 LEU GGG O 1
ATOM 23218 N N . SER G 1 183 ? -7.358 -5.893 72.101 1.000 29.960 183 SER GGG N 1
ATOM 23219 C CA . SER G 1 183 ? -8.060 -7.120 72.566 1.000 30.930 183 SER GGG CA 1
ATOM 23220 C C . SER G 1 183 ? -8.090 -7.208 74.092 1.000 31.540 183 SER GGG C 1
ATOM 23221 O O . SER G 1 183 ? -8.933 -7.929 74.590 1.000 33.240 183 SER GGG O 1
ATOM 23229 N N . SER G 1 184 ? -7.240 -6.459 74.807 1.000 30.250 184 SER GGG N 1
ATOM 23230 C CA . SER G 1 184 ? -7.228 -6.350 76.282 1.000 29.710 184 SER GGG CA 1
ATOM 23231 C C . SER G 1 184 ? -7.585 -4.944 76.759 1.000 26.750 184 SER GGG C 1
ATOM 23232 O O . SER G 1 184 ? -7.238 -4.657 77.910 1.000 31.110 184 SER GGG O 1
ATOM 23240 N N . TYR G 1 185 ? -8.222 -4.093 75.944 1.000 24.170 185 TYR GGG N 1
ATOM 23241 C CA . TYR G 1 185 ? -8.619 -2.736 76.381 1.000 24.220 185 TYR GGG CA 1
ATOM 23242 C C . TYR G 1 185 ? -9.731 -2.877 77.427 1.000 25.190 185 TYR GGG C 1
ATOM 23243 O O . TYR G 1 185 ? -10.720 -3.588 77.231 1.000 25.350 185 TYR GGG O 1
ATOM 23261 N N . TYR G 1 186 ? -9.567 -2.182 78.544 1.000 24.430 186 TYR GGG N 1
ATOM 23262 C CA . TYR G 1 186 ? -10.511 -2.246 79.699 1.000 24.540 186 TYR GGG CA 1
ATOM 23263 C C . TYR G 1 186 ? -11.935 -1.822 79.235 1.000 25.120 186 TYR GGG C 1
ATOM 23264 O O . TYR G 1 186 ? -12.129 -0.645 78.870 1.000 24.650 186 TYR GGG O 1
ATOM 23282 N N . ALA G 1 187 ? -12.902 -2.738 79.301 1.000 26.320 187 ALA GGG N 1
ATOM 23283 C CA . ALA G 1 187 ? -14.288 -2.553 78.772 1.000 31.620 187 ALA GGG CA 1
ATOM 23284 C C . ALA G 1 187 ? -15.035 -1.443 79.555 1.000 30.200 187 ALA GGG C 1
ATOM 23285 O O . ALA G 1 187 ? -15.880 -0.790 78.940 1.000 29.720 187 ALA GGG O 1
ATOM 23292 N N . SER G 1 188 ? -14.672 -1.137 80.808 1.000 25.320 188 SER GGG N 1
ATOM 23293 C CA . SER G 1 188 ? -15.352 -0.074 81.616 1.000 27.440 188 SER GGG CA 1
ATOM 23294 C C . SER G 1 188 ? -14.460 1.153 81.811 1.000 26.990 188 SER GGG C 1
ATOM 23295 O O . SER G 1 188 ? -14.739 1.940 82.706 1.000 26.930 188 SER GGG O 1
ATOM 23303 N N . SER G 1 189 ? -13.456 1.366 80.948 1.000 25.720 189 SER GGG N 1
ATOM 23304 C CA . SER G 1 189 ? -12.648 2.613 80.974 1.000 22.610 189 SER GGG CA 1
ATOM 23305 C C . SER G 1 189 ? -13.617 3.802 80.905 1.000 23.480 189 SER GGG C 1
ATOM 23306 O O . SER G 1 189 ? -14.694 3.695 80.236 1.000 24.690 189 SER GGG O 1
ATOM 23314 N N . LYS G 1 190 ? -13.207 4.951 81.430 1.000 26.850 190 LYS GGG N 1
ATOM 23315 C CA . LYS G 1 190 ? -13.939 6.222 81.143 1.000 28.070 190 LYS GGG CA 1
ATOM 23316 C C . LYS G 1 190 ? -13.868 6.577 79.664 1.000 29.960 190 LYS GGG C 1
ATOM 23317 O O . LYS G 1 190 ? -14.705 7.349 79.224 1.000 28.890 190 LYS GGG O 1
ATOM 23336 N N . TYR G 1 191 ? -12.880 6.070 78.916 1.000 27.020 191 TYR GGG N 1
ATOM 23337 C CA . TYR G 1 191 ? -12.597 6.493 77.528 1.000 26.270 191 TYR GGG CA 1
ATOM 23338 C C . TYR G 1 191 ? -12.697 5.292 76.597 1.000 31.390 191 TYR GGG C 1
ATOM 23339 O O . TYR G 1 191 ? -12.177 4.219 76.931 1.000 33.880 191 TYR GGG O 1
ATOM 23357 N N . GLU G 1 192 ? -13.404 5.478 75.479 1.000 28.510 192 GLU GGG N 1
ATOM 23358 C CA . GLU G 1 192 ? -13.588 4.466 74.423 1.000 31.000 192 GLU GGG CA 1
ATOM 23359 C C . GLU G 1 192 ? -12.587 4.801 73.310 1.000 28.980 192 GLU GGG C 1
ATOM 23360 O O . GLU G 1 192 ? -12.403 5.988 72.991 1.000 28.450 192 GLU GGG O 1
ATOM 23372 N N . ILE G 1 193 ? -11.978 3.783 72.711 1.000 26.650 193 ILE GGG N 1
ATOM 23373 C CA . ILE G 1 193 ? -10.975 3.953 71.622 1.000 27.750 193 ILE GGG CA 1
ATOM 23374 C C . ILE G 1 193 ? -11.674 3.967 70.266 1.000 27.450 193 ILE GGG C 1
ATOM 23375 O O . ILE G 1 193 ? -12.363 3.012 69.950 1.000 30.080 193 ILE GGG O 1
ATOM 23391 N N . LEU G 1 194 ? -11.473 5.030 69.489 1.000 28.120 194 LEU GGG N 1
ATOM 23392 C CA . LEU G 1 194 ? -12.032 5.141 68.110 1.000 29.580 194 LEU GGG CA 1
ATOM 23393 C C . LEU G 1 194 ? -11.019 4.615 67.095 1.000 31.800 194 LEU GGG C 1
ATOM 23394 O O . LEU G 1 194 ? -11.425 3.973 66.160 1.000 32.890 194 LEU GGG O 1
ATOM 23410 N N . SER G 1 195 ? -9.729 4.871 67.295 1.000 27.820 195 SER GGG N 1
ATOM 23411 C CA . SER G 1 195 ? -8.653 4.218 66.516 1.000 28.990 195 SER GGG CA 1
ATOM 23412 C C . SER G 1 195 ? -7.337 4.278 67.290 1.000 28.240 195 SER GGG C 1
ATOM 23413 O O . SER G 1 195 ? -7.165 5.172 68.109 1.000 26.210 195 SER GGG O 1
ATOM 23421 N N . ALA G 1 196 ? -6.451 3.319 67.023 1.000 27.700 196 ALA GGG N 1
ATOM 23422 C CA . ALA G 1 196 ? -5.121 3.249 67.679 1.000 25.920 196 ALA GGG CA 1
ATOM 23423 C C . ALA G 1 196 ? -4.134 2.590 66.704 1.000 23.820 196 ALA GGG C 1
ATOM 23424 O O . ALA G 1 196 ? -4.330 1.433 66.364 1.000 25.670 196 ALA GGG O 1
ATOM 23431 N N . THR G 1 197 ? -3.190 3.368 66.206 1.000 22.660 197 THR GGG N 1
ATOM 23432 C CA . THR G 1 197 ? -2.202 2.935 65.197 1.000 24.110 197 THR GGG CA 1
ATOM 23433 C C . THR G 1 197 ? -0.790 3.108 65.770 1.000 25.690 197 THR GGG C 1
ATOM 23434 O O . THR G 1 197 ? -0.545 3.949 66.684 1.000 24.640 197 THR GGG O 1
ATOM 23445 N N . GLN G 1 198 ? 0.123 2.320 65.211 1.000 25.700 198 GLN GGG N 1
ATOM 23446 C CA . GLN G 1 198 ? 1.557 2.286 65.559 1.000 24.970 198 GLN GGG CA 1
ATOM 23447 C C . GLN G 1 198 ? 2.340 2.259 64.235 1.000 25.000 198 GLN GGG C 1
ATOM 23448 O O . GLN G 1 198 ? 2.204 1.279 63.534 1.000 27.320 198 GLN GGG O 1
ATOM 23462 N N . THR G 1 199 ? 3.067 3.327 63.921 1.000 23.080 199 THR GGG N 1
ATOM 23463 C CA . THR G 1 199 ? 3.656 3.533 62.569 1.000 27.180 199 THR GGG CA 1
ATOM 23464 C C . THR G 1 199 ? 5.109 3.924 62.695 1.000 27.070 199 THR GGG C 1
ATOM 23465 O O . THR G 1 199 ? 5.380 4.938 63.381 1.000 26.840 199 THR GGG O 1
ATOM 23476 N N . ARG G 1 200 ? 6.000 3.216 61.986 1.000 26.240 200 ARG GGG N 1
ATOM 23477 C CA . ARG G 1 200 ? 7.422 3.605 61.882 1.000 25.510 200 ARG GGG CA 1
ATOM 23478 C C . ARG G 1 200 ? 7.531 4.995 61.268 1.000 25.570 200 ARG GGG C 1
ATOM 23479 O O . ARG G 1 200 ? 6.789 5.266 60.332 1.000 26.440 200 ARG GGG O 1
ATOM 23500 N N . GLN G 1 201 ? 8.442 5.830 61.742 1.000 24.370 201 GLN GGG N 1
ATOM 23501 C CA . GLN G 1 201 ? 8.682 7.193 61.228 1.000 28.930 201 GLN GGG CA 1
ATOM 23502 C C . GLN G 1 201 ? 10.155 7.505 61.338 1.000 27.870 201 GLN GGG C 1
ATOM 23503 O O . GLN G 1 201 ? 10.826 6.983 62.267 1.000 27.640 201 GLN GGG O 1
ATOM 23517 N N . VAL G 1 202 ? 10.606 8.443 60.526 1.000 25.060 202 VAL GGG N 1
ATOM 23518 C CA . VAL G 1 202 ? 11.983 8.972 60.593 1.000 26.540 202 VAL GGG CA 1
ATOM 23519 C C . VAL G 1 202 ? 11.900 10.396 61.111 1.000 30.500 202 VAL GGG C 1
ATOM 23520 O O . VAL G 1 202 ? 10.996 11.107 60.663 1.000 29.580 202 VAL GGG O 1
ATOM 23533 N N . GLN G 1 203 ? 12.833 10.788 61.976 1.000 26.400 203 GLN GGG N 1
ATOM 23534 C CA . GLN G 1 203 ? 12.946 12.186 62.456 1.000 26.100 203 GLN GGG CA 1
ATOM 23535 C C . GLN G 1 203 ? 14.396 12.615 62.445 1.000 28.350 203 GLN GGG C 1
ATOM 23536 O O . GLN G 1 203 ? 15.315 11.762 62.561 1.000 27.590 203 GLN GGG O 1
ATOM 23550 N N . HIS G 1 204 ? 14.590 13.925 62.434 1.000 24.320 204 HIS GGG N 1
ATOM 23551 C CA . HIS G 1 204 ? 15.908 14.546 62.639 1.000 26.620 204 HIS GGG CA 1
ATOM 23552 C C . HIS G 1 204 ? 15.817 15.491 63.831 1.000 25.500 204 HIS GGG C 1
ATOM 23553 O O . HIS G 1 204 ? 14.768 16.080 64.051 1.000 26.660 204 HIS GGG O 1
ATOM 23568 N N . TYR G 1 205 ? 16.933 15.656 64.517 1.000 23.680 205 TYR GGG N 1
ATOM 23569 C CA . TYR G 1 205 ? 17.072 16.487 65.729 1.000 26.330 205 TYR GGG CA 1
ATOM 23570 C C . TYR G 1 205 ? 18.243 17.425 65.518 1.000 24.140 205 TYR GGG C 1
ATOM 23571 O O . TYR G 1 205 ? 19.213 17.090 64.797 1.000 26.300 205 TYR GGG O 1
ATOM 23589 N N . SER G 1 206 ? 18.160 18.588 66.142 1.000 25.900 206 SER GGG N 1
ATOM 23590 C CA . SER G 1 206 ? 19.109 19.716 65.998 1.000 25.970 206 SER GGG CA 1
ATOM 23591 C C . SER G 1 206 ? 20.577 19.286 66.158 1.000 30.330 206 SER GGG C 1
ATOM 23592 O O . SER G 1 206 ? 21.411 19.757 65.348 1.000 29.240 206 SER GGG O 1
ATOM 23600 N N . CYS G 1 207 ? 20.887 18.387 67.091 1.000 25.870 207 CYS GGG N 1
ATOM 23601 C CA . CYS G 1 207 ? 22.286 18.044 67.462 1.000 32.070 207 CYS GGG CA 1
ATOM 23602 C C . CYS G 1 207 ? 23.052 17.356 66.319 1.000 33.240 207 CYS GGG C 1
ATOM 23603 O O . CYS G 1 207 ? 24.267 17.383 66.352 1.000 34.780 207 CYS GGG O 1
ATOM 23610 N N . CYS G 1 208 ? 22.366 16.692 65.398 1.000 30.930 208 CYS GGG N 1
ATOM 23611 C CA . CYS G 1 208 ? 22.857 15.473 64.717 1.000 31.740 208 CYS GGG CA 1
ATOM 23612 C C . CYS G 1 208 ? 22.343 15.471 63.276 1.000 30.620 208 CYS GGG C 1
ATOM 23613 O O . CYS G 1 208 ? 21.164 15.743 63.054 1.000 26.070 208 CYS GGG O 1
ATOM 23620 N N . PRO G 1 209 ? 23.163 15.151 62.240 1.000 29.130 209 PRO GGG N 1
ATOM 23621 C CA . PRO G 1 209 ? 22.618 14.912 60.898 1.000 28.430 209 PRO GGG CA 1
ATOM 23622 C C . PRO G 1 209 ? 21.886 13.591 60.677 1.000 27.790 209 PRO GGG C 1
ATOM 23623 O O . PRO G 1 209 ? 21.071 13.522 59.754 1.000 28.140 209 PRO GGG O 1
ATOM 23634 N N . GLU G 1 210 ? 22.165 12.583 61.498 1.000 25.900 210 GLU GGG N 1
ATOM 23635 C CA . GLU G 1 210 ? 21.670 11.206 61.235 1.000 26.640 210 GLU GGG CA 1
ATOM 23636 C C . GLU G 1 210 ? 20.176 11.081 61.505 1.000 27.460 210 GLU GGG C 1
ATOM 23637 O O . GLU G 1 210 ? 19.636 11.757 62.378 1.000 26.570 210 GLU GGG O 1
ATOM 23649 N N . PRO G 1 211 ? 19.463 10.197 60.773 1.000 29.960 211 PRO GGG N 1
ATOM 23650 C CA . PRO G 1 211 ? 18.051 9.941 61.041 1.000 29.870 211 PRO GGG CA 1
ATOM 23651 C C . PRO G 1 211 ? 17.912 9.114 62.328 1.000 28.900 211 PRO GGG C 1
ATOM 23652 O O . PRO G 1 211 ? 18.736 8.207 62.545 1.000 28.480 211 PRO GGG O 1
ATOM 23663 N N . TYR G 1 212 ? 16.910 9.454 63.142 1.000 25.160 212 TYR GGG N 1
ATOM 23664 C CA . TYR G 1 212 ? 16.448 8.680 64.318 1.000 24.350 212 TYR GGG CA 1
ATOM 23665 C C . TYR G 1 212 ? 15.079 8.065 64.025 1.000 26.090 212 TYR GGG C 1
ATOM 23666 O O . TYR G 1 212 ? 14.215 8.725 63.394 1.000 27.660 212 TYR GGG O 1
ATOM 23684 N N . ILE G 1 213 ? 14.884 6.811 64.399 1.000 21.690 213 ILE GGG N 1
ATOM 23685 C CA . ILE G 1 213 ? 13.660 6.069 64.028 1.000 21.920 213 ILE GGG CA 1
ATOM 23686 C C . ILE G 1 213 ? 12.756 6.002 65.273 1.000 23.010 213 ILE GGG C 1
ATOM 23687 O O . ILE G 1 213 ? 13.308 5.850 66.392 1.000 22.290 213 ILE GGG O 1
ATOM 23703 N N . ASP G 1 214 ? 11.454 6.149 65.079 1.000 21.280 214 ASP GGG N 1
ATOM 23704 C CA . ASP G 1 214 ? 10.451 6.031 66.162 1.000 22.390 214 ASP GGG CA 1
ATOM 23705 C C . ASP G 1 214 ? 9.271 5.240 65.633 1.000 24.330 214 ASP GGG C 1
ATOM 23706 O O . ASP G 1 214 ? 9.117 5.115 64.395 1.000 25.310 214 ASP GGG O 1
ATOM 23715 N N . VAL G 1 215 ? 8.477 4.693 66.544 1.000 22.200 215 VAL GGG N 1
ATOM 23716 C CA . VAL G 1 215 ? 7.129 4.180 66.255 1.000 22.800 215 VAL GGG CA 1
ATOM 23717 C C . VAL G 1 215 ? 6.165 5.180 66.897 1.000 26.290 215 VAL GGG C 1
ATOM 23718 O O . VAL G 1 215 ? 6.263 5.428 68.127 1.000 21.980 215 VAL GGG O 1
ATOM 23731 N N . ASN G 1 216 ? 5.323 5.775 66.067 1.000 24.800 216 ASN GGG N 1
ATOM 23732 C CA . ASN G 1 216 ? 4.357 6.809 66.495 1.000 23.900 216 ASN GGG CA 1
ATOM 23733 C C . ASN G 1 216 ? 3.056 6.109 66.886 1.000 24.540 216 ASN GGG C 1
ATOM 23734 O O . ASN G 1 216 ? 2.395 5.498 66.008 1.000 25.640 216 ASN GGG O 1
ATOM 23745 N N . LEU G 1 217 ? 2.679 6.222 68.153 1.000 24.350 217 LEU GGG N 1
ATOM 23746 C CA . LEU G 1 217 ? 1.442 5.656 68.712 1.000 23.630 217 LEU GGG CA 1
ATOM 23747 C C . LEU G 1 217 ? 0.426 6.800 68.630 1.000 23.770 217 LEU GGG C 1
ATOM 23748 O O . LEU G 1 217 ? 0.660 7.815 69.287 1.000 26.010 217 LEU GGG O 1
ATOM 23764 N N . VAL G 1 218 ? -0.626 6.622 67.830 1.000 24.940 218 VAL GGG N 1
ATOM 23765 C CA . VAL G 1 218 ? -1.682 7.651 67.582 1.000 25.680 218 VAL GGG CA 1
ATOM 23766 C C . VAL G 1 218 ? -2.997 7.077 68.069 1.000 27.340 218 VAL GGG C 1
ATOM 23767 O O . VAL G 1 218 ? -3.382 6.028 67.593 1.000 26.460 218 VAL GGG O 1
ATOM 23780 N N . VAL G 1 219 ? -3.647 7.738 69.027 1.000 27.300 219 VAL GGG N 1
ATOM 23781 C CA . VAL G 1 219 ? -4.855 7.182 69.688 1.000 25.570 219 VAL GGG CA 1
ATOM 23782 C C . VAL G 1 219 ? -5.941 8.248 69.560 1.000 23.040 219 VAL GGG C 1
ATOM 23783 O O . VAL G 1 219 ? -5.665 9.388 69.918 1.000 24.790 219 VAL GGG O 1
ATOM 23796 N N . LYS G 1 220 ? -7.036 7.897 68.926 1.000 25.140 220 LYS GGG N 1
ATOM 23797 C CA . LYS G 1 220 ? -8.254 8.751 68.881 1.000 24.960 220 LYS GGG CA 1
ATOM 23798 C C . LYS G 1 220 ? -9.232 8.186 69.897 1.000 23.790 220 LYS GGG C 1
ATOM 23799 O O . LYS G 1 220 ? -9.503 6.952 69.880 1.000 26.080 220 LYS GGG O 1
ATOM 23818 N N . PHE G 1 221 ? -9.748 9.024 70.777 1.000 22.390 221 PHE GGG N 1
ATOM 23819 C CA . PHE G 1 221 ? -10.586 8.527 71.880 1.000 21.980 221 PHE GGG CA 1
ATOM 23820 C C . PHE G 1 221 ? -11.614 9.584 72.295 1.000 22.860 221 PHE GGG C 1
ATOM 23821 O O . PHE G 1 221 ? -11.462 10.778 71.916 1.000 23.740 221 PHE GGG O 1
ATOM 23838 N N . ARG G 1 222 ? -12.592 9.127 73.073 1.000 24.470 222 ARG GGG N 1
ATOM 23839 C CA . ARG G 1 222 ? -13.688 9.992 73.594 1.000 25.810 222 ARG GGG CA 1
ATOM 23840 C C . ARG G 1 222 ? -14.255 9.415 74.880 1.000 24.860 222 ARG GGG C 1
ATOM 23841 O O . ARG G 1 222 ? -14.100 8.212 75.136 1.000 25.770 222 ARG GGG O 1
ATOM 23862 N N . GLU G 1 223 ? -14.972 10.225 75.635 1.000 25.500 223 GLU GGG N 1
ATOM 23863 C CA . GLU G 1 223 ? -15.668 9.727 76.845 1.000 27.180 223 GLU GGG CA 1
ATOM 23864 C C . GLU G 1 223 ? -16.678 8.659 76.434 1.000 29.680 223 GLU GGG C 1
ATOM 23865 O O . GLU G 1 223 ? -17.346 8.869 75.408 1.000 32.220 223 GLU GGG O 1
ATOM 23877 N N . ARG G 1 224 ? -16.700 7.531 77.143 1.000 33.150 224 ARG GGG N 1
ATOM 23878 C CA A ARG G 1 224 ? -17.676 6.421 76.918 0.500 38.630 224 ARG GGG CA 1
ATOM 23879 C CA B ARG G 1 224 ? -17.681 6.434 76.912 0.500 39.140 224 ARG GGG CA 1
ATOM 23880 C C . ARG G 1 224 ? -19.095 6.973 77.175 1.000 39.580 224 ARG GGG C 1
ATOM 23881 O O . ARG G 1 224 ? -19.879 6.964 76.237 1.000 53.250 224 ARG GGG O 1
ATOM 23921 N N . GLN H 1 20 ? 43.236 14.448 87.211 1.000 55.700 20 GLN HHH N 1
ATOM 23922 C CA . GLN H 1 20 ? 44.690 14.620 87.091 1.000 50.280 20 GLN HHH CA 1
ATOM 23923 C C . GLN H 1 20 ? 45.430 13.976 88.262 1.000 40.890 20 GLN HHH C 1
ATOM 23924 O O . GLN H 1 20 ? 44.828 13.477 89.231 1.000 32.260 20 GLN HHH O 1
ATOM 23938 N N . ALA H 1 21 ? 46.702 13.766 87.993 1.000 35.440 21 ALA HHH N 1
ATOM 23939 C CA . ALA H 1 21 ? 47.472 12.648 88.564 1.000 39.590 21 ALA HHH CA 1
ATOM 23940 C C . ALA H 1 21 ? 47.622 12.863 90.073 1.000 29.220 21 ALA HHH C 1
ATOM 23941 O O . ALA H 1 21 ? 47.480 11.877 90.825 1.000 31.960 21 ALA HHH O 1
ATOM 23948 N N . ASN H 1 22 ? 47.999 14.077 90.465 1.000 29.910 22 ASN HHH N 1
ATOM 23949 C CA . ASN H 1 22 ? 48.229 14.436 91.884 1.000 29.040 22 ASN HHH CA 1
ATOM 23950 C C . ASN H 1 22 ? 46.912 14.241 92.671 1.000 28.870 22 ASN HHH C 1
ATOM 23951 O O . ASN H 1 22 ? 46.979 13.651 93.773 1.000 27.070 22 ASN HHH O 1
ATOM 23962 N N . LEU H 1 23 ? 45.755 14.658 92.120 1.000 28.610 23 LEU HHH N 1
ATOM 23963 C CA . LEU H 1 23 ? 44.467 14.530 92.851 1.000 28.520 23 LEU HHH CA 1
ATOM 23964 C C . LEU H 1 23 ? 44.087 13.048 92.988 1.000 26.570 23 LEU HHH C 1
ATOM 23965 O O . LEU H 1 23 ? 43.601 12.631 94.053 1.000 25.760 23 LEU HHH O 1
ATOM 23981 N N . MET H 1 24 ? 44.300 12.245 91.956 1.000 26.840 24 MET HHH N 1
ATOM 23982 C CA . MET H 1 24 ? 43.985 10.787 92.027 1.000 29.220 24 MET HHH CA 1
ATOM 23983 C C . MET H 1 24 ? 44.845 10.154 93.121 1.000 25.660 24 MET HHH C 1
ATOM 23984 O O . MET H 1 24 ? 44.323 9.304 93.839 1.000 27.400 24 MET HHH O 1
ATOM 23998 N N . ARG H 1 25 ? 46.115 10.568 93.233 1.000 28.990 25 ARG HHH N 1
ATOM 23999 C CA . ARG H 1 25 ? 47.033 10.026 94.285 1.000 29.580 25 ARG HHH CA 1
ATOM 24000 C C . ARG H 1 25 ? 46.500 10.373 95.663 1.000 25.670 25 ARG HHH C 1
ATOM 24001 O O . ARG H 1 25 ? 46.483 9.502 96.521 1.000 27.260 25 ARG HHH O 1
ATOM 24022 N N . LEU H 1 26 ? 46.188 11.655 95.877 1.000 26.200 26 LEU HHH N 1
ATOM 24023 C CA . LEU H 1 26 ? 45.616 12.178 97.149 1.000 25.730 26 LEU HHH CA 1
ATOM 24024 C C . LEU H 1 26 ? 44.373 11.395 97.560 1.000 25.850 26 LEU HHH C 1
ATOM 24025 O O . LEU H 1 26 ? 44.291 10.957 98.732 1.000 28.450 26 LEU HHH O 1
ATOM 24041 N N . LYS H 1 27 ? 43.421 11.230 96.646 1.000 26.160 27 LYS HHH N 1
ATOM 24042 C CA . LYS H 1 27 ? 42.159 10.518 96.940 1.000 27.300 27 LYS HHH CA 1
ATOM 24043 C C . LYS H 1 27 ? 42.462 9.059 97.270 1.000 26.620 27 LYS HHH C 1
ATOM 24044 O O . LYS H 1 27 ? 41.875 8.540 98.237 1.000 27.470 27 LYS HHH O 1
ATOM 24063 N N . SER H 1 28 ? 43.361 8.430 96.524 1.000 28.270 28 SER HHH N 1
ATOM 24064 C CA . SER H 1 28 ? 43.738 7.021 96.805 1.000 29.900 28 SER HHH CA 1
ATOM 24065 C C . SER H 1 28 ? 44.373 6.957 98.210 1.000 28.810 28 SER HHH C 1
ATOM 24066 O O . SER H 1 28 ? 43.935 6.143 99.067 1.000 28.790 28 SER HHH O 1
ATOM 24074 N N . ASP H 1 29 ? 45.287 7.875 98.506 1.000 27.660 29 ASP HHH N 1
ATOM 24075 C CA . ASP H 1 29 ? 45.953 7.880 99.826 1.000 30.080 29 ASP HHH CA 1
ATOM 24076 C C . ASP H 1 29 ? 44.953 8.102 100.978 1.000 34.440 29 ASP HHH C 1
ATOM 24077 O O . ASP H 1 29 ? 45.020 7.366 101.977 1.000 29.500 29 ASP HHH O 1
ATOM 24086 N N . LEU H 1 30 ? 44.050 9.068 100.851 1.000 32.830 30 LEU HHH N 1
ATOM 24087 C CA . LEU H 1 30 ? 43.071 9.403 101.919 1.000 31.060 30 LEU HHH CA 1
ATOM 24088 C C . LEU H 1 30 ? 42.011 8.313 102.106 1.000 30.280 30 LEU HHH C 1
ATOM 24089 O O . LEU H 1 30 ? 41.577 8.178 103.241 1.000 39.060 30 LEU HHH O 1
ATOM 24105 N N . PHE H 1 31 ? 41.551 7.645 101.064 1.000 31.670 31 PHE HHH N 1
ATOM 24106 C CA . PHE H 1 31 ? 40.299 6.838 101.078 1.000 36.260 31 PHE HHH CA 1
ATOM 24107 C C . PHE H 1 31 ? 40.565 5.329 100.903 1.000 41.850 31 PHE HHH C 1
ATOM 24108 O O . PHE H 1 31 ? 39.703 4.566 101.365 1.000 45.570 31 PHE HHH O 1
ATOM 24125 N N . ASN H 1 32 ? 41.671 4.884 100.295 1.000 46.450 32 ASN HHH N 1
ATOM 24126 C CA . ASN H 1 32 ? 41.875 3.431 100.011 1.000 49.400 32 ASN HHH CA 1
ATOM 24127 C C . ASN H 1 32 ? 42.766 2.746 101.061 1.000 49.720 32 ASN HHH C 1
ATOM 24128 O O . ASN H 1 32 ? 42.896 1.547 100.938 1.000 57.250 32 ASN HHH O 1
ATOM 24139 N N . ARG H 1 33 ? 43.303 3.412 102.086 1.000 54.610 33 ARG HHH N 1
ATOM 24140 C CA . ARG H 1 33 ? 44.355 2.790 102.972 1.000 59.340 33 ARG HHH CA 1
ATOM 24141 C C . ARG H 1 33 ? 43.825 2.427 104.370 1.000 69.240 33 ARG HHH C 1
ATOM 24142 O O . ARG H 1 33 ? 44.187 1.332 104.866 1.000 73.560 33 ARG HHH O 1
ATOM 24163 N N . SER H 1 34 ? 43.069 3.328 105.001 1.000 71.060 34 SER HHH N 1
ATOM 24164 C CA . SER H 1 34 ? 42.509 3.186 106.372 1.000 64.450 34 SER HHH CA 1
ATOM 24165 C C . SER H 1 34 ? 41.024 2.858 106.259 1.000 60.820 34 SER HHH C 1
ATOM 24166 O O . SER H 1 34 ? 40.448 3.064 105.189 1.000 52.920 34 SER HHH O 1
ATOM 24174 N N . PRO H 1 35 ? 40.354 2.318 107.315 1.000 61.410 35 PRO HHH N 1
ATOM 24175 C CA . PRO H 1 35 ? 38.891 2.307 107.357 1.000 55.810 35 PRO HHH CA 1
ATOM 24176 C C . PRO H 1 35 ? 38.302 3.723 107.381 1.000 49.670 35 PRO HHH C 1
ATOM 24177 O O . PRO H 1 35 ? 39.033 4.698 107.695 1.000 46.990 35 PRO HHH O 1
ATOM 24188 N N . MET H 1 36 ? 37.017 3.816 107.011 1.000 51.430 36 MET HHH N 1
ATOM 24189 C CA A MET H 1 36 ? 36.296 5.117 107.146 0.500 49.970 36 MET HHH CA 1
ATOM 24190 C CA B MET H 1 36 ? 36.141 5.004 107.202 0.500 53.280 36 MET HHH CA 1
ATOM 24191 C C . MET H 1 36 ? 36.372 5.531 108.626 1.000 48.380 36 MET HHH C 1
ATOM 24192 O O . MET H 1 36 ? 36.479 4.653 109.545 1.000 45.370 36 MET HHH O 1
ATOM 24218 N N . TYR H 1 37 ? 36.409 6.843 108.816 1.000 40.910 37 TYR HHH N 1
ATOM 24219 C CA . TYR H 1 37 ? 36.223 7.488 110.125 1.000 40.200 37 TYR HHH CA 1
ATOM 24220 C C . TYR H 1 37 ? 34.932 6.936 110.737 1.000 39.790 37 TYR HHH C 1
ATOM 24221 O O . TYR H 1 37 ? 33.877 7.013 110.093 1.000 36.300 37 TYR HHH O 1
ATOM 24239 N N . PRO H 1 38 ? 34.970 6.367 111.974 1.000 31.410 38 PRO HHH N 1
ATOM 24240 C CA . PRO H 1 38 ? 33.793 5.745 112.581 1.000 31.410 38 PRO HHH CA 1
ATOM 24241 C C . PRO H 1 38 ? 32.856 6.713 113.322 1.000 29.120 38 PRO HHH C 1
ATOM 24242 O O . PRO H 1 38 ? 32.020 6.265 114.084 1.000 32.650 38 PRO HHH O 1
ATOM 24253 N N . GLY H 1 39 ? 32.993 8.009 113.066 1.000 30.260 39 GLY HHH N 1
ATOM 24254 C CA . GLY H 1 39 ? 32.169 9.040 113.688 1.000 34.170 39 GLY HHH CA 1
ATOM 24255 C C . GLY H 1 39 ? 32.805 9.460 115.000 1.000 34.960 39 GLY HHH C 1
ATOM 24256 O O . GLY H 1 39 ? 33.725 8.797 115.513 1.000 32.660 39 GLY HHH O 1
ATOM 24260 N N . PRO H 1 40 ? 32.317 10.572 115.577 1.000 35.060 40 PRO HHH N 1
ATOM 24261 C CA . PRO H 1 40 ? 32.894 11.081 116.805 1.000 32.730 40 PRO HHH CA 1
ATOM 24262 C C . PRO H 1 40 ? 32.599 10.175 118.004 1.000 32.660 40 PRO HHH C 1
ATOM 24263 O O . PRO H 1 40 ? 31.708 9.304 117.956 1.000 31.170 40 PRO HHH O 1
ATOM 24274 N N . THR H 1 41 ? 33.389 10.380 119.067 1.000 34.370 41 THR HHH N 1
ATOM 24275 C CA . THR H 1 41 ? 33.238 9.692 120.378 1.000 37.780 41 THR HHH CA 1
ATOM 24276 C C . THR H 1 41 ? 33.389 10.686 121.535 1.000 35.960 41 THR HHH C 1
ATOM 24277 O O . THR H 1 41 ? 33.868 11.814 121.315 1.000 34.460 41 THR HHH O 1
ATOM 24288 N N . LYS H 1 42 ? 33.040 10.240 122.739 1.000 35.860 42 LYS HHH N 1
ATOM 24289 C CA . LYS H 1 42 ? 33.234 10.997 124.008 1.000 40.860 42 LYS HHH CA 1
ATOM 24290 C C . LYS H 1 42 ? 34.709 11.422 124.131 1.000 40.090 42 LYS HHH C 1
ATOM 24291 O O . LYS H 1 42 ? 34.952 12.592 124.486 1.000 39.500 42 LYS HHH O 1
ATOM 24310 N N . ASP H 1 43 ? 35.648 10.558 123.738 1.000 41.500 43 ASP HHH N 1
ATOM 24311 C CA . ASP H 1 43 ? 37.112 10.834 123.831 1.000 43.740 43 ASP HHH CA 1
ATOM 24312 C C . ASP H 1 43 ? 37.568 11.764 122.706 1.000 46.330 43 ASP HHH C 1
ATOM 24313 O O . ASP H 1 43 ? 38.594 12.452 122.910 1.000 43.080 43 ASP HHH O 1
ATOM 24322 N N . ASP H 1 44 ? 36.897 11.757 121.545 1.000 39.160 44 ASP HHH N 1
ATOM 24323 C CA A ASP H 1 44 ? 37.278 12.582 120.364 0.380 41.230 44 ASP HHH CA 1
ATOM 24324 C CA C ASP H 1 44 ? 37.285 12.568 120.361 0.620 39.630 44 ASP HHH CA 1
ATOM 24325 C C . ASP H 1 44 ? 36.009 13.203 119.791 1.000 38.620 44 ASP HHH C 1
ATOM 24326 O O . ASP H 1 44 ? 35.528 12.784 118.740 1.000 34.060 44 ASP HHH O 1
ATOM 24342 N N . PRO H 1 45 ? 35.415 14.204 120.485 1.000 38.830 45 PRO HHH N 1
ATOM 24343 C CA . PRO H 1 45 ? 34.168 14.828 120.030 1.000 36.970 45 PRO HHH CA 1
ATOM 24344 C C . PRO H 1 45 ? 34.458 15.834 118.918 1.000 35.270 45 PRO HHH C 1
ATOM 24345 O O . PRO H 1 45 ? 35.575 16.154 118.622 1.000 30.430 45 PRO HHH O 1
ATOM 24356 N N . LEU H 1 46 ? 33.383 16.297 118.296 1.000 32.620 46 LEU HHH N 1
ATOM 24357 C CA A LEU H 1 46 ? 33.429 17.125 117.065 0.500 31.280 46 LEU HHH CA 1
ATOM 24358 C CA B LEU H 1 46 ? 33.401 17.094 117.052 0.500 31.910 46 LEU HHH CA 1
ATOM 24359 C C . LEU H 1 46 ? 32.435 18.274 117.255 1.000 29.380 46 LEU HHH C 1
ATOM 24360 O O . LEU H 1 46 ? 31.378 18.031 117.825 1.000 27.600 46 LEU HHH O 1
ATOM 24390 N N . THR H 1 47 ? 32.786 19.459 116.799 1.000 29.920 47 THR HHH N 1
ATOM 24391 C CA . THR H 1 47 ? 31.849 20.596 116.641 1.000 30.130 47 THR HHH CA 1
ATOM 24392 C C . THR H 1 47 ? 31.461 20.701 115.159 1.000 27.400 47 THR HHH C 1
ATOM 24393 O O . THR H 1 47 ? 32.369 20.845 114.306 1.000 29.370 47 THR HHH O 1
ATOM 24404 N N . VAL H 1 48 ? 30.158 20.716 114.860 1.000 25.690 48 VAL HHH N 1
ATOM 24405 C CA . VAL H 1 48 ? 29.654 20.987 113.480 1.000 24.770 48 VAL HHH CA 1
ATOM 24406 C C . VAL H 1 48 ? 29.134 22.422 113.475 1.000 28.030 48 VAL HHH C 1
ATOM 24407 O O . VAL H 1 48 ? 28.304 22.750 114.346 1.000 26.040 48 VAL HHH O 1
ATOM 24420 N N . THR H 1 49 ? 29.625 23.250 112.576 1.000 24.940 49 THR HHH N 1
ATOM 24421 C CA . THR H 1 49 ? 29.074 24.613 112.359 1.000 26.650 49 THR HHH CA 1
ATOM 24422 C C . THR H 1 49 ? 27.923 24.475 111.345 1.000 29.180 49 THR HHH C 1
ATOM 24423 O O . THR H 1 49 ? 28.140 23.800 110.303 1.000 25.840 49 THR HHH O 1
ATOM 24434 N N . LEU H 1 50 ? 26.758 25.078 111.646 1.000 27.140 50 LEU HHH N 1
ATOM 24435 C CA . LEU H 1 50 ? 25.552 25.121 110.767 1.000 26.110 50 LEU HHH CA 1
ATOM 24436 C C . LEU H 1 50 ? 25.180 26.563 110.447 1.000 28.480 50 LEU HHH C 1
ATOM 24437 O O . LEU H 1 50 ? 25.224 27.422 111.364 1.000 29.890 50 LEU HHH O 1
ATOM 24453 N N . GLY H 1 51 ? 24.718 26.780 109.215 1.000 28.400 51 GLY HHH N 1
ATOM 24454 C CA . GLY H 1 51 ? 24.083 28.044 108.806 1.000 31.020 51 GLY HHH CA 1
ATOM 24455 C C . GLY H 1 51 ? 23.040 27.758 107.743 1.000 30.400 51 GLY HHH C 1
ATOM 24456 O O . GLY H 1 51 ? 23.214 26.767 107.002 1.000 26.830 51 GLY HHH O 1
ATOM 24460 N N . PHE H 1 52 ? 21.998 28.585 107.676 1.000 26.050 52 PHE HHH N 1
ATOM 24461 C CA . PHE H 1 52 ? 20.900 28.399 106.709 1.000 24.370 52 PHE HHH CA 1
ATOM 24462 C C . PHE H 1 52 ? 20.908 29.568 105.769 1.000 25.420 52 PHE HHH C 1
ATOM 24463 O O . PHE H 1 52 ? 21.095 30.720 106.241 1.000 23.860 52 PHE HHH O 1
ATOM 24480 N N . THR H 1 53 ? 20.665 29.266 104.488 1.000 25.250 53 THR HHH N 1
ATOM 24481 C CA . THR H 1 53 ? 20.337 30.230 103.438 1.000 23.420 53 THR HHH CA 1
ATOM 24482 C C . THR H 1 53 ? 18.909 29.916 102.998 1.000 23.880 53 THR HHH C 1
ATOM 24483 O O . THR H 1 53 ? 18.689 28.845 102.389 1.000 23.480 53 THR HHH O 1
ATOM 24494 N N . LEU H 1 54 ? 17.952 30.744 103.405 1.000 22.910 54 LEU HHH N 1
ATOM 24495 C CA . LEU H 1 54 ? 16.527 30.453 103.144 1.000 24.890 54 LEU HHH CA 1
ATOM 24496 C C . LEU H 1 54 ? 16.179 31.008 101.761 1.000 23.100 54 LEU HHH C 1
ATOM 24497 O O . LEU H 1 54 ? 16.340 32.264 101.550 1.000 25.720 54 LEU HHH O 1
ATOM 24513 N N . GLN H 1 55 ? 15.791 30.127 100.843 1.000 22.550 55 GLN HHH N 1
ATOM 24514 C CA . GLN H 1 55 ? 15.428 30.506 99.441 1.000 23.370 55 GLN HHH CA 1
ATOM 24515 C C . GLN H 1 55 ? 13.927 30.780 99.298 1.000 21.760 55 GLN HHH C 1
ATOM 24516 O O . GLN H 1 55 ? 13.558 31.667 98.503 1.000 22.500 55 GLN HHH O 1
ATOM 24530 N N . ASP H 1 56 ? 13.057 30.025 99.964 1.000 21.670 56 ASP HHH N 1
ATOM 24531 C CA . ASP H 1 56 ? 11.610 30.209 99.740 1.000 23.130 56 ASP HHH CA 1
ATOM 24532 C C . ASP H 1 56 ? 10.806 29.554 100.849 1.000 23.450 56 ASP HHH C 1
ATOM 24533 O O . ASP H 1 56 ? 11.105 28.394 101.206 1.000 22.370 56 ASP HHH O 1
ATOM 24542 N N . ILE H 1 57 ? 9.740 30.226 101.279 1.000 22.020 57 ILE HHH N 1
ATOM 24543 C CA . ILE H 1 57 ? 8.601 29.509 101.913 1.000 22.690 57 ILE HHH CA 1
ATOM 24544 C C . ILE H 1 57 ? 7.634 29.202 100.759 1.000 25.300 57 ILE HHH C 1
ATOM 24545 O O . ILE H 1 57 ? 6.998 30.137 100.272 1.000 23.450 57 ILE HHH O 1
ATOM 24561 N N . VAL H 1 58 ? 7.569 27.941 100.330 1.000 21.380 58 VAL HHH N 1
ATOM 24562 C CA A VAL H 1 58 ? 6.956 27.610 99.017 0.500 22.440 58 VAL HHH CA 1
ATOM 24563 C CA B VAL H 1 58 ? 6.947 27.491 99.044 0.500 23.970 58 VAL HHH CA 1
ATOM 24564 C C . VAL H 1 58 ? 5.454 27.342 99.245 1.000 25.680 58 VAL HHH C 1
ATOM 24565 O O . VAL H 1 58 ? 4.689 27.722 98.344 1.000 27.360 58 VAL HHH O 1
ATOM 24589 N N . LYS H 1 59 ? 5.074 26.767 100.402 1.000 23.050 59 LYS HHH N 1
ATOM 24590 C CA . LYS H 1 59 ? 3.718 26.250 100.590 1.000 25.470 59 LYS HHH CA 1
ATOM 24591 C C . LYS H 1 59 ? 3.386 26.222 102.076 1.000 27.530 59 LYS HHH C 1
ATOM 24592 O O . LYS H 1 59 ? 4.254 25.890 102.933 1.000 24.200 59 LYS HHH O 1
ATOM 24611 N N . VAL H 1 60 ? 2.138 26.526 102.328 1.000 24.290 60 VAL HHH N 1
ATOM 24612 C CA A VAL H 1 60 ? 1.540 26.454 103.679 0.700 27.090 60 VAL HHH CA 1
ATOM 24613 C CA B VAL H 1 60 ? 1.503 26.509 103.675 0.300 25.650 60 VAL HHH CA 1
ATOM 24614 C C . VAL H 1 60 ? 0.289 25.592 103.548 1.000 27.040 60 VAL HHH C 1
ATOM 24615 O O . VAL H 1 60 ? -0.460 25.752 102.540 1.000 26.510 60 VAL HHH O 1
ATOM 24639 N N . ASP H 1 61 ? 0.077 24.671 104.484 1.000 24.960 61 ASP HHH N 1
ATOM 24640 C CA . ASP H 1 61 ? -1.147 23.850 104.516 1.000 26.300 61 ASP HHH CA 1
ATOM 24641 C C . ASP H 1 61 ? -1.862 24.120 105.847 1.000 30.060 61 ASP HHH C 1
ATOM 24642 O O . ASP H 1 61 ? -1.465 23.522 106.862 1.000 26.640 61 ASP HHH O 1
ATOM 24651 N N . SER H 1 62 ? -2.909 24.953 105.832 1.000 25.790 62 SER HHH N 1
ATOM 24652 C CA . SER H 1 62 ? -3.717 25.274 107.036 1.000 28.320 62 SER HHH CA 1
ATOM 24653 C C . SER H 1 62 ? -4.588 24.106 107.481 1.000 25.910 62 SER HHH C 1
ATOM 24654 O O . SER H 1 62 ? -5.067 24.196 108.620 1.000 30.890 62 SER HHH O 1
ATOM 24662 N N . SER H 1 63 ? -4.807 23.067 106.687 1.000 24.380 63 SER HHH N 1
ATOM 24663 C CA A SER H 1 63 ? -5.588 21.880 107.116 0.500 28.760 63 SER HHH CA 1
ATOM 24664 C CA B SER H 1 63 ? -5.573 21.865 107.096 0.500 27.970 63 SER HHH CA 1
ATOM 24665 C C . SER H 1 63 ? -4.728 20.909 107.946 1.000 30.460 63 SER HHH C 1
ATOM 24666 O O . SER H 1 63 ? -5.323 20.146 108.699 1.000 30.090 63 SER HHH O 1
ATOM 24680 N N . THR H 1 64 ? -3.412 20.888 107.757 1.000 25.570 64 THR HHH N 1
ATOM 24681 C CA . THR H 1 64 ? -2.505 19.900 108.419 1.000 24.780 64 THR HHH CA 1
ATOM 24682 C C . THR H 1 64 ? -1.440 20.599 109.274 1.000 23.790 64 THR HHH C 1
ATOM 24683 O O . THR H 1 64 ? -0.652 19.892 109.959 1.000 24.190 64 THR HHH O 1
ATOM 24694 N N . ASN H 1 65 ? -1.392 21.926 109.308 1.000 21.040 65 ASN HHH N 1
ATOM 24695 C CA . ASN H 1 65 ? -0.325 22.681 110.001 1.000 22.600 65 ASN HHH CA 1
ATOM 24696 C C . ASN H 1 65 ? 1.048 22.133 109.558 1.000 26.250 65 ASN HHH C 1
ATOM 24697 O O . ASN H 1 65 ? 1.909 21.796 110.415 1.000 25.420 65 ASN HHH O 1
ATOM 24708 N N . GLU H 1 66 ? 1.267 22.187 108.248 1.000 21.700 66 GLU HHH N 1
ATOM 24709 C CA . GLU H 1 66 ? 2.535 21.822 107.575 1.000 24.260 66 GLU HHH CA 1
ATOM 24710 C C . GLU H 1 66 ? 2.931 23.002 106.699 1.000 23.350 66 GLU HHH C 1
ATOM 24711 O O . GLU H 1 66 ? 2.072 23.501 105.906 1.000 24.370 66 GLU HHH O 1
ATOM 24723 N N . VAL H 1 67 ? 4.171 23.424 106.838 1.000 22.260 67 VAL HHH N 1
ATOM 24724 C CA . VAL H 1 67 ? 4.797 24.461 105.994 1.000 21.600 67 VAL HHH CA 1
ATOM 24725 C C . VAL H 1 67 ? 6.042 23.882 105.304 1.000 26.630 67 VAL HHH C 1
ATOM 24726 O O . VAL H 1 67 ? 6.819 23.135 105.972 1.000 23.090 67 VAL HHH O 1
ATOM 24739 N N . ASP H 1 68 ? 6.261 24.294 104.057 1.000 22.930 68 ASP HHH N 1
ATOM 24740 C CA . ASP H 1 68 ? 7.348 23.779 103.165 1.000 22.890 68 ASP HHH CA 1
ATOM 24741 C C . ASP H 1 68 ? 8.364 24.894 102.937 1.000 22.620 68 ASP HHH C 1
ATOM 24742 O O . ASP H 1 68 ? 7.998 26.036 102.500 1.000 22.670 68 ASP HHH O 1
ATOM 24751 N N . LEU H 1 69 ? 9.617 24.647 103.343 1.000 21.340 69 LEU HHH N 1
ATOM 24752 C CA . LEU H 1 69 ? 10.746 25.550 103.133 1.000 19.370 69 LEU HHH CA 1
ATOM 24753 C C . LEU H 1 69 ? 11.678 24.978 102.059 1.000 20.970 69 LEU HHH C 1
ATOM 24754 O O . LEU H 1 69 ? 11.837 23.767 102.000 1.000 21.570 69 LEU HHH O 1
ATOM 24770 N N . VAL H 1 70 ? 12.318 25.860 101.325 1.000 20.830 70 VAL HHH N 1
ATOM 24771 C CA . VAL H 1 70 ? 13.433 25.490 100.404 1.000 20.760 70 VAL HHH CA 1
ATOM 24772 C C . VAL H 1 70 ? 14.594 26.300 100.931 1.000 21.070 70 VAL HHH C 1
ATOM 24773 O O . VAL H 1 70 ? 14.462 27.527 101.057 1.000 20.900 70 VAL HHH O 1
ATOM 24786 N N . TYR H 1 71 ? 15.709 25.638 101.231 1.000 21.080 71 TYR HHH N 1
ATOM 24787 C CA . TYR H 1 71 ? 16.914 26.321 101.787 1.000 20.790 71 TYR HHH CA 1
ATOM 24788 C C . TYR H 1 71 ? 18.161 25.491 101.387 1.000 22.490 71 TYR HHH C 1
ATOM 24789 O O . TYR H 1 71 ? 18.051 24.328 100.985 1.000 22.440 71 TYR HHH O 1
ATOM 24807 N N . TYR H 1 72 ? 19.319 26.031 101.675 1.000 22.810 72 TYR HHH N 1
ATOM 24808 C CA . TYR H 1 72 ? 20.551 25.196 101.734 1.000 23.920 72 TYR HHH CA 1
ATOM 24809 C C . TYR H 1 72 ? 21.262 25.445 103.064 1.000 24.160 72 TYR HHH C 1
ATOM 24810 O O . TYR H 1 72 ? 21.241 26.567 103.592 1.000 24.530 72 TYR HHH O 1
ATOM 24828 N N . GLU H 1 73 ? 21.785 24.355 103.598 1.000 21.940 73 GLU HHH N 1
ATOM 24829 C CA . GLU H 1 73 ? 22.322 24.213 104.953 1.000 24.290 73 GLU HHH CA 1
ATOM 24830 C C . GLU H 1 73 ? 23.838 24.020 104.825 1.000 26.530 73 GLU HHH C 1
ATOM 24831 O O . GLU H 1 73 ? 24.224 22.955 104.388 1.000 28.860 73 GLU HHH O 1
ATOM 24843 N N . GLN H 1 74 ? 24.612 25.022 105.207 1.000 24.850 74 GLN HHH N 1
ATOM 24844 C CA . GLN H 1 74 ? 26.085 25.011 105.234 1.000 28.250 74 GLN HHH CA 1
ATOM 24845 C C . GLN H 1 74 ? 26.530 24.256 106.483 1.000 26.320 74 GLN HHH C 1
ATOM 24846 O O . GLN H 1 74 ? 26.159 24.663 107.602 1.000 25.490 74 GLN HHH O 1
ATOM 24860 N N . GLN H 1 75 ? 27.164 23.103 106.286 1.000 23.820 75 GLN HHH N 1
ATOM 24861 C CA . GLN H 1 75 ? 27.745 22.244 107.345 1.000 23.700 75 GLN HHH CA 1
ATOM 24862 C C . GLN H 1 75 ? 29.271 22.299 107.275 1.000 25.860 75 GLN HHH C 1
ATOM 24863 O O . GLN H 1 75 ? 29.829 22.158 106.140 1.000 26.300 75 GLN HHH O 1
ATOM 24877 N N . ARG H 1 76 ? 29.937 22.445 108.428 1.000 26.430 76 ARG HHH N 1
ATOM 24878 C CA . ARG H 1 76 ? 31.419 22.515 108.489 1.000 28.830 76 ARG HHH CA 1
ATOM 24879 C C . ARG H 1 76 ? 31.907 21.712 109.699 1.000 29.430 76 ARG HHH C 1
ATOM 24880 O O . ARG H 1 76 ? 31.330 21.822 110.803 1.000 25.500 76 ARG HHH O 1
ATOM 24901 N N . TRP H 1 77 ? 32.928 20.888 109.486 1.000 25.850 77 TRP HHH N 1
ATOM 24902 C CA . TRP H 1 77 ? 33.603 20.171 110.590 1.000 25.930 77 TRP HHH CA 1
ATOM 24903 C C . TRP H 1 77 ? 35.052 19.935 110.186 1.000 27.440 77 TRP HHH C 1
ATOM 24904 O O . TRP H 1 77 ? 35.425 20.280 109.026 1.000 24.710 77 TRP HHH O 1
ATOM 24925 N N . LYS H 1 78 ? 35.829 19.339 111.078 1.000 27.230 78 LYS HHH N 1
ATOM 24926 C CA . LYS H 1 78 ? 37.274 19.140 110.806 1.000 29.740 78 LYS HHH CA 1
ATOM 24927 C C . LYS H 1 78 ? 37.731 17.813 111.395 1.000 30.900 78 LYS HHH C 1
ATOM 24928 O O . LYS H 1 78 ? 37.398 17.558 112.558 1.000 28.050 78 LYS HHH O 1
ATOM 24947 N N . LEU H 1 79 ? 38.380 16.973 110.584 1.000 29.170 79 LEU HHH N 1
ATOM 24948 C CA . LEU H 1 79 ? 38.913 15.658 110.996 1.000 27.980 79 LEU HHH CA 1
ATOM 24949 C C . LEU H 1 79 ? 40.425 15.660 110.784 1.000 30.090 79 LEU HHH C 1
ATOM 24950 O O . LEU H 1 79 ? 40.907 15.975 109.648 1.000 27.880 79 LEU HHH O 1
ATOM 24966 N N . ASN H 1 80 ? 41.181 15.244 111.797 1.000 32.300 80 ASN HHH N 1
ATOM 24967 C CA . ASN H 1 80 ? 42.646 15.015 111.642 1.000 34.750 80 ASN HHH CA 1
ATOM 24968 C C . ASN H 1 80 ? 42.931 13.983 110.541 1.000 31.840 80 ASN HHH C 1
ATOM 24969 O O . ASN H 1 80 ? 43.911 14.130 109.831 1.000 31.010 80 ASN HHH O 1
ATOM 24980 N N . SER H 1 81 ? 42.085 12.980 110.400 1.000 32.090 81 SER HHH N 1
ATOM 24981 C CA . SER H 1 81 ? 42.229 11.885 109.414 1.000 34.210 81 SER HHH CA 1
ATOM 24982 C C . SER H 1 81 ? 42.104 12.374 107.966 1.000 33.950 81 SER HHH C 1
ATOM 24983 O O . SER H 1 81 ? 42.447 11.582 107.105 1.000 32.290 81 SER HHH O 1
ATOM 24991 N N . LEU H 1 82 ? 41.630 13.603 107.691 1.000 30.280 82 LEU HHH N 1
ATOM 24992 C CA . LEU H 1 82 ? 41.501 14.145 106.306 1.000 29.350 82 LEU HHH CA 1
ATOM 24993 C C . LEU H 1 82 ? 42.610 15.165 106.021 1.000 31.880 82 LEU HHH C 1
ATOM 24994 O O . LEU H 1 82 ? 42.537 15.814 104.964 1.000 27.890 82 LEU HHH O 1
ATOM 25010 N N . MET H 1 83 ? 43.666 15.248 106.860 1.000 29.610 83 MET HHH N 1
ATOM 25011 C CA . MET H 1 83 ? 44.750 16.224 106.634 1.000 31.880 83 MET HHH CA 1
ATOM 25012 C C . MET H 1 83 ? 45.733 15.652 105.609 1.000 30.800 83 MET HHH C 1
ATOM 25013 O O . MET H 1 83 ? 45.911 14.426 105.548 1.000 27.890 83 MET HHH O 1
ATOM 25027 N N . TRP H 1 84 ? 46.364 16.540 104.881 1.000 29.880 84 TRP HHH N 1
ATOM 25028 C CA . TRP H 1 84 ? 47.506 16.173 104.019 1.000 32.370 84 TRP HHH CA 1
ATOM 25029 C C . TRP H 1 84 ? 48.442 17.353 103.913 1.000 35.310 84 TRP HHH C 1
ATOM 25030 O O . TRP H 1 84 ? 48.019 18.524 104.148 1.000 28.610 84 TRP HHH O 1
ATOM 25051 N N . ASP H 1 85 ? 49.661 17.042 103.495 1.000 33.100 85 ASP HHH N 1
ATOM 25052 C CA . ASP H 1 85 ? 50.673 18.082 103.187 1.000 37.460 85 ASP HHH CA 1
ATOM 25053 C C . ASP H 1 85 ? 50.536 18.458 101.720 1.000 33.580 85 ASP HHH C 1
ATOM 25054 O O . ASP H 1 85 ? 50.829 17.623 100.863 1.000 34.150 85 ASP HHH O 1
ATOM 25063 N N . PRO H 1 86 ? 50.091 19.685 101.345 1.000 31.220 86 PRO HHH N 1
ATOM 25064 C CA . PRO H 1 86 ? 49.975 20.049 99.937 1.000 30.820 86 PRO HHH CA 1
ATOM 25065 C C . PRO H 1 86 ? 51.255 19.828 99.098 1.000 37.670 86 PRO HHH C 1
ATOM 25066 O O . PRO H 1 86 ? 51.124 19.507 97.910 1.000 35.170 86 PRO HHH O 1
ATOM 25077 N N . ASN H 1 87 ? 52.430 19.943 99.725 1.000 38.990 87 ASN HHH N 1
ATOM 25078 C CA A ASN H 1 87 ? 53.764 19.725 99.083 0.500 41.560 87 ASN HHH CA 1
ATOM 25079 C CA B ASN H 1 87 ? 53.755 19.734 99.067 0.500 42.960 87 ASN HHH CA 1
ATOM 25080 C C . ASN H 1 87 ? 53.901 18.281 98.566 1.000 40.050 87 ASN HHH C 1
ATOM 25081 O O . ASN H 1 87 ? 54.565 18.113 97.536 1.000 47.530 87 ASN HHH O 1
ATOM 25101 N N . GLU H 1 88 ? 53.295 17.287 99.238 1.000 33.820 88 GLU HHH N 1
ATOM 25102 C CA A GLU H 1 88 ? 53.341 15.863 98.809 0.700 35.690 88 GLU HHH CA 1
ATOM 25103 C CA B GLU H 1 88 ? 53.334 15.862 98.812 0.300 34.270 88 GLU HHH CA 1
ATOM 25104 C C . GLU H 1 88 ? 52.359 15.601 97.648 1.000 38.090 88 GLU HHH C 1
ATOM 25105 O O . GLU H 1 88 ? 52.433 14.484 97.068 1.000 40.800 88 GLU HHH O 1
ATOM 25127 N N . TYR H 1 89 ? 51.471 16.555 97.301 1.000 36.310 89 TYR HHH N 1
ATOM 25128 C CA . TYR H 1 89 ? 50.368 16.335 96.318 1.000 35.610 89 TYR HHH CA 1
ATOM 25129 C C . TYR H 1 89 ? 50.213 17.525 95.382 1.000 37.690 89 TYR HHH C 1
ATOM 25130 O O . TYR H 1 89 ? 49.057 17.979 95.086 1.000 35.430 89 TYR HHH O 1
ATOM 25148 N N . GLY H 1 90 ? 51.343 17.941 94.807 1.000 36.560 90 GLY HHH N 1
ATOM 25149 C CA . GLY H 1 90 ? 51.393 18.979 93.759 1.000 33.550 90 GLY HHH CA 1
ATOM 25150 C C . GLY H 1 90 ? 50.731 20.274 94.189 1.000 35.840 90 GLY HHH C 1
ATOM 25151 O O . GLY H 1 90 ? 50.124 20.912 93.328 1.000 37.110 90 GLY HHH O 1
ATOM 25155 N N . ASN H 1 91 ? 50.904 20.669 95.453 1.000 34.980 91 ASN HHH N 1
ATOM 25156 C CA . ASN H 1 91 ? 50.370 21.933 96.037 1.000 38.660 91 ASN HHH CA 1
ATOM 25157 C C . ASN H 1 91 ? 48.824 21.940 96.087 1.000 37.130 91 ASN HHH C 1
ATOM 25158 O O . ASN H 1 91 ? 48.269 23.053 96.256 1.000 37.760 91 ASN HHH O 1
ATOM 25168 N N . ILE H 1 92 ? 48.124 20.807 95.942 1.000 32.270 92 ILE HHH N 1
ATOM 25169 C CA . ILE H 1 92 ? 46.626 20.771 96.073 1.000 31.710 92 ILE HHH CA 1
ATOM 25170 C C . ILE H 1 92 ? 46.293 21.175 97.516 1.000 28.520 92 ILE HHH C 1
ATOM 25171 O O . ILE H 1 92 ? 46.848 20.577 98.448 1.000 29.160 92 ILE HHH O 1
ATOM 25187 N N . THR H 1 93 ? 45.483 22.212 97.709 1.000 30.490 93 THR HHH N 1
ATOM 25188 C CA . THR H 1 93 ? 45.020 22.655 99.056 1.000 30.930 93 THR HHH CA 1
ATOM 25189 C C . THR H 1 93 ? 43.581 22.211 99.385 1.000 27.750 93 THR HHH C 1
ATOM 25190 O O . THR H 1 93 ? 43.239 22.288 100.546 1.000 27.910 93 THR HHH O 1
ATOM 25201 N N . ASP H 1 94 ? 42.778 21.805 98.414 1.000 30.950 94 ASP HHH N 1
ATOM 25202 C CA . ASP H 1 94 ? 41.386 21.330 98.649 1.000 31.360 94 ASP HHH CA 1
ATOM 25203 C C . ASP H 1 94 ? 40.924 20.552 97.422 1.000 28.280 94 ASP HHH C 1
ATOM 25204 O O . ASP H 1 94 ? 41.518 20.719 96.329 1.000 28.200 94 ASP HHH O 1
ATOM 25213 N N . PHE H 1 95 ? 39.897 19.730 97.592 1.000 25.540 95 PHE HHH N 1
ATOM 25214 C CA . PHE H 1 95 ? 39.242 19.016 96.467 1.000 26.780 95 PHE HHH CA 1
ATOM 25215 C C . PHE H 1 95 ? 37.756 18.810 96.744 1.000 23.970 95 PHE HHH C 1
ATOM 25216 O O . PHE H 1 95 ? 37.336 18.643 97.917 1.000 24.740 95 PHE HHH O 1
ATOM 25233 N N . ARG H 1 96 ? 37.010 18.699 95.652 1.000 25.230 96 ARG HHH N 1
ATOM 25234 C CA . ARG H 1 96 ? 35.606 18.254 95.637 1.000 23.340 96 ARG HHH CA 1
ATOM 25235 C C . ARG H 1 96 ? 35.615 16.746 95.671 1.000 25.050 96 ARG HHH C 1
ATOM 25236 O O . ARG H 1 96 ? 36.403 16.137 94.913 1.000 23.720 96 ARG HHH O 1
ATOM 25257 N N . THR H 1 97 ? 34.695 16.166 96.429 1.000 22.820 97 THR HHH N 1
ATOM 25258 C CA . THR H 1 97 ? 34.520 14.701 96.472 1.000 23.890 97 THR HHH CA 1
ATOM 25259 C C . THR H 1 97 ? 33.077 14.352 96.769 1.000 25.240 97 THR HHH C 1
ATOM 25260 O O . THR H 1 97 ? 32.423 15.093 97.541 1.000 23.430 97 THR HHH O 1
ATOM 25271 N N . SER H 1 98 ? 32.660 13.181 96.306 1.000 25.710 98 SER HHH N 1
ATOM 25272 C CA . SER H 1 98 ? 31.363 12.588 96.680 1.000 28.990 98 SER HHH CA 1
ATOM 25273 C C . SER H 1 98 ? 31.241 12.531 98.213 1.000 29.870 98 SER HHH C 1
ATOM 25274 O O . SER H 1 98 ? 32.160 11.995 98.925 1.000 27.090 98 SER HHH O 1
ATOM 25282 N N . ALA H 1 99 ? 30.136 13.061 98.749 1.000 25.190 99 ALA HHH N 1
ATOM 25283 C CA . ALA H 1 99 ? 29.774 12.914 100.166 1.000 29.640 99 ALA HHH CA 1
ATOM 25284 C C . ALA H 1 99 ? 29.739 11.423 100.592 1.000 31.130 99 ALA HHH C 1
ATOM 25285 O O . ALA H 1 99 ? 29.917 11.184 101.772 1.000 30.630 99 ALA HHH O 1
ATOM 25292 N N . ALA H 1 100 ? 29.557 10.451 99.712 1.000 29.770 100 ALA HHH N 1
ATOM 25293 C CA . ALA H 1 100 ? 29.639 9.000 100.038 1.000 33.130 100 ALA HHH CA 1
ATOM 25294 C C . ALA H 1 100 ? 31.064 8.571 100.436 1.000 33.560 100 ALA HHH C 1
ATOM 25295 O O . ALA H 1 100 ? 31.212 7.530 101.076 1.000 34.550 100 ALA HHH O 1
ATOM 25302 N N . ASP H 1 101 ? 32.089 9.295 100.001 1.000 32.170 101 ASP HHH N 1
ATOM 25303 C CA . ASP H 1 101 ? 33.510 8.972 100.278 1.000 32.030 101 ASP HHH CA 1
ATOM 25304 C C . ASP H 1 101 ? 33.875 9.245 101.740 1.000 33.300 101 ASP HHH C 1
ATOM 25305 O O . ASP H 1 101 ? 34.959 8.779 102.147 1.000 29.390 101 ASP HHH O 1
ATOM 25314 N N . ILE H 1 102 ? 33.124 10.104 102.456 1.000 26.840 102 ILE HHH N 1
ATOM 25315 C CA . ILE H 1 102 ? 33.546 10.674 103.752 1.000 26.660 102 ILE HHH CA 1
ATOM 25316 C C . ILE H 1 102 ? 32.418 10.455 104.754 1.000 28.200 102 ILE HHH C 1
ATOM 25317 O O . ILE H 1 102 ? 31.216 10.270 104.321 1.000 23.890 102 ILE HHH O 1
ATOM 25333 N N . TRP H 1 103 ? 32.765 10.488 106.024 1.000 24.740 103 TRP HHH N 1
ATOM 25334 C CA . TRP H 1 103 ? 31.740 10.594 107.105 1.000 24.470 103 TRP HHH CA 1
ATOM 25335 C C . TRP H 1 103 ? 30.997 11.917 106.924 1.000 23.370 103 TRP HHH C 1
ATOM 25336 O O . TRP H 1 103 ? 31.653 12.950 106.624 1.000 24.730 103 TRP HHH O 1
ATOM 25357 N N . THR H 1 104 ? 29.677 11.936 107.154 1.000 25.650 104 THR HHH N 1
ATOM 25358 C CA . THR H 1 104 ? 28.936 13.223 107.214 1.000 25.020 104 THR HHH CA 1
ATOM 25359 C C . THR H 1 104 ? 28.038 13.196 108.450 1.000 24.130 104 THR HHH C 1
ATOM 25360 O O . THR H 1 104 ? 27.569 12.145 108.837 1.000 25.090 104 THR HHH O 1
ATOM 25371 N N . PRO H 1 105 ? 27.785 14.346 109.087 1.000 24.030 105 PRO HHH N 1
ATOM 25372 C CA . PRO H 1 105 ? 26.962 14.366 110.305 1.000 25.910 105 PRO HHH CA 1
ATOM 25373 C C . PRO H 1 105 ? 25.468 14.114 110.016 1.000 26.980 105 PRO HHH C 1
ATOM 25374 O O . PRO H 1 105 ? 24.962 14.585 108.990 1.000 27.540 105 PRO HHH O 1
ATOM 25385 N N . ASP H 1 106 ? 24.790 13.422 110.944 1.000 28.720 106 ASP HHH N 1
ATOM 25386 C CA . ASP H 1 106 ? 23.369 12.985 110.846 1.000 27.570 106 ASP HHH CA 1
ATOM 25387 C C . ASP H 1 106 ? 22.447 14.124 111.338 1.000 26.320 106 ASP HHH C 1
ATOM 25388 O O . ASP H 1 106 ? 21.530 13.865 112.186 1.000 28.310 106 ASP HHH O 1
ATOM 25397 N N . ILE H 1 107 ? 22.679 15.337 110.840 1.000 26.000 107 ILE HHH N 1
ATOM 25398 C CA . ILE H 1 107 ? 21.864 16.530 111.176 1.000 28.710 107 ILE HHH CA 1
ATOM 25399 C C . ILE H 1 107 ? 20.447 16.301 110.632 1.000 29.770 107 ILE HHH C 1
ATOM 25400 O O . ILE H 1 107 ? 20.278 16.109 109.438 1.000 26.120 107 ILE HHH O 1
ATOM 25416 N N . THR H 1 108 ? 19.452 16.362 111.516 1.000 24.710 108 THR HHH N 1
ATOM 25417 C CA . THR H 1 108 ? 18.056 15.960 111.273 1.000 28.160 108 THR HHH CA 1
ATOM 25418 C C . THR H 1 108 ? 17.133 17.084 111.743 1.000 25.970 108 THR HHH C 1
ATOM 25419 O O . THR H 1 108 ? 17.375 17.648 112.805 1.000 21.480 108 THR HHH O 1
ATOM 25430 N N . ALA H 1 109 ? 16.049 17.321 111.011 1.000 23.720 109 ALA HHH N 1
ATOM 25431 C CA . ALA H 1 109 ? 15.002 18.258 111.460 1.000 22.220 109 ALA HHH CA 1
ATOM 25432 C C . ALA H 1 109 ? 14.132 17.499 112.449 1.000 22.590 109 ALA HHH C 1
ATOM 25433 O O . ALA H 1 109 ? 13.730 16.361 112.149 1.000 30.760 109 ALA HHH O 1
ATOM 25440 N N . TYR H 1 110 ? 13.904 18.037 113.643 1.000 24.730 110 TYR HHH N 1
ATOM 25441 C CA A TYR H 1 110 ? 13.183 17.285 114.714 0.800 25.310 110 TYR HHH CA 1
ATOM 25442 C CA B TYR H 1 110 ? 13.179 17.309 114.728 0.200 25.690 110 TYR HHH CA 1
ATOM 25443 C C . TYR H 1 110 ? 11.659 17.251 114.513 1.000 26.450 110 TYR HHH C 1
ATOM 25444 O O . TYR H 1 110 ? 11.046 16.360 115.127 1.000 31.210 110 TYR HHH O 1
ATOM 25478 N N . SER H 1 111 ? 11.071 18.128 113.690 1.000 25.660 111 SER HHH N 1
ATOM 25479 C CA . SER H 1 111 ? 9.596 18.196 113.514 1.000 24.800 111 SER HHH CA 1
ATOM 25480 C C . SER H 1 111 ? 9.224 18.130 112.020 1.000 25.920 111 SER HHH C 1
ATOM 25481 O O . SER H 1 111 ? 8.160 18.672 111.608 1.000 22.420 111 SER HHH O 1
ATOM 25489 N N . SER H 1 112 ? 10.025 17.413 111.215 1.000 22.830 112 SER HHH N 1
ATOM 25490 C CA . SER H 1 112 ? 9.661 17.102 109.822 1.000 20.880 112 SER HHH CA 1
ATOM 25491 C C . SER H 1 112 ? 8.422 16.219 109.803 1.000 22.830 112 SER HHH C 1
ATOM 25492 O O . SER H 1 112 ? 8.190 15.420 110.761 1.000 22.830 112 SER HHH O 1
ATOM 25500 N N . THR H 1 113 ? 7.586 16.380 108.774 1.000 20.730 113 THR HHH N 1
ATOM 25501 C CA . THR H 1 113 ? 6.418 15.470 108.547 1.000 21.960 113 THR HHH CA 1
ATOM 25502 C C . THR H 1 113 ? 6.538 14.640 107.268 1.000 22.320 113 THR HHH C 1
ATOM 25503 O O . THR H 1 113 ? 5.593 13.830 106.973 1.000 24.000 113 THR HHH O 1
ATOM 25514 N N . ARG H 1 114 ? 7.617 14.835 106.514 1.000 24.210 114 ARG HHH N 1
ATOM 25515 C CA A ARG H 1 114 ? 7.912 14.086 105.266 0.500 24.290 114 ARG HHH CA 1
ATOM 25516 C CA B ARG H 1 114 ? 7.911 14.037 105.296 0.500 26.110 114 ARG HHH CA 1
ATOM 25517 C C . ARG H 1 114 ? 9.422 13.890 105.201 1.000 21.980 114 ARG HHH C 1
ATOM 25518 O O . ARG H 1 114 ? 10.152 14.711 105.725 1.000 21.860 114 ARG HHH O 1
ATOM 25558 N N . PRO H 1 115 ? 9.949 12.840 104.525 1.000 23.420 115 PRO HHH N 1
ATOM 25559 C CA . PRO H 1 115 ? 11.380 12.778 104.249 1.000 22.030 115 PRO HHH CA 1
ATOM 25560 C C . PRO H 1 115 ? 11.821 14.028 103.497 1.000 22.960 115 PRO HHH C 1
ATOM 25561 O O . PRO H 1 115 ? 11.122 14.537 102.626 1.000 22.600 115 PRO HHH O 1
ATOM 25572 N N . VAL H 1 116 ? 12.949 14.536 103.904 1.000 21.980 116 VAL HHH N 1
ATOM 25573 C CA A VAL H 1 116 ? 13.569 15.733 103.274 0.500 23.980 116 VAL HHH CA 1
ATOM 25574 C CA B VAL H 1 116 ? 13.573 15.733 103.277 0.500 25.430 116 VAL HHH CA 1
ATOM 25575 C C . VAL H 1 116 ? 13.857 15.385 101.801 1.000 27.520 116 VAL HHH C 1
ATOM 25576 O O . VAL H 1 116 ? 14.199 14.245 101.509 1.000 26.300 116 VAL HHH O 1
ATOM 25600 N N . GLN H 1 117 ? 13.603 16.305 100.891 1.000 23.150 117 GLN HHH N 1
ATOM 25601 C CA . GLN H 1 117 ? 13.914 16.101 99.455 1.000 24.020 117 GLN HHH CA 1
ATOM 25602 C C . GLN H 1 117 ? 15.233 16.811 99.178 1.000 25.540 117 GLN HHH C 1
ATOM 25603 O O . GLN H 1 117 ? 15.357 18.010 99.423 1.000 23.410 117 GLN HHH O 1
ATOM 25617 N N . VAL H 1 118 ? 16.174 16.115 98.538 1.000 24.610 118 VAL HHH N 1
ATOM 25618 C CA . VAL H 1 118 ? 17.523 16.670 98.231 1.000 25.780 118 VAL HHH CA 1
ATOM 25619 C C . VAL H 1 118 ? 17.486 17.354 96.872 1.000 22.770 118 VAL HHH C 1
ATOM 25620 O O . VAL H 1 118 ? 17.014 16.738 95.913 1.000 24.220 118 VAL HHH O 1
ATOM 25633 N N . LEU H 1 119 ? 17.909 18.625 96.813 1.000 21.990 119 LEU HHH N 1
ATOM 25634 C CA . LEU H 1 119 ? 17.805 19.433 95.561 1.000 23.770 119 LEU HHH CA 1
ATOM 25635 C C . LEU H 1 119 ? 19.188 19.670 94.959 1.000 23.740 119 LEU HHH C 1
ATOM 25636 O O . LEU H 1 119 ? 19.270 20.279 93.910 1.000 25.520 119 LEU HHH O 1
ATOM 25652 N N . SER H 1 120 ? 20.258 19.263 95.639 1.000 23.700 120 SER HHH N 1
ATOM 25653 C CA . SER H 1 120 ? 21.640 19.533 95.157 1.000 23.210 120 SER HHH CA 1
ATOM 25654 C C . SER H 1 120 ? 22.470 18.252 95.122 1.000 25.930 120 SER HHH C 1
ATOM 25655 O O . SER H 1 120 ? 22.156 17.272 95.790 1.000 24.320 120 SER HHH O 1
ATOM 25663 N N . PRO H 1 121 ? 23.551 18.252 94.309 1.000 24.610 121 PRO HHH N 1
ATOM 25664 C CA . PRO H 1 121 ? 24.475 17.121 94.238 1.000 24.330 121 PRO HHH CA 1
ATOM 25665 C C . PRO H 1 121 ? 25.151 16.862 95.601 1.000 24.410 121 PRO HHH C 1
ATOM 25666 O O . PRO H 1 121 ? 25.541 17.781 96.238 1.000 27.240 121 PRO HHH O 1
ATOM 25677 N N . GLN H 1 122 ? 25.332 15.610 95.946 1.000 24.440 122 GLN HHH N 1
ATOM 25678 C CA A GLN H 1 122 ? 25.896 15.279 97.294 0.500 26.700 122 GLN HHH CA 1
ATOM 25679 C CA B GLN H 1 122 ? 25.908 15.130 97.229 0.500 27.570 122 GLN HHH CA 1
ATOM 25680 C C . GLN H 1 122 ? 27.430 15.229 97.096 1.000 25.810 122 GLN HHH C 1
ATOM 25681 O O . GLN H 1 122 ? 28.038 14.175 96.956 1.000 25.140 122 GLN HHH O 1
ATOM 25707 N N . ILE H 1 123 ? 28.002 16.430 97.033 1.000 24.590 123 ILE HHH N 1
ATOM 25708 C CA . ILE H 1 123 ? 29.452 16.667 96.816 1.000 26.890 123 ILE HHH CA 1
ATOM 25709 C C . ILE H 1 123 ? 29.893 17.663 97.875 1.000 26.780 123 ILE HHH C 1
ATOM 25710 O O . ILE H 1 123 ? 29.233 18.694 98.062 1.000 26.780 123 ILE HHH O 1
ATOM 25726 N N . ALA H 1 124 ? 30.969 17.329 98.575 1.000 23.980 124 ALA HHH N 1
ATOM 25727 C CA . ALA H 1 124 ? 31.576 18.171 99.626 1.000 24.390 124 ALA HHH CA 1
ATOM 25728 C C . ALA H 1 124 ? 32.961 18.644 99.179 1.000 25.440 124 ALA HHH C 1
ATOM 25729 O O . ALA H 1 124 ? 33.475 18.146 98.122 1.000 25.750 124 ALA HHH O 1
ATOM 25736 N N . VAL H 1 125 ? 33.512 19.632 99.882 1.000 23.460 125 VAL HHH N 1
ATOM 25737 C CA . VAL H 1 125 ? 34.886 20.116 99.619 1.000 23.540 125 VAL HHH CA 1
ATOM 25738 C C . VAL H 1 125 ? 35.717 19.808 100.858 1.000 25.620 125 VAL HHH C 1
ATOM 25739 O O . VAL H 1 125 ? 35.333 20.232 101.974 1.000 22.770 125 VAL HHH O 1
ATOM 25752 N N . VAL H 1 126 ? 36.840 19.123 100.670 1.000 27.150 126 VAL HHH N 1
ATOM 25753 C CA . VAL H 1 126 ? 37.810 18.784 101.761 1.000 25.970 126 VAL HHH CA 1
ATOM 25754 C C . VAL H 1 126 ? 39.030 19.681 101.571 1.000 25.760 126 VAL HHH C 1
ATOM 25755 O O . VAL H 1 126 ? 39.502 19.791 100.430 1.000 26.440 126 VAL HHH O 1
ATOM 25768 N N . THR H 1 127 ? 39.494 20.298 102.645 1.000 27.110 127 THR HHH N 1
ATOM 25769 C CA . THR H 1 127 ? 40.664 21.208 102.673 1.000 28.470 127 THR HHH CA 1
ATOM 25770 C C . THR H 1 127 ? 41.801 20.483 103.419 1.000 27.290 127 THR HHH C 1
ATOM 25771 O O . THR H 1 127 ? 41.524 19.623 104.263 1.000 25.730 127 THR HHH O 1
ATOM 25782 N N . HIS H 1 128 ? 43.045 20.859 103.116 1.000 30.880 128 HIS HHH N 1
ATOM 25783 C CA . HIS H 1 128 ? 44.284 20.145 103.570 1.000 31.540 128 HIS HHH CA 1
ATOM 25784 C C . HIS H 1 128 ? 44.460 20.138 105.102 1.000 32.350 128 HIS HHH C 1
ATOM 25785 O O . HIS H 1 128 ? 45.133 19.225 105.605 1.000 29.730 128 HIS HHH O 1
ATOM 25800 N N . ASP H 1 129 ? 43.851 21.087 105.832 1.000 29.840 129 ASP HHH N 1
ATOM 25801 C CA . ASP H 1 129 ? 43.795 21.092 107.324 1.000 30.510 129 ASP HHH CA 1
ATOM 25802 C C . ASP H 1 129 ? 42.773 20.077 107.846 1.000 31.260 129 ASP HHH C 1
ATOM 25803 O O . ASP H 1 129 ? 42.638 19.975 109.088 1.000 32.520 129 ASP HHH O 1
ATOM 25812 N N . GLY H 1 130 ? 42.065 19.341 106.976 1.000 28.100 130 GLY HHH N 1
ATOM 25813 C CA . GLY H 1 130 ? 41.111 18.310 107.406 1.000 26.840 130 GLY HHH CA 1
ATOM 25814 C C . GLY H 1 130 ? 39.708 18.902 107.571 1.000 25.930 130 GLY HHH C 1
ATOM 25815 O O . GLY H 1 130 ? 38.820 18.179 107.981 1.000 25.410 130 GLY HHH O 1
ATOM 25819 N N . SER H 1 131 ? 39.520 20.178 107.265 1.000 26.660 131 SER HHH N 1
ATOM 25820 C CA . SER H 1 131 ? 38.170 20.793 107.337 1.000 28.750 131 SER HHH CA 1
ATOM 25821 C C . SER H 1 131 ? 37.357 20.388 106.097 1.000 27.080 131 SER HHH C 1
ATOM 25822 O O . SER H 1 131 ? 37.927 20.161 104.971 1.000 27.210 131 SER HHH O 1
ATOM 25830 N N . VAL H 1 132 ? 36.067 20.188 106.323 1.000 26.670 132 VAL HHH N 1
ATOM 25831 C CA . VAL H 1 132 ? 35.079 19.756 105.311 1.000 25.060 132 VAL HHH CA 1
ATOM 25832 C C . VAL H 1 132 ? 33.966 20.801 105.311 1.000 24.900 132 VAL HHH C 1
ATOM 25833 O O . VAL H 1 132 ? 33.496 21.164 106.412 1.000 25.640 132 VAL HHH O 1
ATOM 25846 N N . MET H 1 133 ? 33.497 21.163 104.126 1.000 26.230 133 MET HHH N 1
ATOM 25847 C CA . MET H 1 133 ? 32.275 21.981 103.979 1.000 27.480 133 MET HHH CA 1
ATOM 25848 C C . MET H 1 133 ? 31.344 21.243 103.024 1.000 26.240 133 MET HHH C 1
ATOM 25849 O O . MET H 1 133 ? 31.794 20.735 101.979 1.000 26.170 133 MET HHH O 1
ATOM 25863 N N . PHE H 1 134 ? 30.088 21.094 103.433 1.000 23.420 134 PHE HHH N 1
ATOM 25864 C CA . PHE H 1 134 ? 29.030 20.407 102.675 1.000 22.970 134 PHE HHH CA 1
ATOM 25865 C C . PHE H 1 134 ? 27.765 21.271 102.758 1.000 24.680 134 PHE HHH C 1
ATOM 25866 O O . PHE H 1 134 ? 27.426 21.683 103.895 1.000 23.520 134 PHE HHH O 1
ATOM 25883 N N . ILE H 1 135 ? 27.126 21.550 101.622 1.000 22.960 135 ILE HHH N 1
ATOM 25884 C CA . ILE H 1 135 ? 26.054 22.584 101.542 1.000 24.320 135 ILE HHH CA 1
ATOM 25885 C C . ILE H 1 135 ? 24.853 21.994 100.816 1.000 25.030 135 ILE HHH C 1
ATOM 25886 O O . ILE H 1 135 ? 24.507 22.430 99.727 1.000 23.330 135 ILE HHH O 1
ATOM 25902 N N . PRO H 1 136 ? 24.169 21.003 101.403 1.000 22.620 136 PRO HHH N 1
ATOM 25903 C CA . PRO H 1 136 ? 22.994 20.425 100.765 1.000 22.420 136 PRO HHH CA 1
ATOM 25904 C C . PRO H 1 136 ? 21.785 21.377 100.669 1.000 24.920 136 PRO HHH C 1
ATOM 25905 O O . PRO H 1 136 ? 21.470 22.012 101.686 1.000 25.570 136 PRO HHH O 1
ATOM 25916 N N . ALA H 1 137 ? 21.142 21.424 99.491 1.000 26.320 137 ALA HHH N 1
ATOM 25917 C CA . ALA H 1 137 ? 19.852 22.130 99.261 1.000 25.180 137 ALA HHH CA 1
ATOM 25918 C C . ALA H 1 137 ? 18.753 21.145 99.577 1.000 24.060 137 ALA HHH C 1
ATOM 25919 O O . ALA H 1 137 ? 18.868 19.989 99.158 1.000 20.310 137 ALA HHH O 1
ATOM 25926 N N . GLN H 1 138 ? 17.739 21.568 100.334 1.000 21.460 138 GLN HHH N 1
ATOM 25927 C CA . GLN H 1 138 ? 16.660 20.674 100.805 1.000 23.640 138 GLN HHH CA 1
ATOM 25928 C C . GLN H 1 138 ? 15.290 21.346 100.639 1.000 21.350 138 GLN HHH C 1
ATOM 25929 O O . GLN H 1 138 ? 15.196 22.582 100.791 1.000 21.690 138 GLN HHH O 1
ATOM 25943 N N . ARG H 1 139 ? 14.283 20.539 100.422 1.000 20.470 139 ARG HHH N 1
ATOM 25944 C CA . ARG H 1 139 ? 12.888 20.967 100.653 1.000 22.020 139 ARG HHH CA 1
ATOM 25945 C C . ARG H 1 139 ? 12.417 20.188 101.870 1.000 21.450 139 ARG HHH C 1
ATOM 25946 O O . ARG H 1 139 ? 12.451 18.914 101.840 1.000 22.130 139 ARG HHH O 1
ATOM 25967 N N . LEU H 1 140 ? 11.853 20.925 102.816 1.000 22.020 140 LEU HHH N 1
ATOM 25968 C CA . LEU H 1 140 ? 11.436 20.379 104.125 1.000 22.740 140 LEU HHH CA 1
ATOM 25969 C C . LEU H 1 140 ? 9.971 20.734 104.373 1.000 21.190 140 LEU HHH C 1
ATOM 25970 O O . LEU H 1 140 ? 9.666 21.933 104.282 1.000 23.020 140 LEU HHH O 1
ATOM 25986 N N . SER H 1 141 ? 9.171 19.755 104.727 1.000 21.290 141 SER HHH N 1
ATOM 25987 C CA . SER H 1 141 ? 7.820 19.933 105.311 1.000 23.810 141 SER HHH CA 1
ATOM 25988 C C . SER H 1 141 ? 7.961 19.778 106.825 1.000 23.490 141 SER HHH C 1
ATOM 25989 O O . SER H 1 141 ? 8.413 18.687 107.250 1.000 19.940 141 SER HHH O 1
ATOM 25997 N N . PHE H 1 142 ? 7.494 20.749 107.617 1.000 20.730 142 PHE HHH N 1
ATOM 25998 C CA . PHE H 1 142 ? 7.598 20.657 109.097 1.000 21.040 142 PHE HHH CA 1
ATOM 25999 C C . PHE H 1 142 ? 6.335 21.219 109.760 1.000 22.860 142 PHE HHH C 1
ATOM 26000 O O . PHE H 1 142 ? 5.479 21.879 109.069 1.000 19.120 142 PHE HHH O 1
ATOM 26017 N N . MET H 1 143 ? 6.232 20.919 111.043 1.000 22.310 143 MET HHH N 1
ATOM 26018 C CA . MET H 1 143 ? 5.029 21.244 111.848 1.000 20.770 143 MET HHH CA 1
ATOM 26019 C C . MET H 1 143 ? 5.014 22.758 112.114 1.000 21.100 143 MET HHH C 1
ATOM 26020 O O . MET H 1 143 ? 5.937 23.297 112.769 1.000 21.770 143 MET HHH O 1
ATOM 26034 N N . CYS H 1 144 ? 3.966 23.430 111.658 1.000 22.300 144 CYS HHH N 1
ATOM 26035 C CA . CYS H 1 144 ? 3.874 24.909 111.744 1.000 23.250 144 CYS HHH CA 1
ATOM 26036 C C . CYS H 1 144 ? 2.424 25.340 111.458 1.000 25.990 144 CYS HHH C 1
ATOM 26037 O O . CYS H 1 144 ? 1.847 24.905 110.429 1.000 24.090 144 CYS HHH O 1
ATOM 26044 N N . ASP H 1 145 ? 1.842 26.123 112.350 1.000 27.620 145 ASP HHH N 1
ATOM 26045 C CA . ASP H 1 145 ? 0.435 26.569 112.223 1.000 25.190 145 ASP HHH CA 1
ATOM 26046 C C . ASP H 1 145 ? 0.486 27.912 111.518 1.000 22.560 145 ASP HHH C 1
ATOM 26047 O O . ASP H 1 145 ? 0.953 28.881 112.108 1.000 25.070 145 ASP HHH O 1
ATOM 26056 N N . PRO H 1 146 ? 0.025 28.014 110.255 1.000 22.390 146 PRO HHH N 1
ATOM 26057 C CA . PRO H 1 146 ? 0.093 29.285 109.539 1.000 24.920 146 PRO HHH CA 1
ATOM 26058 C C . PRO H 1 146 ? -1.118 30.208 109.770 1.000 28.610 146 PRO HHH C 1
ATOM 26059 O O . PRO H 1 146 ? -1.167 31.256 109.135 1.000 33.210 146 PRO HHH O 1
ATOM 26070 N N . THR H 1 147 ? -2.051 29.837 110.655 1.000 30.800 147 THR HHH N 1
ATOM 26071 C CA . THR H 1 147 ? -3.254 30.691 110.924 1.000 29.610 147 THR HHH CA 1
ATOM 26072 C C . THR H 1 147 ? -2.785 32.120 111.251 1.000 25.680 147 THR HHH C 1
ATOM 26073 O O . THR H 1 147 ? -2.014 32.283 112.187 1.000 26.400 147 THR HHH O 1
ATOM 26084 N N . GLY H 1 148 ? -3.262 33.131 110.526 1.000 28.160 148 GLY HHH N 1
ATOM 26085 C CA . GLY H 1 148 ? -2.889 34.539 110.760 1.000 27.100 148 GLY HHH CA 1
ATOM 26086 C C . GLY H 1 148 ? -1.756 35.034 109.889 1.000 27.710 148 GLY HHH C 1
ATOM 26087 O O . GLY H 1 148 ? -1.254 36.157 110.135 1.000 31.110 148 GLY HHH O 1
ATOM 26091 N N . VAL H 1 149 ? -1.268 34.206 108.967 1.000 31.260 149 VAL HHH N 1
ATOM 26092 C CA . VAL H 1 149 ? -0.152 34.600 108.058 1.000 28.460 149 VAL HHH CA 1
ATOM 26093 C C . VAL H 1 149 ? -0.615 35.741 107.156 1.000 31.860 149 VAL HHH C 1
ATOM 26094 O O . VAL H 1 149 ? 0.240 36.579 106.804 1.000 28.400 149 VAL HHH O 1
ATOM 26107 N N . ASP H 1 150 ? -1.920 35.812 106.850 1.000 31.160 150 ASP HHH N 1
ATOM 26108 C CA . ASP H 1 150 ? -2.529 36.920 106.055 1.000 33.810 150 ASP HHH CA 1
ATOM 26109 C C . ASP H 1 150 ? -2.772 38.158 106.930 1.000 38.060 150 ASP HHH C 1
ATOM 26110 O O . ASP H 1 150 ? -3.842 38.759 106.823 1.000 48.200 150 ASP HHH O 1
ATOM 26119 N N . SER H 1 151 ? -1.882 38.501 107.840 1.000 33.670 151 SER HHH N 1
ATOM 26120 C CA . SER H 1 151 ? -2.062 39.653 108.737 1.000 35.540 151 SER HHH CA 1
ATOM 26121 C C . SER H 1 151 ? -0.781 40.466 108.760 1.000 40.030 151 SER HHH C 1
ATOM 26122 O O . SER H 1 151 ? 0.250 39.924 108.386 1.000 38.510 151 SER HHH O 1
ATOM 26130 N N . GLU H 1 152 ? -0.856 41.711 109.221 1.000 38.830 152 GLU HHH N 1
ATOM 26131 C CA . GLU H 1 152 ? 0.326 42.597 109.363 1.000 44.940 152 GLU HHH CA 1
ATOM 26132 C C . GLU H 1 152 ? 1.402 41.929 110.240 1.000 41.760 152 GLU HHH C 1
ATOM 26133 O O . GLU H 1 152 ? 2.579 42.038 109.891 1.000 41.030 152 GLU HHH O 1
ATOM 26145 N N . GLU H 1 153 ? 1.031 41.249 111.320 1.000 37.370 153 GLU HHH N 1
ATOM 26146 C CA . GLU H 1 153 ? 2.022 40.748 112.322 1.000 43.010 153 GLU HHH CA 1
ATOM 26147 C C . GLU H 1 153 ? 2.533 39.352 111.908 1.000 38.670 153 GLU HHH C 1
ATOM 26148 O O . GLU H 1 153 ? 3.577 38.973 112.421 1.000 39.350 153 GLU HHH O 1
ATOM 26160 N N . GLY H 1 154 ? 1.840 38.665 110.997 1.000 32.650 154 GLY HHH N 1
ATOM 26161 C CA . GLY H 1 154 ? 2.191 37.327 110.495 1.000 34.040 154 GLY HHH CA 1
ATOM 26162 C C . GLY H 1 154 ? 2.252 36.273 111.579 1.000 34.470 154 GLY HHH C 1
ATOM 26163 O O . GLY H 1 154 ? 1.488 36.348 112.597 1.000 30.680 154 GLY HHH O 1
ATOM 26167 N N . VAL H 1 155 ? 3.030 35.216 111.320 1.000 28.790 155 VAL HHH N 1
ATOM 26168 C CA A VAL H 1 155 ? 3.103 34.011 112.202 0.500 27.280 155 VAL HHH CA 1
ATOM 26169 C CA B VAL H 1 155 ? 3.097 34.042 112.220 0.500 29.670 155 VAL HHH CA 1
ATOM 26170 C C . VAL H 1 155 ? 4.582 33.698 112.437 1.000 28.920 155 VAL HHH C 1
ATOM 26171 O O . VAL H 1 155 ? 5.416 34.152 111.645 1.000 26.940 155 VAL HHH O 1
ATOM 26195 N N . THR H 1 156 ? 4.861 32.977 113.499 1.000 27.240 156 THR HHH N 1
ATOM 26196 C CA . THR H 1 156 ? 6.193 32.477 113.828 1.000 27.440 156 THR HHH CA 1
ATOM 26197 C C . THR H 1 156 ? 6.103 30.970 113.803 1.000 27.320 156 THR HHH C 1
ATOM 26198 O O . THR H 1 156 ? 5.187 30.400 114.427 1.000 30.090 156 THR HHH O 1
ATOM 26209 N N . CYS H 1 157 ? 7.081 30.359 113.169 1.000 26.720 157 CYS HHH N 1
ATOM 26210 C CA . CYS H 1 157 ? 7.279 28.899 113.235 1.000 26.380 157 CYS HHH CA 1
ATOM 26211 C C . CYS H 1 157 ? 8.759 28.609 113.557 1.000 25.200 157 CYS HHH C 1
ATOM 26212 O O . CYS H 1 157 ? 9.628 29.456 113.357 1.000 27.730 157 CYS HHH O 1
ATOM 26219 N N . ALA H 1 158 ? 9.023 27.408 114.027 1.000 24.720 158 ALA HHH N 1
ATOM 26220 C CA . ALA H 1 158 ? 10.365 26.997 114.476 1.000 25.930 158 ALA HHH CA 1
ATOM 26221 C C . ALA H 1 158 ? 10.554 25.522 114.217 1.000 23.920 158 ALA HHH C 1
ATOM 26222 O O . ALA H 1 158 ? 9.572 24.739 114.329 1.000 25.330 158 ALA HHH O 1
ATOM 26229 N N . VAL H 1 159 ? 11.798 25.185 113.829 1.000 26.110 159 VAL HHH N 1
ATOM 26230 C CA . VAL H 1 159 ? 12.192 23.757 113.680 1.000 24.970 159 VAL HHH CA 1
ATOM 26231 C C . VAL H 1 159 ? 13.640 23.636 114.191 1.000 22.770 159 VAL HHH C 1
ATOM 26232 O O . VAL H 1 159 ? 14.460 24.523 113.927 1.000 23.790 159 VAL HHH O 1
ATOM 26245 N N . LYS H 1 160 ? 13.895 22.571 114.936 1.000 22.540 160 LYS HHH N 1
ATOM 26246 C CA . LYS H 1 160 ? 15.218 22.266 115.527 1.000 25.310 160 LYS HHH CA 1
ATOM 26247 C C . LYS H 1 160 ? 15.974 21.325 114.572 1.000 23.020 160 LYS HHH C 1
ATOM 26248 O O . LYS H 1 160 ? 15.390 20.335 114.126 1.000 24.010 160 LYS HHH O 1
ATOM 26267 N N . PHE H 1 161 ? 17.216 21.630 114.308 1.000 22.320 161 PHE HHH N 1
ATOM 26268 C CA . PHE H 1 161 ? 18.133 20.752 113.533 1.000 22.440 161 PHE HHH CA 1
ATOM 26269 C C . PHE H 1 161 ? 19.241 20.235 114.452 1.000 24.660 161 PHE HHH C 1
ATOM 26270 O O . PHE H 1 161 ? 19.965 21.044 115.054 1.000 25.860 161 PHE HHH O 1
ATOM 26287 N N . GLY H 1 162 ? 19.438 18.932 114.511 1.000 24.730 162 GLY HHH N 1
ATOM 26288 C CA . GLY H 1 162 ? 20.628 18.462 115.255 1.000 25.260 162 GLY HHH CA 1
ATOM 26289 C C . GLY H 1 162 ? 20.854 17.011 115.012 1.000 26.200 162 GLY HHH C 1
ATOM 26290 O O . GLY H 1 162 ? 20.018 16.377 114.320 1.000 23.490 162 GLY HHH O 1
ATOM 26294 N N . SER H 1 163 ? 21.921 16.466 115.609 1.000 23.800 163 SER HHH N 1
ATOM 26295 C CA . SER H 1 163 ? 22.137 15.007 115.531 1.000 21.470 163 SER HHH CA 1
ATOM 26296 C C . SER H 1 163 ? 20.902 14.287 116.041 1.000 23.180 163 SER HHH C 1
ATOM 26297 O O . SER H 1 163 ? 20.373 14.696 117.103 1.000 26.240 163 SER HHH O 1
ATOM 26305 N N . TRP H 1 164 ? 20.499 13.192 115.385 1.000 21.510 164 TRP HHH N 1
ATOM 26306 C CA . TRP H 1 164 ? 19.465 12.269 115.882 1.000 24.600 164 TRP HHH CA 1
ATOM 26307 C C . TRP H 1 164 ? 20.051 11.364 116.976 1.000 26.850 164 TRP HHH C 1
ATOM 26308 O O . TRP H 1 164 ? 19.302 11.047 117.922 1.000 24.620 164 TRP HHH O 1
ATOM 26329 N N . VAL H 1 165 ? 21.314 10.930 116.837 1.000 25.790 165 VAL HHH N 1
ATOM 26330 C CA . VAL H 1 165 ? 21.869 9.801 117.654 1.000 26.270 165 VAL HHH CA 1
ATOM 26331 C C . VAL H 1 165 ? 23.043 10.184 118.551 1.000 27.610 165 VAL HHH C 1
ATOM 26332 O O . VAL H 1 165 ? 23.379 9.321 119.394 1.000 26.270 165 VAL HHH O 1
ATOM 26345 N N . TYR H 1 166 ? 23.681 11.339 118.379 1.000 26.680 166 TYR HHH N 1
ATOM 26346 C CA . TYR H 1 166 ? 24.880 11.741 119.154 1.000 27.730 166 TYR HHH CA 1
ATOM 26347 C C . TYR H 1 166 ? 24.485 12.854 120.108 1.000 31.550 166 TYR HHH C 1
ATOM 26348 O O . TYR H 1 166 ? 23.984 13.937 119.677 1.000 27.570 166 TYR HHH O 1
ATOM 26366 N N . SER H 1 167 ? 24.807 12.661 121.394 1.000 29.090 167 SER HHH N 1
ATOM 26367 C CA . SER H 1 167 ? 24.623 13.701 122.425 1.000 26.650 167 SER HHH CA 1
ATOM 26368 C C . SER H 1 167 ? 25.674 14.781 122.258 1.000 28.550 167 SER HHH C 1
ATOM 26369 O O . SER H 1 167 ? 26.608 14.623 121.440 1.000 28.660 167 SER HHH O 1
ATOM 26377 N N . GLY H 1 168 ? 25.552 15.834 123.057 1.000 26.290 168 GLY HHH N 1
ATOM 26378 C CA . GLY H 1 168 ? 26.537 16.921 123.144 1.000 29.480 168 GLY HHH CA 1
ATOM 26379 C C . GLY H 1 168 ? 27.925 16.449 123.612 1.000 31.460 168 GLY HHH C 1
ATOM 26380 O O . GLY H 1 168 ? 28.879 17.208 123.413 1.000 33.240 168 GLY HHH O 1
ATOM 26384 N N . PHE H 1 169 ? 28.048 15.231 124.125 1.000 29.630 169 PHE HHH N 1
ATOM 26385 C CA . PHE H 1 169 ? 29.373 14.629 124.474 1.000 36.130 169 PHE HHH CA 1
ATOM 26386 C C . PHE H 1 169 ? 30.088 14.099 123.222 1.000 37.850 169 PHE HHH C 1
ATOM 26387 O O . PHE H 1 169 ? 31.298 13.908 123.334 1.000 32.370 169 PHE HHH O 1
ATOM 26404 N N . GLU H 1 170 ? 29.407 13.859 122.083 1.000 28.870 170 GLU HHH N 1
ATOM 26405 C CA . GLU H 1 170 ? 30.088 13.453 120.818 1.000 28.790 170 GLU HHH CA 1
ATOM 26406 C C . GLU H 1 170 ? 30.014 14.568 119.766 1.000 29.570 170 GLU HHH C 1
ATOM 26407 O O . GLU H 1 170 ? 30.998 14.696 119.003 1.000 29.520 170 GLU HHH O 1
ATOM 26419 N N . ILE H 1 171 ? 28.861 15.240 119.613 1.000 29.490 171 ILE HHH N 1
ATOM 26420 C CA . ILE H 1 171 ? 28.651 16.316 118.605 1.000 27.720 171 ILE HHH CA 1
ATOM 26421 C C . ILE H 1 171 ? 28.158 17.564 119.338 1.000 26.290 171 ILE HHH C 1
ATOM 26422 O O . ILE H 1 171 ? 27.062 17.559 119.905 1.000 30.130 171 ILE HHH O 1
ATOM 26438 N N . ASP H 1 172 ? 28.920 18.633 119.255 1.000 27.790 172 ASP HHH N 1
ATOM 26439 C CA . ASP H 1 172 ? 28.457 19.984 119.590 1.000 28.320 172 ASP HHH CA 1
ATOM 26440 C C . ASP H 1 172 ? 28.150 20.720 118.290 1.000 28.110 172 ASP HHH C 1
ATOM 26441 O O . ASP H 1 172 ? 28.671 20.348 117.197 1.000 29.480 172 ASP HHH O 1
ATOM 26450 N N . LEU H 1 173 ? 27.343 21.762 118.399 1.000 26.460 173 LEU HHH N 1
ATOM 26451 C CA . LEU H 1 173 ? 26.969 22.606 117.262 1.000 27.210 173 LEU HHH CA 1
ATOM 26452 C C . LEU H 1 173 ? 27.305 24.024 117.637 1.000 32.150 173 LEU HHH C 1
ATOM 26453 O O . LEU H 1 173 ? 27.309 24.347 118.837 1.000 34.190 173 LEU HHH O 1
ATOM 26469 N N . LYS H 1 174 ? 27.610 24.800 116.617 1.000 28.320 174 LYS HHH N 1
ATOM 26470 C CA . LYS H 1 174 ? 27.621 26.265 116.682 1.000 31.310 174 LYS HHH CA 1
ATOM 26471 C C . LYS H 1 174 ? 27.120 26.844 115.368 1.000 30.160 174 LYS HHH C 1
ATOM 26472 O O . LYS H 1 174 ? 27.043 26.117 114.358 1.000 28.510 174 LYS HHH O 1
ATOM 26491 N N . THR H 1 175 ? 26.828 28.135 115.409 1.000 30.990 175 THR HHH N 1
ATOM 26492 C CA . THR H 1 175 ? 26.544 28.990 114.240 1.000 31.650 175 THR HHH CA 1
ATOM 26493 C C . THR H 1 175 ? 27.654 30.029 114.155 1.000 33.140 175 THR HHH C 1
ATOM 26494 O O . THR H 1 175 ? 28.246 30.305 115.204 1.000 37.150 175 THR HHH O 1
ATOM 26505 N N . ASP H 1 176 ? 27.977 30.519 112.957 1.000 33.040 176 ASP HHH N 1
ATOM 26506 C CA . ASP H 1 176 ? 28.898 31.676 112.795 1.000 35.960 176 ASP HHH CA 1
ATOM 26507 C C . ASP H 1 176 ? 28.131 32.961 113.082 1.000 39.610 176 ASP HHH C 1
ATOM 26508 O O . ASP H 1 176 ? 28.781 33.939 113.479 1.000 42.430 176 ASP HHH O 1
ATOM 26517 N N . THR H 1 177 ? 26.814 32.956 112.886 1.000 33.320 177 THR HHH N 1
ATOM 26518 C CA . THR H 1 177 ? 25.908 34.126 113.099 1.000 33.260 177 THR HHH CA 1
ATOM 26519 C C . THR H 1 177 ? 24.542 33.565 113.500 1.000 32.460 177 THR HHH C 1
ATOM 26520 O O . THR H 1 177 ? 24.229 32.410 113.087 1.000 28.850 177 THR HHH O 1
ATOM 26531 N N . ASP H 1 178 ? 23.761 34.293 114.290 1.000 29.480 178 ASP HHH N 1
ATOM 26532 C CA . ASP H 1 178 ? 22.376 33.867 114.615 1.000 32.630 178 ASP HHH CA 1
ATOM 26533 C C . ASP H 1 178 ? 21.384 34.403 113.577 1.000 27.940 178 ASP HHH C 1
ATOM 26534 O O . ASP H 1 178 ? 20.221 34.064 113.729 1.000 29.440 178 ASP HHH O 1
ATOM 26543 N N . GLN H 1 179 ? 21.833 35.145 112.575 1.000 29.560 179 GLN HHH N 1
ATOM 26544 C CA . GLN H 1 179 ? 20.989 35.661 111.476 1.000 30.780 179 GLN HHH CA 1
ATOM 26545 C C . GLN H 1 179 ? 21.014 34.662 110.313 1.000 30.100 179 GLN HHH C 1
ATOM 26546 O O . GLN H 1 179 ? 22.084 34.412 109.778 1.000 29.810 179 GLN HHH O 1
ATOM 26560 N N . VAL H 1 180 ? 19.853 34.127 109.939 1.000 27.230 180 VAL HHH N 1
ATOM 26561 C CA . VAL H 1 180 ? 19.677 33.301 108.713 1.000 27.570 180 VAL HHH CA 1
ATOM 26562 C C . VAL H 1 180 ? 20.052 34.170 107.518 1.000 28.070 180 VAL HHH C 1
ATOM 26563 O O . VAL H 1 180 ? 19.705 35.404 107.509 1.000 28.100 180 VAL HHH O 1
ATOM 26576 N N . ASP H 1 181 ? 20.758 33.603 106.543 1.000 25.020 181 ASP HHH N 1
ATOM 26577 C CA . ASP H 1 181 ? 21.098 34.343 105.301 1.000 26.480 181 ASP HHH CA 1
ATOM 26578 C C . ASP H 1 181 ? 19.829 34.438 104.413 1.000 25.240 181 ASP HHH C 1
ATOM 26579 O O . ASP H 1 181 ? 19.349 33.395 103.948 1.000 25.680 181 ASP HHH O 1
ATOM 26588 N N . LEU H 1 182 ? 19.348 35.660 104.165 1.000 24.840 182 LEU HHH N 1
ATOM 26589 C CA . LEU H 1 182 ? 18.150 36.000 103.346 1.000 28.100 182 LEU HHH CA 1
ATOM 26590 C C . LEU H 1 182 ? 18.559 36.701 102.044 1.000 28.170 182 LEU HHH C 1
ATOM 26591 O O . LEU H 1 182 ? 17.668 37.126 101.311 1.000 27.850 182 LEU HHH O 1
ATOM 26607 N N . SER H 1 183 ? 19.849 36.703 101.694 1.000 29.360 183 SER HHH N 1
ATOM 26608 C CA . SER H 1 183 ? 20.400 37.388 100.490 1.000 32.350 183 SER HHH CA 1
ATOM 26609 C C . SER H 1 183 ? 19.964 36.690 99.201 1.000 29.440 183 SER HHH C 1
ATOM 26610 O O . SER H 1 183 ? 20.113 37.292 98.164 1.000 32.770 183 SER HHH O 1
ATOM 26618 N N . SER H 1 184 ? 19.505 35.438 99.262 1.000 27.720 184 SER HHH N 1
ATOM 26619 C CA . SER H 1 184 ? 18.953 34.664 98.121 1.000 29.570 184 SER HHH CA 1
ATOM 26620 C C . SER H 1 184 ? 17.461 34.348 98.287 1.000 26.960 184 SER HHH C 1
ATOM 26621 O O . SER H 1 184 ? 16.987 33.395 97.619 1.000 26.330 184 SER HHH O 1
ATOM 26629 N N . TYR H 1 185 ? 16.722 35.043 99.166 1.000 24.330 185 TYR HHH N 1
ATOM 26630 C CA . TYR H 1 185 ? 15.280 34.750 99.343 1.000 22.630 185 TYR HHH CA 1
ATOM 26631 C C . TYR H 1 185 ? 14.527 35.186 98.066 1.000 23.690 185 TYR HHH C 1
ATOM 26632 O O . TYR H 1 185 ? 14.723 36.315 97.543 1.000 24.250 185 TYR HHH O 1
ATOM 26650 N N . TYR H 1 186 ? 13.678 34.292 97.571 1.000 21.900 186 TYR HHH N 1
ATOM 26651 C CA . TYR H 1 186 ? 12.847 34.470 96.350 1.000 22.850 186 TYR HHH CA 1
ATOM 26652 C C . TYR H 1 186 ? 12.000 35.745 96.476 1.000 23.030 186 TYR HHH C 1
ATOM 26653 O O . TYR H 1 186 ? 11.051 35.749 97.315 1.000 21.340 186 TYR HHH O 1
ATOM 26671 N N . ALA H 1 187 ? 12.322 36.769 95.676 1.000 23.560 187 ALA HHH N 1
ATOM 26672 C CA . ALA H 1 187 ? 11.690 38.121 95.761 1.000 29.170 187 ALA HHH CA 1
ATOM 26673 C C . ALA H 1 187 ? 10.179 38.073 95.450 1.000 27.460 187 ALA HHH C 1
ATOM 26674 O O . ALA H 1 187 ? 9.477 38.968 95.907 1.000 28.830 187 ALA HHH O 1
ATOM 26681 N N . SER H 1 188 ? 9.667 37.066 94.744 1.000 24.170 188 SER HHH N 1
ATOM 26682 C CA . SER H 1 188 ? 8.225 36.952 94.365 1.000 26.180 188 SER HHH CA 1
ATOM 26683 C C . SER H 1 188 ? 7.570 35.789 95.109 1.000 24.620 188 SER HHH C 1
ATOM 26684 O O . SER H 1 188 ? 6.479 35.319 94.678 1.000 25.830 188 SER HHH O 1
ATOM 26692 N N . SER H 1 189 ? 8.176 35.334 96.212 1.000 24.280 189 SER HHH N 1
ATOM 26693 C CA . SER H 1 189 ? 7.506 34.376 97.123 1.000 26.880 189 SER HHH CA 1
ATOM 26694 C C . SER H 1 189 ? 6.129 34.940 97.512 1.000 24.470 189 SER HHH C 1
ATOM 26695 O O . SER H 1 189 ? 5.997 36.168 97.653 1.000 26.530 189 SER HHH O 1
ATOM 26703 N N . LYS H 1 190 ? 5.175 34.076 97.777 1.000 27.400 190 LYS HHH N 1
ATOM 26704 C CA . LYS H 1 190 ? 3.891 34.483 98.452 1.000 30.030 190 LYS HHH CA 1
ATOM 26705 C C . LYS H 1 190 ? 4.137 35.020 99.857 1.000 34.200 190 LYS HHH C 1
ATOM 26706 O O . LYS H 1 190 ? 3.288 35.783 100.373 1.000 31.330 190 LYS HHH O 1
ATOM 26725 N N . TYR H 1 191 ? 5.272 34.658 100.480 1.000 28.910 191 TYR HHH N 1
ATOM 26726 C CA . TYR H 1 191 ? 5.560 35.044 101.880 1.000 30.190 191 TYR HHH CA 1
ATOM 26727 C C . TYR H 1 191 ? 6.791 35.934 101.923 1.000 33.630 191 TYR HHH C 1
ATOM 26728 O O . TYR H 1 191 ? 7.807 35.614 101.289 1.000 33.640 191 TYR HHH O 1
ATOM 26746 N N . GLU H 1 192 ? 6.672 37.001 102.702 1.000 28.930 192 GLU HHH N 1
ATOM 26747 C CA . GLU H 1 192 ? 7.716 37.965 103.089 1.000 31.700 192 GLU HHH CA 1
ATOM 26748 C C . GLU H 1 192 ? 8.295 37.475 104.424 1.000 29.540 192 GLU HHH C 1
ATOM 26749 O O . GLU H 1 192 ? 7.496 37.123 105.351 1.000 28.610 192 GLU HHH O 1
ATOM 26761 N N . ILE H 1 193 ? 9.610 37.559 104.589 1.000 29.720 193 ILE HHH N 1
ATOM 26762 C CA . ILE H 1 193 ? 10.292 37.209 105.870 1.000 27.290 193 ILE HHH CA 1
ATOM 26763 C C . ILE H 1 193 ? 10.392 38.452 106.738 1.000 28.570 193 ILE HHH C 1
ATOM 26764 O O . ILE H 1 193 ? 10.984 39.422 106.286 1.000 29.940 193 ILE HHH O 1
ATOM 26780 N N . LEU H 1 194 ? 9.869 38.382 107.959 1.000 26.830 194 LEU HHH N 1
ATOM 26781 C CA . LEU H 1 194 ? 9.936 39.480 108.954 1.000 30.770 194 LEU HHH CA 1
ATOM 26782 C C . LEU H 1 194 ? 11.178 39.302 109.818 1.000 31.540 194 LEU HHH C 1
ATOM 26783 O O . LEU H 1 194 ? 11.784 40.301 110.169 1.000 32.840 194 LEU HHH O 1
ATOM 26799 N N . SER H 1 195 ? 11.530 38.067 110.163 1.000 29.510 195 SER HHH N 1
ATOM 26800 C CA . SER H 1 195 ? 12.804 37.767 110.853 1.000 28.540 195 SER HHH CA 1
ATOM 26801 C C . SER H 1 195 ? 13.118 36.283 110.667 1.000 26.970 195 SER HHH C 1
ATOM 26802 O O . SER H 1 195 ? 12.182 35.447 110.508 1.000 25.490 195 SER HHH O 1
ATOM 26810 N N . ALA H 1 196 ? 14.386 35.950 110.703 1.000 26.010 196 ALA HHH N 1
ATOM 26811 C CA . ALA H 1 196 ? 14.809 34.532 110.619 1.000 26.830 196 ALA HHH CA 1
ATOM 26812 C C . ALA H 1 196 ? 16.114 34.376 111.391 1.000 25.490 196 ALA HHH C 1
ATOM 26813 O O . ALA H 1 196 ? 17.105 34.986 110.977 1.000 25.500 196 ALA HHH O 1
ATOM 26820 N N . THR H 1 197 ? 16.093 33.598 112.461 1.000 25.060 197 THR HHH N 1
ATOM 26821 C CA . THR H 1 197 ? 17.265 33.467 113.353 1.000 26.830 197 THR HHH CA 1
ATOM 26822 C C . THR H 1 197 ? 17.613 31.981 113.414 1.000 24.170 197 THR HHH C 1
ATOM 26823 O O . THR H 1 197 ? 16.741 31.151 113.122 1.000 25.880 197 THR HHH O 1
ATOM 26834 N N . GLN H 1 198 ? 18.855 31.692 113.808 1.000 26.780 198 GLN HHH N 1
ATOM 26835 C CA . GLN H 1 198 ? 19.397 30.320 113.924 1.000 25.230 198 GLN HHH CA 1
ATOM 26836 C C . GLN H 1 198 ? 20.228 30.287 115.219 1.000 26.280 198 GLN HHH C 1
ATOM 26837 O O . GLN H 1 198 ? 21.239 30.983 115.296 1.000 29.140 198 GLN HHH O 1
ATOM 26851 N N . THR H 1 199 ? 19.799 29.537 116.223 1.000 28.780 199 THR HHH N 1
ATOM 26852 C CA . THR H 1 199 ? 20.344 29.688 117.597 1.000 27.260 199 THR HHH CA 1
ATOM 26853 C C . THR H 1 199 ? 20.606 28.324 118.193 1.000 23.730 199 THR HHH C 1
ATOM 26854 O O . THR H 1 199 ? 19.703 27.499 118.210 1.000 26.910 199 THR HHH O 1
ATOM 26865 N N . ARG H 1 200 ? 21.833 28.122 118.693 1.000 27.380 200 ARG HHH N 1
ATOM 26866 C CA . ARG H 1 200 ? 22.246 26.902 119.426 1.000 27.890 200 ARG HHH CA 1
ATOM 26867 C C . ARG H 1 200 ? 21.328 26.750 120.636 1.000 26.820 200 ARG HHH C 1
ATOM 26868 O O . ARG H 1 200 ? 21.028 27.761 121.230 1.000 29.030 200 ARG HHH O 1
ATOM 26889 N N . GLN H 1 201 ? 20.864 25.547 120.923 1.000 26.660 201 GLN HHH N 1
ATOM 26890 C CA . GLN H 1 201 ? 19.996 25.230 122.073 1.000 33.200 201 GLN HHH CA 1
ATOM 26891 C C . GLN H 1 201 ? 20.434 23.888 122.637 1.000 33.100 201 GLN HHH C 1
ATOM 26892 O O . GLN H 1 201 ? 20.853 23.049 121.848 1.000 32.230 201 GLN HHH O 1
ATOM 26906 N N . VAL H 1 202 ? 20.150 23.655 123.914 1.000 34.470 202 VAL HHH N 1
ATOM 26907 C CA . VAL H 1 202 ? 20.255 22.320 124.567 1.000 35.910 202 VAL HHH CA 1
ATOM 26908 C C . VAL H 1 202 ? 18.844 21.750 124.770 1.000 35.900 202 VAL HHH C 1
ATOM 26909 O O . VAL H 1 202 ? 17.949 22.499 125.194 1.000 34.160 202 VAL HHH O 1
ATOM 26922 N N . GLN H 1 203 ? 18.652 20.453 124.550 1.000 33.460 203 GLN HHH N 1
ATOM 26923 C CA . GLN H 1 203 ? 17.386 19.746 124.846 1.000 34.560 203 GLN HHH CA 1
ATOM 26924 C C . GLN H 1 203 ? 17.723 18.449 125.559 1.000 35.120 203 GLN HHH C 1
ATOM 26925 O O . GLN H 1 203 ? 18.879 17.962 125.384 1.000 33.430 203 GLN HHH O 1
ATOM 26939 N N . HIS H 1 204 ? 16.746 17.912 126.300 1.000 33.100 204 HIS HHH N 1
ATOM 26940 C CA . HIS H 1 204 ? 16.779 16.549 126.910 1.000 35.640 204 HIS HHH CA 1
ATOM 26941 C C . HIS H 1 204 ? 15.594 15.764 126.361 1.000 34.580 204 HIS HHH C 1
ATOM 26942 O O . HIS H 1 204 ? 14.594 16.413 126.007 1.000 35.520 204 HIS HHH O 1
ATOM 26957 N N . TYR H 1 205 ? 15.738 14.439 126.284 1.000 33.710 205 TYR HHH N 1
ATOM 26958 C CA . TYR H 1 205 ? 14.788 13.459 125.685 1.000 34.600 205 TYR HHH CA 1
ATOM 26959 C C . TYR H 1 205 ? 14.600 12.332 126.687 1.000 37.000 205 TYR HHH C 1
ATOM 26960 O O . TYR H 1 205 ? 15.562 12.096 127.470 1.000 36.490 205 TYR HHH O 1
ATOM 26978 N N . SER H 1 206 ? 13.426 11.704 126.667 1.000 36.140 206 SER HHH N 1
ATOM 26979 C CA . SER H 1 206 ? 12.978 10.690 127.659 1.000 41.680 206 SER HHH CA 1
ATOM 26980 C C . SER H 1 206 ? 13.961 9.510 127.719 1.000 46.060 206 SER HHH C 1
ATOM 26981 O O . SER H 1 206 ? 14.205 9.043 128.842 1.000 41.500 206 SER HHH O 1
ATOM 26989 N N . CYS H 1 207 ? 14.543 9.072 126.583 1.000 41.080 207 CYS HHH N 1
ATOM 26990 C CA . CYS H 1 207 ? 15.349 7.818 126.496 1.000 42.590 207 CYS HHH CA 1
ATOM 26991 C C . CYS H 1 207 ? 16.630 7.927 127.355 1.000 41.250 207 CYS HHH C 1
ATOM 26992 O O . CYS H 1 207 ? 17.124 6.890 127.762 1.000 45.480 207 CYS HHH O 1
ATOM 26999 N N . CYS H 1 208 ? 17.147 9.137 127.577 1.000 39.640 208 CYS HHH N 1
ATOM 27000 C CA . CYS H 1 208 ? 18.602 9.430 127.706 1.000 46.290 208 CYS HHH CA 1
ATOM 27001 C C . CYS H 1 208 ? 18.798 10.573 128.712 1.000 45.630 208 CYS HHH C 1
ATOM 27002 O O . CYS H 1 208 ? 18.082 11.571 128.631 1.000 45.470 208 CYS HHH O 1
ATOM 27009 N N . PRO H 1 209 ? 19.730 10.505 129.707 1.000 46.390 209 PRO HHH N 1
ATOM 27010 C CA . PRO H 1 209 ? 20.053 11.684 130.538 1.000 41.080 209 PRO HHH CA 1
ATOM 27011 C C . PRO H 1 209 ? 20.929 12.772 129.889 1.000 42.590 209 PRO HHH C 1
ATOM 27012 O O . PRO H 1 209 ? 20.884 13.935 130.320 1.000 40.240 209 PRO HHH O 1
ATOM 27023 N N . GLU H 1 210 ? 21.686 12.419 128.840 1.000 39.280 210 GLU HHH N 1
ATOM 27024 C CA . GLU H 1 210 ? 22.707 13.327 128.254 1.000 40.570 210 GLU HHH CA 1
ATOM 27025 C C . GLU H 1 210 ? 22.011 14.482 127.517 1.000 39.070 210 GLU HHH C 1
ATOM 27026 O O . GLU H 1 210 ? 20.964 14.285 126.877 1.000 34.140 210 GLU HHH O 1
ATOM 27038 N N . PRO H 1 211 ? 22.597 15.702 127.553 1.000 35.300 211 PRO HHH N 1
ATOM 27039 C CA . PRO H 1 211 ? 22.110 16.827 126.753 1.000 34.430 211 PRO HHH CA 1
ATOM 27040 C C . PRO H 1 211 ? 22.395 16.642 125.251 1.000 34.370 211 PRO HHH C 1
ATOM 27041 O O . PRO H 1 211 ? 23.468 16.115 124.932 1.000 28.990 211 PRO HHH O 1
ATOM 27052 N N . TYR H 1 212 ? 21.424 17.019 124.402 1.000 32.030 212 TYR HHH N 1
ATOM 27053 C CA . TYR H 1 212 ? 21.484 16.979 122.917 1.000 32.590 212 TYR HHH CA 1
ATOM 27054 C C . TYR H 1 212 ? 21.483 18.425 122.438 1.000 32.910 212 TYR HHH C 1
ATOM 27055 O O . TYR H 1 212 ? 20.778 19.281 123.011 1.000 33.690 212 TYR HHH O 1
ATOM 27073 N N . ILE H 1 213 ? 22.308 18.719 121.446 1.000 27.240 213 ILE HHH N 1
ATOM 27074 C CA . ILE H 1 213 ? 22.447 20.096 120.944 1.000 25.530 213 ILE HHH CA 1
ATOM 27075 C C . ILE H 1 213 ? 21.618 20.195 119.650 1.000 26.330 213 ILE HHH C 1
ATOM 27076 O O . ILE H 1 213 ? 21.637 19.234 118.848 1.000 28.890 213 ILE HHH O 1
ATOM 27092 N N . ASP H 1 214 ? 20.986 21.348 119.441 1.000 25.740 214 ASP HHH N 1
ATOM 27093 C CA . ASP H 1 214 ? 20.312 21.644 118.154 1.000 26.240 214 ASP HHH CA 1
ATOM 27094 C C . ASP H 1 214 ? 20.543 23.089 117.806 1.000 27.910 214 ASP HHH C 1
ATOM 27095 O O . ASP H 1 214 ? 20.970 23.864 118.684 1.000 27.480 214 ASP HHH O 1
ATOM 27104 N N . VAL H 1 215 ? 20.360 23.408 116.537 1.000 25.220 215 VAL HHH N 1
ATOM 27105 C CA . VAL H 1 215 ? 20.220 24.809 116.086 1.000 24.490 215 VAL HHH CA 1
ATOM 27106 C C . VAL H 1 215 ? 18.731 25.001 115.800 1.000 27.180 215 VAL HHH C 1
ATOM 27107 O O . VAL H 1 215 ? 18.167 24.231 114.959 1.000 26.110 215 VAL HHH O 1
ATOM 27120 N N . ASN H 1 216 ? 18.141 26.000 116.468 1.000 27.470 216 ASN HHH N 1
ATOM 27121 C CA . ASN H 1 216 ? 16.694 26.294 116.379 1.000 27.850 216 ASN HHH CA 1
ATOM 27122 C C . ASN H 1 216 ? 16.502 27.344 115.289 1.000 25.480 216 ASN HHH C 1
ATOM 27123 O O . ASN H 1 216 ? 16.985 28.487 115.465 1.000 25.490 216 ASN HHH O 1
ATOM 27134 N N . LEU H 1 217 ? 15.846 26.969 114.196 1.000 27.460 217 LEU HHH N 1
ATOM 27135 C CA . LEU H 1 217 ? 15.545 27.888 113.072 1.000 26.130 217 LEU HHH CA 1
ATOM 27136 C C . LEU H 1 217 ? 14.169 28.479 113.373 1.000 27.140 217 LEU HHH C 1
ATOM 27137 O O . LEU H 1 217 ? 13.230 27.702 113.427 1.000 25.830 217 LEU HHH O 1
ATOM 27153 N N . VAL H 1 218 ? 14.105 29.784 113.623 1.000 24.870 218 VAL HHH N 1
ATOM 27154 C CA . VAL H 1 218 ? 12.847 30.492 113.961 1.000 26.570 218 VAL HHH CA 1
ATOM 27155 C C . VAL H 1 218 ? 12.573 31.488 112.841 1.000 25.240 218 VAL HHH C 1
ATOM 27156 O O . VAL H 1 218 ? 13.352 32.406 112.675 1.000 24.540 218 VAL HHH O 1
ATOM 27169 N N . VAL H 1 219 ? 11.446 31.335 112.147 1.000 26.270 219 VAL HHH N 1
ATOM 27170 C CA . VAL H 1 219 ? 11.084 32.198 110.995 1.000 27.880 219 VAL HHH CA 1
ATOM 27171 C C . VAL H 1 219 ? 9.725 32.856 111.299 1.000 26.080 219 VAL HHH C 1
ATOM 27172 O O . VAL H 1 219 ? 8.741 32.125 111.603 1.000 24.190 219 VAL HHH O 1
ATOM 27185 N N . LYS H 1 220 ? 9.743 34.184 111.313 1.000 25.270 220 LYS HHH N 1
ATOM 27186 C CA . LYS H 1 220 ? 8.531 35.015 111.380 1.000 27.690 220 LYS HHH CA 1
ATOM 27187 C C . LYS H 1 220 ? 8.230 35.512 109.971 1.000 26.190 220 LYS HHH C 1
ATOM 27188 O O . LYS H 1 220 ? 9.143 36.123 109.356 1.000 28.780 220 LYS HHH O 1
ATOM 27207 N N . PHE H 1 221 ? 7.016 35.258 109.481 1.000 25.870 221 PHE HHH N 1
ATOM 27208 C CA . PHE H 1 221 ? 6.632 35.586 108.080 1.000 27.330 221 PHE HHH CA 1
ATOM 27209 C C . PHE H 1 221 ? 5.137 35.923 107.961 1.000 26.880 221 PHE HHH C 1
ATOM 27210 O O . PHE H 1 221 ? 4.291 35.591 108.847 1.000 26.270 221 PHE HHH O 1
ATOM 27227 N N . ARG H 1 222 ? 4.812 36.509 106.815 1.000 30.650 222 ARG HHH N 1
ATOM 27228 C CA . ARG H 1 222 ? 3.427 36.932 106.468 1.000 30.600 222 ARG HHH CA 1
ATOM 27229 C C . ARG H 1 222 ? 3.255 36.944 104.965 1.000 29.890 222 ARG HHH C 1
ATOM 27230 O O . ARG H 1 222 ? 4.280 37.004 104.252 1.000 30.010 222 ARG HHH O 1
ATOM 27251 N N . GLU H 1 223 ? 2.019 36.854 104.497 1.000 28.870 223 GLU HHH N 1
ATOM 27252 C CA . GLU H 1 223 ? 1.715 37.062 103.060 1.000 30.630 223 GLU HHH CA 1
ATOM 27253 C C . GLU H 1 223 ? 2.245 38.421 102.595 1.000 31.440 223 GLU HHH C 1
ATOM 27254 O O . GLU H 1 223 ? 2.085 39.409 103.341 1.000 36.570 223 GLU HHH O 1
ATOM 27266 N N . ARG H 1 224 ? 2.874 38.448 101.413 1.000 35.970 224 ARG HHH N 1
ATOM 27267 C CA . ARG H 1 224 ? 3.601 39.629 100.855 1.000 40.930 224 ARG HHH CA 1
ATOM 27268 C C . ARG H 1 224 ? 2.638 40.827 100.745 1.000 43.790 224 ARG HHH C 1
ATOM 27269 O O . ARG H 1 224 ? 1.535 40.546 100.264 1.000 41.420 224 ARG HHH O 1
ATOM 27290 N N . GLN I 1 20 ? 38.395 7.114 115.448 1.000 52.650 20 GLN III N 1
ATOM 27291 C CA . GLN I 1 20 ? 39.548 6.832 116.333 1.000 48.290 20 GLN III CA 1
ATOM 27292 C C . GLN I 1 20 ? 39.766 5.338 116.503 1.000 41.080 20 GLN III C 1
ATOM 27293 O O . GLN I 1 20 ? 38.908 4.504 116.121 1.000 31.700 20 GLN III O 1
ATOM 27307 N N . ALA I 1 21 ? 41.005 5.050 116.884 1.000 37.520 21 ALA III N 1
ATOM 27308 C CA . ALA I 1 21 ? 41.678 3.783 116.552 1.000 38.080 21 ALA III CA 1
ATOM 27309 C C . ALA I 1 21 ? 40.959 2.638 117.251 1.000 30.970 21 ALA III C 1
ATOM 27310 O O . ALA I 1 21 ? 40.735 1.588 116.618 1.000 33.250 21 ALA III O 1
ATOM 27317 N N . ASN I 1 22 ? 40.632 2.806 118.532 1.000 32.920 22 ASN III N 1
ATOM 27318 C CA . ASN I 1 22 ? 40.010 1.705 119.299 1.000 31.420 22 ASN III CA 1
ATOM 27319 C C . ASN I 1 22 ? 38.635 1.374 118.696 1.000 26.950 22 ASN III C 1
ATOM 27320 O O . ASN I 1 22 ? 38.332 0.188 118.553 1.000 27.160 22 ASN III O 1
ATOM 27331 N N . LEU I 1 23 ? 37.837 2.381 118.334 1.000 28.620 23 LEU III N 1
ATOM 27332 C CA . LEU I 1 23 ? 36.488 2.130 117.762 1.000 26.980 23 LEU III CA 1
ATOM 27333 C C . LEU I 1 23 ? 36.620 1.449 116.404 1.000 24.620 23 LEU III C 1
ATOM 27334 O O . LEU I 1 23 ? 35.866 0.508 116.106 1.000 26.670 23 LEU III O 1
ATOM 27350 N N . MET I 1 24 ? 37.589 1.865 115.590 1.000 27.510 24 MET III N 1
ATOM 27351 C CA . MET I 1 24 ? 37.824 1.184 114.295 1.000 30.270 24 MET III CA 1
ATOM 27352 C C . MET I 1 24 ? 38.174 -0.285 114.527 1.000 26.580 24 MET III C 1
ATOM 27353 O O . MET I 1 24 ? 37.570 -1.135 113.839 1.000 26.330 24 MET III O 1
ATOM 27367 N N . ARG I 1 25 ? 38.987 -0.596 115.553 1.000 28.380 25 ARG III N 1
ATOM 27368 C CA . ARG I 1 25 ? 39.322 -2.011 115.827 1.000 26.700 25 ARG III CA 1
ATOM 27369 C C . ARG I 1 25 ? 38.091 -2.760 116.286 1.000 26.080 25 ARG III C 1
ATOM 27370 O O . ARG I 1 25 ? 37.922 -3.919 115.835 1.000 27.040 25 ARG III O 1
ATOM 27391 N N . LEU I 1 26 ? 37.309 -2.172 117.229 1.000 28.180 26 LEU III N 1
ATOM 27392 C CA . LEU I 1 26 ? 36.071 -2.818 117.746 1.000 26.460 26 LEU III CA 1
ATOM 27393 C C . LEU I 1 26 ? 35.126 -3.164 116.584 1.000 24.650 26 LEU III C 1
ATOM 27394 O O . LEU I 1 26 ? 34.583 -4.292 116.502 1.000 25.640 26 LEU III O 1
ATOM 27410 N N . LYS I 1 27 ? 34.857 -2.197 115.723 1.000 25.470 27 LYS III N 1
ATOM 27411 C CA . LYS I 1 27 ? 33.864 -2.416 114.623 1.000 26.530 27 LYS III CA 1
ATOM 27412 C C . LYS I 1 27 ? 34.397 -3.497 113.664 1.000 27.810 27 LYS III C 1
ATOM 27413 O O . LYS I 1 27 ? 33.632 -4.394 113.240 1.000 27.810 27 LYS III O 1
ATOM 27432 N N . SER I 1 28 ? 35.703 -3.454 113.393 1.000 34.170 28 SER III N 1
ATOM 27433 C CA . SER I 1 28 ? 36.400 -4.442 112.509 1.000 32.630 28 SER III CA 1
ATOM 27434 C C . SER I 1 28 ? 36.259 -5.844 113.111 1.000 29.980 28 SER III C 1
ATOM 27435 O O . SER I 1 28 ? 35.790 -6.770 112.416 1.000 30.170 28 SER III O 1
ATOM 27443 N N . ASP I 1 29 ? 36.513 -5.961 114.413 1.000 29.780 29 ASP III N 1
ATOM 27444 C CA . ASP I 1 29 ? 36.400 -7.251 115.133 1.000 33.820 29 ASP III CA 1
ATOM 27445 C C . ASP I 1 29 ? 34.950 -7.743 115.169 1.000 34.580 29 ASP III C 1
ATOM 27446 O O . ASP I 1 29 ? 34.745 -8.943 115.014 1.000 35.180 29 ASP III O 1
ATOM 27455 N N . LEU I 1 30 ? 33.982 -6.857 115.409 1.000 33.820 30 LEU III N 1
ATOM 27456 C CA . LEU I 1 30 ? 32.558 -7.270 115.529 1.000 37.780 30 LEU III CA 1
ATOM 27457 C C . LEU I 1 30 ? 31.981 -7.635 114.163 1.000 33.700 30 LEU III C 1
ATOM 27458 O O . LEU I 1 30 ? 31.212 -8.564 114.147 1.000 39.110 30 LEU III O 1
ATOM 27474 N N . PHE I 1 31 ? 32.314 -6.905 113.100 1.000 34.270 31 PHE III N 1
ATOM 27475 C CA . PHE I 1 31 ? 31.541 -6.911 111.829 1.000 37.060 31 PHE III CA 1
ATOM 27476 C C . PHE I 1 31 ? 32.307 -7.638 110.714 1.000 47.390 31 PHE III C 1
ATOM 27477 O O . PHE I 1 31 ? 31.645 -8.448 110.044 1.000 51.670 31 PHE III O 1
ATOM 27494 N N . ASN I 1 32 ? 33.621 -7.432 110.572 1.000 52.630 32 ASN III N 1
ATOM 27495 C CA . ASN I 1 32 ? 34.431 -7.970 109.431 1.000 57.280 32 ASN III CA 1
ATOM 27496 C C . ASN I 1 32 ? 34.830 -9.433 109.647 1.000 58.400 32 ASN III C 1
ATOM 27497 O O . ASN I 1 32 ? 35.248 -10.030 108.662 1.000 73.550 32 ASN III O 1
ATOM 27508 N N . ARG I 1 33 ? 34.676 -9.998 110.850 1.000 74.490 33 ARG III N 1
ATOM 27509 C CA . ARG I 1 33 ? 35.147 -11.371 111.189 1.000 85.670 33 ARG III CA 1
ATOM 27510 C C . ARG I 1 33 ? 34.016 -12.393 111.034 1.000 96.060 33 ARG III C 1
ATOM 27511 O O . ARG I 1 33 ? 34.207 -13.382 110.286 1.000 82.710 33 ARG III O 1
ATOM 27532 N N . SER I 1 34 ? 32.888 -12.168 111.714 1.000 100.140 34 SER III N 1
ATOM 27533 C CA . SER I 1 34 ? 31.802 -13.173 111.879 1.000 95.870 34 SER III CA 1
ATOM 27534 C C . SER I 1 34 ? 30.854 -13.138 110.674 1.000 86.020 34 SER III C 1
ATOM 27535 O O . SER I 1 34 ? 30.857 -12.152 109.932 1.000 76.080 34 SER III O 1
ATOM 27543 N N . PRO I 1 35 ? 30.019 -14.186 110.417 1.000 79.200 35 PRO III N 1
ATOM 27544 C CA . PRO I 1 35 ? 28.825 -14.033 109.575 1.000 73.890 35 PRO III CA 1
ATOM 27545 C C . PRO I 1 35 ? 27.784 -13.139 110.276 1.000 62.650 35 PRO III C 1
ATOM 27546 O O . PRO I 1 35 ? 27.903 -12.961 111.489 1.000 61.220 35 PRO III O 1
ATOM 27557 N N . MET I 1 36 ? 26.814 -12.571 109.538 1.000 62.860 36 MET III N 1
ATOM 27558 C CA A MET I 1 36 ? 25.741 -11.792 110.232 0.500 60.290 36 MET III CA 1
ATOM 27559 C CA B MET I 1 36 ? 25.637 -11.840 110.091 0.500 59.910 36 MET III CA 1
ATOM 27560 C C . MET I 1 36 ? 24.915 -12.781 111.074 1.000 53.670 36 MET III C 1
ATOM 27561 O O . MET I 1 36 ? 24.802 -14.007 110.735 1.000 48.130 36 MET III O 1
ATOM 27587 N N . TYR I 1 37 ? 24.458 -12.278 112.207 1.000 43.260 37 TYR III N 1
ATOM 27588 C CA . TYR I 1 37 ? 23.421 -12.931 113.035 1.000 43.650 37 TYR III CA 1
ATOM 27589 C C . TYR I 1 37 ? 22.256 -13.315 112.117 1.000 39.690 37 TYR III C 1
ATOM 27590 O O . TYR I 1 37 ? 21.739 -12.452 111.404 1.000 39.870 37 TYR III O 1
ATOM 27608 N N . PRO I 1 38 ? 21.803 -14.594 112.080 1.000 35.900 38 PRO III N 1
ATOM 27609 C CA . PRO I 1 38 ? 20.698 -14.992 111.201 1.000 34.840 38 PRO III CA 1
ATOM 27610 C C . PRO I 1 38 ? 19.282 -14.769 111.752 1.000 33.680 38 PRO III C 1
ATOM 27611 O O . PRO I 1 38 ? 18.349 -15.306 111.193 1.000 32.920 38 PRO III O 1
ATOM 27622 N N . GLY I 1 39 ? 19.156 -13.951 112.788 1.000 36.190 39 GLY III N 1
ATOM 27623 C CA . GLY I 1 39 ? 17.883 -13.676 113.451 1.000 35.080 39 GLY III CA 1
ATOM 27624 C C . GLY I 1 39 ? 17.598 -14.706 114.524 1.000 36.970 39 GLY III C 1
ATOM 27625 O O . GLY I 1 39 ? 18.326 -15.710 114.654 1.000 32.450 39 GLY III O 1
ATOM 27629 N N . PRO I 1 40 ? 16.541 -14.460 115.322 1.000 35.320 40 PRO III N 1
ATOM 27630 C CA . PRO I 1 40 ? 16.149 -15.385 116.377 1.000 35.640 40 PRO III CA 1
ATOM 27631 C C . PRO I 1 40 ? 15.598 -16.709 115.854 1.000 35.350 40 PRO III C 1
ATOM 27632 O O . PRO I 1 40 ? 15.184 -16.812 114.698 1.000 33.640 40 PRO III O 1
ATOM 27643 N N . THR I 1 41 ? 15.619 -17.702 116.745 1.000 34.490 41 THR III N 1
ATOM 27644 C CA . THR I 1 41 ? 15.076 -19.066 116.533 1.000 38.310 41 THR III CA 1
ATOM 27645 C C . THR I 1 41 ? 14.299 -19.528 117.773 1.000 32.760 41 THR III C 1
ATOM 27646 O O . THR I 1 41 ? 14.425 -18.874 118.795 1.000 34.790 41 THR III O 1
ATOM 27657 N N . LYS I 1 42 ? 13.565 -20.644 117.666 1.000 41.560 42 LYS III N 1
ATOM 27658 C CA . LYS I 1 42 ? 12.877 -21.354 118.790 1.000 44.680 42 LYS III CA 1
ATOM 27659 C C . LYS I 1 42 ? 13.901 -21.638 119.908 1.000 42.650 42 LYS III C 1
ATOM 27660 O O . LYS I 1 42 ? 13.560 -21.429 121.079 1.000 38.980 42 LYS III O 1
ATOM 27679 N N . ASP I 1 43 ? 15.137 -22.016 119.555 1.000 44.870 43 ASP III N 1
ATOM 27680 C CA . ASP I 1 43 ? 16.206 -22.371 120.534 1.000 46.080 43 ASP III CA 1
ATOM 27681 C C . ASP I 1 43 ? 16.879 -21.111 121.102 1.000 43.700 43 ASP III C 1
ATOM 27682 O O . ASP I 1 43 ? 17.356 -21.193 122.229 1.000 45.770 43 ASP III O 1
ATOM 27691 N N . ASP I 1 44 ? 16.956 -19.993 120.367 1.000 39.920 44 ASP III N 1
ATOM 27692 C CA . ASP I 1 44 ? 17.564 -18.721 120.848 1.000 38.430 44 ASP III CA 1
ATOM 27693 C C . ASP I 1 44 ? 16.603 -17.565 120.557 1.000 41.370 44 ASP III C 1
ATOM 27694 O O . ASP I 1 44 ? 16.909 -16.728 119.695 1.000 38.100 44 ASP III O 1
ATOM 27703 N N . PRO I 1 45 ? 15.435 -17.493 121.257 1.000 38.730 45 PRO III N 1
ATOM 27704 C CA . PRO I 1 45 ? 14.454 -16.434 121.042 1.000 36.770 45 PRO III CA 1
ATOM 27705 C C . PRO I 1 45 ? 14.948 -15.111 121.597 1.000 36.430 45 PRO III C 1
ATOM 27706 O O . PRO I 1 45 ? 15.937 -15.067 122.291 1.000 33.550 45 PRO III O 1
ATOM 27717 N N . LEU I 1 46 ? 14.215 -14.052 121.294 1.000 32.150 46 LEU III N 1
ATOM 27718 C CA . LEU I 1 46 ? 14.621 -12.668 121.624 1.000 32.870 46 LEU III CA 1
ATOM 27719 C C . LEU I 1 46 ? 13.377 -11.956 122.144 1.000 32.790 46 LEU III C 1
ATOM 27720 O O . LEU I 1 46 ? 12.262 -12.258 121.625 1.000 32.080 46 LEU III O 1
ATOM 27736 N N . THR I 1 47 ? 13.557 -11.025 123.068 1.000 32.240 47 THR III N 1
ATOM 27737 C CA . THR I 1 47 ? 12.485 -10.090 123.478 1.000 34.390 47 THR III CA 1
ATOM 27738 C C . THR I 1 47 ? 12.872 -8.724 122.948 1.000 30.820 47 THR III C 1
ATOM 27739 O O . THR I 1 47 ? 13.959 -8.245 123.300 1.000 31.830 47 THR III O 1
ATOM 27750 N N . VAL I 1 48 ? 11.986 -8.086 122.186 1.000 29.070 48 VAL III N 1
ATOM 27751 C CA . VAL I 1 48 ? 12.169 -6.659 121.804 1.000 29.160 48 VAL III CA 1
ATOM 27752 C C . VAL I 1 48 ? 11.280 -5.812 122.711 1.000 28.760 48 VAL III C 1
ATOM 27753 O O . VAL I 1 48 ? 10.102 -6.051 122.734 1.000 27.120 48 VAL III O 1
ATOM 27766 N N . THR I 1 49 ? 11.831 -4.765 123.305 1.000 29.730 49 THR III N 1
ATOM 27767 C CA . THR I 1 49 ? 11.066 -3.724 124.011 1.000 30.400 49 THR III CA 1
ATOM 27768 C C . THR I 1 49 ? 10.698 -2.630 122.995 1.000 31.400 49 THR III C 1
ATOM 27769 O O . THR I 1 49 ? 11.619 -2.164 122.293 1.000 29.500 49 THR III O 1
ATOM 27780 N N . LEU I 1 50 ? 9.420 -2.242 122.954 1.000 27.240 50 LEU III N 1
ATOM 27781 C CA . LEU I 1 50 ? 8.901 -1.138 122.096 1.000 27.700 50 LEU III CA 1
ATOM 27782 C C . LEU I 1 50 ? 8.311 -0.041 122.968 1.000 28.470 50 LEU III C 1
ATOM 27783 O O . LEU I 1 50 ? 7.600 -0.359 123.957 1.000 27.710 50 LEU III O 1
ATOM 27799 N N . GLY I 1 51 ? 8.578 1.208 122.614 1.000 28.500 51 GLY III N 1
ATOM 27800 C CA . GLY I 1 51 ? 7.809 2.356 123.132 1.000 29.290 51 GLY III CA 1
ATOM 27801 C C . GLY I 1 51 ? 7.637 3.394 122.041 1.000 28.300 51 GLY III C 1
ATOM 27802 O O . GLY I 1 51 ? 8.529 3.491 121.166 1.000 28.740 51 GLY III O 1
ATOM 27806 N N . PHE I 1 52 ? 6.571 4.175 122.115 1.000 26.850 52 PHE III N 1
ATOM 27807 C CA . PHE I 1 52 ? 6.241 5.232 121.134 1.000 26.050 52 PHE III CA 1
ATOM 27808 C C . PHE I 1 52 ? 6.327 6.581 121.793 1.000 24.690 52 PHE III C 1
ATOM 27809 O O . PHE I 1 52 ? 5.836 6.773 122.959 1.000 25.320 52 PHE III O 1
ATOM 27826 N N . THR I 1 53 ? 6.900 7.510 121.036 1.000 22.530 53 THR III N 1
ATOM 27827 C CA . THR I 1 53 ? 6.829 8.961 121.291 1.000 22.080 53 THR III CA 1
ATOM 27828 C C . THR I 1 53 ? 5.964 9.567 120.176 1.000 25.420 53 THR III C 1
ATOM 27829 O O . THR I 1 53 ? 6.485 9.647 119.027 1.000 22.750 53 THR III O 1
ATOM 27840 N N . LEU I 1 54 ? 4.742 10.016 120.500 1.000 23.920 54 LEU III N 1
ATOM 27841 C CA . LEU I 1 54 ? 3.791 10.529 119.460 1.000 24.390 54 LEU III CA 1
ATOM 27842 C C . LEU I 1 54 ? 4.073 12.001 119.261 1.000 25.090 54 LEU III C 1
ATOM 27843 O O . LEU I 1 54 ? 3.929 12.731 120.182 1.000 23.650 54 LEU III O 1
ATOM 27859 N N . GLN I 1 55 ? 4.486 12.434 118.057 1.000 21.290 55 GLN III N 1
ATOM 27860 C CA . GLN I 1 55 ? 4.782 13.867 117.855 1.000 21.540 55 GLN III CA 1
ATOM 27861 C C . GLN I 1 55 ? 3.553 14.600 117.285 1.000 19.860 55 GLN III C 1
ATOM 27862 O O . GLN I 1 55 ? 3.426 15.812 117.521 1.000 22.360 55 GLN III O 1
ATOM 27876 N N . ASP I 1 56 ? 2.750 13.955 116.456 1.000 20.620 56 ASP III N 1
ATOM 27877 C CA . ASP I 1 56 ? 1.681 14.673 115.697 1.000 24.660 56 ASP III CA 1
ATOM 27878 C C . ASP I 1 56 ? 0.711 13.693 115.079 1.000 25.300 56 ASP III C 1
ATOM 27879 O O . ASP I 1 56 ? 1.147 12.619 114.572 1.000 24.700 56 ASP III O 1
ATOM 27888 N N . ILE I 1 57 ? -0.586 14.021 115.175 1.000 22.960 57 ILE III N 1
ATOM 27889 C CA . ILE I 1 57 ? -1.609 13.529 114.216 1.000 23.430 57 ILE III CA 1
ATOM 27890 C C . ILE I 1 57 ? -1.678 14.622 113.132 1.000 23.570 57 ILE III C 1
ATOM 27891 O O . ILE I 1 57 ? -2.178 15.755 113.371 1.000 23.420 57 ILE III O 1
ATOM 27907 N N . VAL I 1 58 ? -1.050 14.355 111.997 1.000 24.000 58 VAL III N 1
ATOM 27908 C CA A VAL I 1 58 ? -0.818 15.400 110.959 0.500 24.050 58 VAL III CA 1
ATOM 27909 C CA B VAL I 1 58 ? -0.811 15.400 110.958 0.500 23.760 58 VAL III CA 1
ATOM 27910 C C . VAL I 1 58 ? -2.077 15.548 110.105 1.000 24.250 58 VAL III C 1
ATOM 27911 O O . VAL I 1 58 ? -2.398 16.681 109.768 1.000 29.330 58 VAL III O 1
ATOM 27935 N N . LYS I 1 59 ? -2.749 14.454 109.801 1.000 25.240 59 LYS III N 1
ATOM 27936 C CA . LYS I 1 59 ? -3.800 14.489 108.763 1.000 27.110 59 LYS III CA 1
ATOM 27937 C C . LYS I 1 59 ? -4.819 13.402 109.034 1.000 26.330 59 LYS III C 1
ATOM 27938 O O . LYS I 1 59 ? -4.474 12.258 109.430 1.000 25.230 59 LYS III O 1
ATOM 27957 N N . VAL I 1 60 ? -6.054 13.742 108.701 1.000 23.200 60 VAL III N 1
ATOM 27958 C CA A VAL I 1 60 ? -7.175 12.785 108.706 0.700 26.590 60 VAL III CA 1
ATOM 27959 C CA B VAL I 1 60 ? -7.250 12.857 108.741 0.300 25.530 60 VAL III CA 1
ATOM 27960 C C . VAL I 1 60 ? -7.842 12.858 107.320 1.000 28.480 60 VAL III C 1
ATOM 27961 O O . VAL I 1 60 ? -7.934 13.955 106.740 1.000 29.810 60 VAL III O 1
ATOM 27985 N N . ASP I 1 61 ? -8.196 11.706 106.781 1.000 28.020 61 ASP III N 1
ATOM 27986 C CA . ASP I 1 61 ? -8.901 11.607 105.478 1.000 29.180 61 ASP III CA 1
ATOM 27987 C C . ASP I 1 61 ? -10.231 10.920 105.750 1.000 27.090 61 ASP III C 1
ATOM 27988 O O . ASP I 1 61 ? -10.272 9.692 105.896 1.000 26.290 61 ASP III O 1
ATOM 27997 N N . SER I 1 62 ? -11.322 11.684 105.863 1.000 28.590 62 SER III N 1
ATOM 27998 C CA . SER I 1 62 ? -12.643 11.072 106.122 1.000 31.120 62 SER III CA 1
ATOM 27999 C C . SER I 1 62 ? -13.218 10.455 104.843 1.000 28.030 62 SER III C 1
ATOM 28000 O O . SER I 1 62 ? -14.198 9.750 104.968 1.000 33.800 62 SER III O 1
ATOM 28008 N N . SER I 1 63 ? -12.647 10.642 103.654 1.000 28.940 63 SER III N 1
ATOM 28009 C CA A SER I 1 63 ? -13.146 9.948 102.437 0.500 30.460 63 SER III CA 1
ATOM 28010 C CA B SER I 1 63 ? -13.115 9.952 102.422 0.500 28.400 63 SER III CA 1
ATOM 28011 C C . SER I 1 63 ? -12.620 8.503 102.410 1.000 30.830 63 SER III C 1
ATOM 28012 O O . SER I 1 63 ? -13.314 7.638 101.870 1.000 28.290 63 SER III O 1
ATOM 28026 N N . THR I 1 64 ? -11.448 8.257 102.984 1.000 25.550 64 THR III N 1
ATOM 28027 C CA . THR I 1 64 ? -10.780 6.925 102.926 1.000 26.380 64 THR III CA 1
ATOM 28028 C C . THR I 1 64 ? -10.605 6.257 104.274 1.000 25.120 64 THR III C 1
ATOM 28029 O O . THR I 1 64 ? -10.143 5.074 104.264 1.000 24.760 64 THR III O 1
ATOM 28040 N N . ASN I 1 65 ? -10.927 6.929 105.385 1.000 25.670 65 ASN III N 1
ATOM 28041 C CA . ASN I 1 65 ? -10.694 6.417 106.764 1.000 26.140 65 ASN III CA 1
ATOM 28042 C C . ASN I 1 65 ? -9.209 6.016 106.900 1.000 25.710 65 ASN III C 1
ATOM 28043 O O . ASN I 1 65 ? -8.901 4.860 107.279 1.000 24.670 65 ASN III O 1
ATOM 28054 N N . GLU I 1 66 ? -8.339 6.949 106.587 1.000 23.350 66 GLU III N 1
ATOM 28055 C CA . GLU I 1 66 ? -6.885 6.871 106.793 1.000 23.330 66 GLU III CA 1
ATOM 28056 C C . GLU I 1 66 ? -6.505 8.031 107.662 1.000 25.890 66 GLU III C 1
ATOM 28057 O O . GLU I 1 66 ? -6.917 9.172 107.337 1.000 27.660 66 GLU III O 1
ATOM 28069 N N . VAL I 1 67 ? -5.675 7.763 108.661 1.000 22.350 67 VAL III N 1
ATOM 28070 C CA . VAL I 1 67 ? -5.099 8.814 109.516 1.000 21.960 67 VAL III CA 1
ATOM 28071 C C . VAL I 1 67 ? -3.586 8.698 109.465 1.000 22.670 67 VAL III C 1
ATOM 28072 O O . VAL I 1 67 ? -3.065 7.566 109.390 1.000 22.140 67 VAL III O 1
ATOM 28085 N N . ASP I 1 68 ? -2.938 9.841 109.469 1.000 22.460 68 ASP III N 1
ATOM 28086 C CA . ASP I 1 68 ? -1.463 9.947 109.432 1.000 23.900 68 ASP III CA 1
ATOM 28087 C C . ASP I 1 68 ? -0.883 10.407 110.784 1.000 23.820 68 ASP III C 1
ATOM 28088 O O . ASP I 1 68 ? -1.165 11.516 111.272 1.000 24.090 68 ASP III O 1
ATOM 28097 N N . LEU I 1 69 ? 0.032 9.604 111.303 1.000 22.240 69 LEU III N 1
ATOM 28098 C CA . LEU I 1 69 ? 0.799 9.867 112.538 1.000 22.660 69 LEU III CA 1
ATOM 28099 C C . LEU I 1 69 ? 2.262 10.138 112.234 1.000 24.570 69 LEU III C 1
ATOM 28100 O O . LEU I 1 69 ? 2.840 9.438 111.371 1.000 23.970 69 LEU III O 1
ATOM 28116 N N . VAL I 1 70 ? 2.871 11.000 113.016 1.000 21.650 70 VAL III N 1
ATOM 28117 C CA . VAL I 1 70 ? 4.345 11.171 113.061 1.000 22.630 70 VAL III CA 1
ATOM 28118 C C . VAL I 1 70 ? 4.789 10.818 114.486 1.000 27.030 70 VAL III C 1
ATOM 28119 O O . VAL I 1 70 ? 4.265 11.388 115.450 1.000 23.950 70 VAL III O 1
ATOM 28132 N N . TYR I 1 71 ? 5.682 9.859 114.609 1.000 23.460 71 TYR III N 1
ATOM 28133 C CA . TYR I 1 71 ? 6.151 9.364 115.921 1.000 22.540 71 TYR III CA 1
ATOM 28134 C C . TYR I 1 71 ? 7.590 8.864 115.755 1.000 26.760 71 TYR III C 1
ATOM 28135 O O . TYR I 1 71 ? 8.084 8.691 114.572 1.000 22.770 71 TYR III O 1
ATOM 28153 N N . TYR I 1 72 ? 8.241 8.605 116.893 1.000 25.250 72 TYR III N 1
ATOM 28154 C CA . TYR I 1 72 ? 9.471 7.760 116.892 1.000 26.190 72 TYR III CA 1
ATOM 28155 C C . TYR I 1 72 ? 9.303 6.588 117.844 1.000 28.400 72 TYR III C 1
ATOM 28156 O O . TYR I 1 72 ? 8.624 6.704 118.882 1.000 26.970 72 TYR III O 1
ATOM 28174 N N . GLU I 1 73 ? 9.771 5.434 117.386 1.000 23.460 73 GLU III N 1
ATOM 28175 C CA . GLU I 1 73 ? 9.502 4.126 117.985 1.000 24.400 73 GLU III CA 1
ATOM 28176 C C . GLU I 1 73 ? 10.839 3.650 118.565 1.000 29.250 73 GLU III C 1
ATOM 28177 O O . GLU I 1 73 ? 11.750 3.421 117.784 1.000 28.070 73 GLU III O 1
ATOM 28189 N N . GLN I 1 74 ? 10.961 3.608 119.879 1.000 26.210 74 GLN III N 1
ATOM 28190 C CA . GLN I 1 74 ? 12.190 3.135 120.583 1.000 26.530 74 GLN III CA 1
ATOM 28191 C C . GLN I 1 74 ? 12.172 1.616 120.551 1.000 26.440 74 GLN III C 1
ATOM 28192 O O . GLN I 1 74 ? 11.204 1.026 121.058 1.000 24.720 74 GLN III O 1
ATOM 28206 N N . GLN I 1 75 ? 13.208 0.994 119.975 1.000 24.360 75 GLN III N 1
ATOM 28207 C CA . GLN I 1 75 ? 13.277 -0.479 119.923 1.000 24.270 75 GLN III CA 1
ATOM 28208 C C . GLN I 1 75 ? 14.527 -0.890 120.722 1.000 27.280 75 GLN III C 1
ATOM 28209 O O . GLN I 1 75 ? 15.538 -0.207 120.613 1.000 23.720 75 GLN III O 1
ATOM 28223 N N . ARG I 1 76 ? 14.444 -1.961 121.509 1.000 27.040 76 ARG III N 1
ATOM 28224 C CA . ARG I 1 76 ? 15.602 -2.422 122.332 1.000 28.990 76 ARG III CA 1
ATOM 28225 C C . ARG I 1 76 ? 15.626 -3.945 122.298 1.000 25.300 76 ARG III C 1
ATOM 28226 O O . ARG I 1 76 ? 14.590 -4.579 122.442 1.000 27.490 76 ARG III O 1
ATOM 28247 N N . TRP I 1 77 ? 16.806 -4.522 122.052 1.000 25.970 77 TRP III N 1
ATOM 28248 C CA . TRP I 1 77 ? 17.004 -5.994 122.127 1.000 25.550 77 TRP III CA 1
ATOM 28249 C C . TRP I 1 77 ? 18.462 -6.266 122.549 1.000 26.940 77 TRP III C 1
ATOM 28250 O O . TRP I 1 77 ? 19.222 -5.320 122.729 1.000 25.830 77 TRP III O 1
ATOM 28271 N N . LYS I 1 78 ? 18.843 -7.523 122.662 1.000 28.840 78 LYS III N 1
ATOM 28272 C CA . LYS I 1 78 ? 20.201 -7.870 123.178 1.000 29.420 78 LYS III CA 1
ATOM 28273 C C . LYS I 1 78 ? 20.664 -9.158 122.530 1.000 27.800 78 LYS III C 1
ATOM 28274 O O . LYS I 1 78 ? 19.882 -10.110 122.520 1.000 29.520 78 LYS III O 1
ATOM 28293 N N . LEU I 1 79 ? 21.881 -9.126 121.965 1.000 31.630 79 LEU III N 1
ATOM 28294 C CA . LEU I 1 79 ? 22.506 -10.290 121.294 1.000 29.150 79 LEU III CA 1
ATOM 28295 C C . LEU I 1 79 ? 23.850 -10.595 121.966 1.000 29.640 79 LEU III C 1
ATOM 28296 O O . LEU I 1 79 ? 24.689 -9.671 122.080 1.000 30.100 79 LEU III O 1
ATOM 28312 N N . ASN I 1 80 ? 24.069 -11.857 122.323 1.000 30.760 80 ASN III N 1
ATOM 28313 C CA . ASN I 1 80 ? 25.383 -12.316 122.876 1.000 39.130 80 ASN III CA 1
ATOM 28314 C C . ASN I 1 80 ? 26.500 -12.025 121.856 1.000 34.680 80 ASN III C 1
ATOM 28315 O O . ASN I 1 80 ? 27.551 -11.486 122.267 1.000 33.890 80 ASN III O 1
ATOM 28326 N N . SER I 1 81 ? 26.213 -12.175 120.564 1.000 33.770 81 SER III N 1
ATOM 28327 C CA . SER I 1 81 ? 27.168 -11.925 119.449 1.000 33.580 81 SER III CA 1
ATOM 28328 C C . SER I 1 81 ? 27.637 -10.462 119.352 1.000 34.730 81 SER III C 1
ATOM 28329 O O . SER I 1 81 ? 28.637 -10.229 118.646 1.000 34.700 81 SER III O 1
ATOM 28337 N N . LEU I 1 82 ? 27.019 -9.493 120.040 1.000 31.470 82 LEU III N 1
ATOM 28338 C CA . LEU I 1 82 ? 27.452 -8.072 119.960 1.000 30.260 82 LEU III CA 1
ATOM 28339 C C . LEU I 1 82 ? 28.211 -7.681 121.224 1.000 32.470 82 LEU III C 1
ATOM 28340 O O . LEU I 1 82 ? 28.523 -6.486 121.401 1.000 31.600 82 LEU III O 1
ATOM 28356 N N . MET I 1 83 ? 28.621 -8.666 122.017 1.000 32.830 83 MET III N 1
ATOM 28357 C CA . MET I 1 83 ? 29.303 -8.401 123.308 1.000 32.860 83 MET III CA 1
ATOM 28358 C C . MET I 1 83 ? 30.790 -8.112 123.087 1.000 31.030 83 MET III C 1
ATOM 28359 O O . MET I 1 83 ? 31.384 -8.622 122.124 1.000 32.540 83 MET III O 1
ATOM 28373 N N . TRP I 1 84 ? 31.341 -7.201 123.873 1.000 32.700 84 TRP III N 1
ATOM 28374 C CA . TRP I 1 84 ? 32.811 -7.050 123.941 1.000 34.300 84 TRP III CA 1
ATOM 28375 C C . TRP I 1 84 ? 33.219 -6.665 125.349 1.000 35.110 84 TRP III C 1
ATOM 28376 O O . TRP I 1 84 ? 32.392 -6.194 126.130 1.000 30.550 84 TRP III O 1
ATOM 28397 N N . ASP I 1 85 ? 34.488 -6.895 125.638 1.000 36.410 85 ASP III N 1
ATOM 28398 C CA . ASP I 1 85 ? 35.124 -6.436 126.892 1.000 33.710 85 ASP III CA 1
ATOM 28399 C C . ASP I 1 85 ? 35.659 -5.040 126.664 1.000 30.780 85 ASP III C 1
ATOM 28400 O O . ASP I 1 85 ? 36.616 -4.877 125.896 1.000 35.150 85 ASP III O 1
ATOM 28409 N N . PRO I 1 86 ? 35.096 -3.983 127.289 1.000 27.300 86 PRO III N 1
ATOM 28410 C CA . PRO I 1 86 ? 35.602 -2.632 127.077 1.000 29.290 86 PRO III CA 1
ATOM 28411 C C . PRO I 1 86 ? 37.089 -2.406 127.387 1.000 35.170 86 PRO III C 1
ATOM 28412 O O . PRO I 1 86 ? 37.654 -1.454 126.821 1.000 37.650 86 PRO III O 1
ATOM 28423 N N . ASN I 1 87 ? 37.666 -3.206 128.292 1.000 37.190 87 ASN III N 1
ATOM 28424 C CA . ASN I 1 87 ? 39.129 -3.165 128.613 1.000 41.270 87 ASN III CA 1
ATOM 28425 C C . ASN I 1 87 ? 39.968 -3.487 127.353 1.000 35.340 87 ASN III C 1
ATOM 28426 O O . ASN I 1 87 ? 41.052 -2.881 127.242 1.000 40.990 87 ASN III O 1
ATOM 28437 N N . GLU I 1 88 ? 39.530 -4.390 126.474 1.000 34.530 88 GLU III N 1
ATOM 28438 C CA . GLU I 1 88 ? 40.243 -4.720 125.204 1.000 34.870 88 GLU III CA 1
ATOM 28439 C C . GLU I 1 88 ? 40.175 -3.542 124.204 1.000 35.800 88 GLU III C 1
ATOM 28440 O O . GLU I 1 88 ? 40.917 -3.621 123.189 1.000 36.610 88 GLU III O 1
ATOM 28452 N N . TYR I 1 89 ? 39.310 -2.515 124.395 1.000 33.340 89 TYR III N 1
ATOM 28453 C CA . TYR I 1 89 ? 38.992 -1.474 123.376 1.000 30.110 89 TYR III CA 1
ATOM 28454 C C . TYR I 1 89 ? 38.927 -0.080 123.982 1.000 36.350 89 TYR III C 1
ATOM 28455 O O . TYR I 1 89 ? 38.023 0.739 123.661 1.000 32.540 89 TYR III O 1
ATOM 28473 N N . GLY I 1 90 ? 39.926 0.263 124.793 1.000 33.870 90 GLY III N 1
ATOM 28474 C CA . GLY I 1 90 ? 40.104 1.666 125.201 1.000 31.920 90 GLY III CA 1
ATOM 28475 C C . GLY I 1 90 ? 38.974 2.122 126.107 1.000 31.360 90 GLY III C 1
ATOM 28476 O O . GLY I 1 90 ? 38.747 3.334 126.169 1.000 36.550 90 GLY III O 1
ATOM 28480 N N . ASN I 1 91 ? 38.317 1.190 126.800 1.000 31.860 91 ASN III N 1
ATOM 28481 C CA . ASN I 1 91 ? 37.177 1.472 127.723 1.000 36.270 91 ASN III CA 1
ATOM 28482 C C . ASN I 1 91 ? 35.943 1.963 126.950 1.000 36.400 91 ASN III C 1
ATOM 28483 O O . ASN I 1 91 ? 35.058 2.515 127.618 1.000 35.400 91 ASN III O 1
ATOM 28493 N N . ILE I 1 92 ? 35.844 1.720 125.635 1.000 34.500 92 ILE III N 1
ATOM 28494 C CA . ILE I 1 92 ? 34.563 1.990 124.898 1.000 31.930 92 ILE III CA 1
ATOM 28495 C C . ILE I 1 92 ? 33.473 1.101 125.494 1.000 27.500 92 ILE III C 1
ATOM 28496 O O . ILE I 1 92 ? 33.617 -0.129 125.513 1.000 28.360 92 ILE III O 1
ATOM 28512 N N . THR I 1 93 ? 32.357 1.691 125.919 1.000 28.350 93 THR III N 1
ATOM 28513 C CA . THR I 1 93 ? 31.195 0.952 126.491 1.000 29.680 93 THR III CA 1
ATOM 28514 C C . THR I 1 93 ? 30.009 0.873 125.492 1.000 26.840 93 THR III C 1
ATOM 28515 O O . THR I 1 93 ? 29.124 0.003 125.663 1.000 27.230 93 THR III O 1
ATOM 28526 N N . ASP I 1 94 ? 30.009 1.738 124.493 1.000 28.830 94 ASP III N 1
ATOM 28527 C CA . ASP I 1 94 ? 28.948 1.732 123.453 1.000 30.190 94 ASP III CA 1
ATOM 28528 C C . ASP I 1 94 ? 29.443 2.472 122.210 1.000 27.690 94 ASP III C 1
ATOM 28529 O O . ASP I 1 94 ? 30.414 3.268 122.290 1.000 28.030 94 ASP III O 1
ATOM 28538 N N . PHE I 1 95 ? 28.702 2.337 121.114 1.000 25.750 95 PHE III N 1
ATOM 28539 C CA . PHE I 1 95 ? 29.068 3.032 119.869 1.000 24.150 95 PHE III CA 1
ATOM 28540 C C . PHE I 1 95 ? 27.812 3.150 118.983 1.000 24.780 95 PHE III C 1
ATOM 28541 O O . PHE I 1 95 ? 26.950 2.267 119.027 1.000 24.220 95 PHE III O 1
ATOM 28558 N N . ARG I 1 96 ? 27.825 4.196 118.163 1.000 25.980 96 ARG III N 1
ATOM 28559 C CA . ARG I 1 96 ? 26.823 4.438 117.089 1.000 26.570 96 ARG III CA 1
ATOM 28560 C C . ARG I 1 96 ? 27.278 3.662 115.861 1.000 30.020 96 ARG III C 1
ATOM 28561 O O . ARG I 1 96 ? 28.478 3.735 115.522 1.000 28.200 96 ARG III O 1
ATOM 28582 N N . THR I 1 97 ? 26.345 3.033 115.172 1.000 26.160 97 THR III N 1
ATOM 28583 C CA . THR I 1 97 ? 26.608 2.326 113.919 1.000 29.980 97 THR III CA 1
ATOM 28584 C C . THR I 1 97 ? 25.374 2.389 113.023 1.000 28.520 97 THR III C 1
ATOM 28585 O O . THR I 1 97 ? 24.266 2.360 113.549 1.000 27.080 97 THR III O 1
ATOM 28596 N N . SER I 1 98 ? 25.619 2.303 111.723 1.000 28.260 98 SER III N 1
ATOM 28597 C CA . SER I 1 98 ? 24.595 2.108 110.676 1.000 29.220 98 SER III CA 1
ATOM 28598 C C . SER I 1 98 ? 23.775 0.876 111.009 1.000 30.410 98 SER III C 1
ATOM 28599 O O . SER I 1 98 ? 24.374 -0.189 111.256 1.000 26.960 98 SER III O 1
ATOM 28607 N N . ALA I 1 99 ? 22.447 1.013 111.013 1.000 27.300 99 ALA III N 1
ATOM 28608 C CA . ALA I 1 99 ? 21.506 -0.113 111.178 1.000 33.630 99 ALA III CA 1
ATOM 28609 C C . ALA I 1 99 ? 21.788 -1.182 110.122 1.000 31.980 99 ALA III C 1
ATOM 28610 O O . ALA I 1 99 ? 21.413 -2.331 110.363 1.000 34.710 99 ALA III O 1
ATOM 28617 N N . ALA I 1 100 ? 22.374 -0.868 108.967 1.000 33.300 100 ALA III N 1
ATOM 28618 C CA . ALA I 1 100 ? 22.714 -1.901 107.940 1.000 34.170 100 ALA III CA 1
ATOM 28619 C C . ALA I 1 100 ? 23.810 -2.849 108.461 1.000 32.470 100 ALA III C 1
ATOM 28620 O O . ALA I 1 100 ? 23.894 -3.979 107.953 1.000 35.920 100 ALA III O 1
ATOM 28627 N N . ASP I 1 101 ? 24.619 -2.438 109.438 1.000 32.300 101 ASP III N 1
ATOM 28628 C CA . ASP I 1 101 ? 25.728 -3.294 109.956 1.000 33.640 101 ASP III CA 1
ATOM 28629 C C . ASP I 1 101 ? 25.199 -4.445 110.822 1.000 33.150 101 ASP III C 1
ATOM 28630 O O . ASP I 1 101 ? 25.975 -5.374 111.077 1.000 32.050 101 ASP III O 1
ATOM 28639 N N . ILE I 1 102 ? 23.988 -4.326 111.372 1.000 29.680 102 ILE III N 1
ATOM 28640 C CA . ILE I 1 102 ? 23.437 -5.220 112.422 1.000 28.900 102 ILE III CA 1
ATOM 28641 C C . ILE I 1 102 ? 22.096 -5.770 111.966 1.000 30.950 102 ILE III C 1
ATOM 28642 O O . ILE I 1 102 ? 21.399 -5.128 111.134 1.000 26.660 102 ILE III O 1
ATOM 28658 N N . TRP I 1 103 ? 21.718 -6.896 112.517 1.000 29.760 103 TRP III N 1
ATOM 28659 C CA . TRP I 1 103 ? 20.317 -7.357 112.449 1.000 31.210 103 TRP III CA 1
ATOM 28660 C C . TRP I 1 103 ? 19.408 -6.332 113.152 1.000 30.440 103 TRP III C 1
ATOM 28661 O O . TRP I 1 103 ? 19.781 -5.856 114.220 1.000 26.080 103 TRP III O 1
ATOM 28682 N N . THR I 1 104 ? 18.231 -6.057 112.581 1.000 28.150 104 THR III N 1
ATOM 28683 C CA . THR I 1 104 ? 17.171 -5.229 113.224 1.000 27.170 104 THR III CA 1
ATOM 28684 C C . THR I 1 104 ? 15.851 -5.980 113.102 1.000 25.770 104 THR III C 1
ATOM 28685 O O . THR I 1 104 ? 15.636 -6.685 112.125 1.000 27.740 104 THR III O 1
ATOM 28696 N N . PRO I 1 105 ? 14.932 -5.874 114.094 1.000 25.150 105 PRO III N 1
ATOM 28697 C CA . PRO I 1 105 ? 13.683 -6.627 114.056 1.000 27.320 105 PRO III CA 1
ATOM 28698 C C . PRO I 1 105 ? 12.733 -6.096 112.962 1.000 26.650 105 PRO III C 1
ATOM 28699 O O . PRO I 1 105 ? 12.790 -4.891 112.720 1.000 29.530 105 PRO III O 1
ATOM 28710 N N . ASP I 1 106 ? 11.931 -6.975 112.369 1.000 27.010 106 ASP III N 1
ATOM 28711 C CA . ASP I 1 106 ? 10.940 -6.644 111.292 1.000 29.020 106 ASP III CA 1
ATOM 28712 C C . ASP I 1 106 ? 9.605 -6.146 111.884 1.000 26.830 106 ASP III C 1
ATOM 28713 O O . ASP I 1 106 ? 8.547 -6.665 111.460 1.000 27.600 106 ASP III O 1
ATOM 28722 N N . ILE I 1 107 ? 9.659 -5.157 112.774 1.000 26.960 107 ILE III N 1
ATOM 28723 C CA . ILE I 1 107 ? 8.467 -4.572 113.454 1.000 26.540 107 ILE III CA 1
ATOM 28724 C C . ILE I 1 107 ? 7.661 -3.828 112.374 1.000 28.200 107 ILE III C 1
ATOM 28725 O O . ILE I 1 107 ? 8.188 -2.887 111.742 1.000 26.390 107 ILE III O 1
ATOM 28741 N N . THR I 1 108 ? 6.428 -4.239 112.211 1.000 25.600 108 THR III N 1
ATOM 28742 C CA . THR I 1 108 ? 5.528 -3.838 111.098 1.000 28.540 108 THR III CA 1
ATOM 28743 C C . THR I 1 108 ? 4.186 -3.382 111.685 1.000 27.220 108 THR III C 1
ATOM 28744 O O . THR I 1 108 ? 3.647 -4.093 112.533 1.000 23.970 108 THR III O 1
ATOM 28755 N N . ALA I 1 109 ? 3.644 -2.267 111.207 1.000 27.580 109 ALA III N 1
ATOM 28756 C CA . ALA I 1 109 ? 2.256 -1.837 111.484 1.000 25.750 109 ALA III CA 1
ATOM 28757 C C . ALA I 1 109 ? 1.356 -2.748 110.664 1.000 24.100 109 ALA III C 1
ATOM 28758 O O . ALA I 1 109 ? 1.577 -2.889 109.451 1.000 32.880 109 ALA III O 1
ATOM 28765 N N . TYR I 1 110 ? 0.388 -3.393 111.307 1.000 23.000 110 TYR III N 1
ATOM 28766 C CA A TYR I 1 110 ? -0.478 -4.419 110.685 0.700 23.330 110 TYR III CA 1
ATOM 28767 C CA B TYR I 1 110 ? -0.497 -4.421 110.698 0.300 25.560 110 TYR III CA 1
ATOM 28768 C C . TYR I 1 110 ? -1.606 -3.806 109.825 1.000 26.870 110 TYR III C 1
ATOM 28769 O O . TYR I 1 110 ? -2.200 -4.551 109.054 1.000 32.870 110 TYR III O 1
ATOM 28803 N N . SER I 1 111 ? -1.874 -2.524 109.947 1.000 24.780 111 SER III N 1
ATOM 28804 C CA . SER I 1 111 ? -3.032 -1.882 109.259 1.000 22.960 111 SER III CA 1
ATOM 28805 C C . SER I 1 111 ? -2.561 -0.579 108.606 1.000 25.150 111 SER III C 1
ATOM 28806 O O . SER I 1 111 ? -3.414 0.349 108.402 1.000 23.270 111 SER III O 1
ATOM 28814 N N . SER I 1 112 ? -1.315 -0.581 108.101 1.000 23.200 112 SER III N 1
ATOM 28815 C CA . SER I 1 112 ? -0.773 0.533 107.289 1.000 22.720 112 SER III CA 1
ATOM 28816 C C . SER I 1 112 ? -1.517 0.524 105.948 1.000 20.810 112 SER III C 1
ATOM 28817 O O . SER I 1 112 ? -1.992 -0.545 105.516 1.000 22.120 112 SER III O 1
ATOM 28825 N N . THR I 1 113 ? -1.691 1.698 105.324 1.000 20.690 113 THR III N 1
ATOM 28826 C CA . THR I 1 113 ? -2.274 1.771 103.946 1.000 22.940 113 THR III CA 1
ATOM 28827 C C . THR I 1 113 ? -1.245 2.266 102.927 1.000 24.430 113 THR III C 1
ATOM 28828 O O . THR I 1 113 ? -1.618 2.369 101.806 1.000 23.870 113 THR III O 1
ATOM 28839 N N . ARG I 1 114 ? -0.048 2.630 103.361 1.000 23.910 114 ARG III N 1
ATOM 28840 C CA A ARG I 1 114 ? 1.044 3.228 102.542 0.500 23.910 114 ARG II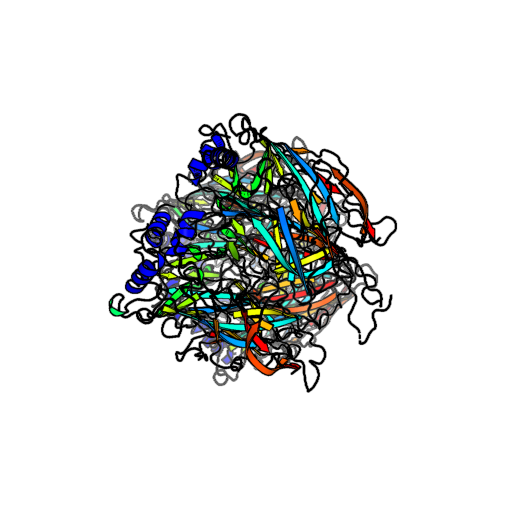I CA 1
ATOM 28841 C CA B ARG I 1 114 ? 1.046 3.156 102.503 0.500 26.050 114 ARG III CA 1
ATOM 28842 C C . ARG I 1 114 ? 2.350 2.733 103.150 1.000 25.450 114 ARG III C 1
ATOM 28843 O O . ARG I 1 114 ? 2.402 2.540 104.363 1.000 23.170 114 ARG III O 1
ATOM 28883 N N . PRO I 1 115 ? 3.438 2.542 102.380 1.000 23.470 115 PRO III N 1
ATOM 28884 C CA . PRO I 1 115 ? 4.731 2.252 103.011 1.000 24.020 115 PRO III CA 1
ATOM 28885 C C . PRO I 1 115 ? 5.028 3.372 104.002 1.000 23.720 115 PRO III C 1
ATOM 28886 O O . PRO I 1 115 ? 4.727 4.567 103.767 1.000 23.910 115 PRO III O 1
ATOM 28897 N N . VAL I 1 116 ? 5.590 2.991 105.129 1.000 22.510 116 VAL III N 1
ATOM 28898 C CA A VAL I 1 116 ? 6.050 3.960 106.171 0.500 22.640 116 VAL III CA 1
ATOM 28899 C CA B VAL I 1 116 ? 6.009 3.981 106.155 0.500 24.840 116 VAL III CA 1
ATOM 28900 C C . VAL I 1 116 ? 7.103 4.875 105.545 1.000 24.910 116 VAL III C 1
ATOM 28901 O O . VAL I 1 116 ? 7.890 4.413 104.683 1.000 24.780 116 VAL III O 1
ATOM 28925 N N . GLN I 1 117 ? 7.103 6.157 105.875 1.000 23.210 117 GLN III N 1
ATOM 28926 C CA . GLN I 1 117 ? 8.165 7.088 105.431 1.000 25.200 117 GLN III CA 1
ATOM 28927 C C . GLN I 1 117 ? 9.141 7.274 106.591 1.000 26.180 117 GLN III C 1
ATOM 28928 O O . GLN I 1 117 ? 8.694 7.561 107.707 1.000 23.490 117 GLN III O 1
ATOM 28942 N N . VAL I 1 118 ? 10.431 7.165 106.333 1.000 23.380 118 VAL III N 1
ATOM 28943 C CA . VAL I 1 118 ? 11.399 7.245 107.465 1.000 26.720 118 VAL III CA 1
ATOM 28944 C C . VAL I 1 118 ? 11.905 8.661 107.524 1.000 23.900 118 VAL III C 1
ATOM 28945 O O . VAL I 1 118 ? 12.270 9.198 106.492 1.000 25.550 118 VAL III O 1
ATOM 28958 N N . LEU I 1 119 ? 11.906 9.244 108.711 1.000 21.050 119 LEU III N 1
ATOM 28959 C CA . LEU I 1 119 ? 12.230 10.677 108.906 1.000 20.480 119 LEU III CA 1
ATOM 28960 C C . LEU I 1 119 ? 13.534 10.858 109.665 1.000 22.960 119 LEU III C 1
ATOM 28961 O O . LEU I 1 119 ? 13.904 12.003 109.913 1.000 25.640 119 LEU III O 1
ATOM 28977 N N . SER I 1 120 ? 14.208 9.791 110.062 1.000 23.880 120 SER III N 1
ATOM 28978 C CA . SER I 1 120 ? 15.437 9.899 110.896 1.000 23.280 120 SER III CA 1
ATOM 28979 C C . SER I 1 120 ? 16.538 9.022 110.269 1.000 27.210 120 SER III C 1
ATOM 28980 O O . SER I 1 120 ? 16.264 8.049 109.553 1.000 24.520 120 SER III O 1
ATOM 28988 N N . PRO I 1 121 ? 17.808 9.345 110.544 1.000 26.090 121 PRO III N 1
ATOM 28989 C CA . PRO I 1 121 ? 18.933 8.500 110.108 1.000 28.090 121 PRO III CA 1
ATOM 28990 C C . PRO I 1 121 ? 18.834 7.073 110.668 1.000 27.200 121 PRO III C 1
ATOM 28991 O O . PRO I 1 121 ? 18.496 6.907 111.803 1.000 30.240 121 PRO III O 1
ATOM 29002 N N . GLN I 1 122 ? 19.228 6.084 109.882 1.000 27.480 122 GLN III N 1
ATOM 29003 C CA A GLN I 1 122 ? 19.082 4.664 110.321 0.500 28.910 122 GLN III CA 1
ATOM 29004 C CA B GLN I 1 122 ? 19.161 4.645 110.206 0.500 29.030 122 GLN III CA 1
ATOM 29005 C C . GLN I 1 122 ? 20.413 4.264 110.999 1.000 27.070 122 GLN III C 1
ATOM 29006 O O . GLN I 1 122 ? 21.260 3.572 110.413 1.000 27.360 122 GLN III O 1
ATOM 29032 N N . ILE I 1 123 ? 20.557 4.766 112.209 1.000 27.280 123 ILE III N 1
ATOM 29033 C CA . ILE I 1 123 ? 21.783 4.625 113.063 1.000 26.380 123 ILE III CA 1
ATOM 29034 C C . ILE I 1 123 ? 21.315 4.132 114.429 1.000 30.260 123 ILE III C 1
ATOM 29035 O O . ILE I 1 123 ? 20.389 4.716 114.950 1.000 27.100 123 ILE III O 1
ATOM 29051 N N . ALA I 1 124 ? 21.920 3.058 114.944 1.000 26.310 124 ALA III N 1
ATOM 29052 C CA . ALA I 1 124 ? 21.595 2.419 116.227 1.000 25.570 124 ALA III CA 1
ATOM 29053 C C . ALA I 1 124 ? 22.790 2.585 117.168 1.000 25.890 124 ALA III C 1
ATOM 29054 O O . ALA I 1 124 ? 23.918 2.996 116.722 1.000 27.170 124 ALA III O 1
ATOM 29061 N N . VAL I 1 125 ? 22.553 2.368 118.444 1.000 25.150 125 VAL III N 1
ATOM 29062 C CA . VAL I 1 125 ? 23.637 2.412 119.477 1.000 24.360 125 VAL III CA 1
ATOM 29063 C C . VAL I 1 125 ? 23.757 0.995 120.007 1.000 25.390 125 VAL III C 1
ATOM 29064 O O . VAL I 1 125 ? 22.749 0.470 120.505 1.000 25.030 125 VAL III O 1
ATOM 29077 N N . VAL I 1 126 ? 24.974 0.429 119.926 1.000 28.110 126 VAL III N 1
ATOM 29078 C CA . VAL I 1 126 ? 25.327 -0.922 120.448 1.000 24.800 126 VAL III CA 1
ATOM 29079 C C . VAL I 1 126 ? 26.128 -0.700 121.748 1.000 28.780 126 VAL III C 1
ATOM 29080 O O . VAL I 1 126 ? 27.019 0.151 121.771 1.000 26.380 126 VAL III O 1
ATOM 29093 N N . THR I 1 127 ? 25.768 -1.419 122.805 1.000 27.890 127 THR III N 1
ATOM 29094 C CA . THR I 1 127 ? 26.412 -1.345 124.135 1.000 26.930 127 THR III CA 1
ATOM 29095 C C . THR I 1 127 ? 27.197 -2.657 124.329 1.000 24.860 127 THR III C 1
ATOM 29096 O O . THR I 1 127 ? 26.795 -3.722 123.790 1.000 25.300 127 THR III O 1
ATOM 29107 N N . HIS I 1 128 ? 28.215 -2.606 125.193 1.000 30.280 128 HIS III N 1
ATOM 29108 C CA . HIS I 1 128 ? 29.185 -3.733 125.401 1.000 28.020 128 HIS III CA 1
ATOM 29109 C C . HIS I 1 128 ? 28.535 -5.006 125.935 1.000 33.850 128 HIS III C 1
ATOM 29110 O O . HIS I 1 128 ? 29.081 -6.105 125.657 1.000 30.230 128 HIS III O 1
ATOM 29125 N N . ASP I 1 129 ? 27.390 -4.923 126.623 1.000 29.470 129 ASP III N 1
ATOM 29126 C CA . ASP I 1 129 ? 26.649 -6.150 127.029 1.000 30.600 129 ASP III CA 1
ATOM 29127 C C . ASP I 1 129 ? 25.900 -6.797 125.843 1.000 29.860 129 ASP III C 1
ATOM 29128 O O . ASP I 1 129 ? 25.242 -7.815 126.079 1.000 33.910 129 ASP III O 1
ATOM 29137 N N . GLY I 1 130 ? 25.961 -6.245 124.616 1.000 29.880 130 GLY III N 1
ATOM 29138 C CA . GLY I 1 130 ? 25.273 -6.818 123.446 1.000 29.830 130 GLY III CA 1
ATOM 29139 C C . GLY I 1 130 ? 23.886 -6.207 123.240 1.000 30.360 130 GLY III C 1
ATOM 29140 O O . GLY I 1 130 ? 23.187 -6.667 122.285 1.000 29.520 130 GLY III O 1
ATOM 29144 N N . SER I 1 131 ? 23.518 -5.211 124.051 1.000 29.170 131 SER III N 1
ATOM 29145 C CA . SER I 1 131 ? 22.186 -4.549 123.930 1.000 31.590 131 SER III CA 1
ATOM 29146 C C . SER I 1 131 ? 22.247 -3.497 122.803 1.000 29.460 131 SER III C 1
ATOM 29147 O O . SER I 1 131 ? 23.287 -2.831 122.598 1.000 29.610 131 SER III O 1
ATOM 29155 N N . VAL I 1 132 ? 21.140 -3.353 122.076 1.000 28.330 132 VAL III N 1
ATOM 29156 C CA . VAL I 1 132 ? 21.021 -2.418 120.932 1.000 29.010 132 VAL III CA 1
ATOM 29157 C C . VAL I 1 132 ? 19.796 -1.549 121.217 1.000 25.730 132 VAL III C 1
ATOM 29158 O O . VAL I 1 132 ? 18.797 -2.120 121.655 1.000 26.990 132 VAL III O 1
ATOM 29171 N N . MET I 1 133 ? 19.931 -0.245 121.028 1.000 24.570 133 MET III N 1
ATOM 29172 C CA . MET I 1 133 ? 18.755 0.645 120.962 1.000 28.930 133 MET III CA 1
ATOM 29173 C C . MET I 1 133 ? 18.705 1.315 119.590 1.000 29.730 133 MET III C 1
ATOM 29174 O O . MET I 1 133 ? 19.763 1.834 119.107 1.000 26.480 133 MET III O 1
ATOM 29188 N N . PHE I 1 134 ? 17.504 1.342 118.994 1.000 27.030 134 PHE III N 1
ATOM 29189 C CA . PHE I 1 134 ? 17.282 1.915 117.651 1.000 26.960 134 PHE III CA 1
ATOM 29190 C C . PHE I 1 134 ? 15.949 2.675 117.682 1.000 24.070 134 PHE III C 1
ATOM 29191 O O . PHE I 1 134 ? 14.991 2.082 118.205 1.000 25.870 134 PHE III O 1
ATOM 29208 N N . ILE I 1 135 ? 15.975 3.971 117.329 1.000 25.220 135 ILE III N 1
ATOM 29209 C CA . ILE I 1 135 ? 14.813 4.879 117.530 1.000 26.250 135 ILE III CA 1
ATOM 29210 C C . ILE I 1 135 ? 14.400 5.508 116.187 1.000 22.890 135 ILE III C 1
ATOM 29211 O O . ILE I 1 135 ? 14.571 6.705 115.986 1.000 24.390 135 ILE III O 1
ATOM 29227 N N . PRO I 1 136 ? 13.839 4.740 115.243 1.000 22.950 136 PRO III N 1
ATOM 29228 C CA . PRO I 1 136 ? 13.381 5.298 113.952 1.000 23.560 136 PRO III CA 1
ATOM 29229 C C . PRO I 1 136 ? 12.139 6.208 114.080 1.000 25.190 136 PRO III C 1
ATOM 29230 O O . PRO I 1 136 ? 11.219 5.836 114.821 1.000 26.250 136 PRO III O 1
ATOM 29241 N N . ALA I 1 137 ? 12.242 7.423 113.531 1.000 24.470 137 ALA III N 1
ATOM 29242 C CA . ALA I 1 137 ? 11.110 8.342 113.321 1.000 22.800 137 ALA III CA 1
ATOM 29243 C C . ALA I 1 137 ? 10.411 7.935 112.017 1.000 23.360 137 ALA III C 1
ATOM 29244 O O . ALA I 1 137 ? 11.113 7.660 110.962 1.000 22.310 137 ALA III O 1
ATOM 29251 N N . GLN I 1 138 ? 9.087 7.908 112.044 1.000 21.830 138 GLN III N 1
ATOM 29252 C CA . GLN I 1 138 ? 8.229 7.426 110.940 1.000 21.770 138 GLN III CA 1
ATOM 29253 C C . GLN I 1 138 ? 7.029 8.372 110.749 1.000 21.360 138 GLN III C 1
ATOM 29254 O O . GLN I 1 138 ? 6.530 8.981 111.756 1.000 21.540 138 GLN III O 1
ATOM 29268 N N . ARG I 1 139 ? 6.535 8.419 109.516 1.000 20.580 139 ARG III N 1
ATOM 29269 C CA . ARG I 1 139 ? 5.151 8.855 109.190 1.000 21.910 139 ARG III CA 1
ATOM 29270 C C . ARG I 1 139 ? 4.392 7.644 108.656 1.000 21.820 139 ARG III C 1
ATOM 29271 O O . ARG I 1 139 ? 4.889 7.000 107.689 1.000 23.000 139 ARG III O 1
ATOM 29292 N N . LEU I 1 140 ? 3.291 7.298 109.332 1.000 20.170 140 LEU III N 1
ATOM 29293 C CA . LEU I 1 140 ? 2.429 6.140 109.048 1.000 22.480 140 LEU III CA 1
ATOM 29294 C C . LEU I 1 140 ? 1.042 6.647 108.634 1.000 23.460 140 LEU III C 1
ATOM 29295 O O . LEU I 1 140 ? 0.479 7.380 109.456 1.000 23.340 140 LEU III O 1
ATOM 29311 N N . SER I 1 141 ? 0.493 6.137 107.533 1.000 23.180 141 SER III N 1
ATOM 29312 C CA . SER I 1 141 ? -0.948 6.168 107.203 1.000 23.350 141 SER III CA 1
ATOM 29313 C C . SER I 1 141 ? -1.535 4.839 107.634 1.000 23.920 141 SER III C 1
ATOM 29314 O O . SER I 1 141 ? -1.021 3.808 107.167 1.000 21.260 141 SER III O 1
ATOM 29322 N N . PHE I 1 142 ? -2.587 4.842 108.462 1.000 21.590 142 PHE III N 1
ATOM 29323 C CA . PHE I 1 142 ? -3.225 3.595 108.923 1.000 22.550 142 PHE III CA 1
ATOM 29324 C C . PHE I 1 142 ? -4.754 3.724 108.898 1.000 24.300 142 PHE III C 1
ATOM 29325 O O . PHE I 1 142 ? -5.307 4.837 108.842 1.000 23.910 142 PHE III O 1
ATOM 29342 N N . MET I 1 143 ? -5.402 2.580 109.014 1.000 22.770 143 MET III N 1
ATOM 29343 C CA . MET I 1 143 ? -6.887 2.456 108.904 1.000 24.810 143 MET III CA 1
ATOM 29344 C C . MET I 1 143 ? -7.525 2.991 110.191 1.000 25.060 143 MET III C 1
ATOM 29345 O O . MET I 1 143 ? -7.266 2.482 111.283 1.000 23.300 143 MET III O 1
ATOM 29359 N N . CYS I 1 144 ? -8.270 4.075 110.076 1.000 24.880 144 CYS III N 1
ATOM 29360 C CA . CYS I 1 144 ? -8.855 4.809 111.224 1.000 25.980 144 CYS III CA 1
ATOM 29361 C C . CYS I 1 144 ? -10.021 5.682 110.715 1.000 28.480 144 CYS III C 1
ATOM 29362 O O . CYS I 1 144 ? -9.785 6.520 109.836 1.000 26.110 144 CYS III O 1
ATOM 29369 N N . ASP I 1 145 ? -11.190 5.483 111.279 1.000 27.850 145 ASP III N 1
ATOM 29370 C CA . ASP I 1 145 ? -12.419 6.228 110.908 1.000 29.720 145 ASP III CA 1
ATOM 29371 C C . ASP I 1 145 ? -12.440 7.478 111.770 1.000 27.270 145 ASP III C 1
ATOM 29372 O O . ASP I 1 145 ? -12.697 7.405 112.956 1.000 25.990 145 ASP III O 1
ATOM 29381 N N . PRO I 1 146 ? -12.190 8.678 111.223 1.000 25.960 146 PRO III N 1
ATOM 29382 C CA . PRO I 1 146 ? -12.224 9.871 112.052 1.000 28.950 146 PRO III CA 1
ATOM 29383 C C . PRO I 1 146 ? -13.609 10.515 112.261 1.000 32.400 146 PRO III C 1
ATOM 29384 O O . PRO I 1 146 ? -13.621 11.647 112.757 1.000 33.430 146 PRO III O 1
ATOM 29395 N N . THR I 1 147 ? -14.687 9.836 111.896 1.000 32.740 147 THR III N 1
ATOM 29396 C CA . THR I 1 147 ? -16.073 10.374 112.083 1.000 38.020 147 THR III CA 1
ATOM 29397 C C . THR I 1 147 ? -16.278 10.713 113.560 1.000 35.070 147 THR III C 1
ATOM 29398 O O . THR I 1 147 ? -16.187 9.790 114.383 1.000 33.000 147 THR III O 1
ATOM 29409 N N . GLY I 1 148 ? -16.553 11.999 113.859 1.000 36.990 148 GLY III N 1
ATOM 29410 C CA . GLY I 1 148 ? -16.831 12.473 115.228 1.000 38.560 148 GLY III CA 1
ATOM 29411 C C . GLY I 1 148 ? -15.591 13.025 115.909 1.000 37.660 148 GLY III C 1
ATOM 29412 O O . GLY I 1 148 ? -15.641 13.297 117.115 1.000 33.490 148 GLY III O 1
ATOM 29416 N N . VAL I 1 149 ? -14.486 13.186 115.166 1.000 34.380 149 VAL III N 1
ATOM 29417 C CA . VAL I 1 149 ? -13.273 13.851 115.714 1.000 31.140 149 VAL III CA 1
ATOM 29418 C C . VAL I 1 149 ? -13.597 15.309 116.082 1.000 31.860 149 VAL III C 1
ATOM 29419 O O . VAL I 1 149 ? -12.905 15.841 116.946 1.000 28.460 149 VAL III O 1
ATOM 29432 N N . ASP I 1 150 ? -14.609 15.958 115.465 1.000 30.180 150 ASP III N 1
ATOM 29433 C CA . ASP I 1 150 ? -14.960 17.373 115.784 1.000 32.610 150 ASP III CA 1
ATOM 29434 C C . ASP I 1 150 ? -15.936 17.454 116.981 1.000 36.640 150 ASP III C 1
ATOM 29435 O O . ASP I 1 150 ? -16.610 18.460 117.092 1.000 49.330 150 ASP III O 1
ATOM 29444 N N . SER I 1 151 ? -16.087 16.421 117.795 1.000 34.050 151 SER III N 1
ATOM 29445 C CA . SER I 1 151 ? -17.021 16.369 118.948 1.000 32.750 151 SER III CA 1
ATOM 29446 C C . SER I 1 151 ? -16.247 16.356 120.263 1.000 39.810 151 SER III C 1
ATOM 29447 O O . SER I 1 151 ? -15.035 16.062 120.262 1.000 33.620 151 SER III O 1
ATOM 29455 N N . GLU I 1 152 ? -16.973 16.528 121.368 1.000 36.820 152 GLU III N 1
ATOM 29456 C CA . GLU I 1 152 ? -16.414 16.464 122.743 1.000 35.200 152 GLU III CA 1
ATOM 29457 C C . GLU I 1 152 ? -15.751 15.108 122.977 1.000 33.930 152 GLU III C 1
ATOM 29458 O O . GLU I 1 152 ? -14.669 15.067 123.585 1.000 35.230 152 GLU III O 1
ATOM 29470 N N . GLU I 1 153 ? -16.453 14.037 122.649 1.000 35.300 153 GLU III N 1
ATOM 29471 C CA . GLU I 1 153 ? -16.035 12.641 122.918 1.000 38.670 153 GLU III CA 1
ATOM 29472 C C . GLU I 1 153 ? -14.819 12.278 122.033 1.000 39.200 153 GLU III C 1
ATOM 29473 O O . GLU I 1 153 ? -14.083 11.387 122.416 1.000 38.160 153 GLU III O 1
ATOM 29485 N N . GLY I 1 154 ? -14.667 12.898 120.870 1.000 34.350 154 GLY III N 1
ATOM 29486 C CA . GLY I 1 154 ? -13.606 12.557 119.901 1.000 33.810 154 GLY III CA 1
ATOM 29487 C C . GLY I 1 154 ? -13.734 11.137 119.377 1.000 31.030 154 GLY III C 1
ATOM 29488 O O . GLY I 1 154 ? -14.840 10.569 119.366 1.000 29.500 154 GLY III O 1
ATOM 29492 N N . VAL I 1 155 ? -12.608 10.565 118.949 1.000 28.190 155 VAL III N 1
ATOM 29493 C CA A VAL I 1 155 ? -12.562 9.260 118.234 0.500 25.800 155 VAL III CA 1
ATOM 29494 C CA B VAL I 1 155 ? -12.563 9.252 118.232 0.500 25.450 155 VAL III CA 1
ATOM 29495 C C . VAL I 1 155 ? -11.421 8.429 118.822 1.000 24.150 155 VAL III C 1
ATOM 29496 O O . VAL I 1 155 ? -10.452 9.043 119.296 1.000 26.710 155 VAL III O 1
ATOM 29520 N N . THR I 1 156 ? -11.562 7.123 118.750 1.000 26.740 156 THR III N 1
ATOM 29521 C CA . THR I 1 156 ? -10.533 6.144 119.130 1.000 29.630 156 THR III CA 1
ATOM 29522 C C . THR I 1 156 ? -10.109 5.404 117.863 1.000 27.430 156 THR III C 1
ATOM 29523 O O . THR I 1 156 ? -10.971 4.941 117.073 1.000 28.340 156 THR III O 1
ATOM 29534 N N . CYS I 1 157 ? -8.810 5.296 117.685 1.000 26.250 157 CYS III N 1
ATOM 29535 C CA . CYS I 1 157 ? -8.229 4.462 116.613 1.000 26.650 157 CYS III CA 1
ATOM 29536 C C . CYS I 1 157 ? -7.114 3.593 117.226 1.000 24.360 157 CYS III C 1
ATOM 29537 O O . CYS I 1 157 ? -6.578 3.941 118.295 1.000 26.440 157 CYS III O 1
ATOM 29544 N N . ALA I 1 158 ? -6.799 2.506 116.558 1.000 25.080 158 ALA III N 1
ATOM 29545 C CA . ALA I 1 158 ? -5.785 1.541 117.042 1.000 26.100 158 ALA III CA 1
ATOM 29546 C C . ALA I 1 158 ? -4.972 1.022 115.856 1.000 24.610 158 ALA III C 1
ATOM 29547 O O . ALA I 1 158 ? -5.536 0.784 114.738 1.000 25.450 158 ALA III O 1
ATOM 29554 N N . VAL I 1 159 ? -3.707 0.741 116.132 1.000 24.140 159 VAL III N 1
ATOM 29555 C CA . VAL I 1 159 ? -2.831 0.048 115.147 1.000 25.240 159 VAL III CA 1
ATOM 29556 C C . VAL I 1 159 ? -1.871 -0.876 115.926 1.000 23.900 159 VAL III C 1
ATOM 29557 O O . VAL I 1 159 ? -1.309 -0.435 116.900 1.000 23.260 159 VAL III O 1
ATOM 29570 N N . LYS I 1 160 ? -1.772 -2.112 115.479 1.000 24.340 160 LYS III N 1
ATOM 29571 C CA . LYS I 1 160 ? -0.874 -3.142 116.055 1.000 24.910 160 LYS III CA 1
ATOM 29572 C C . LYS I 1 160 ? 0.514 -3.075 115.397 1.000 27.030 160 LYS III C 1
ATOM 29573 O O . LYS I 1 160 ? 0.590 -3.043 114.162 1.000 24.810 160 LYS III O 1
ATOM 29592 N N . PHE I 1 161 ? 1.572 -3.146 116.209 1.000 25.050 161 PHE III N 1
ATOM 29593 C CA . PHE I 1 161 ? 2.970 -3.233 115.729 1.000 26.330 161 PHE III CA 1
ATOM 29594 C C . PHE I 1 161 ? 3.566 -4.554 116.214 1.000 31.350 161 PHE III C 1
ATOM 29595 O O . PHE I 1 161 ? 3.611 -4.769 117.433 1.000 29.050 161 PHE III O 1
ATOM 29612 N N . GLY I 1 162 ? 4.069 -5.370 115.291 1.000 28.430 162 GLY III N 1
ATOM 29613 C CA . GLY I 1 162 ? 4.797 -6.599 115.673 1.000 29.080 162 GLY III CA 1
ATOM 29614 C C . GLY I 1 162 ? 5.582 -7.173 114.526 1.000 32.890 162 GLY III C 1
ATOM 29615 O O . GLY I 1 162 ? 5.520 -6.611 113.401 1.000 28.610 162 GLY III O 1
ATOM 29619 N N . SER I 1 163 ? 6.327 -8.257 114.791 1.000 27.600 163 SER III N 1
ATOM 29620 C CA . SER I 1 163 ? 7.010 -9.012 113.729 1.000 27.330 163 SER III CA 1
ATOM 29621 C C . SER I 1 163 ? 5.981 -9.462 112.695 1.000 25.650 163 SER III C 1
ATOM 29622 O O . SER I 1 163 ? 4.895 -9.929 113.084 1.000 26.810 163 SER III O 1
ATOM 29630 N N . TRP I 1 164 ? 6.319 -9.324 111.414 1.000 23.360 164 TRP III N 1
ATOM 29631 C CA . TRP I 1 164 ? 5.491 -9.826 110.291 1.000 24.460 164 TRP III CA 1
ATOM 29632 C C . TRP I 1 164 ? 5.685 -11.353 110.192 1.000 27.180 164 TRP III C 1
ATOM 29633 O O . TRP I 1 164 ? 4.735 -12.060 109.844 1.000 25.510 164 TRP III O 1
ATOM 29654 N N . VAL I 1 165 ? 6.908 -11.854 110.455 1.000 28.620 165 VAL III N 1
ATOM 29655 C CA . VAL I 1 165 ? 7.285 -13.258 110.072 1.000 27.320 165 VAL III CA 1
ATOM 29656 C C . VAL I 1 165 ? 7.683 -14.143 111.267 1.000 27.690 165 VAL III C 1
ATOM 29657 O O . VAL I 1 165 ? 7.726 -15.346 111.023 1.000 27.650 165 VAL III O 1
ATOM 29670 N N . TYR I 1 166 ? 7.960 -13.596 112.448 1.000 29.420 166 TYR III N 1
ATOM 29671 C CA . TYR I 1 166 ? 8.377 -14.396 113.635 1.000 29.000 166 TYR III CA 1
ATOM 29672 C C . TYR I 1 166 ? 7.230 -14.489 114.646 1.000 27.650 166 TYR III C 1
ATOM 29673 O O . TYR I 1 166 ? 6.643 -13.457 115.031 1.000 27.120 166 TYR III O 1
ATOM 29691 N N . SER I 1 167 ? 6.860 -15.719 115.007 1.000 28.240 167 SER III N 1
ATOM 29692 C CA . SER I 1 167 ? 5.861 -16.035 116.064 1.000 26.920 167 SER III CA 1
ATOM 29693 C C . SER I 1 167 ? 6.427 -15.674 117.425 1.000 27.050 167 SER III C 1
ATOM 29694 O O . SER I 1 167 ? 7.636 -15.328 117.550 1.000 32.010 167 SER III O 1
ATOM 29702 N N . GLY I 1 168 ? 5.573 -15.733 118.443 1.000 27.280 168 GLY III N 1
ATOM 29703 C CA . GLY I 1 168 ? 5.955 -15.599 119.860 1.000 33.280 168 GLY III CA 1
ATOM 29704 C C . GLY I 1 168 ? 7.099 -16.533 120.272 1.000 33.400 168 GLY III C 1
ATOM 29705 O O . GLY I 1 168 ? 7.832 -16.164 121.172 1.000 31.450 168 GLY III O 1
ATOM 29709 N N . PHE I 1 169 ? 7.306 -17.640 119.578 1.000 32.590 169 PHE III N 1
ATOM 29710 C CA . PHE I 1 169 ? 8.409 -18.590 119.906 1.000 36.480 169 PHE III CA 1
ATOM 29711 C C . PHE I 1 169 ? 9.767 -18.076 119.410 1.000 38.230 169 PHE III C 1
ATOM 29712 O O . PHE I 1 169 ? 10.758 -18.710 119.816 1.000 35.380 169 PHE III O 1
ATOM 29729 N N . GLU I 1 170 ? 9.853 -17.023 118.562 1.000 30.700 170 GLU III N 1
ATOM 29730 C CA . GLU I 1 170 ? 11.159 -16.439 118.150 1.000 29.940 170 GLU III CA 1
ATOM 29731 C C . GLU I 1 170 ? 11.285 -15.003 118.627 1.000 31.570 170 GLU III C 1
ATOM 29732 O O . GLU I 1 170 ? 12.369 -14.680 119.146 1.000 31.900 170 GLU III O 1
ATOM 29744 N N . ILE I 1 171 ? 10.244 -14.176 118.455 1.000 30.090 171 ILE III N 1
ATOM 29745 C CA . ILE I 1 171 ? 10.243 -12.775 118.957 1.000 30.210 171 ILE III CA 1
ATOM 29746 C C . ILE I 1 171 ? 9.077 -12.601 119.940 1.000 31.140 171 ILE III C 1
ATOM 29747 O O . ILE I 1 171 ? 7.901 -12.709 119.528 1.000 30.980 171 ILE III O 1
ATOM 29763 N N . ASP I 1 172 ? 9.412 -12.201 121.167 1.000 30.550 172 ASP III N 1
ATOM 29764 C CA . ASP I 1 172 ? 8.442 -11.732 122.174 1.000 30.040 172 ASP III CA 1
ATOM 29765 C C . ASP I 1 172 ? 8.616 -10.226 122.226 1.000 29.660 172 ASP III C 1
ATOM 29766 O O . ASP I 1 172 ? 9.672 -9.730 121.774 1.000 29.360 172 ASP III O 1
ATOM 29775 N N . LEU I 1 173 ? 7.581 -9.511 122.660 1.000 27.800 173 LEU III N 1
ATOM 29776 C CA . LEU I 1 173 ? 7.652 -8.034 122.828 1.000 25.970 173 LEU III CA 1
ATOM 29777 C C . LEU I 1 173 ? 7.299 -7.706 124.254 1.000 28.500 173 LEU III C 1
ATOM 29778 O O . LEU I 1 173 ? 6.520 -8.468 124.847 1.000 32.010 173 LEU III O 1
ATOM 29794 N N . LYS I 1 174 ? 7.746 -6.548 124.687 1.000 28.360 174 LYS III N 1
ATOM 29795 C CA . LYS I 1 174 ? 7.203 -5.901 125.891 1.000 33.300 174 LYS III CA 1
ATOM 29796 C C . LYS I 1 174 ? 7.280 -4.388 125.757 1.000 31.870 174 LYS III C 1
ATOM 29797 O O . LYS I 1 174 ? 7.992 -3.892 124.894 1.000 28.630 174 LYS III O 1
ATOM 29816 N N . THR I 1 175 ? 6.578 -3.703 126.648 1.000 27.770 175 THR III N 1
ATOM 29817 C CA . THR I 1 175 ? 6.744 -2.261 126.861 1.000 31.000 175 THR III CA 1
ATOM 29818 C C . THR I 1 175 ? 7.381 -2.083 128.229 1.000 33.140 175 THR III C 1
ATOM 29819 O O . THR I 1 175 ? 7.200 -2.975 129.051 1.000 36.560 175 THR III O 1
ATOM 29830 N N . ASP I 1 176 ? 8.074 -0.961 128.429 1.000 35.550 176 ASP III N 1
ATOM 29831 C CA . ASP I 1 176 ? 8.521 -0.477 129.752 1.000 40.610 176 ASP III CA 1
ATOM 29832 C C . ASP I 1 176 ? 7.345 0.194 130.465 1.000 42.330 176 ASP III C 1
ATOM 29833 O O . ASP I 1 176 ? 7.378 0.239 131.663 1.000 43.350 176 ASP III O 1
ATOM 29842 N N . THR I 1 177 ? 6.379 0.740 129.731 1.000 35.250 177 THR III N 1
ATOM 29843 C CA . THR I 1 177 ? 5.194 1.448 130.262 1.000 34.400 177 THR III CA 1
ATOM 29844 C C . THR I 1 177 ? 4.070 1.271 129.243 1.000 36.570 177 THR III C 1
ATOM 29845 O O . THR I 1 177 ? 4.376 1.141 128.042 1.000 32.700 177 THR III O 1
ATOM 29856 N N . ASP I 1 178 ? 2.830 1.297 129.700 1.000 30.680 178 ASP III N 1
ATOM 29857 C CA . ASP I 1 178 ? 1.654 1.257 128.799 1.000 31.640 178 ASP III CA 1
ATOM 29858 C C . ASP I 1 178 ? 1.286 2.691 128.376 1.000 27.410 178 ASP III C 1
ATOM 29859 O O . ASP I 1 178 ? 0.347 2.816 127.563 1.000 29.330 178 ASP III O 1
ATOM 29868 N N . GLN I 1 179 ? 1.952 3.726 128.883 1.000 28.020 179 GLN III N 1
ATOM 29869 C CA . GLN I 1 179 ? 1.640 5.128 128.525 1.000 30.370 179 GLN III CA 1
ATOM 29870 C C . GLN I 1 179 ? 2.561 5.541 127.365 1.000 32.030 179 GLN III C 1
ATOM 29871 O O . GLN I 1 179 ? 3.786 5.542 127.520 1.000 28.120 179 GLN III O 1
ATOM 29885 N N . VAL I 1 180 ? 1.953 5.901 126.227 1.000 29.670 180 VAL III N 1
ATOM 29886 C CA . VAL I 1 180 ? 2.688 6.516 125.083 1.000 26.840 180 VAL III CA 1
ATOM 29887 C C . VAL I 1 180 ? 3.282 7.814 125.617 1.000 28.950 180 VAL III C 1
ATOM 29888 O O . VAL I 1 180 ? 2.598 8.493 126.406 1.000 25.230 180 VAL III O 1
ATOM 29901 N N . ASP I 1 181 ? 4.512 8.138 125.222 1.000 25.240 181 ASP III N 1
ATOM 29902 C CA . ASP I 1 181 ? 5.159 9.402 125.599 1.000 26.830 181 ASP III CA 1
ATOM 29903 C C . ASP I 1 181 ? 4.549 10.527 124.761 1.000 28.820 181 ASP III C 1
ATOM 29904 O O . ASP I 1 181 ? 4.765 10.493 123.507 1.000 27.790 181 ASP III O 1
ATOM 29913 N N . LEU I 1 182 ? 3.964 11.520 125.433 1.000 25.280 182 LEU III N 1
ATOM 29914 C CA . LEU I 1 182 ? 3.281 12.696 124.823 1.000 28.020 182 LEU III CA 1
ATOM 29915 C C . LEU I 1 182 ? 4.068 13.962 125.121 1.000 26.410 182 LEU III C 1
ATOM 29916 O O . LEU I 1 182 ? 3.585 15.052 124.768 1.000 30.950 182 LEU III O 1
ATOM 29932 N N . SER I 1 183 ? 5.285 13.829 125.678 1.000 26.050 183 SER III N 1
ATOM 29933 C CA . SER I 1 183 ? 6.088 14.984 126.131 1.000 29.990 183 SER III CA 1
ATOM 29934 C C . SER I 1 183 ? 6.632 15.800 124.946 1.000 32.020 183 SER III C 1
ATOM 29935 O O . SER I 1 183 ? 7.037 16.938 125.178 1.000 30.230 183 SER III O 1
ATOM 29943 N N . SER I 1 184 ? 6.626 15.264 123.725 1.000 30.560 184 SER III N 1
ATOM 29944 C CA . SER I 1 184 ? 7.033 15.996 122.499 1.000 31.690 184 SER III CA 1
ATOM 29945 C C . SER I 1 184 ? 5.846 16.147 121.517 1.000 28.660 184 SER III C 1
ATOM 29946 O O . SER I 1 184 ? 6.107 16.302 120.303 1.000 26.230 184 SER III O 1
ATOM 29954 N N . TYR I 1 185 ? 4.602 16.059 121.982 1.000 25.360 185 TYR III N 1
ATOM 29955 C CA . TYR I 1 185 ? 3.420 16.178 121.097 1.000 26.020 185 TYR III CA 1
ATOM 29956 C C . TYR I 1 185 ? 3.317 17.635 120.660 1.000 29.110 185 TYR III C 1
ATOM 29957 O O . TYR I 1 185 ? 3.431 18.542 121.502 1.000 25.060 185 TYR III O 1
ATOM 29975 N N . TYR I 1 186 ? 3.094 17.858 119.359 1.000 25.000 186 TYR III N 1
ATOM 29976 C CA . TYR I 1 186 ? 3.061 19.219 118.773 1.000 26.180 186 TYR III CA 1
ATOM 29977 C C . TYR I 1 186 ? 1.895 19.985 119.429 1.000 22.780 186 TYR III C 1
ATOM 29978 O O . TYR I 1 186 ? 0.739 19.607 119.217 1.000 24.430 186 TYR III O 1
ATOM 29996 N N . ALA I 1 187 ? 2.212 21.090 120.075 1.000 25.860 187 ALA III N 1
ATOM 29997 C CA . ALA I 1 187 ? 1.244 21.891 120.874 1.000 30.370 187 ALA III CA 1
ATOM 29998 C C . ALA I 1 187 ? 0.225 22.565 119.946 1.000 31.370 187 ALA III C 1
ATOM 29999 O O . ALA I 1 187 ? -0.865 22.857 120.443 1.000 28.770 187 ALA III O 1
ATOM 30006 N N . SER I 1 188 ? 0.543 22.827 118.666 1.000 28.220 188 SER III N 1
ATOM 30007 C CA . SER I 1 188 ? -0.422 23.453 117.710 1.000 27.060 188 SER III CA 1
ATOM 30008 C C . SER I 1 188 ? -0.932 22.444 116.701 1.000 28.850 188 SER III C 1
ATOM 30009 O O . SER I 1 188 ? -1.487 22.881 115.687 1.000 28.860 188 SER III O 1
ATOM 30017 N N . SER I 1 189 ? -0.875 21.141 116.985 1.000 26.090 189 SER III N 1
ATOM 30018 C CA . SER I 1 189 ? -1.562 20.153 116.117 1.000 25.500 189 SER III CA 1
ATOM 30019 C C . SER I 1 189 ? -3.048 20.557 115.927 1.000 27.630 189 SER III C 1
ATOM 30020 O O . SER I 1 189 ? -3.641 21.133 116.857 1.000 24.560 189 SER III O 1
ATOM 30028 N N . LYS I 1 190 ? -3.681 20.120 114.835 1.000 27.900 190 LYS III N 1
ATOM 30029 C CA . LYS I 1 190 ? -5.156 20.235 114.694 1.000 31.890 190 LYS III CA 1
ATOM 30030 C C . LYS I 1 190 ? -5.848 19.329 115.701 1.000 33.600 190 LYS III C 1
ATOM 30031 O O . LYS I 1 190 ? -7.012 19.610 115.972 1.000 30.800 190 LYS III O 1
ATOM 30050 N N . TYR I 1 191 ? -5.153 18.328 116.298 1.000 29.100 191 TYR III N 1
ATOM 30051 C CA . TYR I 1 191 ? -5.759 17.278 117.133 1.000 26.690 191 TYR III CA 1
ATOM 30052 C C . TYR I 1 191 ? -5.089 17.223 118.508 1.000 32.950 191 TYR III C 1
ATOM 30053 O O . TYR I 1 191 ? -3.833 17.290 118.620 1.000 32.780 191 TYR III O 1
ATOM 30071 N N . GLU I 1 192 ? -5.949 17.192 119.526 1.000 30.840 192 GLU III N 1
ATOM 30072 C CA . GLU I 1 192 ? -5.631 17.065 120.960 1.000 32.220 192 GLU III CA 1
ATOM 30073 C C . GLU I 1 192 ? -5.667 15.579 121.278 1.000 25.340 192 GLU III C 1
ATOM 30074 O O . GLU I 1 192 ? -6.588 14.898 120.851 1.000 26.930 192 GLU III O 1
ATOM 30086 N N . ILE I 1 193 ? -4.667 15.076 121.996 1.000 23.670 193 ILE III N 1
ATOM 30087 C CA . ILE I 1 193 ? -4.681 13.677 122.463 1.000 24.420 193 ILE III CA 1
ATOM 30088 C C . ILE I 1 193 ? -5.468 13.613 123.774 1.000 26.770 193 ILE III C 1
ATOM 30089 O O . ILE I 1 193 ? -5.074 14.300 124.687 1.000 29.630 193 ILE III O 1
ATOM 30105 N N . LEU I 1 194 ? -6.475 12.766 123.837 1.000 25.840 194 LEU III N 1
ATOM 30106 C CA . LEU I 1 194 ? -7.217 12.523 125.090 1.000 29.820 194 LEU III CA 1
ATOM 30107 C C . LEU I 1 194 ? -6.561 11.359 125.837 1.000 34.180 194 LEU III C 1
ATOM 30108 O O . LEU I 1 194 ? -6.565 11.392 127.072 1.000 33.610 194 LEU III O 1
ATOM 30124 N N . SER I 1 195 ? -6.135 10.313 125.137 1.000 29.100 195 SER III N 1
ATOM 30125 C CA . SER I 1 195 ? -5.343 9.213 125.746 1.000 32.500 195 SER III CA 1
ATOM 30126 C C . SER I 1 195 ? -4.533 8.499 124.668 1.000 30.070 195 SER III C 1
ATOM 30127 O O . SER I 1 195 ? -4.948 8.513 123.507 1.000 29.070 195 SER III O 1
ATOM 30135 N N . ALA I 1 196 ? -3.440 7.883 125.085 1.000 25.390 196 ALA III N 1
ATOM 30136 C CA . ALA I 1 196 ? -2.524 7.164 124.190 1.000 27.790 196 ALA III CA 1
ATOM 30137 C C . ALA I 1 196 ? -1.815 6.042 124.962 1.000 22.690 196 ALA III C 1
ATOM 30138 O O . ALA I 1 196 ? -1.017 6.361 125.837 1.000 27.240 196 ALA III O 1
ATOM 30145 N N . THR I 1 197 ? -2.174 4.808 124.656 1.000 24.760 197 THR III N 1
ATOM 30146 C CA . THR I 1 197 ? -1.631 3.622 125.340 1.000 26.920 197 THR III CA 1
ATOM 30147 C C . THR I 1 197 ? -0.935 2.706 124.329 1.000 28.360 197 THR III C 1
ATOM 30148 O O . THR I 1 197 ? -1.300 2.702 123.128 1.000 27.590 197 THR III O 1
ATOM 30159 N N . GLN I 1 198 ? -0.041 1.874 124.852 1.000 26.320 198 GLN III N 1
ATOM 30160 C CA . GLN I 1 198 ? 0.743 0.879 124.101 1.000 28.610 198 GLN III CA 1
ATOM 30161 C C . GLN I 1 198 ? 0.766 -0.406 124.930 1.000 28.370 198 GLN III C 1
ATOM 30162 O O . GLN I 1 198 ? 1.392 -0.386 126.031 1.000 29.220 198 GLN III O 1
ATOM 30176 N N . THR I 1 199 ? 0.130 -1.472 124.447 1.000 28.330 199 THR III N 1
ATOM 30177 C CA . THR I 1 199 ? -0.164 -2.656 125.277 1.000 30.450 199 THR III CA 1
ATOM 30178 C C . THR I 1 199 ? 0.193 -3.929 124.509 1.000 29.320 199 THR III C 1
ATOM 30179 O O . THR I 1 199 ? -0.324 -4.162 123.412 1.000 28.360 199 THR III O 1
ATOM 30190 N N . ARG I 1 200 ? 0.988 -4.794 125.134 1.000 29.550 200 ARG III N 1
ATOM 30191 C CA . ARG I 1 200 ? 1.287 -6.131 124.584 1.000 28.680 200 ARG III CA 1
ATOM 30192 C C . ARG I 1 200 ? -0.014 -6.888 124.340 1.000 30.570 200 ARG III C 1
ATOM 30193 O O . ARG I 1 200 ? -0.896 -6.850 125.204 1.000 32.000 200 ARG III O 1
ATOM 30214 N N . GLN I 1 201 ? -0.065 -7.667 123.277 1.000 28.840 201 GLN III N 1
ATOM 30215 C CA A GLN I 1 201 ? -1.248 -8.480 122.896 0.500 31.480 201 GLN III CA 1
ATOM 30216 C CA B GLN I 1 201 ? -1.261 -8.436 122.854 0.500 30.610 201 GLN III CA 1
ATOM 30217 C C . GLN I 1 201 ? -0.781 -9.711 122.144 1.000 32.740 201 GLN III C 1
ATOM 30218 O O . GLN I 1 201 ? 0.292 -9.642 121.469 1.000 31.240 201 GLN III O 1
ATOM 30244 N N . VAL I 1 202 ? -1.575 -10.768 122.231 1.000 33.680 202 VAL III N 1
ATOM 30245 C CA . VAL I 1 202 ? -1.406 -12.032 121.460 1.000 38.310 202 VAL III CA 1
ATOM 30246 C C . VAL I 1 202 ? -2.479 -12.033 120.368 1.000 40.960 202 VAL III C 1
ATOM 30247 O O . VAL I 1 202 ? -3.607 -11.568 120.644 1.000 40.610 202 VAL III O 1
ATOM 30260 N N . GLN I 1 203 ? -2.126 -12.493 119.164 1.000 38.100 203 GLN III N 1
ATOM 30261 C CA . GLN I 1 203 ? -3.047 -12.663 118.012 1.000 39.080 203 GLN III CA 1
ATOM 30262 C C . GLN I 1 203 ? -2.702 -13.994 117.343 1.000 44.070 203 GLN III C 1
ATOM 30263 O O . GLN I 1 203 ? -1.551 -14.462 117.515 1.000 40.380 203 GLN III O 1
ATOM 30277 N N . HIS I 1 204 ? -3.657 -14.567 116.604 1.000 39.900 204 HIS III N 1
ATOM 30278 C CA . HIS I 1 204 ? -3.469 -15.755 115.737 1.000 41.870 204 HIS III CA 1
ATOM 30279 C C . HIS I 1 204 ? -3.916 -15.365 114.337 1.000 41.580 204 HIS III C 1
ATOM 30280 O O . HIS I 1 204 ? -4.774 -14.468 114.196 1.000 39.470 204 HIS III O 1
ATOM 30295 N N . TYR I 1 205 ? -3.341 -16.030 113.344 1.000 37.680 205 TYR III N 1
ATOM 30296 C CA . TYR I 1 205 ? -3.576 -15.752 111.903 1.000 38.210 205 TYR III CA 1
ATOM 30297 C C . TYR I 1 205 ? -3.948 -17.058 111.226 1.000 38.420 205 TYR III C 1
ATOM 30298 O O . TYR I 1 205 ? -3.498 -18.099 111.720 1.000 41.610 205 TYR III O 1
ATOM 30316 N N . SER I 1 206 ? -4.693 -16.973 110.116 1.000 39.510 206 SER III N 1
ATOM 30317 C CA . SER I 1 206 ? -5.200 -18.140 109.351 1.000 42.390 206 SER III CA 1
ATOM 30318 C C . SER I 1 206 ? -4.044 -19.079 108.957 1.000 42.080 206 SER III C 1
ATOM 30319 O O . SER I 1 206 ? -4.247 -20.285 109.064 1.000 42.790 206 SER III O 1
ATOM 30327 N N . CYS I 1 207 ? -2.882 -18.552 108.515 1.000 44.220 207 CYS III N 1
ATOM 30328 C CA . CYS I 1 207 ? -1.791 -19.338 107.857 1.000 46.140 207 CYS III CA 1
ATOM 30329 C C . CYS I 1 207 ? -1.167 -20.346 108.841 1.000 47.150 207 CYS III C 1
ATOM 30330 O O . CYS I 1 207 ? -0.631 -21.343 108.383 1.000 50.460 207 CYS III O 1
ATOM 30337 N N . CYS I 1 208 ? -1.222 -20.067 110.139 1.000 42.870 208 CYS III N 1
ATOM 30338 C CA . CYS I 1 208 ? -0.217 -20.509 111.147 1.000 47.560 208 CYS III CA 1
ATOM 30339 C C . CYS I 1 208 ? -0.938 -20.812 112.472 1.000 50.340 208 CYS III C 1
ATOM 30340 O O . CYS I 1 208 ? -1.782 -20.018 112.892 1.000 43.490 208 CYS III O 1
ATOM 30347 N N . PRO I 1 209 ? -0.675 -21.947 113.174 1.000 51.230 209 PRO III N 1
ATOM 30348 C CA . PRO I 1 209 ? -1.249 -22.168 114.510 1.000 55.610 209 PRO III CA 1
ATOM 30349 C C . PRO I 1 209 ? -0.637 -21.345 115.661 1.000 49.130 209 PRO III C 1
ATOM 30350 O O . PRO I 1 209 ? -1.311 -21.183 116.664 1.000 54.520 209 PRO III O 1
ATOM 30361 N N . GLU I 1 210 ? 0.586 -20.822 115.511 1.000 46.630 210 GLU III N 1
ATOM 30362 C CA . GLU I 1 210 ? 1.377 -20.284 116.656 1.000 45.760 210 GLU III CA 1
ATOM 30363 C C . GLU I 1 210 ? 0.893 -18.880 117.014 1.000 44.790 210 GLU III C 1
ATOM 30364 O O . GLU I 1 210 ? 0.419 -18.146 116.143 1.000 43.010 210 GLU III O 1
ATOM 30376 N N . PRO I 1 211 ? 1.032 -18.444 118.285 1.000 44.010 211 PRO III N 1
ATOM 30377 C CA . PRO I 1 211 ? 0.720 -17.064 118.662 1.000 39.410 211 PRO III CA 1
ATOM 30378 C C . PRO I 1 211 ? 1.758 -16.066 118.126 1.000 43.210 211 PRO III C 1
ATOM 30379 O O . PRO I 1 211 ? 2.947 -16.398 118.109 1.000 36.000 211 PRO III O 1
ATOM 30390 N N . TYR I 1 212 ? 1.280 -14.908 117.674 1.000 35.250 212 TYR III N 1
ATOM 30391 C CA . TYR I 1 212 ? 2.078 -13.737 117.236 1.000 32.440 212 TYR III CA 1
ATOM 30392 C C . TYR I 1 212 ? 1.843 -12.642 118.258 1.000 32.720 212 TYR III C 1
ATOM 30393 O O . TYR I 1 212 ? 0.745 -12.551 118.809 1.000 34.890 212 TYR III O 1
ATOM 30411 N N . ILE I 1 213 ? 2.885 -11.898 118.600 1.000 28.480 213 ILE III N 1
ATOM 30412 C CA . ILE I 1 213 ? 2.829 -10.875 119.668 1.000 29.000 213 ILE III CA 1
ATOM 30413 C C . ILE I 1 213 ? 2.811 -9.527 118.976 1.000 28.730 213 ILE III C 1
ATOM 30414 O O . ILE I 1 213 ? 3.613 -9.335 118.043 1.000 31.040 213 ILE III O 1
ATOM 30430 N N . ASP I 1 214 ? 2.004 -8.597 119.456 1.000 28.170 214 ASP III N 1
ATOM 30431 C CA . ASP I 1 214 ? 2.083 -7.197 118.964 1.000 27.390 214 ASP III CA 1
ATOM 30432 C C . ASP I 1 214 ? 1.996 -6.253 120.139 1.000 26.840 214 ASP III C 1
ATOM 30433 O O . ASP I 1 214 ? 1.594 -6.689 121.248 1.000 30.260 214 ASP III O 1
ATOM 30442 N N . VAL I 1 215 ? 2.327 -4.996 119.884 1.000 25.390 215 VAL III N 1
ATOM 30443 C CA . VAL I 1 215 ? 2.048 -3.868 120.802 1.000 26.550 215 VAL III CA 1
ATOM 30444 C C . VAL I 1 215 ? 0.937 -3.043 120.145 1.000 30.260 215 VAL III C 1
ATOM 30445 O O . VAL I 1 215 ? 1.154 -2.553 119.043 1.000 26.630 215 VAL III O 1
ATOM 30458 N N . ASN I 1 216 ? -0.214 -2.967 120.818 1.000 27.700 216 ASN III N 1
ATOM 30459 C CA . ASN I 1 216 ? -1.427 -2.282 120.306 1.000 26.480 216 ASN III CA 1
ATOM 30460 C C . ASN I 1 216 ? -1.323 -0.840 120.744 1.000 24.330 216 ASN III C 1
ATOM 30461 O O . ASN I 1 216 ? -1.356 -0.577 121.975 1.000 25.430 216 ASN III O 1
ATOM 30472 N N . LEU I 1 217 ? -1.175 0.066 119.774 1.000 23.410 217 LEU III N 1
ATOM 30473 C CA . LEU I 1 217 ? -1.143 1.525 119.987 1.000 23.310 217 LEU III CA 1
ATOM 30474 C C . LEU I 1 217 ? -2.585 2.008 119.848 1.000 26.030 217 LEU III C 1
ATOM 30475 O O . LEU I 1 217 ? -3.122 1.850 118.721 1.000 27.400 217 LEU III O 1
ATOM 30491 N N . VAL I 1 218 ? -3.154 2.564 120.932 1.000 28.100 218 VAL III N 1
ATOM 30492 C CA . VAL I 1 218 ? -4.582 3.008 121.013 1.000 27.630 218 VAL III CA 1
ATOM 30493 C C . VAL I 1 218 ? -4.554 4.486 121.341 1.000 24.290 218 VAL III C 1
ATOM 30494 O O . VAL I 1 218 ? -3.982 4.897 122.340 1.000 26.470 218 VAL III O 1
ATOM 30507 N N . VAL I 1 219 ? -5.124 5.285 120.455 1.000 27.080 219 VAL III N 1
ATOM 30508 C CA A VAL I 1 219 ? -5.048 6.767 120.551 0.500 25.160 219 VAL III CA 1
ATOM 30509 C CA B VAL I 1 219 ? -5.054 6.765 120.556 0.500 27.900 219 VAL III CA 1
ATOM 30510 C C . VAL I 1 219 ? -6.492 7.301 120.466 1.000 28.020 219 VAL III C 1
ATOM 30511 O O . VAL I 1 219 ? -7.209 6.936 119.490 1.000 24.980 219 VAL III O 1
ATOM 30535 N N . LYS I 1 220 ? -6.888 8.081 121.471 1.000 28.510 220 LYS III N 1
ATOM 30536 C CA . LYS I 1 220 ? -8.192 8.761 121.505 1.000 28.850 220 LYS III CA 1
ATOM 30537 C C . LYS I 1 220 ? -7.851 10.226 121.303 1.000 23.110 220 LYS III C 1
ATOM 30538 O O . LYS I 1 220 ? -7.022 10.767 122.052 1.000 25.190 220 LYS III O 1
ATOM 30557 N N . PHE I 1 221 ? -8.495 10.856 120.331 1.000 23.860 221 PHE III N 1
ATOM 30558 C CA . PHE I 1 221 ? -8.165 12.239 119.966 1.000 23.340 221 PHE III CA 1
ATOM 30559 C C . PHE I 1 221 ? -9.407 12.997 119.496 1.000 22.940 221 PHE III C 1
ATOM 30560 O O . PHE I 1 221 ? -10.410 12.395 119.135 1.000 26.040 221 PHE III O 1
ATOM 30577 N N . ARG I 1 222 ? -9.256 14.315 119.398 1.000 26.100 222 ARG III N 1
ATOM 30578 C CA . ARG I 1 222 ? -10.350 15.179 118.898 1.000 32.180 222 ARG III CA 1
ATOM 30579 C C . ARG I 1 222 ? -9.752 16.473 118.393 1.000 29.740 222 ARG III C 1
ATOM 30580 O O . ARG I 1 222 ? -8.643 16.792 118.758 1.000 27.960 222 ARG III O 1
ATOM 30601 N N . GLU I 1 223 ? -10.503 17.197 117.582 1.000 28.850 223 GLU III N 1
ATOM 30602 C CA . GLU I 1 223 ? -10.063 18.534 117.101 1.000 32.870 223 GLU III CA 1
ATOM 30603 C C . GLU I 1 223 ? -9.785 19.463 118.280 1.000 35.180 223 GLU III C 1
ATOM 30604 O O . GLU I 1 223 ? -10.547 19.387 119.258 1.000 38.430 223 GLU III O 1
ATOM 30616 N N . ARG I 1 224 ? -8.735 20.280 118.171 1.000 42.090 224 ARG III N 1
ATOM 30617 C CA . ARG I 1 224 ? -8.291 21.275 119.185 1.000 49.260 224 ARG III CA 1
ATOM 30618 C C . ARG I 1 224 ? -9.192 22.513 119.079 1.000 53.780 224 ARG III C 1
ATOM 30619 O O . ARG I 1 224 ? -10.400 22.440 119.284 1.000 50.400 224 ARG III O 1
ATOM 30640 N N . GLN J 1 20 ? 23.001 -17.853 115.354 1.000 53.280 20 GLN JJJ N 1
ATOM 30641 C CA . GLN J 1 20 ? 23.308 -19.178 115.914 1.000 50.090 20 GLN JJJ CA 1
ATOM 30642 C C . GLN J 1 20 ? 23.780 -20.193 114.899 1.000 43.870 20 GLN JJJ C 1
ATOM 30643 O O . GLN J 1 20 ? 23.494 -20.108 113.692 1.000 35.930 20 GLN JJJ O 1
ATOM 30657 N N . ALA J 1 21 ? 24.553 -21.109 115.459 1.000 41.640 21 ALA JJJ N 1
ATOM 30658 C CA . ALA J 1 21 ? 25.693 -21.703 114.746 1.000 43.000 21 ALA JJJ CA 1
ATOM 30659 C C . ALA J 1 21 ? 25.134 -22.653 113.689 1.000 36.130 21 ALA JJJ C 1
ATOM 30660 O O . ALA J 1 21 ? 25.621 -22.576 112.577 1.000 34.330 21 ALA JJJ O 1
ATOM 30667 N N . ASN J 1 22 ? 24.172 -23.501 114.053 1.000 32.640 22 ASN JJJ N 1
ATOM 30668 C CA . ASN J 1 22 ? 23.593 -24.492 113.116 1.000 33.510 22 ASN JJJ CA 1
ATOM 30669 C C . ASN J 1 22 ? 22.843 -23.746 111.996 1.000 32.490 22 ASN JJJ C 1
ATOM 30670 O O . ASN J 1 22 ? 22.996 -24.157 110.853 1.000 30.110 22 ASN JJJ O 1
ATOM 30681 N N . LEU J 1 23 ? 22.084 -22.694 112.326 1.000 31.840 23 LEU JJJ N 1
ATOM 30682 C CA . LEU J 1 23 ? 21.346 -21.921 111.291 1.000 30.410 23 LEU JJJ CA 1
ATOM 30683 C C . LEU J 1 23 ? 22.348 -21.222 110.367 1.000 27.600 23 LEU JJJ C 1
ATOM 30684 O O . LEU J 1 23 ? 22.140 -21.248 109.148 1.000 28.290 23 LEU JJJ O 1
ATOM 30700 N N . MET J 1 24 ? 23.413 -20.631 110.907 1.000 32.550 24 MET JJJ N 1
ATOM 30701 C CA . MET J 1 24 ? 24.458 -19.982 110.064 1.000 32.470 24 MET JJJ CA 1
ATOM 30702 C C . MET J 1 24 ? 25.082 -20.998 109.108 1.000 32.740 24 MET JJJ C 1
ATOM 30703 O O . MET J 1 24 ? 25.242 -20.655 107.922 1.000 28.650 24 MET JJJ O 1
ATOM 30717 N N . ARG J 1 25 ? 25.354 -22.229 109.565 1.000 32.010 25 ARG JJJ N 1
ATOM 30718 C CA . ARG J 1 25 ? 25.902 -23.284 108.671 1.000 32.250 25 ARG JJJ CA 1
ATOM 30719 C C . ARG J 1 25 ? 24.889 -23.640 107.587 1.000 29.920 25 ARG JJJ C 1
ATOM 30720 O O . ARG J 1 25 ? 25.323 -23.881 106.424 1.000 27.730 25 ARG JJJ O 1
ATOM 30741 N N . LEU J 1 26 ? 23.631 -23.863 107.981 1.000 28.710 26 LEU JJJ N 1
ATOM 30742 C CA . LEU J 1 26 ? 22.563 -24.238 107.017 1.000 30.160 26 LEU JJJ CA 1
ATOM 30743 C C . LEU J 1 26 ? 22.469 -23.205 105.887 1.000 27.480 26 LEU JJJ C 1
ATOM 30744 O O . LEU J 1 26 ? 22.494 -23.587 104.735 1.000 29.060 26 LEU JJJ O 1
ATOM 30760 N N . LYS J 1 27 ? 22.366 -21.928 106.222 1.000 27.690 27 LYS JJJ N 1
ATOM 30761 C CA . LYS J 1 27 ? 22.210 -20.848 105.218 1.000 28.950 27 LYS JJJ CA 1
ATOM 30762 C C . LYS J 1 27 ? 23.471 -20.773 104.340 1.000 31.770 27 LYS JJJ C 1
ATOM 30763 O O . LYS J 1 27 ? 23.333 -20.708 103.117 1.000 31.250 27 LYS JJJ O 1
ATOM 30782 N N . SER J 1 28 ? 24.656 -20.880 104.934 1.000 30.830 28 SER JJJ N 1
ATOM 30783 C CA . SER J 1 28 ? 25.923 -20.987 104.167 1.000 32.390 28 SER JJJ CA 1
ATOM 30784 C C . SER J 1 28 ? 25.876 -22.145 103.158 1.000 29.310 28 SER JJJ C 1
ATOM 30785 O O . SER J 1 28 ? 26.177 -21.913 101.989 1.000 32.640 28 SER JJJ O 1
ATOM 30793 N N . ASP J 1 29 ? 25.474 -23.342 103.572 1.000 29.340 29 ASP JJJ N 1
ATOM 30794 C CA . ASP J 1 29 ? 25.406 -24.533 102.702 1.000 28.880 29 ASP JJJ CA 1
ATOM 30795 C C . ASP J 1 29 ? 24.358 -24.366 101.597 1.000 35.060 29 ASP JJJ C 1
ATOM 30796 O O . ASP J 1 29 ? 24.680 -24.718 100.436 1.000 31.790 29 ASP JJJ O 1
ATOM 30805 N N . LEU J 1 30 ? 23.176 -23.831 101.906 1.000 33.090 30 LEU JJJ N 1
ATOM 30806 C CA . LEU J 1 30 ? 22.096 -23.652 100.889 1.000 34.710 30 LEU JJJ CA 1
ATOM 30807 C C . LEU J 1 30 ? 22.435 -22.567 99.872 1.000 34.770 30 LEU JJJ C 1
ATOM 30808 O O . LEU J 1 30 ? 22.074 -22.766 98.734 1.000 40.710 30 LEU JJJ O 1
ATOM 30824 N N . PHE J 1 31 ? 23.012 -21.448 100.283 1.000 34.010 31 PHE JJJ N 1
ATOM 30825 C CA . PHE J 1 31 ? 23.086 -20.192 99.487 1.000 40.310 31 PHE JJJ CA 1
ATOM 30826 C C . PHE J 1 31 ? 24.501 -19.888 98.951 1.000 50.490 31 PHE JJJ C 1
ATOM 30827 O O . PHE J 1 31 ? 24.544 -19.351 97.842 1.000 50.470 31 PHE JJJ O 1
ATOM 30844 N N . ASN J 1 32 ? 25.595 -20.182 99.672 1.000 47.450 32 ASN JJJ N 1
ATOM 30845 C CA . ASN J 1 32 ? 26.971 -19.758 99.266 1.000 54.370 32 ASN JJJ CA 1
ATOM 30846 C C . ASN J 1 32 ? 27.662 -20.773 98.355 1.000 57.640 32 ASN JJJ C 1
ATOM 30847 O O . ASN J 1 32 ? 28.506 -20.315 97.578 1.000 69.290 32 ASN JJJ O 1
ATOM 30858 N N . ARG J 1 33 ? 27.377 -22.073 98.469 1.000 64.690 33 ARG JJJ N 1
ATOM 30859 C CA . ARG J 1 33 ? 28.093 -23.135 97.693 1.000 76.920 33 ARG JJJ CA 1
ATOM 30860 C C . ARG J 1 33 ? 27.173 -23.702 96.598 1.000 84.870 33 ARG JJJ C 1
ATOM 30861 O O . ARG J 1 33 ? 27.296 -24.910 96.309 1.000 91.060 33 ARG JJJ O 1
ATOM 30882 N N . SER J 1 34 ? 26.313 -22.876 95.978 1.000 83.160 34 SER JJJ N 1
ATOM 30883 C CA . SER J 1 34 ? 25.593 -23.237 94.723 1.000 77.550 34 SER JJJ CA 1
ATOM 30884 C C . SER J 1 34 ? 25.089 -21.995 93.986 1.000 74.200 34 SER JJJ C 1
ATOM 30885 O O . SER J 1 34 ? 24.979 -20.938 94.614 1.000 73.610 34 SER JJJ O 1
ATOM 30893 N N . PRO J 1 35 ? 24.763 -22.063 92.657 1.000 72.140 35 PRO JJJ N 1
ATOM 30894 C CA . PRO J 1 35 ? 24.163 -20.928 91.953 1.000 68.800 35 PRO JJJ CA 1
ATOM 30895 C C . PRO J 1 35 ? 22.700 -20.848 92.397 1.000 61.240 35 PRO JJJ C 1
ATOM 30896 O O . PRO J 1 35 ? 22.197 -21.853 92.930 1.000 55.390 35 PRO JJJ O 1
ATOM 30907 N N . MET J 1 36 ? 22.064 -19.687 92.206 1.000 59.710 36 MET JJJ N 1
ATOM 30908 C CA A MET J 1 36 ? 20.609 -19.598 92.528 0.500 56.090 36 MET JJJ CA 1
ATOM 30909 C CA B MET J 1 36 ? 20.598 -19.471 92.383 0.500 58.810 36 MET JJJ CA 1
ATOM 30910 C C . MET J 1 36 ? 19.871 -20.545 91.559 1.000 49.960 36 MET JJJ C 1
ATOM 30911 O O . MET J 1 36 ? 20.384 -20.850 90.442 1.000 46.180 36 MET JJJ O 1
ATOM 30937 N N . TYR J 1 37 ? 18.752 -21.066 92.041 1.000 45.240 37 TYR JJJ N 1
ATOM 30938 C CA . TYR J 1 37 ? 17.756 -21.770 91.207 1.000 43.490 37 TYR JJJ CA 1
ATOM 30939 C C . TYR J 1 37 ? 17.449 -20.842 90.031 1.000 43.730 37 TYR JJJ C 1
ATOM 30940 O O . TYR J 1 37 ? 17.120 -19.676 90.275 1.000 44.190 37 TYR JJJ O 1
ATOM 30958 N N . PRO J 1 38 ? 17.547 -21.294 88.755 1.000 36.110 38 PRO JJJ N 1
ATOM 30959 C CA . PRO J 1 38 ? 17.288 -20.421 87.597 1.000 34.940 38 PRO JJJ CA 1
ATOM 30960 C C . PRO J 1 38 ? 15.797 -20.333 87.215 1.000 31.830 38 PRO JJJ C 1
ATOM 30961 O O . PRO J 1 38 ? 15.465 -19.974 86.072 1.000 31.490 38 PRO JJJ O 1
ATOM 30972 N N . GLY J 1 39 ? 14.916 -20.710 88.143 1.000 30.340 39 GLY JJJ N 1
ATOM 30973 C CA . GLY J 1 39 ? 13.467 -20.662 87.928 1.000 32.450 39 GLY JJJ CA 1
ATOM 30974 C C . GLY J 1 39 ? 13.004 -21.942 87.244 1.000 33.750 39 GLY JJJ C 1
ATOM 30975 O O . GLY J 1 39 ? 13.828 -22.769 86.824 1.000 34.710 39 GLY JJJ O 1
ATOM 30979 N N . PRO J 1 40 ? 11.680 -22.131 87.103 1.000 35.920 40 PRO JJJ N 1
ATOM 30980 C CA . PRO J 1 40 ? 11.139 -23.350 86.507 1.000 35.950 40 PRO JJJ CA 1
ATOM 30981 C C . PRO J 1 40 ? 11.298 -23.410 84.988 1.000 37.670 40 PRO JJJ C 1
ATOM 30982 O O . PRO J 1 40 ? 11.604 -22.413 84.339 1.000 34.460 40 PRO JJJ O 1
ATOM 30993 N N . THR J 1 41 ? 11.134 -24.619 84.465 1.000 33.450 41 THR JJJ N 1
ATOM 30994 C CA . THR J 1 41 ? 11.244 -24.955 83.022 1.000 40.370 41 THR JJJ CA 1
ATOM 30995 C C . THR J 1 41 ? 10.153 -25.968 82.673 1.000 37.110 41 THR JJJ C 1
ATOM 30996 O O . THR J 1 41 ? 9.515 -26.480 83.619 1.000 37.440 41 THR JJJ O 1
ATOM 31007 N N . LYS J 1 42 ? 9.944 -26.238 81.386 1.000 36.370 42 LYS JJJ N 1
ATOM 31008 C CA . LYS J 1 42 ? 8.951 -27.256 80.953 1.000 41.880 42 LYS JJJ CA 1
ATOM 31009 C C . LYS J 1 42 ? 9.353 -28.632 81.515 1.000 39.550 42 LYS JJJ C 1
ATOM 31010 O O . LYS J 1 42 ? 8.429 -29.399 81.836 1.000 44.270 42 LYS JJJ O 1
ATOM 31029 N N . ASP J 1 43 ? 10.643 -28.903 81.686 1.000 45.190 43 ASP JJJ N 1
ATOM 31030 C CA . ASP J 1 43 ? 11.157 -30.184 82.247 1.000 50.440 43 ASP JJJ CA 1
ATOM 31031 C C . ASP J 1 43 ? 11.005 -30.239 83.768 1.000 46.930 43 ASP JJJ C 1
ATOM 31032 O O . ASP J 1 43 ? 10.869 -31.355 84.250 1.000 46.110 43 ASP JJJ O 1
ATOM 31041 N N . ASP J 1 44 ? 11.072 -29.120 84.506 1.000 43.100 44 ASP JJJ N 1
ATOM 31042 C CA . ASP J 1 44 ? 10.896 -29.101 85.990 1.000 42.750 44 ASP JJJ CA 1
ATOM 31043 C C . ASP J 1 44 ? 9.936 -27.963 86.329 1.000 37.570 44 ASP JJJ C 1
ATOM 31044 O O . ASP J 1 44 ? 10.375 -26.930 86.827 1.000 32.370 44 ASP JJJ O 1
ATOM 31053 N N . PRO J 1 45 ? 8.627 -28.129 86.036 1.000 35.920 45 PRO JJJ N 1
ATOM 31054 C CA . PRO J 1 45 ? 7.628 -27.112 86.341 1.000 38.660 45 PRO JJJ CA 1
ATOM 31055 C C . PRO J 1 45 ? 7.313 -27.075 87.833 1.000 37.770 45 PRO JJJ C 1
ATOM 31056 O O . PRO J 1 45 ? 7.646 -27.954 88.579 1.000 34.880 45 PRO JJJ O 1
ATOM 31067 N N . LEU J 1 46 ? 6.602 -26.019 88.196 1.000 35.050 46 LEU JJJ N 1
ATOM 31068 C CA A LEU J 1 46 ? 6.311 -25.629 89.595 0.500 34.140 46 LEU JJJ CA 1
ATOM 31069 C CA B LEU J 1 46 ? 6.330 -25.595 89.586 0.500 34.800 46 LEU JJJ CA 1
ATOM 31070 C C . LEU J 1 46 ? 4.836 -25.255 89.691 1.000 32.720 46 LEU JJJ C 1
ATOM 31071 O O . LEU J 1 46 ? 4.329 -24.669 88.725 1.000 33.720 46 LEU JJJ O 1
ATOM 31101 N N . THR J 1 47 ? 4.195 -25.595 90.809 1.000 31.930 47 THR JJJ N 1
ATOM 31102 C CA . THR J 1 47 ? 2.833 -25.150 91.181 1.000 33.370 47 THR JJJ CA 1
ATOM 31103 C C . THR J 1 47 ? 2.973 -24.163 92.341 1.000 32.260 47 THR JJJ C 1
ATOM 31104 O O . THR J 1 47 ? 3.595 -24.519 93.360 1.000 32.310 47 THR JJJ O 1
ATOM 31115 N N . VAL J 1 48 ? 2.437 -22.944 92.185 1.000 29.420 48 VAL JJJ N 1
ATOM 31116 C CA . VAL J 1 48 ? 2.427 -21.927 93.266 1.000 27.780 48 VAL JJJ CA 1
ATOM 31117 C C . VAL J 1 48 ? 0.997 -21.913 93.790 1.000 29.460 48 VAL JJJ C 1
ATOM 31118 O O . VAL J 1 48 ? 0.084 -21.751 92.972 1.000 31.120 48 VAL JJJ O 1
ATOM 31131 N N . THR J 1 49 ? 0.815 -22.068 95.087 1.000 29.060 49 THR JJJ N 1
ATOM 31132 C CA . THR J 1 49 ? -0.501 -21.891 95.756 1.000 28.230 49 THR JJJ CA 1
ATOM 31133 C C . THR J 1 49 ? -0.616 -20.409 96.121 1.000 28.240 49 THR JJJ C 1
ATOM 31134 O O . THR J 1 49 ? 0.331 -19.873 96.718 1.000 27.550 49 THR JJJ O 1
ATOM 31145 N N . LEU J 1 50 ? -1.725 -19.775 95.734 1.000 28.190 50 LEU JJJ N 1
ATOM 31146 C CA . LEU J 1 50 ? -2.061 -18.382 96.103 1.000 28.480 50 LEU JJJ CA 1
ATOM 31147 C C . LEU J 1 50 ? -3.325 -18.368 96.962 1.000 29.140 50 LEU JJJ C 1
ATOM 31148 O O . LEU J 1 50 ? -4.256 -19.160 96.697 1.000 30.320 50 LEU JJJ O 1
ATOM 31164 N N . GLY J 1 51 ? -3.368 -17.409 97.882 1.000 30.950 51 GLY JJJ N 1
ATOM 31165 C CA . GLY J 1 51 ? -4.595 -16.992 98.584 1.000 31.790 51 GLY JJJ CA 1
ATOM 31166 C C . GLY J 1 51 ? -4.484 -15.554 99.035 1.000 32.190 51 GLY JJJ C 1
ATOM 31167 O O . GLY J 1 51 ? -3.347 -15.099 99.325 1.000 30.470 51 GLY JJJ O 1
ATOM 31171 N N . PHE J 1 52 ? -5.624 -14.873 99.187 1.000 27.570 52 PHE JJJ N 1
ATOM 31172 C CA . PHE J 1 52 ? -5.663 -13.441 99.563 1.000 27.600 52 PHE JJJ CA 1
ATOM 31173 C C . PHE J 1 52 ? -6.345 -13.295 100.908 1.000 28.230 52 PHE JJJ C 1
ATOM 31174 O O . PHE J 1 52 ? -7.376 -13.985 101.150 1.000 29.640 52 PHE JJJ O 1
ATOM 31191 N N . THR J 1 53 ? -5.775 -12.423 101.742 1.000 25.900 53 THR JJJ N 1
ATOM 31192 C CA . THR J 1 53 ? -6.416 -11.893 102.962 1.000 27.060 53 THR JJJ CA 1
ATOM 31193 C C . THR J 1 53 ? -6.721 -10.428 102.656 1.000 29.360 53 THR JJJ C 1
ATOM 31194 O O . THR J 1 53 ? -5.776 -9.612 102.632 1.000 26.130 53 THR JJJ O 1
ATOM 31205 N N . LEU J 1 54 ? -7.980 -10.108 102.422 1.000 27.510 54 LEU JJJ N 1
ATOM 31206 C CA . LEU J 1 54 ? -8.351 -8.712 102.048 1.000 25.220 54 LEU JJJ CA 1
ATOM 31207 C C . LEU J 1 54 ? -8.501 -7.874 103.321 1.000 25.610 54 LEU JJJ C 1
ATOM 31208 O O . LEU J 1 54 ? -9.354 -8.198 104.155 1.000 25.490 54 LEU JJJ O 1
ATOM 31224 N N . GLN J 1 55 ? -7.709 -6.796 103.468 1.000 23.110 55 GLN JJJ N 1
ATOM 31225 C CA . GLN J 1 55 ? -7.754 -5.970 104.700 1.000 24.910 55 GLN JJJ CA 1
ATOM 31226 C C . GLN J 1 55 ? -8.665 -4.742 104.509 1.000 26.000 55 GLN JJJ C 1
ATOM 31227 O O . GLN J 1 55 ? -9.273 -4.308 105.510 1.000 24.510 55 GLN JJJ O 1
ATOM 31241 N N . ASP J 1 56 ? -8.709 -4.164 103.321 1.000 24.810 56 ASP JJJ N 1
ATOM 31242 C CA . ASP J 1 56 ? -9.465 -2.893 103.125 1.000 25.270 56 ASP JJJ CA 1
ATOM 31243 C C . ASP J 1 56 ? -9.639 -2.594 101.639 1.000 28.010 56 ASP JJJ C 1
ATOM 31244 O O . ASP J 1 56 ? -8.680 -2.806 100.857 1.000 26.810 56 ASP JJJ O 1
ATOM 31253 N N . ILE J 1 57 ? -10.824 -2.091 101.258 1.000 26.210 57 ILE JJJ N 1
ATOM 31254 C CA . ILE J 1 57 ? -10.996 -1.265 100.038 1.000 24.070 57 ILE JJJ CA 1
ATOM 31255 C C . ILE J 1 57 ? -10.832 0.161 100.549 1.000 25.250 57 ILE JJJ C 1
ATOM 31256 O O . ILE J 1 57 ? -11.710 0.646 101.293 1.000 25.590 57 ILE JJJ O 1
ATOM 31272 N N . VAL J 1 58 ? -9.684 0.747 100.285 1.000 22.960 58 VAL JJJ N 1
ATOM 31273 C CA A VAL J 1 58 ? -9.205 2.031 100.888 0.500 24.870 58 VAL JJJ CA 1
ATOM 31274 C CA B VAL J 1 58 ? -9.297 2.013 100.957 0.500 24.860 58 VAL JJJ CA 1
ATOM 31275 C C . VAL J 1 58 ? -9.839 3.198 100.149 1.000 27.180 58 VAL JJJ C 1
ATOM 31276 O O . VAL J 1 58 ? -10.222 4.222 100.822 1.000 28.610 58 VAL JJJ O 1
ATOM 31300 N N . LYS J 1 59 ? -9.889 3.081 98.825 1.000 26.590 59 LYS JJJ N 1
ATOM 31301 C CA . LYS J 1 59 ? -10.233 4.255 97.989 1.000 30.280 59 LYS JJJ CA 1
ATOM 31302 C C . LYS J 1 59 ? -10.876 3.795 96.694 1.000 30.320 59 LYS JJJ C 1
ATOM 31303 O O . LYS J 1 59 ? -10.502 2.757 96.148 1.000 26.630 59 LYS JJJ O 1
ATOM 31322 N N . VAL J 1 60 ? -11.805 4.606 96.235 1.000 26.330 60 VAL JJJ N 1
ATOM 31323 C CA . VAL J 1 60 ? -12.518 4.471 94.951 1.000 31.190 60 VAL JJJ CA 1
ATOM 31324 C C . VAL J 1 60 ? -12.325 5.827 94.243 1.000 31.550 60 VAL JJJ C 1
ATOM 31325 O O . VAL J 1 60 ? -12.470 6.890 94.896 1.000 27.520 60 VAL JJJ O 1
ATOM 31338 N N . ASP J 1 61 ? -11.904 5.823 92.985 1.000 26.780 61 ASP JJJ N 1
ATOM 31339 C CA . ASP J 1 61 ? -11.791 7.062 92.176 1.000 29.240 61 ASP JJJ CA 1
ATOM 31340 C C . ASP J 1 61 ? -12.779 6.927 91.002 1.000 31.640 61 ASP JJJ C 1
ATOM 31341 O O . ASP J 1 61 ? -12.443 6.312 89.970 1.000 24.440 61 ASP JJJ O 1
ATOM 31350 N N . SER J 1 62 ? -13.959 7.546 91.112 1.000 28.620 62 SER JJJ N 1
ATOM 31351 C CA . SER J 1 62 ? -14.981 7.532 90.034 1.000 30.380 62 SER JJJ CA 1
ATOM 31352 C C . SER J 1 62 ? -14.566 8.368 88.817 1.000 29.330 62 SER JJJ C 1
ATOM 31353 O O . SER J 1 62 ? -15.221 8.194 87.761 1.000 34.450 62 SER JJJ O 1
ATOM 31361 N N . SER J 1 63 ? -13.572 9.257 88.903 1.000 26.350 63 SER JJJ N 1
ATOM 31362 C CA A SER J 1 63 ? -13.109 10.031 87.720 0.500 30.460 63 SER JJJ CA 1
ATOM 31363 C CA B SER J 1 63 ? -13.096 10.029 87.725 0.500 29.170 63 SER JJJ CA 1
ATOM 31364 C C . SER J 1 63 ? -12.178 9.195 86.815 1.000 31.580 63 SER JJJ C 1
ATOM 31365 O O . SER J 1 63 ? -12.068 9.539 85.611 1.000 31.250 63 SER JJJ O 1
ATOM 31379 N N . THR J 1 64 ? -11.484 8.178 87.355 1.000 27.440 64 THR JJJ N 1
ATOM 31380 C CA . THR J 1 64 ? -10.480 7.385 86.582 1.000 25.710 64 THR JJJ CA 1
ATOM 31381 C C . THR J 1 64 ? -10.850 5.901 86.529 1.000 24.720 64 THR JJJ C 1
ATOM 31382 O O . THR J 1 64 ? -10.092 5.155 85.853 1.000 28.320 64 THR JJJ O 1
ATOM 31393 N N . ASN J 1 65 ? -11.872 5.441 87.264 1.000 22.680 65 ASN JJJ N 1
ATOM 31394 C CA . ASN J 1 65 ? -12.233 4.005 87.407 1.000 22.510 65 ASN JJJ CA 1
ATOM 31395 C C . ASN J 1 65 ? -10.990 3.220 87.880 1.000 24.180 65 ASN JJJ C 1
ATOM 31396 O O . ASN J 1 65 ? -10.638 2.166 87.271 1.000 26.390 65 ASN JJJ O 1
ATOM 31407 N N . GLU J 1 66 ? -10.411 3.685 88.972 1.000 22.380 66 GLU JJJ N 1
ATOM 31408 C CA . GLU J 1 66 ? -9.339 3.018 89.750 1.000 23.800 66 GLU JJJ CA 1
ATOM 31409 C C . GLU J 1 66 ? -9.862 2.777 91.159 1.000 25.420 66 GLU JJJ C 1
ATOM 31410 O O . GLU J 1 66 ? -10.424 3.722 91.751 1.000 25.860 66 GLU JJJ O 1
ATOM 31422 N N . VAL J 1 67 ? -9.629 1.575 91.705 1.000 22.170 67 VAL JJJ N 1
ATOM 31423 C CA . VAL J 1 67 ? -9.952 1.248 93.108 1.000 22.260 67 VAL JJJ CA 1
ATOM 31424 C C . VAL J 1 67 ? -8.675 0.714 93.793 1.000 23.250 67 VAL JJJ C 1
ATOM 31425 O O . VAL J 1 67 ? -7.869 0.049 93.099 1.000 21.010 67 VAL JJJ O 1
ATOM 31438 N N . ASP J 1 68 ? -8.490 1.062 95.054 1.000 23.230 68 ASP JJJ N 1
ATOM 31439 C CA . ASP J 1 68 ? -7.261 0.722 95.842 1.000 22.210 68 ASP JJJ CA 1
ATOM 31440 C C . ASP J 1 68 ? -7.621 -0.308 96.896 1.000 24.420 68 ASP JJJ C 1
ATOM 31441 O O . ASP J 1 68 ? -8.514 -0.058 97.757 1.000 23.970 68 ASP JJJ O 1
ATOM 31450 N N . LEU J 1 69 ? -6.940 -1.445 96.829 1.000 24.020 69 LEU JJJ N 1
ATOM 31451 C CA . LEU J 1 69 ? -7.073 -2.551 97.800 1.000 23.100 69 LEU JJJ CA 1
ATOM 31452 C C . LEU J 1 69 ? -5.808 -2.649 98.676 1.000 23.400 69 LEU JJJ C 1
ATOM 31453 O O . LEU J 1 69 ? -4.693 -2.366 98.197 1.000 21.830 69 LEU JJJ O 1
ATOM 31469 N N . VAL J 1 70 ? -5.992 -3.033 99.923 1.000 21.070 70 VAL JJJ N 1
ATOM 31470 C CA . VAL J 1 70 ? -4.892 -3.408 100.858 1.000 22.290 70 VAL JJJ CA 1
ATOM 31471 C C . VAL J 1 70 ? -5.165 -4.855 101.234 1.000 24.820 70 VAL JJJ C 1
ATOM 31472 O O . VAL J 1 70 ? -6.268 -5.135 101.728 1.000 24.060 70 VAL JJJ O 1
ATOM 31485 N N . TYR J 1 71 ? -4.188 -5.730 100.988 1.000 23.000 71 TYR JJJ N 1
ATOM 31486 C CA . TYR J 1 71 ? -4.330 -7.175 101.246 1.000 22.780 71 TYR JJJ CA 1
ATOM 31487 C C . TYR J 1 71 ? -2.944 -7.759 101.564 1.000 25.370 71 TYR JJJ C 1
ATOM 31488 O O . TYR J 1 71 ? -1.906 -7.119 101.304 1.000 23.730 71 TYR JJJ O 1
ATOM 31506 N N . TYR J 1 72 ? -2.937 -9.026 101.960 1.000 25.170 72 TYR JJJ N 1
ATOM 31507 C CA . TYR J 1 72 ? -1.690 -9.822 101.892 1.000 26.340 72 TYR JJJ CA 1
ATOM 31508 C C . TYR J 1 72 ? -1.981 -11.136 101.187 1.000 27.190 72 TYR JJJ C 1
ATOM 31509 O O . TYR J 1 72 ? -3.047 -11.705 101.240 1.000 29.890 72 TYR JJJ O 1
ATOM 31527 N N . GLU J 1 73 ? -0.997 -11.510 100.381 1.000 25.180 73 GLU JJJ N 1
ATOM 31528 C CA . GLU J 1 73 ? -1.087 -12.585 99.398 1.000 25.420 73 GLU JJJ CA 1
ATOM 31529 C C . GLU J 1 73 ? -0.193 -13.698 99.951 1.000 28.630 73 GLU JJJ C 1
ATOM 31530 O O . GLU J 1 73 ? 1.005 -13.453 100.007 1.000 29.580 73 GLU JJJ O 1
ATOM 31542 N N . GLN J 1 74 ? -0.749 -14.852 100.303 1.000 29.130 74 GLN JJJ N 1
ATOM 31543 C CA . GLN J 1 74 ? 0.044 -16.048 100.694 1.000 29.980 74 GLN JJJ CA 1
ATOM 31544 C C . GLN J 1 74 ? 0.461 -16.788 99.419 1.000 27.010 74 GLN JJJ C 1
ATOM 31545 O O . GLN J 1 74 ? -0.428 -17.203 98.641 1.000 27.870 74 GLN JJJ O 1
ATOM 31559 N N . GLN J 1 75 ? 1.769 -16.940 99.234 1.000 26.340 75 GLN JJJ N 1
ATOM 31560 C CA . GLN J 1 75 ? 2.398 -17.689 98.132 1.000 26.800 75 GLN JJJ CA 1
ATOM 31561 C C . GLN J 1 75 ? 3.142 -18.889 98.735 1.000 25.120 75 GLN JJJ C 1
ATOM 31562 O O . GLN J 1 75 ? 3.854 -18.690 99.740 1.000 24.950 75 GLN JJJ O 1
ATOM 31576 N N . ARG J 1 76 ? 2.988 -20.059 98.135 1.000 27.810 76 ARG JJJ N 1
ATOM 31577 C CA . ARG J 1 76 ? 3.652 -21.305 98.619 1.000 31.160 76 ARG JJJ CA 1
ATOM 31578 C C . ARG J 1 76 ? 4.119 -22.087 97.401 1.000 29.350 76 ARG JJJ C 1
ATOM 31579 O O . ARG J 1 76 ? 3.348 -22.252 96.416 1.000 29.030 76 ARG JJJ O 1
ATOM 31600 N N . TRP J 1 77 ? 5.374 -22.537 97.418 1.000 28.640 77 TRP JJJ N 1
ATOM 31601 C CA . TRP J 1 77 ? 5.923 -23.435 96.378 1.000 26.910 77 TRP JJJ CA 1
ATOM 31602 C C . TRP J 1 77 ? 6.943 -24.363 97.053 1.000 26.880 77 TRP JJJ C 1
ATOM 31603 O O . TRP J 1 77 ? 7.182 -24.205 98.251 1.000 29.870 77 TRP JJJ O 1
ATOM 31624 N N . LYS J 1 78 ? 7.535 -25.258 96.286 1.000 30.520 78 LYS JJJ N 1
ATOM 31625 C CA . LYS J 1 78 ? 8.487 -26.255 96.836 1.000 32.060 78 LYS JJJ CA 1
ATOM 31626 C C . LYS J 1 78 ? 9.592 -26.543 95.827 1.000 29.900 78 LYS JJJ C 1
ATOM 31627 O O . LYS J 1 78 ? 9.271 -26.846 94.679 1.000 30.960 78 LYS JJJ O 1
ATOM 31646 N N . LEU J 1 79 ? 10.850 -26.452 96.268 1.000 32.450 79 LEU JJJ N 1
ATOM 31647 C CA . LEU J 1 79 ? 12.052 -26.719 95.427 1.000 31.080 79 LEU JJJ CA 1
ATOM 31648 C C . LEU J 1 79 ? 12.879 -27.844 96.077 1.000 32.450 79 LEU JJJ C 1
ATOM 31649 O O . LEU J 1 79 ? 13.294 -27.671 97.248 1.000 33.690 79 LEU JJJ O 1
ATOM 31665 N N . ASN J 1 80 ? 13.200 -28.898 95.317 1.000 33.840 80 ASN JJJ N 1
ATOM 31666 C CA . ASN J 1 80 ? 14.203 -29.926 95.749 1.000 38.220 80 ASN JJJ CA 1
ATOM 31667 C C . ASN J 1 80 ? 15.525 -29.274 96.188 1.000 38.850 80 ASN JJJ C 1
ATOM 31668 O O . ASN J 1 80 ? 16.067 -29.722 97.195 1.000 35.960 80 ASN JJJ O 1
ATOM 31679 N N . SER J 1 81 ? 15.990 -28.210 95.517 1.000 36.230 81 SER JJJ N 1
ATOM 31680 C CA . SER J 1 81 ? 17.274 -27.525 95.831 1.000 36.250 81 SER JJJ CA 1
ATOM 31681 C C . SER J 1 81 ? 17.259 -26.837 97.208 1.000 38.210 81 SER JJJ C 1
ATOM 31682 O O . SER J 1 81 ? 18.331 -26.424 97.621 1.000 35.480 81 SER JJJ O 1
ATOM 31690 N N . LEU J 1 82 ? 16.129 -26.698 97.925 1.000 33.660 82 LEU JJJ N 1
ATOM 31691 C CA . LEU J 1 82 ? 16.092 -26.027 99.263 1.000 31.780 82 LEU JJJ CA 1
ATOM 31692 C C . LEU J 1 82 ? 15.867 -27.069 100.367 1.000 31.570 82 LEU JJJ C 1
ATOM 31693 O O . LEU J 1 82 ? 15.599 -26.666 101.501 1.000 32.010 82 LEU JJJ O 1
ATOM 31709 N N . MET J 1 83 ? 15.951 -28.366 100.042 1.000 33.930 83 MET JJJ N 1
ATOM 31710 C CA . MET J 1 83 ? 15.833 -29.474 101.019 1.000 36.160 83 MET JJJ CA 1
ATOM 31711 C C . MET J 1 83 ? 17.128 -29.602 101.830 1.000 35.530 83 MET JJJ C 1
ATOM 31712 O O . MET J 1 83 ? 18.231 -29.381 101.282 1.000 36.120 83 MET JJJ O 1
ATOM 31726 N N . TRP J 1 84 ? 16.968 -29.911 103.097 1.000 33.900 84 TRP JJJ N 1
ATOM 31727 C CA . TRP J 1 84 ? 18.069 -30.352 103.981 1.000 37.170 84 TRP JJJ CA 1
ATOM 31728 C C . TRP J 1 84 ? 17.563 -31.435 104.930 1.000 37.820 84 TRP JJJ C 1
ATOM 31729 O O . TRP J 1 84 ? 16.323 -31.547 105.168 1.000 34.010 84 TRP JJJ O 1
ATOM 31750 N N . ASP J 1 85 ? 18.527 -32.138 105.517 1.000 38.000 85 ASP JJJ N 1
ATOM 31751 C CA . ASP J 1 85 ? 18.297 -33.140 106.576 1.000 38.440 85 ASP JJJ CA 1
ATOM 31752 C C . ASP J 1 85 ? 18.423 -32.434 107.910 1.000 37.150 85 ASP JJJ C 1
ATOM 31753 O O . ASP J 1 85 ? 19.544 -32.047 108.272 1.000 40.860 85 ASP JJJ O 1
ATOM 31762 N N . PRO J 1 86 ? 17.320 -32.244 108.679 1.000 32.380 86 PRO JJJ N 1
ATOM 31763 C CA . PRO J 1 86 ? 17.388 -31.545 109.955 1.000 35.990 86 PRO JJJ CA 1
ATOM 31764 C C . PRO J 1 86 ? 18.425 -32.112 110.942 1.000 39.790 86 PRO JJJ C 1
ATOM 31765 O O . PRO J 1 86 ? 18.948 -31.338 111.778 1.000 37.700 86 PRO JJJ O 1
ATOM 31776 N N . ASN J 1 87 ? 18.696 -33.418 110.854 1.000 40.720 87 ASN JJJ N 1
ATOM 31777 C CA A ASN J 1 87 ? 19.695 -34.070 111.747 0.500 41.680 87 ASN JJJ CA 1
ATOM 31778 C CA B ASN J 1 87 ? 19.706 -34.099 111.719 0.500 39.660 87 ASN JJJ CA 1
ATOM 31779 C C . ASN J 1 87 ? 21.102 -33.513 111.474 1.000 39.890 87 ASN JJJ C 1
ATOM 31780 O O . ASN J 1 87 ? 21.882 -33.483 112.432 1.000 45.250 87 ASN JJJ O 1
ATOM 31800 N N . GLU J 1 88 ? 21.430 -33.081 110.249 1.000 40.770 88 GLU JJJ N 1
ATOM 31801 C CA A GLU J 1 88 ? 22.769 -32.488 109.945 0.500 42.430 88 GLU JJJ CA 1
ATOM 31802 C CA B GLU J 1 88 ? 22.776 -32.497 109.983 0.500 43.580 88 GLU JJJ CA 1
ATOM 31803 C C . GLU J 1 88 ? 22.860 -31.041 110.477 1.000 44.330 88 GLU JJJ C 1
ATOM 31804 O O . GLU J 1 88 ? 23.963 -30.453 110.367 1.000 39.460 88 GLU JJJ O 1
ATOM 31826 N N . TYR J 1 89 ? 21.766 -30.451 111.002 1.000 40.400 89 TYR JJJ N 1
ATOM 31827 C CA . TYR J 1 89 ? 21.723 -28.999 111.354 1.000 34.610 89 TYR JJJ CA 1
ATOM 31828 C C . TYR J 1 89 ? 20.958 -28.760 112.648 1.000 40.980 89 TYR JJJ C 1
ATOM 31829 O O . TYR J 1 89 ? 20.090 -27.849 112.729 1.000 43.580 89 TYR JJJ O 1
ATOM 31847 N N . GLY J 1 90 ? 21.317 -29.500 113.692 1.000 38.390 90 GLY JJJ N 1
ATOM 31848 C CA . GLY J 1 90 ? 20.748 -29.316 115.043 1.000 38.920 90 GLY JJJ CA 1
ATOM 31849 C C . GLY J 1 90 ? 19.219 -29.397 115.087 1.000 35.730 90 GLY JJJ C 1
ATOM 31850 O O . GLY J 1 90 ? 18.641 -28.689 115.932 1.000 36.760 90 GLY JJJ O 1
ATOM 31854 N N . ASN J 1 91 ? 18.597 -30.240 114.249 1.000 39.740 91 ASN JJJ N 1
ATOM 31855 C CA . ASN J 1 91 ? 17.125 -30.472 114.197 1.000 45.920 91 ASN JJJ CA 1
ATOM 31856 C C . ASN J 1 91 ? 16.366 -29.220 113.706 1.000 42.670 91 ASN JJJ C 1
ATOM 31857 O O . ASN J 1 91 ? 15.148 -29.176 113.937 1.000 42.780 91 ASN JJJ O 1
ATOM 31867 N N . ILE J 1 92 ? 17.017 -28.267 113.019 1.000 35.590 92 ILE JJJ N 1
ATOM 31868 C CA . ILE J 1 92 ? 16.302 -27.095 112.405 1.000 35.060 92 ILE JJJ CA 1
ATOM 31869 C C . ILE J 1 92 ? 15.372 -27.647 111.324 1.000 31.540 92 ILE JJJ C 1
ATOM 31870 O O . ILE J 1 92 ? 15.849 -28.333 110.429 1.000 34.620 92 ILE JJJ O 1
ATOM 31886 N N . THR J 1 93 ? 14.079 -27.344 111.413 1.000 32.480 93 THR JJJ N 1
ATOM 31887 C CA . THR J 1 93 ? 13.046 -27.771 110.429 1.000 34.100 93 THR JJJ CA 1
ATOM 31888 C C . THR J 1 93 ? 12.591 -26.597 109.522 1.000 30.350 93 THR JJJ C 1
ATOM 31889 O O . THR J 1 93 ? 12.057 -26.877 108.446 1.000 30.220 93 THR JJJ O 1
ATOM 31900 N N . ASP J 1 94 ? 12.835 -25.355 109.916 1.000 34.030 94 ASP JJJ N 1
ATOM 31901 C CA . ASP J 1 94 ? 12.493 -24.200 109.052 1.000 35.390 94 ASP JJJ CA 1
ATOM 31902 C C . ASP J 1 94 ? 13.337 -23.002 109.451 1.000 30.250 94 ASP JJJ C 1
ATOM 31903 O O . ASP J 1 94 ? 13.876 -22.980 110.562 1.000 31.910 94 ASP JJJ O 1
ATOM 31912 N N . PHE J 1 95 ? 13.404 -21.998 108.568 1.000 30.530 95 PHE JJJ N 1
ATOM 31913 C CA . PHE J 1 95 ? 14.049 -20.732 108.925 1.000 28.100 95 PHE JJJ CA 1
ATOM 31914 C C . PHE J 1 95 ? 13.433 -19.562 108.153 1.000 25.960 95 PHE JJJ C 1
ATOM 31915 O O . PHE J 1 95 ? 12.888 -19.723 107.073 1.000 28.710 95 PHE JJJ O 1
ATOM 31932 N N . ARG J 1 96 ? 13.570 -18.398 108.755 1.000 27.980 96 ARG JJJ N 1
ATOM 31933 C CA . ARG J 1 96 ? 13.209 -17.100 108.125 1.000 28.200 96 ARG JJJ CA 1
ATOM 31934 C C . ARG J 1 96 ? 14.416 -16.669 107.319 1.000 28.370 96 ARG JJJ C 1
ATOM 31935 O O . ARG J 1 96 ? 15.531 -16.782 107.840 1.000 29.400 96 ARG JJJ O 1
ATOM 31956 N N . THR J 1 97 ? 14.202 -16.174 106.111 1.000 26.940 97 THR JJJ N 1
ATOM 31957 C CA . THR J 1 97 ? 15.294 -15.618 105.283 1.000 30.080 97 THR JJJ CA 1
ATOM 31958 C C . THR J 1 97 ? 14.776 -14.488 104.400 1.000 28.090 97 THR JJJ C 1
ATOM 31959 O O . THR J 1 97 ? 13.639 -14.576 103.910 1.000 26.150 97 THR JJJ O 1
ATOM 31970 N N . SER J 1 98 ? 15.645 -13.541 104.133 1.000 30.660 98 SER JJJ N 1
ATOM 31971 C CA . SER J 1 98 ? 15.426 -12.492 103.120 1.000 33.080 98 SER JJJ CA 1
ATOM 31972 C C . SER J 1 98 ? 14.934 -13.142 101.816 1.000 33.270 98 SER JJJ C 1
ATOM 31973 O O . SER J 1 98 ? 15.553 -14.113 101.316 1.000 29.580 98 SER JJJ O 1
ATOM 31981 N N . ALA J 1 99 ? 13.872 -12.599 101.218 1.000 28.000 99 ALA JJJ N 1
ATOM 31982 C CA . ALA J 1 99 ? 13.362 -13.053 99.915 1.000 29.410 99 ALA JJJ CA 1
ATOM 31983 C C . ALA J 1 99 ? 14.418 -12.840 98.814 1.000 28.130 99 ALA JJJ C 1
ATOM 31984 O O . ALA J 1 99 ? 14.309 -13.492 97.801 1.000 32.590 99 ALA JJJ O 1
ATOM 31991 N N . ALA J 1 100 ? 15.380 -11.935 98.986 1.000 30.420 100 ALA JJJ N 1
ATOM 31992 C CA . ALA J 1 100 ? 16.526 -11.711 98.068 1.000 35.630 100 ALA JJJ CA 1
ATOM 31993 C C . ALA J 1 100 ? 17.442 -12.952 98.011 1.000 35.000 100 ALA JJJ C 1
ATOM 31994 O O . ALA J 1 100 ? 18.106 -13.141 96.977 1.000 35.520 100 ALA JJJ O 1
ATOM 32001 N N . ASP J 1 101 ? 17.443 -13.799 99.033 1.000 35.240 101 ASP JJJ N 1
ATOM 32002 C CA . ASP J 1 101 ? 18.307 -15.011 99.086 1.000 33.520 101 ASP JJJ CA 1
ATOM 32003 C C . ASP J 1 101 ? 17.788 -16.134 98.182 1.000 36.150 101 ASP JJJ C 1
ATOM 32004 O O . ASP J 1 101 ? 18.566 -17.091 97.964 1.000 33.260 101 ASP JJJ O 1
ATOM 32013 N N . ILE J 1 102 ? 16.522 -16.101 97.736 1.000 28.630 102 ILE JJJ N 1
ATOM 32014 C CA . ILE J 1 102 ? 15.858 -17.252 97.078 1.000 29.480 102 ILE JJJ CA 1
ATOM 32015 C C . ILE J 1 102 ? 15.139 -16.783 95.822 1.000 31.170 102 ILE JJJ C 1
ATOM 32016 O O . ILE J 1 102 ? 14.857 -15.581 95.698 1.000 28.190 102 ILE JJJ O 1
ATOM 32032 N N . TRP J 1 103 ? 14.884 -17.692 94.911 1.000 28.830 103 TRP JJJ N 1
ATOM 32033 C CA . TRP J 1 103 ? 13.912 -17.445 93.817 1.000 29.550 103 TRP JJJ CA 1
ATOM 32034 C C . TRP J 1 103 ? 12.518 -17.172 94.412 1.000 31.900 103 TRP JJJ C 1
ATOM 32035 O O . TRP J 1 103 ? 12.110 -17.858 95.358 1.000 26.050 103 TRP JJJ O 1
ATOM 32056 N N . THR J 1 104 ? 11.788 -16.199 93.855 1.000 30.780 104 THR JJJ N 1
ATOM 32057 C CA . THR J 1 104 ? 10.357 -15.958 94.196 1.000 28.840 104 THR JJJ CA 1
ATOM 32058 C C . THR J 1 104 ? 9.584 -15.827 92.888 1.000 31.140 104 THR JJJ C 1
ATOM 32059 O O . THR J 1 104 ? 10.129 -15.314 91.902 1.000 27.150 104 THR JJJ O 1
ATOM 32070 N N . PRO J 1 105 ? 8.307 -16.297 92.823 1.000 26.960 105 PRO JJJ N 1
ATOM 32071 C CA . PRO J 1 105 ? 7.562 -16.264 91.573 1.000 27.490 105 PRO JJJ CA 1
ATOM 32072 C C . PRO J 1 105 ? 7.194 -14.803 91.226 1.000 27.000 105 PRO JJJ C 1
ATOM 32073 O O . PRO J 1 105 ? 6.975 -14.004 92.143 1.000 29.740 105 PRO JJJ O 1
ATOM 32084 N N . ASP J 1 106 ? 7.145 -14.506 89.938 1.000 27.870 106 ASP JJJ N 1
ATOM 32085 C CA . ASP J 1 106 ? 6.793 -13.164 89.354 1.000 29.430 106 ASP JJJ CA 1
ATOM 32086 C C . ASP J 1 106 ? 5.267 -12.975 89.292 1.000 25.130 106 ASP JJJ C 1
ATOM 32087 O O . ASP J 1 106 ? 4.728 -12.620 88.182 1.000 28.280 106 ASP JJJ O 1
ATOM 32096 N N . ILE J 1 107 ? 4.575 -13.164 90.418 1.000 25.810 107 ILE JJJ N 1
ATOM 32097 C CA . ILE J 1 107 ? 3.088 -13.058 90.460 1.000 26.440 107 ILE JJJ CA 1
ATOM 32098 C C . ILE J 1 107 ? 2.739 -11.575 90.306 1.000 26.670 107 ILE JJJ C 1
ATOM 32099 O O . ILE J 1 107 ? 3.240 -10.778 91.087 1.000 28.220 107 ILE JJJ O 1
ATOM 32115 N N . THR J 1 108 ? 1.923 -11.268 89.311 1.000 25.610 108 THR JJJ N 1
ATOM 32116 C CA . THR J 1 108 ? 1.680 -9.886 88.835 1.000 25.890 108 THR JJJ CA 1
ATOM 32117 C C . THR J 1 108 ? 0.175 -9.672 88.700 1.000 25.140 108 THR JJJ C 1
ATOM 32118 O O . THR J 1 108 ? -0.531 -10.570 88.158 1.000 22.380 108 THR JJJ O 1
ATOM 32129 N N . ALA J 1 109 ? -0.308 -8.499 89.103 1.000 25.580 109 ALA JJJ N 1
ATOM 32130 C CA . ALA J 1 109 ? -1.723 -8.111 88.827 1.000 25.020 109 ALA JJJ CA 1
ATOM 32131 C C . ALA J 1 109 ? -1.816 -7.675 87.360 1.000 26.120 109 ALA JJJ C 1
ATOM 32132 O O . ALA J 1 109 ? -1.005 -6.872 86.931 1.000 31.140 109 ALA JJJ O 1
ATOM 32139 N N . TYR J 1 110 ? -2.713 -8.253 86.578 1.000 22.800 110 TYR JJJ N 1
ATOM 32140 C CA . TYR J 1 110 ? -2.791 -7.990 85.124 1.000 27.090 110 TYR JJJ CA 1
ATOM 32141 C C . TYR J 1 110 ? -3.449 -6.632 84.805 1.000 27.240 110 TYR JJJ C 1
ATOM 32142 O O . TYR J 1 110 ? -3.198 -6.131 83.714 1.000 31.580 110 TYR JJJ O 1
ATOM 32160 N N . SER J 1 111 ? -4.113 -5.989 85.746 1.000 25.700 111 SER JJJ N 1
ATOM 32161 C CA . SER J 1 111 ? -4.818 -4.720 85.441 1.000 23.210 111 SER JJJ CA 1
ATOM 32162 C C . SER J 1 111 ? -4.504 -3.647 86.478 1.000 27.540 111 SER JJJ C 1
ATOM 32163 O O . SER J 1 111 ? -5.365 -2.741 86.707 1.000 26.360 111 SER JJJ O 1
ATOM 32171 N N . SER J 1 112 ? -3.312 -3.690 87.071 1.000 22.090 112 SER JJJ N 1
ATOM 32172 C CA . SER J 1 112 ? -2.806 -2.605 87.939 1.000 22.000 112 SER JJJ CA 1
ATOM 32173 C C . SER J 1 112 ? -2.681 -1.306 87.125 1.000 20.430 112 SER JJJ C 1
ATOM 32174 O O . SER J 1 112 ? -2.409 -1.358 85.916 1.000 20.620 112 SER JJJ O 1
ATOM 32182 N N . THR J 1 113 ? -2.807 -0.152 87.774 1.000 20.440 113 THR JJJ N 1
ATOM 32183 C CA . THR J 1 113 ? -2.597 1.163 87.131 1.000 20.620 113 THR JJJ CA 1
ATOM 32184 C C . THR J 1 113 ? -1.452 1.939 87.750 1.000 22.980 113 THR JJJ C 1
ATOM 32185 O O . THR J 1 113 ? -1.185 3.015 87.252 1.000 24.430 113 THR JJJ O 1
ATOM 32196 N N . ARG J 1 114 ? -0.779 1.369 88.747 1.000 23.200 114 ARG JJJ N 1
ATOM 32197 C CA A ARG J 1 114 ? 0.330 1.994 89.501 0.500 24.780 114 ARG JJJ CA 1
ATOM 32198 C CA B ARG J 1 114 ? 0.359 1.992 89.451 0.500 25.910 114 ARG JJJ CA 1
ATOM 32199 C C . ARG J 1 114 ? 1.217 0.849 89.962 1.000 24.390 114 ARG JJJ C 1
ATOM 32200 O O . ARG J 1 114 ? 0.697 -0.259 90.188 1.000 23.780 114 ARG JJJ O 1
ATOM 32240 N N . PRO J 1 115 ? 2.519 1.056 90.170 1.000 23.750 115 PRO JJJ N 1
ATOM 32241 C CA . PRO J 1 115 ? 3.323 -0.023 90.770 1.000 24.310 115 PRO JJJ CA 1
ATOM 32242 C C . PRO J 1 115 ? 2.724 -0.368 92.141 1.000 23.300 115 PRO JJJ C 1
ATOM 32243 O O . PRO J 1 115 ? 2.290 0.469 92.885 1.000 21.210 115 PRO JJJ O 1
ATOM 32254 N N . VAL J 1 116 ? 2.673 -1.632 92.459 1.000 24.050 116 VAL JJJ N 1
ATOM 32255 C CA A VAL J 1 116 ? 2.244 -2.132 93.803 0.500 24.780 116 VAL JJJ CA 1
ATOM 32256 C CA B VAL J 1 116 ? 2.186 -2.076 93.793 0.500 25.680 116 VAL JJJ CA 1
ATOM 32257 C C . VAL J 1 116 ? 3.102 -1.472 94.881 1.000 27.550 116 VAL JJJ C 1
ATOM 32258 O O . VAL J 1 116 ? 4.332 -1.302 94.653 1.000 28.210 116 VAL JJJ O 1
ATOM 32282 N N . GLN J 1 117 ? 2.519 -1.108 96.019 1.000 22.980 117 GLN JJJ N 1
ATOM 32283 C CA . GLN J 1 117 ? 3.265 -0.569 97.170 1.000 24.890 117 GLN JJJ CA 1
ATOM 32284 C C . GLN J 1 117 ? 3.423 -1.691 98.186 1.000 27.820 117 GLN JJJ C 1
ATOM 32285 O O . GLN J 1 117 ? 2.428 -2.310 98.547 1.000 27.360 117 GLN JJJ O 1
ATOM 32299 N N . VAL J 1 118 ? 4.650 -1.951 98.609 1.000 25.130 118 VAL JJJ N 1
ATOM 32300 C CA . VAL J 1 118 ? 4.971 -3.108 99.490 1.000 25.700 118 VAL JJJ CA 1
ATOM 32301 C C . VAL J 1 118 ? 4.798 -2.639 100.931 1.000 23.550 118 VAL JJJ C 1
ATOM 32302 O O . VAL J 1 118 ? 5.391 -1.577 101.300 1.000 26.420 118 VAL JJJ O 1
ATOM 32315 N N . LEU J 1 119 ? 3.986 -3.336 101.717 1.000 23.100 119 LEU JJJ N 1
ATOM 32316 C CA . LEU J 1 119 ? 3.660 -2.875 103.107 1.000 23.200 119 LEU JJJ CA 1
ATOM 32317 C C . LEU J 1 119 ? 4.328 -3.743 104.189 1.000 26.190 119 LEU JJJ C 1
ATOM 32318 O O . LEU J 1 119 ? 4.244 -3.362 105.375 1.000 26.070 119 LEU JJJ O 1
ATOM 32334 N N . SER J 1 120 ? 4.966 -4.848 103.803 1.000 26.670 120 SER JJJ N 1
ATOM 32335 C CA . SER J 1 120 ? 5.514 -5.862 104.747 1.000 25.970 120 SER JJJ CA 1
ATOM 32336 C C . SER J 1 120 ? 6.971 -6.161 104.406 1.000 27.010 120 SER JJJ C 1
ATOM 32337 O O . SER J 1 120 ? 7.407 -5.966 103.273 1.000 26.100 120 SER JJJ O 1
ATOM 32345 N N . PRO J 1 121 ? 7.755 -6.607 105.410 1.000 26.230 121 PRO JJJ N 1
ATOM 32346 C CA . PRO J 1 121 ? 9.141 -7.044 105.205 1.000 28.510 121 PRO JJJ CA 1
ATOM 32347 C C . PRO J 1 121 ? 9.229 -8.184 104.184 1.000 27.240 121 PRO JJJ C 1
ATOM 32348 O O . PRO J 1 121 ? 8.435 -9.112 104.233 1.000 31.650 121 PRO JJJ O 1
ATOM 32359 N N . GLN J 1 122 ? 10.246 -8.110 103.339 1.000 28.110 122 GLN JJJ N 1
ATOM 32360 C CA A GLN J 1 122 ? 10.433 -9.114 102.255 0.700 30.500 122 GLN JJJ CA 1
ATOM 32361 C CA B GLN J 1 122 ? 10.528 -9.074 102.252 0.300 28.180 122 GLN JJJ CA 1
ATOM 32362 C C . GLN J 1 122 ? 11.297 -10.250 102.861 1.000 28.000 122 GLN JJJ C 1
ATOM 32363 O O . GLN J 1 122 ? 12.513 -10.341 102.607 1.000 26.890 122 GLN JJJ O 1
ATOM 32389 N N . ILE J 1 123 ? 10.633 -11.053 103.682 1.000 29.430 123 ILE JJJ N 1
ATOM 32390 C CA . ILE J 1 123 ? 11.202 -12.228 104.407 1.000 28.960 123 ILE JJJ CA 1
ATOM 32391 C C . ILE J 1 123 ? 10.241 -13.379 104.192 1.000 29.340 123 ILE JJJ C 1
ATOM 32392 O O . ILE J 1 123 ? 9.050 -13.221 104.434 1.000 28.240 123 ILE JJJ O 1
ATOM 32408 N N . ALA J 1 124 ? 10.781 -14.534 103.820 1.000 26.580 124 ALA JJJ N 1
ATOM 32409 C CA . ALA J 1 124 ? 10.034 -15.790 103.587 1.000 25.380 124 ALA JJJ CA 1
ATOM 32410 C C . ALA J 1 124 ? 10.462 -16.840 104.629 1.000 24.670 124 ALA JJJ C 1
ATOM 32411 O O . ALA J 1 124 ? 11.435 -16.594 105.378 1.000 27.140 124 ALA JJJ O 1
ATOM 32418 N N . VAL J 1 125 ? 9.726 -17.937 104.692 1.000 26.870 125 VAL JJJ N 1
ATOM 32419 C CA . VAL J 1 125 ? 10.058 -19.093 105.564 1.000 28.410 125 VAL JJJ CA 1
ATOM 32420 C C . VAL J 1 125 ? 10.320 -20.299 104.669 1.000 26.990 125 VAL JJJ C 1
ATOM 32421 O O . VAL J 1 125 ? 9.472 -20.643 103.834 1.000 26.370 125 VAL JJJ O 1
ATOM 32434 N N . VAL J 1 126 ? 11.495 -20.923 104.848 1.000 27.860 126 VAL JJJ N 1
ATOM 32435 C CA . VAL J 1 126 ? 11.879 -22.147 104.107 1.000 27.180 126 VAL JJJ CA 1
ATOM 32436 C C . VAL J 1 126 ? 11.802 -23.310 105.101 1.000 27.670 126 VAL JJJ C 1
ATOM 32437 O O . VAL J 1 126 ? 12.348 -23.179 106.209 1.000 28.340 126 VAL JJJ O 1
ATOM 32450 N N . THR J 1 127 ? 11.220 -24.414 104.680 1.000 29.190 127 THR JJJ N 1
ATOM 32451 C CA . THR J 1 127 ? 11.009 -25.619 105.503 1.000 30.670 127 THR JJJ CA 1
ATOM 32452 C C . THR J 1 127 ? 11.922 -26.693 104.908 1.000 29.490 127 THR JJJ C 1
ATOM 32453 O O . THR J 1 127 ? 12.191 -26.648 103.688 1.000 28.150 127 THR JJJ O 1
ATOM 32464 N N . HIS J 1 128 ? 12.364 -27.635 105.749 1.000 32.660 128 HIS JJJ N 1
ATOM 32465 C CA . HIS J 1 128 ? 13.372 -28.682 105.385 1.000 34.220 128 HIS JJJ CA 1
ATOM 32466 C C . HIS J 1 128 ? 12.953 -29.554 104.196 1.000 33.890 128 HIS JJJ C 1
ATOM 32467 O O . HIS J 1 128 ? 13.855 -30.139 103.538 1.000 32.640 128 HIS JJJ O 1
ATOM 32482 N N . ASP J 1 129 ? 11.651 -29.646 103.864 1.000 33.090 129 ASP JJJ N 1
ATOM 32483 C CA . ASP J 1 129 ? 11.203 -30.405 102.661 1.000 32.020 129 ASP JJJ CA 1
ATOM 32484 C C . ASP J 1 129 ? 11.394 -29.565 101.395 1.000 33.200 129 ASP JJJ C 1
ATOM 32485 O O . ASP J 1 129 ? 11.039 -30.056 100.335 1.000 34.620 129 ASP JJJ O 1
ATOM 32494 N N . GLY J 1 130 ? 11.905 -28.326 101.501 1.000 30.760 130 GLY JJJ N 1
ATOM 32495 C CA . GLY J 1 130 ? 12.156 -27.460 100.341 1.000 32.410 130 GLY JJJ CA 1
ATOM 32496 C C . GLY J 1 130 ? 10.960 -26.557 100.025 1.000 32.080 130 GLY JJJ C 1
ATOM 32497 O O . GLY J 1 130 ? 11.052 -25.826 99.033 1.000 28.420 130 GLY JJJ O 1
ATOM 32501 N N . SER J 1 131 ? 9.947 -26.552 100.890 1.000 29.480 131 SER JJJ N 1
ATOM 32502 C CA . SER J 1 131 ? 8.716 -25.760 100.704 1.000 31.490 131 SER JJJ CA 1
ATOM 32503 C C . SER J 1 131 ? 9.008 -24.351 101.210 1.000 28.740 131 SER JJJ C 1
ATOM 32504 O O . SER J 1 131 ? 9.752 -24.180 102.208 1.000 29.940 131 SER JJJ O 1
ATOM 32512 N N . VAL J 1 132 ? 8.462 -23.350 100.528 1.000 28.800 132 VAL JJJ N 1
ATOM 32513 C CA . VAL J 1 132 ? 8.658 -21.936 100.921 1.000 25.680 132 VAL JJJ CA 1
ATOM 32514 C C . VAL J 1 132 ? 7.263 -21.326 101.080 1.000 25.380 132 VAL JJJ C 1
ATOM 32515 O O . VAL J 1 132 ? 6.390 -21.640 100.238 1.000 27.380 132 VAL JJJ O 1
ATOM 32528 N N . MET J 1 133 ? 7.111 -20.447 102.057 1.000 27.070 133 MET JJJ N 1
ATOM 32529 C CA . MET J 1 133 ? 5.898 -19.608 102.168 1.000 29.470 133 MET JJJ CA 1
ATOM 32530 C C . MET J 1 133 ? 6.334 -18.160 102.287 1.000 25.080 133 MET JJJ C 1
ATOM 32531 O O . MET J 1 133 ? 7.255 -17.858 103.051 1.000 27.430 133 MET JJJ O 1
ATOM 32545 N N . PHE J 1 134 ? 5.695 -17.300 101.499 1.000 24.990 134 PHE JJJ N 1
ATOM 32546 C CA . PHE J 1 134 ? 5.988 -15.852 101.460 1.000 26.050 134 PHE JJJ CA 1
ATOM 32547 C C . PHE J 1 134 ? 4.641 -15.102 101.403 1.000 23.540 134 PHE JJJ C 1
ATOM 32548 O O . PHE J 1 134 ? 3.801 -15.467 100.549 1.000 24.000 134 PHE JJJ O 1
ATOM 32565 N N . ILE J 1 135 ? 4.453 -14.136 102.306 1.000 25.920 135 ILE JJJ N 1
ATOM 32566 C CA . ILE J 1 135 ? 3.133 -13.474 102.494 1.000 27.620 135 ILE JJJ CA 1
ATOM 32567 C C . ILE J 1 135 ? 3.301 -11.951 102.395 1.000 23.550 135 ILE JJJ C 1
ATOM 32568 O O . ILE J 1 135 ? 3.208 -11.244 103.382 1.000 25.670 135 ILE JJJ O 1
ATOM 32584 N N . PRO J 1 136 ? 3.604 -11.389 101.205 1.000 24.310 136 PRO JJJ N 1
ATOM 32585 C CA . PRO J 1 136 ? 3.707 -9.939 101.038 1.000 24.420 136 PRO JJJ CA 1
ATOM 32586 C C . PRO J 1 136 ? 2.348 -9.214 101.194 1.000 23.830 136 PRO JJJ C 1
ATOM 32587 O O . PRO J 1 136 ? 1.350 -9.645 100.596 1.000 24.760 136 PRO JJJ O 1
ATOM 32598 N N . ALA J 1 137 ? 2.382 -8.112 101.930 1.000 25.760 137 ALA JJJ N 1
ATOM 32599 C CA . ALA J 1 137 ? 1.244 -7.183 102.063 1.000 24.390 137 ALA JJJ CA 1
ATOM 32600 C C . ALA J 1 137 ? 1.484 -6.108 101.027 1.000 23.420 137 ALA JJJ C 1
ATOM 32601 O O . ALA J 1 137 ? 2.670 -5.655 100.865 1.000 23.570 137 ALA JJJ O 1
ATOM 32608 N N . GLN J 1 138 ? 0.411 -5.721 100.323 1.000 22.780 138 GLN JJJ N 1
ATOM 32609 C CA . GLN J 1 138 ? 0.479 -4.813 99.176 1.000 23.130 138 GLN JJJ CA 1
ATOM 32610 C C . GLN J 1 138 ? -0.706 -3.830 99.222 1.000 24.480 138 GLN JJJ C 1
ATOM 32611 O O . GLN J 1 138 ? -1.830 -4.209 99.729 1.000 24.540 138 GLN JJJ O 1
ATOM 32625 N N . ARG J 1 139 ? -0.455 -2.616 98.749 1.000 21.680 139 ARG JJJ N 1
ATOM 32626 C CA . ARG J 1 139 ? -1.537 -1.727 98.244 1.000 22.260 139 ARG JJJ CA 1
ATOM 32627 C C . ARG J 1 139 ? -1.518 -1.709 96.715 1.000 22.420 139 ARG JJJ C 1
ATOM 32628 O O . ARG J 1 139 ? -0.432 -1.372 96.121 1.000 20.790 139 ARG JJJ O 1
ATOM 32649 N N . LEU J 1 140 ? -2.656 -2.044 96.094 1.000 22.910 140 LEU JJJ N 1
ATOM 32650 C CA . LEU J 1 140 ? -2.837 -2.170 94.627 1.000 21.950 140 LEU JJJ CA 1
ATOM 32651 C C . LEU J 1 140 ? -3.884 -1.146 94.190 1.000 23.650 140 LEU JJJ C 1
ATOM 32652 O O . LEU J 1 140 ? -4.975 -1.156 94.822 1.000 23.100 140 LEU JJJ O 1
ATOM 32668 N N . SER J 1 141 ? -3.592 -0.331 93.188 1.000 23.260 141 SER JJJ N 1
ATOM 32669 C CA . SER J 1 141 ? -4.623 0.382 92.374 1.000 23.000 141 SER JJJ CA 1
ATOM 32670 C C . SER J 1 141 ? -4.906 -0.464 91.156 1.000 22.870 141 SER JJJ C 1
ATOM 32671 O O . SER J 1 141 ? -3.934 -0.799 90.412 1.000 23.020 141 SER JJJ O 1
ATOM 32679 N N . PHE J 1 142 ? -6.162 -0.744 90.852 1.000 22.490 142 PHE JJJ N 1
ATOM 32680 C CA . PHE J 1 142 ? -6.501 -1.523 89.658 1.000 21.710 142 PHE JJJ CA 1
ATOM 32681 C C . PHE J 1 142 ? -7.778 -0.971 89.008 1.000 24.020 142 PHE JJJ C 1
ATOM 32682 O O . PHE J 1 142 ? -8.539 -0.210 89.637 1.000 24.130 142 PHE JJJ O 1
ATOM 32699 N N . MET J 1 143 ? -7.986 -1.419 87.787 1.000 22.690 143 MET JJJ N 1
ATOM 32700 C CA . MET J 1 143 ? -9.074 -0.986 86.860 1.000 23.800 143 MET JJJ CA 1
ATOM 32701 C C . MET J 1 143 ? -10.412 -1.502 87.377 1.000 25.950 143 MET JJJ C 1
ATOM 32702 O O . MET J 1 143 ? -10.641 -2.756 87.440 1.000 23.800 143 MET JJJ O 1
ATOM 32716 N N . CYS J 1 144 ? -11.278 -0.577 87.793 1.000 24.630 144 CYS JJJ N 1
ATOM 32717 C CA . CYS J 1 144 ? -12.550 -0.926 88.468 1.000 25.260 144 CYS JJJ CA 1
ATOM 32718 C C . CYS J 1 144 ? -13.491 0.286 88.386 1.000 25.250 144 CYS JJJ C 1
ATOM 32719 O O . CYS J 1 144 ? -13.103 1.378 88.843 1.000 25.450 144 CYS JJJ O 1
ATOM 32726 N N . ASP J 1 145 ? -14.640 0.096 87.767 1.000 26.660 145 ASP JJJ N 1
ATOM 32727 C CA . ASP J 1 145 ? -15.712 1.124 87.692 1.000 24.930 145 ASP JJJ CA 1
ATOM 32728 C C . ASP J 1 145 ? -16.575 1.019 88.940 1.000 24.630 145 ASP JJJ C 1
ATOM 32729 O O . ASP J 1 145 ? -17.329 0.049 89.099 1.000 28.750 145 ASP JJJ O 1
ATOM 32738 N N . PRO J 1 146 ? -16.495 1.993 89.872 1.000 23.690 146 PRO JJJ N 1
ATOM 32739 C CA . PRO J 1 146 ? -17.309 1.972 91.078 1.000 26.180 146 PRO JJJ CA 1
ATOM 32740 C C . PRO J 1 146 ? -18.697 2.638 90.944 1.000 31.870 146 PRO JJJ C 1
ATOM 32741 O O . PRO J 1 146 ? -19.348 2.812 91.970 1.000 34.310 146 PRO JJJ O 1
ATOM 32752 N N . THR J 1 147 ? -19.167 2.931 89.731 1.000 32.200 147 THR JJJ N 1
ATOM 32753 C CA . THR J 1 147 ? -20.551 3.462 89.520 1.000 33.210 147 THR JJJ CA 1
ATOM 32754 C C . THR J 1 147 ? -21.549 2.472 90.116 1.000 31.180 147 THR JJJ C 1
ATOM 32755 O O . THR J 1 147 ? -21.534 1.307 89.714 1.000 32.100 147 THR JJJ O 1
ATOM 32766 N N . GLY J 1 148 ? -22.382 2.911 91.064 1.000 33.060 148 GLY JJJ N 1
ATOM 32767 C CA . GLY J 1 148 ? -23.372 2.026 91.716 1.000 33.780 148 GLY JJJ CA 1
ATOM 32768 C C . GLY J 1 148 ? -22.927 1.521 93.073 1.000 34.050 148 GLY JJJ C 1
ATOM 32769 O O . GLY J 1 148 ? -23.693 0.788 93.710 1.000 35.270 148 GLY JJJ O 1
ATOM 32773 N N . VAL J 1 149 ? -21.727 1.881 93.519 1.000 32.230 149 VAL JJJ N 1
ATOM 32774 C CA . VAL J 1 149 ? -21.200 1.397 94.825 1.000 31.370 149 VAL JJJ CA 1
ATOM 32775 C C . VAL J 1 149 ? -22.119 1.934 95.938 1.000 34.810 149 VAL JJJ C 1
ATOM 32776 O O . VAL J 1 149 ? -22.241 1.272 96.964 1.000 29.020 149 VAL JJJ O 1
ATOM 32789 N N . ASP J 1 150 ? -22.754 3.098 95.731 1.000 33.130 150 ASP JJJ N 1
ATOM 32790 C CA . ASP J 1 150 ? -23.652 3.716 96.758 1.000 33.950 150 ASP JJJ CA 1
ATOM 32791 C C . ASP J 1 150 ? -25.053 3.099 96.770 1.000 39.360 150 ASP JJJ C 1
ATOM 32792 O O . ASP J 1 150 ? -25.912 3.678 97.448 1.000 54.300 150 ASP JJJ O 1
ATOM 32801 N N . SER J 1 151 ? -25.284 1.963 96.125 1.000 38.160 151 SER JJJ N 1
ATOM 32802 C CA . SER J 1 151 ? -26.599 1.298 96.017 1.000 41.260 151 SER JJJ CA 1
ATOM 32803 C C . SER J 1 151 ? -26.624 0.016 96.856 1.000 46.680 151 SER JJJ C 1
ATOM 32804 O O . SER J 1 151 ? -25.553 -0.454 97.313 1.000 41.550 151 SER JJJ O 1
ATOM 32812 N N . GLU J 1 152 ? -27.804 -0.568 97.036 1.000 45.570 152 GLU JJJ N 1
ATOM 32813 C CA . GLU J 1 152 ? -27.981 -1.831 97.805 1.000 47.840 152 GLU JJJ CA 1
ATOM 32814 C C . GLU J 1 152 ? -27.257 -3.006 97.117 1.000 46.600 152 GLU JJJ C 1
ATOM 32815 O O . GLU J 1 152 ? -26.751 -3.909 97.835 1.000 47.130 152 GLU JJJ O 1
ATOM 32827 N N . GLU J 1 153 ? -27.206 -3.023 95.789 1.000 39.880 153 GLU JJJ N 1
ATOM 32828 C CA . GLU J 1 153 ? -26.662 -4.179 95.028 1.000 48.930 153 GLU JJJ CA 1
ATOM 32829 C C . GLU J 1 153 ? -25.140 -4.008 94.886 1.000 43.000 153 GLU JJJ C 1
ATOM 32830 O O . GLU J 1 153 ? -24.471 -4.998 94.637 1.000 41.650 153 GLU JJJ O 1
ATOM 32842 N N . GLY J 1 154 ? -24.626 -2.797 95.010 1.000 34.800 154 GLY JJJ N 1
ATOM 32843 C CA . GLY J 1 154 ? -23.178 -2.559 95.006 1.000 35.260 154 GLY JJJ CA 1
ATOM 32844 C C . GLY J 1 154 ? -22.617 -2.811 93.628 1.000 35.580 154 GLY JJJ C 1
ATOM 32845 O O . GLY J 1 154 ? -23.339 -2.673 92.637 1.000 33.100 154 GLY JJJ O 1
ATOM 32849 N N . VAL J 1 155 ? -21.319 -3.090 93.569 1.000 32.880 155 VAL JJJ N 1
ATOM 32850 C CA A VAL J 1 155 ? -20.555 -3.209 92.302 0.500 31.970 155 VAL JJJ CA 1
ATOM 32851 C CA B VAL J 1 155 ? -20.584 -3.240 92.284 0.500 29.560 155 VAL JJJ CA 1
ATOM 32852 C C . VAL J 1 155 ? -19.671 -4.457 92.410 1.000 30.130 155 VAL JJJ C 1
ATOM 32853 O O . VAL J 1 155 ? -19.375 -4.837 93.529 1.000 28.630 155 VAL JJJ O 1
ATOM 32877 N N . THR J 1 156 ? -19.294 -5.012 91.281 1.000 29.550 156 THR JJJ N 1
ATOM 32878 C CA . THR J 1 156 ? -18.347 -6.149 91.184 1.000 34.200 156 THR JJJ CA 1
ATOM 32879 C C . THR J 1 156 ? -17.148 -5.661 90.408 1.000 34.390 156 THR JJJ C 1
ATOM 32880 O O . THR J 1 156 ? -17.358 -5.061 89.356 1.000 31.900 156 THR JJJ O 1
ATOM 32891 N N . CYS J 1 157 ? -15.944 -5.914 90.924 1.000 33.440 157 CYS JJJ N 1
ATOM 32892 C CA . CYS J 1 157 ? -14.685 -5.661 90.192 1.000 31.580 157 CYS JJJ CA 1
ATOM 32893 C C . CYS J 1 157 ? -13.802 -6.907 90.322 1.000 30.480 157 CYS JJJ C 1
ATOM 32894 O O . CYS J 1 157 ? -14.079 -7.765 91.178 1.000 29.060 157 CYS JJJ O 1
ATOM 32901 N N . ALA J 1 158 ? -12.861 -7.028 89.411 1.000 27.410 158 ALA JJJ N 1
ATOM 32902 C CA . ALA J 1 158 ? -12.039 -8.247 89.264 1.000 26.540 158 ALA JJJ CA 1
ATOM 32903 C C . ALA J 1 158 ? -10.632 -7.867 88.816 1.000 26.670 158 ALA JJJ C 1
ATOM 32904 O O . ALA J 1 158 ? -10.427 -6.934 87.967 1.000 25.530 158 ALA JJJ O 1
ATOM 32911 N N . VAL J 1 159 ? -9.662 -8.603 89.351 1.000 25.930 159 VAL JJJ N 1
ATOM 32912 C CA . VAL J 1 159 ? -8.264 -8.482 88.901 1.000 25.290 159 VAL JJJ CA 1
ATOM 32913 C C . VAL J 1 159 ? -7.621 -9.878 88.919 1.000 25.880 159 VAL JJJ C 1
ATOM 32914 O O . VAL J 1 159 ? -7.884 -10.647 89.850 1.000 27.720 159 VAL JJJ O 1
ATOM 32927 N N . LYS J 1 160 ? -6.877 -10.164 87.855 1.000 25.890 160 LYS JJJ N 1
ATOM 32928 C CA . LYS J 1 160 ? -6.178 -11.459 87.622 1.000 27.770 160 LYS JJJ CA 1
ATOM 32929 C C . LYS J 1 160 ? -4.762 -11.326 88.179 1.000 25.600 160 LYS JJJ C 1
ATOM 32930 O O . LYS J 1 160 ? -4.096 -10.299 87.898 1.000 25.720 160 LYS JJJ O 1
ATOM 32949 N N . PHE J 1 161 ? -4.314 -12.340 88.911 1.000 25.130 161 PHE JJJ N 1
ATOM 32950 C CA . PHE J 1 161 ? -2.920 -12.478 89.412 1.000 25.350 161 PHE JJJ CA 1
ATOM 32951 C C . PHE J 1 161 ? -2.258 -13.699 88.792 1.000 29.200 161 PHE JJJ C 1
ATOM 32952 O O . PHE J 1 161 ? -2.805 -14.801 88.849 1.000 29.970 161 PHE JJJ O 1
ATOM 32969 N N . GLY J 1 162 ? -1.102 -13.502 88.190 1.000 29.470 162 GLY JJJ N 1
ATOM 32970 C CA . GLY J 1 162 ? -0.395 -14.624 87.549 1.000 29.580 162 GLY JJJ CA 1
ATOM 32971 C C . GLY J 1 162 ? 0.987 -14.256 87.128 1.000 30.940 162 GLY JJJ C 1
ATOM 32972 O O . GLY J 1 162 ? 1.357 -13.051 87.163 1.000 24.830 162 GLY JJJ O 1
ATOM 32976 N N . SER J 1 163 ? 1.744 -15.272 86.723 1.000 28.750 163 SER JJJ N 1
ATOM 32977 C CA . SER J 1 163 ? 3.097 -15.051 86.194 1.000 27.870 163 SER JJJ CA 1
ATOM 32978 C C . SER J 1 163 ? 2.975 -14.112 84.994 1.000 25.200 163 SER JJJ C 1
ATOM 32979 O O . SER J 1 163 ? 2.047 -14.257 84.155 1.000 28.330 163 SER JJJ O 1
ATOM 32987 N N . TRP J 1 164 ? 3.862 -13.146 84.915 1.000 24.520 164 TRP JJJ N 1
ATOM 32988 C CA . TRP J 1 164 ? 3.936 -12.246 83.740 1.000 27.240 164 TRP JJJ CA 1
ATOM 32989 C C . TRP J 1 164 ? 4.578 -12.989 82.560 1.000 26.600 164 TRP JJJ C 1
ATOM 32990 O O . TRP J 1 164 ? 4.117 -12.829 81.399 1.000 24.700 164 TRP JJJ O 1
ATOM 33011 N N . VAL J 1 165 ? 5.577 -13.828 82.840 1.000 25.130 165 VAL JJJ N 1
ATOM 33012 C CA . VAL J 1 165 ? 6.471 -14.351 81.761 1.000 26.000 165 VAL JJJ CA 1
ATOM 33013 C C . VAL J 1 165 ? 6.473 -15.885 81.636 1.000 27.070 165 VAL JJJ C 1
ATOM 33014 O O . VAL J 1 165 ? 7.074 -16.313 80.689 1.000 27.040 165 VAL JJJ O 1
ATOM 33027 N N . TYR J 1 166 ? 5.915 -16.654 82.560 1.000 25.620 166 TYR JJJ N 1
ATOM 33028 C CA . TYR J 1 166 ? 5.910 -18.145 82.515 1.000 28.830 166 TYR JJJ CA 1
ATOM 33029 C C . TYR J 1 166 ? 4.502 -18.623 82.166 1.000 29.430 166 TYR JJJ C 1
ATOM 33030 O O . TYR J 1 166 ? 3.497 -18.272 82.874 1.000 31.710 166 TYR JJJ O 1
ATOM 33048 N N . SER J 1 167 ? 4.418 -19.439 81.112 1.000 26.600 167 SER JJJ N 1
ATOM 33049 C CA . SER J 1 167 ? 3.191 -20.165 80.706 1.000 30.140 167 SER JJJ CA 1
ATOM 33050 C C . SER J 1 167 ? 2.859 -21.230 81.752 1.000 28.830 167 SER JJJ C 1
ATOM 33051 O O . SER J 1 167 ? 3.682 -21.477 82.672 1.000 29.250 167 SER JJJ O 1
ATOM 33059 N N . GLY J 1 168 ? 1.705 -21.861 81.600 1.000 30.020 168 GLY JJJ N 1
ATOM 33060 C CA . GLY J 1 168 ? 1.246 -22.997 82.424 1.000 33.340 168 GLY JJJ CA 1
ATOM 33061 C C . GLY J 1 168 ? 2.170 -24.206 82.318 1.000 33.910 168 GLY JJJ C 1
ATOM 33062 O O . GLY J 1 168 ? 2.129 -25.041 83.232 1.000 34.530 168 GLY JJJ O 1
ATOM 33066 N N . PHE J 1 169 ? 3.002 -24.283 81.281 1.000 34.050 169 PHE JJJ N 1
ATOM 33067 C CA . PHE J 1 169 ? 4.016 -25.366 81.137 1.000 36.300 169 PHE JJJ CA 1
ATOM 33068 C C . PHE J 1 169 ? 5.187 -25.173 82.100 1.000 41.270 169 PHE JJJ C 1
ATOM 33069 O O . PHE J 1 169 ? 5.931 -26.167 82.246 1.000 38.510 169 PHE JJJ O 1
ATOM 33086 N N . GLU J 1 170 ? 5.394 -23.974 82.685 1.000 34.390 170 GLU JJJ N 1
ATOM 33087 C CA . GLU J 1 170 ? 6.446 -23.745 83.718 1.000 34.220 170 GLU JJJ CA 1
ATOM 33088 C C . GLU J 1 170 ? 5.845 -23.406 85.078 1.000 32.240 170 GLU JJJ C 1
ATOM 33089 O O . GLU J 1 170 ? 6.414 -23.888 86.098 1.000 32.300 170 GLU JJJ O 1
ATOM 33101 N N . ILE J 1 171 ? 4.836 -22.520 85.143 1.000 30.700 171 ILE JJJ N 1
ATOM 33102 C CA . ILE J 1 171 ? 4.167 -22.162 86.427 1.000 31.640 171 ILE JJJ CA 1
ATOM 33103 C C . ILE J 1 171 ? 2.680 -22.459 86.290 1.000 30.230 171 ILE JJJ C 1
ATOM 33104 O O . ILE J 1 171 ? 2.018 -21.833 85.466 1.000 32.750 171 ILE JJJ O 1
ATOM 33120 N N . ASP J 1 172 ? 2.203 -23.387 87.101 1.000 31.700 172 ASP JJJ N 1
ATOM 33121 C CA . ASP J 1 172 ? 0.765 -23.635 87.327 1.000 33.700 172 ASP JJJ CA 1
ATOM 33122 C C . ASP J 1 172 ? 0.402 -22.963 88.650 1.000 29.860 172 ASP JJJ C 1
ATOM 33123 O O . ASP J 1 172 ? 1.297 -22.763 89.526 1.000 33.020 172 ASP JJJ O 1
ATOM 33132 N N . LEU J 1 173 ? -0.864 -22.628 88.819 1.000 28.410 173 LEU JJJ N 1
ATOM 33133 C CA . LEU J 1 173 ? -1.366 -22.052 90.090 1.000 28.620 173 LEU JJJ CA 1
ATOM 33134 C C . LEU J 1 173 ? -2.469 -22.925 90.644 1.000 29.140 173 LEU JJJ C 1
ATOM 33135 O O . LEU J 1 173 ? -3.187 -23.581 89.863 1.000 33.260 173 LEU JJJ O 1
ATOM 33151 N N . LYS J 1 174 ? -2.670 -22.799 91.949 1.000 29.820 174 LYS JJJ N 1
ATOM 33152 C CA . LYS J 1 174 ? -3.913 -23.270 92.580 1.000 32.940 174 LYS JJJ CA 1
ATOM 33153 C C . LYS J 1 174 ? -4.233 -22.412 93.787 1.000 31.990 174 LYS JJJ C 1
ATOM 33154 O O . LYS J 1 174 ? -3.349 -21.676 94.250 1.000 30.230 174 LYS JJJ O 1
ATOM 33173 N N . THR J 1 175 ? -5.452 -22.567 94.289 1.000 32.550 175 THR JJJ N 1
ATOM 33174 C CA . THR J 1 175 ? -5.872 -22.047 95.606 1.000 33.120 175 THR JJJ CA 1
ATOM 33175 C C . THR J 1 175 ? -6.156 -23.226 96.533 1.000 32.320 175 THR JJJ C 1
ATOM 33176 O O . THR J 1 175 ? -6.530 -24.269 96.036 1.000 37.650 175 THR JJJ O 1
ATOM 33187 N N . ASP J 1 176 ? -6.004 -23.032 97.832 1.000 38.510 176 ASP JJJ N 1
ATOM 33188 C CA . ASP J 1 176 ? -6.486 -23.993 98.859 1.000 39.790 176 ASP JJJ CA 1
ATOM 33189 C C . ASP J 1 176 ? -8.001 -23.837 99.011 1.000 45.240 176 ASP JJJ C 1
ATOM 33190 O O . ASP J 1 176 ? -8.662 -24.837 99.270 1.000 42.810 176 ASP JJJ O 1
ATOM 33199 N N . THR J 1 177 ? -8.527 -22.629 98.839 1.000 39.810 177 THR JJJ N 1
ATOM 33200 C CA . THR J 1 177 ? -9.978 -22.332 98.882 1.000 39.470 177 THR JJJ CA 1
ATOM 33201 C C . THR J 1 177 ? -10.272 -21.266 97.829 1.000 38.950 177 THR JJJ C 1
ATOM 33202 O O . THR J 1 177 ? -9.371 -20.428 97.597 1.000 38.220 177 THR JJJ O 1
ATOM 33213 N N . ASP J 1 178 ? -11.481 -21.280 97.264 1.000 37.230 178 ASP JJJ N 1
ATOM 33214 C CA . ASP J 1 178 ? -11.967 -20.198 96.379 1.000 36.660 178 ASP JJJ CA 1
ATOM 33215 C C . ASP J 1 178 ? -12.545 -19.032 97.197 1.000 34.450 178 ASP JJJ C 1
ATOM 33216 O O . ASP J 1 178 ? -12.879 -18.015 96.542 1.000 30.710 178 ASP JJJ O 1
ATOM 33225 N N . GLN J 1 179 ? -12.639 -19.131 98.530 1.000 34.500 179 GLN JJJ N 1
ATOM 33226 C CA . GLN J 1 179 ? -13.096 -18.025 99.410 1.000 35.120 179 GLN JJJ CA 1
ATOM 33227 C C . GLN J 1 179 ? -11.904 -17.176 99.868 1.000 35.220 179 GLN JJJ C 1
ATOM 33228 O O . GLN J 1 179 ? -11.031 -17.700 100.556 1.000 34.190 179 GLN JJJ O 1
ATOM 33242 N N . VAL J 1 180 ? -11.912 -15.883 99.526 1.000 31.010 180 VAL JJJ N 1
ATOM 33243 C CA . VAL J 1 180 ? -10.944 -14.880 100.032 1.000 29.900 180 VAL JJJ CA 1
ATOM 33244 C C . VAL J 1 180 ? -11.137 -14.835 101.541 1.000 31.430 180 VAL JJJ C 1
ATOM 33245 O O . VAL J 1 180 ? -12.314 -14.889 101.989 1.000 31.140 180 VAL JJJ O 1
ATOM 33258 N N . ASP J 1 181 ? -10.041 -14.765 102.301 1.000 27.770 181 ASP JJJ N 1
ATOM 33259 C CA . ASP J 1 181 ? -10.068 -14.615 103.772 1.000 30.790 181 ASP JJJ CA 1
ATOM 33260 C C . ASP J 1 181 ? -10.489 -13.181 104.123 1.000 31.760 181 ASP JJJ C 1
ATOM 33261 O O . ASP J 1 181 ? -9.686 -12.233 103.883 1.000 29.440 181 ASP JJJ O 1
ATOM 33270 N N . LEU J 1 182 ? -11.650 -13.048 104.782 1.000 29.880 182 LEU JJJ N 1
ATOM 33271 C CA . LEU J 1 182 ? -12.234 -11.748 105.204 1.000 32.510 182 LEU JJJ CA 1
ATOM 33272 C C . LEU J 1 182 ? -12.177 -11.582 106.722 1.000 32.110 182 LEU JJJ C 1
ATOM 33273 O O . LEU J 1 182 ? -12.649 -10.531 107.207 1.000 33.450 182 LEU JJJ O 1
ATOM 33289 N N . SER J 1 183 ? -11.424 -12.442 107.428 1.000 31.470 183 SER JJJ N 1
ATOM 33290 C CA . SER J 1 183 ? -11.329 -12.457 108.907 1.000 34.110 183 SER JJJ CA 1
ATOM 33291 C C . SER J 1 183 ? -10.543 -11.246 109.425 1.000 32.620 183 SER JJJ C 1
ATOM 33292 O O . SER J 1 183 ? -10.638 -10.945 110.604 1.000 35.250 183 SER JJJ O 1
ATOM 33300 N N . SER J 1 184 ? -9.791 -10.544 108.589 1.000 30.180 184 SER JJJ N 1
ATOM 33301 C CA . SER J 1 184 ? -9.045 -9.324 108.990 1.000 30.230 184 SER JJJ CA 1
ATOM 33302 C C . SER J 1 184 ? -9.580 -8.085 108.247 1.000 28.600 184 SER JJJ C 1
ATOM 33303 O O . SER J 1 184 ? -8.854 -7.047 108.196 1.000 31.200 184 SER JJJ O 1
ATOM 33311 N N . TYR J 1 185 ? -10.753 -8.158 107.629 1.000 26.670 185 TYR JJJ N 1
ATOM 33312 C CA . TYR J 1 185 ? -11.284 -7.014 106.851 1.000 27.470 185 TYR JJJ CA 1
ATOM 33313 C C . TYR J 1 185 ? -11.603 -5.897 107.840 1.000 27.630 185 TYR JJJ C 1
ATOM 33314 O O . TYR J 1 185 ? -12.258 -6.124 108.858 1.000 28.570 185 TYR JJJ O 1
ATOM 33332 N N . TYR J 1 186 ? -11.131 -4.692 107.556 1.000 25.120 186 TYR JJJ N 1
ATOM 33333 C CA . TYR J 1 186 ? -11.285 -3.512 108.431 1.000 28.350 186 TYR JJJ CA 1
ATOM 33334 C C . TYR J 1 186 ? -12.784 -3.229 108.658 1.000 26.720 186 TYR JJJ C 1
ATOM 33335 O O . TYR J 1 186 ? -13.510 -2.958 107.685 1.000 25.540 186 TYR JJJ O 1
ATOM 33353 N N . ALA J 1 187 ? -13.223 -3.258 109.906 1.000 28.620 187 ALA JJJ N 1
ATOM 33354 C CA . ALA J 1 187 ? -14.663 -3.235 110.262 1.000 29.160 187 ALA JJJ CA 1
ATOM 33355 C C . ALA J 1 187 ? -15.251 -1.837 110.029 1.000 30.570 187 ALA JJJ C 1
ATOM 33356 O O . ALA J 1 187 ? -16.475 -1.774 109.814 1.000 31.030 187 ALA JJJ O 1
ATOM 33363 N N . SER J 1 188 ? -14.447 -0.770 110.059 1.000 27.830 188 SER JJJ N 1
ATOM 33364 C CA . SER J 1 188 ? -14.905 0.623 109.800 1.000 30.480 188 SER JJJ CA 1
ATOM 33365 C C . SER J 1 188 ? -14.474 1.144 108.408 1.000 27.950 188 SER JJJ C 1
ATOM 33366 O O . SER J 1 188 ? -14.385 2.372 108.231 1.000 30.020 188 SER JJJ O 1
ATOM 33374 N N . SER J 1 189 ? -14.193 0.266 107.456 1.000 29.070 189 SER JJJ N 1
ATOM 33375 C CA . SER J 1 189 ? -13.965 0.607 106.025 1.000 30.290 189 SER JJJ CA 1
ATOM 33376 C C . SER J 1 189 ? -15.181 1.391 105.506 1.000 31.680 189 SER JJJ C 1
ATOM 33377 O O . SER J 1 189 ? -16.310 1.121 105.952 1.000 30.020 189 SER JJJ O 1
ATOM 33385 N N . LYS J 1 190 ? -14.965 2.278 104.549 1.000 30.590 190 LYS JJJ N 1
ATOM 33386 C CA . LYS J 1 190 ? -16.079 2.917 103.804 1.000 29.950 190 LYS JJJ CA 1
ATOM 33387 C C . LYS J 1 190 ? -16.865 1.878 103.028 1.000 31.120 190 LYS JJJ C 1
ATOM 33388 O O . LYS J 1 190 ? -18.012 2.167 102.682 1.000 33.280 190 LYS JJJ O 1
ATOM 33407 N N . TYR J 1 191 ? -16.274 0.714 102.724 1.000 29.780 191 TYR JJJ N 1
ATOM 33408 C CA . TYR J 1 191 ? -16.904 -0.321 101.870 1.000 29.650 191 TYR JJJ CA 1
ATOM 33409 C C . TYR J 1 191 ? -17.093 -1.582 102.699 1.000 35.040 191 TYR JJJ C 1
ATOM 33410 O O . TYR J 1 191 ? -16.144 -1.958 103.470 1.000 35.380 191 TYR JJJ O 1
ATOM 33428 N N . GLU J 1 192 ? -18.283 -2.166 102.548 1.000 33.930 192 GLU JJJ N 1
ATOM 33429 C CA A GLU J 1 192 ? -18.605 -3.527 103.057 0.500 33.150 192 GLU JJJ CA 1
ATOM 33430 C CA B GLU J 1 192 ? -18.659 -3.522 103.030 0.500 35.090 192 GLU JJJ CA 1
ATOM 33431 C C . GLU J 1 192 ? -18.437 -4.520 101.900 1.000 31.340 192 GLU JJJ C 1
ATOM 33432 O O . GLU J 1 192 ? -18.824 -4.217 100.764 1.000 30.370 192 GLU JJJ O 1
ATOM 33454 N N . ILE J 1 193 ? -17.930 -5.701 102.216 1.000 29.300 193 ILE JJJ N 1
ATOM 33455 C CA . ILE J 1 193 ? -17.764 -6.792 101.239 1.000 28.420 193 ILE JJJ CA 1
ATOM 33456 C C . ILE J 1 193 ? -19.031 -7.625 101.221 1.000 30.680 193 ILE JJJ C 1
ATOM 33457 O O . ILE J 1 193 ? -19.348 -8.169 102.264 1.000 33.730 193 ILE JJJ O 1
ATOM 33473 N N . LEU J 1 194 ? -19.609 -7.809 100.031 1.000 32.580 194 LEU JJJ N 1
ATOM 33474 C CA . LEU J 1 194 ? -20.768 -8.673 99.758 1.000 34.640 194 LEU JJJ CA 1
ATOM 33475 C C . LEU J 1 194 ? -20.276 -10.057 99.367 1.000 39.650 194 LEU JJJ C 1
ATOM 33476 O O . LEU J 1 194 ? -20.890 -11.032 99.789 1.000 36.720 194 LEU JJJ O 1
ATOM 33492 N N . SER J 1 195 ? -19.218 -10.141 98.567 1.000 35.910 195 SER JJJ N 1
ATOM 33493 C CA . SER J 1 195 ? -18.533 -11.429 98.329 1.000 33.960 195 SER JJJ CA 1
ATOM 33494 C C . SER J 1 195 ? -17.105 -11.174 97.844 1.000 35.150 195 SER JJJ C 1
ATOM 33495 O O . SER J 1 195 ? -16.820 -10.067 97.316 1.000 29.590 195 SER JJJ O 1
ATOM 33503 N N . ALA J 1 196 ? -16.258 -12.173 98.036 1.000 30.330 196 ALA JJJ N 1
ATOM 33504 C CA . ALA J 1 196 ? -14.848 -12.125 97.578 1.000 31.680 196 ALA JJJ CA 1
ATOM 33505 C C . ALA J 1 196 ? -14.358 -13.552 97.319 1.000 27.090 196 ALA JJJ C 1
ATOM 33506 O O . ALA J 1 196 ? -14.282 -14.316 98.322 1.000 31.060 196 ALA JJJ O 1
ATOM 33513 N N . THR J 1 197 ? -14.061 -13.852 96.052 1.000 30.970 197 THR JJJ N 1
ATOM 33514 C CA . THR J 1 197 ? -13.658 -15.191 95.560 1.000 30.970 197 THR JJJ CA 1
ATOM 33515 C C . THR J 1 197 ? -12.303 -15.095 94.867 1.000 29.890 197 THR JJJ C 1
ATOM 33516 O O . THR J 1 197 ? -11.921 -14.003 94.386 1.000 28.350 197 THR JJJ O 1
ATOM 33527 N N . GLN J 1 198 ? -11.604 -16.223 94.825 1.000 27.780 198 GLN JJJ N 1
ATOM 33528 C CA . GLN J 1 198 ? -10.251 -16.335 94.246 1.000 28.630 198 GLN JJJ CA 1
ATOM 33529 C C . GLN J 1 198 ? -10.238 -17.635 93.457 1.000 30.370 198 GLN JJJ C 1
ATOM 33530 O O . GLN J 1 198 ? -10.378 -18.668 94.113 1.000 31.860 198 GLN JJJ O 1
ATOM 33544 N N . THR J 1 199 ? -10.216 -17.565 92.122 1.000 30.330 199 THR JJJ N 1
ATOM 33545 C CA . THR J 1 199 ? -10.511 -18.738 91.256 1.000 30.040 199 THR JJJ CA 1
ATOM 33546 C C . THR J 1 199 ? -9.415 -18.885 90.219 1.000 29.640 199 THR JJJ C 1
ATOM 33547 O O . THR J 1 199 ? -9.121 -17.921 89.531 1.000 30.390 199 THR JJJ O 1
ATOM 33558 N N . ARG J 1 200 ? -8.836 -20.074 90.113 1.000 30.310 200 ARG JJJ N 1
ATOM 33559 C CA . ARG J 1 200 ? -7.914 -20.430 89.005 1.000 28.950 200 ARG JJJ CA 1
ATOM 33560 C C . ARG J 1 200 ? -8.621 -20.310 87.665 1.000 31.100 200 ARG JJJ C 1
ATOM 33561 O O . ARG J 1 200 ? -9.767 -20.766 87.567 1.000 32.700 200 ARG JJJ O 1
ATOM 33582 N N . GLN J 1 201 ? -7.895 -19.781 86.671 1.000 29.610 201 GLN JJJ N 1
ATOM 33583 C CA A GLN J 1 201 ? -8.396 -19.492 85.299 0.500 33.800 201 GLN JJJ CA 1
ATOM 33584 C CA B GLN J 1 201 ? -8.397 -19.440 85.319 0.500 33.040 201 GLN JJJ CA 1
ATOM 33585 C C . GLN J 1 201 ? -7.268 -19.721 84.306 1.000 35.810 201 GLN JJJ C 1
ATOM 33586 O O . GLN J 1 201 ? -6.092 -19.482 84.660 1.000 32.670 201 GLN JJJ O 1
ATOM 33612 N N . VAL J 1 202 ? -7.625 -20.122 83.098 1.000 36.950 202 VAL JJJ N 1
ATOM 33613 C CA . VAL J 1 202 ? -6.697 -20.186 81.941 1.000 37.500 202 VAL JJJ CA 1
ATOM 33614 C C . VAL J 1 202 ? -6.932 -18.957 81.051 1.000 40.610 202 VAL JJJ C 1
ATOM 33615 O O . VAL J 1 202 ? -8.106 -18.570 80.854 1.000 44.310 202 VAL JJJ O 1
ATOM 33628 N N . GLN J 1 203 ? -5.858 -18.344 80.548 1.000 35.900 203 GLN JJJ N 1
ATOM 33629 C CA . GLN J 1 203 ? -5.936 -17.198 79.596 1.000 37.050 203 GLN JJJ CA 1
ATOM 33630 C C . GLN J 1 203 ? -4.957 -17.429 78.438 1.000 36.180 203 GLN JJJ C 1
ATOM 33631 O O . GLN J 1 203 ? -3.920 -18.104 78.638 1.000 39.970 203 GLN JJJ O 1
ATOM 33645 N N . HIS J 1 204 ? -5.258 -16.842 77.276 1.000 37.430 204 HIS JJJ N 1
ATOM 33646 C CA . HIS J 1 204 ? -4.337 -16.733 76.106 1.000 38.850 204 HIS JJJ CA 1
ATOM 33647 C C . HIS J 1 204 ? -4.079 -15.256 75.798 1.000 36.800 204 HIS JJJ C 1
ATOM 33648 O O . HIS J 1 204 ? -4.907 -14.392 76.160 1.000 39.610 204 HIS JJJ O 1
ATOM 33663 N N . TYR J 1 205 ? -2.945 -15.005 75.158 1.000 37.120 205 TYR JJJ N 1
ATOM 33664 C CA . TYR J 1 205 ? -2.377 -13.663 74.879 1.000 39.670 205 TYR JJJ CA 1
ATOM 33665 C C . TYR J 1 205 ? -1.884 -13.662 73.436 1.000 43.380 205 TYR JJJ C 1
ATOM 33666 O O . TYR J 1 205 ? -1.451 -14.721 72.974 1.000 40.440 205 TYR JJJ O 1
ATOM 33684 N N . SER J 1 206 ? -1.966 -12.503 72.765 1.000 41.000 206 SER JJJ N 1
ATOM 33685 C CA . SER J 1 206 ? -1.661 -12.322 71.320 1.000 44.930 206 SER JJJ CA 1
ATOM 33686 C C . SER J 1 206 ? -0.236 -12.792 70.999 1.000 45.800 206 SER JJJ C 1
ATOM 33687 O O . SER J 1 206 ? -0.048 -13.289 69.891 1.000 43.160 206 SER JJJ O 1
ATOM 33695 N N . CYS J 1 207 ? 0.722 -12.653 71.925 1.000 41.180 207 CYS JJJ N 1
ATOM 33696 C CA . CYS J 1 207 ? 2.158 -12.897 71.635 1.000 48.080 207 CYS JJJ CA 1
ATOM 33697 C C . CYS J 1 207 ? 2.433 -14.395 71.437 1.000 46.250 207 CYS JJJ C 1
ATOM 33698 O O . CYS J 1 207 ? 3.366 -14.693 70.725 1.000 47.290 207 CYS JJJ O 1
ATOM 33705 N N . CYS J 1 208 ? 1.656 -15.285 72.064 1.000 46.680 208 CYS JJJ N 1
ATOM 33706 C CA . CYS J 1 208 ? 2.142 -16.605 72.565 1.000 51.910 208 CYS JJJ CA 1
ATOM 33707 C C . CYS J 1 208 ? 1.010 -17.629 72.378 1.000 49.960 208 CYS JJJ C 1
ATOM 33708 O O . CYS J 1 208 ? -0.129 -17.317 72.736 1.000 47.310 208 CYS JJJ O 1
ATOM 33715 N N . PRO J 1 209 ? 1.219 -18.851 71.808 1.000 55.800 209 PRO JJJ N 1
ATOM 33716 C CA . PRO J 1 209 ? 0.143 -19.862 71.750 1.000 54.430 209 PRO JJJ CA 1
ATOM 33717 C C . PRO J 1 209 ? -0.257 -20.544 73.072 1.000 50.220 209 PRO JJJ C 1
ATOM 33718 O O . PRO J 1 209 ? -1.381 -21.069 73.165 1.000 46.730 209 PRO JJJ O 1
ATOM 33729 N N . GLU J 1 210 ? 0.644 -20.581 74.060 1.000 46.970 210 GLU JJJ N 1
ATOM 33730 C CA . GLU J 1 210 ? 0.491 -21.523 75.211 1.000 49.330 210 GLU JJJ CA 1
ATOM 33731 C C . GLU J 1 210 ? -0.402 -20.876 76.278 1.000 44.780 210 GLU JJJ C 1
ATOM 33732 O O . GLU J 1 210 ? -0.479 -19.640 76.356 1.000 44.330 210 GLU JJJ O 1
ATOM 33744 N N . PRO J 1 211 ? -1.103 -21.701 77.103 1.000 40.730 211 PRO JJJ N 1
ATOM 33745 C CA . PRO J 1 211 ? -2.005 -21.211 78.152 1.000 39.440 211 PRO JJJ CA 1
ATOM 33746 C C . PRO J 1 211 ? -1.203 -20.562 79.289 1.000 39.010 211 PRO JJJ C 1
ATOM 33747 O O . PRO J 1 211 ? -0.134 -21.087 79.580 1.000 34.290 211 PRO JJJ O 1
ATOM 33758 N N . TYR J 1 212 ? -1.682 -19.416 79.799 1.000 31.970 212 TYR JJJ N 1
ATOM 33759 C CA . TYR J 1 212 ? -1.151 -18.710 80.986 1.000 33.430 212 TYR JJJ CA 1
ATOM 33760 C C . TYR J 1 212 ? -2.199 -18.907 82.068 1.000 34.570 212 TYR JJJ C 1
ATOM 33761 O O . TYR J 1 212 ? -3.407 -18.907 81.743 1.000 35.950 212 TYR JJJ O 1
ATOM 33779 N N . ILE J 1 213 ? -1.743 -19.135 83.294 1.000 30.540 213 ILE JJJ N 1
ATOM 33780 C CA . ILE J 1 213 ? -2.649 -19.406 84.439 1.000 29.340 213 ILE JJJ CA 1
ATOM 33781 C C . ILE J 1 213 ? -2.734 -18.153 85.291 1.000 28.700 213 ILE JJJ C 1
ATOM 33782 O O . ILE J 1 213 ? -1.683 -17.531 85.540 1.000 29.690 213 ILE JJJ O 1
ATOM 33798 N N . ASP J 1 214 ? -3.932 -17.833 85.779 1.000 28.390 214 ASP JJJ N 1
ATOM 33799 C CA . ASP J 1 214 ? -4.081 -16.753 86.766 1.000 28.800 214 ASP JJJ CA 1
ATOM 33800 C C . ASP J 1 214 ? -5.063 -17.197 87.839 1.000 26.730 214 ASP JJJ C 1
ATOM 33801 O O . ASP J 1 214 ? -5.810 -18.151 87.627 1.000 25.860 214 ASP JJJ O 1
ATOM 33810 N N . VAL J 1 215 ? -5.014 -16.508 88.966 1.000 26.590 215 VAL JJJ N 1
ATOM 33811 C CA . VAL J 1 215 ? -6.065 -16.551 90.011 1.000 27.230 215 VAL JJJ CA 1
ATOM 33812 C C . VAL J 1 215 ? -6.859 -15.240 89.860 1.000 27.800 215 VAL JJJ C 1
ATOM 33813 O O . VAL J 1 215 ? -6.236 -14.155 89.926 1.000 24.360 215 VAL JJJ O 1
ATOM 33826 N N . ASN J 1 216 ? -8.151 -15.353 89.609 1.000 28.190 216 ASN JJJ N 1
ATOM 33827 C CA . ASN J 1 216 ? -9.058 -14.198 89.375 1.000 26.720 216 ASN JJJ CA 1
ATOM 33828 C C . ASN J 1 216 ? -9.654 -13.832 90.730 1.000 27.670 216 ASN JJJ C 1
ATOM 33829 O O . ASN J 1 216 ? -10.380 -14.664 91.306 1.000 27.320 216 ASN JJJ O 1
ATOM 33840 N N . LEU J 1 217 ? -9.333 -12.642 91.232 1.000 26.650 217 LEU JJJ N 1
ATOM 33841 C CA . LEU J 1 217 ? -9.874 -12.096 92.503 1.000 28.380 217 LEU JJJ CA 1
ATOM 33842 C C . LEU J 1 217 ? -11.106 -11.282 92.144 1.000 28.230 217 LEU JJJ C 1
ATOM 33843 O O . LEU J 1 217 ? -10.941 -10.302 91.388 1.000 26.700 217 LEU JJJ O 1
ATOM 33859 N N . VAL J 1 218 ? -12.265 -11.698 92.623 1.000 27.260 218 VAL JJJ N 1
ATOM 33860 C CA . VAL J 1 218 ? -13.560 -11.071 92.228 1.000 30.000 218 VAL JJJ CA 1
ATOM 33861 C C . VAL J 1 218 ? -14.184 -10.566 93.523 1.000 30.200 218 VAL JJJ C 1
ATOM 33862 O O . VAL J 1 218 ? -14.460 -11.403 94.413 1.000 30.100 218 VAL JJJ O 1
ATOM 33875 N N . VAL J 1 219 ? -14.422 -9.257 93.618 1.000 26.890 219 VAL JJJ N 1
ATOM 33876 C CA . VAL J 1 219 ? -14.889 -8.648 94.882 1.000 30.130 219 VAL JJJ CA 1
ATOM 33877 C C . VAL J 1 219 ? -16.178 -7.876 94.547 1.000 31.190 219 VAL JJJ C 1
ATOM 33878 O O . VAL J 1 219 ? -16.132 -7.070 93.620 1.000 27.470 219 VAL JJJ O 1
ATOM 33891 N N . LYS J 1 220 ? -17.263 -8.197 95.247 1.000 31.440 220 LYS JJJ N 1
ATOM 33892 C CA . LYS J 1 220 ? -18.545 -7.445 95.200 1.000 34.010 220 LYS JJJ CA 1
ATOM 33893 C C . LYS J 1 220 ? -18.640 -6.650 96.506 1.000 27.950 220 LYS JJJ C 1
ATOM 33894 O O . LYS J 1 220 ? -18.447 -7.217 97.591 1.000 30.160 220 LYS JJJ O 1
ATOM 33913 N N . PHE J 1 221 ? -18.849 -5.335 96.411 1.000 26.310 221 PHE JJJ N 1
ATOM 33914 C CA . PHE J 1 221 ? -18.779 -4.404 97.537 1.000 27.130 221 PHE JJJ CA 1
ATOM 33915 C C . PHE J 1 221 ? -19.759 -3.233 97.343 1.000 26.160 221 PHE JJJ C 1
ATOM 33916 O O . PHE J 1 221 ? -20.210 -2.991 96.205 1.000 28.760 221 PHE JJJ O 1
ATOM 33933 N N . ARG J 1 222 ? -20.091 -2.592 98.452 1.000 29.120 222 ARG JJJ N 1
ATOM 33934 C CA . ARG J 1 222 ? -20.966 -1.376 98.478 1.000 33.580 222 ARG JJJ CA 1
ATOM 33935 C C . ARG J 1 222 ? -20.542 -0.504 99.632 1.000 31.520 222 ARG JJJ C 1
ATOM 33936 O O . ARG J 1 222 ? -19.834 -1.016 100.519 1.000 30.070 222 ARG JJJ O 1
ATOM 33957 N N . GLU J 1 223 ? -20.941 0.765 99.592 1.000 30.450 223 GLU JJJ N 1
ATOM 33958 C CA . GLU J 1 223 ? -20.789 1.703 100.711 1.000 33.020 223 GLU JJJ CA 1
ATOM 33959 C C . GLU J 1 223 ? -21.504 1.110 101.926 1.000 33.610 223 GLU JJJ C 1
ATOM 33960 O O . GLU J 1 223 ? -22.543 0.499 101.716 1.000 35.470 223 GLU JJJ O 1
ATOM 33972 N N . ARG J 1 224 ? -20.923 1.212 103.120 1.000 40.290 224 ARG JJJ N 1
ATOM 33973 C CA . ARG J 1 224 ? -21.452 0.609 104.384 1.000 49.200 224 ARG JJJ CA 1
ATOM 33974 C C . ARG J 1 224 ? -22.944 0.914 104.604 1.000 49.720 224 ARG JJJ C 1
ATOM 33975 O O . ARG J 1 224 ? -23.111 2.115 104.700 1.000 46.920 224 ARG JJJ O 1
#

Sequence (2058 aa):
QANLMRLKSDLFNRSPMMYPGPTKDDDPLLTVTLGFTLQDIVVKVVDSSSTNEVDLVYYEQQRWKLNSLMWDPNNEEYGNITDFRTSAADIWTPDITAYYSSSTRRPVVQVLSPQQIAVVTHDGSVMMFIPAQRLSFMCDPTGVDSEEGVVTCAVKFGSWVYSGFEIDLKKTDTDQVDLSSYYASSKYEEILSATQTRQQVQHYSCCPEPYIDVNLVVKFRERQANLMRLKSDLFNRSPMMYPGPTKDDPLLTVTLGFTLQDIVVKVVDSSSTNEVDLVYYEQQRWKLNSLMWDPNNEYGNITDFRTSAADIWTPDITAYYSSTRRPVVQVLSPQQIAVVTHDGSVMMFIPAQRLSFMCDPTGVDSEEGVVTCAVKFGSWVYSGFEIDLKTDTDQVDLSSSYYASSKYEEIILSATQTRQQVQHYSCCPEPYIDVNLVVVKFRERRRGNGFFRQANLMRLKSDLFNRSPMYPGPTKDDDPLLTVTLGFTLQDIVVKVVDSSSTNEVDLVYYEQQRWKLNSLMWDPNNEYGNITDFRTSAADIWTPDITAYSSTRRPVVQVLSPQQIAVVTHDGSVMFIPAQRLSFMCDPTGVDSEEGVVTCAVKFGSWVYSGFEIDLKTDTDDQQVDLSSYYASSKYEILSATQTRQQVQHYSCCPEPYIDVNLVVVKFRERAQANLMRLKSDLFNRSPMMYPGPTKDDDPLLTVTLGFTLQDIVVKVVDSSSTNEVDLVYYEQQRWKLNSLMWDPNEYGNITDFRTSAADIWTPDITAYYSSTRRPVVQVLSPQQIAVVTHDGSVMFIPAQRLSFMCDPTGVDSEEGVVTCAVKFGSWVYSGFFEIDLKTDTDQVDLSSYYASSKYEILSATQTRQVQHYSCCPEPYIDVNLVVVKFRERQANLMRLKSDLFNRSPMYPGPTKDDDPLLTVTLGFTLQDIVVKVVDSSSTNEVDLVYYEQQRWKLNSLMWDPNEEYGNITDFRTSAADIWTPDITAYYSSTRRPVVQVLSPQQIAVVTHDGSVMFIPAQRLSFMCDPTGVDSEEGVVTCAVKFGSWVYSGFEIDLKTDTDQQVDLSSYYASSKYEILSATQTRQQVQHYSCCPEPYIDVNLVVVKFRERQANLMRLKSDLFNRSPMYPGPTKDDPLLTVTLGFTLQDIVVKVVDSSSTNEVDLVYYEQQRWKLNSLMWDPNNEYGNITDFRTSAADIWTPDITAYYSSTRRPVVQVLSPQQIAVVTHDGSVMMFIPAQRLSFMCCDPTGVDSEEGVVTCCAVKFGSWVYSGFEIDLKTDTDDQVDLSSSYYASSKYEEIILSATQTRQQVQHYSCCPEPYIDVNLVVVKFRERQANLMRLKSDLFNRSPMMYPGPTKDDPLLTVTLGFTLQDIVVKVVDSSSTNEVDLVYYEQQRWKLNSLMWDPNNEYGNITDFRTSAADIWTPDITAYSSTRRPVVQVLSPQQIAVVTHDGSVMFIPAQRLSFMCDPTGVDSEEGVVTCAVKFGSWVYSGFEIDLKTDTDQVDLSSYYASSKYEILSATQTRQVQHYSCCPEPYIDVNLVVKFRERRQANLMRLKSDLFNRSPMMYPGPTKDDDPLLTVTLGFTLQDIVVKVVDSSSTNEVDLVYYEQQRWKLNSLMWDPNNEEYGNITDFRTSAADIWTPDITAYYSSTRRPVVQVLSPQQIAVVTHDGSVMFIPAQRLSFMCDPTGVDSEEGVVTCAVKFGSWVYSGFEIDLKTDTDQVDLSSYYASSKYEILSATQTRQVQHYSCCPEPYIDVNLVVKFRERQANLMRLKSDLFNRSPMMYPGPTKDDPLTVTLGFTLQDIVVKVVDSSSTNEVDLVYYEQQRWKLNSLMWDPNEYGNITDFRTSAADIWTPDITAYYSSTRRPVVQVLSPQQIAVVTHDGSVMFIPAQRLSFMCDPTGVDSEEGVVTCAVKFGSWVYSGFEIDLKTDTDQVDLSSYYASSKYEILSATQTRQQVQHYSCCPEPYIDVNLVVVKFRERQANLMRLKSDLFNRSPMMYPGPTKDDPLLTVTLGFTLQDIVVKVDSSSTNEVDLVYYEQQRWKLNSLMWDPNNEEYGNITDFRTSAADIWTPDITAYSSTRRPVVQVLSPQQIAVVTHDGSVMFIPAQRLSFMCDPTGVDSEEGVVTCAVKFGSWVYSGFEIDLKTDTDQVDLSSYYASSKYEEILSATQTRQQVQHYSCCPEPYIDVNLVVKFRER

B-factor: mean 32.98, std 13.46, range [13.69, 129.26]

Radius of gyration: 46.41 Å; Cα contacts (8 Å, |Δi|>4): 5521; chains: 10; bounding box: 82×117×133 Å

Solvent-accessible surface area: 83730 Å² total; per-residue (Å²): 90,69,60,7,56,108,0,43,48,35,31,48,121,181,72,92,108,35,13,2,5,26,112,116,73,77,15,57,0,15,2,17,4,16,1,15,2,2,1,73,32,45,72,75,10,3,3,0,5,2,0,0,31,3,53,10,80,0,94,12,121,73,13,96,22,71,27,121,122,27,34,111,31,57,39,5,31,4,50,13,86,52,10,31,47,11,16,26,13,9,31,22,8,0,82,52,60,61,73,19,10,32,126,38,1,30,0,42,64,45,0,18,1,61,23,33,12,3,25,7,0,11,4,11,1,42,4,105,29,13,112,40,135,115,16,20,78,12,46,4,60,4,0,3,32,15,13,0,21,115,4,3,48,2,96,22,116,70,69,115,8,35,68,96,47,33,39,83,46,2,69,20,53,25,57,52,3,42,5,60,104,47,68,54,116,46,91,52,30,117,53,38,19,14,3,0,20,2,46,4,80,2,64,82,149,78,69,61,5,45,107,1,41,50,36,33,48,114,181,71,88,108,32,13,2,4,29,115,116,52,80,15,56,0,12,2,17,5,18,2,17,1,1,0,77,32,47,69,85,10,3,17,0,7,0,0,0,35,3,54,11,78,0,96,11,116,69,13,99,21,72,29,121,107,17,34,110,25,68,55,6,34,4,49,11,83,50,10,31,47,11,16,29,12,9,29,23,8,0,87,51,53,58,62,20,8,34,108,39,1,34,0,43,64,47,0,16,2,58,20,32,10,4,29,7,0,16,1,10,2,46,4,103,30,10,90,33,60,102,16,17,70,12,45,3,65,3,0,4,32,14,13,3,20,116,4,3,46,2,98,25,120,71,76,139,2,42,48,104,59,32,45,92,39,1,67,14,42,29,48,48,6,60,6,54,102,49,76,45,115,48,92,49,30,116,58,38,22,12,3,0,17,1,33,2,89,2,0,53,95,108,116,54,43,100,172,184,73,71,59,6,52,106,0,42,43,45,27,45,117,183,56,95,113,32,12,2,4,32,116,133,48,75,15,56,0,19,1,19,3,15,0,13,1,1,0,78,34,40,67,78,7,2,19,0,7,2,0,0,29,3,56,10,81,0,100,11,111,74,13,99,22,68,26,122,112,23,35,105,27,63,36,6,27,3,50,14,87,52,8,33,46,11,17,27,13,10,30,22,7,0,91,49,51,60,68,19,9,33,114,39,1,30,0,44,65,47,0,16,1,64,21,33,11,3,27,6,0,16,2,10,1,46,3,99,28,12,91,33,99,119,16,15,79,12,43,3,62,3,0,3,31,16,14,2,19,112,7,3,30,1,61,19,104,49,11,29,9,35,68,97,49,32,41,82,44,3,70,18,52,27,61,52,8,36,6,17,31,26,24,46,43,46,91,55,33,113,61,35,18,11,3,0,18,1,47,3,83,2,52,68,128,87,86,70,57,4,52,108,0,44,48,36,30,52,116,184,74,89,106,33,12,2,4,28,131,113,53,82,15,55,0,16,2,18,4,17,1,15,1,1,0,81,34,41,69,77,8,3,20,0,12,2,0,0,30,3,53,10,79,0,92,11,120,73,13,98,22,76,30,116,108,25,34,115,28,69,38,6,25,4,49,13,97,50,11,31,47,12,16,27,12,10,32,22,7,0,87,52,59,71,70,20,8,34,124,38,1,30,0,42,64,52,0,16,1,64,25,33,12,4,24,15,0,16,2,8,0,26,3,111,27,13,110,37,146,124,14,21,72,11,45,4,65,3,0,4,32,16,13,2,23,102,8,2,46,1,96,32,118,68,77,103,9,36,67,95,47,32,40,83,45,3,68,17,45,29,66,52,4,40,4,67,103,55,76,64,108,45,106,50,36,111,57,34,18,13,3,0,17,1,44,3,80,2,62,82,139,77,68,59,7,48,112,0,42,44,39,28,48,119,183,67,95,111,29,14,2,5,26,110,115,56,79,21,57,0,14,1,19,3,15,1,15,1,2,1,82,33,41,72,75,7,3,19,0,11,1,0,0,30,3,52,11,78,0,87,8,113,72,14,98,22,79,30,112,109,25,38,113,27,66,34,5,28,4,49,12,91,52,9,28,47,11,16,28,13,10,30,21,7,0,92,52,50,59,68,19,10,33,111,40,1,30,0,42,64,42,0,16,1,64,21,34,12,4,30,7,0,18,3,10,0,39,4,103,28,13,109,40,136,116,16,20,77,13,45,3,60,3,0,3,30,15,13,2,20,111,4,3,47,2,97,22,115,71,68,116,8,35,66,93,47,33,38,84,44,4,74,21,51,25,62,51,4,40,4,56,104,50,72,57,115,48,92,47,32,116,60,37,21,13,4,0,18,2,45,3,78,2,57,82,139,86,68,60,6,56,106,0,44,48,37,32,48,117,184,74,92,115,32,14,2,4,28,109,120,54,76,21,58,0,17,2,18,4,13,0,14,1,1,0,74,29,41,76,79,8,2,3,0,6,0,0,0,30,3,51,10,76,0,93,10,112,71,13,104,23,69,26,124,114,20,35,105,32,65,36,6,30,3,51,14,89,55,10,32,46,12,17,25,14,11,27,24,8,0,83,52,52,59,63,20,10,35,103,40,1,30,0,43,64,53,0,16,1,65,20,35,12,4,29,7,0,9,0,11,2,43,4,106,28,13,108,39,132,142,15,18,67,10,46,3,66,3,0,4,46,15,12,2,20,112,4,3,46,2,97,31,115,30,66,22,6,25,21,48,49,24,42,84,45,2,73,18,26,5,25,24,5,43,6,71,106,45,74,41,118,61,91,52,30,114,60,38,20,11,0,0,21,1,34,1,89,0,42,82,130,79,73,59,5,56,106,0,42,46,53,29,47,118,200,68,95,105,31,14,1,4,29,106,120,63,78,20,60,0,14,1,18,3,15,0,14,1,1,0,77,33,43,71,72,6,5,18,0,7,2,0,0,31,3,53,10,79,0,99,7,119,68,12,101,22,71,26,126,113,24,39,105,30,65,36,7,26,4,50,13,93,52,12,30,48,11,17,26,14,9,29,23,8,0,88,52,53,55,63,20,10,33,108,40,1,30,0,44,64,48,0,16,1,65,21,36,12,4,28,6,0,17,3,9,0,39,3,107,27,13,108,39,134,114,15,20,78,12,47,3,60,3,0,3,31,15,13,3,19,116,4,3,44,2,92,24,116,70,70,118,8,39,66,95,47,30,41,84,44,3,77,17,51,30,64,50,3,44,4,58,103,48,70,56,106,42,34,50,25,72,60,34,20,12,3,0,18,1,44,4,77,2,53,81,132,76,68,60,6,48,109,1,43,49,39,33,51,114,180,68,92,108,26,13,2,4,28,112,131,49,74,20,61,0,13,2,18,4,16,1,16,1,2,1,82,34,43,69,78,7,3,18,0,10,2,0,0,32,3,51,10,78,0,95,8,110,73,13,97,22,78,30,113,100,24,35,112,30,69,40,5,28,3,50,13,85,51,10,31,47,11,18,26,13,10,28,23,9,0,88,50,52,73,64,19,8,32,74,40,1,30,0,43,63,47,0,17,2,63,15,34,4,4,28,15,0,16,5,8,2,48,3,100,30,12,106,37,138,114,16,17,78,11,45,4,65,4,0,4,32,16,14,2,22,112,5,2,48,2,100,23,116,72,70,114,8,35,67,94,47,32,38,83,45,3,70,21,50,27,60,52,3,42,4,61,103,49,71,55,116,45,89,53,32,114,64,38,19,14,4,0,20,2,44,5,81,2,60,82,140,80,69,58,5,47,110,1,45,43,37,28,48,120,180,70,93,110,33,13,2,4,27,110,118,58,77,18,58,0,15,1,19,4,16,1,16,1,1,0,77,32,44,68,80,7,2,18,0,8,2,0,0,29,3,52,10,79,0,89,9,123,73,14,99,22,77,28,116,105,23,32,111,30,68,35,5,28,4,50,13,86,52,11,31,44,12,18,28,13,10,31,24,8,0,88,54,50,57,70,19,7,33,73,38,1,29,0,42,63,44,0,16,1,65,14,33,4,4,29,7,0,17,4,10,2,40,3,100,30,13,108,49,143,132,9,19,79,11,48,3,61,4,0,4,31,16,14,3,19,111,3,2,47,2,101,24,117,70,68,114,8,34,66,94,48,32,38,84,45,3,72,20,57,27,60,53,4,41,4,57,105,50,71,55,114,44,92,49,30,113,58,35,21,13,4,0,16,2,46,5,74,2,52,82,134,79,68,59,5,54,110,1,44,48,39,28,46,121,181,72,92,107,31,14,2,4,29,114,118,58,76,21,59,0,12,2,16,4,17,1,14,1,1,1,80,32,44,70,72,6,4,18,0,8,2,0,0,29,3,52,10,80,0,88,8,116,74,13,100,23,78,28,118,110,22,38,101,30,66,38,5,28,3,49,13,86,51,11,32,46,11,16,28,12,9,28,22,8,0,92,51,50,60,68,22,8,32,73,38,1,30,0,44,64,49,0,16,2,62,16,37,5,4,28,7,0,16,4,10,0,41,4,109,28,12,109,41,140,120,15,20,73,12,46,4,62,4,0,4,31,16,13,1,20,114,5,3,46,2,96,24,117,70,68,114,8,35,68,96,47,33,40,81,46,3,68,19,45,31,62,52,3,42,4,57,102,46,70,54,118,47,92,51,31,116,54,38,19,14,3,0,16,1,46,5,81,2,61,83,152